Protein AF-0000000066226583 (afdb_homodimer)

Foldseek 3Di:
DKFKPVVLVVFPPFPDDPVVLQVLCVLLPWHWPDKAQLWADKDQKAKKFFADWAQDPQDRQKIWTFIFQPDDGTFTAIARAPVDDHLFIFIKRFQQMAAGVRDGDHWDDDRNGTHGTYGACCVRGRNDVDPNGGDTDDSPGDGNHIPCVSLVRRIMMIDTDDDLLQLQVQASQSSSLSSCLLRVHDTDDDDLDFDDFPDADDADEEEPPCLFFQKKKKKKWFQWQFQFQADPNLQSRCVSRPHHDDTQLVSLQVSLCRHRVFHKAKWQPVQAPRHKYWAFDDQQAWAQFCVRDIDGHHRLWIFIHGPPGTQGGPQFTGGNRGHDDNPRGMMMMMTTQGQLVSLAPRCVVRPGDDSRSSSNVSGAQRVCRSSSVSSSVVSRCVRTNTGMHDMDMDGHPVSGDDWAKEKAAQVVLCVVLVDHDDPVLLVSSLVSQPWDWDDDDRMIITTHDSGSPSPHYNVVSSSSSDSSVGNVPRDDDDDDDDDDDDDDDPQFADPVVLVVLLVVVPAAEDDFDQFAAPVLQCQQPPPADWAFAPDDPDNGRGTGHQFCCRRQLLVLQVVVVVVDFWHKYKYWDWGWHQACPDVVRIDIFTKIKIKTWAFPDPDDPPDDTDIDALVSVVVSVLVSLVSQVQSVQKDWAQDDGSQADNVFKTFIDGNNHTFWIKGWGDPVSCVVSVPDGIMIMIMGGVVVRRGHDDDDDDDDAPEDKDKDKFKKKFFPPDDVVVLQVLLCVLCVQFWPDKDWDDKDDDPQHDPRMIITMMMTITDHRPDYDDPVRVVVSVVSSQVSCCVPGVMDTRD/DKFKPVVLVVFPPFPDDPVVLQVLCVLLPWHWPDKAFLWADKDQKAKKFFADWAQDPQDRQKIWTFIFQPDDGTFTAIARAPPDDHLFIFIKRFQQIAAGVRRGDHWDDDPNGTHGTYGACCVRGRNDVDPNGGDTDDSPGDGNHIPCVVLVRRIMMIDIDDDLLQLQVQASQSSSLLSCLLRVHDTDDDDLDFDDFPDADDADEAEPPCLFFQKKKKKKWFQWQFQQQADPNLQSRCVSRPHHDDTQLVSLQVSLCRHRVFHKAKWQPVQAPRHKYWAFDDQQAWAQFCVRDIDGHHRLWIFIHGPPGTQGGPQFTGGNRGHDDNPGGMMMMMTTQGQLVSLAPRCVVRPGDDSRSSSNVSGAQRVCRSSSVSSSVVSRCVRTNTGMHDMDIDGHPVSDDDWAKEKAAQVVLCVVLVDHDDPVLLVSSLVSQPWDWDDDDRMIITTHDSGSPSPHYNVVSSSSSDSSVGNVPRDDDDDDDDDDDDDDDPQFADPVVLVVLLVVVPAAEDDFDQFAAPVLQCQQPPPADWAFAPDDPDNGRGTGHQFCCRRQLLVLQVVVVVVNFWHKYKYWDWGWHQACPDVVRIDIFTKIKIKTWAFPDPDDPPDDTDIDALVSVVVSVLVSLVSQVQSVQKDWAQDDGSQADNVFKTFIDGNNHTFWIKGWGDPVSCVVSVPDGIMIMIMGGVVVRRGHDDDDDDDDAPEDKDKDKFKKKFFPPDDPVVLQVLLCVLCVQFWPDKDFDDKDDDDQHDPRMIITMMMTITDHRPDYDDPVNVVVSVVSSQVSCCVPGVMDTRD

pLDDT: mean 94.37, std 3.87, range [65.0, 98.88]

Radius of gyration: 54.93 Å; Cα contacts (8 Å, |Δi|>4): 3324; chains: 2; bounding box: 103×151×136 Å

Secondary structure (DSSP, 8-state):
-EEEHHHHHHH---S--HHHHHHHHHHTT-EEEEEEESS---EEEEEEEEEEEEE-TT-TT-EEEEEE-SSSSPEEEEE--TT--TT-EEEEEEEEEEETTTEE---EEETTEEE-EEEPPTTTTTS-S--SSPPPBPTTPPTT-BHHHHTT---EEEEEEPPGGGGGGSSHHHHHHHHHHHTT--------PPPPP-S-----EEES-TTT-SEEEEEEEES--TTSPPPHHHHHHHHHTT-----HHHHHHHHHHHHHS--EEEEEGGG--S-EEEEEPPTT-EEEBTTS-EEEPPTT-EEEE-SSSEEEETTTEEBSTTB--TT--EEEEEEEE--HHHHTTHHHHTT---HHHHHHHH---TT-HHHHHHHHHHHHHHHH--EEEEEEEEE-GGGSPPPPEEEEEHHHHHHHHSS---HHHHHHHHHHTT-EEEE-SSEEEEEPPTT-TT--SHHHHHHHHHHHH-GGGS----EEEEE-PPP--TTB--HHHHHHHHHHTT-EE----SEE-HHHHHHHSTT----B-SS-SSGGG-EE-SSSHHHHHHHHHHHHTTT---EEEEEEEEEEEE-TTSGGGEEEEEEEEEEEESBSS---SSS---B--HHHHHHHHHHHHHTTT-GGGEEEEE---TTEEEEEEEEEEETTEEEEEEEEEPHHHHHHTT--S-EEEEEEEGGGTSB-PPP---PPP-SPPEEEEEEEEEETTS-HHHHHHHHHHHTTTTEEEEEEEEEE-STTS-TTEEEEEEEEEE--SSSPPPHHHHHHHHHHHHHHHHHHH--EE--/-EEEHHHHHHH---S--HHHHHHHHHHTT-EEEEEEESS---EEEEEEEEEEEEE-TT-TT-EEEEEE-SSSSPEEEEE--TT--TT-EEEEEEEEEEETTTEE---EEETTEEE-EEEPPTTTTTS-S--SSPPPBPTTPPTT-BHHHHTT---EEEEEE--GGGGGGSSHHHHHHHHHHHTTPPP-----PPPPP-S-----EEES-TTT-SEEEEEEEES--TTSPPPHHHHHHHHHTT-----HHHHHHHHHHHHHS--EEEEEGGG--S-EEEEEPPTT-EEEBTTS-EEEPPTT-EEEE-SSSEEEETTTEEBSTTB--TT--EEEEEEEE--HHHHTTHHHHTT---HHHHHHHH---TT-HHHHHHHHHHHHHHHH--EEEEEEEEE-TTTSPPPPEEEEEHHHHHHHHSS---HHHHHHHHHHTT-EEEEETTEEEEE--TT-TT--SHHHHHHHHHHHH-GGGS--PPEEEEE-PPP--TTB--HHHHHHHHHHTT-EE----SEE-HHHHHHHSTT---PBPSS-SSGGG-EE-SSSHHHHHHHHHHHHTTT---EEEEEEEEEEEE-TTSGGGEEEEEEEEEEEESBSS---SSS---B--HHHHHHHHHHHHHTTT-GGGEEEEE---TTEEEEEEEEEEETTEEEEEEEEEPHHHHHHHT--S-EEEEEEEGGGTSB-PPP---PPP-SPPEEEEEEEEEETTS-HHHHHHHHHHHTTTTEEEEEEEEEE-STTS-TTEEEEEEEEEE--SSSPPPHHHHHHHHHHHHHHHHHHH--EE--

InterPro domains:
  IPR002547 tRNA-binding domain [PF01588] (45-145)
  IPR002547 tRNA-binding domain [PS50886] (39-148)
  IPR004532 Phenylalanine-tRNA ligase, class IIc, beta subunit, bacterial type [MF_00283] (1-788)
  IPR004532 Phenylalanine-tRNA ligase, class IIc, beta subunit, bacterial type [TIGR00472] (1-794)
  IPR005121 Ferrodoxin-fold anticodon-binding domain [PF03147] (701-794)
  IPR005121 Ferrodoxin-fold anticodon-binding domain [PS51447] (701-794)
  IPR005121 Ferrodoxin-fold anticodon-binding domain [SM00896] (701-794)
  IPR005146 B3/B4 tRNA-binding domain [PF03483] (212-385)
  IPR005146 B3/B4 tRNA-binding domain [SM00873] (212-385)
  IPR005147 tRNA synthetase, B5-domain [PF03484] (406-471)
  IPR005147 tRNA synthetase, B5-domain [PS51483] (401-476)
  IPR005147 tRNA synthetase, B5-domain [SM00874] (403-471)
  IPR009061 Putative DNA-binding domain superfamily [SSF46955] (403-475)
  IPR012340 Nucleic acid-binding, OB-fold [G3DSA:2.40.50.140] (39-154)
  IPR012340 Nucleic acid-binding, OB-fold [SSF50249] (35-197)
  IPR020825 Phenylalanyl-tRNA synthetase-like, B3/B4 [G3DSA:3.50.40.10] (197-395)
  IPR033714 Phenylalanly tRNA synthetase, tRNA-binding-domain [cd02796] (53-147)
  IPR036690 Ferrodoxin-fold anticodon-binding domain superfamily [G3DSA:3.30.70.380] (702-795)
  IPR036690 Ferrodoxin-fold anticodon-binding domain superfamily [SSF54991] (696-794)
  IPR041616 Phenylalanyl tRNA synthetase beta chain, core domain [PF17759] (474-686)

Organism: Salmonella choleraesuis (strain SC-B67) (NCBI:txid321314)

Solvent-accessible surface area (backbone atoms only — not comparable to full-atom values): 85045 Å² total; per-residue (Å²): 87,49,34,38,47,59,64,36,38,66,32,29,67,70,100,62,54,71,65,57,46,47,51,49,42,30,70,60,65,37,39,59,79,45,78,40,66,52,35,42,63,63,48,57,35,20,23,22,31,25,71,40,60,42,77,33,92,81,40,94,67,35,28,41,27,33,32,39,45,68,62,93,60,69,37,42,27,56,42,61,44,83,70,70,48,62,73,38,26,29,38,30,31,31,63,73,9,31,34,43,91,73,43,67,39,60,74,46,67,63,83,86,42,62,18,47,33,42,72,36,27,39,36,60,46,40,54,45,87,50,70,84,30,50,40,79,47,61,87,80,60,59,57,44,40,46,44,52,68,74,68,56,42,91,30,34,26,38,29,35,51,72,54,69,73,43,38,46,51,58,10,45,50,37,46,26,47,52,53,12,48,68,62,75,43,72,69,50,74,77,86,58,66,79,69,79,53,75,40,84,52,74,72,58,72,45,68,73,36,40,71,46,36,16,30,42,34,35,31,32,36,37,64,31,40,46,78,36,71,63,53,66,73,57,44,48,54,34,46,46,35,73,38,82,74,81,43,33,67,59,38,41,36,52,48,43,19,47,44,67,35,46,56,52,50,61,33,20,44,87,58,52,50,84,28,42,34,33,32,60,32,50,73,65,40,65,39,50,28,65,86,66,49,74,44,76,37,48,53,79,37,48,24,36,18,31,76,82,47,62,41,28,40,54,68,50,46,56,16,44,82,30,39,66,51,90,80,39,38,36,33,31,39,37,27,58,40,53,37,24,78,57,40,49,68,54,41,56,75,70,74,44,87,40,76,38,31,61,37,33,37,50,30,60,46,76,75,42,42,66,52,48,50,26,43,41,47,51,52,43,38,73,57,29,39,55,42,36,19,48,78,41,78,49,68,39,76,88,56,41,90,74,69,32,71,30,62,42,45,46,69,59,45,32,65,75,69,69,53,88,74,60,66,70,55,52,53,50,50,46,42,58,71,50,27,51,74,44,82,56,91,64,31,36,39,33,32,36,34,68,56,42,78,64,42,64,47,47,66,44,54,46,49,52,48,44,44,65,68,31,69,87,69,53,77,93,69,59,56,76,40,66,53,67,84,74,90,79,67,83,36,54,48,56,67,66,60,52,51,50,51,43,41,73,72,63,33,41,81,51,86,68,67,60,46,30,31,56,69,60,42,41,65,52,40,67,88,61,78,71,53,67,49,90,81,44,92,41,75,58,33,23,18,43,29,75,47,68,56,60,45,49,52,51,49,51,34,56,39,41,77,66,74,41,62,62,45,42,38,31,37,74,48,70,23,46,38,78,28,83,88,33,74,96,32,42,36,74,45,53,33,37,31,37,40,39,29,33,47,66,58,75,84,30,50,88,49,81,92,44,65,59,53,71,65,56,55,50,50,55,48,47,58,57,43,44,72,22,63,45,49,89,53,47,43,79,40,83,37,78,46,88,41,27,25,72,89,45,22,26,33,32,25,50,85,86,37,78,42,35,41,37,28,31,51,15,67,67,55,30,57,75,66,59,44,83,71,70,42,36,41,37,38,33,43,39,80,81,51,33,64,24,61,71,89,74,93,73,88,77,57,89,42,69,72,45,79,47,76,46,43,36,33,31,51,59,84,58,57,65,67,59,54,53,50,52,44,49,62,68,27,66,80,36,45,78,42,79,45,61,44,35,70,49,76,53,93,95,47,60,90,67,36,31,36,41,30,36,40,36,30,36,38,34,72,86,47,72,76,50,71,68,58,52,51,49,53,53,49,50,37,53,49,50,40,26,72,76,60,63,34,42,72,62,131,88,49,35,38,47,58,66,36,38,65,30,28,68,68,98,62,53,71,66,57,47,47,50,48,41,30,71,60,64,38,39,59,79,46,79,41,65,52,36,42,64,63,48,56,36,21,23,22,30,25,71,39,58,42,75,32,92,80,41,93,67,34,29,41,28,34,30,39,46,68,62,95,61,70,37,42,27,55,42,62,46,82,72,70,50,63,72,39,26,31,38,30,31,32,63,73,10,30,34,43,90,73,44,65,39,59,72,46,65,62,85,85,41,60,19,48,34,41,73,37,27,41,34,61,46,39,54,43,85,52,69,85,31,50,40,77,48,58,86,81,60,59,59,44,39,46,44,52,67,74,68,55,40,91,32,36,24,39,30,36,50,72,54,68,72,43,37,47,51,59,10,45,51,36,46,28,48,52,54,13,46,69,62,75,43,72,68,50,75,77,85,61,65,79,68,78,53,74,41,84,53,74,70,58,70,44,68,73,37,39,72,45,37,18,30,42,33,36,30,33,34,39,64,31,38,47,77,34,72,63,52,67,72,58,44,49,55,33,46,46,34,73,38,80,72,80,43,34,67,59,38,42,37,52,46,43,19,46,45,67,34,48,57,52,50,60,34,20,44,87,57,52,50,86,29,41,33,34,32,59,33,51,73,66,40,63,39,49,27,64,86,67,48,74,45,75,37,48,52,79,37,47,23,35,19,31,77,80,48,62,41,28,40,54,67,51,46,58,15,43,82,30,40,67,50,88,79,40,37,36,33,32,41,36,28,58,37,53,37,24,78,57,39,48,68,55,40,57,75,69,74,45,88,39,74,41,30,60,37,33,37,49,32,59,44,76,73,44,42,66,51,48,49,26,43,41,47,52,53,44,36,74,57,30,39,54,42,35,18,48,78,43,81,49,68,39,75,87,57,41,88,74,68,34,72,30,61,42,44,46,68,59,45,32,64,74,69,70,53,88,73,58,67,69,56,53,53,49,50,45,42,56,72,50,26,53,75,44,82,56,89,64,30,36,39,32,32,37,34,67,56,41,78,63,43,65,47,46,67,44,52,45,47,52,48,46,42,63,68,31,70,86,70,53,80,94,70,57,55,78,40,67,53,68,85,76,89,80,67,82,37,56,49,56,68,66,60,50,51,49,52,42,41,74,71,63,33,42,83,51,86,66,66,58,46,30,33,54,68,60,43,41,64,51,41,67,90,60,79,70,52,68,50,92,82,43,92,42,77,59,34,23,18,44,28,75,47,68,58,61,46,50,53,49,50,49,33,57,38,41,77,66,74,41,63,63,44,42,38,31,36,73,47,70,24,46,38,77,29,82,88,33,74,94,34,43,37,74,45,54,32,40,30,37,40,39,30,31,48,65,58,74,84,31,49,87,49,82,92,44,64,57,53,70,65,56,54,49,50,56,49,47,58,55,44,43,72,22,63,45,48,88,52,47,43,80,40,82,38,79,48,88,40,27,26,72,90,46,22,25,33,32,25,52,84,86,37,76,44,36,41,38,26,30,50,15,68,67,56,30,57,74,66,59,45,82,71,69,41,35,40,39,38,32,43,39,80,83,53,31,64,25,60,71,89,72,92,71,88,78,56,86,40,67,72,44,80,46,75,48,42,34,34,32,52,60,84,59,57,65,65,59,54,54,51,51,44,50,63,70,26,65,80,37,45,78,42,79,45,62,44,36,71,48,78,52,93,95,47,60,89,69,35,31,35,42,30,34,38,36,30,34,39,35,72,85,45,72,76,50,72,68,59,52,51,49,53,53,50,49,38,52,50,51,40,26,73,76,59,65,34,40,74,62,131

Sequence (1590 aa):
MKFSELWLREWVNPAIDSDALANQITMAGLEVDGVEPVAGSFNGVVVGEVVECAQHPNADKLRVTKVNVGGERLLDIVCGAPNCRQGLKVAVATIGAILPGDFKIKAAKLRGEPSEGVLCSFSELGISDDHSGIIELPADAPLGTDIREYLKLDDNTIEISVTPNRADCLGIIGVARDVAVLNKAPLQELEMAPVTATISDTLPITVEAADACPRYLGRVVKGINVNAPTPLWMKEKLRRCGIRSIDAVVDVTNYVLLELGQPMHAFDKDRIDGGIVVRMAKEGETVVLLDGSEATLNADTLVIADHHKALGIAGIFGGEHSGVNGETQNVLLECAYFNPLSITGRARRHGLHTDASHRYERGVDPALQYKAIERATRLLLDICGGDAGPIIDVSNEATLPKRATITLRRSKLDRLIGHHIADEQVSDILRRLGCEVTEGQDEWKAVAPTWRFDMEIEEDLVEEVARVYGYNNIPDEPIQAGLIMGTHREADLSLKRVKTMLNDKGYQEVITYSFVDPKVQQLIHPGAEALLLPNPISVEMSAMRLSLWSGLLATVVYNQNRQQNRVRIFETGLRFVPDTQANLGIRQDLMLAGVICGNRYDEHWNLAKETVDFYDLKGDLEAVLDLTGKLGDIQFKAEMNPALHPGQSAAIYLKDERIGFIGVVHPELERKLDLNGRTLVFELEWNKLADRIVPQAREISRFPANRRDIAVVVAENVPAADILSECKKVGVNQVVGVNLFDVYRGKGVAEGYKSLAISLILQDTNRTLEEEEIAATVAKCVEALKERFQASLRDMKFSELWLREWVNPAIDSDALANQITMAGLEVDGVEPVAGSFNGVVVGEVVECAQHPNADKLRVTKVNVGGERLLDIVCGAPNCRQGLKVAVATIGAILPGDFKIKAAKLRGEPSEGVLCSFSELGISDDHSGIIELPADAPLGTDIREYLKLDDNTIEISVTPNRADCLGIIGVARDVAVLNKAPLQELEMAPVTATISDTLPITVEAADACPRYLGRVVKGINVNAPTPLWMKEKLRRCGIRSIDAVVDVTNYVLLELGQPMHAFDKDRIDGGIVVRMAKEGETVVLLDGSEATLNADTLVIADHHKALGIAGIFGGEHSGVNGETQNVLLECAYFNPLSITGRARRHGLHTDASHRYERGVDPALQYKAIERATRLLLDICGGDAGPIIDVSNEATLPKRATITLRRSKLDRLIGHHIADEQVSDILRRLGCEVTEGQDEWKAVAPTWRFDMEIEEDLVEEVARVYGYNNIPDEPIQAGLIMGTHREADLSLKRVKTMLNDKGYQEVITYSFVDPKVQQLIHPGAEALLLPNPISVEMSAMRLSLWSGLLATVVYNQNRQQNRVRIFETGLRFVPDTQANLGIRQDLMLAGVICGNRYDEHWNLAKETVDFYDLKGDLEAVLDLTGKLGDIQFKAEMNPALHPGQSAAIYLKDERIGFIGVVHPELERKLDLNGRTLVFELEWNKLADRIVPQAREISRFPANRRDIAVVVAENVPAADILSECKKVGVNQVVGVNLFDVYRGKGVAEGYKSLAISLILQDTNRTLEEEEIAATVAKCVEALKERFQASLRD

Structure (mmCIF, N/CA/C/O backbone):
data_AF-0000000066226583-model_v1
#
loop_
_entity.id
_entity.type
_entity.pdbx_description
1 polymer 'Phenylalanine--tRNA ligase beta subunit'
#
loop_
_atom_site.group_PDB
_atom_site.id
_atom_site.type_symbol
_atom_site.label_atom_id
_atom_site.label_alt_id
_atom_site.label_comp_id
_atom_site.label_asym_id
_atom_site.label_entity_id
_atom_site.label_seq_id
_atom_site.pdbx_PDB_ins_code
_atom_site.Cartn_x
_atom_site.Cartn_y
_atom_site.Cartn_z
_atom_site.occupancy
_atom_site.B_iso_or_equiv
_atom_site.auth_seq_id
_atom_site.auth_comp_id
_atom_site.auth_asym_id
_atom_site.auth_atom_id
_atom_site.pdbx_PDB_model_num
ATOM 1 N N . MET A 1 1 ? -10.992 -42.5 -18.016 1 92.69 1 MET A N 1
ATOM 2 C CA . MET A 1 1 ? -11.898 -43.344 -18.766 1 92.69 1 MET A CA 1
ATOM 3 C C . MET A 1 1 ? -12.133 -42.812 -20.172 1 92.69 1 MET A C 1
ATOM 5 O O . MET A 1 1 ? -12.266 -41.594 -20.344 1 92.69 1 MET A O 1
ATOM 9 N N . LYS A 1 2 ? -12.109 -43.719 -21.078 1 96.38 2 LYS A N 1
ATOM 10 C CA . LYS A 1 2 ? -12.453 -43.375 -22.453 1 96.38 2 LYS A CA 1
ATOM 11 C C . LYS A 1 2 ? -13.852 -43.875 -22.797 1 96.38 2 LYS A C 1
ATOM 13 O O . LYS A 1 2 ? -14.25 -44.969 -22.375 1 96.38 2 LYS A O 1
ATOM 18 N N . PHE A 1 3 ? -14.547 -43 -23.5 1 96.88 3 PHE A N 1
ATOM 19 C CA . PHE A 1 3 ? -15.852 -43.469 -23.953 1 96.88 3 PHE A CA 1
ATOM 20 C C . PHE A 1 3 ? -16.219 -42.844 -25.281 1 96.88 3 PHE A C 1
ATOM 22 O O . PHE A 1 3 ? -15.664 -41.812 -25.672 1 96.88 3 PHE A O 1
ATOM 29 N N . SER A 1 4 ? -17.109 -43.5 -25.953 1 97.5 4 SER A N 1
ATOM 30 C CA . SER A 1 4 ? -17.656 -43.031 -27.219 1 97.5 4 SER A CA 1
ATOM 31 C C . SER A 1 4 ? -18.75 -42 -27.016 1 97.5 4 SER A C 1
ATOM 33 O O . SER A 1 4 ? -19.672 -42.219 -26.234 1 97.5 4 SER A O 1
ATOM 35 N N . GLU A 1 5 ? -18.625 -40.938 -27.703 1 97.75 5 GLU A N 1
ATOM 36 C CA . GLU A 1 5 ? -19.641 -39.875 -27.609 1 97.75 5 GLU A CA 1
ATOM 37 C C . GLU A 1 5 ? -21 -40.375 -28.109 1 97.75 5 GLU A C 1
ATOM 39 O O . GLU A 1 5 ? -22.031 -40.125 -27.469 1 97.75 5 GLU A O 1
ATOM 44 N N . LEU A 1 6 ? -20.969 -41.031 -29.234 1 96.94 6 LEU A 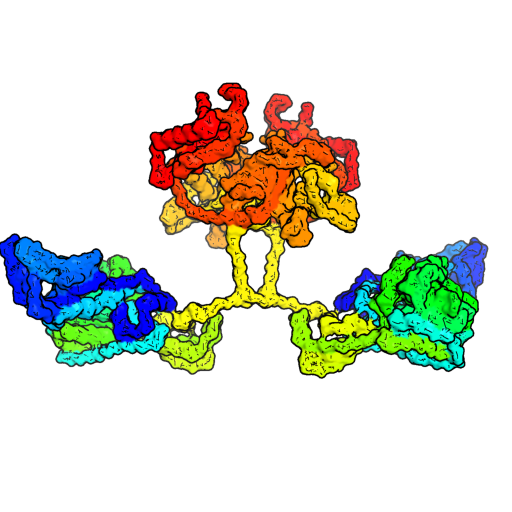N 1
ATOM 45 C CA . LEU A 1 6 ? -22.203 -41.562 -29.781 1 96.94 6 LEU A CA 1
ATOM 46 C C . LEU A 1 6 ? -22.875 -42.531 -28.797 1 96.94 6 LEU A C 1
ATOM 48 O O . LEU A 1 6 ? -24.109 -42.531 -28.672 1 96.94 6 LEU A O 1
ATOM 52 N N . TRP A 1 7 ? -22.047 -43.406 -28.172 1 97.25 7 TRP A N 1
ATOM 53 C CA . TRP A 1 7 ? -22.594 -44.312 -27.172 1 97.25 7 TRP A CA 1
ATOM 54 C C . TRP A 1 7 ? -23.234 -43.531 -26.016 1 97.25 7 TRP A C 1
ATOM 56 O O . TRP A 1 7 ? -24.328 -43.875 -25.562 1 97.25 7 TRP A O 1
ATOM 66 N N . LEU A 1 8 ? -22.609 -42.469 -25.547 1 97.69 8 LEU A N 1
ATOM 67 C CA . LEU A 1 8 ? -23.156 -41.594 -24.516 1 97.69 8 LEU A CA 1
ATOM 68 C C . LEU A 1 8 ? -24.484 -41 -24.969 1 97.69 8 LEU A C 1
ATOM 70 O O . LEU A 1 8 ? -25.453 -40.969 -24.203 1 97.69 8 LEU A O 1
ATOM 74 N N . ARG A 1 9 ? -24.578 -40.594 -26.203 1 97.12 9 ARG A N 1
ATOM 75 C CA . ARG A 1 9 ? -25.75 -39.906 -26.734 1 97.12 9 ARG A CA 1
ATOM 76 C C . ARG A 1 9 ? -26.922 -40.875 -26.875 1 97.12 9 ARG A C 1
ATOM 78 O O . ARG A 1 9 ? -28.062 -40.438 -27.031 1 97.12 9 ARG A O 1
ATOM 85 N N . GLU A 1 10 ? -26.609 -42.156 -26.891 1 96.19 10 GLU A N 1
ATOM 86 C CA . GLU A 1 10 ? -27.688 -43.125 -26.812 1 96.19 10 GLU A CA 1
ATOM 87 C C . GLU A 1 10 ? -28.422 -43.062 -25.484 1 96.19 10 GLU A C 1
ATOM 89 O O . GLU A 1 10 ? -29.609 -43.406 -25.391 1 96.19 10 GLU A O 1
ATOM 94 N N . TRP A 1 11 ? -27.703 -42.656 -24.516 1 97.31 11 TRP A N 1
ATOM 95 C CA . TRP A 1 11 ? -28.25 -42.562 -23.156 1 97.31 11 TRP A CA 1
ATOM 96 C C . TRP A 1 11 ? -28.844 -41.188 -22.906 1 97.31 11 TRP A C 1
ATOM 98 O O . TRP A 1 11 ? -29.859 -41.062 -22.188 1 97.31 11 TRP A O 1
ATOM 108 N N . VAL A 1 12 ? -28.188 -40.125 -23.344 1 97.31 12 VAL A N 1
ATOM 109 C CA . VAL A 1 12 ? -28.609 -38.719 -23.219 1 97.31 12 VAL A CA 1
ATOM 110 C C . VAL A 1 12 ? -28.078 -37.906 -24.406 1 97.31 12 VAL A C 1
ATOM 112 O O . VAL A 1 12 ? -26.875 -37.906 -24.672 1 97.31 12 VAL A O 1
ATOM 115 N N . ASN A 1 13 ? -28.938 -37.25 -25.094 1 96.06 13 ASN A N 1
ATOM 116 C CA . ASN A 1 13 ? -28.516 -36.531 -26.281 1 96.06 13 ASN A CA 1
ATOM 117 C C . ASN A 1 13 ? -28.906 -35.062 -26.203 1 96.06 13 ASN A C 1
ATOM 119 O O . ASN A 1 13 ? -29.875 -34.625 -26.859 1 96.06 13 ASN A O 1
ATOM 123 N N . PRO A 1 14 ? -28.188 -34.312 -25.484 1 95.69 14 PRO A N 1
ATOM 124 C CA . PRO A 1 14 ? -28.469 -32.875 -25.438 1 95.69 14 PRO A CA 1
ATOM 125 C C . PRO A 1 14 ? -28.219 -32.188 -26.766 1 95.69 14 PRO A C 1
ATOM 127 O O . PRO A 1 14 ? -27.438 -32.688 -27.594 1 95.69 14 PRO A O 1
ATOM 130 N N . ALA A 1 15 ? -28.875 -31.094 -26.938 1 95.06 15 ALA A N 1
ATOM 131 C CA . ALA A 1 15 ? -28.766 -30.344 -28.188 1 95.06 15 ALA A CA 1
ATOM 132 C C . ALA A 1 15 ? -27.531 -29.438 -28.172 1 95.06 15 ALA A C 1
ATOM 134 O O . ALA A 1 15 ? -27.656 -28.203 -28.297 1 95.06 15 ALA A O 1
ATOM 135 N N . ILE A 1 16 ? -26.406 -29.984 -28.016 1 95.62 16 ILE A N 1
ATOM 136 C CA . ILE A 1 16 ? -25.156 -29.25 -28.016 1 95.62 16 ILE A CA 1
ATOM 137 C C . ILE A 1 16 ? -24.109 -30 -28.844 1 95.62 16 ILE A C 1
ATOM 139 O O . ILE A 1 16 ? -24.219 -31.219 -29 1 95.62 16 ILE A O 1
ATOM 143 N N . ASP A 1 17 ? -23.172 -29.359 -29.344 1 96 17 ASP A N 1
ATOM 144 C CA . ASP A 1 17 ? -22.141 -30.016 -30.156 1 96 17 ASP A CA 1
ATOM 145 C C . ASP A 1 17 ? -21.047 -30.609 -29.281 1 96 17 ASP A C 1
ATOM 147 O O . ASP A 1 17 ? -21.109 -30.516 -28.047 1 96 17 ASP A O 1
ATOM 151 N N . SER A 1 18 ? -20.094 -31.281 -29.922 1 95.69 18 SER A N 1
ATOM 152 C CA . SER A 1 18 ? -19.062 -32.031 -29.219 1 95.69 18 SER A CA 1
ATOM 153 C C . SER A 1 18 ? -18.219 -31.125 -28.344 1 95.69 18 SER A C 1
ATOM 155 O O . SER A 1 18 ? -17.875 -31.484 -27.219 1 95.69 18 SER A O 1
ATOM 157 N N . ASP A 1 19 ? -17.891 -29.969 -28.859 1 96.12 19 ASP A N 1
ATOM 158 C CA . ASP A 1 19 ? -17.062 -29.031 -28.109 1 96.12 19 ASP A CA 1
ATOM 159 C C . ASP A 1 19 ? -17.797 -28.531 -26.859 1 96.12 19 ASP A C 1
ATOM 161 O O . ASP A 1 19 ? -17.219 -28.484 -25.781 1 96.12 19 ASP A O 1
ATOM 165 N N . ALA A 1 20 ? -18.953 -28.172 -27.078 1 96.12 20 ALA A N 1
ATOM 166 C CA . ALA A 1 20 ? -19.766 -27.703 -25.969 1 96.12 20 ALA A CA 1
ATOM 167 C C . ALA A 1 20 ? -19.953 -28.812 -24.938 1 96.12 20 ALA A C 1
ATOM 169 O O . ALA A 1 20 ? -19.938 -28.547 -23.719 1 96.12 20 ALA A O 1
ATOM 170 N N . LEU A 1 21 ? -20.156 -30 -25.391 1 96.81 21 LEU A N 1
ATOM 171 C CA . LEU A 1 21 ? -20.297 -31.141 -24.5 1 96.81 21 LEU A CA 1
ATOM 172 C C . LEU A 1 21 ? -19.031 -31.344 -23.672 1 96.81 21 LEU A C 1
ATOM 174 O O . LEU A 1 21 ? -19.109 -31.5 -22.453 1 96.81 21 LEU A O 1
ATOM 178 N N . ALA A 1 22 ? -17.922 -31.297 -24.359 1 96.56 22 ALA A N 1
ATOM 179 C CA . ALA A 1 22 ? -16.641 -31.484 -23.672 1 96.56 22 ALA A CA 1
ATOM 180 C C . ALA A 1 22 ? -16.422 -30.406 -22.625 1 96.56 22 ALA A C 1
ATOM 182 O O . ALA A 1 22 ? -15.984 -30.688 -21.516 1 96.56 22 ALA A O 1
ATOM 183 N N . ASN A 1 23 ? -16.719 -29.234 -23 1 95.25 23 ASN A N 1
ATOM 184 C CA . ASN A 1 23 ? -16.562 -28.109 -22.078 1 95.25 23 ASN A CA 1
ATOM 185 C C . ASN A 1 23 ? -17.5 -28.266 -20.859 1 95.25 23 ASN A C 1
ATOM 187 O O . ASN A 1 23 ? -17.094 -28 -19.734 1 95.25 23 ASN A O 1
ATOM 191 N N . GLN A 1 24 ? -18.641 -28.625 -21.125 1 94.5 24 GLN A N 1
ATOM 192 C CA . GLN A 1 24 ? -19.625 -28.797 -20.062 1 94.5 24 GLN A CA 1
ATOM 193 C C . GLN A 1 24 ? -19.172 -29.891 -19.078 1 94.5 24 GLN A C 1
ATOM 195 O O . GLN A 1 24 ? -19.297 -29.719 -17.875 1 94.5 24 GLN A O 1
ATOM 200 N N . ILE A 1 25 ? -18.688 -30.969 -19.625 1 94.44 25 ILE A N 1
ATOM 201 C CA . ILE A 1 25 ? -18.234 -32.094 -18.797 1 94.44 25 ILE A CA 1
ATOM 202 C C . ILE A 1 25 ? -17.062 -31.625 -17.922 1 94.44 25 ILE A C 1
ATOM 204 O O . ILE A 1 25 ? -17.031 -31.906 -16.719 1 94.44 25 ILE A O 1
ATOM 208 N N . THR A 1 26 ? -16.203 -30.828 -18.422 1 94.62 26 THR A N 1
ATOM 209 C CA . THR A 1 26 ? -15.062 -30.281 -17.688 1 94.62 26 THR A CA 1
ATOM 210 C C . THR A 1 26 ? -15.539 -29.359 -16.578 1 94.62 26 THR A C 1
ATOM 212 O O . THR A 1 26 ? -15.102 -29.484 -15.43 1 94.62 26 THR A O 1
ATOM 215 N N . MET A 1 27 ? -16.422 -28.484 -16.906 1 90.94 27 MET A N 1
ATOM 216 C CA . MET A 1 27 ? -16.922 -27.5 -15.938 1 90.94 27 MET A CA 1
ATOM 217 C C . MET A 1 27 ? -17.719 -28.172 -14.828 1 90.94 27 MET A C 1
ATOM 219 O O . MET A 1 27 ? -17.812 -27.641 -13.719 1 90.94 27 MET A O 1
ATOM 223 N N . ALA A 1 28 ? -18.188 -29.328 -15.18 1 86.75 28 ALA A N 1
ATOM 224 C CA . ALA A 1 28 ? -18.969 -30.062 -14.195 1 86.75 28 ALA A CA 1
ATOM 225 C C . ALA A 1 28 ? -18.062 -30.875 -13.266 1 86.75 28 ALA A C 1
ATOM 227 O O . ALA A 1 28 ? -18.547 -31.531 -12.344 1 86.75 28 ALA A O 1
ATOM 228 N N . GLY A 1 29 ? -16.766 -30.797 -13.562 1 89.75 29 GLY A N 1
ATOM 229 C CA . GLY A 1 29 ? -15.828 -31.406 -12.625 1 89.75 29 GLY A CA 1
ATOM 230 C C . GLY A 1 29 ? -15.141 -32.656 -13.18 1 89.75 29 GLY A C 1
ATOM 231 O O . GLY A 1 29 ? -14.32 -33.25 -12.5 1 89.75 29 GLY A O 1
ATOM 232 N N . LEU A 1 30 ? -15.562 -33.094 -14.336 1 94 30 LEU A N 1
ATOM 233 C CA . LEU A 1 30 ? -14.883 -34.188 -15.039 1 94 30 LEU A CA 1
ATOM 234 C C . LEU A 1 30 ? -13.969 -33.625 -16.125 1 94 30 LEU A C 1
ATOM 236 O O . LEU A 1 30 ? -14.414 -33.375 -17.25 1 94 30 LEU A O 1
ATOM 240 N N . GLU A 1 31 ? -12.797 -33.625 -15.828 1 95.19 31 GLU A N 1
ATOM 241 C CA . GLU A 1 31 ? -11.844 -33 -16.734 1 95.19 31 GLU A CA 1
ATOM 242 C C . GLU A 1 31 ? -11.68 -33.844 -18.016 1 95.19 31 GLU A C 1
ATOM 244 O O . GLU A 1 31 ? -11.352 -35.031 -17.953 1 95.19 31 GLU A O 1
ATOM 249 N N . VAL A 1 32 ? -11.945 -33.219 -19.109 1 96.5 32 VAL A N 1
ATOM 250 C CA . VAL A 1 32 ? -11.734 -33.875 -20.406 1 96.5 32 VAL A CA 1
ATOM 251 C C . VAL A 1 32 ? -10.281 -33.688 -20.844 1 96.5 32 VAL A C 1
ATOM 253 O O . VAL A 1 32 ? -9.828 -32.594 -21.109 1 96.5 32 VAL A O 1
ATOM 256 N N . ASP A 1 33 ? -9.57 -34.781 -20.922 1 95.12 33 ASP A N 1
ATOM 257 C CA . ASP A 1 33 ? -8.156 -34.781 -21.266 1 95.12 33 ASP A CA 1
ATOM 258 C C . ASP A 1 33 ? -7.957 -34.719 -22.766 1 95.12 33 ASP A C 1
ATOM 260 O O . ASP A 1 33 ? -6.941 -34.219 -23.25 1 95.12 33 ASP A O 1
ATOM 264 N N . GLY A 1 34 ? -8.984 -35.344 -23.5 1 95.19 34 GLY A N 1
ATOM 265 C CA . GLY A 1 34 ? -8.852 -35.344 -24.953 1 95.19 34 GLY A CA 1
ATOM 266 C C . GLY A 1 34 ? -10.109 -35.781 -25.672 1 95.19 34 GLY A C 1
ATOM 267 O O . GLY A 1 34 ? -10.93 -36.531 -25.109 1 95.19 34 GLY A O 1
ATOM 268 N N . VAL A 1 35 ? -10.312 -35.312 -26.875 1 96.38 35 VAL A N 1
ATOM 269 C CA . VAL A 1 35 ? -11.367 -35.688 -27.797 1 96.38 35 VAL A CA 1
ATOM 270 C C . VAL A 1 35 ? -10.75 -36.062 -29.156 1 96.38 35 VAL A C 1
ATOM 272 O O . VAL A 1 35 ? -10.125 -35.25 -29.812 1 96.38 35 VAL A O 1
ATOM 275 N N . GLU A 1 36 ? -10.906 -37.344 -29.516 1 95.62 36 GLU A N 1
ATOM 276 C CA . GLU A 1 36 ? -10.312 -37.844 -30.75 1 95.62 36 GLU A CA 1
ATOM 277 C C . GLU A 1 36 ? -11.359 -38.531 -31.625 1 95.62 36 GLU A C 1
ATOM 279 O O . GLU A 1 36 ? -12.203 -39.281 -31.125 1 95.62 36 GLU A O 1
ATOM 284 N N . PRO A 1 37 ? -11.297 -38.219 -32.938 1 95.5 37 PRO A N 1
ATOM 285 C CA . PRO A 1 37 ? -12.188 -39 -33.812 1 95.5 37 PRO A CA 1
ATOM 286 C C . PRO A 1 37 ? -11.891 -40.5 -33.812 1 95.5 37 PRO A C 1
ATOM 288 O O . PRO A 1 37 ? -10.734 -40.906 -33.625 1 95.5 37 PRO A O 1
ATOM 291 N N . VAL A 1 38 ? -12.883 -41.344 -34 1 95.69 38 VAL A N 1
ATOM 292 C CA . VAL A 1 38 ? -12.727 -42.812 -33.875 1 95.69 38 VAL A CA 1
ATOM 293 C C . VAL A 1 38 ? -12.148 -43.375 -35.188 1 95.69 38 VAL A C 1
ATOM 295 O O . VAL A 1 38 ? -11.734 -44.531 -35.219 1 95.69 38 VAL A O 1
ATOM 298 N N . ALA A 1 39 ? -12.172 -42.5 -36.281 1 95 39 ALA A N 1
ATOM 299 C CA . ALA A 1 39 ? -11.617 -42.906 -37.562 1 95 39 ALA A CA 1
ATOM 300 C C . ALA A 1 39 ? -11 -41.719 -38.281 1 95 39 ALA A C 1
ATOM 302 O O . ALA A 1 39 ? -11.227 -40.562 -37.906 1 95 39 ALA A O 1
ATOM 303 N N . GLY A 1 40 ? -10.188 -42.062 -39.281 1 93.69 40 GLY A N 1
ATOM 304 C CA . GLY A 1 40 ? -9.648 -41 -40.125 1 93.69 40 GLY A CA 1
ATOM 305 C C . GLY A 1 40 ? -10.688 -40.375 -41.031 1 93.69 40 GLY A C 1
ATOM 306 O O . GLY A 1 40 ? -11.82 -40.844 -41.125 1 93.69 40 GLY A O 1
ATOM 307 N N . SER A 1 41 ? -10.266 -39.312 -41.625 1 94.44 41 SER A N 1
ATOM 308 C CA . SER A 1 41 ? -11.156 -38.656 -42.562 1 94.44 41 SER A CA 1
ATOM 309 C C . SER A 1 41 ? -11.109 -39.312 -43.938 1 94.44 41 SER A C 1
ATOM 311 O O . SER A 1 41 ? -10.039 -39.438 -44.562 1 94.44 41 SER A O 1
ATOM 313 N N . PHE A 1 42 ? -12.297 -39.844 -44.375 1 95.81 42 PHE A N 1
ATOM 314 C CA . PHE A 1 42 ? -12.359 -40.438 -45.719 1 95.81 42 PHE A CA 1
ATOM 315 C C . PHE A 1 42 ? -13.758 -40.312 -46.312 1 95.81 42 PHE A C 1
ATOM 317 O O . PHE A 1 42 ? -14.719 -40.062 -45.594 1 95.81 42 PHE A O 1
ATOM 324 N N . ASN A 1 43 ? -13.852 -40.438 -47.594 1 95.75 43 ASN A N 1
ATOM 325 C CA . ASN A 1 43 ? -15.109 -40.469 -48.344 1 95.75 43 ASN A CA 1
ATOM 326 C C . ASN A 1 43 ? -15.031 -41.406 -49.531 1 95.75 43 ASN A C 1
ATOM 328 O O . ASN A 1 43 ? -13.945 -41.844 -49.938 1 95.75 43 ASN A O 1
ATOM 332 N N . GLY A 1 44 ? -16.156 -41.844 -50 1 95.62 44 GLY A N 1
ATOM 333 C CA . GLY A 1 44 ? -16.219 -42.688 -51.219 1 95.62 44 GLY A CA 1
ATOM 334 C C . GLY A 1 44 ? -15.977 -44.156 -50.938 1 95.62 44 GLY A C 1
ATOM 335 O O . GLY A 1 44 ? -15.656 -44.906 -51.844 1 95.62 44 GLY A O 1
ATOM 336 N N . VAL A 1 45 ? -15.992 -44.531 -49.75 1 97 45 VAL A N 1
ATOM 337 C CA . VAL A 1 45 ? -15.82 -45.938 -49.375 1 97 45 VAL A CA 1
ATOM 338 C C . VAL A 1 45 ? -17.188 -46.562 -49.094 1 97 45 VAL A C 1
ATOM 340 O O . VAL A 1 45 ? -17.938 -46.062 -48.25 1 97 45 VAL A O 1
ATOM 343 N N . VAL A 1 46 ? -17.484 -47.656 -49.75 1 96.75 46 VAL A N 1
ATOM 344 C CA . VAL A 1 46 ? -18.828 -48.219 -49.656 1 96.75 46 VAL A CA 1
ATOM 345 C C . VAL A 1 46 ? -18.734 -49.719 -49.406 1 96.75 46 VAL A C 1
ATOM 347 O O . VAL A 1 46 ? -17.672 -50.312 -49.594 1 96.75 46 VAL A O 1
ATOM 350 N N . VAL A 1 47 ? -19.828 -50.344 -49 1 96.88 47 VAL A N 1
ATOM 351 C CA . VAL A 1 47 ? -19.938 -51.781 -48.781 1 96.88 47 VAL A CA 1
ATOM 352 C C . VAL A 1 47 ? -20.031 -52.5 -50.156 1 96.88 47 VAL A C 1
ATOM 354 O O . VAL A 1 47 ? -20.844 -52.125 -51 1 96.88 47 VAL A O 1
ATOM 357 N N . GLY A 1 48 ? -19.188 -53.469 -50.344 1 96.75 48 GLY A N 1
ATOM 358 C CA . GLY A 1 48 ? -19.203 -54.281 -51.562 1 96.75 48 GLY A CA 1
ATOM 359 C C . GLY A 1 48 ? -19.125 -55.781 -51.281 1 96.75 48 GLY A C 1
ATOM 360 O O . GLY A 1 48 ? -18.844 -56.188 -50.156 1 96.75 48 GLY A O 1
ATOM 361 N N . GLU A 1 49 ? -19.391 -56.531 -52.312 1 96.81 49 GLU A N 1
ATOM 362 C CA . GLU A 1 49 ? -19.297 -57.969 -52.25 1 96.81 49 GLU A CA 1
ATOM 363 C C . GLU A 1 49 ? -18.344 -58.531 -53.312 1 96.81 49 GLU A C 1
ATOM 365 O O . GLU A 1 49 ? -18.469 -58.188 -54.5 1 96.81 49 GLU A O 1
ATOM 370 N N . VAL A 1 50 ? -17.484 -59.344 -52.875 1 96.88 50 VAL A N 1
ATOM 371 C CA . VAL A 1 50 ? -16.609 -60 -53.812 1 96.88 50 VAL A CA 1
ATOM 372 C C . VAL A 1 50 ? -17.359 -61.125 -54.531 1 96.88 50 VAL A C 1
ATOM 374 O O . VAL A 1 50 ? -17.578 -62.188 -53.938 1 96.88 50 VAL A O 1
ATOM 377 N N . VAL A 1 51 ? -17.656 -60.969 -55.719 1 96.31 51 VAL A N 1
ATOM 378 C CA . VAL A 1 51 ? -18.484 -61.938 -56.469 1 96.31 51 VAL A CA 1
ATOM 379 C C . VAL A 1 51 ? -17.578 -62.969 -57.094 1 96.31 51 VAL A C 1
ATOM 381 O O . VAL A 1 51 ? -17.953 -64.125 -57.188 1 96.31 51 VAL A O 1
ATOM 384 N N . GLU A 1 52 ? -16.469 -62.531 -57.625 1 95.81 52 GLU A N 1
ATOM 385 C CA . GLU A 1 52 ? -15.453 -63.438 -58.188 1 95.81 52 GLU A CA 1
ATOM 386 C C . GLU A 1 52 ? -14.078 -63.156 -57.594 1 95.81 52 GLU A C 1
ATOM 388 O O . GLU A 1 52 ? -13.766 -62 -57.25 1 95.81 52 GLU A O 1
ATOM 393 N N . CYS A 1 53 ? -13.336 -64.125 -57.406 1 95.5 53 CYS A N 1
ATOM 394 C CA . CYS A 1 53 ? -11.977 -64 -56.875 1 95.5 53 CYS A CA 1
ATOM 395 C C . CYS A 1 53 ? -11.07 -65.062 -57.5 1 95.5 53 CYS A C 1
ATOM 397 O O . CYS A 1 53 ? -11.281 -66.25 -57.281 1 95.5 53 CYS A O 1
ATOM 399 N N . ALA A 1 54 ? -10.188 -64.688 -58.312 1 93.88 54 ALA A N 1
ATOM 400 C CA . ALA A 1 54 ? -9.266 -65.625 -58.938 1 93.88 54 ALA A CA 1
ATOM 401 C C . ALA A 1 54 ? -7.812 -65.188 -58.75 1 93.88 54 ALA A C 1
ATOM 403 O O . ALA A 1 54 ? -7.543 -64 -58.469 1 93.88 54 ALA A O 1
ATOM 404 N N . GLN A 1 55 ? -6.93 -66.125 -58.844 1 93.44 55 GLN A N 1
ATOM 405 C CA . GLN A 1 55 ? -5.504 -65.812 -58.75 1 93.44 55 GLN A CA 1
ATOM 406 C C . GLN A 1 55 ? -5.02 -64.938 -59.906 1 93.44 55 GLN A C 1
ATOM 408 O O . GLN A 1 55 ? -5.391 -65.188 -61.062 1 93.44 55 GLN A O 1
ATOM 413 N N . HIS A 1 56 ? -4.324 -63.938 -59.562 1 92.75 56 HIS A N 1
ATOM 414 C CA . HIS A 1 56 ? -3.744 -63.062 -60.594 1 92.75 56 HIS A CA 1
ATOM 415 C C . HIS A 1 56 ? -2.861 -63.875 -61.562 1 92.75 56 HIS A C 1
ATOM 417 O O . HIS A 1 56 ? -2.029 -64.688 -61.094 1 92.75 56 HIS A O 1
ATOM 423 N N . PRO A 1 57 ? -2.943 -63.75 -62.812 1 91.06 57 PRO A N 1
ATOM 424 C CA . PRO A 1 57 ? -2.186 -64.562 -63.75 1 91.06 57 PRO A CA 1
ATOM 425 C C . PRO A 1 57 ? -0.69 -64.25 -63.75 1 91.06 57 PRO A C 1
ATOM 427 O O . PRO A 1 57 ? 0.127 -65.125 -64 1 91.06 57 PRO A O 1
ATOM 430 N N . ASN A 1 58 ? -0.302 -63.062 -63.406 1 90.19 58 ASN A N 1
ATOM 431 C CA . ASN A 1 58 ? 1.092 -62.625 -63.5 1 90.19 58 ASN A CA 1
ATOM 432 C C . ASN A 1 58 ? 1.688 -62.344 -62.125 1 90.19 58 ASN A C 1
ATOM 434 O O . ASN A 1 58 ? 2.754 -61.75 -62 1 90.19 58 ASN A O 1
ATOM 438 N N . ALA A 1 59 ? 0.998 -62.625 -61 1 88.88 59 ALA A N 1
ATOM 439 C CA . ALA A 1 59 ? 1.531 -62.344 -59.688 1 88.88 59 ALA A CA 1
ATOM 440 C C . ALA A 1 59 ? 1.036 -63.344 -58.656 1 88.88 59 ALA A C 1
ATOM 442 O O . ALA A 1 59 ? -0.171 -63.562 -58.5 1 88.88 59 ALA A O 1
ATOM 443 N N . ASP A 1 60 ? 1.919 -63.844 -57.812 1 88 60 ASP A N 1
ATOM 444 C CA . ASP A 1 60 ? 1.603 -64.938 -56.844 1 88 60 ASP A CA 1
ATOM 445 C C . ASP A 1 60 ? 0.889 -64.375 -55.625 1 88 60 ASP A C 1
ATOM 447 O O . ASP A 1 60 ? 0.102 -65.062 -55 1 88 60 ASP A O 1
ATOM 451 N N . LYS A 1 61 ? 1.081 -63.125 -55.344 1 89.81 61 LYS A N 1
ATOM 452 C CA . LYS A 1 61 ? 0.541 -62.625 -54.094 1 89.81 61 LYS A CA 1
ATOM 453 C C . LYS A 1 61 ? -0.677 -61.75 -54.344 1 89.81 61 LYS A C 1
ATOM 455 O O . LYS A 1 61 ? -1.187 -61.094 -53.406 1 89.81 61 LYS A O 1
ATOM 460 N N . LEU A 1 62 ? -1.171 -61.625 -55.562 1 92.69 62 LEU A N 1
ATOM 461 C CA . LEU A 1 62 ? -2.299 -60.781 -55.875 1 92.69 62 LEU A CA 1
ATOM 462 C C . LEU A 1 62 ? -3.48 -61.594 -56.406 1 92.69 62 LEU A C 1
ATOM 464 O O . LEU A 1 62 ? -3.299 -62.656 -56.938 1 92.69 62 LEU A O 1
ATOM 468 N N . ARG A 1 63 ? -4.656 -61.125 -56.125 1 94.94 63 ARG A N 1
ATOM 469 C CA . ARG A 1 63 ? -5.898 -61.688 -56.625 1 94.94 63 ARG A CA 1
ATOM 470 C C . ARG A 1 63 ? -6.672 -60.719 -57.5 1 94.94 63 ARG A C 1
ATOM 472 O O . ARG A 1 63 ? -6.664 -59.5 -57.219 1 94.94 63 ARG A O 1
ATOM 479 N N . VAL A 1 64 ? -7.223 -61.219 -58.562 1 95 64 VAL A N 1
ATOM 480 C CA . VAL A 1 64 ? -8.109 -60.406 -59.406 1 95 64 VAL A CA 1
ATOM 481 C C . VAL A 1 64 ? -9.562 -60.688 -59 1 95 64 VAL A C 1
ATOM 483 O O . VAL A 1 64 ? -10.016 -61.844 -59.031 1 95 64 VAL A O 1
ATOM 486 N N . THR A 1 65 ? -10.25 -59.594 -58.594 1 96.31 65 THR A N 1
ATOM 487 C CA . THR A 1 65 ? -11.609 -59.781 -58.094 1 96.31 65 THR A CA 1
ATOM 488 C C . THR A 1 65 ? -12.594 -58.938 -58.906 1 96.31 65 THR A C 1
ATOM 490 O O . THR A 1 65 ? -12.195 -57.969 -59.562 1 96.31 65 THR A O 1
ATOM 493 N N . LYS A 1 66 ? -13.859 -59.375 -58.969 1 96.5 66 LYS A N 1
ATOM 494 C CA . LYS A 1 66 ? -15.008 -58.594 -59.375 1 96.5 66 LYS A CA 1
ATOM 495 C C . LYS A 1 66 ? -15.914 -58.25 -58.188 1 96.5 66 LYS A C 1
ATOM 497 O O . LYS A 1 66 ? -16.375 -59.156 -57.5 1 96.5 66 LYS A O 1
ATOM 502 N N . VAL A 1 67 ? -16.062 -57 -58 1 97.19 67 VAL A N 1
ATOM 503 C CA . VAL A 1 67 ? -16.75 -56.562 -56.781 1 97.19 67 VAL A CA 1
ATOM 504 C C . VAL A 1 67 ? -18.031 -55.844 -57.125 1 97.19 67 VAL A C 1
ATOM 506 O O . VAL A 1 67 ? -18.047 -54.938 -58 1 97.19 67 VAL A O 1
ATOM 509 N N . ASN A 1 68 ? -19.141 -56.219 -56.5 1 96.69 68 ASN A N 1
ATOM 510 C CA . ASN A 1 68 ? -20.438 -55.562 -56.625 1 96.69 68 ASN A CA 1
ATOM 511 C C . ASN A 1 68 ? -20.641 -54.5 -55.531 1 96.69 68 ASN A C 1
ATOM 513 O O . ASN A 1 68 ? -20.75 -54.844 -54.344 1 96.69 68 ASN A O 1
ATOM 517 N N . VAL A 1 69 ? -20.734 -53.25 -55.906 1 95.38 69 VAL A N 1
ATOM 518 C CA . VAL A 1 69 ? -20.938 -52.188 -54.938 1 95.38 69 VAL A CA 1
ATOM 519 C C . VAL A 1 69 ? -22.344 -51.625 -55.062 1 95.38 69 VAL A C 1
ATOM 521 O O . VAL A 1 69 ? -22.609 -50.469 -54.656 1 95.38 69 VAL A O 1
ATOM 524 N N . GLY A 1 70 ? -23.297 -52.375 -55.656 1 89.56 70 GLY A N 1
ATOM 525 C CA . GLY A 1 70 ? -24.688 -51.969 -55.812 1 89.56 70 GLY A CA 1
ATOM 526 C C . GLY A 1 70 ? -24.953 -51.25 -57.125 1 89.56 70 GLY A C 1
ATOM 527 O O . GLY A 1 70 ? -26.109 -50.969 -57.438 1 89.56 70 GLY A O 1
ATOM 528 N N . GLY A 1 71 ? -24.016 -51 -57.906 1 84.38 71 GLY A N 1
ATOM 529 C CA . GLY A 1 71 ? -24.203 -50.344 -59.188 1 84.38 71 GLY A CA 1
ATOM 530 C C . GLY A 1 71 ? -24.5 -51.312 -60.344 1 84.38 71 GLY A C 1
ATOM 531 O O . GLY A 1 71 ? -24.781 -52.469 -60.094 1 84.38 71 GLY A O 1
ATOM 532 N N . GLU A 1 72 ? -24.547 -50.781 -61.5 1 85.88 72 GLU A N 1
ATOM 533 C CA . GLU A 1 72 ? -24.953 -51.531 -62.688 1 85.88 72 GLU A CA 1
ATOM 534 C C . GLU A 1 72 ? -23.859 -52.5 -63.125 1 85.88 72 GLU A C 1
ATOM 536 O O . GLU A 1 72 ? -24.141 -53.562 -63.688 1 85.88 72 GLU A O 1
ATOM 541 N N . ARG A 1 73 ? -22.656 -52.125 -62.938 1 89.38 73 ARG A N 1
ATOM 542 C CA . ARG A 1 73 ? -21.578 -52.969 -63.375 1 89.38 73 ARG A CA 1
ATOM 543 C C . ARG A 1 73 ? -20.703 -53.438 -62.219 1 89.38 73 ARG A C 1
ATOM 545 O O . ARG A 1 73 ? -20.609 -52.75 -61.219 1 89.38 73 ARG A O 1
ATOM 552 N N . LEU A 1 74 ? -20.109 -54.594 -62.312 1 95.38 74 LEU A N 1
ATOM 553 C CA . LEU A 1 74 ? -19.109 -55.094 -61.375 1 95.38 74 LEU A CA 1
ATOM 554 C C . LEU A 1 74 ? -17.781 -54.375 -61.562 1 95.38 74 LEU A C 1
ATOM 556 O O . LEU A 1 74 ? -17.391 -54.062 -62.688 1 95.38 74 LEU A O 1
ATOM 560 N N . LEU A 1 75 ? -17.094 -54.062 -60.469 1 95.62 75 LEU A N 1
ATOM 561 C CA . LEU A 1 75 ? -15.797 -53.406 -60.531 1 95.62 75 LEU A CA 1
ATOM 562 C C . LEU A 1 75 ? -14.664 -54.406 -60.5 1 95.62 75 LEU A C 1
ATOM 564 O O . LEU A 1 75 ? -14.688 -55.375 -59.719 1 95.62 75 LEU A O 1
ATOM 568 N N . ASP A 1 76 ? -13.711 -54.25 -61.438 1 95.62 76 ASP A N 1
ATOM 569 C CA . ASP A 1 76 ? -12.484 -55.062 -61.406 1 95.62 76 ASP A CA 1
ATOM 570 C C . ASP A 1 76 ? -11.484 -54.469 -60.406 1 95.62 76 ASP A C 1
ATOM 572 O O . ASP A 1 76 ? -11.047 -53.312 -60.562 1 95.62 76 ASP A O 1
ATOM 576 N N . ILE A 1 77 ? -11.125 -55.188 -59.406 1 96.44 77 ILE A N 1
ATOM 577 C CA . ILE A 1 77 ? -10.195 -54.719 -58.375 1 96.44 77 ILE A CA 1
ATOM 578 C C . ILE A 1 77 ? -9.141 -55.781 -58.125 1 96.44 77 ILE A C 1
ATOM 580 O O . ILE A 1 77 ? -9.461 -56.938 -57.906 1 96.44 77 ILE A O 1
ATOM 584 N N . VAL A 1 78 ? -7.867 -55.406 -58.156 1 95.38 78 VAL A N 1
ATOM 585 C CA . VAL A 1 78 ? -6.758 -56.281 -57.781 1 95.38 78 VAL A CA 1
ATOM 586 C C . VAL A 1 78 ? -6.453 -56.125 -56.281 1 95.38 78 VAL A C 1
ATOM 588 O O . VAL A 1 78 ? -6.328 -55 -55.781 1 95.38 78 VAL A O 1
ATOM 591 N N . CYS A 1 79 ? -6.457 -57.156 -55.5 1 93.62 79 CYS A N 1
ATOM 592 C CA . CYS A 1 79 ? -6.258 -57.094 -54.062 1 93.62 79 CYS A CA 1
ATOM 593 C C . CYS A 1 79 ? -5.152 -58.062 -53.625 1 93.62 79 CYS A C 1
ATOM 595 O O . CYS A 1 79 ? -5.07 -59.188 -54.156 1 93.62 79 CYS A O 1
ATOM 597 N N . GLY A 1 80 ? -4.293 -57.594 -52.75 1 91 80 GLY A N 1
ATOM 598 C CA . GLY A 1 80 ? -3.203 -58.438 -52.25 1 91 80 GLY A CA 1
ATOM 599 C C . GLY A 1 80 ? -3.463 -58.969 -50.875 1 91 80 GLY A C 1
ATOM 600 O O . GLY A 1 80 ? -2.627 -59.688 -50.312 1 91 80 GLY A O 1
ATOM 601 N N . ALA A 1 81 ? -4.617 -58.781 -50.25 1 92.5 81 ALA A N 1
ATOM 602 C CA . ALA A 1 81 ? -4.898 -59.219 -48.906 1 92.5 81 ALA A CA 1
ATOM 603 C C . ALA A 1 81 ? -5.117 -60.719 -48.844 1 92.5 81 ALA A C 1
ATOM 605 O O . ALA A 1 81 ? -5.828 -61.281 -49.688 1 92.5 81 ALA A O 1
ATOM 606 N N . PRO A 1 82 ? -4.566 -61.406 -47.812 1 90.94 82 PRO A N 1
ATOM 607 C CA . PRO A 1 82 ? -4.656 -62.875 -47.719 1 90.94 82 PRO A CA 1
ATOM 608 C C . PRO A 1 82 ? -6.078 -63.344 -47.438 1 90.94 82 PRO A C 1
ATOM 610 O O . PRO A 1 82 ? -6.414 -64.5 -47.75 1 90.94 82 PRO A O 1
ATOM 613 N N . ASN A 1 83 ? -6.895 -62.531 -46.906 1 91.69 83 ASN A N 1
ATOM 614 C CA . ASN A 1 83 ? -8.227 -63 -46.531 1 91.69 83 ASN A CA 1
ATOM 615 C C . ASN A 1 83 ? -9.258 -62.719 -47.625 1 91.69 83 ASN A C 1
ATOM 617 O O . ASN A 1 83 ? -10.445 -62.969 -47.438 1 91.69 83 ASN A O 1
ATOM 621 N N . CYS A 1 84 ? -8.859 -62.219 -48.719 1 93.94 84 CYS A N 1
ATOM 622 C CA . CYS A 1 84 ? -9.789 -61.906 -49.812 1 93.94 84 CYS A CA 1
ATOM 623 C C . CYS A 1 84 ? -10.32 -63.188 -50.438 1 93.94 84 CYS A C 1
ATOM 625 O O . CYS A 1 84 ? -9.547 -64.062 -50.844 1 93.94 84 CYS A O 1
ATOM 627 N N . ARG A 1 85 ? -11.617 -63.375 -50.5 1 94.31 85 ARG A N 1
ATOM 628 C CA . ARG A 1 85 ? -12.242 -64.562 -51.062 1 94.31 85 ARG A CA 1
ATOM 629 C C . ARG A 1 85 ? -13.625 -64.25 -51.625 1 94.31 85 ARG A C 1
ATOM 631 O O . ARG A 1 85 ? -14.227 -63.219 -51.25 1 94.31 85 ARG A O 1
ATOM 638 N N . GLN A 1 86 ? -14.078 -65.25 -52.406 1 93.94 86 GLN A N 1
ATOM 639 C CA . GLN A 1 86 ? -15.391 -65.062 -53.031 1 93.94 86 GLN A CA 1
ATOM 640 C C . GLN A 1 86 ? -16.5 -65.125 -52 1 93.94 86 GLN A C 1
ATOM 642 O O . GLN A 1 86 ? -16.453 -65.938 -51.062 1 93.94 86 GLN A O 1
ATOM 647 N N . GLY A 1 87 ? -17.406 -64.188 -52.094 1 93.25 87 GLY A N 1
ATOM 648 C CA . GLY A 1 87 ? -18.578 -64.188 -51.219 1 93.25 87 GLY A CA 1
ATOM 649 C C . GLY A 1 87 ? -18.438 -63.219 -50.031 1 93.25 87 GLY A C 1
ATOM 650 O O . GLY A 1 87 ? -19.391 -63 -49.312 1 93.25 87 GLY A O 1
ATOM 651 N N . LEU A 1 88 ? -17.359 -62.562 -49.906 1 94.31 88 LEU A N 1
ATOM 652 C CA . LEU A 1 88 ? -17.078 -61.719 -48.781 1 94.31 88 LEU A CA 1
ATOM 653 C C . LEU A 1 88 ? -17.672 -60.312 -48.969 1 94.31 88 LEU A C 1
ATOM 655 O O . LEU A 1 88 ? -17.594 -59.75 -50.062 1 94.31 88 LEU A O 1
ATOM 659 N N . LYS A 1 89 ? -18.359 -59.812 -47.906 1 95.69 89 LYS A N 1
ATOM 660 C CA . LYS A 1 89 ? -18.688 -58.406 -47.844 1 95.69 89 LYS A CA 1
ATOM 661 C C . LYS A 1 89 ? -17.516 -57.594 -47.312 1 95.69 89 LYS A C 1
ATOM 663 O O . LYS A 1 89 ? -16.922 -57.938 -46.312 1 95.69 89 LYS A O 1
ATOM 668 N N . VAL A 1 90 ? -17.125 -56.5 -48.094 1 95.94 90 VAL A N 1
ATOM 669 C CA . VAL A 1 90 ? -15.906 -55.781 -47.781 1 95.94 90 VAL A CA 1
ATOM 670 C C . VAL A 1 90 ? -16.156 -54.281 -47.906 1 95.94 90 VAL A C 1
ATOM 672 O O . VAL A 1 90 ? -17.219 -53.844 -48.375 1 95.94 90 VAL A O 1
ATOM 675 N N . ALA A 1 91 ? -15.211 -53.5 -47.438 1 96.38 91 ALA A N 1
ATOM 676 C CA . ALA A 1 91 ? -15.18 -52.062 -47.656 1 96.38 91 ALA A CA 1
ATOM 677 C C . ALA A 1 91 ? -14.391 -51.719 -48.938 1 96.38 91 ALA A C 1
ATOM 679 O O . ALA A 1 91 ? -13.203 -52.031 -49.031 1 96.38 91 ALA A O 1
ATOM 680 N N . VAL A 1 92 ? -15.039 -51 -49.812 1 96.81 92 VAL A N 1
ATOM 681 C CA . VAL A 1 92 ? -14.453 -50.719 -51.125 1 96.81 92 VAL A CA 1
ATOM 682 C C . VAL A 1 92 ? -14.297 -49.219 -51.312 1 96.81 92 VAL A C 1
ATOM 684 O O . VAL A 1 92 ? -15.281 -48.469 -51.281 1 96.81 92 VAL A O 1
ATOM 687 N N . ALA A 1 93 ? -13.172 -48.812 -51.531 1 97.19 93 ALA A N 1
ATOM 688 C CA . ALA A 1 93 ? -12.922 -47.469 -52 1 97.19 93 ALA A CA 1
ATOM 689 C C . ALA A 1 93 ? -13.047 -47.375 -53.5 1 97.19 93 ALA A C 1
ATOM 691 O O . ALA A 1 93 ? -12.273 -48 -54.25 1 97.19 93 ALA A O 1
ATOM 692 N N . THR A 1 94 ? -13.922 -46.594 -53.906 1 96 94 THR A N 1
ATOM 693 C CA . THR A 1 94 ? -14.18 -46.469 -55.344 1 96 94 THR A CA 1
ATOM 694 C C . THR A 1 94 ? -13.312 -45.375 -55.969 1 96 94 THR A C 1
ATOM 696 O O . THR A 1 94 ? -12.625 -44.656 -55.25 1 96 94 THR A O 1
ATOM 699 N N . ILE A 1 95 ? -13.391 -45.375 -57.312 1 94.5 95 ILE A N 1
ATOM 700 C CA . ILE A 1 95 ? -12.633 -44.344 -57.969 1 94.5 95 ILE A CA 1
ATOM 701 C C . ILE A 1 95 ? -13.133 -42.969 -57.531 1 94.5 95 ILE A C 1
ATOM 703 O O . ILE A 1 95 ? -14.344 -42.719 -57.5 1 94.5 95 ILE A O 1
ATOM 707 N N . GLY A 1 96 ? -12.203 -42.125 -57.188 1 94.5 96 GLY A N 1
ATOM 708 C CA . GLY A 1 96 ? -12.547 -40.781 -56.719 1 94.5 96 GLY A CA 1
ATOM 709 C C . GLY A 1 96 ? -12.602 -40.688 -55.188 1 94.5 96 GLY A C 1
ATOM 710 O O . GLY A 1 96 ? -12.672 -39.594 -54.656 1 94.5 96 GLY A O 1
ATOM 711 N N . ALA A 1 97 ? -12.609 -41.875 -54.531 1 96.31 97 ALA A N 1
ATOM 712 C CA . ALA A 1 97 ? -12.602 -41.875 -53.094 1 96.31 97 ALA A CA 1
ATOM 713 C C . ALA A 1 97 ? -11.336 -41.219 -52.531 1 96.31 97 ALA A C 1
ATOM 715 O O . ALA A 1 97 ? -10.281 -41.281 -53.188 1 96.31 97 ALA A O 1
ATOM 716 N N . ILE A 1 98 ? -11.461 -40.594 -51.406 1 96.44 98 ILE A N 1
ATOM 717 C CA . ILE A 1 98 ? -10.328 -40 -50.719 1 96.44 98 ILE A CA 1
ATOM 718 C C . ILE A 1 98 ? -10.141 -40.688 -49.375 1 96.44 98 ILE A C 1
ATOM 720 O O . ILE A 1 98 ? -11.023 -40.625 -48.5 1 96.44 98 ILE A O 1
ATOM 724 N N . LEU A 1 99 ? -9.039 -41.312 -49.188 1 95.56 99 LEU A N 1
ATOM 725 C CA . LEU A 1 99 ? -8.727 -42 -47.938 1 95.56 99 LEU A CA 1
ATOM 726 C C . LEU A 1 99 ? -7.945 -41.094 -47 1 95.56 99 LEU A C 1
ATOM 728 O O . LEU A 1 99 ? -7.547 -39.969 -47.375 1 95.56 99 LEU A O 1
ATOM 732 N N . PRO A 1 100 ? -7.777 -41.406 -45.656 1 94.31 100 PRO A N 1
ATOM 733 C CA . PRO A 1 100 ? -7.023 -40.594 -44.719 1 94.31 100 PRO A CA 1
ATOM 734 C C . PRO A 1 100 ? -5.656 -40.156 -45.25 1 94.31 100 PRO A C 1
ATOM 736 O O . PRO A 1 100 ? -4.988 -40.969 -45.938 1 94.31 100 PRO A O 1
ATOM 739 N N . GLY A 1 101 ? -5.234 -38.938 -45.094 1 91.25 101 GLY A N 1
ATOM 740 C CA . GLY A 1 101 ? -4.004 -38.406 -45.656 1 91.25 101 GLY A CA 1
ATOM 741 C C . GLY A 1 101 ? -4.172 -37.875 -47.062 1 91.25 101 GLY A C 1
ATOM 742 O O . GLY A 1 101 ? -3.186 -37.656 -47.781 1 91.25 101 GLY A O 1
ATOM 743 N N . ASP A 1 102 ? -5.379 -37.781 -47.469 1 92.25 102 ASP A N 1
ATOM 744 C CA . ASP A 1 102 ? -5.742 -37.219 -48.75 1 92.25 102 ASP A CA 1
ATOM 745 C C . ASP A 1 102 ? -5.277 -38.156 -49.906 1 92.25 102 ASP A C 1
ATOM 747 O O . ASP A 1 102 ? -4.805 -37.656 -50.938 1 92.25 102 ASP A O 1
ATOM 751 N N . PHE A 1 103 ? -5.32 -39.406 -49.656 1 93.88 103 PHE A N 1
ATOM 752 C CA . PHE A 1 103 ? -4.949 -40.375 -50.656 1 93.88 103 PHE A CA 1
ATOM 753 C C . PHE A 1 103 ? -6.105 -40.625 -51.625 1 93.88 103 PHE A C 1
ATOM 755 O O . PHE A 1 103 ? -7.102 -41.281 -51.25 1 93.88 103 PHE A O 1
ATOM 762 N N . LYS A 1 104 ? -6.02 -40.219 -52.781 1 94.38 104 LYS A N 1
ATOM 763 C CA . LYS A 1 104 ? -7.086 -40.312 -53.75 1 94.38 104 LYS A CA 1
ATOM 764 C C . LYS A 1 104 ? -6.988 -41.625 -54.562 1 94.38 104 LYS A C 1
ATOM 766 O O . LYS A 1 104 ? -5.914 -41.969 -55.031 1 94.38 104 LYS A O 1
ATOM 771 N N . ILE A 1 105 ? -8.047 -42.312 -54.656 1 95.38 105 ILE A N 1
ATOM 772 C CA . ILE A 1 105 ? -8.102 -43.594 -55.375 1 95.38 105 ILE A CA 1
ATOM 773 C C . ILE A 1 105 ? -8.336 -43.344 -56.875 1 95.38 105 ILE A C 1
ATOM 775 O O . ILE A 1 105 ? -9.305 -42.688 -57.25 1 95.38 105 ILE A O 1
ATOM 779 N N . LYS A 1 106 ? -7.434 -43.812 -57.688 1 93.44 106 LYS A N 1
ATOM 780 C CA . LYS A 1 106 ? -7.504 -43.688 -59.125 1 93.44 106 LYS A CA 1
ATOM 781 C C . LYS A 1 106 ? -7.504 -45.062 -59.812 1 93.44 106 LYS A C 1
ATOM 783 O O . LYS A 1 106 ? -7.094 -46.062 -59.188 1 93.44 106 LYS A O 1
ATOM 788 N N . ALA A 1 107 ? -8.109 -45.094 -61.062 1 92.44 107 ALA A N 1
ATOM 789 C CA . ALA A 1 107 ? -8.023 -46.312 -61.812 1 92.44 107 ALA A CA 1
ATOM 790 C C . ALA A 1 107 ? -6.582 -46.656 -62.188 1 92.44 107 ALA A C 1
ATOM 792 O O . ALA A 1 107 ? -5.805 -45.75 -62.531 1 92.44 107 ALA A O 1
ATOM 793 N N . ALA A 1 108 ? -6.152 -47.875 -61.969 1 90.38 108 ALA A N 1
ATOM 794 C CA . ALA A 1 108 ? -4.781 -48.281 -62.281 1 90.38 108 ALA A CA 1
ATOM 795 C C . ALA A 1 108 ? -4.742 -49.688 -62.844 1 90.38 108 ALA A C 1
ATOM 797 O O . ALA A 1 108 ? -5.77 -50.375 -62.906 1 90.38 108 ALA A O 1
ATOM 798 N N . LYS A 1 109 ? -3.654 -50.031 -63.531 1 90.06 109 LYS A N 1
ATOM 799 C CA . LYS A 1 109 ? -3.365 -51.406 -63.969 1 90.06 109 LYS A CA 1
ATOM 800 C C . LYS A 1 109 ? -2.252 -52.031 -63.125 1 90.06 109 LYS A C 1
ATOM 802 O O . LYS A 1 109 ? -1.153 -51.469 -63.062 1 90.06 109 LYS A O 1
ATOM 807 N N . LEU A 1 110 ? -2.574 -53.031 -62.469 1 89.94 110 LEU A N 1
ATOM 808 C CA . LEU A 1 110 ? -1.582 -53.719 -61.625 1 89.94 110 LEU A CA 1
ATOM 809 C C . LEU A 1 110 ? -1.142 -55 -62.312 1 89.94 110 LEU A C 1
ATOM 811 O O . LEU A 1 110 ? -1.914 -55.969 -62.375 1 89.94 110 LEU A O 1
ATOM 815 N N . ARG A 1 111 ? -0.017 -55.031 -62.875 1 89.81 111 ARG A N 1
ATOM 816 C CA . ARG A 1 111 ? 0.581 -56.156 -63.562 1 89.81 111 ARG A CA 1
ATOM 817 C C . ARG A 1 111 ? -0.308 -56.625 -64.688 1 89.81 111 ARG A C 1
ATOM 819 O O . ARG A 1 111 ? -0.562 -57.812 -64.875 1 89.81 111 ARG A O 1
ATOM 826 N N . GLY A 1 112 ? -0.975 -55.719 -65.438 1 89.25 112 GLY A N 1
ATOM 827 C CA . GLY A 1 112 ? -1.699 -56 -66.688 1 89.25 112 GLY A CA 1
ATOM 828 C C . GLY A 1 112 ? -3.201 -56.062 -66.438 1 89.25 112 GLY A C 1
ATOM 829 O O . GLY A 1 112 ? -3.961 -56.031 -67.438 1 89.25 112 GLY A O 1
ATOM 830 N N . GLU A 1 113 ? -3.551 -56.25 -65.25 1 92.94 113 GLU A N 1
ATOM 831 C CA . GLU A 1 113 ? -4.98 -56.344 -64.938 1 92.94 113 GLU A CA 1
ATOM 832 C C . GLU A 1 113 ? -5.531 -55.031 -64.438 1 92.94 113 GLU A C 1
ATOM 834 O O . GLU A 1 113 ? -4.887 -54.375 -63.594 1 92.94 113 GLU A O 1
ATOM 839 N N . PRO A 1 114 ? -6.715 -54.562 -64.875 1 93.25 114 PRO A N 1
ATOM 840 C CA . PRO A 1 114 ? -7.289 -53.281 -64.375 1 93.25 114 PRO A CA 1
ATOM 841 C C . PRO A 1 114 ? -7.754 -53.375 -62.906 1 93.25 114 PRO A C 1
ATOM 843 O O . PRO A 1 114 ? -8.258 -54.406 -62.469 1 93.25 114 PRO A O 1
ATOM 846 N N . SER A 1 115 ? -7.57 -52.312 -62.219 1 94.62 115 SER A N 1
ATOM 847 C CA . SER A 1 115 ? -8.055 -52.156 -60.844 1 94.62 115 SER A CA 1
ATOM 848 C C . SER A 1 115 ? -8.781 -50.812 -60.688 1 94.62 115 SER A C 1
ATOM 850 O O . SER A 1 115 ? -8.156 -49.75 -60.688 1 94.62 115 SER A O 1
ATOM 852 N N . GLU A 1 116 ? -10.102 -50.844 -60.5 1 93.5 116 GLU A N 1
ATOM 853 C CA . GLU A 1 116 ? -10.953 -49.688 -60.406 1 93.5 116 GLU A CA 1
ATOM 854 C C . GLU A 1 116 ? -11.359 -49.406 -58.969 1 93.5 116 GLU A C 1
ATOM 856 O O . GLU A 1 116 ? -12.5 -49.031 -58.688 1 93.5 116 GLU A O 1
ATOM 861 N N . GLY A 1 117 ? -10.516 -49.656 -58 1 94.44 117 GLY A N 1
ATOM 862 C CA . GLY A 1 117 ? -10.766 -49.406 -56.594 1 94.44 117 GLY A CA 1
ATOM 863 C C . GLY A 1 117 ? -9.82 -50.156 -55.688 1 94.44 117 GLY A C 1
ATOM 864 O O . GLY A 1 117 ? -8.844 -50.75 -56.156 1 94.44 117 GLY A O 1
ATOM 865 N N . VAL A 1 118 ? -10.117 -50.094 -54.344 1 94.31 118 VAL A N 1
ATOM 866 C CA . VAL A 1 118 ? -9.281 -50.75 -53.344 1 94.31 118 VAL A CA 1
ATOM 867 C C . VAL A 1 118 ? -10.164 -51.375 -52.281 1 94.31 118 VAL A C 1
ATOM 869 O O . VAL A 1 118 ? -11.133 -50.75 -51.812 1 94.31 118 VAL A O 1
ATOM 872 N N . LEU A 1 119 ? -9.938 -52.625 -52 1 96.19 119 LEU A N 1
ATOM 873 C CA . LEU A 1 119 ? -10.531 -53.219 -50.812 1 96.19 119 LEU A CA 1
ATOM 874 C C . LEU A 1 119 ? -9.773 -52.812 -49.562 1 96.19 119 LEU A C 1
ATOM 876 O O . LEU A 1 119 ? -8.602 -53.156 -49.375 1 96.19 119 LEU A O 1
ATOM 880 N N . CYS A 1 120 ? -10.43 -52.156 -48.656 1 95.38 120 CYS A N 1
ATOM 881 C CA . CYS A 1 120 ? -9.758 -51.406 -47.594 1 95.38 120 CYS A CA 1
ATOM 882 C C . CYS A 1 120 ? -9.57 -52.281 -46.375 1 95.38 120 CYS A C 1
ATOM 884 O O . CYS A 1 120 ? -10.422 -53.125 -46.062 1 95.38 120 CYS A O 1
ATOM 886 N N . SER A 1 121 ? -8.516 -51.969 -45.656 1 92.88 121 SER A N 1
ATOM 887 C CA . SER A 1 121 ? -8.281 -52.469 -44.312 1 92.88 121 SER A CA 1
ATOM 888 C C . SER A 1 121 ? -8.656 -51.438 -43.25 1 92.88 121 SER A C 1
ATOM 890 O O . SER A 1 121 ? -8.922 -50.281 -43.594 1 92.88 121 SER A O 1
ATOM 892 N N . PHE A 1 122 ? -8.695 -51.906 -41.969 1 91.5 122 PHE A N 1
ATOM 893 C CA . PHE A 1 122 ? -8.992 -51 -40.875 1 91.5 122 PHE A CA 1
ATOM 894 C C . PHE A 1 122 ? -7.941 -49.875 -40.781 1 91.5 122 PHE A C 1
ATOM 896 O O . PHE A 1 122 ? -8.266 -48.719 -40.531 1 91.5 122 PHE A O 1
ATOM 903 N N . SER A 1 123 ? -6.742 -50.188 -41.062 1 92.12 123 SER A N 1
ATOM 904 C CA . SER A 1 123 ? -5.629 -49.25 -40.969 1 92.12 123 SER A CA 1
ATOM 905 C C . SER A 1 123 ? -5.719 -48.188 -42.062 1 92.12 123 SER A C 1
ATOM 907 O O . SER A 1 123 ? -5.449 -47 -41.812 1 92.12 123 SER A O 1
ATOM 909 N N . GLU A 1 124 ? -6.133 -48.594 -43.219 1 92.38 124 GLU A N 1
ATOM 910 C CA . GLU A 1 124 ? -6.23 -47.656 -44.344 1 92.38 124 GLU A CA 1
ATOM 911 C C . GLU A 1 124 ? -7.32 -46.625 -44.094 1 92.38 124 GLU A C 1
ATOM 913 O O . GLU A 1 124 ? -7.238 -45.5 -44.625 1 92.38 124 GLU A O 1
ATOM 918 N N . LEU A 1 125 ? -8.25 -47.031 -43.344 1 93.69 125 LEU A N 1
ATOM 919 C CA . LEU A 1 125 ? -9.344 -46.094 -43.062 1 93.69 125 LEU A CA 1
ATOM 920 C C . LEU A 1 125 ? -9.094 -45.344 -41.75 1 93.69 125 LEU A C 1
ATOM 922 O O . LEU A 1 125 ? -9.93 -44.562 -41.312 1 93.69 125 LEU A O 1
ATOM 926 N N . GLY A 1 126 ? -7.953 -45.625 -41.125 1 92.19 126 GLY A N 1
ATOM 927 C CA . GLY A 1 126 ? -7.594 -44.969 -39.906 1 92.19 126 GLY A CA 1
ATOM 928 C C . GLY A 1 126 ? -8.461 -45.344 -38.719 1 92.19 126 GLY A C 1
ATOM 929 O O . GLY A 1 126 ? -8.75 -44.531 -37.844 1 92.19 126 GLY A O 1
ATOM 930 N N . ILE A 1 127 ? -9.047 -46.5 -38.781 1 90.31 127 ILE A N 1
ATOM 931 C CA . ILE A 1 127 ? -9.922 -47 -37.688 1 90.31 127 ILE A CA 1
ATOM 932 C C . ILE A 1 127 ? -9.078 -47.656 -36.625 1 90.31 127 ILE A C 1
ATOM 934 O O . ILE A 1 127 ? -9.281 -47.406 -35.438 1 90.31 127 ILE A O 1
ATOM 938 N N . SER A 1 128 ? -8.172 -48.531 -37 1 87 128 SER A N 1
ATOM 939 C CA . SER A 1 128 ? -7.223 -49.188 -36.094 1 87 128 SER A CA 1
ATOM 940 C C . SER A 1 128 ? -5.906 -49.469 -36.812 1 87 128 SER A C 1
ATOM 942 O O . SER A 1 128 ? -5.77 -49.25 -38 1 87 128 SER A O 1
ATOM 944 N N . ASP A 1 129 ? -5.012 -50.062 -36.094 1 83.69 129 ASP A N 1
ATOM 945 C CA . ASP A 1 129 ? -3.701 -50.375 -36.688 1 83.69 129 ASP A CA 1
ATOM 946 C C . ASP A 1 129 ? -3.676 -51.781 -37.281 1 83.69 129 ASP A C 1
ATOM 948 O O . ASP A 1 129 ? -2.633 -52.25 -37.75 1 83.69 129 ASP A O 1
ATOM 952 N N . ASP A 1 130 ? -4.84 -52.344 -37.312 1 80.62 130 ASP A N 1
ATOM 953 C CA . ASP A 1 130 ? -4.906 -53.688 -37.844 1 80.62 130 ASP A CA 1
ATOM 954 C C . ASP A 1 130 ? -4.719 -53.688 -39.375 1 80.62 130 ASP A C 1
ATOM 956 O O . ASP A 1 130 ? -5.543 -53.156 -40.094 1 80.62 130 ASP A O 1
ATOM 960 N N . HIS A 1 131 ? -3.715 -54.312 -39.844 1 82.31 131 HIS A N 1
ATOM 961 C CA . HIS A 1 131 ? -3.402 -54.406 -41.25 1 82.31 131 HIS A CA 1
ATOM 962 C C . HIS A 1 131 ? -3.303 -55.844 -41.719 1 82.31 131 HIS A C 1
ATOM 964 O O . HIS A 1 131 ? -2.658 -56.156 -42.719 1 82.31 131 HIS A O 1
ATOM 970 N N . SER A 1 132 ? -3.883 -56.688 -40.906 1 84.12 132 SER A N 1
ATOM 971 C CA . SER A 1 132 ? -3.748 -58.125 -41.188 1 84.12 132 SER A CA 1
ATOM 972 C C . SER A 1 132 ? -4.539 -58.531 -42.438 1 84.12 132 SER A C 1
ATOM 974 O O . SER A 1 132 ? -4.25 -59.562 -43.062 1 84.12 132 SER A O 1
ATOM 976 N N . GLY A 1 133 ? -5.465 -57.719 -42.906 1 89.88 133 GLY A N 1
ATOM 977 C CA . GLY A 1 133 ? -6.301 -58 -44.062 1 89.88 133 GLY A CA 1
ATOM 978 C C . GLY A 1 133 ? -7.367 -56.969 -44.281 1 89.88 133 GLY A C 1
ATOM 979 O O . GLY A 1 133 ? -7.379 -55.906 -43.625 1 89.88 133 GLY A O 1
ATOM 980 N N . ILE A 1 134 ? -8.133 -57.25 -45.312 1 93.5 134 ILE A N 1
ATOM 981 C CA . ILE A 1 134 ? -9.211 -56.312 -45.656 1 93.5 134 ILE A CA 1
ATOM 982 C C . ILE A 1 134 ? -10.367 -56.5 -44.656 1 93.5 134 ILE A C 1
ATOM 984 O O . ILE A 1 134 ? -10.469 -57.562 -44 1 93.5 134 ILE A O 1
ATOM 988 N N . ILE A 1 135 ? -11.164 -55.625 -44.5 1 92.38 135 ILE A N 1
ATOM 989 C CA . ILE A 1 135 ? -12.289 -55.594 -43.562 1 92.38 135 ILE A CA 1
ATOM 990 C C . ILE A 1 135 ? -13.352 -56.594 -44 1 92.38 135 ILE A C 1
ATOM 992 O O . ILE A 1 135 ? -13.828 -56.531 -45.156 1 92.38 135 ILE A O 1
ATOM 996 N N . GLU A 1 136 ? -13.625 -57.5 -43.156 1 90.62 136 GLU A N 1
ATOM 997 C CA . GLU A 1 136 ? -14.719 -58.438 -43.406 1 90.62 136 GLU A CA 1
ATOM 998 C C . GLU A 1 136 ? -16 -57.969 -42.719 1 90.62 136 GLU A C 1
ATOM 1000 O O . GLU A 1 136 ? -16.047 -57.875 -41.469 1 90.62 136 GLU A O 1
ATOM 1005 N N . LEU A 1 137 ? -16.984 -57.688 -43.469 1 92.31 137 LEU A N 1
ATOM 1006 C CA . LEU A 1 137 ? -18.266 -57.219 -42.938 1 92.31 137 LEU A CA 1
ATOM 1007 C C . LEU A 1 137 ? -19.25 -58.375 -42.875 1 92.31 137 LEU A C 1
ATOM 1009 O O . LEU A 1 137 ? -19.078 -59.406 -43.531 1 92.31 137 LEU A O 1
ATOM 1013 N N . PRO A 1 138 ? -20.266 -58.25 -41.969 1 87.62 138 PRO A N 1
ATOM 1014 C CA . PRO A 1 138 ? -21.312 -59.281 -41.906 1 87.62 138 PRO A CA 1
ATOM 1015 C C . PRO A 1 138 ? -22 -59.5 -43.25 1 87.62 138 PRO A C 1
ATOM 1017 O O . PRO A 1 138 ? -22.094 -58.594 -44.062 1 87.62 138 PRO A O 1
ATOM 1020 N N . ALA A 1 139 ? -22.516 -60.688 -43.406 1 88.31 139 ALA A N 1
ATOM 1021 C CA . ALA A 1 139 ? -23.109 -61.125 -44.656 1 88.31 139 ALA A CA 1
ATOM 1022 C C . ALA A 1 139 ? -24.328 -60.281 -45 1 88.31 139 ALA A C 1
ATOM 1024 O O . ALA A 1 139 ? -24.672 -60.125 -46.188 1 88.31 139 ALA A O 1
ATOM 1025 N N . ASP A 1 140 ? -24.859 -59.688 -44 1 89.5 140 ASP A N 1
ATOM 1026 C CA . ASP A 1 140 ? -26.094 -58.906 -44.219 1 89.5 140 ASP A CA 1
ATOM 1027 C C . ASP A 1 140 ? -25.797 -57.438 -44.438 1 89.5 140 ASP A C 1
ATOM 1029 O O . ASP A 1 140 ? -26.719 -56.625 -44.5 1 89.5 140 ASP A O 1
ATOM 1033 N N . ALA A 1 141 ? -24.578 -57.062 -44.625 1 93.25 141 ALA A N 1
ATOM 1034 C CA . ALA A 1 141 ? -24.234 -55.688 -44.875 1 93.25 141 ALA A CA 1
ATOM 1035 C C . ALA A 1 141 ? -24.812 -55.188 -46.188 1 93.25 141 ALA A C 1
ATOM 1037 O O . ALA A 1 141 ? -24.641 -55.844 -47.219 1 93.25 141 ALA A O 1
ATOM 1038 N N . PRO A 1 142 ? -25.469 -54.062 -46.188 1 94.38 142 PRO A N 1
ATOM 1039 C CA . PRO A 1 142 ? -26.125 -53.594 -47.406 1 94.38 142 PRO A CA 1
ATOM 1040 C C . PRO A 1 142 ? -25.125 -53.062 -48.438 1 94.38 142 PRO A C 1
ATOM 1042 O O . PRO A 1 142 ? -24.359 -52.125 -48.125 1 94.38 142 PRO A O 1
ATOM 1045 N N . LEU A 1 143 ? -25.297 -53.531 -49.656 1 95.06 143 LEU A N 1
ATOM 1046 C CA . LEU A 1 143 ? -24.391 -53.125 -50.75 1 95.06 143 LEU A CA 1
ATOM 1047 C C . LEU A 1 143 ? -24.578 -51.656 -51.094 1 95.06 143 LEU A C 1
ATOM 1049 O O . LEU A 1 143 ? -25.703 -51.156 -51.125 1 95.06 143 LEU A O 1
ATOM 1053 N N . GLY A 1 144 ? -23.5 -50.969 -51.219 1 94.69 144 GLY A N 1
ATOM 1054 C CA . GLY A 1 144 ? -23.547 -49.594 -51.688 1 94.69 144 GLY A CA 1
ATOM 1055 C C . GLY A 1 144 ? -23.625 -48.594 -50.531 1 94.69 144 GLY A C 1
ATOM 1056 O O . GLY A 1 144 ? -23.453 -47.375 -50.75 1 94.69 144 GLY A O 1
ATOM 1057 N N . THR A 1 145 ? -23.859 -49.031 -49.375 1 95.69 145 THR A N 1
ATOM 1058 C CA . THR A 1 145 ? -23.969 -48.156 -48.219 1 95.69 145 THR A CA 1
ATOM 1059 C C . THR A 1 145 ? -22.594 -47.625 -47.812 1 95.69 145 THR A C 1
ATOM 1061 O O . THR A 1 145 ? -21.609 -48.344 -47.844 1 95.69 145 THR A O 1
ATOM 1064 N N . ASP A 1 146 ? -22.594 -46.312 -47.5 1 95.75 146 ASP A N 1
ATOM 1065 C CA . ASP A 1 146 ? -21.359 -45.688 -47.031 1 95.75 146 ASP A CA 1
ATOM 1066 C C . ASP A 1 146 ? -20.844 -46.375 -45.75 1 95.75 146 ASP A C 1
ATOM 1068 O O . ASP A 1 146 ? -21.609 -46.562 -44.812 1 95.75 146 ASP A O 1
ATOM 1072 N N . ILE A 1 147 ? -19.562 -46.656 -45.719 1 94.25 147 ILE A N 1
ATOM 1073 C CA . ILE A 1 147 ? -18.969 -47.344 -44.594 1 94.25 147 ILE A CA 1
ATOM 1074 C C . ILE A 1 147 ? -19.031 -46.5 -43.344 1 94.25 147 ILE A C 1
ATOM 1076 O O . ILE A 1 147 ? -19.234 -47 -42.219 1 94.25 147 ILE A O 1
ATOM 1080 N N . ARG A 1 148 ? -18.828 -45.25 -43.438 1 94.38 148 ARG A N 1
ATOM 1081 C CA . ARG A 1 148 ? -18.922 -44.344 -42.281 1 94.38 148 ARG A CA 1
ATOM 1082 C C . ARG A 1 148 ? -20.297 -44.438 -41.625 1 94.38 148 ARG A C 1
ATOM 1084 O O . ARG A 1 148 ? -20.406 -44.406 -40.406 1 94.38 148 ARG A O 1
ATOM 1091 N N . GLU A 1 149 ? -21.234 -44.469 -42.5 1 93.62 149 GLU A N 1
ATOM 1092 C CA . GLU A 1 149 ? -22.609 -44.594 -42 1 93.62 149 GLU A CA 1
ATOM 1093 C C . GLU A 1 149 ? -22.875 -45.969 -41.438 1 93.62 149 GLU A C 1
ATOM 1095 O O . GLU A 1 149 ? -23.438 -46.094 -40.344 1 93.62 149 GLU A O 1
ATOM 1100 N N . TYR A 1 150 ? -22.422 -47 -42.125 1 92.19 150 TYR A N 1
ATOM 1101 C CA . TYR A 1 150 ? -22.672 -48.375 -41.719 1 92.19 150 TYR A CA 1
ATOM 1102 C C . TYR A 1 150 ? -22.047 -48.656 -40.344 1 92.19 150 TYR A C 1
ATOM 1104 O O . TYR A 1 150 ? -22.703 -49.219 -39.469 1 92.19 150 TYR A O 1
ATOM 1112 N N . LEU A 1 151 ? -20.875 -48.125 -40.094 1 92.19 151 LEU A N 1
ATOM 1113 C CA . LEU A 1 151 ? -20.156 -48.406 -38.875 1 92.19 151 LEU A CA 1
ATOM 1114 C C . LEU A 1 151 ? -20.281 -47.25 -37.906 1 92.19 151 LEU A C 1
ATOM 1116 O O . LEU A 1 151 ? -19.672 -47.25 -36.812 1 92.19 151 LEU A O 1
ATOM 1120 N N . LYS A 1 152 ? -20.969 -46.156 -38.219 1 93.31 152 LYS A N 1
ATOM 1121 C CA . LYS A 1 152 ? -21.203 -44.969 -37.406 1 93.31 152 LYS A CA 1
ATOM 1122 C C . LYS A 1 152 ? -19.875 -44.344 -36.969 1 93.31 152 LYS A C 1
ATOM 1124 O O . LYS A 1 152 ? -19.672 -44.094 -35.781 1 93.31 152 LYS A O 1
ATOM 1129 N N . LEU A 1 153 ? -19.094 -44.062 -37.938 1 95 153 LEU A N 1
ATOM 1130 C CA . LEU A 1 153 ? -17.719 -43.656 -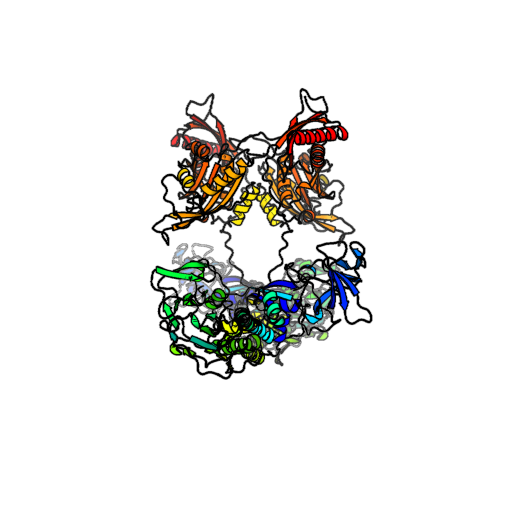37.625 1 95 153 LEU A CA 1
ATOM 1131 C C . LEU A 1 153 ? -17.641 -42.156 -37.375 1 95 153 LEU A C 1
ATOM 1133 O O . LEU A 1 153 ? -16.578 -41.656 -37 1 95 153 LEU A O 1
ATOM 1137 N N . ASP A 1 154 ? -18.719 -41.406 -37.531 1 94.38 154 ASP A N 1
ATOM 1138 C CA . ASP A 1 154 ? -18.75 -40 -37.125 1 94.38 154 ASP A CA 1
ATOM 1139 C C . ASP A 1 154 ? -18.984 -39.875 -35.625 1 94.38 154 ASP A C 1
ATOM 1141 O O . ASP A 1 154 ? -20.016 -39.375 -35.188 1 94.38 154 ASP A O 1
ATOM 1145 N N . ASP A 1 155 ? -18 -40.375 -34.938 1 95.62 155 ASP A N 1
ATOM 1146 C CA . ASP A 1 155 ? -17.969 -40.469 -33.469 1 95.62 155 ASP A CA 1
ATOM 1147 C C . ASP A 1 155 ? -16.641 -40 -32.906 1 95.62 155 ASP A C 1
ATOM 1149 O O . ASP A 1 155 ? -15.664 -39.844 -33.656 1 95.62 155 ASP A O 1
ATOM 1153 N N . ASN A 1 156 ? -16.719 -39.531 -31.703 1 96.81 156 ASN A N 1
ATOM 1154 C CA . ASN A 1 156 ? -15.508 -39.125 -30.984 1 96.81 156 ASN A CA 1
ATOM 1155 C C . ASN A 1 156 ? -15.289 -40 -29.734 1 96.81 156 ASN A C 1
ATOM 1157 O O . ASN A 1 156 ? -16.25 -40.406 -29.094 1 96.81 156 ASN A O 1
ATOM 1161 N N . THR A 1 157 ? -14.062 -40.312 -29.5 1 97.06 157 THR A N 1
ATOM 1162 C CA . THR A 1 157 ? -13.672 -40.875 -28.203 1 97.06 157 THR A CA 1
ATOM 1163 C C . THR A 1 157 ? -13.32 -39.75 -27.234 1 97.06 157 THR A C 1
ATOM 1165 O O . THR A 1 157 ? -12.453 -38.906 -27.531 1 97.06 157 THR A O 1
ATOM 1168 N N . ILE A 1 158 ? -13.961 -39.656 -26.156 1 97.44 158 ILE A N 1
ATOM 1169 C CA . ILE A 1 158 ? -13.719 -38.656 -25.125 1 97.44 158 ILE A CA 1
ATOM 1170 C C . ILE A 1 158 ? -13.016 -39.281 -23.922 1 97.44 158 ILE A C 1
ATOM 1172 O O . ILE A 1 158 ? -13.453 -40.312 -23.438 1 97.44 158 ILE A O 1
ATOM 1176 N N . GLU A 1 159 ? -11.938 -38.75 -23.594 1 97.19 159 GLU A N 1
ATOM 1177 C CA . GLU A 1 159 ? -11.195 -39.219 -22.422 1 97.19 159 GLU A CA 1
ATOM 1178 C C . GLU A 1 159 ? -11.375 -38.281 -21.234 1 97.19 159 GLU A C 1
ATOM 1180 O O . GLU A 1 159 ? -11.102 -37.062 -21.344 1 97.19 159 GLU A O 1
ATOM 1185 N N . ILE A 1 160 ? -11.82 -38.781 -20.125 1 96.06 160 ILE A N 1
ATOM 1186 C CA . ILE A 1 160 ? -12.031 -37.938 -18.953 1 96.06 160 ILE A CA 1
ATOM 1187 C C . ILE A 1 160 ? -11.148 -38.438 -17.797 1 96.06 160 ILE A C 1
ATOM 1189 O O . ILE A 1 160 ? -10.828 -39.625 -17.719 1 96.06 160 ILE A O 1
ATOM 1193 N N . SER A 1 161 ? -10.758 -37.5 -16.969 1 95.12 161 SER A N 1
ATOM 1194 C CA . SER A 1 161 ? -10.109 -37.812 -15.688 1 95.12 161 SER A CA 1
ATOM 1195 C C . SER A 1 161 ? -11.094 -37.688 -14.531 1 95.12 161 SER A C 1
ATOM 1197 O O . SER A 1 161 ? -11.641 -36.625 -14.273 1 95.12 161 SER A O 1
ATOM 1199 N N . VAL A 1 162 ? -11.32 -38.844 -13.891 1 93 162 VAL A N 1
ATOM 1200 C CA . VAL A 1 162 ? -12.32 -38.938 -12.836 1 93 162 VAL A CA 1
ATOM 1201 C C . VAL A 1 162 ? -11.633 -38.875 -11.469 1 93 162 VAL A C 1
ATOM 1203 O O . VAL A 1 162 ? -10.688 -39.625 -11.227 1 93 162 VAL A O 1
ATOM 1206 N N . THR A 1 163 ? -12.086 -38 -10.578 1 90.88 163 THR A N 1
ATOM 1207 C CA . THR A 1 163 ? -11.547 -37.938 -9.219 1 90.88 163 THR A CA 1
ATOM 1208 C C . THR A 1 163 ? -12.016 -39.125 -8.391 1 90.88 163 THR A C 1
ATOM 1210 O O . THR A 1 163 ? -13.016 -39.781 -8.727 1 90.88 163 THR A O 1
ATOM 1213 N N . PRO A 1 164 ? -11.32 -39.438 -7.297 1 91.38 164 PRO A N 1
ATOM 1214 C CA . PRO A 1 164 ? -11.617 -40.656 -6.52 1 91.38 164 PRO A CA 1
ATOM 1215 C C . PRO A 1 164 ? -13.031 -40.656 -5.949 1 91.38 164 PRO A C 1
ATOM 1217 O O . PRO A 1 164 ? -13.617 -41.719 -5.742 1 91.38 164 PRO A O 1
ATOM 1220 N N . ASN A 1 165 ? -13.555 -39.531 -5.789 1 91.75 165 ASN A N 1
ATOM 1221 C CA . ASN A 1 165 ? -14.875 -39.469 -5.172 1 91.75 165 ASN A CA 1
ATOM 1222 C C . ASN A 1 165 ? -15.984 -39.594 -6.211 1 91.75 165 ASN A C 1
ATOM 1224 O O . ASN A 1 165 ? -17.156 -39.719 -5.859 1 91.75 165 ASN A O 1
ATOM 1228 N N . ARG A 1 166 ? -15.633 -39.625 -7.445 1 93.94 166 ARG A N 1
ATOM 1229 C CA . ARG A 1 166 ? -16.641 -39.688 -8.492 1 93.94 166 ARG A CA 1
ATOM 1230 C C . ARG A 1 166 ? -16.547 -41 -9.258 1 93.94 166 ARG A C 1
ATOM 1232 O O . ARG A 1 166 ? -16.672 -41.031 -10.484 1 93.94 166 ARG A O 1
ATOM 1239 N N . ALA A 1 167 ? -16.391 -42.062 -8.586 1 94.38 167 ALA A N 1
ATOM 1240 C CA . ALA A 1 167 ? -16.281 -43.406 -9.195 1 94.38 167 ALA A CA 1
ATOM 1241 C C . ALA A 1 167 ? -17.562 -43.75 -9.969 1 94.38 167 ALA A C 1
ATOM 1243 O O . ALA A 1 167 ? -17.547 -44.625 -10.828 1 94.38 167 ALA A O 1
ATOM 1244 N N . ASP A 1 168 ? -18.672 -43.062 -9.719 1 95.19 168 ASP A N 1
ATOM 1245 C CA . ASP A 1 168 ? -19.922 -43.25 -10.438 1 95.19 168 ASP A CA 1
ATOM 1246 C C . ASP A 1 168 ? -19.781 -42.906 -11.914 1 95.19 168 ASP A C 1
ATOM 1248 O O . ASP A 1 168 ? -20.547 -43.406 -12.75 1 95.19 168 ASP A O 1
ATOM 1252 N N . CYS A 1 169 ? -18.797 -42.188 -12.227 1 96.12 169 CYS A N 1
ATOM 1253 C CA . CYS A 1 169 ? -18.625 -41.75 -13.609 1 96.12 169 CYS A CA 1
ATOM 1254 C C . CYS A 1 169 ? -17.609 -42.625 -14.328 1 96.12 169 CYS A C 1
ATOM 1256 O O . CYS A 1 169 ? -17.125 -42.281 -15.414 1 96.12 169 CYS A O 1
ATOM 1258 N N . LEU A 1 170 ? -17.266 -43.75 -13.734 1 96.69 170 LEU A N 1
ATOM 1259 C CA . LEU A 1 170 ? -16.391 -44.719 -14.406 1 96.69 170 LEU A CA 1
ATOM 1260 C C . LEU A 1 170 ? -17.203 -45.719 -15.234 1 96.69 170 LEU A C 1
ATOM 1262 O O . LEU A 1 170 ? -16.797 -46.844 -15.414 1 96.69 170 LEU A O 1
ATOM 1266 N N . GLY A 1 171 ? -18.359 -45.406 -15.672 1 96.31 171 GLY A N 1
ATOM 1267 C CA . GLY A 1 171 ? -19.266 -46.031 -16.609 1 96.31 171 GLY A CA 1
ATOM 1268 C C . GLY A 1 171 ? -20.078 -45.031 -17.422 1 96.31 171 GLY A C 1
ATOM 1269 O O . GLY A 1 171 ? -20.281 -43.906 -17 1 96.31 171 GLY A O 1
ATOM 1270 N N . ILE A 1 172 ? -20.5 -45.438 -18.547 1 97 172 ILE A N 1
ATOM 1271 C CA . ILE A 1 172 ? -21.25 -44.562 -19.438 1 97 172 ILE A CA 1
ATOM 1272 C C . ILE A 1 172 ? -22.484 -44.031 -18.703 1 97 172 ILE A C 1
ATOM 1274 O O . ILE A 1 172 ? -22.844 -42.844 -18.828 1 97 172 ILE A O 1
ATOM 1278 N N . ILE A 1 173 ? -23.062 -44.812 -17.969 1 97 173 ILE A N 1
ATOM 1279 C CA . ILE A 1 173 ? -24.297 -44.438 -17.281 1 97 173 ILE A CA 1
ATOM 1280 C C . ILE A 1 173 ? -24.031 -43.281 -16.328 1 97 173 ILE A C 1
ATOM 1282 O O . ILE A 1 173 ? -24.844 -42.375 -16.203 1 97 173 ILE A O 1
ATOM 1286 N N . GLY A 1 174 ? -23 -43.344 -15.562 1 96.19 174 GLY A N 1
ATOM 1287 C CA . GLY A 1 174 ? -22.672 -42.281 -14.641 1 96.19 174 GLY A CA 1
ATOM 1288 C C . GLY A 1 174 ? -22.453 -40.938 -15.336 1 96.19 174 GLY A C 1
ATOM 1289 O O . GLY A 1 174 ? -22.969 -39.906 -14.891 1 96.19 174 GLY A O 1
ATOM 1290 N N . VAL A 1 175 ? -21.703 -40.938 -16.391 1 96.88 175 VAL A N 1
ATOM 1291 C CA . VAL A 1 175 ? -21.484 -39.75 -17.188 1 96.88 175 VAL A CA 1
ATOM 1292 C C . VAL A 1 175 ? -22.812 -39.25 -17.766 1 96.88 175 VAL A C 1
ATOM 1294 O O . VAL A 1 175 ? -23.094 -38.031 -17.766 1 96.88 175 VAL A O 1
ATOM 1297 N N . ALA A 1 176 ? -23.547 -40.188 -18.25 1 97.44 176 ALA A N 1
ATOM 1298 C CA . ALA A 1 176 ? -24.844 -39.844 -18.828 1 97.44 176 ALA A CA 1
ATOM 1299 C C . ALA A 1 176 ? -25.734 -39.156 -17.797 1 97.44 176 ALA A C 1
ATOM 1301 O O . ALA A 1 176 ? -26.453 -38.219 -18.125 1 97.44 176 ALA A O 1
ATOM 1302 N N . ARG A 1 177 ? -25.75 -39.594 -16.609 1 96.75 177 ARG A N 1
ATOM 1303 C CA . ARG A 1 177 ? -26.547 -39 -15.555 1 96.75 177 ARG A CA 1
ATOM 1304 C C . ARG A 1 177 ? -26.141 -37.531 -15.336 1 96.75 177 ARG A C 1
ATOM 1306 O O . ARG A 1 177 ? -27 -36.656 -15.227 1 96.75 177 ARG A O 1
ATOM 1313 N N . ASP A 1 178 ? -24.906 -37.344 -15.289 1 95.75 178 ASP A N 1
ATOM 1314 C CA . ASP A 1 178 ? -24.406 -36 -15.086 1 95.75 178 ASP A CA 1
ATOM 1315 C C . ASP A 1 178 ? -24.812 -35.062 -16.234 1 95.75 178 ASP A C 1
ATOM 1317 O O . ASP A 1 178 ? -25.281 -33.969 -16 1 95.75 178 ASP A O 1
ATOM 1321 N N . VAL A 1 179 ? -24.578 -35.562 -17.453 1 96.94 179 VAL A N 1
ATOM 1322 C CA . VAL A 1 179 ? -24.922 -34.781 -18.625 1 96.94 179 VAL A CA 1
ATOM 1323 C C . VAL A 1 179 ? -26.422 -34.5 -18.656 1 96.94 179 VAL A C 1
ATOM 1325 O O . VAL A 1 179 ? -26.859 -33.406 -19.016 1 96.94 179 VAL A O 1
ATOM 1328 N N . ALA A 1 180 ? -27.188 -35.438 -18.281 1 97.44 180 ALA A N 1
ATOM 1329 C CA . ALA A 1 180 ? -28.641 -35.281 -18.25 1 97.44 180 ALA A CA 1
ATOM 1330 C C . ALA A 1 180 ? -29.047 -34.219 -17.25 1 97.44 180 ALA A C 1
ATOM 1332 O O . ALA A 1 180 ? -29.906 -33.375 -17.562 1 97.44 180 ALA A O 1
ATOM 1333 N N . VAL A 1 181 ? -28.484 -34.188 -16.109 1 96.31 181 VAL A N 1
ATOM 1334 C CA . VAL A 1 181 ? -28.781 -33.219 -15.078 1 96.31 181 VAL A CA 1
ATOM 1335 C C . VAL A 1 181 ? -28.422 -31.828 -15.562 1 96.31 181 VAL A C 1
ATOM 1337 O O . VAL A 1 181 ? -29.234 -30.891 -15.453 1 96.31 181 VAL A O 1
ATOM 1340 N N . LEU A 1 182 ? -27.25 -31.656 -16.141 1 95.62 182 LEU A N 1
ATOM 1341 C CA . LEU A 1 182 ? -26.719 -30.359 -16.562 1 95.62 182 LEU A CA 1
ATOM 1342 C C . LEU A 1 182 ? -27.594 -29.766 -17.672 1 95.62 182 LEU A C 1
ATOM 1344 O O . LEU A 1 182 ? -27.719 -28.547 -17.766 1 95.62 182 LEU A O 1
ATOM 1348 N N . ASN A 1 183 ? -28.156 -30.672 -18.469 1 96.31 183 ASN A N 1
ATOM 1349 C CA . ASN A 1 183 ? -28.922 -30.188 -19.609 1 96.31 183 ASN A CA 1
ATOM 1350 C C . ASN A 1 183 ? -30.422 -30.297 -19.359 1 96.31 183 ASN A C 1
ATOM 1352 O O . ASN A 1 183 ? -31.219 -30.062 -20.266 1 96.31 183 ASN A O 1
ATOM 1356 N N . LYS A 1 184 ? -30.828 -30.703 -18.156 1 94.88 184 LYS A N 1
ATOM 1357 C CA . LYS A 1 184 ? -32.219 -30.938 -17.844 1 94.88 184 LYS A CA 1
ATOM 1358 C C . LYS A 1 184 ? -32.906 -31.812 -18.891 1 94.88 184 LYS A C 1
ATOM 1360 O O . LYS A 1 184 ? -34 -31.516 -19.344 1 94.88 184 LYS A O 1
ATOM 1365 N N . ALA A 1 185 ? -32.125 -32.812 -19.344 1 95.5 185 ALA A N 1
ATOM 1366 C CA . ALA A 1 185 ? -32.594 -33.75 -20.359 1 95.5 185 ALA A CA 1
ATOM 1367 C C . ALA A 1 185 ? -32.938 -35.094 -19.734 1 95.5 185 ALA A C 1
ATOM 1369 O O . ALA A 1 185 ? -32.406 -35.469 -18.672 1 95.5 185 ALA A O 1
ATOM 1370 N N . PRO A 1 186 ? -33.812 -35.719 -20.328 1 94.38 186 PRO A N 1
ATOM 1371 C CA . PRO A 1 186 ? -34.156 -37.062 -19.797 1 94.38 186 PRO A CA 1
ATOM 1372 C C . PRO A 1 186 ? -33.094 -38.094 -20.094 1 94.38 186 PRO A C 1
ATOM 1374 O O . PRO A 1 186 ? -32.469 -38.094 -21.172 1 94.38 186 PRO A O 1
ATOM 1377 N N . LEU A 1 187 ? -32.812 -38.938 -19.141 1 96 187 LEU A N 1
ATOM 1378 C CA . LEU A 1 187 ? -31.922 -40.062 -19.297 1 96 187 LEU A CA 1
ATOM 1379 C C . LEU A 1 187 ? -32.656 -41.25 -19.906 1 96 187 LEU A C 1
ATOM 1381 O O . LEU A 1 187 ? -33.719 -41.656 -19.422 1 96 187 LEU A O 1
ATOM 1385 N N . GLN A 1 188 ? -32.125 -41.75 -20.984 1 94.19 188 GLN A N 1
ATOM 1386 C CA . GLN A 1 188 ? -32.719 -42.906 -21.625 1 94.19 188 GLN A CA 1
ATOM 1387 C C . GLN A 1 188 ? -32.062 -44.188 -21.125 1 94.19 188 GLN A C 1
ATOM 1389 O O . GLN A 1 188 ? -31.141 -44.719 -21.75 1 94.19 188 GLN A O 1
ATOM 1394 N N . GLU A 1 189 ? -32.594 -44.688 -20.094 1 89.06 189 GLU A N 1
ATOM 1395 C CA . GLU A 1 189 ? -32.031 -45.906 -19.547 1 89.06 189 GLU A CA 1
ATOM 1396 C C . GLU A 1 189 ? -32.594 -47.156 -20.234 1 89.06 189 GLU A C 1
ATOM 1398 O O . GLU A 1 189 ? -33.781 -47.219 -20.5 1 89.06 189 GLU A O 1
ATOM 1403 N N . LEU A 1 190 ? -31.734 -48 -20.625 1 84.12 190 LEU A N 1
ATOM 1404 C CA . LEU A 1 190 ? -32.156 -49.25 -21.25 1 84.12 190 LEU A CA 1
ATOM 1405 C C . LEU A 1 190 ? -32.812 -50.156 -20.234 1 84.12 190 LEU A C 1
ATOM 1407 O O . LEU A 1 190 ? -32.375 -50.219 -19.078 1 84.12 190 LEU A O 1
ATOM 1411 N N . GLU A 1 191 ? -33.969 -50.656 -20.594 1 83.88 191 GLU A N 1
ATOM 1412 C CA . GLU A 1 191 ? -34.625 -51.625 -19.719 1 83.88 191 GLU A CA 1
ATOM 1413 C C . GLU A 1 191 ? -33.875 -52.938 -19.625 1 83.88 191 GLU A C 1
ATOM 1415 O O . GLU A 1 191 ? -33.562 -53.562 -20.656 1 83.88 191 GLU A O 1
ATOM 1420 N N . MET A 1 192 ? -33.312 -53.219 -18.547 1 85.5 192 MET A N 1
ATOM 1421 C CA . MET A 1 192 ? -32.625 -54.469 -18.312 1 85.5 192 MET A CA 1
ATOM 1422 C C . MET A 1 192 ? -33.469 -55.438 -17.516 1 85.5 192 MET A C 1
ATOM 1424 O O . MET A 1 192 ? -33.25 -55.625 -16.312 1 85.5 192 MET A O 1
ATOM 1428 N N . ALA A 1 193 ? -34.406 -56.031 -18.203 1 88.62 193 ALA A N 1
ATOM 1429 C CA . ALA A 1 193 ? -35.375 -56.969 -17.594 1 88.62 193 ALA A CA 1
ATOM 1430 C C . ALA A 1 193 ? -34.656 -58.25 -17.125 1 88.62 193 ALA A C 1
ATOM 1432 O O . ALA A 1 193 ? -33.719 -58.719 -17.766 1 88.62 193 ALA A O 1
ATOM 1433 N N . PRO A 1 194 ? -35.094 -58.812 -16.047 1 93.81 194 PRO A N 1
ATOM 1434 C CA . PRO A 1 194 ? -34.562 -60.062 -15.562 1 93.81 194 PRO A CA 1
ATOM 1435 C C . PRO A 1 194 ? -34.688 -61.219 -16.578 1 93.81 194 PRO A C 1
ATOM 1437 O O . PRO A 1 194 ? -35.688 -61.312 -17.297 1 93.81 194 PRO A O 1
ATOM 1440 N N . VAL A 1 195 ? -33.625 -62 -16.672 1 96.56 195 VAL A N 1
ATOM 1441 C CA . VAL A 1 195 ? -33.625 -63.156 -17.562 1 96.56 195 VAL A CA 1
ATOM 1442 C C . VAL A 1 195 ? -34.25 -64.375 -16.844 1 96.56 195 VAL A C 1
ATOM 1444 O O . VAL A 1 195 ? -33.812 -64.688 -15.734 1 96.56 195 VAL A O 1
ATOM 1447 N N . THR A 1 196 ? -35.219 -64.938 -17.438 1 95.75 196 THR A N 1
ATOM 1448 C CA . THR A 1 196 ? -35.875 -66.125 -16.844 1 95.75 196 THR A CA 1
ATOM 1449 C C . THR A 1 196 ? -34.938 -67.312 -16.891 1 95.75 196 THR A C 1
ATOM 1451 O O . THR A 1 196 ? -34.344 -67.625 -17.938 1 95.75 196 THR A O 1
ATOM 1454 N N . ALA A 1 197 ? -34.781 -68 -15.766 1 96.81 197 ALA A N 1
ATOM 1455 C CA . ALA A 1 197 ? -33.969 -69.25 -15.711 1 96.81 197 ALA A CA 1
ATOM 1456 C C . ALA A 1 197 ? -34.656 -70.375 -16.516 1 96.81 197 ALA A C 1
ATOM 1458 O O . ALA A 1 197 ? -35.844 -70.625 -16.375 1 96.81 197 ALA A O 1
ATOM 1459 N N . THR A 1 198 ? -33.906 -71 -17.391 1 97.12 198 THR A N 1
ATOM 1460 C CA . THR A 1 198 ? -34.438 -72.062 -18.203 1 97.12 198 THR A CA 1
ATOM 1461 C C . THR A 1 198 ? -33.906 -73.438 -17.734 1 97.12 198 THR A C 1
ATOM 1463 O O . THR A 1 198 ? -34.406 -74.5 -18.141 1 97.12 198 THR A O 1
ATOM 1466 N N . ILE A 1 199 ? -32.938 -73.375 -16.859 1 97.25 199 ILE A N 1
ATOM 1467 C CA . ILE A 1 199 ? -32.375 -74.562 -16.234 1 97.25 199 ILE A CA 1
ATOM 1468 C C . ILE A 1 199 ? -32.281 -74.375 -14.719 1 97.25 199 ILE A C 1
ATOM 1470 O O . ILE A 1 199 ? -32.406 -73.188 -14.234 1 97.25 199 ILE A O 1
ATOM 1474 N N . SER A 1 200 ? -32.156 -75.438 -14 1 96.25 200 SER A N 1
ATOM 1475 C CA . SER A 1 200 ? -32.125 -75.375 -12.547 1 96.25 200 SER A CA 1
ATOM 1476 C C . SER A 1 200 ? -30.688 -75.438 -12.008 1 96.25 200 SER A C 1
ATOM 1478 O O . SER A 1 200 ? -30.469 -75.438 -10.797 1 96.25 200 SER A O 1
ATOM 1480 N N . ASP A 1 201 ? -29.703 -75.438 -12.922 1 95.69 201 ASP A N 1
ATOM 1481 C CA . ASP A 1 201 ? -28.312 -75.625 -12.531 1 95.69 201 ASP A CA 1
ATOM 1482 C C . ASP A 1 201 ? -27.828 -74.5 -11.625 1 95.69 201 ASP A C 1
ATOM 1484 O O . ASP A 1 201 ? -28.109 -73.312 -11.891 1 95.69 201 ASP A O 1
ATOM 1488 N N . THR A 1 202 ? -27.219 -74.812 -10.57 1 95.62 202 THR A N 1
ATOM 1489 C CA . THR A 1 202 ? -26.594 -73.938 -9.633 1 95.62 202 THR A CA 1
ATOM 1490 C C . THR A 1 202 ? -25.219 -74.438 -9.203 1 95.62 202 THR A C 1
ATOM 1492 O O . THR A 1 202 ? -24.781 -75.5 -9.648 1 95.62 202 THR A O 1
ATOM 1495 N N . LEU A 1 203 ? -24.531 -73.688 -8.477 1 95.75 203 LEU A N 1
ATOM 1496 C CA . LEU A 1 203 ? -23.234 -74 -7.875 1 95.75 203 LEU A CA 1
ATOM 1497 C C . LEU A 1 203 ? -23.156 -73.5 -6.445 1 95.75 203 LEU A C 1
ATOM 1499 O O . LEU A 1 203 ? -23.594 -72.375 -6.172 1 95.75 203 LEU A O 1
ATOM 1503 N N . PRO A 1 204 ? -22.719 -74.375 -5.438 1 96.75 204 PRO A N 1
ATOM 1504 C CA . PRO A 1 204 ? -22.594 -73.875 -4.074 1 96.75 204 PRO A CA 1
ATOM 1505 C C . PRO A 1 204 ? -21.625 -72.688 -3.988 1 96.75 204 PRO A C 1
ATOM 1507 O O . PRO A 1 204 ? -20.516 -72.75 -4.492 1 96.75 204 PRO A O 1
ATOM 1510 N N . ILE A 1 205 ? -22.078 -71.5 -3.414 1 98.12 205 ILE A N 1
ATOM 1511 C CA . ILE A 1 205 ? -21.266 -70.312 -3.176 1 98.12 205 ILE A CA 1
ATOM 1512 C C . ILE A 1 205 ? -21.312 -69.938 -1.694 1 98.12 205 ILE A C 1
ATOM 1514 O O . ILE A 1 205 ? -22.391 -69.812 -1.108 1 98.12 205 ILE A O 1
ATOM 1518 N N . THR A 1 206 ? -20.156 -69.812 -1.073 1 97.75 206 THR A N 1
ATOM 1519 C CA . THR A 1 206 ? -20.047 -69.375 0.316 1 97.75 206 THR A CA 1
ATOM 1520 C C . THR A 1 206 ? -19.141 -68.188 0.43 1 97.75 206 THR A C 1
ATOM 1522 O O . THR A 1 206 ? -18.094 -68.125 -0.195 1 97.75 206 THR A O 1
ATOM 1525 N N . VAL A 1 207 ? -19.625 -67.188 1.169 1 98.12 207 VAL A N 1
ATOM 1526 C CA . VAL A 1 207 ? -18.828 -66 1.443 1 98.12 207 VAL A CA 1
ATOM 1527 C C . VAL A 1 207 ? -18.375 -66 2.904 1 98.12 207 VAL A C 1
ATOM 1529 O O . VAL A 1 207 ? -19.188 -65.75 3.805 1 98.12 207 VAL A O 1
ATOM 1532 N N . GLU A 1 208 ? -17.141 -66.25 3.096 1 97.5 208 GLU A N 1
ATOM 1533 C CA . GLU A 1 208 ? -16.609 -66.25 4.453 1 97.5 208 GLU A CA 1
ATOM 1534 C C . GLU A 1 208 ? -16.25 -64.812 4.91 1 97.5 208 GLU A C 1
ATOM 1536 O O . GLU A 1 208 ? -16.391 -64.5 6.086 1 97.5 208 GLU A O 1
ATOM 1541 N N . ALA A 1 209 ? -15.828 -64 4.047 1 97.19 209 ALA A N 1
ATOM 1542 C CA . ALA A 1 209 ? -15.414 -62.656 4.359 1 97.19 209 ALA A CA 1
ATOM 1543 C C . ALA A 1 209 ? -16.531 -61.656 4.031 1 97.19 209 ALA A C 1
ATOM 1545 O O . ALA A 1 209 ? -16.359 -60.781 3.186 1 97.19 209 ALA A O 1
ATOM 1546 N N . ALA A 1 210 ? -17.562 -61.562 4.777 1 96.06 210 ALA A N 1
ATOM 1547 C CA . ALA A 1 210 ? -18.766 -60.812 4.488 1 96.06 210 ALA A CA 1
ATOM 1548 C C . ALA A 1 210 ? -18.5 -59.312 4.543 1 96.06 210 ALA A C 1
ATOM 1550 O O . ALA A 1 210 ? -19.141 -58.531 3.834 1 96.06 210 ALA A O 1
ATOM 1551 N N . ASP A 1 211 ? -17.516 -58.938 5.391 1 96.31 211 ASP A N 1
ATOM 1552 C CA . ASP A 1 211 ? -17.188 -57.531 5.496 1 96.31 211 ASP A CA 1
ATOM 1553 C C . ASP A 1 211 ? -16.484 -57.031 4.238 1 96.31 211 ASP A C 1
ATOM 1555 O O . ASP A 1 211 ? -16.719 -55.906 3.787 1 96.31 211 ASP A O 1
ATOM 1559 N N . ALA A 1 212 ? -15.641 -57.906 3.688 1 97.44 212 ALA A N 1
ATOM 1560 C CA . ALA A 1 212 ? -14.875 -57.562 2.49 1 97.44 212 ALA A CA 1
ATOM 1561 C C . ALA A 1 212 ? -15.711 -57.75 1.229 1 97.44 212 ALA A C 1
ATOM 1563 O O . ALA A 1 212 ? -15.492 -57.094 0.223 1 97.44 212 ALA A O 1
ATOM 1564 N N . CYS A 1 213 ? -16.609 -58.656 1.264 1 98.25 213 CYS A N 1
ATOM 1565 C CA . CYS A 1 213 ? -17.5 -58.938 0.145 1 98.25 213 CYS A CA 1
ATOM 1566 C C . CYS A 1 213 ? -18.938 -59.062 0.612 1 98.25 213 CYS A C 1
ATOM 1568 O O . CYS A 1 213 ? -19.5 -60.156 0.7 1 98.25 213 CYS A O 1
ATOM 1570 N N . PRO A 1 214 ? -19.641 -57.938 0.746 1 97.75 214 PRO A N 1
ATOM 1571 C CA . PRO A 1 214 ? -21.016 -57.938 1.254 1 97.75 214 PRO A CA 1
ATOM 1572 C C . PRO A 1 214 ? -22 -58.594 0.291 1 97.75 214 PRO A C 1
ATOM 1574 O O . PRO A 1 214 ? -23.047 -59.062 0.716 1 97.75 214 PRO A O 1
ATOM 1577 N N . ARG A 1 215 ? -21.688 -58.562 -0.975 1 98.44 215 ARG A N 1
ATOM 1578 C CA . ARG A 1 215 ? -22.609 -59.125 -1.961 1 98.44 215 ARG A CA 1
ATOM 1579 C C . ARG A 1 215 ? -21.844 -59.875 -3.045 1 98.44 215 ARG A C 1
ATOM 1581 O O . ARG A 1 215 ? -20.922 -59.312 -3.654 1 98.44 215 ARG A O 1
ATOM 1588 N N . TYR A 1 216 ? -22.188 -61.156 -3.23 1 98.56 216 TYR A N 1
ATOM 1589 C CA . TYR A 1 216 ? -21.641 -62 -4.273 1 98.56 216 TYR A CA 1
ATOM 1590 C C . TYR A 1 216 ? -22.75 -62.75 -5.016 1 98.56 216 TYR A C 1
ATOM 1592 O O . TYR A 1 216 ? -23.469 -63.531 -4.422 1 98.56 216 TYR A O 1
ATOM 1600 N N . LEU A 1 217 ? -22.859 -62.406 -6.312 1 98.62 217 LEU A N 1
ATOM 1601 C CA . LEU A 1 217 ? -23.844 -63.062 -7.156 1 98.62 217 LEU A CA 1
ATOM 1602 C C . LEU A 1 217 ? -23.172 -64 -8.148 1 98.62 217 LEU A C 1
ATOM 1604 O O . LEU A 1 217 ? -22.094 -63.719 -8.672 1 98.62 217 LEU A O 1
ATOM 1608 N N . GLY A 1 218 ? -23.797 -65.188 -8.367 1 98.31 218 GLY A N 1
ATOM 1609 C CA . GLY A 1 218 ? -23.391 -66.125 -9.398 1 98.31 218 GLY A CA 1
ATOM 1610 C C . GLY A 1 218 ? -24.562 -66.625 -10.242 1 98.31 218 GLY A C 1
ATOM 1611 O O . GLY A 1 218 ? -25.703 -66.625 -9.789 1 98.31 218 GLY A O 1
ATOM 1612 N N . ARG A 1 219 ? -24.266 -66.938 -11.438 1 98.56 219 ARG A N 1
ATOM 1613 C CA . ARG A 1 219 ? -25.266 -67.562 -12.32 1 98.56 219 ARG A CA 1
ATOM 1614 C C . ARG A 1 219 ? -24.625 -68.562 -13.281 1 98.56 219 ARG A C 1
ATOM 1616 O O . ARG A 1 219 ? -23.656 -68.188 -13.969 1 98.56 219 ARG A O 1
ATOM 1623 N N . VAL A 1 220 ? -25.156 -69.75 -13.328 1 98.19 220 VAL A N 1
ATOM 1624 C CA . VAL A 1 220 ? -24.672 -70.75 -14.242 1 98.19 220 VAL A CA 1
ATOM 1625 C C . VAL A 1 220 ? -25.328 -70.625 -15.602 1 98.19 220 VAL A C 1
ATOM 1627 O O . VAL A 1 220 ? -26.547 -70.438 -15.688 1 98.19 220 VAL A O 1
ATOM 1630 N N . VAL A 1 221 ? -24.578 -70.625 -16.641 1 98.19 221 VAL A N 1
ATOM 1631 C CA . VAL A 1 221 ? -25.062 -70.625 -18.016 1 98.19 221 VAL A CA 1
ATOM 1632 C C . VAL A 1 221 ? -24.453 -71.812 -18.75 1 98.19 221 VAL A C 1
ATOM 1634 O O . VAL A 1 221 ? -23.234 -71.938 -18.859 1 98.19 221 VAL A O 1
ATOM 1637 N N . LYS A 1 222 ? -25.297 -72.75 -19.328 1 97.88 222 LYS A N 1
ATOM 1638 C CA . LYS A 1 222 ? -24.812 -74 -19.922 1 97.88 222 LYS A CA 1
ATOM 1639 C C . LYS A 1 222 ? -25.047 -74 -21.422 1 97.88 222 LYS A C 1
ATOM 1641 O O . LYS A 1 222 ? -26.016 -73.438 -21.922 1 97.88 222 LYS A O 1
ATOM 1646 N N . GLY A 1 223 ? -24.094 -74.75 -22.078 1 97.12 223 GLY A N 1
ATOM 1647 C CA . GLY A 1 223 ? -24.25 -75 -23.5 1 97.12 223 GLY A CA 1
ATOM 1648 C C . GLY A 1 223 ? -23.938 -73.812 -24.375 1 97.12 223 GLY A C 1
ATOM 1649 O O . GLY A 1 223 ? -24.594 -73.562 -25.391 1 97.12 223 GLY A O 1
ATOM 1650 N N . ILE A 1 224 ? -23.078 -73 -23.938 1 96.81 224 ILE A N 1
ATOM 1651 C CA . ILE A 1 224 ? -22.781 -71.812 -24.734 1 96.81 224 ILE A CA 1
ATOM 1652 C C . ILE A 1 224 ? -21.766 -72.125 -25.828 1 96.81 224 ILE A C 1
ATOM 1654 O O . ILE A 1 224 ? -21 -73.125 -25.688 1 96.81 224 ILE A O 1
ATOM 1658 N N . ASN A 1 225 ? -21.797 -71.375 -26.875 1 96.69 225 ASN A N 1
ATOM 1659 C CA . ASN A 1 225 ? -20.766 -71.438 -27.906 1 96.69 225 ASN A CA 1
ATOM 1660 C C . ASN A 1 225 ? -19.75 -70.312 -27.734 1 96.69 225 ASN A C 1
ATOM 1662 O O . ASN A 1 225 ? -20 -69.188 -28.188 1 96.69 225 ASN A O 1
ATOM 1666 N N . VAL A 1 226 ? -18.656 -70.562 -27.125 1 93.06 226 VAL A N 1
ATOM 1667 C CA . VAL A 1 226 ? -17.656 -69.562 -26.797 1 93.06 226 VAL A CA 1
ATOM 1668 C C . VAL A 1 226 ? -17.016 -69 -28.078 1 93.06 226 VAL A C 1
ATOM 1670 O O . VAL A 1 226 ? -16.422 -67.938 -28.078 1 93.06 226 VAL A O 1
ATOM 1673 N N . ASN A 1 227 ? -17.078 -69.688 -29.125 1 92.56 227 ASN A N 1
ATOM 1674 C CA . ASN A 1 227 ? -16.453 -69.312 -30.391 1 92.56 227 ASN A CA 1
ATOM 1675 C C . ASN A 1 227 ? -17.375 -68.5 -31.25 1 92.56 227 ASN A C 1
ATOM 1677 O O . ASN A 1 227 ? -17.016 -68.062 -32.344 1 92.56 227 ASN A O 1
ATOM 1681 N N . ALA A 1 228 ? -18.562 -68.25 -30.672 1 94.44 228 ALA A N 1
ATOM 1682 C CA . ALA A 1 228 ? -19.422 -67.312 -31.375 1 94.44 228 ALA A CA 1
ATOM 1683 C C . ALA A 1 228 ? -18.75 -66 -31.516 1 94.44 228 ALA A C 1
ATOM 1685 O O . ALA A 1 228 ? -18.125 -65.5 -30.578 1 94.44 228 ALA A O 1
ATOM 1686 N N . PRO A 1 229 ? -18.781 -65.438 -32.688 1 90.62 229 PRO A N 1
ATOM 1687 C CA . PRO A 1 229 ? -18.141 -64.125 -32.875 1 90.62 229 PRO A CA 1
ATOM 1688 C C . PRO A 1 229 ? -18.844 -63 -32.094 1 90.62 229 PRO A C 1
ATOM 1690 O O . PRO A 1 229 ? -20.078 -62.938 -32.094 1 90.62 229 PRO A O 1
ATOM 1693 N N . THR A 1 230 ? -18.078 -62.156 -31.406 1 94.38 230 THR A N 1
ATOM 1694 C CA . THR A 1 230 ? -18.656 -60.938 -30.828 1 94.38 230 THR A CA 1
ATOM 1695 C C . THR A 1 230 ? -19.25 -60.062 -31.906 1 94.38 230 THR A C 1
ATOM 1697 O O . THR A 1 230 ? -18.594 -59.812 -32.938 1 94.38 230 THR A O 1
ATOM 1700 N N . PRO A 1 231 ? -20.438 -59.562 -31.656 1 92.12 231 PRO A N 1
ATOM 1701 C CA . PRO A 1 231 ? -21.047 -58.688 -32.688 1 92.12 231 PRO A CA 1
ATOM 1702 C C . PRO A 1 231 ? -20.219 -57.438 -32.938 1 92.12 231 PRO A C 1
ATOM 1704 O O . PRO A 1 231 ? -19.594 -56.906 -32.031 1 92.12 231 PRO A O 1
ATOM 1707 N N . LEU A 1 232 ? -20.359 -57 -34.156 1 87.38 232 LEU A N 1
ATOM 1708 C CA . LEU A 1 232 ? -19.562 -55.875 -34.594 1 87.38 232 LEU A CA 1
ATOM 1709 C C . LEU A 1 232 ? -19.844 -54.625 -33.75 1 87.38 232 LEU A C 1
ATOM 1711 O O . LEU A 1 232 ? -18.922 -53.875 -33.406 1 87.38 232 LEU A O 1
ATOM 1715 N N . TRP A 1 233 ? -21.094 -54.344 -33.406 1 90.19 233 TRP A N 1
ATOM 1716 C CA . TRP A 1 233 ? -21.438 -53.156 -32.625 1 90.19 233 TRP A CA 1
ATOM 1717 C C . TRP A 1 233 ? -20.766 -53.188 -31.266 1 90.19 233 TRP A C 1
ATOM 1719 O O . TRP A 1 233 ? -20.328 -52.156 -30.766 1 90.19 233 TRP A O 1
ATOM 1729 N N . MET A 1 234 ? -20.625 -54.312 -30.625 1 95.19 234 MET A N 1
ATOM 1730 C CA . MET A 1 234 ? -19.969 -54.438 -29.328 1 95.19 234 MET A CA 1
ATOM 1731 C C . MET A 1 234 ? -18.453 -54.281 -29.469 1 95.19 234 MET A C 1
ATOM 1733 O O . MET A 1 234 ? -17.812 -53.625 -28.672 1 95.19 234 MET A O 1
ATOM 1737 N N . LYS A 1 235 ? -17.953 -54.875 -30.5 1 92.44 235 LYS A N 1
ATOM 1738 C CA . LYS A 1 235 ? -16.531 -54.75 -30.766 1 92.44 235 LYS A CA 1
ATOM 1739 C C . LYS A 1 235 ? -16.125 -53.281 -30.953 1 92.44 235 LYS A C 1
ATOM 1741 O O . LYS A 1 235 ? -15.109 -52.844 -30.406 1 92.44 235 LYS A O 1
ATOM 1746 N N . GLU A 1 236 ? -16.969 -52.625 -31.641 1 91 236 GLU A N 1
ATOM 1747 C CA . GLU A 1 236 ? -16.688 -51.219 -31.922 1 91 236 GLU A CA 1
ATOM 1748 C C . GLU A 1 236 ? -16.797 -50.375 -30.656 1 91 236 GLU A C 1
ATOM 1750 O O . GLU A 1 236 ? -15.969 -49.5 -30.422 1 91 236 GLU A O 1
ATOM 1755 N N . LYS A 1 237 ? -17.766 -50.594 -29.891 1 95.69 237 LYS A N 1
ATOM 1756 C CA . LYS A 1 237 ? -17.906 -49.844 -28.641 1 95.69 237 LYS A CA 1
ATOM 1757 C C . LYS A 1 237 ? -16.734 -50.094 -27.703 1 95.69 237 LYS A C 1
ATOM 1759 O O . LYS A 1 237 ? -16.234 -49.156 -27.062 1 95.69 237 LYS A O 1
ATOM 1764 N N . LEU A 1 238 ? -16.297 -51.312 -27.625 1 97 238 LEU A N 1
ATOM 1765 C CA . LEU A 1 238 ? -15.141 -51.656 -26.812 1 97 238 LEU A CA 1
ATOM 1766 C C . LEU A 1 238 ? -13.883 -51 -27.344 1 97 238 LEU A C 1
ATOM 1768 O O . LEU A 1 238 ? -13.164 -50.312 -26.578 1 97 238 LEU A O 1
ATOM 1772 N N . ARG A 1 239 ? -13.703 -51.031 -28.609 1 94.31 239 ARG A N 1
ATOM 1773 C CA . ARG A 1 239 ? -12.516 -50.469 -29.234 1 94.31 239 ARG A CA 1
ATOM 1774 C C . ARG A 1 239 ? -12.469 -48.938 -29 1 94.31 239 ARG A C 1
ATOM 1776 O O . ARG A 1 239 ? -11.414 -48.406 -28.656 1 94.31 239 ARG A O 1
ATOM 1783 N N . ARG A 1 240 ? -13.57 -48.344 -29.172 1 96 240 ARG A N 1
ATOM 1784 C CA . ARG A 1 240 ? -13.641 -46.906 -29.047 1 96 240 ARG A CA 1
ATOM 1785 C C . ARG A 1 240 ? -13.406 -46.469 -27.609 1 96 240 ARG A C 1
ATOM 1787 O O . ARG A 1 240 ? -13.117 -45.281 -27.344 1 96 240 ARG A O 1
ATOM 1794 N N . CYS A 1 241 ? -13.57 -47.406 -26.75 1 96.62 241 CYS A N 1
ATOM 1795 C CA . CYS A 1 241 ? -13.328 -47.094 -25.344 1 96.62 241 CYS A CA 1
ATOM 1796 C C . CYS A 1 241 ? -11.961 -47.625 -24.906 1 96.62 241 CYS A C 1
ATOM 1798 O O . CYS A 1 241 ? -11.641 -47.625 -23.703 1 96.62 241 CYS A O 1
ATOM 1800 N N . GLY A 1 242 ? -11.242 -48.125 -25.859 1 92.94 242 GLY A N 1
ATOM 1801 C CA . GLY A 1 242 ? -9.852 -48.5 -25.594 1 92.94 242 GLY A CA 1
ATOM 1802 C C . GLY A 1 242 ? -9.688 -49.938 -25.141 1 92.94 242 GLY A C 1
ATOM 1803 O O . GLY A 1 242 ? -8.656 -50.281 -24.578 1 92.94 242 GLY A O 1
ATOM 1804 N N . ILE A 1 243 ? -10.664 -50.75 -25.25 1 95.12 243 ILE A N 1
ATOM 1805 C CA . ILE A 1 243 ? -10.594 -52.156 -24.859 1 95.12 243 ILE A CA 1
ATOM 1806 C C . ILE A 1 243 ? -10.594 -53.031 -26.094 1 95.12 243 ILE A C 1
ATOM 1808 O O . ILE A 1 243 ? -11.445 -52.906 -26.969 1 95.12 243 ILE A O 1
ATOM 1812 N N . ARG A 1 244 ? -9.695 -53.969 -26.172 1 91.81 244 ARG A N 1
ATOM 1813 C CA . ARG A 1 244 ? -9.602 -54.906 -27.297 1 91.81 244 ARG A CA 1
ATOM 1814 C C . ARG A 1 244 ? -10.578 -56.062 -27.125 1 91.81 244 ARG A C 1
ATOM 1816 O O . ARG A 1 244 ? -10.734 -56.594 -26.016 1 91.81 244 ARG A O 1
ATOM 1823 N N . SER A 1 245 ? -11.211 -56.375 -28.156 1 93.25 245 SER A N 1
ATOM 1824 C CA . SER A 1 245 ? -12.102 -57.531 -28.141 1 93.25 245 SER A CA 1
ATOM 1825 C C . SER A 1 245 ? -11.312 -58.844 -28.078 1 93.25 245 SER A C 1
ATOM 1827 O O . SER A 1 245 ? -10.281 -58.969 -28.734 1 93.25 245 SER A O 1
ATOM 1829 N N . ILE A 1 246 ? -11.711 -59.812 -27.328 1 91.5 246 ILE A N 1
ATOM 1830 C CA . ILE A 1 246 ? -11.016 -61.062 -27.156 1 91.5 246 ILE A CA 1
ATOM 1831 C C . ILE A 1 246 ? -11.945 -62.219 -27.547 1 91.5 246 ILE A C 1
ATOM 1833 O O . ILE A 1 246 ? -11.773 -62.812 -28.609 1 91.5 246 ILE A O 1
ATOM 1837 N N . ASP A 1 247 ? -12.875 -62.594 -26.75 1 93.56 247 ASP A N 1
ATOM 1838 C CA . ASP A 1 247 ? -13.93 -63.562 -27.047 1 93.56 247 ASP A CA 1
ATOM 1839 C C . ASP A 1 247 ? -15.281 -63.062 -26.531 1 93.56 247 ASP A C 1
ATOM 1841 O O . ASP A 1 247 ? -15.352 -62.094 -25.797 1 93.56 247 ASP A O 1
ATOM 1845 N N . ALA A 1 248 ? -16.312 -63.719 -26.984 1 95.94 248 ALA A N 1
ATOM 1846 C CA . ALA A 1 248 ? -17.656 -63.188 -26.734 1 95.94 248 ALA A CA 1
ATOM 1847 C C . ALA A 1 248 ? -17.938 -63.125 -25.234 1 95.94 248 ALA A C 1
ATOM 1849 O O . ALA A 1 248 ? -18.578 -62.156 -24.781 1 95.94 248 ALA A O 1
ATOM 1850 N N . VAL A 1 249 ? -17.453 -64.062 -24.469 1 97.06 249 VAL A N 1
ATOM 1851 C CA . VAL A 1 249 ? -17.734 -64.062 -23.047 1 97.06 249 VAL A CA 1
ATOM 1852 C C . VAL A 1 249 ? -17.016 -62.906 -22.359 1 97.06 249 VAL A C 1
ATOM 1854 O O . VAL A 1 249 ? -17.625 -62.125 -21.594 1 97.06 249 VAL A O 1
ATOM 1857 N N . VAL A 1 250 ? -15.766 -62.719 -22.656 1 95.25 250 VAL A N 1
ATOM 1858 C CA . VAL A 1 250 ? -14.969 -61.656 -22.078 1 95.25 250 VAL A CA 1
ATOM 1859 C C . VAL A 1 250 ? -15.477 -60.312 -22.578 1 95.25 250 VAL A C 1
ATOM 1861 O O . VAL A 1 250 ? -15.555 -59.344 -21.812 1 95.25 250 VAL A O 1
ATOM 1864 N N . ASP A 1 251 ? -15.805 -60.219 -23.797 1 97.75 251 ASP A N 1
ATOM 1865 C CA . ASP A 1 251 ? -16.281 -58.969 -24.391 1 97.75 251 ASP A CA 1
ATOM 1866 C C . ASP A 1 251 ? -17.594 -58.531 -23.734 1 97.75 251 ASP A C 1
ATOM 1868 O O . ASP A 1 251 ? -17.797 -57.344 -23.5 1 97.75 251 ASP A O 1
ATOM 1872 N N . VAL A 1 252 ? -18.438 -59.438 -23.406 1 98.12 252 VAL A N 1
ATOM 1873 C CA . VAL A 1 252 ? -19.703 -59.094 -22.734 1 98.12 252 VAL A CA 1
ATOM 1874 C C . VAL A 1 252 ? -19.406 -58.531 -21.359 1 98.12 252 VAL A C 1
ATOM 1876 O O . VAL A 1 252 ? -20 -57.5 -20.969 1 98.12 252 VAL A O 1
ATOM 1879 N N . THR A 1 253 ? -18.531 -59.125 -20.656 1 97.81 253 THR A N 1
ATOM 1880 C CA . THR A 1 253 ? -18.188 -58.625 -19.328 1 97.81 253 THR A CA 1
ATOM 1881 C C . THR A 1 253 ? -17.562 -57.25 -19.406 1 97.81 253 THR A C 1
ATOM 1883 O O . THR A 1 253 ? -17.875 -56.344 -18.609 1 97.81 253 THR A O 1
ATOM 1886 N N . ASN A 1 254 ? -16.703 -57.031 -20.359 1 97.81 254 ASN A N 1
ATOM 1887 C CA . ASN A 1 254 ? -16.078 -55.719 -20.547 1 97.81 254 ASN A CA 1
ATOM 1888 C C . ASN A 1 254 ? -17.094 -54.688 -21 1 97.81 254 ASN A C 1
ATOM 1890 O O . ASN A 1 254 ? -17 -53.5 -20.609 1 97.81 254 ASN A O 1
ATOM 1894 N N . TYR A 1 255 ? -17.953 -55.062 -21.812 1 97.88 255 TYR A N 1
ATOM 1895 C CA . TYR A 1 255 ? -19 -54.188 -22.281 1 97.88 255 TYR A CA 1
ATOM 1896 C C . TYR A 1 255 ? -19.828 -53.656 -21.109 1 97.88 255 TYR A C 1
ATOM 1898 O O . TYR A 1 255 ? -20.062 -52.469 -20.984 1 97.88 255 TYR A O 1
ATOM 1906 N N . VAL A 1 256 ? -20.203 -54.531 -20.297 1 98.12 256 VAL A N 1
ATOM 1907 C CA . VAL A 1 256 ? -21.016 -54.188 -19.141 1 98.12 256 VAL A CA 1
ATOM 1908 C C . VAL A 1 256 ? -20.203 -53.312 -18.172 1 98.12 256 VAL A C 1
ATOM 1910 O O . VAL A 1 256 ? -20.719 -52.375 -17.578 1 98.12 256 VAL A O 1
ATOM 1913 N N . LEU A 1 257 ? -18.984 -53.625 -18.031 1 97.94 257 LEU A N 1
ATOM 1914 C CA . LEU A 1 257 ? -18.078 -52.812 -17.234 1 97.94 257 LEU A CA 1
ATOM 1915 C C . LEU A 1 257 ? -18.094 -51.344 -17.719 1 97.94 257 LEU A C 1
ATOM 1917 O O . LEU A 1 257 ? -18.266 -50.438 -16.922 1 97.94 257 LEU A O 1
ATOM 1921 N N . LEU A 1 258 ? -18 -51.125 -18.969 1 98 258 LEU A N 1
ATOM 1922 C CA . LEU A 1 258 ? -17.969 -49.781 -19.547 1 98 258 LEU A CA 1
ATOM 1923 C C . LEU A 1 258 ? -19.344 -49.125 -19.5 1 98 258 LEU A C 1
ATOM 1925 O O . LEU A 1 258 ? -19.469 -47.938 -19.234 1 98 258 LEU A O 1
ATOM 1929 N N . GLU A 1 259 ? -20.297 -49.938 -19.703 1 97.75 259 GLU A N 1
ATOM 1930 C CA . GLU A 1 259 ? -21.672 -49.438 -19.781 1 97.75 259 GLU A CA 1
ATOM 1931 C C . GLU A 1 259 ? -22.188 -49 -18.422 1 97.75 259 GLU A C 1
ATOM 1933 O O . GLU A 1 259 ? -22.703 -47.906 -18.266 1 97.75 259 GLU A O 1
ATOM 1938 N N . LEU A 1 260 ? -21.906 -49.844 -17.391 1 97.69 260 LEU A N 1
ATOM 1939 C CA . LEU A 1 260 ? -22.562 -49.656 -16.109 1 97.69 260 LEU A CA 1
ATOM 1940 C C . LEU A 1 260 ? -21.547 -49.375 -15.016 1 97.69 260 LEU A C 1
ATOM 1942 O O . LEU A 1 260 ? -21.906 -48.906 -13.922 1 97.69 260 LEU A O 1
ATOM 1946 N N . GLY A 1 261 ? -20.359 -49.625 -15.266 1 96.94 261 GLY A N 1
ATOM 1947 C CA . GLY A 1 261 ? -19.328 -49.406 -14.266 1 96.94 261 GLY A CA 1
ATOM 1948 C C . GLY A 1 261 ? -19.125 -50.594 -13.328 1 96.94 261 GLY A C 1
ATOM 1949 O O . GLY A 1 261 ? -18.453 -50.469 -12.305 1 96.94 261 GLY A O 1
ATOM 1950 N N . GLN A 1 262 ? -19.625 -51.75 -13.672 1 97.69 262 GLN A N 1
ATOM 1951 C CA . GLN A 1 262 ? -19.547 -52.938 -12.828 1 97.69 262 GLN A CA 1
ATOM 1952 C C . GLN A 1 262 ? -18.594 -53.969 -13.414 1 97.69 262 GLN A C 1
ATOM 1954 O O . GLN A 1 262 ? -18.891 -54.562 -14.445 1 97.69 262 GLN A O 1
ATOM 1959 N N . PRO A 1 263 ? -17.516 -54.156 -12.719 1 98.12 263 PRO A N 1
ATOM 1960 C CA . PRO A 1 263 ? -16.672 -55.281 -13.156 1 98.12 263 PRO A CA 1
ATOM 1961 C C . PRO A 1 263 ? -17.312 -56.656 -12.914 1 98.12 263 PRO A C 1
ATOM 1963 O O . PRO A 1 263 ? -18.016 -56.844 -11.922 1 98.12 263 PRO A O 1
ATOM 1966 N N . MET A 1 264 ? -17.109 -57.562 -13.836 1 97.88 264 MET A N 1
ATOM 1967 C CA . MET A 1 264 ? -17.609 -58.938 -13.734 1 97.88 264 MET A CA 1
ATOM 1968 C C . MET A 1 264 ? -16.531 -59.906 -14.133 1 97.88 264 MET A C 1
ATOM 1970 O O . MET A 1 264 ? -15.484 -59.531 -14.672 1 97.88 264 MET A O 1
ATOM 1974 N N . HIS A 1 265 ? -16.766 -61.188 -13.812 1 96.69 265 HIS A N 1
ATOM 1975 C CA . HIS A 1 265 ? -15.875 -62.281 -14.219 1 96.69 265 HIS A CA 1
ATOM 1976 C C . HIS A 1 265 ? -16.672 -63.5 -14.648 1 96.69 265 HIS A C 1
ATOM 1978 O O . HIS A 1 265 ? -17.797 -63.719 -14.18 1 96.69 265 HIS A O 1
ATOM 1984 N N . ALA A 1 266 ? -16.156 -64.188 -15.586 1 97.19 266 ALA A N 1
ATOM 1985 C CA . ALA A 1 266 ? -16.734 -65.438 -16.031 1 97.19 266 ALA A CA 1
ATOM 1986 C C . ALA A 1 266 ? -15.766 -66.625 -15.805 1 97.19 266 ALA A C 1
ATOM 1988 O O . ALA A 1 266 ? -14.641 -66.562 -16.297 1 97.19 266 ALA A O 1
ATOM 1989 N N . PHE A 1 267 ? -16.219 -67.625 -15.094 1 97.12 267 PHE A N 1
ATOM 1990 C CA . PHE A 1 267 ? -15.438 -68.812 -14.859 1 97.12 267 PHE A CA 1
ATOM 1991 C C . PHE A 1 267 ? -15.883 -69.938 -15.781 1 97.12 267 PHE A C 1
ATOM 1993 O O . PHE A 1 267 ? -17.062 -70 -16.141 1 97.12 267 PHE A O 1
ATOM 2000 N N . ASP A 1 268 ? -14.898 -70.812 -16.141 1 96.69 268 ASP A N 1
ATOM 2001 C CA . ASP A 1 268 ? -15.281 -72.062 -16.688 1 96.69 268 ASP A CA 1
ATOM 2002 C C . ASP A 1 268 ? -15.875 -73 -15.602 1 96.69 268 ASP A C 1
ATOM 2004 O O . ASP A 1 268 ? -15.148 -73.438 -14.727 1 96.69 268 ASP A O 1
ATOM 2008 N N . LYS A 1 269 ? -17.109 -73.188 -15.656 1 96.81 269 LYS A N 1
ATOM 2009 C CA . LYS A 1 269 ? -17.828 -73.875 -14.594 1 96.81 269 LYS A CA 1
ATOM 2010 C C . LYS A 1 269 ? -17.234 -75.312 -14.375 1 96.81 269 LYS A C 1
ATOM 2012 O O . LYS A 1 269 ? -17.156 -75.75 -13.242 1 96.81 269 LYS A O 1
ATOM 2017 N N . ASP A 1 270 ? -16.812 -75.875 -15.391 1 95.44 270 ASP A N 1
ATOM 2018 C CA . ASP A 1 270 ? -16.344 -77.312 -15.344 1 95.44 270 ASP A CA 1
ATOM 2019 C C . ASP A 1 270 ? -14.945 -77.375 -14.75 1 95.44 270 ASP A C 1
ATOM 2021 O O . ASP A 1 270 ? -14.453 -78.5 -14.469 1 95.44 270 ASP A O 1
ATOM 2025 N N . ARG A 1 271 ? -14.367 -76.312 -14.531 1 94.75 271 ARG A N 1
ATOM 2026 C CA . ARG A 1 271 ? -13.031 -76.25 -13.953 1 94.75 271 ARG A CA 1
ATOM 2027 C C . ARG A 1 271 ? -13.062 -75.812 -12.5 1 94.75 271 ARG A C 1
ATOM 2029 O O . ARG A 1 271 ? -12.016 -75.562 -11.906 1 94.75 271 ARG A O 1
ATOM 2036 N N . ILE A 1 272 ? -14.203 -75.625 -11.961 1 96.19 272 ILE A N 1
ATOM 2037 C CA . ILE A 1 272 ? -14.398 -75.25 -10.555 1 96.19 272 ILE A CA 1
ATOM 2038 C C . ILE A 1 272 ? -14.625 -76.5 -9.742 1 96.19 272 ILE A C 1
ATOM 2040 O O . ILE A 1 272 ? -15.531 -77.312 -10.039 1 96.19 272 ILE A O 1
ATOM 2044 N N . ASP A 1 273 ? -13.859 -76.688 -8.734 1 94.44 273 ASP A N 1
ATOM 2045 C CA . ASP A 1 273 ? -13.992 -77.875 -7.887 1 94.44 273 ASP A CA 1
ATOM 2046 C C . ASP A 1 273 ? -14.945 -77.625 -6.719 1 94.44 273 ASP A C 1
ATOM 2048 O O . ASP A 1 273 ? -14.648 -76.812 -5.855 1 94.44 273 ASP A O 1
ATOM 2052 N N . GLY A 1 274 ? -16.062 -78.312 -6.707 1 93.31 274 GLY A N 1
ATOM 2053 C CA . GLY A 1 274 ? -16.984 -78.25 -5.586 1 93.31 274 GLY A CA 1
ATOM 2054 C C . GLY A 1 274 ? -17.875 -77.062 -5.598 1 93.31 274 GLY A C 1
ATOM 2055 O O . GLY A 1 274 ? -19.109 -77.125 -5.684 1 93.31 274 GLY A O 1
ATOM 2056 N N . GLY A 1 275 ? -17.312 -75.875 -5.488 1 96.25 275 GLY A N 1
ATOM 2057 C CA . GLY A 1 275 ? -18.016 -74.562 -5.402 1 96.25 275 GLY A CA 1
ATOM 2058 C C . GLY A 1 275 ? -17.094 -73.375 -5.215 1 96.25 275 GLY A C 1
ATOM 2059 O O . GLY A 1 275 ? -15.875 -73.5 -5.34 1 96.25 275 GLY A O 1
ATOM 2060 N N . ILE A 1 276 ? -17.75 -72.25 -5.027 1 97.69 276 ILE A N 1
ATOM 2061 C CA . ILE A 1 276 ? -17 -71 -4.867 1 97.69 276 ILE A CA 1
ATOM 2062 C C . ILE A 1 276 ? -16.922 -70.625 -3.389 1 97.69 276 ILE A C 1
ATOM 2064 O O . ILE A 1 276 ? -17.922 -70.688 -2.67 1 97.69 276 ILE A O 1
ATOM 2068 N N . VAL A 1 277 ? -15.773 -70.25 -2.914 1 97.94 277 VAL A N 1
ATOM 2069 C CA . VAL A 1 277 ? -15.578 -69.75 -1.565 1 97.94 277 VAL A CA 1
ATOM 2070 C C . VAL A 1 277 ? -14.852 -68.375 -1.631 1 97.94 277 VAL A C 1
ATOM 2072 O O . VAL A 1 277 ? -13.719 -68.312 -2.105 1 97.94 277 VAL A O 1
ATOM 2075 N N . VAL A 1 278 ? -15.523 -67.312 -1.202 1 98.25 278 VAL A N 1
ATOM 2076 C CA . VAL A 1 278 ? -14.898 -66 -1.093 1 98.25 278 VAL A CA 1
ATOM 2077 C C . VAL A 1 278 ? -14.297 -65.875 0.299 1 98.25 278 VAL A C 1
ATOM 2079 O O . VAL A 1 278 ? -15.023 -65.75 1.292 1 98.25 278 VAL A O 1
ATOM 2082 N N . ARG A 1 279 ? -13.023 -65.812 0.336 1 97.81 279 ARG A N 1
ATOM 2083 C CA . ARG A 1 279 ? -12.32 -65.812 1.614 1 97.81 279 ARG A CA 1
ATOM 2084 C C . ARG A 1 279 ? -11.031 -65 1.531 1 97.81 279 ARG A C 1
ATOM 2086 O O . ARG A 1 279 ? -10.609 -64.562 0.441 1 97.81 279 ARG A O 1
ATOM 2093 N N . MET A 1 280 ? -10.5 -64.812 2.75 1 97.44 280 MET A N 1
ATOM 2094 C CA . MET A 1 280 ? -9.164 -64.188 2.781 1 97.44 280 MET A CA 1
ATOM 2095 C C . MET A 1 280 ? -8.102 -65.25 2.4 1 97.44 280 MET A C 1
ATOM 2097 O O . MET A 1 280 ? -8.25 -66.438 2.686 1 97.44 280 MET A O 1
ATOM 2101 N N . ALA A 1 281 ? -7.117 -64.75 1.825 1 96.62 281 ALA A N 1
ATOM 2102 C CA . ALA A 1 281 ? -6.016 -65.625 1.423 1 96.62 281 ALA A CA 1
ATOM 2103 C C . ALA A 1 281 ? -5.27 -66.125 2.641 1 96.62 281 ALA A C 1
ATOM 2105 O O . ALA A 1 281 ? -5.227 -65.5 3.688 1 96.62 281 ALA A O 1
ATOM 2106 N N . LYS A 1 282 ? -4.773 -67.375 2.457 1 95.81 282 LYS A N 1
ATOM 2107 C CA . LYS A 1 282 ? -3.818 -67.875 3.434 1 95.81 282 LYS A CA 1
ATOM 2108 C C . LYS A 1 282 ? -2.432 -67.312 3.215 1 95.81 282 LYS A C 1
ATOM 2110 O O . LYS A 1 282 ? -2.021 -67.062 2.076 1 95.81 282 LYS A O 1
ATOM 2115 N N . GLU A 1 283 ? -1.719 -67.125 4.301 1 95.94 283 GLU A N 1
ATOM 2116 C CA . GLU A 1 283 ? -0.399 -66.5 4.184 1 95.94 283 GLU A CA 1
ATOM 2117 C C . GLU A 1 283 ? 0.518 -67.312 3.293 1 95.94 283 GLU A C 1
ATOM 2119 O O . GLU A 1 283 ? 0.707 -68.562 3.531 1 95.94 283 GLU A O 1
ATOM 2124 N N . GLY A 1 284 ? 0.993 -66.75 2.275 1 94.44 284 GLY A N 1
ATOM 2125 C CA . GLY A 1 284 ? 1.915 -67.438 1.373 1 94.44 284 GLY A CA 1
ATOM 2126 C C . GLY A 1 284 ? 1.215 -68.188 0.277 1 94.44 284 GLY A C 1
ATOM 2127 O O . GLY A 1 284 ? 1.864 -68.875 -0.519 1 94.44 284 GLY A O 1
ATOM 2128 N N . GLU A 1 285 ? -0.127 -68.125 0.213 1 95.62 285 GLU A N 1
ATOM 2129 C CA . GLU A 1 285 ? -0.89 -68.812 -0.831 1 95.62 285 GLU A CA 1
ATOM 2130 C C . GLU A 1 285 ? -0.516 -68.312 -2.215 1 95.62 285 GLU A C 1
ATOM 2132 O O . GLU A 1 285 ? -0.274 -67.062 -2.391 1 95.62 285 GLU A O 1
ATOM 2137 N N . THR A 1 286 ? -0.349 -69.188 -3.146 1 95.06 286 THR A N 1
ATOM 2138 C CA . THR A 1 286 ? 0.041 -68.75 -4.492 1 95.06 286 THR A CA 1
ATOM 2139 C C . THR A 1 286 ? -1.101 -69 -5.477 1 95.06 286 THR A C 1
ATOM 2141 O O . THR A 1 286 ? -1.922 -69.875 -5.293 1 95.06 286 THR A O 1
ATOM 2144 N N . VAL A 1 287 ? -1.185 -68.125 -6.473 1 93.88 287 VAL A N 1
ATOM 2145 C CA . VAL A 1 287 ? -2.18 -68.25 -7.531 1 93.88 287 VAL A CA 1
ATOM 2146 C C . VAL A 1 287 ? -1.56 -67.875 -8.867 1 93.88 287 VAL A C 1
ATOM 2148 O O . VAL A 1 287 ? -0.808 -66.875 -8.953 1 93.88 287 VAL A O 1
ATOM 2151 N N . VAL A 1 288 ? -1.803 -68.688 -9.906 1 93.31 288 VAL A N 1
ATOM 2152 C CA . VAL A 1 288 ? -1.363 -68.375 -11.258 1 93.31 288 VAL A CA 1
ATOM 2153 C C . VAL A 1 288 ? -2.422 -67.5 -11.953 1 93.31 288 VAL A C 1
ATOM 2155 O O . VAL A 1 288 ? -3.576 -67.938 -12.078 1 93.31 288 VAL A O 1
ATOM 2158 N N . LEU A 1 289 ? -1.99 -66.375 -12.359 1 90.75 289 LEU A N 1
ATOM 2159 C CA . LEU A 1 289 ? -2.922 -65.375 -12.922 1 90.75 289 LEU A CA 1
ATOM 2160 C C . LEU A 1 289 ? -3.072 -65.562 -14.422 1 90.75 289 LEU A C 1
ATOM 2162 O O . LEU A 1 289 ? -2.342 -66.375 -15.031 1 90.75 289 LEU A O 1
ATOM 2166 N N . LEU A 1 290 ? -4.047 -64.875 -15.039 1 85.81 290 LEU A N 1
ATOM 2167 C CA . LEU A 1 290 ? -4.418 -65 -16.438 1 85.81 290 LEU A CA 1
ATOM 2168 C C . LEU A 1 290 ? -3.254 -64.625 -17.359 1 85.81 290 LEU A C 1
ATOM 2170 O O . LEU A 1 290 ? -3.174 -65.125 -18.484 1 85.81 290 LEU A O 1
ATOM 2174 N N . ASP A 1 291 ? -2.359 -63.844 -16.859 1 83.06 291 ASP A N 1
ATOM 2175 C CA . ASP A 1 291 ? -1.226 -63.438 -17.688 1 83.06 291 ASP A CA 1
ATOM 2176 C C . ASP A 1 291 ? -0.046 -64.375 -17.516 1 83.06 291 ASP A C 1
ATOM 2178 O O . ASP A 1 291 ? 1.031 -64.188 -18.078 1 83.06 291 ASP A O 1
ATOM 2182 N N . GLY A 1 292 ? -0.243 -65.375 -16.781 1 86.38 292 GLY A N 1
ATOM 2183 C CA . GLY A 1 292 ? 0.783 -66.375 -16.609 1 86.38 292 GLY A CA 1
ATOM 2184 C C . GLY A 1 292 ? 1.67 -66.125 -15.406 1 86.38 292 GLY A C 1
ATOM 2185 O O . GLY A 1 292 ? 2.438 -67 -15 1 86.38 292 GLY A O 1
ATOM 2186 N N . SER A 1 293 ? 1.554 -65.062 -14.797 1 88.94 293 SER A N 1
ATOM 2187 C CA . SER A 1 293 ? 2.402 -64.75 -13.648 1 88.94 293 SER A CA 1
ATOM 2188 C C . SER A 1 293 ? 1.869 -65.438 -12.375 1 88.94 293 SER A C 1
ATOM 2190 O O . SER A 1 293 ? 0.662 -65.625 -12.242 1 88.94 293 SER A O 1
ATOM 2192 N N . GLU A 1 294 ? 2.801 -65.75 -11.523 1 92.38 294 GLU A N 1
ATOM 2193 C CA . GLU A 1 294 ? 2.422 -66.312 -10.227 1 92.38 294 GLU A CA 1
ATOM 2194 C C . GLU A 1 294 ? 2.488 -65.25 -9.125 1 92.38 294 GLU A C 1
ATOM 2196 O O . GLU A 1 294 ? 3.49 -64.562 -8.992 1 92.38 294 GLU A O 1
ATOM 2201 N N . ALA A 1 295 ? 1.486 -65.125 -8.391 1 92.69 295 ALA A N 1
ATOM 2202 C CA . ALA A 1 295 ? 1.421 -64.188 -7.297 1 92.69 295 ALA A CA 1
ATOM 2203 C C . ALA A 1 295 ? 1.404 -64.875 -5.945 1 92.69 295 ALA A C 1
ATOM 2205 O O . ALA A 1 295 ? 0.674 -65.875 -5.758 1 92.69 295 ALA A O 1
ATOM 2206 N N . THR A 1 296 ? 2.256 -64.375 -5.004 1 95.12 296 THR A N 1
ATOM 2207 C CA . THR A 1 296 ? 2.223 -64.812 -3.611 1 95.12 296 THR A CA 1
ATOM 2208 C C . THR A 1 296 ? 1.376 -63.844 -2.768 1 95.12 296 THR A C 1
ATOM 2210 O O . THR A 1 296 ? 1.661 -62.656 -2.695 1 95.12 296 THR A O 1
ATOM 2213 N N . LEU A 1 297 ? 0.39 -64.438 -2.127 1 95.75 297 LEU A N 1
ATOM 2214 C CA . LEU A 1 297 ? -0.631 -63.594 -1.495 1 95.75 297 LEU A CA 1
ATOM 2215 C C . LEU A 1 297 ? -0.382 -63.469 0.004 1 95.75 297 LEU A C 1
ATOM 2217 O O . LEU A 1 297 ? 0.191 -64.375 0.617 1 95.75 297 LEU A O 1
ATOM 2221 N N . ASN A 1 298 ? -0.791 -62.344 0.618 1 94.62 298 ASN A N 1
ATOM 2222 C CA . ASN A 1 298 ? -0.812 -62.125 2.059 1 94.62 298 ASN A CA 1
ATOM 2223 C C . ASN A 1 298 ? -2.189 -62.406 2.65 1 94.62 298 ASN A C 1
ATOM 2225 O O . ASN A 1 298 ? -3.188 -62.438 1.928 1 94.62 298 ASN A O 1
ATOM 2229 N N . ALA A 1 299 ? -2.312 -62.5 3.939 1 94.69 299 ALA A N 1
ATOM 2230 C CA . ALA A 1 299 ? -3.537 -62.875 4.645 1 94.69 299 ALA A CA 1
ATOM 2231 C C . ALA A 1 299 ? -4.59 -61.781 4.531 1 94.69 299 ALA A C 1
ATOM 2233 O O . ALA A 1 299 ? -5.77 -62 4.797 1 94.69 299 ALA A O 1
ATOM 2234 N N . ASP A 1 300 ? -4.203 -60.625 4.145 1 94.44 300 ASP A N 1
ATOM 2235 C CA . ASP A 1 300 ? -5.148 -59.531 4.07 1 94.44 300 ASP A CA 1
ATOM 2236 C C . ASP A 1 300 ? -5.691 -59.375 2.652 1 94.44 300 ASP A C 1
ATOM 2238 O O . ASP A 1 300 ? -6.363 -58.375 2.352 1 94.44 300 ASP A O 1
ATOM 2242 N N . THR A 1 301 ? -5.344 -60.281 1.817 1 95.94 301 THR A N 1
ATOM 2243 C CA . THR A 1 301 ? -5.82 -60.219 0.44 1 95.94 301 THR A CA 1
ATOM 2244 C C . THR A 1 301 ? -7.078 -61.094 0.283 1 95.94 301 THR A C 1
ATOM 2246 O O . THR A 1 301 ? -7.109 -62.25 0.704 1 95.94 301 THR A O 1
ATOM 2249 N N . LEU A 1 302 ? -8.141 -60.469 -0.28 1 97.44 302 LEU A N 1
ATOM 2250 C CA . LEU A 1 302 ? -9.375 -61.188 -0.569 1 97.44 302 LEU A CA 1
ATOM 2251 C C . LEU A 1 302 ? -9.234 -62 -1.835 1 97.44 302 LEU A C 1
ATOM 2253 O O . LEU A 1 302 ? -8.734 -61.531 -2.854 1 97.44 302 LEU A O 1
ATOM 2257 N N . VAL A 1 303 ? -9.641 -63.312 -1.776 1 97.5 303 VAL A N 1
ATOM 2258 C CA . VAL A 1 303 ? -9.516 -64.188 -2.941 1 97.5 303 VAL A CA 1
ATOM 2259 C C . VAL A 1 303 ? -10.852 -64.875 -3.225 1 97.5 303 VAL A C 1
ATOM 2261 O O . VAL A 1 303 ? -11.688 -65 -2.328 1 97.5 303 VAL A O 1
ATOM 2264 N N . ILE A 1 304 ? -11.133 -65.188 -4.453 1 97.75 304 ILE A N 1
ATOM 2265 C CA . ILE A 1 304 ? -12.156 -66.125 -4.883 1 97.75 304 ILE A CA 1
ATOM 2266 C C . ILE A 1 304 ? -11.547 -67.5 -5.066 1 97.75 304 ILE A C 1
ATOM 2268 O O . ILE A 1 304 ? -10.625 -67.688 -5.871 1 97.75 304 ILE A O 1
ATOM 2272 N N . ALA A 1 305 ? -12.031 -68.438 -4.328 1 97.31 305 ALA A N 1
ATOM 2273 C CA . ALA A 1 305 ? -11.461 -69.812 -4.332 1 97.31 305 ALA A CA 1
ATOM 2274 C C . ALA A 1 305 ? -12.539 -70.875 -4.617 1 97.31 305 ALA A C 1
ATOM 2276 O O . ALA A 1 305 ? -13.734 -70.562 -4.539 1 97.31 305 ALA A O 1
ATOM 2277 N N . ASP A 1 306 ? -12.086 -72 -5.062 1 96.31 306 ASP A N 1
ATOM 2278 C CA . ASP A 1 306 ? -12.945 -73.125 -4.988 1 96.31 306 ASP A CA 1
ATOM 2279 C C . ASP A 1 306 ? -12.664 -73.938 -3.729 1 96.31 306 ASP A C 1
ATOM 2281 O O . ASP A 1 306 ? -12.055 -73.438 -2.781 1 96.31 306 ASP A O 1
ATOM 2285 N N . HIS A 1 307 ? -13.125 -75.188 -3.613 1 93.25 307 HIS A N 1
ATOM 2286 C CA . HIS A 1 307 ? -12.977 -75.938 -2.377 1 93.25 307 HIS A CA 1
ATOM 2287 C C . HIS A 1 307 ? -11.531 -76.375 -2.17 1 93.25 307 HIS A C 1
ATOM 2289 O O . HIS A 1 307 ? -11.148 -76.812 -1.066 1 93.25 307 HIS A O 1
ATOM 2295 N N . HIS A 1 308 ? -10.711 -76.125 -3.193 1 92.75 308 HIS A N 1
ATOM 2296 C CA . HIS A 1 308 ? -9.367 -76.688 -3.088 1 92.75 308 HIS A CA 1
ATOM 2297 C C . HIS A 1 308 ? -8.305 -75.625 -3.205 1 92.75 308 HIS A C 1
ATOM 2299 O O . HIS A 1 308 ? -7.262 -75.688 -2.551 1 92.75 308 HIS A O 1
ATOM 2305 N N . LYS A 1 309 ? -8.516 -74.625 -4.039 1 93.38 309 LYS A N 1
ATOM 2306 C CA . LYS A 1 309 ? -7.469 -73.625 -4.316 1 93.38 309 LYS A CA 1
ATOM 2307 C C . LYS A 1 309 ? -8.062 -72.312 -4.699 1 93.38 309 LYS A C 1
ATOM 2309 O O . LYS A 1 309 ? -9.234 -72.188 -5.074 1 93.38 309 LYS A O 1
ATOM 2314 N N . ALA A 1 310 ? -7.188 -71.312 -4.59 1 95.69 310 ALA A N 1
ATOM 2315 C CA . ALA A 1 310 ? -7.566 -69.938 -5.051 1 95.69 310 ALA A CA 1
ATOM 2316 C C . ALA A 1 310 ? -7.68 -69.938 -6.574 1 95.69 310 ALA A C 1
ATOM 2318 O O . ALA A 1 310 ? -6.824 -70.438 -7.281 1 95.69 310 ALA A O 1
ATOM 2319 N N . LEU A 1 311 ? -8.75 -69.312 -7.055 1 95.62 311 LEU A N 1
ATOM 2320 C CA . LEU A 1 311 ? -9 -69.188 -8.492 1 95.62 311 LEU A CA 1
ATOM 2321 C C . LEU A 1 311 ? -8.562 -67.812 -9.016 1 95.62 311 LEU A C 1
ATOM 2323 O O . LEU A 1 311 ? -8.375 -67.625 -10.227 1 95.62 311 LEU A O 1
ATOM 2327 N N . GLY A 1 312 ? -8.445 -66.812 -8.164 1 94.62 312 GLY A N 1
ATOM 2328 C CA . GLY A 1 312 ? -8.016 -65.5 -8.508 1 94.62 312 GLY A CA 1
ATOM 2329 C C . GLY A 1 312 ? -8.039 -64.5 -7.332 1 94.62 312 GLY A C 1
ATOM 2330 O O . GLY A 1 312 ? -8.445 -64.875 -6.23 1 94.62 312 GLY A O 1
ATOM 2331 N N . ILE A 1 313 ? -7.59 -63.375 -7.535 1 95.62 313 ILE A N 1
ATOM 2332 C CA . ILE A 1 313 ? -7.637 -62.312 -6.539 1 95.62 313 ILE A CA 1
ATOM 2333 C C . ILE A 1 313 ? -8.914 -61.5 -6.723 1 95.62 313 ILE A C 1
ATOM 2335 O O . ILE A 1 313 ? -9.133 -60.906 -7.777 1 95.62 313 ILE A O 1
ATOM 2339 N N . ALA A 1 314 ? -9.688 -61.438 -5.691 1 96.5 314 ALA A N 1
ATOM 2340 C CA . ALA A 1 314 ? -11.016 -60.844 -5.777 1 96.5 314 ALA A CA 1
ATOM 2341 C C . ALA A 1 314 ? -10.938 -59.375 -6.227 1 96.5 314 ALA A C 1
ATOM 2343 O O . ALA A 1 314 ? -10.219 -58.594 -5.625 1 96.5 314 ALA A O 1
ATOM 2344 N N . GLY A 1 315 ? -11.68 -59.094 -7.281 1 95.5 315 GLY A N 1
ATOM 2345 C CA . GLY A 1 315 ? -11.82 -57.719 -7.742 1 95.5 315 GLY A CA 1
ATOM 2346 C C . GLY A 1 315 ? -10.57 -57.188 -8.422 1 95.5 315 GLY A C 1
ATOM 2347 O O . GLY A 1 315 ? -10.5 -56 -8.766 1 95.5 315 GLY A O 1
ATOM 2348 N N . ILE A 1 316 ? -9.539 -57.938 -8.602 1 94.94 316 ILE A N 1
ATOM 2349 C CA . ILE A 1 316 ? -8.266 -57.438 -9.117 1 94.94 316 ILE A CA 1
ATOM 2350 C C . ILE A 1 316 ? -7.883 -58.219 -10.375 1 94.94 316 ILE A C 1
ATOM 2352 O O . ILE A 1 316 ? -7.719 -57.625 -11.445 1 94.94 316 ILE A O 1
ATOM 2356 N N . PHE A 1 317 ? -7.777 -59.531 -10.242 1 91.88 317 PHE A N 1
ATOM 2357 C CA . PHE A 1 317 ? -7.27 -60.281 -11.375 1 91.88 317 PHE A CA 1
ATOM 2358 C C . PHE A 1 317 ? -7.664 -61.75 -11.273 1 91.88 317 PHE A C 1
ATOM 2360 O O . PHE A 1 317 ? -7.574 -62.344 -10.203 1 91.88 317 PHE A O 1
ATOM 2367 N N . GLY A 1 318 ? -8.141 -62.344 -12.438 1 90.06 318 GLY A N 1
ATOM 2368 C CA . GLY A 1 318 ? -8.547 -63.75 -12.469 1 90.06 318 GLY A CA 1
ATOM 2369 C C . GLY A 1 318 ? -7.387 -64.688 -12.625 1 90.06 318 GLY A C 1
ATOM 2370 O O . GLY A 1 318 ? -6.32 -64.312 -13.109 1 90.06 318 GLY A O 1
ATOM 2371 N N . GLY A 1 319 ? -7.633 -65.875 -12.297 1 90.81 319 GLY A N 1
ATOM 2372 C CA . GLY A 1 319 ? -6.629 -66.938 -12.445 1 90.81 319 GLY A CA 1
ATOM 2373 C C . GLY A 1 319 ? -6.703 -67.625 -13.781 1 90.81 319 GLY A C 1
ATOM 2374 O O . GLY A 1 319 ? -7.766 -67.688 -14.406 1 90.81 319 GLY A O 1
ATOM 2375 N N . GLU A 1 320 ? -5.617 -68.188 -14.203 1 88.81 320 GLU A N 1
ATOM 2376 C CA . GLU A 1 320 ? -5.492 -68.875 -15.492 1 88.81 320 GLU A CA 1
ATOM 2377 C C . GLU A 1 320 ? -6.281 -70.188 -15.523 1 88.81 320 GLU A C 1
ATOM 2379 O O . GLU A 1 320 ? -6.949 -70.5 -16.516 1 88.81 320 GLU A O 1
ATOM 2384 N N . HIS A 1 321 ? -6.359 -71 -14.508 1 88 321 HIS A N 1
ATOM 2385 C CA . HIS A 1 321 ? -6.895 -72.375 -14.469 1 88 321 HIS A CA 1
ATOM 2386 C C . HIS A 1 321 ? -8.406 -72.375 -14.688 1 88 321 HIS A C 1
ATOM 2388 O O . HIS A 1 321 ? -8.922 -73.188 -15.43 1 88 321 HIS A O 1
ATOM 2394 N N . SER A 1 322 ? -9.039 -71.438 -14.133 1 89.19 322 SER A N 1
ATOM 2395 C CA . SER A 1 322 ? -10.5 -71.438 -14.164 1 89.19 322 SER A CA 1
ATOM 2396 C C . SER A 1 322 ? -11.023 -70.5 -15.242 1 89.19 322 SER A C 1
ATOM 2398 O O . SER A 1 322 ? -12.234 -70.25 -15.328 1 89.19 322 SER A O 1
ATOM 2400 N N . GLY A 1 323 ? -10.219 -70 -16.078 1 91.19 323 GLY A N 1
ATOM 2401 C CA . GLY A 1 323 ? -10.625 -69.062 -17.094 1 91.19 323 GLY A CA 1
ATOM 2402 C C . GLY A 1 323 ? -11.312 -69.688 -18.281 1 91.19 323 GLY A C 1
ATOM 2403 O O . GLY A 1 323 ? -11.086 -70.875 -18.562 1 91.19 323 GLY A O 1
ATOM 2404 N N . VAL A 1 324 ? -12.133 -68.875 -18.875 1 92.94 324 VAL A N 1
ATOM 2405 C CA . VAL A 1 324 ? -12.812 -69.312 -20.078 1 92.94 324 VAL A CA 1
ATOM 2406 C C . VAL A 1 324 ? -11.805 -69.5 -21.219 1 92.94 324 VAL A C 1
ATOM 2408 O O . VAL A 1 324 ? -10.875 -68.688 -21.359 1 92.94 324 VAL A O 1
ATOM 2411 N N . ASN A 1 325 ? -11.961 -70.562 -21.953 1 90.31 325 ASN A N 1
ATOM 2412 C CA . ASN A 1 325 ? -11.117 -70.812 -23.109 1 90.31 325 ASN A CA 1
ATOM 2413 C C . ASN A 1 325 ? -11.938 -71.375 -24.281 1 90.31 325 ASN A C 1
ATOM 2415 O O . ASN A 1 325 ? -13.172 -71.375 -24.219 1 90.31 325 ASN A O 1
ATOM 2419 N N . GLY A 1 326 ? -11.32 -71.75 -25.312 1 91.31 326 GLY A N 1
ATOM 2420 C CA . GLY A 1 326 ? -11.984 -72.125 -26.547 1 91.31 326 GLY A CA 1
ATOM 2421 C C . GLY A 1 326 ? -12.836 -73.375 -26.422 1 91.31 326 GLY A C 1
ATOM 2422 O O . GLY A 1 326 ? -13.688 -73.688 -27.281 1 91.31 326 GLY A O 1
ATOM 2423 N N . GLU A 1 327 ? -12.672 -74.125 -25.328 1 92.94 327 GLU A N 1
ATOM 2424 C CA . GLU A 1 327 ? -13.391 -75.375 -25.156 1 92.94 327 GLU A CA 1
ATOM 2425 C C . GLU A 1 327 ? -14.523 -75.25 -24.141 1 92.94 327 GLU A C 1
ATOM 2427 O O . GLU A 1 327 ? -15.328 -76.188 -23.969 1 92.94 327 GLU A O 1
ATOM 2432 N N . THR A 1 328 ? -14.68 -74.188 -23.578 1 95.81 328 THR A N 1
ATOM 2433 C CA . THR A 1 328 ? -15.648 -73.938 -22.516 1 95.81 328 THR A CA 1
ATOM 2434 C C . THR A 1 328 ? -17.078 -74.062 -23.047 1 95.81 328 THR A C 1
ATOM 2436 O O . THR A 1 328 ? -17.391 -73.438 -24.078 1 95.81 328 THR A O 1
ATOM 2439 N N . GLN A 1 329 ? -17.922 -74.75 -22.328 1 95.81 329 GLN A N 1
ATOM 2440 C CA . GLN A 1 329 ? -19.312 -74.875 -22.734 1 95.81 329 GLN A CA 1
ATOM 2441 C C . GLN A 1 329 ? -20.25 -74.438 -21.641 1 95.81 329 GLN A C 1
ATOM 2443 O O . GLN A 1 329 ? -21.422 -74.125 -21.891 1 95.81 329 GLN A O 1
ATOM 2448 N N . ASN A 1 330 ? -19.797 -74.438 -20.422 1 97.44 330 ASN A N 1
ATOM 2449 C CA . ASN A 1 330 ? -20.531 -74 -19.266 1 97.44 330 ASN A CA 1
ATOM 2450 C C . ASN A 1 330 ? -19.75 -72.938 -18.469 1 97.44 330 ASN A C 1
ATOM 2452 O O . ASN A 1 330 ? -18.562 -73.125 -18.203 1 97.44 330 ASN A O 1
ATOM 2456 N N . VAL A 1 331 ? -20.5 -71.875 -18.188 1 97.81 331 VAL A N 1
ATOM 2457 C CA . VAL A 1 331 ? -19.781 -70.812 -17.484 1 97.81 331 VAL A CA 1
ATOM 2458 C C . VAL A 1 331 ? -20.531 -70.438 -16.188 1 97.81 331 VAL A C 1
ATOM 2460 O O . VAL A 1 331 ? -21.719 -70.75 -16.062 1 97.81 331 VAL A O 1
ATOM 2463 N N . LEU A 1 332 ? -19.844 -69.938 -15.188 1 98.12 332 LEU A N 1
ATOM 2464 C CA . LEU A 1 332 ? -20.391 -69.25 -14.023 1 98.12 332 LEU A CA 1
ATOM 2465 C C . LEU A 1 332 ? -20.094 -67.75 -14.102 1 98.12 332 LEU A C 1
ATOM 2467 O O . LEU A 1 332 ? -18.938 -67.312 -14.023 1 98.12 332 LEU A O 1
ATOM 2471 N N . LEU A 1 333 ? -21.125 -66.938 -14.273 1 97.94 333 LEU A N 1
ATOM 2472 C CA . LEU A 1 333 ? -20.984 -65.5 -14.234 1 97.94 333 LEU A CA 1
ATOM 2473 C C . LEU A 1 333 ? -20.906 -65 -12.789 1 97.94 333 LEU A C 1
ATOM 2475 O O . LEU A 1 333 ? -21.703 -65.438 -11.945 1 97.94 333 LEU A O 1
ATOM 2479 N N . GLU A 1 334 ? -19.953 -64.188 -12.578 1 97.75 334 GLU A N 1
ATOM 2480 C CA . GLU A 1 334 ? -19.766 -63.562 -11.273 1 97.75 334 GLU A CA 1
ATOM 2481 C C . GLU A 1 334 ? -20.047 -62.062 -11.32 1 97.75 334 GLU A C 1
ATOM 2483 O O . GLU A 1 334 ? -19.547 -61.375 -12.211 1 97.75 334 GLU A O 1
ATOM 2488 N N . CYS A 1 335 ? -20.766 -61.531 -10.406 1 98.25 335 CYS A N 1
ATOM 2489 C CA . CYS A 1 335 ? -21 -60.125 -10.164 1 98.25 335 CYS A CA 1
ATOM 2490 C C . CYS A 1 335 ? -21.047 -59.812 -8.672 1 98.25 335 CYS A C 1
ATOM 2492 O O . CYS A 1 335 ? -21.922 -60.281 -7.965 1 98.25 335 CYS A O 1
ATOM 2494 N N . ALA A 1 336 ? -20.094 -58.969 -8.234 1 98.38 336 ALA A N 1
ATOM 2495 C CA . ALA A 1 336 ? -19.969 -58.812 -6.785 1 98.38 336 ALA A CA 1
ATOM 2496 C C . ALA A 1 336 ? -19.766 -57.344 -6.422 1 98.38 336 ALA A C 1
ATOM 2498 O O . ALA A 1 336 ? -19.453 -56.531 -7.289 1 98.38 336 ALA A O 1
ATOM 2499 N N . TYR A 1 337 ? -20.031 -57.031 -5.156 1 97.88 337 TYR A N 1
ATOM 2500 C CA . TYR A 1 337 ? -19.594 -55.812 -4.504 1 97.88 337 TYR A CA 1
ATOM 2501 C C . TYR A 1 337 ? -18.484 -56.094 -3.49 1 97.88 337 TYR A C 1
ATOM 2503 O O . TYR A 1 337 ? -18.656 -56.938 -2.598 1 97.88 337 TYR A O 1
ATOM 2511 N N . PHE A 1 338 ? -17.391 -55.5 -3.686 1 98.12 338 PHE A N 1
ATOM 2512 C CA . PHE A 1 338 ? -16.281 -55.562 -2.736 1 98.12 338 PHE A CA 1
ATOM 2513 C C . PHE A 1 338 ? -16.094 -54.25 -2.006 1 98.12 338 PHE A C 1
ATOM 2515 O O . PHE A 1 338 ? -16.188 -53.188 -2.617 1 98.12 338 PHE A O 1
ATOM 2522 N N . ASN A 1 339 ? -15.938 -54.344 -0.758 1 97 339 ASN A N 1
ATOM 2523 C CA . ASN A 1 339 ? -15.625 -53.156 0.012 1 97 339 ASN A CA 1
ATOM 2524 C C . ASN A 1 339 ? -14.352 -52.469 -0.503 1 97 339 ASN A C 1
ATOM 2526 O O . ASN A 1 339 ? -13.297 -53.094 -0.582 1 97 339 ASN A O 1
ATOM 2530 N N . PRO A 1 340 ? -14.469 -51.188 -0.844 1 95.69 340 PRO A N 1
ATOM 2531 C CA . PRO A 1 340 ? -13.32 -50.5 -1.441 1 95.69 340 PRO A CA 1
ATOM 2532 C C . PRO A 1 340 ? -12.07 -50.594 -0.574 1 95.69 340 PRO A C 1
ATOM 2534 O O . PRO A 1 340 ? -10.961 -50.781 -1.093 1 95.69 340 PRO A O 1
ATOM 2537 N N . LEU A 1 341 ? -12.172 -50.562 0.703 1 94.56 341 LEU A N 1
ATOM 2538 C CA . LEU A 1 341 ? -11.023 -50.594 1.603 1 94.56 341 LEU A CA 1
ATOM 2539 C C . LEU A 1 341 ? -10.32 -51.938 1.562 1 94.56 341 LEU A C 1
ATOM 2541 O O . LEU A 1 341 ? -9.117 -52.031 1.818 1 94.56 341 LEU A O 1
ATOM 2545 N N . SER A 1 342 ? -11.047 -52.938 1.179 1 94.69 342 SER A N 1
ATOM 2546 C CA . SER A 1 342 ? -10.477 -54.281 1.101 1 94.69 342 SER A CA 1
ATOM 2547 C C . SER A 1 342 ? -9.672 -54.469 -0.182 1 94.69 342 SER A C 1
ATOM 2549 O O . SER A 1 342 ? -8.867 -55.406 -0.285 1 94.69 342 SER A O 1
ATOM 2551 N N . ILE A 1 343 ? -9.906 -53.562 -1.116 1 95 343 ILE A N 1
ATOM 2552 C CA . ILE A 1 343 ? -9.25 -53.719 -2.412 1 95 343 ILE A CA 1
ATOM 2553 C C . ILE A 1 343 ? -8.133 -52.688 -2.535 1 95 343 ILE A C 1
ATOM 2555 O O . ILE A 1 343 ? -7.117 -52.938 -3.191 1 95 343 ILE A O 1
ATOM 2559 N N . THR A 1 344 ? -8.289 -51.562 -1.854 1 93.81 344 THR A N 1
ATOM 2560 C CA . THR A 1 344 ? -7.379 -50.438 -1.985 1 93.81 344 THR A CA 1
ATOM 2561 C C . THR A 1 344 ? -5.953 -50.844 -1.626 1 93.81 344 THR A C 1
ATOM 2563 O O . THR A 1 344 ? -5.719 -51.438 -0.573 1 93.81 344 THR A O 1
ATOM 2566 N N . GLY A 1 345 ? -5.016 -50.594 -2.533 1 91.5 345 GLY A N 1
ATOM 2567 C CA . GLY A 1 345 ? -3.594 -50.781 -2.301 1 91.5 345 GLY A CA 1
ATOM 2568 C C . GLY A 1 345 ? -3.135 -52.188 -2.602 1 91.5 345 GLY A C 1
ATOM 2569 O O . GLY A 1 345 ? -1.937 -52.438 -2.762 1 91.5 345 GLY A O 1
ATOM 2570 N N . ARG A 1 346 ? -4.016 -53.188 -2.76 1 92.12 346 ARG A N 1
ATOM 2571 C CA . ARG A 1 346 ? -3.643 -54.594 -2.934 1 92.12 346 ARG A CA 1
ATOM 2572 C C . ARG A 1 346 ? -3.125 -54.844 -4.348 1 92.12 346 ARG A C 1
ATOM 2574 O O . ARG A 1 346 ? -2.16 -55.594 -4.535 1 92.12 346 ARG A O 1
ATOM 2581 N N . ALA A 1 347 ? -3.85 -54.25 -5.27 1 91.25 347 ALA A N 1
ATOM 2582 C CA . ALA A 1 347 ? -3.395 -54.406 -6.648 1 91.25 347 ALA A CA 1
ATOM 2583 C C . ALA A 1 347 ? -1.981 -53.844 -6.824 1 91.25 347 ALA A C 1
ATOM 2585 O O . ALA A 1 347 ? -1.121 -54.5 -7.406 1 91.25 347 ALA A O 1
ATOM 2586 N N . ARG A 1 348 ? -1.74 -52.719 -6.309 1 91.31 348 ARG A N 1
ATOM 2587 C CA . ARG A 1 348 ? -0.451 -52.031 -6.441 1 91.31 348 ARG A CA 1
ATOM 2588 C C . ARG A 1 348 ? 0.664 -52.844 -5.805 1 91.31 348 ARG A C 1
ATOM 2590 O O . ARG A 1 348 ? 1.79 -52.875 -6.309 1 91.31 348 ARG A O 1
ATOM 2597 N N . ARG A 1 349 ? 0.374 -53.531 -4.73 1 91.31 349 ARG A N 1
ATOM 2598 C CA . ARG A 1 349 ? 1.348 -54.375 -4.043 1 91.31 349 ARG A CA 1
ATOM 2599 C C . ARG A 1 349 ? 1.858 -55.469 -4.961 1 91.31 349 ARG A C 1
ATOM 2601 O O . ARG A 1 349 ? 3.002 -55.906 -4.832 1 91.31 349 ARG A O 1
ATOM 2608 N N . HIS A 1 350 ? 1.025 -55.812 -5.898 1 87.56 350 HIS A N 1
ATOM 2609 C CA . HIS A 1 350 ? 1.415 -56.875 -6.824 1 87.56 350 HIS A CA 1
ATOM 2610 C C . HIS A 1 350 ? 1.762 -56.312 -8.195 1 87.56 350 HIS A C 1
ATOM 2612 O O . HIS A 1 350 ? 1.778 -57.031 -9.188 1 87.56 350 HIS A O 1
ATOM 2618 N N . GLY A 1 351 ? 1.893 -54.938 -8.227 1 88.56 351 GLY A N 1
ATOM 2619 C CA . GLY A 1 351 ? 2.26 -54.281 -9.477 1 88.56 351 GLY A CA 1
ATOM 2620 C C . GLY A 1 351 ? 1.171 -54.344 -10.531 1 88.56 351 GLY A C 1
ATOM 2621 O O . GLY A 1 351 ? 1.455 -54.281 -11.727 1 88.56 351 GLY A O 1
ATOM 2622 N N . LEU A 1 352 ? -0.089 -54.562 -10.102 1 89.62 352 LEU A N 1
ATOM 2623 C CA . LEU A 1 352 ? -1.207 -54.719 -11.031 1 89.62 352 LEU A CA 1
ATOM 2624 C C . LEU A 1 352 ? -2.043 -53.438 -11.055 1 89.62 352 LEU A C 1
ATOM 2626 O O . LEU A 1 352 ? -2.166 -52.75 -10.047 1 89.62 352 LEU A O 1
ATOM 2630 N N . HIS A 1 353 ? -2.412 -53.094 -12.234 1 90.88 353 HIS A N 1
ATOM 2631 C CA . HIS A 1 353 ? -3.387 -52.031 -12.445 1 90.88 353 HIS A CA 1
ATOM 2632 C C . HIS A 1 353 ? -4.422 -52.438 -13.492 1 90.88 353 HIS A C 1
ATOM 2634 O O . HIS A 1 353 ? -4.176 -52.312 -14.695 1 90.88 353 HIS A O 1
ATOM 2640 N N . THR A 1 354 ? -5.535 -52.844 -12.984 1 92.94 354 THR A N 1
ATOM 2641 C CA . THR A 1 354 ? -6.555 -53.344 -13.898 1 92.94 354 THR A CA 1
ATOM 2642 C C . THR A 1 354 ? -7.789 -52.438 -13.875 1 92.94 354 THR A C 1
ATOM 2644 O O . THR A 1 354 ? -7.98 -51.656 -12.938 1 92.94 354 THR A O 1
ATOM 2647 N N . ASP A 1 355 ? -8.617 -52.562 -14.844 1 94.5 355 ASP A N 1
ATOM 2648 C CA . ASP A 1 355 ? -9.875 -51.812 -14.898 1 94.5 355 ASP A CA 1
ATOM 2649 C C . ASP A 1 355 ? -10.781 -52.156 -13.727 1 94.5 355 ASP A C 1
ATOM 2651 O O . ASP A 1 355 ? -11.461 -51.312 -13.172 1 94.5 355 ASP A O 1
ATOM 2655 N N . ALA A 1 356 ? -10.758 -53.375 -13.367 1 95.44 356 ALA A N 1
ATOM 2656 C CA . ALA A 1 356 ? -11.578 -53.844 -12.25 1 95.44 356 ALA A CA 1
ATOM 2657 C C . ALA A 1 356 ? -11.102 -53.25 -10.938 1 95.44 356 ALA A C 1
ATOM 2659 O O . ALA A 1 356 ? -11.898 -52.656 -10.188 1 95.44 356 ALA A O 1
ATOM 2660 N N . SER A 1 357 ? -9.836 -53.406 -10.695 1 95.88 357 SER A N 1
ATOM 2661 C CA . SER A 1 357 ? -9.312 -52.875 -9.438 1 95.88 357 SER A CA 1
ATOM 2662 C C . SER A 1 357 ? -9.508 -51.375 -9.352 1 95.88 357 SER A C 1
ATOM 2664 O O . SER A 1 357 ? -9.789 -50.844 -8.281 1 95.88 357 SER A O 1
ATOM 2666 N N . HIS A 1 358 ? -9.344 -50.688 -10.469 1 95.56 358 HIS A N 1
ATOM 2667 C CA . HIS A 1 358 ? -9.516 -49.25 -10.539 1 95.56 358 HIS A CA 1
ATOM 2668 C C . HIS A 1 358 ? -10.906 -48.844 -10.062 1 95.56 358 HIS A C 1
ATOM 2670 O O . HIS A 1 358 ? -11.055 -47.844 -9.359 1 95.56 358 HIS A O 1
ATOM 2676 N N . ARG A 1 359 ? -11.852 -49.531 -10.375 1 96.88 359 ARG A N 1
ATOM 2677 C CA . ARG A 1 359 ? -13.234 -49.25 -10.016 1 96.88 359 ARG A CA 1
ATOM 2678 C C . ARG A 1 359 ? -13.539 -49.719 -8.594 1 96.88 359 ARG A C 1
ATOM 2680 O O . ARG A 1 359 ? -14.109 -48.969 -7.797 1 96.88 359 ARG A O 1
ATOM 2687 N N . TYR A 1 360 ? -13.109 -50.906 -8.234 1 97.12 360 TYR A N 1
ATOM 2688 C CA . TYR A 1 360 ? -13.445 -51.438 -6.926 1 97.12 360 TYR A CA 1
ATOM 2689 C C . TYR A 1 360 ? -12.727 -50.688 -5.816 1 97.12 360 TYR A C 1
ATOM 2691 O O . TYR A 1 360 ? -13.25 -50.562 -4.707 1 97.12 360 TYR A O 1
ATOM 2699 N N . GLU A 1 361 ? -11.539 -50.188 -6.074 1 95.69 361 GLU A N 1
ATOM 2700 C CA . GLU A 1 361 ? -10.797 -49.406 -5.082 1 95.69 361 GLU A CA 1
ATOM 2701 C C . GLU A 1 361 ? -11.5 -48.094 -4.746 1 95.69 361 GLU A C 1
ATOM 2703 O O . GLU A 1 361 ? -11.406 -47.594 -3.621 1 95.69 361 GLU A O 1
ATOM 2708 N N . ARG A 1 362 ? -12.156 -47.562 -5.695 1 94.62 362 ARG A N 1
ATOM 2709 C CA . ARG A 1 362 ? -12.82 -46.25 -5.531 1 94.62 362 ARG A CA 1
ATOM 2710 C C . ARG A 1 362 ? -14.266 -46.438 -5.082 1 94.62 362 ARG A C 1
ATOM 2712 O O . ARG A 1 362 ? -14.828 -45.562 -4.434 1 94.62 362 ARG A O 1
ATOM 2719 N N . GLY A 1 363 ? -14.781 -47.562 -5.492 1 95.12 363 GLY A N 1
ATOM 2720 C CA . GLY A 1 363 ? -16.156 -47.906 -5.113 1 95.12 363 GLY A CA 1
ATOM 2721 C C . GLY A 1 363 ? -17.062 -48.125 -6.309 1 95.12 363 GLY A C 1
ATOM 2722 O O . GLY A 1 363 ? -16.938 -47.406 -7.32 1 95.12 363 GLY A O 1
ATOM 2723 N N . VAL A 1 364 ? -17.922 -49.094 -6.199 1 96.56 364 VAL A N 1
ATOM 2724 C CA . VAL A 1 364 ? -18.969 -49.406 -7.168 1 96.56 364 VAL A CA 1
ATOM 2725 C C . VAL A 1 364 ? -20.328 -49.344 -6.484 1 96.56 364 VAL A C 1
ATOM 2727 O O . VAL A 1 364 ? -20.422 -49.531 -5.27 1 96.56 364 VAL A O 1
ATOM 2730 N N . ASP A 1 365 ? -21.391 -49 -7.246 1 97.12 365 ASP A N 1
ATOM 2731 C CA . ASP A 1 365 ? -22.75 -48.969 -6.719 1 97.12 365 ASP A CA 1
ATOM 2732 C C . ASP A 1 365 ? -23.141 -50.312 -6.098 1 97.12 365 ASP A C 1
ATOM 2734 O O . ASP A 1 365 ? -23.234 -51.312 -6.793 1 97.12 365 ASP A O 1
ATOM 2738 N N . PRO A 1 366 ? -23.438 -50.312 -4.809 1 96.75 366 PRO A N 1
ATOM 2739 C CA . PRO A 1 366 ? -23.766 -51.562 -4.137 1 96.75 366 PRO A CA 1
ATOM 2740 C C . PRO A 1 366 ? -25.109 -52.125 -4.59 1 96.75 366 PRO A C 1
ATOM 2742 O O . PRO A 1 366 ? -25.422 -53.281 -4.289 1 96.75 366 PRO A O 1
ATOM 2745 N N . ALA A 1 367 ? -25.859 -51.406 -5.293 1 95.75 367 ALA A N 1
ATOM 2746 C CA . ALA A 1 367 ? -27.172 -51.875 -5.742 1 95.75 367 ALA A CA 1
ATOM 2747 C C . ALA A 1 367 ? -27.125 -52.281 -7.215 1 95.75 367 ALA A C 1
ATOM 2749 O O . ALA A 1 367 ? -28.141 -52.719 -7.77 1 95.75 367 ALA A O 1
ATOM 2750 N N . LEU A 1 368 ? -26.078 -52.281 -7.832 1 96.5 368 LEU A N 1
ATOM 2751 C CA . LEU A 1 368 ? -25.984 -52.375 -9.281 1 96.5 368 LEU A CA 1
ATOM 2752 C C . LEU A 1 368 ? -25.844 -53.844 -9.703 1 96.5 368 LEU A C 1
ATOM 2754 O O . LEU A 1 368 ? -26.141 -54.188 -10.844 1 96.5 368 LEU A O 1
ATOM 2758 N N . GLN A 1 369 ? -25.391 -54.781 -8.859 1 97.75 369 GLN A N 1
ATOM 2759 C CA . GLN A 1 369 ? -24.953 -56.125 -9.211 1 97.75 369 GLN A CA 1
ATOM 2760 C C . GLN A 1 369 ? -26.078 -56.938 -9.859 1 97.75 369 GLN A C 1
ATOM 2762 O O . GLN A 1 369 ? -25.859 -57.625 -10.859 1 97.75 369 GLN A O 1
ATOM 2767 N N . TYR A 1 370 ? -27.25 -56.781 -9.391 1 96.19 370 TYR A N 1
ATOM 2768 C CA . TYR A 1 370 ? -28.375 -57.5 -9.953 1 96.19 370 TYR A CA 1
ATOM 2769 C C . TYR A 1 370 ? -28.656 -57.094 -11.391 1 96.19 370 TYR A C 1
ATOM 2771 O O . TYR A 1 370 ? -28.812 -57.938 -12.273 1 96.19 370 TYR A O 1
ATOM 2779 N N . LYS A 1 371 ? -28.688 -55.812 -11.555 1 96.19 371 LYS A N 1
ATOM 2780 C CA . LYS A 1 371 ? -28.938 -55.281 -12.891 1 96.19 371 LYS A CA 1
ATOM 2781 C C . LYS A 1 371 ? -27.828 -55.688 -13.852 1 96.19 371 LYS A C 1
ATOM 2783 O O . LYS A 1 371 ? -28.094 -56.094 -14.992 1 96.19 371 LYS A O 1
ATOM 2788 N N . ALA A 1 372 ? -26.641 -55.688 -13.414 1 97.81 372 ALA A N 1
ATOM 2789 C CA . ALA A 1 372 ? -25.484 -55.969 -14.25 1 97.81 372 ALA A CA 1
ATOM 2790 C C . ALA A 1 372 ? -25.469 -57.438 -14.672 1 97.81 372 ALA A C 1
ATOM 2792 O O . ALA A 1 372 ? -25.219 -57.75 -15.836 1 97.81 372 ALA A O 1
ATOM 2793 N N . ILE A 1 373 ? -25.703 -58.344 -13.758 1 98.19 373 ILE A N 1
ATOM 2794 C CA . ILE A 1 373 ? -25.641 -59.781 -14.078 1 98.19 373 ILE A CA 1
ATOM 2795 C C . ILE A 1 373 ? -26.781 -60.125 -15.031 1 98.19 373 ILE A C 1
ATOM 2797 O O . ILE A 1 373 ? -26.625 -61 -15.898 1 98.19 373 ILE A O 1
ATOM 2801 N N . GLU A 1 374 ? -27.906 -59.5 -14.859 1 97.94 374 GLU A N 1
ATOM 2802 C CA . GLU A 1 374 ? -29 -59.688 -15.797 1 97.94 374 GLU A CA 1
ATOM 2803 C C . GLU A 1 374 ? -28.641 -59.188 -17.188 1 97.94 374 GLU A C 1
ATOM 2805 O O . GLU A 1 374 ? -28.859 -59.906 -18.188 1 97.94 374 GLU A O 1
ATOM 2810 N N . ARG A 1 375 ? -28.094 -58.031 -17.234 1 97.75 375 ARG A N 1
ATOM 2811 C CA . ARG A 1 375 ? -27.672 -57.438 -18.5 1 97.75 375 ARG A CA 1
ATOM 2812 C C . ARG A 1 375 ? -26.625 -58.312 -19.188 1 97.75 375 ARG A C 1
ATOM 2814 O O . ARG A 1 375 ? -26.75 -58.625 -20.375 1 97.75 375 ARG A O 1
ATOM 2821 N N . ALA A 1 376 ? -25.672 -58.812 -18.469 1 98.44 376 ALA A N 1
ATOM 2822 C CA . ALA A 1 376 ? -24.609 -59.656 -19.016 1 98.44 376 ALA A CA 1
ATOM 2823 C C . ALA A 1 376 ? -25.188 -61 -19.484 1 98.44 376 ALA A C 1
ATOM 2825 O O . ALA A 1 376 ? -24.812 -61.5 -20.547 1 98.44 376 ALA A O 1
ATOM 2826 N N . THR A 1 377 ? -26.094 -61.531 -18.719 1 98.38 377 THR A N 1
ATOM 2827 C CA . THR A 1 377 ? -26.703 -62.812 -19.078 1 98.38 377 THR A CA 1
ATOM 2828 C C . THR A 1 377 ? -27.469 -62.688 -20.391 1 98.38 377 THR A C 1
ATOM 2830 O O . THR A 1 377 ? -27.328 -63.562 -21.281 1 98.38 377 THR A O 1
ATOM 2833 N N . ARG A 1 378 ? -28.203 -61.688 -20.484 1 97.62 378 ARG A N 1
ATOM 2834 C CA . ARG A 1 378 ? -28.969 -61.469 -21.719 1 97.62 378 ARG A CA 1
ATOM 2835 C C . ARG A 1 378 ? -28.047 -61.344 -22.922 1 97.62 378 ARG A C 1
ATOM 2837 O O . ARG A 1 378 ? -28.281 -62 -23.953 1 97.62 378 ARG A O 1
ATOM 2844 N N . LEU A 1 379 ? -27.047 -60.562 -22.812 1 97.88 379 LEU A N 1
ATOM 2845 C CA . LEU A 1 379 ? -26.094 -60.406 -23.906 1 97.88 379 LEU A CA 1
ATOM 2846 C C . LEU A 1 379 ? -25.406 -61.719 -24.234 1 97.88 379 LEU A C 1
ATOM 2848 O O . LEU A 1 379 ? -25.266 -62.094 -25.406 1 97.88 379 LEU A O 1
ATOM 2852 N N . LEU A 1 380 ? -25.016 -62.438 -23.188 1 98 380 LEU A N 1
ATOM 2853 C CA . LEU A 1 380 ? -24.344 -63.719 -23.375 1 98 380 LEU A CA 1
ATOM 2854 C C . LEU A 1 380 ? -25.234 -64.688 -24.125 1 98 380 LEU A C 1
ATOM 2856 O O . LEU A 1 380 ? -24.797 -65.375 -25.078 1 98 380 LEU A O 1
ATOM 2860 N N . LEU A 1 381 ? -26.453 -64.812 -23.75 1 97.75 381 LEU A N 1
ATOM 2861 C CA . LEU A 1 381 ? -27.391 -65.75 -24.375 1 97.75 381 LEU A CA 1
ATOM 2862 C C . LEU A 1 381 ? -27.672 -65.312 -25.828 1 97.75 381 LEU A C 1
ATOM 2864 O O . LEU A 1 381 ? -27.734 -66.188 -26.719 1 97.75 381 LEU A O 1
ATOM 2868 N N . ASP A 1 382 ? -27.797 -64.062 -26.047 1 96.88 382 ASP A N 1
ATOM 2869 C CA . ASP A 1 382 ? -28.078 -63.562 -27.391 1 96.88 382 ASP A CA 1
ATOM 2870 C C . ASP A 1 382 ? -26.906 -63.875 -28.328 1 96.88 382 ASP A C 1
ATOM 2872 O O . ASP A 1 382 ? -27.125 -64.125 -29.516 1 96.88 382 ASP A O 1
ATOM 2876 N N . ILE A 1 383 ? -25.719 -63.844 -27.812 1 97.12 383 ILE A N 1
ATOM 2877 C CA . ILE A 1 383 ? -24.531 -63.938 -28.656 1 97.12 383 ILE A CA 1
ATOM 2878 C C . ILE A 1 383 ? -24.047 -65.375 -28.719 1 97.12 383 ILE A C 1
ATOM 2880 O O . ILE A 1 383 ? -23.812 -65.938 -29.797 1 97.12 383 ILE A O 1
ATOM 2884 N N . CYS A 1 384 ? -23.969 -66.062 -27.547 1 97.38 384 CYS A N 1
ATOM 2885 C CA . CYS A 1 384 ? -23.344 -67.375 -27.469 1 97.38 384 CYS A CA 1
ATOM 2886 C C . CYS A 1 384 ? -24.391 -68.5 -27.359 1 97.38 384 CYS A C 1
ATOM 2888 O O . CYS A 1 384 ? -24.062 -69.688 -27.438 1 97.38 384 CYS A O 1
ATOM 2890 N N . GLY A 1 385 ? -25.594 -68.062 -27.141 1 96.81 385 GLY A N 1
ATOM 2891 C CA . GLY A 1 385 ? -26.641 -69.062 -26.891 1 96.81 385 GLY A CA 1
ATOM 2892 C C . GLY A 1 385 ? -26.547 -69.688 -25.5 1 96.81 385 GLY A C 1
ATOM 2893 O O . GLY A 1 385 ? -26.016 -69.062 -24.578 1 96.81 385 GLY A O 1
ATOM 2894 N N . GLY A 1 386 ? -27.234 -70.875 -25.375 1 96.94 386 GLY A N 1
ATOM 2895 C CA . GLY A 1 386 ? -27.203 -71.625 -24.125 1 96.94 386 GLY A CA 1
ATOM 2896 C C . GLY A 1 386 ? -28.422 -71.375 -23.266 1 96.94 386 GLY A C 1
ATOM 2897 O O . GLY A 1 386 ? -29.422 -70.812 -23.734 1 96.94 386 GLY A O 1
ATOM 2898 N N . ASP A 1 387 ? -28.297 -71.938 -22 1 97.62 387 ASP A N 1
ATOM 2899 C CA . ASP A 1 387 ? -29.391 -71.812 -21.031 1 97.62 387 ASP A CA 1
ATOM 2900 C C . ASP A 1 387 ? -28.875 -71.312 -19.688 1 97.62 387 ASP A C 1
ATOM 2902 O O . ASP A 1 387 ? -27.828 -71.75 -19.203 1 97.62 387 ASP A O 1
ATOM 2906 N N . ALA A 1 388 ? -29.672 -70.438 -19.109 1 98.31 388 ALA A N 1
ATOM 2907 C CA . ALA A 1 388 ? -29.25 -69.812 -17.859 1 98.31 388 ALA A CA 1
ATOM 2908 C C . ALA A 1 388 ? -29.969 -70.375 -16.656 1 98.31 388 ALA A C 1
ATOM 2910 O O . ALA A 1 388 ? -31.172 -70.688 -16.734 1 98.31 388 ALA A O 1
ATOM 2911 N N . GLY A 1 389 ? -29.219 -70.625 -15.578 1 98.19 389 GLY A N 1
ATOM 2912 C CA . GLY A 1 389 ? -29.797 -70.938 -14.297 1 98.19 389 GLY A CA 1
ATOM 2913 C C . GLY A 1 389 ? -30.25 -69.75 -13.477 1 98.19 389 GLY A C 1
ATOM 2914 O O . GLY A 1 389 ? -30.172 -68.625 -13.945 1 98.19 389 GLY A O 1
ATOM 2915 N N . PRO A 1 390 ? -30.828 -70 -12.305 1 97.81 390 PRO A N 1
ATOM 2916 C CA . PRO A 1 390 ? -31.203 -68.938 -11.422 1 97.81 390 PRO A CA 1
ATOM 2917 C C . PRO A 1 390 ? -29.984 -68.188 -10.875 1 97.81 390 PRO A C 1
ATOM 2919 O O . PRO A 1 390 ? -28.875 -68.688 -10.867 1 97.81 390 PRO A O 1
ATOM 2922 N N . ILE A 1 391 ? -30.219 -66.938 -10.445 1 97.94 391 ILE A N 1
ATOM 2923 C CA . ILE A 1 391 ? -29.172 -66.188 -9.781 1 97.94 391 ILE A CA 1
ATOM 2924 C C . ILE A 1 391 ? -28.922 -66.75 -8.391 1 97.94 391 ILE A C 1
ATOM 2926 O O . ILE A 1 391 ? -29.875 -67 -7.645 1 97.94 391 ILE A O 1
ATOM 2930 N N . ILE A 1 392 ? -27.703 -67 -8.102 1 98.25 392 ILE A N 1
ATOM 2931 C CA . ILE A 1 392 ? -27.266 -67.375 -6.75 1 98.25 392 ILE A CA 1
ATOM 2932 C C . ILE A 1 392 ? -26.859 -66.125 -5.984 1 98.25 392 ILE A C 1
ATOM 2934 O O . ILE A 1 392 ? -25.891 -65.438 -6.348 1 98.25 392 ILE A O 1
ATOM 2938 N N . ASP A 1 393 ? -27.625 -65.812 -4.988 1 97.5 393 ASP A N 1
ATOM 2939 C CA . ASP A 1 393 ? -27.391 -64.562 -4.234 1 97.5 393 ASP A CA 1
ATOM 2940 C C . ASP A 1 393 ? -26.875 -64.875 -2.828 1 97.5 393 ASP A C 1
ATOM 2942 O O . ASP A 1 393 ? -27.594 -65.438 -2.01 1 97.5 393 ASP A O 1
ATOM 2946 N N . VAL A 1 394 ? -25.656 -64.5 -2.611 1 98.06 394 VAL A N 1
ATOM 2947 C CA . VAL A 1 394 ? -25.094 -64.5 -1.266 1 98.06 394 VAL A CA 1
ATOM 2948 C C . VAL A 1 394 ? -24.75 -63.094 -0.812 1 98.06 394 VAL A C 1
ATOM 2950 O O . VAL A 1 394 ? -23.672 -62.594 -1.126 1 98.06 394 VAL A O 1
ATOM 2953 N N . SER A 1 395 ? -25.688 -62.469 -0.08 1 97 395 SER A N 1
ATOM 2954 C CA . SER A 1 395 ? -25.531 -61.062 0.355 1 97 395 SER A CA 1
ATOM 2955 C C . SER A 1 395 ? -25.719 -60.938 1.863 1 97 395 SER A C 1
ATOM 2957 O O . SER A 1 395 ? -26.469 -61.719 2.471 1 97 395 SER A O 1
ATOM 2959 N N . ASN A 1 396 ? -24.938 -60.062 2.396 1 96.5 396 ASN A N 1
ATOM 2960 C CA . ASN A 1 396 ? -25.094 -59.625 3.783 1 96.5 396 ASN A CA 1
ATOM 2961 C C . ASN A 1 396 ? -25.562 -58.188 3.881 1 96.5 396 ASN A C 1
ATOM 2963 O O . ASN A 1 396 ? -24.766 -57.25 3.717 1 96.5 396 ASN A O 1
ATOM 2967 N N . GLU A 1 397 ? -26.797 -57.969 4.234 1 94.12 397 GLU A N 1
ATOM 2968 C CA . GLU A 1 397 ? -27.422 -56.656 4.23 1 94.12 397 GLU A CA 1
ATOM 2969 C C . GLU A 1 397 ? -26.797 -55.75 5.289 1 94.12 397 GLU A C 1
ATOM 2971 O O . GLU A 1 397 ? -26.703 -54.531 5.094 1 94.12 397 GLU A O 1
ATOM 2976 N N . ALA A 1 398 ? -26.359 -56.312 6.391 1 94.81 398 ALA A N 1
ATOM 2977 C CA . ALA A 1 398 ? -25.797 -55.562 7.504 1 94.81 398 ALA A CA 1
ATOM 2978 C C . ALA A 1 398 ? -24.484 -54.906 7.113 1 94.81 398 ALA A C 1
ATOM 2980 O O . ALA A 1 398 ? -24.156 -53.812 7.609 1 94.81 398 ALA A O 1
ATOM 2981 N N . THR A 1 399 ? -23.766 -55.469 6.195 1 95 399 THR A N 1
ATOM 2982 C CA . THR A 1 399 ? -22.438 -54.969 5.859 1 95 399 THR A CA 1
ATOM 2983 C C . THR A 1 399 ? -22.469 -54.188 4.551 1 95 399 THR A C 1
ATOM 2985 O O . THR A 1 399 ? -21.453 -53.594 4.152 1 95 399 THR A O 1
ATOM 2988 N N . LEU A 1 400 ? -23.594 -54.125 3.928 1 95.38 400 LEU A N 1
ATOM 2989 C CA . LEU A 1 400 ? -23.75 -53.312 2.734 1 95.38 400 LEU A CA 1
ATOM 2990 C C . LEU A 1 400 ? -23.797 -51.844 3.102 1 95.38 400 LEU A C 1
ATOM 2992 O O . LEU A 1 400 ? -24.406 -51.469 4.109 1 95.38 400 LEU A O 1
ATOM 2996 N N . PRO A 1 401 ? -23.172 -50.969 2.309 1 94.31 401 PRO A N 1
ATOM 2997 C CA . PRO A 1 401 ? -23.25 -49.531 2.588 1 94.31 401 PRO A CA 1
ATOM 2998 C C . PRO A 1 401 ? -24.688 -49.031 2.623 1 94.31 401 PRO A C 1
ATOM 3000 O O . PRO A 1 401 ? -25.531 -49.469 1.833 1 94.31 401 PRO A O 1
ATOM 3003 N N . LYS A 1 402 ? -24.953 -48.125 3.549 1 93.31 402 LYS A N 1
ATOM 3004 C CA . LYS A 1 402 ? -26.266 -47.5 3.666 1 93.31 402 LYS A CA 1
ATOM 3005 C C . LYS A 1 402 ? -26.297 -46.125 3.016 1 93.31 402 LYS A C 1
ATOM 3007 O O . LYS A 1 402 ? -25.312 -45.375 3.078 1 93.31 402 LYS A O 1
ATOM 3012 N N . ARG A 1 403 ? -27.438 -45.781 2.512 1 94.38 403 ARG A N 1
ATOM 3013 C CA . ARG A 1 403 ? -27.625 -44.469 1.912 1 94.38 403 ARG A CA 1
ATOM 3014 C C . ARG A 1 403 ? -27.641 -43.375 2.979 1 94.38 403 ARG A C 1
ATOM 3016 O O . ARG A 1 403 ? -28.266 -43.531 4.035 1 94.38 403 ARG A O 1
ATOM 3023 N N . ALA A 1 404 ? -26.984 -42.312 2.668 1 96.19 404 ALA A N 1
ATOM 3024 C CA . ALA A 1 404 ? -26.922 -41.188 3.615 1 96.19 404 ALA A CA 1
ATOM 3025 C C . ALA A 1 404 ? -28.172 -40.312 3.52 1 96.19 404 ALA A C 1
ATOM 3027 O O . ALA A 1 404 ? -28.672 -40.062 2.424 1 96.19 404 ALA A O 1
ATOM 3028 N N . THR A 1 405 ? -28.734 -39.969 4.559 1 97.94 405 THR A N 1
ATOM 3029 C CA . THR A 1 405 ? -29.734 -38.906 4.648 1 97.94 405 THR A CA 1
ATOM 3030 C C . THR A 1 405 ? -29.109 -37.594 5.117 1 97.94 405 THR A C 1
ATOM 3032 O O . THR A 1 405 ? -28.578 -37.531 6.227 1 97.94 405 THR A O 1
ATOM 3035 N N . ILE A 1 406 ? -29.203 -36.562 4.348 1 98.19 406 ILE A N 1
ATOM 3036 C CA . ILE A 1 406 ? -28.469 -35.344 4.598 1 98.19 406 ILE A CA 1
ATOM 3037 C C . ILE A 1 406 ? -29.438 -34.156 4.684 1 98.19 406 ILE A C 1
ATOM 3039 O O . ILE A 1 406 ? -30.312 -34 3.828 1 98.19 406 ILE A O 1
ATOM 3043 N N . THR A 1 407 ? -29.266 -33.375 5.66 1 98.44 407 THR A N 1
ATOM 3044 C CA . THR A 1 407 ? -30.031 -32.125 5.789 1 98.44 407 THR A CA 1
ATOM 3045 C C . THR A 1 407 ? -29.25 -30.938 5.234 1 98.44 407 THR A C 1
ATOM 3047 O O . THR A 1 407 ? -28.094 -30.719 5.613 1 98.44 407 THR A O 1
ATOM 3050 N N . LEU A 1 408 ? -29.891 -30.25 4.273 1 98.31 408 LEU A N 1
ATOM 3051 C CA . LEU A 1 408 ? -29.312 -29.047 3.705 1 98.31 408 LEU A CA 1
ATOM 3052 C C . LEU A 1 408 ? -30.062 -27.812 4.195 1 98.31 408 LEU A C 1
ATOM 3054 O O . LEU A 1 408 ? -31.25 -27.625 3.877 1 98.31 408 LEU A O 1
ATOM 3058 N N . ARG A 1 409 ? -29.438 -26.984 5.023 1 96.56 409 ARG A N 1
ATOM 3059 C CA . ARG A 1 409 ? -30.047 -25.766 5.551 1 96.56 409 ARG A CA 1
ATOM 3060 C C . ARG A 1 409 ? -29.891 -24.609 4.566 1 96.56 409 ARG A C 1
ATOM 3062 O O . ARG A 1 409 ? -28.828 -24.438 3.963 1 96.56 409 ARG A O 1
ATOM 3069 N N . ARG A 1 410 ? -30.844 -23.875 4.461 1 97.38 410 ARG A N 1
ATOM 3070 C CA . ARG A 1 410 ? -30.875 -22.719 3.574 1 97.38 410 ARG A CA 1
ATOM 3071 C C . ARG A 1 410 ? -29.766 -21.734 3.93 1 97.38 410 ARG A C 1
ATOM 3073 O O . ARG A 1 410 ? -29.062 -21.234 3.049 1 97.38 410 ARG A O 1
ATOM 3080 N N . SER A 1 411 ? -29.625 -21.469 5.145 1 96.25 411 SER A N 1
ATOM 3081 C CA . SER A 1 411 ? -28.625 -20.5 5.617 1 96.25 411 SER A CA 1
ATOM 3082 C C . SER A 1 411 ? -27.219 -20.938 5.258 1 96.25 411 SER A C 1
ATOM 3084 O O . SER A 1 411 ? -26.406 -20.125 4.809 1 96.25 411 SER A O 1
ATOM 3086 N N . LYS A 1 412 ? -26.938 -22.188 5.422 1 96.5 412 LYS A N 1
ATOM 3087 C CA . LYS A 1 412 ? -25.609 -22.703 5.113 1 96.5 412 LYS A CA 1
ATOM 3088 C C . LYS A 1 412 ? -25.344 -22.656 3.613 1 96.5 412 LYS A C 1
ATOM 3090 O O . LYS A 1 412 ? -24.234 -22.297 3.189 1 96.5 412 LYS A O 1
ATOM 3095 N N . LEU A 1 413 ? -26.328 -23 2.824 1 97.44 413 LEU A N 1
ATOM 3096 C CA . LEU A 1 413 ? -26.219 -22.953 1.369 1 97.44 413 LEU A CA 1
ATOM 3097 C C . LEU A 1 413 ? -25.844 -21.562 0.884 1 97.44 413 LEU A C 1
ATOM 3099 O O . LEU A 1 413 ? -24.891 -21.406 0.126 1 97.44 413 LEU A O 1
ATOM 3103 N N . ASP A 1 414 ? -26.5 -20.578 1.396 1 95.62 414 ASP A N 1
ATOM 3104 C CA . ASP A 1 414 ? -26.266 -19.203 0.982 1 95.62 414 ASP A CA 1
ATOM 3105 C C . ASP A 1 414 ? -24.906 -18.719 1.446 1 95.62 414 ASP A C 1
ATOM 3107 O O . ASP A 1 414 ? -24.188 -18.047 0.693 1 95.62 414 ASP A O 1
ATOM 3111 N N . ARG A 1 415 ? -24.547 -19.062 2.611 1 93.75 415 ARG A N 1
ATOM 3112 C CA . ARG A 1 415 ? -23.297 -18.609 3.197 1 93.75 415 ARG A CA 1
ATOM 3113 C C . ARG A 1 415 ? -22.094 -19.172 2.441 1 93.75 415 ARG A C 1
ATOM 3115 O O . ARG A 1 415 ? -21.156 -18.438 2.139 1 93.75 415 ARG A O 1
ATOM 3122 N N . LEU A 1 416 ? -22.125 -20.422 2.094 1 94.81 416 LEU A N 1
ATOM 3123 C CA . LEU A 1 416 ? -20.984 -21.078 1.469 1 94.81 416 LEU A CA 1
ATOM 3124 C C . LEU A 1 416 ? -20.875 -20.703 -0.005 1 94.81 416 LEU A C 1
ATOM 3126 O O . LEU A 1 416 ? -19.781 -20.469 -0.517 1 94.81 416 LEU A O 1
ATOM 3130 N N . ILE A 1 417 ? -21.984 -20.594 -0.709 1 93.94 417 ILE A N 1
ATOM 3131 C CA . ILE A 1 417 ? -21.953 -20.266 -2.131 1 93.94 417 ILE A CA 1
ATOM 3132 C C . ILE A 1 417 ? -21.75 -18.766 -2.311 1 93.94 417 ILE A C 1
ATOM 3134 O O . ILE A 1 417 ? -21.141 -18.328 -3.289 1 93.94 417 ILE A O 1
ATOM 3138 N N . GLY A 1 418 ? -22.281 -17.969 -1.338 1 90 418 GLY A N 1
ATOM 3139 C CA . GLY A 1 418 ? -22.203 -16.516 -1.453 1 90 418 GLY A CA 1
ATOM 3140 C C . GLY A 1 418 ? -23.203 -15.945 -2.436 1 90 418 GLY A C 1
ATOM 3141 O O . GLY A 1 418 ? -23.016 -14.828 -2.938 1 90 418 GLY A O 1
ATOM 3142 N N . HIS A 1 419 ? -24.188 -16.672 -2.898 1 93.06 419 HIS A N 1
ATOM 3143 C CA . HIS A 1 419 ? -25.219 -16.312 -3.855 1 93.06 419 HIS A CA 1
ATOM 3144 C C . HIS A 1 419 ? -26.516 -17.078 -3.59 1 93.06 419 HIS A C 1
ATOM 3146 O O . HIS A 1 419 ? -26.469 -18.281 -3.312 1 93.06 419 HIS A O 1
ATOM 3152 N N . HIS A 1 420 ? -27.672 -16.328 -3.607 1 95.5 420 HIS A N 1
ATOM 3153 C CA . HIS A 1 420 ? -28.969 -16.953 -3.34 1 95.5 420 HIS A CA 1
ATOM 3154 C C . HIS A 1 420 ? -29.516 -17.641 -4.582 1 95.5 420 HIS A C 1
ATOM 3156 O O . HIS A 1 420 ? -29.781 -16.984 -5.594 1 95.5 420 HIS A O 1
ATOM 3162 N N . ILE A 1 421 ? -29.641 -19 -4.562 1 96.38 421 ILE A N 1
ATOM 3163 C CA . ILE A 1 421 ? -30.281 -19.797 -5.602 1 96.38 421 ILE A CA 1
ATOM 3164 C C . ILE A 1 421 ? -31.719 -20.125 -5.191 1 96.38 421 ILE A C 1
ATOM 3166 O O . ILE A 1 421 ? -31.953 -20.578 -4.066 1 96.38 421 ILE A O 1
ATOM 3170 N N . ALA A 1 422 ? -32.688 -19.891 -6.066 1 96.75 422 ALA A N 1
ATOM 3171 C CA . ALA A 1 422 ? -34.094 -20.078 -5.75 1 96.75 422 ALA A CA 1
ATOM 3172 C C . ALA A 1 422 ? -34.375 -21.484 -5.242 1 96.75 422 ALA A C 1
ATOM 3174 O O . ALA A 1 422 ? -33.812 -22.453 -5.746 1 96.75 422 ALA A O 1
ATOM 3175 N N . ASP A 1 423 ? -35.25 -21.672 -4.285 1 97.19 423 ASP A N 1
ATOM 3176 C CA . ASP A 1 423 ? -35.594 -22.953 -3.652 1 97.19 423 ASP A CA 1
ATOM 3177 C C . ASP A 1 423 ? -36.031 -23.969 -4.688 1 97.19 423 ASP A C 1
ATOM 3179 O O . ASP A 1 423 ? -35.688 -25.141 -4.613 1 97.19 423 ASP A O 1
ATOM 3183 N N . GLU A 1 424 ? -36.812 -23.562 -5.629 1 96.94 424 GLU A N 1
ATOM 3184 C CA . GLU A 1 424 ? -37.312 -24.453 -6.668 1 96.94 424 GLU A CA 1
ATOM 3185 C C . GLU A 1 424 ? -36.156 -25.047 -7.477 1 96.94 424 GLU A C 1
ATOM 3187 O O . GLU A 1 424 ? -36.188 -26.234 -7.848 1 96.94 424 GLU A O 1
ATOM 3192 N N . GLN A 1 425 ? -35.188 -24.297 -7.707 1 97 425 GLN A N 1
ATOM 3193 C CA . GLN A 1 425 ? -34.062 -24.75 -8.469 1 97 425 GLN A CA 1
ATOM 3194 C C . GLN A 1 425 ? -33.188 -25.719 -7.656 1 97 425 GLN A C 1
ATOM 3196 O O . GLN A 1 425 ? -32.688 -26.703 -8.188 1 97 425 GLN A O 1
ATOM 3201 N N . VAL A 1 426 ? -33.062 -25.391 -6.379 1 97.94 426 VAL A N 1
ATOM 3202 C CA . VAL A 1 426 ? -32.281 -26.281 -5.496 1 97.94 426 VAL A CA 1
ATOM 3203 C C . VAL A 1 426 ? -32.969 -27.656 -5.449 1 97.94 426 VAL A C 1
ATOM 3205 O O . VAL A 1 426 ? -32.312 -28.688 -5.625 1 97.94 426 VAL A O 1
ATOM 3208 N N . SER A 1 427 ? -34.25 -27.656 -5.266 1 98.25 427 SER A N 1
ATOM 3209 C CA . SER A 1 427 ? -35.031 -28.891 -5.223 1 98.25 427 SER A CA 1
ATOM 3210 C C . SER A 1 427 ? -34.906 -29.672 -6.531 1 98.25 427 SER A C 1
ATOM 3212 O O . SER A 1 427 ? -34.688 -30.891 -6.523 1 98.25 427 SER A O 1
ATOM 3214 N N . ASP A 1 428 ? -35.031 -28.984 -7.574 1 97.81 428 ASP A N 1
ATOM 3215 C CA . ASP A 1 428 ? -34.938 -29.609 -8.891 1 97.81 428 ASP A CA 1
ATOM 3216 C C . ASP A 1 428 ? -33.562 -30.25 -9.094 1 97.81 428 ASP A C 1
ATOM 3218 O O . ASP A 1 428 ? -33.5 -31.391 -9.555 1 97.81 428 ASP A O 1
ATOM 3222 N N . ILE A 1 429 ? -32.562 -29.562 -8.766 1 97.69 429 ILE A N 1
ATOM 3223 C CA . ILE A 1 429 ? -31.188 -30.062 -8.922 1 97.69 429 ILE A CA 1
ATOM 3224 C C . ILE A 1 429 ? -31.016 -31.344 -8.102 1 97.69 429 ILE A C 1
ATOM 3226 O O . ILE A 1 429 ? -30.547 -32.344 -8.617 1 97.69 429 ILE A O 1
ATOM 3230 N N . LEU A 1 430 ? -31.391 -31.328 -6.879 1 98.31 430 LEU A N 1
ATOM 3231 C CA . LEU A 1 430 ? -31.219 -32.469 -5.992 1 98.31 430 LEU A CA 1
ATOM 3232 C C . LEU A 1 430 ? -32 -33.688 -6.508 1 98.31 430 LEU A C 1
ATOM 3234 O O . LEU A 1 430 ? -31.5 -34.812 -6.492 1 98.31 430 LEU A O 1
ATOM 3238 N N . ARG A 1 431 ? -33.156 -33.438 -6.992 1 98.06 431 ARG A N 1
ATOM 3239 C CA . ARG A 1 431 ? -33.969 -34.531 -7.523 1 98.06 431 ARG A CA 1
ATOM 3240 C C . ARG A 1 431 ? -33.375 -35.094 -8.797 1 98.06 431 ARG A C 1
ATOM 3242 O O . ARG A 1 431 ? -33.312 -36.312 -8.969 1 98.06 431 ARG A O 1
ATOM 3249 N N . ARG A 1 432 ? -32.875 -34.281 -9.648 1 97.06 432 ARG A N 1
ATOM 3250 C CA . ARG A 1 432 ? -32.281 -34.75 -10.898 1 97.06 432 ARG A CA 1
ATOM 3251 C C . ARG A 1 432 ? -30.984 -35.5 -10.648 1 97.06 432 ARG A C 1
ATOM 3253 O O . ARG A 1 432 ? -30.594 -36.344 -11.453 1 97.06 432 ARG A O 1
ATOM 3260 N N . LEU A 1 433 ? -30.391 -35.219 -9.562 1 97.06 433 LEU A N 1
ATOM 3261 C CA . LEU A 1 433 ? -29.172 -35.938 -9.188 1 97.06 433 LEU A CA 1
ATOM 3262 C C . LEU A 1 433 ? -29.5 -37.312 -8.664 1 97.06 433 LEU A C 1
ATOM 3264 O O . LEU A 1 433 ? -28.609 -38.156 -8.469 1 97.06 433 LEU A O 1
ATOM 3268 N N . GLY A 1 434 ? -30.719 -37.594 -8.453 1 96.56 434 GLY A N 1
ATOM 3269 C CA . GLY A 1 434 ? -31.156 -38.938 -8.039 1 96.56 434 GLY A CA 1
ATOM 3270 C C . GLY A 1 434 ? -31.516 -39 -6.562 1 96.56 434 GLY A C 1
ATOM 3271 O O . GLY A 1 434 ? -31.812 -40.094 -6.047 1 96.56 434 GLY A O 1
ATOM 3272 N N . CYS A 1 435 ? -31.562 -37.844 -5.859 1 98.19 435 CYS A N 1
ATOM 3273 C CA . CYS A 1 435 ? -31.875 -37.844 -4.438 1 98.19 435 CYS A CA 1
ATOM 3274 C C . CYS A 1 435 ? -33.375 -37.906 -4.215 1 98.19 435 CYS A C 1
ATOM 3276 O O . CYS A 1 435 ? -34.156 -37.375 -5.02 1 98.19 435 CYS A O 1
ATOM 3278 N N . GLU A 1 436 ? -33.688 -38.562 -3.117 1 98.25 436 GLU A N 1
ATOM 3279 C CA . GLU A 1 436 ? -35.031 -38.406 -2.574 1 98.25 436 GLU A CA 1
ATOM 3280 C C . GLU A 1 436 ? -35.125 -37.188 -1.666 1 98.25 436 GLU A C 1
ATOM 3282 O O . GLU A 1 436 ? -34.5 -37.156 -0.606 1 98.25 436 GLU A O 1
ATOM 3287 N N . VAL A 1 437 ? -35.938 -36.219 -2.123 1 98.31 437 VAL A N 1
ATOM 3288 C CA . VAL A 1 437 ? -35.875 -34.906 -1.464 1 98.31 437 VAL A CA 1
ATOM 3289 C C . VAL A 1 437 ? -37.188 -34.625 -0.745 1 98.31 437 VAL A C 1
ATOM 3291 O O . VAL A 1 437 ? -38.25 -34.812 -1.318 1 98.31 437 VAL A O 1
ATOM 3294 N N . THR A 1 438 ? -37.062 -34.219 0.524 1 98.06 438 THR A N 1
ATOM 3295 C CA . THR A 1 438 ? -38.188 -33.656 1.301 1 98.06 438 THR A CA 1
ATOM 3296 C C . THR A 1 438 ? -37.906 -32.219 1.653 1 98.06 438 THR A C 1
ATOM 3298 O O . THR A 1 438 ? -36.906 -31.891 2.303 1 98.06 438 THR A O 1
ATOM 3301 N N . GLU A 1 439 ? -38.812 -31.422 1.174 1 96.81 439 GLU A N 1
ATOM 3302 C CA . GLU A 1 439 ? -38.656 -29.984 1.419 1 96.81 439 GLU A CA 1
ATOM 3303 C C . GLU A 1 439 ? -39.25 -29.594 2.77 1 96.81 439 GLU A C 1
ATOM 3305 O O . GLU A 1 439 ? -40.344 -30.047 3.135 1 96.81 439 GLU A O 1
ATOM 3310 N N . GLY A 1 440 ? -38.438 -28.859 3.549 1 94.25 440 GLY A N 1
ATOM 3311 C CA . GLY A 1 440 ? -38.875 -28.281 4.801 1 94.25 440 GLY A CA 1
ATOM 3312 C C . GLY A 1 440 ? -38.812 -26.766 4.816 1 94.25 440 GLY A C 1
ATOM 3313 O O . GLY A 1 440 ? -38.719 -26.141 3.762 1 94.25 440 GLY A O 1
ATOM 3314 N N . GLN A 1 441 ? -39.031 -26.266 6.031 1 93.31 441 GLN A N 1
ATOM 3315 C CA . GLN A 1 441 ? -38.906 -24.812 6.199 1 93.31 441 GLN A CA 1
ATOM 3316 C C . GLN A 1 441 ? -37.438 -24.391 6.215 1 93.31 441 GLN A C 1
ATOM 3318 O O . GLN A 1 441 ? -36.75 -24.641 7.191 1 93.31 441 GLN A O 1
ATOM 3323 N N . ASP A 1 442 ? -36.969 -23.875 5.262 1 95.06 442 ASP A N 1
ATOM 3324 C CA . ASP A 1 442 ? -35.625 -23.359 5.117 1 95.06 442 ASP A CA 1
ATOM 3325 C C . ASP A 1 442 ? -34.594 -24.484 5.152 1 95.06 442 ASP A C 1
ATOM 3327 O O . ASP A 1 442 ? -33.5 -24.312 5.672 1 95.06 442 ASP A O 1
ATOM 3331 N N . GLU A 1 443 ? -35 -25.625 4.762 1 97.62 443 GLU A N 1
ATOM 3332 C CA . GLU A 1 443 ? -34.062 -26.75 4.707 1 97.62 443 GLU A CA 1
ATOM 3333 C C . GLU A 1 443 ? -34.562 -27.812 3.736 1 97.62 443 GLU A C 1
ATOM 3335 O O . GLU A 1 443 ? -35.75 -27.812 3.352 1 97.62 443 GLU A O 1
ATOM 3340 N N . TRP A 1 444 ? -33.812 -28.688 3.215 1 98.25 444 TRP A N 1
ATOM 3341 C CA . TRP A 1 444 ? -34.094 -29.891 2.432 1 98.25 444 TRP A CA 1
ATOM 3342 C C . TRP A 1 444 ? -33.531 -31.125 3.117 1 98.25 444 TRP A C 1
ATOM 3344 O O . TRP A 1 444 ? -32.438 -31.094 3.666 1 98.25 444 TRP A O 1
ATOM 3354 N N . LYS A 1 445 ? -34.25 -32.125 3.178 1 98.31 445 LYS A N 1
ATOM 3355 C CA . LYS A 1 445 ? -33.75 -33.438 3.535 1 98.31 445 LYS A CA 1
ATOM 3356 C C . LYS A 1 445 ? -33.594 -34.344 2.297 1 98.31 445 LYS A C 1
ATOM 3358 O O . LYS A 1 445 ? -34.562 -34.594 1.592 1 98.31 445 LYS A O 1
ATOM 3363 N N . ALA A 1 446 ? -32.406 -34.75 2.037 1 98.31 446 ALA A N 1
ATOM 3364 C CA . ALA A 1 446 ? -32.125 -35.531 0.823 1 98.31 446 ALA A CA 1
ATOM 3365 C C . ALA A 1 446 ? -31.5 -36.875 1.156 1 98.31 446 ALA A C 1
ATOM 3367 O O . ALA A 1 446 ? -30.562 -36.969 1.947 1 98.31 446 ALA A O 1
ATOM 3368 N N . VAL A 1 447 ? -32.062 -37.906 0.622 1 98.25 447 VAL A N 1
ATOM 3369 C CA . VAL A 1 447 ? -31.438 -39.25 0.676 1 98.25 447 VAL A CA 1
ATOM 3370 C C . VAL A 1 447 ? -30.609 -39.469 -0.582 1 98.25 447 VAL A C 1
ATOM 3372 O O . VAL A 1 447 ? -31.125 -39.438 -1.696 1 98.25 447 VAL A O 1
ATOM 3375 N N . ALA A 1 448 ? -29.375 -39.625 -0.411 1 97.88 448 ALA A N 1
ATOM 3376 C CA . ALA A 1 448 ? -28.453 -39.781 -1.539 1 97.88 448 ALA A CA 1
ATOM 3377 C C . ALA A 1 448 ? -28.781 -41.031 -2.33 1 97.88 448 ALA A C 1
ATOM 3379 O O . ALA A 1 448 ? -29.188 -42.062 -1.757 1 97.88 448 ALA A O 1
ATOM 3380 N N . PRO A 1 449 ? -28.672 -41.031 -3.668 1 97.31 449 PRO A N 1
ATOM 3381 C CA . PRO A 1 449 ? -28.812 -42.281 -4.426 1 97.31 449 PRO A CA 1
ATOM 3382 C C . PRO A 1 449 ? -27.688 -43.281 -4.133 1 97.31 449 PRO A C 1
ATOM 3384 O O . PRO A 1 449 ? -26.656 -42.906 -3.578 1 97.31 449 PRO A O 1
ATOM 3387 N N . THR A 1 450 ? -27.797 -44.594 -4.492 1 96.56 450 THR A N 1
ATOM 3388 C CA . THR A 1 450 ? -26.859 -45.625 -4.121 1 96.56 450 THR A CA 1
ATOM 3389 C C . THR A 1 450 ? -25.531 -45.469 -4.863 1 96.56 450 THR A C 1
ATOM 3391 O O . THR A 1 450 ? -24.484 -45.906 -4.375 1 96.56 450 THR A O 1
ATOM 3394 N N . TRP A 1 451 ? -25.547 -44.75 -6.012 1 96.5 451 TRP A N 1
ATOM 3395 C CA . TRP A 1 451 ? -24.344 -44.625 -6.82 1 96.5 451 TRP A CA 1
ATOM 3396 C C . TRP A 1 451 ? -23.5 -43.438 -6.391 1 96.5 451 TRP A C 1
ATOM 3398 O O . TRP A 1 451 ? -22.375 -43.25 -6.852 1 96.5 451 TRP A O 1
ATOM 3408 N N . ARG A 1 452 ? -24.078 -42.594 -5.574 1 96.19 452 ARG A N 1
ATOM 3409 C CA . ARG A 1 452 ? -23.344 -41.438 -5.07 1 96.19 452 ARG A CA 1
ATOM 3410 C C . ARG A 1 452 ? -22.938 -41.656 -3.611 1 96.19 452 ARG A C 1
ATOM 3412 O O . ARG A 1 452 ? -23.391 -40.938 -2.729 1 96.19 452 ARG A O 1
ATOM 3419 N N . PHE A 1 453 ? -22.109 -42.562 -3.398 1 93 453 PHE A N 1
ATOM 3420 C CA . PHE A 1 453 ? -21.656 -42.906 -2.053 1 93 453 PHE A CA 1
ATOM 3421 C C . PHE A 1 453 ? -20.703 -41.844 -1.517 1 93 453 PHE A C 1
ATOM 3423 O O . PHE A 1 453 ? -20.281 -41.906 -0.36 1 93 453 PHE A O 1
ATOM 3430 N N . ASP A 1 454 ? -20.438 -40.719 -2.32 1 93.25 454 ASP A N 1
ATOM 3431 C CA . ASP A 1 454 ? -19.625 -39.594 -1.896 1 93.25 454 ASP A CA 1
ATOM 3432 C C . ASP A 1 454 ? -20.469 -38.531 -1.202 1 93.25 454 ASP A C 1
ATOM 3434 O O . ASP A 1 454 ? -19.938 -37.625 -0.57 1 93.25 454 ASP A O 1
ATOM 3438 N N . MET A 1 455 ? -21.75 -38.656 -1.365 1 95.75 455 MET A N 1
ATOM 3439 C CA . MET A 1 455 ? -22.672 -37.75 -0.695 1 95.75 455 MET A CA 1
ATOM 3440 C C . MET A 1 455 ? -22.969 -38.219 0.724 1 95.75 455 MET A C 1
ATOM 3442 O O . MET A 1 455 ? -23.766 -39.125 0.921 1 95.75 455 MET A O 1
ATOM 3446 N N . GLU A 1 456 ? -22.312 -37.5 1.676 1 95.69 456 GLU A N 1
ATOM 3447 C CA . GLU A 1 456 ? -22.438 -37.969 3.047 1 95.69 456 GLU A CA 1
ATOM 3448 C C . GLU A 1 456 ? -22.766 -36.844 4.008 1 95.69 456 GLU A C 1
ATOM 3450 O O . GLU A 1 456 ? -23.359 -37.062 5.066 1 95.69 456 GLU A O 1
ATOM 3455 N N . ILE A 1 457 ? -22.375 -35.625 3.652 1 97.06 457 ILE A N 1
ATOM 3456 C CA . ILE A 1 457 ? -22.531 -34.5 4.578 1 97.06 457 ILE A CA 1
ATOM 3457 C C . ILE A 1 457 ? -23.188 -33.312 3.869 1 97.06 457 ILE A C 1
ATOM 3459 O O . ILE A 1 457 ? -23.375 -33.344 2.65 1 97.06 457 ILE A O 1
ATOM 3463 N N . GLU A 1 458 ? -23.547 -32.344 4.645 1 97.56 458 GLU A N 1
ATOM 3464 C CA . GLU A 1 458 ? -24.266 -31.172 4.16 1 97.56 458 GLU A CA 1
ATOM 3465 C C . GLU A 1 458 ? -23.484 -30.469 3.066 1 97.56 458 GLU A C 1
ATOM 3467 O O . GLU A 1 458 ? -24.047 -30.031 2.064 1 97.56 458 GLU A O 1
ATOM 3472 N N . GLU A 1 459 ? -22.094 -30.422 3.215 1 97.38 459 GLU A N 1
ATOM 3473 C CA . GLU A 1 459 ? -21.234 -29.719 2.271 1 97.38 459 GLU A CA 1
ATOM 3474 C C . GLU A 1 459 ? -21.219 -30.422 0.912 1 97.38 459 GLU A C 1
ATOM 3476 O O . GLU A 1 459 ? -21.016 -29.766 -0.119 1 97.38 459 GLU A O 1
ATOM 3481 N N . ASP A 1 460 ? -21.484 -31.703 0.877 1 97.44 460 ASP A N 1
ATOM 3482 C CA . ASP A 1 460 ? -21.547 -32.406 -0.391 1 97.44 460 ASP A CA 1
ATOM 3483 C C . ASP A 1 460 ? -22.75 -31.969 -1.219 1 97.44 460 ASP A C 1
ATOM 3485 O O . ASP A 1 460 ? -22.656 -31.859 -2.443 1 97.44 460 ASP A O 1
ATOM 3489 N N . LEU A 1 461 ? -23.812 -31.688 -0.554 1 98.06 461 LEU A N 1
ATOM 3490 C CA . LEU A 1 461 ? -25 -31.203 -1.262 1 98.06 461 LEU A CA 1
ATOM 3491 C C . LEU A 1 461 ? -24.797 -29.781 -1.764 1 98.06 461 LEU A C 1
ATOM 3493 O O . LEU A 1 461 ? -25.219 -29.438 -2.871 1 98.06 461 LEU A O 1
ATOM 3497 N N . VAL A 1 462 ? -24.172 -28.969 -0.894 1 97.75 462 VAL A N 1
ATOM 3498 C CA . VAL A 1 462 ? -23.875 -27.594 -1.302 1 97.75 462 VAL A CA 1
ATOM 3499 C C . VAL A 1 462 ? -23.031 -27.609 -2.574 1 97.75 462 VAL A C 1
ATOM 3501 O O . VAL A 1 462 ? -23.312 -26.859 -3.514 1 97.75 462 VAL A O 1
ATOM 3504 N N . GLU A 1 463 ? -22.016 -28.469 -2.576 1 96.44 463 GLU A N 1
ATOM 3505 C CA . GLU A 1 463 ? -21.141 -28.609 -3.734 1 96.44 463 GLU A CA 1
ATOM 3506 C C . GLU A 1 463 ? -21.922 -28.984 -4.984 1 96.44 463 GLU A C 1
ATOM 3508 O O . GLU A 1 463 ? -21.734 -28.391 -6.047 1 96.44 463 GLU A O 1
ATOM 3513 N N . GLU A 1 464 ? -22.797 -29.969 -4.91 1 96.94 464 GLU A N 1
ATOM 3514 C CA . GLU A 1 464 ? -23.562 -30.453 -6.055 1 96.94 464 GLU A CA 1
ATOM 3515 C C . GLU A 1 464 ? -24.5 -29.359 -6.578 1 96.94 464 GLU A C 1
ATOM 3517 O O . GLU A 1 464 ? -24.641 -29.188 -7.789 1 96.94 464 GLU A O 1
ATOM 3522 N N . VAL A 1 465 ? -25.094 -28.609 -5.668 1 97.62 465 VAL A N 1
ATOM 3523 C CA . VAL A 1 465 ? -25.984 -27.531 -6.086 1 97.62 465 VAL A CA 1
ATOM 3524 C C . VAL A 1 465 ? -25.188 -26.469 -6.852 1 97.62 465 VAL A C 1
ATOM 3526 O O . VAL A 1 465 ? -25.594 -26.031 -7.93 1 97.62 465 VAL A O 1
ATOM 3529 N N . ALA A 1 466 ? -24.062 -26.078 -6.273 1 95.88 466 ALA A N 1
ATOM 3530 C CA . ALA A 1 466 ? -23.219 -25.094 -6.918 1 95.88 466 ALA A CA 1
ATOM 3531 C C . ALA A 1 466 ? -22.719 -25.594 -8.273 1 95.88 466 ALA A C 1
ATOM 3533 O O . ALA A 1 466 ? -22.734 -24.844 -9.258 1 95.88 466 ALA A O 1
ATOM 3534 N N . ARG A 1 467 ? -22.234 -26.828 -8.32 1 94.94 467 ARG A N 1
ATOM 3535 C CA . ARG A 1 467 ? -21.703 -27.438 -9.531 1 94.94 467 ARG A CA 1
ATOM 3536 C C . ARG A 1 467 ? -22.75 -27.453 -10.641 1 94.94 467 ARG A C 1
ATOM 3538 O O . ARG A 1 467 ? -22.469 -27.047 -11.773 1 94.94 467 ARG A O 1
ATOM 3545 N N . VAL A 1 468 ? -23.922 -27.906 -10.383 1 95.94 468 VAL A N 1
ATOM 3546 C CA . VAL A 1 468 ? -24.984 -28.031 -11.383 1 95.94 468 VAL A CA 1
ATOM 3547 C C . VAL A 1 468 ? -25.516 -26.656 -11.766 1 95.94 468 VAL A C 1
ATOM 3549 O O . VAL A 1 468 ? -25.812 -26.406 -12.938 1 95.94 468 VAL A O 1
ATOM 3552 N N . TYR A 1 469 ? -25.625 -25.75 -10.734 1 94.62 469 TYR A N 1
ATOM 3553 C CA . TYR A 1 469 ? -26 -24.375 -11.023 1 94.62 469 TYR A CA 1
ATOM 3554 C C . TYR A 1 469 ? -25 -23.719 -11.969 1 94.62 469 TYR A C 1
ATOM 3556 O O . TYR A 1 469 ? -25.391 -22.984 -12.883 1 94.62 469 TYR A O 1
ATOM 3564 N N . GLY A 1 470 ? -23.75 -24.047 -11.75 1 92.75 470 GLY A N 1
ATOM 3565 C CA . GLY A 1 470 ? -22.672 -23.484 -12.539 1 92.75 470 GLY A CA 1
ATOM 3566 C C . GLY A 1 470 ? -21.922 -22.375 -11.82 1 92.75 470 GLY A C 1
ATOM 3567 O O . GLY A 1 470 ? -22.484 -21.297 -11.578 1 92.75 470 GLY A O 1
ATOM 3568 N N . TYR A 1 471 ? -20.672 -22.641 -11.609 1 90.88 471 TYR A N 1
ATOM 3569 C CA . TYR A 1 471 ? -19.844 -21.656 -10.906 1 90.88 471 TYR A CA 1
ATOM 3570 C C . TYR A 1 471 ? -19.781 -20.359 -11.688 1 90.88 471 TYR A C 1
ATOM 3572 O O . TYR A 1 471 ? -19.672 -19.281 -11.094 1 90.88 471 TYR A O 1
ATOM 3580 N N . ASN A 1 472 ? -19.891 -20.406 -13 1 90.31 472 ASN A N 1
ATOM 3581 C CA . ASN A 1 472 ? -19.812 -19.234 -13.852 1 90.31 472 ASN A CA 1
ATOM 3582 C C . ASN A 1 472 ? -21.062 -18.359 -13.727 1 90.31 472 ASN A C 1
ATOM 3584 O O . ASN A 1 472 ? -21.062 -17.203 -14.148 1 90.31 472 ASN A O 1
ATOM 3588 N N . ASN A 1 473 ? -22.078 -19 -13.164 1 91.56 473 ASN A N 1
ATOM 3589 C CA . ASN A 1 473 ? -23.328 -18.266 -13.016 1 91.56 473 ASN A CA 1
ATOM 3590 C C . ASN A 1 473 ? -23.375 -17.484 -11.703 1 91.56 473 ASN A C 1
ATOM 3592 O O . ASN A 1 473 ? -24.297 -16.703 -11.469 1 91.56 473 ASN A O 1
ATOM 3596 N N . ILE A 1 474 ? -22.375 -17.719 -10.867 1 91.88 474 ILE A N 1
ATOM 3597 C CA . ILE A 1 474 ? -22.266 -16.969 -9.625 1 91.88 474 ILE A CA 1
ATOM 3598 C C . ILE A 1 474 ? -21.594 -15.625 -9.891 1 91.88 474 ILE A C 1
ATOM 3600 O O . ILE A 1 474 ? -20.453 -15.578 -10.367 1 91.88 474 ILE A O 1
ATOM 3604 N N . PRO A 1 475 ? -22.266 -14.523 -9.633 1 90.94 475 PRO A N 1
ATOM 3605 C CA . PRO A 1 475 ? -21.734 -13.211 -9.969 1 90.94 475 PRO A CA 1
ATOM 3606 C C . PRO A 1 475 ? -20.453 -12.875 -9.188 1 90.94 475 PRO A C 1
ATOM 3608 O O . PRO A 1 475 ? -20.297 -13.305 -8.047 1 90.94 475 PRO A O 1
ATOM 3611 N N . ASP A 1 476 ? -19.516 -12.117 -9.836 1 85.88 476 ASP A N 1
ATOM 3612 C CA . ASP A 1 476 ? -18.328 -11.57 -9.203 1 85.88 476 ASP A CA 1
ATOM 3613 C C . ASP A 1 476 ? -18.656 -10.297 -8.422 1 85.88 476 ASP A C 1
ATOM 3615 O O . ASP A 1 476 ? -18.766 -9.219 -9.016 1 85.88 476 ASP A O 1
ATOM 3619 N N . GLU A 1 477 ? -18.969 -10.328 -7.176 1 82.88 477 GLU A N 1
ATOM 3620 C CA . GLU A 1 477 ? -19.266 -9.164 -6.352 1 82.88 477 GLU A CA 1
ATOM 3621 C C . GLU A 1 477 ? -18.109 -8.82 -5.422 1 82.88 477 GLU A C 1
ATOM 3623 O O . GLU A 1 477 ? -17.5 -9.711 -4.836 1 82.88 477 GLU A O 1
ATOM 3628 N N . PRO A 1 478 ? -17.797 -7.508 -5.316 1 84.19 478 PRO A N 1
ATOM 3629 C CA . PRO A 1 478 ? -16.719 -7.137 -4.383 1 84.19 478 PRO A CA 1
ATOM 3630 C C . PRO A 1 478 ? -17.094 -7.387 -2.926 1 84.19 478 PRO A C 1
ATOM 3632 O O . PRO A 1 478 ? -18.266 -7.25 -2.551 1 84.19 478 PRO A O 1
ATOM 3635 N N . ILE A 1 479 ? -16.234 -7.766 -2.076 1 81.69 479 ILE A N 1
ATOM 3636 C CA . ILE A 1 479 ? -16.422 -7.941 -0.64 1 81.69 479 ILE A CA 1
ATOM 3637 C C . ILE A 1 479 ? -16.688 -6.582 0.013 1 81.69 479 ILE A C 1
ATOM 3639 O O . ILE A 1 479 ? -15.969 -5.613 -0.26 1 81.69 479 ILE A O 1
ATOM 3643 N N . GLN A 1 480 ? -17.875 -6.516 0.718 1 80.69 480 GLN A N 1
ATOM 3644 C CA . GLN A 1 480 ? -18.172 -5.309 1.48 1 80.69 480 GLN A CA 1
ATOM 3645 C C . GLN A 1 480 ? -17.438 -5.305 2.818 1 80.69 480 GLN A C 1
ATOM 3647 O O . GLN A 1 480 ? -17.547 -6.254 3.596 1 80.69 480 GLN A O 1
ATOM 3652 N N . ALA A 1 481 ? -16.562 -4.406 2.951 1 82.25 481 ALA A N 1
ATOM 3653 C CA . ALA A 1 481 ? -15.812 -4.34 4.207 1 82.25 481 ALA A CA 1
ATOM 3654 C C . ALA A 1 481 ? -15.773 -2.914 4.746 1 82.25 481 ALA A C 1
ATOM 3656 O O . ALA A 1 481 ? -15.898 -1.951 3.988 1 82.25 481 ALA A O 1
ATOM 3657 N N . GLY A 1 482 ? -15.922 -2.766 6.145 1 83.69 482 GLY A N 1
ATOM 3658 C CA . GLY A 1 482 ? -15.625 -1.484 6.766 1 83.69 482 GLY A CA 1
ATOM 3659 C C . GLY A 1 482 ? -14.18 -1.062 6.598 1 83.69 482 GLY A C 1
ATOM 3660 O O . GLY A 1 482 ? -13.266 -1.815 6.93 1 83.69 482 GLY A O 1
ATOM 3661 N N . LEU A 1 483 ? -14.039 0.023 5.941 1 80.88 483 LEU A N 1
ATOM 3662 C CA . LEU A 1 483 ? -12.688 0.517 5.703 1 80.88 483 LEU A CA 1
ATOM 3663 C C . LEU A 1 483 ? -12.078 1.071 6.988 1 80.88 483 LEU A C 1
ATOM 3665 O O . LEU A 1 483 ? -12.617 2.006 7.582 1 80.88 483 LEU A O 1
ATOM 3669 N N . ILE A 1 484 ? -11.125 0.39 7.559 1 81.38 484 ILE A N 1
ATOM 3670 C CA . ILE A 1 484 ? -10.391 0.849 8.734 1 81.38 484 ILE A CA 1
ATOM 3671 C C . ILE A 1 484 ? -8.938 1.119 8.359 1 81.38 484 ILE A C 1
ATOM 3673 O O . ILE A 1 484 ? -8.336 0.365 7.586 1 81.38 484 ILE A O 1
ATOM 3677 N N . MET A 1 485 ? -8.469 2.283 8.781 1 79.25 485 MET A N 1
ATOM 3678 C CA . MET A 1 485 ? -7.07 2.598 8.523 1 79.25 485 MET A CA 1
ATOM 3679 C C . MET A 1 485 ? -6.148 1.669 9.305 1 79.25 485 MET A C 1
ATOM 3681 O O . MET A 1 485 ? -6.379 1.416 10.492 1 79.25 485 MET A O 1
ATOM 3685 N N . GLY A 1 486 ? -5.363 0.987 8.625 1 77.12 486 GLY A N 1
ATOM 3686 C CA . GLY A 1 486 ? -4.379 0.152 9.297 1 77.12 486 GLY A CA 1
ATOM 3687 C C . GLY A 1 486 ? -3.379 0.946 10.117 1 77.12 486 GLY A C 1
ATOM 3688 O O . GLY A 1 486 ? -3.23 2.154 9.922 1 77.12 486 GLY A O 1
ATOM 3689 N N . THR A 1 487 ? -2.891 0.332 11.281 1 83.94 487 THR A N 1
ATOM 3690 C CA . THR A 1 487 ? -1.863 0.955 12.109 1 83.94 487 THR A CA 1
ATOM 3691 C C . THR A 1 487 ? -0.497 0.86 11.43 1 83.94 487 THR A C 1
ATOM 3693 O O . THR A 1 487 ? -0.192 -0.134 10.773 1 83.94 487 THR A O 1
ATOM 3696 N N . HIS A 1 488 ? 0.168 1.953 11.242 1 86.94 488 HIS A N 1
ATOM 3697 C CA . HIS A 1 488 ? 1.533 2.006 10.734 1 86.94 488 HIS A CA 1
ATOM 3698 C C . HIS A 1 488 ? 2.5 2.52 11.797 1 86.94 488 HIS A C 1
ATOM 3700 O O . HIS A 1 488 ? 2.35 3.641 12.289 1 86.94 488 HIS A O 1
ATOM 3706 N N . ARG A 1 489 ? 3.396 1.593 12.312 1 92.12 489 ARG A N 1
ATOM 3707 C CA . ARG A 1 489 ? 4.449 1.994 13.242 1 92.12 489 ARG A CA 1
ATOM 3708 C C . ARG A 1 489 ? 5.703 2.426 12.492 1 92.12 489 ARG A C 1
ATOM 3710 O O . ARG A 1 489 ? 6.398 1.596 11.906 1 92.12 489 ARG A O 1
ATOM 3717 N N . GLU A 1 490 ? 6.078 3.646 12.531 1 90.81 490 GLU A N 1
ATOM 3718 C CA . GLU A 1 490 ? 7.219 4.211 11.82 1 90.81 490 GLU A CA 1
ATOM 3719 C C . GLU A 1 490 ? 8.531 3.604 12.312 1 90.81 490 GLU A C 1
ATOM 3721 O O . GLU A 1 490 ? 9.523 3.582 11.578 1 90.81 490 GLU A O 1
ATOM 3726 N N . ALA A 1 491 ? 8.508 3.111 13.445 1 94.12 491 ALA A N 1
ATOM 3727 C CA . ALA A 1 491 ? 9.719 2.57 14.055 1 94.12 491 ALA A CA 1
ATOM 3728 C C . ALA A 1 491 ? 10.039 1.184 13.508 1 94.12 491 ALA A C 1
ATOM 3730 O O . ALA A 1 491 ? 11.086 0.608 13.82 1 94.12 491 ALA A O 1
ATOM 3731 N N . ASP A 1 492 ? 9.234 0.654 12.672 1 94.62 492 ASP A N 1
ATOM 3732 C CA . ASP A 1 492 ? 9.508 -0.635 12.047 1 94.62 492 ASP A CA 1
ATOM 3733 C C . ASP A 1 492 ? 10.336 -0.462 10.773 1 94.62 492 ASP A C 1
ATOM 3735 O O . ASP A 1 492 ? 9.922 0.247 9.852 1 94.62 492 ASP A O 1
ATOM 3739 N N . LEU A 1 493 ? 11.508 -1.053 10.766 1 95.38 493 LEU A N 1
ATOM 3740 C CA . LEU A 1 493 ? 12.297 -1.133 9.539 1 95.38 493 LEU A CA 1
ATOM 3741 C C . LEU A 1 493 ? 11.891 -2.35 8.719 1 95.38 493 LEU A C 1
ATOM 3743 O O . LEU A 1 493 ? 12.031 -3.486 9.172 1 95.38 493 LEU A O 1
ATOM 3747 N N . SER A 1 494 ? 11.359 -2.148 7.551 1 95.06 494 SER A N 1
ATOM 3748 C CA . SER A 1 494 ? 10.898 -3.268 6.734 1 95.06 494 SER A CA 1
ATOM 3749 C C . SER A 1 494 ? 12.07 -3.996 6.09 1 95.06 494 SER A C 1
ATOM 3751 O O . SER A 1 494 ? 13.047 -3.367 5.676 1 95.06 494 SER A O 1
ATOM 3753 N N . LEU A 1 495 ? 11.969 -5.328 5.977 1 96 495 LEU A N 1
ATOM 3754 C CA . LEU A 1 495 ? 12.945 -6.145 5.27 1 96 495 LEU A CA 1
ATOM 3755 C C . LEU A 1 495 ? 13.062 -5.723 3.811 1 96 495 LEU A C 1
ATOM 3757 O O . LEU A 1 495 ? 14.156 -5.719 3.244 1 96 495 LEU A O 1
ATOM 3761 N N . LYS A 1 496 ? 11.938 -5.34 3.27 1 95.69 496 LYS A N 1
ATOM 3762 C CA . LYS A 1 496 ? 11.914 -4.891 1.879 1 95.69 496 LYS A CA 1
ATOM 3763 C C . LYS A 1 496 ? 12.844 -3.697 1.671 1 95.69 496 LYS A C 1
ATOM 3765 O O . LYS A 1 496 ? 13.547 -3.619 0.662 1 95.69 496 LYS A O 1
ATOM 3770 N N . ARG A 1 497 ? 12.859 -2.762 2.568 1 96.88 497 ARG A N 1
ATOM 3771 C CA . ARG A 1 497 ? 13.711 -1.583 2.48 1 96.88 497 ARG A CA 1
ATOM 3772 C C . ARG A 1 497 ? 15.188 -1.974 2.488 1 96.88 497 ARG A C 1
ATOM 3774 O O . ARG A 1 497 ? 15.984 -1.406 1.745 1 96.88 497 ARG A O 1
ATOM 3781 N N . VAL A 1 498 ? 15.57 -2.898 3.316 1 97.38 498 VAL A N 1
ATOM 3782 C CA . VAL A 1 498 ? 16.953 -3.375 3.438 1 97.38 498 VAL A CA 1
ATOM 3783 C C . VAL A 1 498 ? 17.359 -4.113 2.166 1 97.38 498 VAL A C 1
ATOM 3785 O O . VAL A 1 498 ? 18.453 -3.92 1.651 1 97.38 498 VAL A O 1
ATOM 3788 N N . LYS A 1 499 ? 16.453 -4.941 1.656 1 97.44 499 LYS A N 1
ATOM 3789 C CA . LYS A 1 499 ? 16.719 -5.645 0.403 1 97.44 499 LYS A CA 1
ATOM 3790 C C . LYS A 1 499 ? 16.969 -4.66 -0.738 1 97.44 499 LYS A C 1
ATOM 3792 O O . LYS A 1 499 ? 17.875 -4.844 -1.537 1 97.44 499 LYS A O 1
ATOM 3797 N N . THR A 1 500 ? 16.172 -3.658 -0.784 1 96.81 500 THR A N 1
ATOM 3798 C CA . THR A 1 500 ? 16.312 -2.631 -1.81 1 96.81 500 THR A CA 1
ATOM 3799 C C . THR A 1 500 ? 17.688 -1.958 -1.706 1 96.81 500 THR A C 1
ATOM 3801 O O . THR A 1 500 ? 18.344 -1.721 -2.721 1 96.81 500 THR A O 1
ATOM 3804 N N . MET A 1 501 ? 18.125 -1.662 -0.483 1 97.19 501 MET A N 1
ATOM 3805 C CA . MET A 1 501 ? 19.438 -1.07 -0.253 1 97.19 501 MET A CA 1
ATOM 3806 C C . MET A 1 501 ? 20.531 -1.966 -0.806 1 97.19 501 MET A C 1
ATOM 3808 O O . MET A 1 501 ? 21.422 -1.496 -1.518 1 97.19 501 MET A O 1
ATOM 3812 N N . LEU A 1 502 ? 20.453 -3.193 -0.501 1 97.94 502 LEU A N 1
ATOM 3813 C CA . LEU A 1 502 ? 21.469 -4.129 -0.967 1 97.94 502 LEU A CA 1
ATOM 3814 C C . LEU A 1 502 ? 21.422 -4.262 -2.486 1 97.94 502 LEU A C 1
ATOM 3816 O O . LEU A 1 502 ? 22.469 -4.297 -3.137 1 97.94 502 LEU A O 1
ATOM 3820 N N . ASN A 1 503 ? 20.234 -4.305 -3.049 1 96.5 503 ASN A N 1
ATOM 3821 C CA . ASN A 1 503 ? 20.109 -4.309 -4.504 1 96.5 503 ASN A CA 1
ATOM 3822 C C . ASN A 1 503 ? 20.766 -3.08 -5.121 1 96.5 503 ASN A C 1
ATOM 3824 O O . ASN A 1 503 ? 21.469 -3.189 -6.125 1 96.5 503 ASN A O 1
ATOM 3828 N N . ASP A 1 504 ? 20.5 -2.006 -4.531 1 96.25 504 ASP A N 1
ATOM 3829 C CA . ASP A 1 504 ? 21.031 -0.746 -5.047 1 96.25 504 ASP A CA 1
ATOM 3830 C C . ASP A 1 504 ? 22.547 -0.686 -4.898 1 96.25 504 ASP A C 1
ATOM 3832 O O . ASP A 1 504 ? 23.219 0.113 -5.566 1 96.25 504 ASP A O 1
ATOM 3836 N N . LYS A 1 505 ? 23.125 -1.488 -4.023 1 95.88 505 LYS A N 1
ATOM 3837 C CA . LYS A 1 505 ? 24.562 -1.583 -3.857 1 95.88 505 LYS A CA 1
ATOM 3838 C C . LYS A 1 505 ? 25.156 -2.635 -4.789 1 95.88 505 LYS A C 1
ATOM 3840 O O . LYS A 1 505 ? 26.359 -2.951 -4.699 1 95.88 505 LYS A O 1
ATOM 3845 N N . GLY A 1 506 ? 24.312 -3.268 -5.582 1 95.12 506 GLY A N 1
ATOM 3846 C CA . GLY A 1 506 ? 24.812 -4.168 -6.605 1 95.12 506 GLY A CA 1
ATOM 3847 C C . GLY A 1 506 ? 24.656 -5.633 -6.238 1 95.12 506 GLY A C 1
ATOM 3848 O O . GLY A 1 506 ? 25.125 -6.512 -6.969 1 95.12 506 GLY A O 1
ATOM 3849 N N . TYR A 1 507 ? 23.969 -5.902 -5.113 1 97.81 507 TYR A N 1
ATOM 3850 C CA . TYR A 1 507 ? 23.734 -7.285 -4.719 1 97.81 507 TYR A CA 1
ATOM 3851 C C . TYR A 1 507 ? 22.547 -7.871 -5.465 1 97.81 507 TYR A C 1
ATOM 3853 O O . TYR A 1 507 ? 21.641 -7.141 -5.887 1 97.81 507 TYR A O 1
ATOM 3861 N N . GLN A 1 508 ? 22.594 -9.164 -5.57 1 97.31 508 GLN A N 1
ATOM 3862 C CA . GLN A 1 508 ? 21.453 -9.938 -6.043 1 97.31 508 GLN A CA 1
ATOM 3863 C C . GLN A 1 508 ? 20.906 -10.852 -4.945 1 97.31 508 GLN A C 1
ATOM 3865 O O . GLN A 1 508 ? 21.688 -11.516 -4.25 1 97.31 508 GLN A O 1
ATOM 3870 N N . GLU A 1 509 ? 19.609 -10.875 -4.875 1 97.88 509 GLU A N 1
ATOM 3871 C CA . GLU A 1 509 ? 19 -11.773 -3.895 1 97.88 509 GLU A CA 1
ATOM 3872 C C . GLU A 1 509 ? 18.938 -13.203 -4.426 1 97.88 509 GLU A C 1
ATOM 3874 O O . GLU A 1 509 ? 18.578 -13.422 -5.582 1 97.88 509 GLU A O 1
ATOM 3879 N N . VAL A 1 510 ? 19.344 -14.086 -3.623 1 97.94 510 VAL A N 1
ATOM 3880 C CA . VAL A 1 510 ? 19.234 -15.5 -3.959 1 97.94 510 VAL A CA 1
ATOM 3881 C C . VAL A 1 510 ? 18.422 -16.219 -2.885 1 97.94 510 VAL A C 1
ATOM 3883 O O . VAL A 1 510 ? 18.391 -15.797 -1.729 1 97.94 510 VAL A O 1
ATOM 3886 N N . ILE A 1 511 ? 17.75 -17.219 -3.289 1 97.25 511 ILE A N 1
ATOM 3887 C CA . ILE A 1 511 ? 17 -18.094 -2.381 1 97.25 511 ILE A CA 1
ATOM 3888 C C . ILE A 1 511 ? 17.547 -19.516 -2.477 1 97.25 511 ILE A C 1
ATOM 3890 O O . ILE A 1 511 ? 17.359 -20.188 -3.492 1 97.25 511 ILE A O 1
ATOM 3894 N N . THR A 1 512 ? 18.172 -19.938 -1.445 1 97.31 512 THR A N 1
ATOM 3895 C CA . THR A 1 512 ? 18.75 -21.281 -1.438 1 97.31 512 THR A CA 1
ATOM 3896 C C . THR A 1 512 ? 17.906 -22.234 -0.619 1 97.31 512 THR A C 1
ATOM 3898 O O . THR A 1 512 ? 17.016 -21.812 0.128 1 97.31 512 THR A O 1
ATOM 3901 N N . TYR A 1 513 ? 18.156 -23.5 -0.732 1 95.94 513 TYR A N 1
ATOM 3902 C CA . TYR A 1 513 ? 17.422 -24.516 0.006 1 95.94 513 TYR A CA 1
ATOM 3903 C C . TYR A 1 513 ? 17.797 -24.5 1.481 1 95.94 513 TYR A C 1
ATOM 3905 O O . TYR A 1 513 ? 18.953 -24.266 1.828 1 95.94 513 TYR A O 1
ATOM 3913 N N . SER A 1 514 ? 16.844 -24.906 2.285 1 96.12 514 SER A N 1
ATOM 3914 C CA . SER A 1 514 ? 17.094 -25.031 3.719 1 96.12 514 SER A CA 1
ATOM 3915 C C . SER A 1 514 ? 17.812 -26.328 4.043 1 96.12 514 SER A C 1
ATOM 3917 O O . SER A 1 514 ? 18.391 -26.469 5.121 1 96.12 514 SER A O 1
ATOM 3919 N N . PHE A 1 515 ? 17.703 -27.359 3.15 1 95.56 515 PHE A N 1
ATOM 3920 C CA . PHE A 1 515 ? 18.406 -28.625 3.297 1 95.56 515 PHE A CA 1
ATOM 3921 C C . PHE A 1 515 ? 19.781 -28.578 2.631 1 95.56 515 PHE A C 1
ATOM 3923 O O . PHE A 1 515 ? 19.891 -28.203 1.461 1 95.56 515 PHE A O 1
ATOM 3930 N N . VAL A 1 516 ? 20.812 -28.859 3.377 1 96.44 516 VAL A N 1
ATOM 3931 C CA . VAL A 1 516 ? 22.172 -28.672 2.863 1 96.44 516 VAL A CA 1
ATOM 3932 C C . VAL A 1 516 ? 22.984 -29.953 3.061 1 96.44 516 VAL A C 1
ATOM 3934 O O . VAL A 1 516 ? 22.516 -30.891 3.689 1 96.44 516 VAL A O 1
ATOM 3937 N N . ASP A 1 517 ? 24.141 -29.953 2.453 1 95.62 517 ASP A N 1
ATOM 3938 C CA . ASP A 1 517 ? 25.078 -31.062 2.58 1 95.62 517 ASP A CA 1
ATOM 3939 C C . ASP A 1 517 ? 25.719 -31.078 3.967 1 95.62 517 ASP A C 1
ATOM 3941 O O . ASP A 1 517 ? 26.422 -30.141 4.34 1 95.62 517 ASP A O 1
ATOM 3945 N N . PRO A 1 518 ? 25.516 -32.188 4.727 1 95.31 518 PRO A N 1
ATOM 3946 C CA . PRO A 1 518 ? 26.094 -32.25 6.07 1 95.31 518 PRO A CA 1
ATOM 3947 C C . PRO A 1 518 ? 27.609 -32.125 6.055 1 95.31 518 PRO A C 1
ATOM 3949 O O . PRO A 1 518 ? 28.203 -31.594 7 1 95.31 518 PRO A O 1
ATOM 3952 N N . LYS A 1 519 ? 28.25 -32.562 5.027 1 94.5 519 LYS A N 1
ATOM 3953 C CA . LYS A 1 519 ? 29.703 -32.469 4.93 1 94.5 519 LYS A CA 1
ATOM 3954 C C . LYS A 1 519 ? 30.156 -31 4.816 1 94.5 519 LYS A C 1
ATOM 3956 O O . LYS A 1 519 ? 31.094 -30.578 5.5 1 94.5 519 LYS A O 1
ATOM 3961 N N . VAL A 1 520 ? 29.469 -30.281 4.008 1 95.12 520 VAL A N 1
ATOM 3962 C CA . VAL A 1 520 ? 29.781 -28.875 3.832 1 95.12 520 VAL A CA 1
ATOM 3963 C C . VAL A 1 520 ? 29.484 -28.109 5.125 1 95.12 520 VAL A C 1
ATOM 3965 O O . VAL A 1 520 ? 30.266 -27.266 5.547 1 95.12 520 VAL A O 1
ATOM 3968 N N . GLN A 1 521 ? 28.391 -28.422 5.68 1 95.62 521 GLN A N 1
ATOM 3969 C CA . GLN A 1 521 ? 28 -27.766 6.914 1 95.62 521 GLN A CA 1
ATOM 3970 C C . GLN A 1 521 ? 29.016 -28 8.023 1 95.62 521 GLN A C 1
ATOM 3972 O O . GLN A 1 521 ? 29.328 -27.094 8.797 1 95.62 521 GLN A O 1
ATOM 3977 N N . GLN A 1 522 ? 29.578 -29.172 8.078 1 95.62 522 GLN A N 1
ATOM 3978 C CA . GLN A 1 522 ? 30.578 -29.516 9.086 1 95.62 522 GLN A CA 1
ATOM 3979 C C . GLN A 1 522 ? 31.859 -28.719 8.867 1 95.62 522 GLN A C 1
ATOM 3981 O O . GLN A 1 522 ? 32.562 -28.391 9.828 1 95.62 522 GLN A O 1
ATOM 3986 N N . LEU A 1 523 ? 32.156 -28.391 7.66 1 97.19 523 LEU A N 1
ATOM 3987 C CA . LEU A 1 523 ? 33.344 -27.562 7.355 1 97.19 523 LEU A CA 1
ATOM 3988 C C . LEU A 1 523 ? 33.125 -26.141 7.836 1 97.19 523 LEU A C 1
ATOM 3990 O O . LEU A 1 523 ? 34.062 -25.516 8.359 1 97.19 523 LEU A O 1
ATOM 3994 N N . ILE A 1 524 ? 31.953 -25.594 7.734 1 97.62 524 ILE A N 1
ATOM 3995 C CA . ILE A 1 524 ? 31.625 -24.219 8.062 1 97.62 524 ILE A CA 1
ATOM 3996 C C . ILE A 1 524 ? 31.375 -24.078 9.562 1 97.62 524 ILE A C 1
ATOM 3998 O O . ILE A 1 524 ? 31.781 -23.094 10.18 1 97.62 524 ILE A O 1
ATOM 4002 N N . HIS A 1 525 ? 30.688 -25.125 10.094 1 96.94 525 HIS A N 1
ATOM 4003 C CA . HIS A 1 525 ? 30.328 -25.141 11.508 1 96.94 525 HIS A CA 1
ATOM 4004 C C . HIS A 1 525 ? 30.875 -26.406 12.188 1 96.94 525 HIS A C 1
ATOM 4006 O O . HIS A 1 525 ? 30.109 -27.234 12.664 1 96.94 525 HIS A O 1
ATOM 4012 N N . PRO A 1 526 ? 32.125 -26.391 12.367 1 96.31 526 PRO A N 1
ATOM 4013 C CA . PRO A 1 526 ? 32.688 -27.594 12.969 1 96.31 526 PRO A CA 1
ATOM 4014 C C . PRO A 1 526 ? 32.188 -27.844 14.391 1 96.31 526 PRO A C 1
ATOM 4016 O O . PRO A 1 526 ? 32.188 -26.922 15.211 1 96.31 526 PRO A O 1
ATOM 4019 N N . GLY A 1 527 ? 31.75 -29 14.617 1 92.56 527 GLY A N 1
ATOM 4020 C CA . GLY A 1 527 ? 31.375 -29.422 15.953 1 92.56 527 GLY A CA 1
ATOM 4021 C C . GLY A 1 527 ? 29.922 -29.094 16.297 1 92.56 527 GLY A C 1
ATOM 4022 O O . GLY A 1 527 ? 29.438 -29.469 17.359 1 92.56 527 GLY A O 1
ATOM 4023 N N . ALA A 1 528 ? 29.266 -28.422 15.453 1 93.19 528 ALA A N 1
ATOM 4024 C CA . ALA A 1 528 ? 27.875 -28.062 15.719 1 93.19 528 ALA A CA 1
ATOM 4025 C C . ALA A 1 528 ? 26.938 -29.219 15.391 1 93.19 528 ALA A C 1
ATOM 4027 O O . ALA A 1 528 ? 27.141 -29.922 14.398 1 93.19 528 ALA A O 1
ATOM 4028 N N . GLU A 1 529 ? 25.922 -29.328 16.203 1 92.19 529 GLU A N 1
ATOM 4029 C CA . GLU A 1 529 ? 24.906 -30.328 15.961 1 92.19 529 GLU A CA 1
ATOM 4030 C C . GLU A 1 529 ? 23.906 -29.875 14.898 1 92.19 529 GLU A C 1
ATOM 4032 O O . GLU A 1 529 ? 23.531 -28.703 14.867 1 92.19 529 GLU A O 1
ATOM 4037 N N . ALA A 1 530 ? 23.562 -30.844 13.984 1 91 530 ALA A N 1
ATOM 4038 C CA . ALA A 1 530 ? 22.594 -30.5 12.93 1 91 530 ALA A CA 1
ATOM 4039 C C . ALA A 1 530 ? 21.375 -31.406 12.992 1 91 530 ALA A C 1
ATOM 4041 O O . ALA A 1 530 ? 21.438 -32.5 13.539 1 91 530 ALA A O 1
ATOM 4042 N N . LEU A 1 531 ? 20.266 -30.906 12.508 1 94.06 531 LEU A N 1
ATOM 4043 C CA . LEU A 1 531 ? 19.047 -31.688 12.359 1 94.06 531 LEU A CA 1
ATOM 4044 C C . LEU A 1 531 ? 19.047 -32.469 11.047 1 94.06 531 LEU A C 1
ATOM 4046 O O . LEU A 1 531 ? 19.031 -31.875 9.969 1 94.06 531 LEU A O 1
ATOM 4050 N N . LEU A 1 532 ? 19.062 -33.781 11.133 1 93.62 532 LEU A N 1
ATOM 4051 C CA . LEU A 1 532 ? 19.109 -34.625 9.953 1 93.62 532 LEU A CA 1
ATOM 4052 C C . LEU A 1 532 ? 17.703 -35.062 9.531 1 93.62 532 LEU A C 1
ATOM 4054 O O . LEU A 1 532 ? 16.875 -35.375 10.383 1 93.62 532 LEU A O 1
ATOM 4058 N N . LEU A 1 533 ? 17.5 -35.031 8.281 1 92.81 533 LEU A N 1
ATOM 4059 C CA . LEU A 1 533 ? 16.219 -35.469 7.734 1 92.81 533 LEU A CA 1
ATOM 4060 C C . LEU A 1 533 ? 16.156 -36.969 7.613 1 92.81 533 LEU A C 1
ATOM 4062 O O . LEU A 1 533 ? 17.078 -37.594 7.086 1 92.81 533 LEU A O 1
ATOM 4066 N N . PRO A 1 534 ? 15.102 -37.531 8.016 1 91.75 534 PRO A N 1
ATOM 4067 C CA . PRO A 1 534 ? 14.984 -39 7.91 1 91.75 534 PRO A CA 1
ATOM 4068 C C . PRO A 1 534 ? 14.82 -39.469 6.469 1 91.75 534 PRO A C 1
ATOM 4070 O O . PRO A 1 534 ? 15.328 -40.531 6.102 1 91.75 534 PRO A O 1
ATOM 4073 N N . ASN A 1 535 ? 14.086 -38.781 5.566 1 91.38 535 ASN A N 1
ATOM 4074 C CA . ASN A 1 535 ? 13.844 -39.094 4.168 1 91.38 535 ASN A CA 1
ATOM 4075 C C . ASN A 1 535 ? 14.258 -37.969 3.24 1 91.38 535 ASN A C 1
ATOM 4077 O O . ASN A 1 535 ? 13.406 -37.281 2.664 1 91.38 535 ASN A O 1
ATOM 4081 N N . PRO A 1 536 ? 15.625 -37.781 3.18 1 91.31 536 PRO A N 1
ATOM 4082 C CA . PRO A 1 536 ? 16.078 -36.688 2.352 1 91.31 536 PRO A CA 1
ATOM 4083 C C . PRO A 1 536 ? 15.969 -36.969 0.856 1 91.31 536 PRO A C 1
ATOM 4085 O O . PRO A 1 536 ? 15.906 -38.125 0.451 1 91.31 536 PRO A O 1
ATOM 4088 N N . ILE A 1 537 ? 15.82 -35.969 0.045 1 88.38 537 ILE A N 1
ATOM 4089 C CA . ILE A 1 537 ? 15.797 -36.094 -1.408 1 88.38 537 ILE A CA 1
ATOM 4090 C C . ILE A 1 537 ? 17.125 -36.656 -1.896 1 88.38 537 ILE A C 1
ATOM 4092 O O . ILE A 1 537 ? 17.156 -37.531 -2.758 1 88.38 537 ILE A O 1
ATOM 4096 N N . SER A 1 538 ? 18.266 -36.188 -1.396 1 92.38 538 SER A N 1
ATOM 4097 C CA . SER A 1 538 ? 19.609 -36.688 -1.646 1 92.38 538 SER A CA 1
ATOM 4098 C C . SER A 1 538 ? 20.484 -36.562 -0.401 1 92.38 538 SER A C 1
ATOM 4100 O O . SER A 1 538 ? 20.109 -35.875 0.556 1 92.38 538 SER A O 1
ATOM 4102 N N . VAL A 1 539 ? 21.547 -37.25 -0.465 1 91.69 539 VAL A N 1
ATOM 4103 C CA . VAL A 1 539 ? 22.469 -37.219 0.663 1 91.69 539 VAL A CA 1
ATOM 4104 C C . VAL A 1 539 ? 23.016 -35.781 0.856 1 91.69 539 VAL A C 1
ATOM 4106 O O . VAL A 1 539 ? 23.234 -35.344 1.988 1 91.69 539 VAL A O 1
ATOM 4109 N N . GLU A 1 540 ? 23.109 -35.031 -0.244 1 93.12 540 GLU A N 1
ATOM 4110 C CA . GLU A 1 540 ? 23.672 -33.688 -0.219 1 93.12 540 GLU A CA 1
ATOM 4111 C C . GLU A 1 540 ? 22.656 -32.688 0.32 1 93.12 540 GLU A C 1
ATOM 4113 O O . GLU A 1 540 ? 22.984 -31.5 0.527 1 93.12 540 GLU A O 1
ATOM 4118 N N . MET A 1 541 ? 21.484 -33.125 0.556 1 95.06 541 MET A N 1
ATOM 4119 C CA . MET A 1 541 ? 20.422 -32.312 1.08 1 95.06 541 MET A CA 1
ATOM 4120 C C . MET A 1 541 ? 19.781 -32.938 2.305 1 95.06 541 MET A C 1
ATOM 4122 O O . MET A 1 541 ? 18.547 -32.938 2.436 1 95.06 541 MET A O 1
ATOM 4126 N N . SER A 1 542 ? 20.516 -33.5 3.189 1 95.94 542 SER A N 1
ATOM 4127 C CA . SER A 1 542 ? 19.969 -34.344 4.242 1 95.94 542 SER A CA 1
ATOM 4128 C C . SER A 1 542 ? 20.031 -33.656 5.598 1 95.94 542 SER A C 1
ATOM 4130 O O . SER A 1 542 ? 19.609 -34.219 6.609 1 95.94 542 SER A O 1
ATOM 4132 N N . ALA A 1 543 ? 20.531 -32.438 5.699 1 96.44 543 ALA A N 1
ATOM 4133 C CA . ALA A 1 543 ? 20.578 -31.719 6.969 1 96.44 543 ALA A CA 1
ATOM 4134 C C . ALA A 1 543 ? 19.953 -30.328 6.836 1 96.44 543 ALA A C 1
ATOM 4136 O O . ALA A 1 543 ? 20.078 -29.688 5.793 1 96.44 543 ALA A O 1
ATOM 4137 N N . MET A 1 544 ? 19.266 -29.922 7.977 1 97.12 544 MET A N 1
ATOM 4138 C CA . MET A 1 544 ? 18.797 -28.547 8.016 1 97.12 544 MET A CA 1
ATOM 4139 C C . MET A 1 544 ? 19.953 -27.578 8.227 1 97.12 544 MET A C 1
ATOM 4141 O O . MET A 1 544 ? 20.859 -27.844 9.008 1 97.12 544 MET A O 1
ATOM 4145 N N . ARG A 1 545 ? 19.969 -26.484 7.566 1 98 545 ARG A N 1
ATOM 4146 C CA . ARG A 1 545 ? 21.109 -25.562 7.594 1 98 545 ARG A CA 1
ATOM 4147 C C . ARG A 1 545 ? 21.203 -24.859 8.945 1 98 545 ARG A C 1
ATOM 4149 O O . ARG A 1 545 ? 20.188 -24.5 9.539 1 98 545 ARG A O 1
ATOM 4156 N N . LEU A 1 546 ? 22.469 -24.562 9.406 1 97.62 546 LEU A N 1
ATOM 4157 C CA . LEU A 1 546 ? 22.766 -23.859 10.648 1 97.62 546 LEU A CA 1
ATOM 4158 C C . LEU A 1 546 ? 23.016 -22.375 10.391 1 97.62 546 LEU A C 1
ATOM 4160 O O . LEU A 1 546 ? 23 -21.562 11.32 1 97.62 546 LEU A O 1
ATOM 4164 N N . SER A 1 547 ? 23.281 -22.016 9.227 1 97.81 547 SER A N 1
ATOM 4165 C CA . SER A 1 547 ? 23.469 -20.656 8.734 1 97.81 547 SER A CA 1
ATOM 4166 C C . SER A 1 547 ? 23.156 -20.562 7.246 1 97.81 547 SER A C 1
ATOM 4168 O O . SER A 1 547 ? 23 -21.578 6.574 1 97.81 547 SER A O 1
ATOM 4170 N N . LEU A 1 548 ? 23.031 -19.359 6.773 1 98.31 548 LEU A N 1
ATOM 4171 C CA . LEU A 1 548 ? 22.781 -19.172 5.352 1 98.31 548 LEU A CA 1
ATOM 4172 C C . LEU A 1 548 ? 24.062 -19.328 4.543 1 98.31 548 LEU A C 1
ATOM 4174 O O . LEU A 1 548 ? 24.031 -19.375 3.312 1 98.31 548 LEU A O 1
ATOM 4178 N N . TRP A 1 549 ? 25.25 -19.453 5.199 1 98.44 549 TRP A N 1
ATOM 4179 C CA . TRP A 1 549 ? 26.547 -19.469 4.539 1 98.44 549 TRP A CA 1
ATOM 4180 C C . TRP A 1 549 ? 26.703 -20.719 3.672 1 98.44 549 TRP A C 1
ATOM 4182 O O . TRP A 1 549 ? 27.297 -20.656 2.588 1 98.44 549 TRP A O 1
ATOM 4192 N N . SER A 1 550 ? 26.141 -21.828 4.156 1 96.56 550 SER A N 1
ATOM 4193 C CA . SER A 1 550 ? 26.266 -23.062 3.393 1 96.56 550 SER A CA 1
ATOM 4194 C C . SER A 1 550 ? 25.703 -22.906 1.985 1 96.56 550 SER A C 1
ATOM 4196 O O . SER A 1 550 ? 26.359 -23.25 1.003 1 96.56 550 SER A O 1
ATOM 4198 N N . GLY A 1 551 ? 24.469 -22.406 1.979 1 96.75 551 GLY A N 1
ATOM 4199 C CA . GLY A 1 551 ? 23.828 -22.188 0.687 1 96.75 551 GLY A CA 1
ATOM 4200 C C . GLY A 1 551 ? 24.5 -21.094 -0.122 1 96.75 551 GLY A C 1
ATOM 4201 O O . GLY A 1 551 ? 24.672 -21.234 -1.334 1 96.75 551 GLY A O 1
ATOM 4202 N N . LEU A 1 552 ? 24.922 -20 0.481 1 98.38 552 LEU A N 1
ATOM 4203 C CA . LEU A 1 552 ? 25.516 -18.844 -0.191 1 98.38 552 LEU A CA 1
ATOM 4204 C C . LEU A 1 552 ? 26.859 -19.188 -0.797 1 98.38 552 LEU A C 1
ATOM 4206 O O . LEU A 1 552 ? 27.141 -18.844 -1.949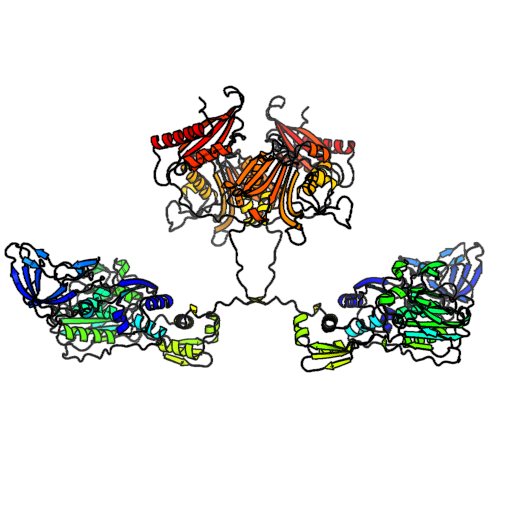 1 98.38 552 LEU A O 1
ATOM 4210 N N . LEU A 1 553 ? 27.703 -19.844 -0.03 1 98.31 553 LEU A N 1
ATOM 4211 C CA . LEU A 1 553 ? 29.031 -20.203 -0.513 1 98.31 553 LEU A CA 1
ATOM 4212 C C . LEU A 1 553 ? 28.953 -21.203 -1.654 1 98.31 553 LEU A C 1
ATOM 4214 O O . LEU A 1 553 ? 29.703 -21.125 -2.619 1 98.31 553 LEU A O 1
ATOM 4218 N N . ALA A 1 554 ? 27.984 -22.125 -1.51 1 96.44 554 ALA A N 1
ATOM 4219 C CA . ALA A 1 554 ? 27.75 -23.047 -2.611 1 96.44 554 ALA A CA 1
ATOM 4220 C C . ALA A 1 554 ? 27.344 -22.312 -3.879 1 96.44 554 ALA A C 1
ATOM 4222 O O . ALA A 1 554 ? 27.766 -22.672 -4.98 1 96.44 554 ALA A O 1
ATOM 4223 N N . THR A 1 555 ? 26.547 -21.344 -3.711 1 97.31 555 THR A N 1
ATOM 4224 C CA . THR A 1 555 ? 26.094 -20.531 -4.836 1 97.31 555 THR A CA 1
ATOM 4225 C C . THR A 1 555 ? 27.266 -19.781 -5.469 1 97.31 555 THR A C 1
ATOM 4227 O O . THR A 1 555 ? 27.328 -19.656 -6.695 1 97.31 555 THR A O 1
ATOM 4230 N N . VAL A 1 556 ? 28.188 -19.266 -4.668 1 98.19 556 VAL A N 1
ATOM 4231 C CA . VAL A 1 556 ? 29.375 -18.578 -5.176 1 98.19 556 VAL A CA 1
ATOM 4232 C C . VAL A 1 556 ? 30.203 -19.547 -6.027 1 98.19 556 VAL A C 1
ATOM 4234 O O . VAL A 1 556 ? 30.578 -19.219 -7.156 1 98.19 556 VAL A O 1
ATOM 4237 N N . VAL A 1 557 ? 30.422 -20.75 -5.512 1 96.81 557 VAL A N 1
ATOM 4238 C CA . VAL A 1 557 ? 31.203 -21.75 -6.223 1 96.81 557 VAL A CA 1
ATOM 4239 C C . VAL A 1 557 ? 30.531 -22.078 -7.555 1 96.81 557 VAL A C 1
ATOM 4241 O O . VAL A 1 557 ? 31.188 -22.156 -8.594 1 96.81 557 VAL A O 1
ATOM 4244 N N . TYR A 1 558 ? 29.234 -22.25 -7.465 1 95.06 558 TYR A N 1
ATOM 4245 C CA . TYR A 1 558 ? 28.438 -22.547 -8.656 1 95.06 558 TYR A CA 1
ATOM 4246 C C . TYR A 1 558 ? 28.656 -21.484 -9.727 1 95.06 558 TYR A C 1
ATOM 4248 O O . TYR A 1 558 ? 28.891 -21.812 -10.891 1 95.06 558 TYR A O 1
ATOM 4256 N N . ASN A 1 559 ? 28.656 -20.297 -9.398 1 95.5 559 ASN A N 1
ATOM 4257 C CA . ASN A 1 559 ? 28.797 -19.188 -10.344 1 95.5 559 ASN A CA 1
ATOM 4258 C C . ASN A 1 559 ? 30.234 -19.031 -10.812 1 95.5 559 ASN A C 1
ATOM 4260 O O . ASN A 1 559 ? 30.484 -18.766 -11.992 1 95.5 559 ASN A O 1
ATOM 4264 N N . GLN A 1 560 ? 31.203 -19.219 -9.922 1 95.94 560 GLN A N 1
ATOM 4265 C CA . GLN A 1 560 ? 32.625 -19.141 -10.297 1 95.94 560 GLN A CA 1
ATOM 4266 C C . GLN A 1 560 ? 32.969 -20.219 -11.32 1 95.94 560 GLN A C 1
ATOM 4268 O O . GLN A 1 560 ? 33.719 -19.953 -12.266 1 95.94 560 GLN A O 1
ATOM 4273 N N . ASN A 1 561 ? 32.375 -21.359 -11.133 1 93.62 561 ASN A N 1
ATOM 4274 C CA . ASN A 1 561 ? 32.594 -22.453 -12.062 1 93.62 561 ASN A CA 1
ATOM 4275 C C . ASN A 1 561 ? 32.031 -22.141 -13.445 1 93.62 561 ASN A C 1
ATOM 4277 O O . ASN A 1 561 ? 32.344 -22.812 -14.422 1 93.62 561 ASN A O 1
ATOM 4281 N N . ARG A 1 562 ? 31.281 -21.188 -13.477 1 90.75 562 ARG A N 1
ATOM 4282 C CA . ARG A 1 562 ? 30.688 -20.766 -14.742 1 90.75 562 ARG A CA 1
ATOM 4283 C C . ARG A 1 562 ? 31.203 -19.391 -15.148 1 90.75 562 ARG A C 1
ATOM 4285 O O . ARG A 1 562 ? 30.469 -18.578 -15.695 1 90.75 562 ARG A O 1
ATOM 4292 N N . GLN A 1 563 ? 32.344 -19.109 -14.742 1 90.69 563 GLN A N 1
ATOM 4293 C CA . GLN A 1 563 ? 33.219 -18.016 -15.18 1 90.69 563 GLN A CA 1
ATOM 4294 C C . GLN A 1 563 ? 32.688 -16.672 -14.68 1 90.69 563 GLN A C 1
ATOM 4296 O O . GLN A 1 563 ? 32.938 -15.633 -15.312 1 90.69 563 GLN A O 1
ATOM 4301 N N . GLN A 1 564 ? 31.953 -16.656 -13.609 1 91.31 564 GLN A N 1
ATOM 4302 C CA . GLN A 1 564 ? 31.562 -15.414 -12.945 1 91.31 564 GLN A CA 1
ATOM 4303 C C . GLN A 1 564 ? 32.5 -15.117 -11.766 1 91.31 564 GLN A C 1
ATOM 4305 O O . GLN A 1 564 ? 32.25 -15.594 -10.648 1 91.31 564 GLN A O 1
ATOM 4310 N N . ASN A 1 565 ? 33.375 -14.266 -11.938 1 89.75 565 ASN A N 1
ATOM 4311 C CA . ASN A 1 565 ? 34.438 -14.062 -10.922 1 89.75 565 ASN A CA 1
ATOM 4312 C C . ASN A 1 565 ? 34 -13 -9.914 1 89.75 565 ASN A C 1
ATOM 4314 O O . ASN A 1 565 ? 34.531 -12.961 -8.797 1 89.75 565 ASN A O 1
ATOM 4318 N N . ARG A 1 566 ? 33.125 -12.109 -10.32 1 95.25 566 ARG A N 1
ATOM 4319 C CA . ARG A 1 566 ? 32.625 -11.094 -9.406 1 95.25 566 ARG A CA 1
ATOM 4320 C C . ARG A 1 566 ? 31.219 -11.43 -8.945 1 95.25 566 ARG A C 1
ATOM 4322 O O . ARG A 1 566 ? 30.266 -11.391 -9.742 1 95.25 566 ARG A O 1
ATOM 4329 N N . VAL A 1 567 ? 31.094 -11.781 -7.715 1 97.19 567 VAL A N 1
ATOM 4330 C CA . VAL A 1 567 ? 29.797 -12.195 -7.176 1 97.19 567 VAL A CA 1
ATOM 4331 C C . VAL A 1 567 ? 29.453 -11.336 -5.965 1 97.19 567 VAL A C 1
ATOM 4333 O O . VAL A 1 567 ? 30.297 -11.094 -5.098 1 97.19 567 VAL A O 1
ATOM 4336 N N . ARG A 1 568 ? 28.266 -10.766 -5.902 1 98.12 568 ARG A N 1
ATOM 4337 C CA . ARG A 1 568 ? 27.656 -10.062 -4.781 1 98.12 568 ARG A CA 1
ATOM 4338 C C . ARG A 1 568 ? 26.219 -10.508 -4.566 1 98.12 568 ARG A C 1
ATOM 4340 O O . ARG A 1 568 ? 25.297 -10.07 -5.273 1 98.12 568 ARG A O 1
ATOM 4347 N N . ILE A 1 569 ? 25.984 -11.344 -3.586 1 98.69 569 ILE A N 1
ATOM 4348 C CA . ILE A 1 569 ? 24.656 -11.906 -3.391 1 98.69 569 ILE A CA 1
ATOM 4349 C C . ILE A 1 569 ? 24.266 -11.828 -1.915 1 98.69 569 ILE A C 1
ATOM 4351 O O . ILE A 1 569 ? 25.141 -11.711 -1.047 1 98.69 569 ILE A O 1
ATOM 4355 N N . PHE A 1 570 ? 22.953 -11.828 -1.653 1 98.69 570 PHE A N 1
ATOM 4356 C CA . PHE A 1 570 ? 22.438 -11.867 -0.292 1 98.69 570 PHE A CA 1
ATOM 4357 C C . PHE A 1 570 ? 21.188 -12.727 -0.216 1 98.69 570 PHE A C 1
ATOM 4359 O O . PHE A 1 570 ? 20.594 -13.062 -1.244 1 98.69 570 PHE A O 1
ATOM 4366 N N . GLU A 1 571 ? 20.906 -13.133 0.968 1 98.69 571 GLU A N 1
ATOM 4367 C CA . GLU A 1 571 ? 19.719 -13.93 1.233 1 98.69 571 GLU A CA 1
ATOM 4368 C C . GLU A 1 571 ? 19.125 -13.602 2.6 1 98.69 571 GLU A C 1
ATOM 4370 O O . GLU A 1 571 ? 19.859 -13.297 3.543 1 98.69 571 GLU A O 1
ATOM 4375 N N . THR A 1 572 ? 17.781 -13.562 2.598 1 98.12 572 THR A N 1
ATOM 4376 C CA . THR A 1 572 ? 17.031 -13.578 3.85 1 98.12 572 THR A CA 1
ATOM 4377 C C . THR A 1 572 ? 16.281 -14.898 4.012 1 98.12 572 THR A C 1
ATOM 4379 O O . THR A 1 572 ? 15.617 -15.352 3.084 1 98.12 572 THR A O 1
ATOM 4382 N N . GLY A 1 573 ? 16.453 -15.477 5.086 1 97.75 573 GLY A N 1
ATOM 4383 C CA . GLY A 1 573 ? 15.828 -16.766 5.32 1 97.75 573 GLY A CA 1
ATOM 4384 C C . GLY A 1 573 ? 16.016 -17.281 6.738 1 97.75 573 GLY A C 1
ATOM 4385 O O . GLY A 1 573 ? 16.641 -16.609 7.562 1 97.75 573 GLY A O 1
ATOM 4386 N N . LEU A 1 574 ? 15.57 -18.469 7.023 1 97.69 574 LEU A N 1
ATOM 4387 C CA . LEU A 1 574 ? 15.617 -19.047 8.359 1 97.69 574 LEU A CA 1
ATOM 4388 C C . LEU A 1 574 ? 16.828 -19.953 8.531 1 97.69 574 LEU A C 1
ATOM 4390 O O . LEU A 1 574 ? 17.281 -20.578 7.574 1 97.69 574 LEU A O 1
ATOM 4394 N N . ARG A 1 575 ? 17.375 -19.938 9.633 1 97.56 575 ARG A N 1
ATOM 4395 C CA . ARG A 1 575 ? 18.281 -21 10.055 1 97.56 575 ARG A CA 1
ATOM 4396 C C . ARG A 1 575 ? 17.641 -21.844 11.148 1 97.56 575 ARG A C 1
ATOM 4398 O O . ARG A 1 575 ? 16.75 -21.391 11.859 1 97.56 575 ARG A O 1
ATOM 4405 N N . PHE A 1 576 ? 18.094 -23.062 11.305 1 97.19 576 PHE A N 1
ATOM 4406 C CA . PHE A 1 576 ? 17.5 -24.047 12.203 1 97.19 576 PHE A CA 1
ATOM 4407 C C . PHE A 1 576 ? 18.547 -24.547 13.203 1 97.19 576 PHE A C 1
ATOM 4409 O O . PHE A 1 576 ? 19.406 -25.359 12.859 1 97.19 576 PHE A O 1
ATOM 4416 N N . VAL A 1 577 ? 18.375 -24.125 14.43 1 95.5 577 VAL A N 1
ATOM 4417 C CA . VAL A 1 577 ? 19.359 -24.438 15.469 1 95.5 577 VAL A CA 1
ATOM 4418 C C . VAL A 1 577 ? 18.719 -25.375 16.516 1 95.5 577 VAL A C 1
ATOM 4420 O O . VAL A 1 577 ? 17.688 -25.047 17.094 1 95.5 577 VAL A O 1
ATOM 4423 N N . PRO A 1 578 ? 19.406 -26.531 16.672 1 94.94 578 PRO A N 1
ATOM 4424 C CA . PRO A 1 578 ? 18.906 -27.359 17.766 1 94.94 578 PRO A CA 1
ATOM 4425 C C . PRO A 1 578 ? 18.938 -26.656 19.109 1 94.94 578 PRO A C 1
ATOM 4427 O O . PRO A 1 578 ? 19.953 -26.062 19.484 1 94.94 578 PRO A O 1
ATOM 4430 N N . ASP A 1 579 ? 17.812 -26.578 19.703 1 94.12 579 ASP A N 1
ATOM 4431 C CA . ASP A 1 579 ? 17.641 -25.906 20.984 1 94.12 579 ASP A CA 1
ATOM 4432 C C . ASP A 1 579 ? 16.547 -26.578 21.812 1 94.12 579 ASP A C 1
ATOM 4434 O O . ASP A 1 579 ? 15.352 -26.406 21.547 1 94.12 579 ASP A O 1
ATOM 4438 N N . THR A 1 580 ? 16.906 -27.25 22.828 1 92 580 THR A N 1
ATOM 4439 C CA . THR A 1 580 ? 16 -28.062 23.625 1 92 580 THR A CA 1
ATOM 4440 C C . THR A 1 580 ? 14.961 -27.188 24.312 1 92 580 THR A C 1
ATOM 4442 O O . THR A 1 580 ? 13.914 -27.672 24.734 1 92 580 THR A O 1
ATOM 4445 N N . GLN A 1 581 ? 15.164 -25.906 24.484 1 93.12 581 GLN A N 1
ATOM 4446 C CA . GLN A 1 581 ? 14.25 -24.984 25.141 1 93.12 581 GLN A CA 1
ATOM 4447 C C . GLN A 1 581 ? 13.227 -24.406 24.172 1 93.12 581 GLN A C 1
ATOM 4449 O O . GLN A 1 581 ? 12.219 -23.844 24.578 1 93.12 581 GLN A O 1
ATOM 4454 N N . ALA A 1 582 ? 13.508 -24.578 22.906 1 92.69 582 ALA A N 1
ATOM 4455 C CA . ALA A 1 582 ? 12.609 -24.047 21.875 1 92.69 582 ALA A CA 1
ATOM 4456 C C . ALA A 1 582 ? 11.5 -25.047 21.562 1 92.69 582 ALA A C 1
ATOM 4458 O O . ALA A 1 582 ? 11.602 -26.234 21.906 1 92.69 582 ALA A O 1
ATOM 4459 N N . ASN A 1 583 ? 10.352 -24.547 21 1 90.31 583 ASN A N 1
ATOM 4460 C CA . ASN A 1 583 ? 9.266 -25.406 20.547 1 90.31 583 ASN A CA 1
ATOM 4461 C C . ASN A 1 583 ? 9.766 -26.484 19.594 1 90.31 583 ASN A C 1
ATOM 4463 O O . ASN A 1 583 ? 10.492 -26.188 18.656 1 90.31 583 ASN A O 1
ATOM 4467 N N . LEU A 1 584 ? 9.461 -27.734 19.922 1 90.38 584 LEU A N 1
ATOM 4468 C CA . LEU A 1 584 ? 9.812 -28.906 19.141 1 90.38 584 LEU A CA 1
ATOM 4469 C C . LEU A 1 584 ? 11.32 -29.125 19.109 1 90.38 584 LEU A C 1
ATOM 4471 O O . LEU A 1 584 ? 11.836 -29.844 18.25 1 90.38 584 LEU A O 1
ATOM 4475 N N . GLY A 1 585 ? 12.062 -28.359 20 1 93.19 585 GLY A N 1
ATOM 4476 C CA . GLY A 1 585 ? 13.5 -28.531 20.156 1 93.19 585 GLY A CA 1
ATOM 4477 C C . GLY A 1 585 ? 14.305 -27.844 19.062 1 93.19 585 GLY A C 1
ATOM 4478 O O . GLY A 1 585 ? 15.469 -28.188 18.844 1 93.19 585 GLY A O 1
ATOM 4479 N N . ILE A 1 586 ? 13.625 -26.969 18.266 1 94.75 586 ILE A N 1
ATOM 4480 C CA . ILE A 1 586 ? 14.297 -26.312 17.156 1 94.75 586 ILE A CA 1
ATOM 4481 C C . ILE A 1 586 ? 14.07 -24.797 17.234 1 94.75 586 ILE A C 1
ATOM 4483 O O . ILE A 1 586 ? 12.93 -24.344 17.266 1 94.75 586 ILE A O 1
ATOM 4487 N N . ARG A 1 587 ? 15.078 -24.062 17.391 1 95.94 587 ARG A N 1
ATOM 4488 C CA . ARG A 1 587 ? 14.977 -22.609 17.281 1 95.94 587 ARG A CA 1
ATOM 4489 C C . ARG A 1 587 ? 15.156 -22.156 15.836 1 95.94 587 ARG A C 1
ATOM 4491 O O . ARG A 1 587 ? 16.141 -22.5 15.188 1 95.94 587 ARG A O 1
ATOM 4498 N N . GLN A 1 588 ? 14.172 -21.391 15.352 1 96.31 588 GLN A N 1
ATOM 4499 C CA . GLN A 1 588 ? 14.195 -20.844 14 1 96.31 588 GLN A CA 1
ATOM 4500 C C . GLN A 1 588 ? 14.406 -19.344 14.008 1 96.31 588 GLN A C 1
ATOM 4502 O O . GLN A 1 588 ? 13.586 -18.594 14.547 1 96.31 588 GLN A O 1
ATOM 4507 N N . ASP A 1 589 ? 15.578 -18.969 13.523 1 96.69 589 ASP A N 1
ATOM 4508 C CA . ASP A 1 589 ? 15.898 -17.531 13.484 1 96.69 589 ASP A CA 1
ATOM 4509 C C . ASP A 1 589 ? 15.844 -17 12.055 1 96.69 589 ASP A C 1
ATOM 4511 O O . ASP A 1 589 ? 16.344 -17.641 11.133 1 96.69 589 ASP A O 1
ATOM 4515 N N . LEU A 1 590 ? 15.188 -15.82 11.859 1 97.88 590 LEU A N 1
ATOM 4516 C CA . LEU A 1 590 ? 15.25 -15.133 10.57 1 97.88 590 LEU A CA 1
ATOM 4517 C C . LEU A 1 590 ? 16.578 -14.398 10.414 1 97.88 590 LEU A C 1
ATOM 4519 O O . LEU A 1 590 ? 16.922 -13.547 11.242 1 97.88 590 LEU A O 1
ATOM 4523 N N . MET A 1 591 ? 17.312 -14.719 9.352 1 98.31 591 MET A N 1
ATOM 4524 C CA . MET A 1 591 ? 18.672 -14.195 9.164 1 98.31 591 MET A CA 1
ATOM 4525 C C . MET A 1 591 ? 18.75 -13.367 7.891 1 98.31 591 MET A C 1
ATOM 4527 O O . MET A 1 591 ? 17.984 -13.57 6.949 1 98.31 591 MET A O 1
ATOM 4531 N N . LEU A 1 592 ? 19.641 -12.414 7.895 1 98.44 592 LEU A N 1
ATOM 4532 C CA . LEU A 1 592 ? 20.141 -11.695 6.727 1 98.44 592 LEU A CA 1
ATOM 4533 C C . LEU A 1 592 ? 21.625 -11.977 6.512 1 98.44 592 LEU A C 1
ATOM 4535 O O . LEU A 1 592 ? 22.438 -11.75 7.406 1 98.44 592 LEU A O 1
ATOM 4539 N N . ALA A 1 593 ? 21.953 -12.461 5.344 1 98.81 593 ALA A N 1
ATOM 4540 C CA . ALA A 1 593 ? 23.344 -12.805 5.074 1 98.81 593 ALA A CA 1
ATOM 4541 C C . ALA A 1 593 ? 23.75 -12.375 3.664 1 98.81 593 ALA A C 1
ATOM 4543 O O . ALA A 1 593 ? 22.891 -12.188 2.797 1 98.81 593 ALA A O 1
ATOM 4544 N N . GLY A 1 594 ? 25.016 -12.156 3.482 1 98.56 594 GLY A N 1
ATOM 4545 C CA . GLY A 1 594 ? 25.547 -11.789 2.178 1 98.56 594 GLY A CA 1
ATOM 4546 C C . GLY A 1 594 ? 26.969 -12.266 1.959 1 98.56 594 GLY A C 1
ATOM 4547 O O . GLY A 1 594 ? 27.656 -12.648 2.91 1 98.56 594 GLY A O 1
ATOM 4548 N N . VAL A 1 595 ? 27.375 -12.336 0.713 1 98.75 595 VAL A N 1
ATOM 4549 C CA . VAL A 1 595 ? 28.703 -12.758 0.305 1 98.75 595 VAL A CA 1
ATOM 4550 C C . VAL A 1 595 ? 29.172 -11.922 -0.886 1 98.75 595 VAL A C 1
ATOM 4552 O O . VAL A 1 595 ? 28.391 -11.633 -1.791 1 98.75 595 VAL A O 1
ATOM 4555 N N . ILE A 1 596 ? 30.422 -11.508 -0.829 1 98.56 596 ILE A N 1
ATOM 4556 C CA . ILE A 1 596 ? 31.016 -10.859 -1.992 1 98.56 596 ILE A CA 1
ATOM 4557 C C . ILE A 1 596 ? 32.375 -11.461 -2.281 1 98.56 596 ILE A C 1
ATOM 4559 O O . ILE A 1 596 ? 33.062 -11.906 -1.363 1 98.56 596 ILE A O 1
ATOM 4563 N N . CYS A 1 597 ? 32.781 -11.539 -3.488 1 98.12 597 CYS A N 1
ATOM 4564 C CA . CYS A 1 597 ? 34.125 -11.961 -3.924 1 98.12 597 CYS A CA 1
ATOM 4565 C C . CYS A 1 597 ? 34.438 -11.375 -5.289 1 98.12 597 CYS A C 1
ATOM 4567 O O . CYS A 1 597 ? 33.562 -10.844 -5.977 1 98.12 597 CYS A O 1
ATOM 4569 N N . GLY A 1 598 ? 35.719 -11.344 -5.602 1 96.69 598 GLY A N 1
ATOM 4570 C CA . GLY A 1 598 ? 36.188 -10.82 -6.879 1 96.69 598 GLY A CA 1
ATOM 4571 C C . GLY A 1 598 ? 36.562 -9.352 -6.816 1 96.69 598 GLY A C 1
ATOM 4572 O O . GLY A 1 598 ? 36.969 -8.859 -5.77 1 96.69 598 GLY A O 1
ATOM 4573 N N . ASN A 1 599 ? 36.406 -8.703 -7.965 1 95.38 599 ASN A N 1
ATOM 4574 C CA . ASN A 1 599 ? 36.844 -7.305 -8.078 1 95.38 599 ASN A CA 1
ATOM 4575 C C . ASN A 1 599 ? 35.844 -6.375 -7.367 1 95.38 599 ASN A C 1
ATOM 4577 O O . ASN A 1 599 ? 34.656 -6.633 -7.348 1 95.38 599 ASN A O 1
ATOM 4581 N N . ARG A 1 600 ? 36.406 -5.32 -6.836 1 93.31 600 ARG A N 1
ATOM 4582 C CA . ARG A 1 600 ? 35.594 -4.301 -6.176 1 93.31 600 ARG A CA 1
ATOM 4583 C C . ARG A 1 600 ? 34.594 -3.672 -7.145 1 93.31 600 ARG A C 1
ATOM 4585 O O . ARG A 1 600 ? 33.438 -3.477 -6.809 1 93.31 600 ARG A O 1
ATOM 4592 N N . TYR A 1 601 ? 35.156 -3.393 -8.344 1 91.44 601 TYR A N 1
ATOM 4593 C CA . TYR A 1 601 ? 34.375 -2.842 -9.445 1 91.44 601 TYR A CA 1
ATOM 4594 C C . TYR A 1 601 ? 34.531 -3.697 -10.695 1 91.44 601 TYR A C 1
ATOM 4596 O O . TYR A 1 601 ? 35.469 -4.496 -10.805 1 91.44 601 TYR A O 1
ATOM 4604 N N . ASP A 1 602 ? 33.594 -3.477 -11.539 1 89.5 602 ASP A N 1
ATOM 4605 C CA . ASP A 1 602 ? 33.812 -4.059 -12.859 1 89.5 602 ASP A CA 1
ATOM 4606 C C . ASP A 1 602 ? 35.031 -3.449 -13.555 1 89.5 602 ASP A C 1
ATOM 4608 O O . ASP A 1 602 ? 35.438 -2.328 -13.227 1 89.5 602 ASP A O 1
ATOM 4612 N N . GLU A 1 603 ? 35.594 -4.246 -14.375 1 90.56 603 GLU A N 1
ATOM 4613 C CA . GLU A 1 603 ? 36.719 -3.715 -15.125 1 90.56 603 GLU A CA 1
ATOM 4614 C C . GLU A 1 603 ? 36.375 -2.383 -15.781 1 90.56 603 GLU A C 1
ATOM 4616 O O . GLU A 1 603 ? 35.312 -2.25 -16.406 1 90.56 603 GLU A O 1
ATOM 4621 N N . HIS A 1 604 ? 37.219 -1.389 -15.57 1 91.69 604 HIS A N 1
ATOM 4622 C CA . HIS A 1 604 ? 36.906 -0.021 -15.977 1 91.69 604 HIS A CA 1
ATOM 4623 C C . HIS A 1 604 ? 38.156 0.705 -16.453 1 91.69 604 HIS A C 1
ATOM 4625 O O . HIS A 1 604 ? 39.281 0.427 -15.969 1 91.69 604 HIS A O 1
ATOM 4631 N N . TRP A 1 605 ? 38.062 1.655 -17.312 1 91.56 605 TRP A N 1
ATOM 4632 C CA . TRP A 1 605 ? 39.188 2.354 -17.906 1 91.56 605 TRP A CA 1
ATOM 4633 C C . TRP A 1 605 ? 39.781 3.365 -16.938 1 91.56 605 TRP A C 1
ATOM 4635 O O . TRP A 1 605 ? 40.969 3.711 -17.047 1 91.56 605 TRP A O 1
ATOM 4645 N N . ASN A 1 606 ? 38.969 3.789 -15.977 1 88.25 606 ASN A N 1
ATOM 4646 C CA . ASN A 1 606 ? 39.375 4.875 -15.102 1 88.25 606 ASN A CA 1
ATOM 4647 C C . ASN A 1 606 ? 39.531 4.406 -13.656 1 88.25 606 ASN A C 1
ATOM 4649 O O . ASN A 1 606 ? 39.812 5.207 -12.766 1 88.25 606 ASN A O 1
ATOM 4653 N N . LEU A 1 607 ? 39.281 3.191 -13.375 1 87.12 607 LEU A N 1
ATOM 4654 C CA . LEU A 1 607 ? 39.406 2.66 -12.016 1 87.12 607 LEU A CA 1
ATOM 4655 C C . LEU A 1 607 ? 40.406 1.522 -11.961 1 87.12 607 LEU A C 1
ATOM 4657 O O . LEU A 1 607 ? 40.469 0.706 -12.883 1 87.12 607 LEU A O 1
ATOM 4661 N N . ALA A 1 608 ? 41.094 1.51 -10.891 1 87.5 608 ALA A N 1
ATOM 4662 C CA . ALA A 1 608 ? 42.094 0.454 -10.711 1 87.5 608 ALA A CA 1
ATOM 4663 C C . ALA A 1 608 ? 41.438 -0.89 -10.438 1 87.5 608 ALA A C 1
ATOM 4665 O O . ALA A 1 608 ? 40.375 -0.949 -9.805 1 87.5 608 ALA A O 1
ATOM 4666 N N . LYS A 1 609 ? 42.062 -1.866 -10.938 1 89.75 609 LYS A N 1
ATOM 4667 C CA . LYS A 1 609 ? 41.594 -3.225 -10.656 1 89.75 609 LYS A CA 1
ATOM 4668 C C . LYS A 1 609 ? 42.062 -3.678 -9.266 1 89.75 609 LYS A C 1
ATOM 4670 O O . LYS A 1 609 ? 43.25 -3.867 -9.016 1 89.75 609 LYS A O 1
ATOM 4675 N N . GLU A 1 610 ? 41.094 -3.695 -8.383 1 92.12 610 GLU A N 1
ATOM 4676 C CA . GLU A 1 610 ? 41.375 -4.156 -7.023 1 92.12 610 GLU A CA 1
ATOM 4677 C C . GLU A 1 610 ? 40.312 -5.16 -6.57 1 92.12 610 GLU A C 1
ATOM 4679 O O . GLU A 1 610 ? 39.156 -5.086 -6.996 1 92.12 610 GLU A O 1
ATOM 4684 N N . THR A 1 611 ? 40.719 -6.082 -5.75 1 95.38 611 THR A N 1
ATOM 4685 C CA . THR A 1 611 ? 39.781 -7.062 -5.199 1 95.38 611 THR A CA 1
ATOM 4686 C C . THR A 1 611 ? 39.125 -6.523 -3.934 1 95.38 611 THR A C 1
ATOM 4688 O O . THR A 1 611 ? 39.656 -5.629 -3.275 1 95.38 611 THR A O 1
ATOM 4691 N N . VAL A 1 612 ? 38 -7.059 -3.617 1 96.44 612 VAL A N 1
ATOM 4692 C CA . VAL A 1 612 ? 37.25 -6.648 -2.424 1 96.44 612 VAL A CA 1
ATOM 4693 C C . VAL A 1 612 ? 38.031 -7.055 -1.174 1 96.44 612 VAL A C 1
ATOM 4695 O O . VAL A 1 612 ? 38.812 -8.016 -1.198 1 96.44 612 VAL A O 1
ATOM 4698 N N . ASP A 1 613 ? 37.781 -6.32 -0.144 1 96 613 ASP A N 1
ATOM 4699 C CA . ASP A 1 613 ? 38.375 -6.629 1.152 1 96 613 ASP A CA 1
ATOM 4700 C C . ASP A 1 613 ? 37.375 -6.5 2.273 1 96 613 ASP A C 1
ATOM 4702 O O . ASP A 1 613 ? 36.156 -6.324 2.014 1 96 613 ASP A O 1
ATOM 4706 N N . PHE A 1 614 ? 37.875 -6.66 3.441 1 96.69 614 PHE A N 1
ATOM 4707 C CA . PHE A 1 614 ? 37.031 -6.652 4.637 1 96.69 614 PHE A CA 1
ATOM 4708 C C . PHE A 1 614 ? 36.25 -5.355 4.738 1 96.69 614 PHE A C 1
ATOM 4710 O O . PHE A 1 614 ? 35.062 -5.371 5.055 1 96.69 614 PHE A O 1
ATOM 4717 N N . TYR A 1 615 ? 36.812 -4.277 4.406 1 95.62 615 TYR A N 1
ATOM 4718 C CA . TYR A 1 615 ? 36.219 -2.959 4.629 1 95.62 615 TYR A CA 1
ATOM 4719 C C . TYR A 1 615 ? 35.156 -2.646 3.572 1 95.62 615 TYR A C 1
ATOM 4721 O O . TYR A 1 615 ? 34.25 -1.858 3.816 1 95.62 615 TYR A O 1
ATOM 4729 N N . ASP A 1 616 ? 35.219 -3.246 2.441 1 96.5 616 ASP A N 1
ATOM 4730 C CA . ASP A 1 616 ? 34.156 -3.107 1.44 1 96.5 616 ASP A CA 1
ATOM 4731 C C . ASP A 1 616 ? 32.844 -3.676 1.952 1 96.5 616 ASP A C 1
ATOM 4733 O O . ASP A 1 616 ? 31.812 -3.002 1.901 1 96.5 616 ASP A O 1
ATOM 4737 N N . LEU A 1 617 ? 32.938 -4.883 2.439 1 98.12 617 LEU A N 1
ATOM 4738 C CA . LEU A 1 617 ? 31.75 -5.516 2.959 1 98.12 617 LEU A CA 1
ATOM 4739 C C . LEU A 1 617 ? 31.25 -4.793 4.207 1 98.12 617 LEU A C 1
ATOM 4741 O O . LEU A 1 617 ? 30.031 -4.621 4.391 1 98.12 617 LEU A O 1
ATOM 4745 N N . LYS A 1 618 ? 32.156 -4.449 5.062 1 97.31 618 LYS A N 1
ATOM 4746 C CA . LYS A 1 618 ? 31.766 -3.713 6.262 1 97.31 618 LYS A CA 1
ATOM 4747 C C . LYS A 1 618 ? 31.047 -2.418 5.902 1 97.31 618 LYS A C 1
ATOM 4749 O O . LYS A 1 618 ? 30.062 -2.055 6.539 1 97.31 618 LYS A O 1
ATOM 4754 N N . GLY A 1 619 ? 31.531 -1.687 4.902 1 96 619 GLY A N 1
ATOM 4755 C CA . GLY A 1 619 ? 30.875 -0.475 4.441 1 96 619 GLY A CA 1
ATOM 4756 C C . GLY A 1 619 ? 29.453 -0.71 3.973 1 96 619 GLY A C 1
ATOM 4757 O O . GLY A 1 619 ? 28.547 0.049 4.32 1 96 619 GLY A O 1
ATOM 4758 N N . ASP A 1 620 ? 29.297 -1.746 3.158 1 97.12 620 ASP A N 1
ATOM 4759 C CA . ASP A 1 620 ? 27.969 -2.102 2.703 1 97.12 620 ASP A CA 1
ATOM 4760 C C . ASP A 1 620 ? 27.047 -2.447 3.881 1 97.12 620 ASP A C 1
ATOM 4762 O O . ASP A 1 620 ? 25.891 -2.027 3.924 1 97.12 620 ASP A O 1
ATOM 4766 N N . LEU A 1 621 ? 27.578 -3.197 4.77 1 97.38 621 LEU A N 1
ATOM 4767 C CA . LEU A 1 621 ? 26.797 -3.6 5.938 1 97.38 621 LEU A CA 1
ATOM 4768 C C . LEU A 1 621 ? 26.453 -2.389 6.797 1 97.38 621 LEU A C 1
ATOM 4770 O O . LEU A 1 621 ? 25.328 -2.297 7.316 1 97.38 621 LEU A O 1
ATOM 4774 N N . GLU A 1 622 ? 27.375 -1.494 6.977 1 96.56 622 GLU A N 1
ATOM 4775 C CA . GLU A 1 622 ? 27.109 -0.276 7.738 1 96.56 622 GLU A CA 1
ATOM 4776 C C . GLU A 1 622 ? 26 0.549 7.094 1 96.56 622 GLU A C 1
ATOM 4778 O O . GLU A 1 622 ? 25.219 1.2 7.789 1 96.56 622 GLU A O 1
ATOM 4783 N N . ALA A 1 623 ? 25.953 0.547 5.789 1 96.06 623 ALA A N 1
ATOM 4784 C CA . ALA A 1 623 ? 24.859 1.226 5.102 1 96.06 623 ALA A CA 1
ATOM 4785 C C . ALA A 1 623 ? 23.516 0.628 5.492 1 96.06 623 ALA A C 1
ATOM 4787 O O . ALA A 1 623 ? 22.547 1.358 5.719 1 96.06 623 ALA A O 1
ATOM 4788 N N . VAL A 1 624 ? 23.453 -0.644 5.574 1 96.25 624 VAL A N 1
ATOM 4789 C CA . VAL A 1 624 ? 22.234 -1.348 5.988 1 96.25 624 VAL A CA 1
ATOM 4790 C C . VAL A 1 624 ? 21.922 -1.007 7.441 1 96.25 624 VAL A C 1
ATOM 4792 O O . VAL A 1 624 ? 20.781 -0.667 7.766 1 96.25 624 VAL A O 1
ATOM 4795 N N . LEU A 1 625 ? 22.938 -1.067 8.266 1 96.94 625 LEU A N 1
ATOM 4796 C CA . LEU A 1 625 ? 22.766 -0.833 9.695 1 96.94 625 LEU A CA 1
ATOM 4797 C C . LEU A 1 625 ? 22.375 0.617 9.961 1 96.94 625 LEU A C 1
ATOM 4799 O O . LEU A 1 625 ? 21.672 0.909 10.938 1 96.94 625 LEU A O 1
ATOM 4803 N N . ASP A 1 626 ? 22.75 1.475 9.094 1 95.88 626 ASP A N 1
ATOM 4804 C CA . ASP A 1 626 ? 22.438 2.895 9.234 1 95.88 626 ASP A CA 1
ATOM 4805 C C . ASP A 1 626 ? 20.938 3.145 9.094 1 95.88 626 ASP A C 1
ATOM 4807 O O . ASP A 1 626 ? 20.406 4.117 9.641 1 95.88 626 ASP A O 1
ATOM 4811 N N . LEU A 1 627 ? 20.234 2.336 8.383 1 95.75 627 LEU A N 1
ATOM 4812 C CA . LEU A 1 627 ? 18.797 2.455 8.211 1 95.75 627 LEU A CA 1
ATOM 4813 C C . LEU A 1 627 ? 18.078 2.324 9.547 1 95.75 627 LEU A C 1
ATOM 4815 O O . LEU A 1 627 ? 16.922 2.75 9.68 1 95.75 627 LEU A O 1
ATOM 4819 N N . THR A 1 628 ? 18.672 1.73 10.523 1 95.75 628 THR A N 1
ATOM 4820 C CA . THR A 1 628 ? 18.062 1.559 11.836 1 95.75 628 THR A CA 1
ATOM 4821 C C . THR A 1 628 ? 18.156 2.85 12.648 1 95.75 628 THR A C 1
ATOM 4823 O O . THR A 1 628 ? 17.469 3.004 13.656 1 95.75 628 THR A O 1
ATOM 4826 N N . GLY A 1 629 ? 19.047 3.734 12.266 1 93.88 629 GLY A N 1
ATOM 4827 C CA . GLY A 1 629 ? 19.344 4.902 13.086 1 93.88 629 GLY A CA 1
ATOM 4828 C C . GLY A 1 629 ? 20.172 4.578 14.312 1 93.88 629 GLY A C 1
ATOM 4829 O O . GLY A 1 629 ? 20.312 5.414 15.211 1 93.88 629 GLY A O 1
ATOM 4830 N N . LYS A 1 630 ? 20.766 3.383 14.344 1 93.62 630 LYS A N 1
ATOM 4831 C CA . LYS A 1 630 ? 21.469 2.926 15.539 1 93.62 630 LYS A CA 1
ATOM 4832 C C . LYS A 1 630 ? 22.938 2.625 15.227 1 93.62 630 LYS A C 1
ATOM 4834 O O . LYS A 1 630 ? 23.578 1.848 15.938 1 93.62 630 LYS A O 1
ATOM 4839 N N . LEU A 1 631 ? 23.453 3.062 14.133 1 92.12 631 LEU A N 1
ATOM 4840 C CA . LEU A 1 631 ? 24.812 2.752 13.727 1 92.12 631 LEU A CA 1
ATOM 4841 C C . LEU A 1 631 ? 25.812 3.139 14.82 1 92.12 631 LEU A C 1
ATOM 4843 O O . LEU A 1 631 ? 26.797 2.438 15.039 1 92.12 631 LEU A O 1
ATOM 4847 N N . GLY A 1 632 ? 25.531 4.219 15.555 1 88.56 632 GLY A N 1
ATOM 4848 C CA . GLY A 1 632 ? 26.391 4.668 16.625 1 88.56 632 GLY A CA 1
ATOM 4849 C C . GLY A 1 632 ? 26.469 3.688 17.781 1 88.56 632 GLY A C 1
ATOM 4850 O O . GLY A 1 632 ? 27.438 3.697 18.547 1 88.56 632 GLY A O 1
ATOM 4851 N N . ASP A 1 633 ? 25.531 2.834 17.891 1 91.75 633 ASP A N 1
ATOM 4852 C CA . ASP A 1 633 ? 25.469 1.866 18.969 1 91.75 633 ASP A CA 1
ATOM 4853 C C . ASP A 1 633 ? 25.969 0.495 18.516 1 91.75 633 ASP A C 1
ATOM 4855 O O . ASP A 1 633 ? 25.969 -0.461 19.297 1 91.75 633 ASP A O 1
ATOM 4859 N N . ILE A 1 634 ? 26.359 0.393 17.297 1 93.88 634 ILE A N 1
ATOM 4860 C CA . ILE A 1 634 ? 26.844 -0.868 16.766 1 93.88 634 ILE A CA 1
ATOM 4861 C C . ILE A 1 634 ? 28.359 -0.944 16.922 1 93.88 634 ILE A C 1
ATOM 4863 O O . ILE A 1 634 ? 29.062 0.045 16.688 1 93.88 634 ILE A O 1
ATOM 4867 N N . GLN A 1 635 ? 28.844 -2.096 17.328 1 93.44 635 GLN A N 1
ATOM 4868 C CA . GLN A 1 635 ? 30.281 -2.314 17.5 1 93.44 635 GLN A CA 1
ATOM 4869 C C . GLN A 1 635 ? 30.734 -3.566 16.75 1 93.44 635 GLN A C 1
ATOM 4871 O O . GLN A 1 635 ? 30.031 -4.582 16.75 1 93.44 635 GLN A O 1
ATOM 4876 N N . PHE A 1 636 ? 31.812 -3.408 16.016 1 95.38 636 PHE A N 1
ATOM 4877 C CA . PHE A 1 636 ? 32.5 -4.547 15.43 1 95.38 636 PHE A CA 1
ATOM 4878 C C . PHE A 1 636 ? 33.688 -4.973 16.297 1 95.38 636 PHE A C 1
ATOM 4880 O O . PHE A 1 636 ? 34.656 -4.219 16.453 1 95.38 636 PHE A O 1
ATOM 4887 N N . LYS A 1 637 ? 33.625 -6.18 16.828 1 93.94 637 LYS A N 1
ATOM 4888 C CA . LYS A 1 637 ? 34.688 -6.66 17.719 1 93.94 637 LYS A CA 1
ATOM 4889 C C . LYS A 1 637 ? 35.438 -7.844 17.109 1 93.94 637 LYS A C 1
ATOM 4891 O O . LYS A 1 637 ? 34.812 -8.766 16.578 1 93.94 637 LYS A O 1
ATOM 4896 N N . ALA A 1 638 ? 36.688 -7.773 17.219 1 94.38 638 ALA A N 1
ATOM 4897 C CA . ALA A 1 638 ? 37.5 -8.906 16.734 1 94.38 638 ALA A CA 1
ATOM 4898 C C . ALA A 1 638 ? 37.156 -10.172 17.516 1 94.38 638 ALA A C 1
ATOM 4900 O O . ALA A 1 638 ? 37.281 -10.211 18.75 1 94.38 638 ALA A O 1
ATOM 4901 N N . GLU A 1 639 ? 36.625 -11.078 16.828 1 95.5 639 GLU A N 1
ATOM 4902 C CA . GLU A 1 639 ? 36.281 -12.367 17.406 1 95.5 639 GLU A CA 1
ATOM 4903 C C . GLU A 1 639 ? 36.531 -13.5 16.422 1 95.5 639 GLU A C 1
ATOM 4905 O O . GLU A 1 639 ? 36.344 -13.336 15.219 1 95.5 639 GLU A O 1
ATOM 4910 N N . MET A 1 640 ? 36.875 -14.562 17.031 1 95.06 640 MET A N 1
ATOM 4911 C CA . MET A 1 640 ? 37.188 -15.719 16.188 1 95.06 640 MET A CA 1
ATOM 4912 C C . MET A 1 640 ? 35.938 -16.484 15.828 1 95.06 640 MET A C 1
ATOM 4914 O O . MET A 1 640 ? 35.031 -16.625 16.656 1 95.06 640 MET A O 1
ATOM 4918 N N . ASN A 1 641 ? 35.844 -16.969 14.648 1 96.12 641 ASN A N 1
ATOM 4919 C CA . ASN A 1 641 ? 34.844 -17.875 14.055 1 96.12 641 ASN A CA 1
ATOM 4920 C C . ASN A 1 641 ? 35.531 -18.953 13.219 1 96.12 641 ASN A C 1
ATOM 4922 O O . ASN A 1 641 ? 36.406 -18.656 12.391 1 96.12 641 ASN A O 1
ATOM 4926 N N . PRO A 1 642 ? 35.188 -20.141 13.453 1 95.75 642 PRO A N 1
ATOM 4927 C CA . PRO A 1 642 ? 35.875 -21.234 12.781 1 95.75 642 PRO A CA 1
ATOM 4928 C C . PRO A 1 642 ? 35.844 -21.109 11.258 1 95.75 642 PRO A C 1
ATOM 4930 O O . PRO A 1 642 ? 36.719 -21.609 10.562 1 95.75 642 PRO A O 1
ATOM 4933 N N . ALA A 1 643 ? 34.906 -20.516 10.711 1 97.56 643 ALA A N 1
ATOM 4934 C CA . ALA A 1 643 ? 34.719 -20.406 9.266 1 97.56 643 ALA A CA 1
ATOM 4935 C C . ALA A 1 643 ? 35.5 -19.219 8.695 1 97.56 643 ALA A C 1
ATOM 4937 O O . ALA A 1 643 ? 35.656 -19.109 7.48 1 97.56 643 ALA A O 1
ATOM 4938 N N . LEU A 1 644 ? 36 -18.406 9.547 1 98.25 644 LEU A N 1
ATOM 4939 C CA . LEU A 1 644 ? 36.562 -17.125 9.07 1 98.25 644 LEU A CA 1
ATOM 4940 C C . LEU A 1 644 ? 38.031 -17 9.406 1 98.25 644 LEU A C 1
ATOM 4942 O O . LEU A 1 644 ? 38.531 -17.703 10.297 1 98.25 644 LEU A O 1
ATOM 4946 N N . HIS A 1 645 ? 38.719 -16.156 8.656 1 97.31 645 HIS A N 1
ATOM 4947 C CA . HIS A 1 645 ? 40.094 -15.836 8.906 1 97.31 645 HIS A CA 1
ATOM 4948 C C . HIS A 1 645 ? 40.281 -15.227 10.289 1 97.31 645 HIS A C 1
ATOM 4950 O O . HIS A 1 645 ? 39.625 -14.258 10.648 1 97.31 645 HIS A O 1
ATOM 4956 N N . PRO A 1 646 ? 41.188 -15.734 11.07 1 95.12 646 PRO A N 1
ATOM 4957 C CA . PRO A 1 646 ? 41.312 -15.281 12.453 1 95.12 646 PRO A CA 1
ATOM 4958 C C . PRO A 1 646 ? 41.688 -13.797 12.547 1 95.12 646 PRO A C 1
ATOM 4960 O O . PRO A 1 646 ? 41.312 -13.125 13.508 1 95.12 646 PRO A O 1
ATOM 4963 N N . GLY A 1 647 ? 42.375 -13.266 11.562 1 93.75 647 GLY A N 1
ATOM 4964 C CA . GLY A 1 647 ? 42.781 -11.867 11.594 1 93.75 647 GLY A CA 1
ATOM 4965 C C . GLY A 1 647 ? 41.844 -10.945 10.867 1 93.75 647 GLY A C 1
ATOM 4966 O O . GLY A 1 647 ? 42 -9.727 10.875 1 93.75 647 GLY A O 1
ATOM 4967 N N . GLN A 1 648 ? 40.844 -11.438 10.242 1 96.62 648 GLN A N 1
ATOM 4968 C CA . GLN A 1 648 ? 39.875 -10.648 9.469 1 96.62 648 GLN A CA 1
ATOM 4969 C C . GLN A 1 648 ? 38.438 -11.086 9.734 1 96.62 648 GLN A C 1
ATOM 4971 O O . GLN A 1 648 ? 37.688 -11.32 8.805 1 96.62 648 GLN A O 1
ATOM 4976 N N . SER A 1 649 ? 38.156 -11.242 11.008 1 97.12 649 SER A N 1
ATOM 4977 C CA . SER A 1 649 ? 36.812 -11.641 11.484 1 97.12 649 SER A CA 1
ATOM 4978 C C . SER A 1 649 ? 36.375 -10.742 12.625 1 97.12 649 SER A C 1
ATOM 4980 O O . SER A 1 649 ? 37.156 -10.328 13.469 1 97.12 649 SER A O 1
ATOM 4982 N N . ALA A 1 650 ? 35.062 -10.43 12.594 1 97.69 650 ALA A N 1
ATOM 4983 C CA . ALA A 1 650 ? 34.5 -9.594 13.664 1 97.69 650 ALA A CA 1
ATOM 4984 C C . ALA A 1 650 ? 33.094 -10.016 13.992 1 97.69 650 ALA A C 1
ATOM 4986 O O . ALA A 1 650 ? 32.312 -10.359 13.102 1 97.69 650 ALA A O 1
ATOM 4987 N N . ALA A 1 651 ? 32.781 -10.008 15.258 1 97.88 651 ALA A N 1
ATOM 4988 C CA . ALA A 1 651 ? 31.391 -10.102 15.703 1 97.88 651 ALA A CA 1
ATOM 4989 C C . ALA A 1 651 ? 30.734 -8.727 15.703 1 97.88 651 ALA A C 1
ATOM 4991 O O . ALA A 1 651 ? 31.391 -7.707 15.914 1 97.88 651 ALA A O 1
ATOM 4992 N N . ILE A 1 652 ? 29.484 -8.703 15.422 1 97.62 652 ILE A N 1
ATOM 4993 C CA . ILE A 1 652 ? 28.703 -7.469 15.391 1 97.62 652 ILE A CA 1
ATOM 4994 C C . ILE A 1 652 ? 27.828 -7.387 16.625 1 97.62 652 ILE A C 1
ATOM 4996 O O . ILE A 1 652 ? 27.016 -8.289 16.891 1 97.62 652 ILE A O 1
ATOM 5000 N N . TYR A 1 653 ? 28 -6.34 17.344 1 96.75 653 TYR A N 1
ATOM 5001 C CA . TYR A 1 653 ? 27.25 -6.164 18.578 1 96.75 653 TYR A CA 1
ATOM 5002 C C . TYR A 1 653 ? 26.328 -4.945 18.5 1 96.75 653 TYR A C 1
ATOM 5004 O O . TYR A 1 653 ? 26.719 -3.912 17.953 1 96.75 653 TYR A O 1
ATOM 5012 N N . LEU A 1 654 ? 25.094 -5.062 18.984 1 95 654 LEU A N 1
ATOM 5013 C CA . LEU A 1 654 ? 24.172 -3.963 19.25 1 95 654 LEU A CA 1
ATOM 5014 C C . LEU A 1 654 ? 23.875 -3.854 20.734 1 95 654 LEU A C 1
ATOM 5016 O O . LEU A 1 654 ? 23.281 -4.766 21.328 1 95 654 LEU A O 1
ATOM 5020 N N . LYS A 1 655 ? 24.203 -2.818 21.438 1 89.12 655 LYS A N 1
ATOM 5021 C CA . LYS A 1 655 ? 24.062 -2.615 22.875 1 89.12 655 LYS A CA 1
ATOM 5022 C C . LYS A 1 655 ? 24.547 -3.834 23.656 1 89.12 655 LYS A C 1
ATOM 5024 O O . LYS A 1 655 ? 23.828 -4.355 24.516 1 89.12 655 LYS A O 1
ATOM 5029 N N . ASP A 1 656 ? 25.641 -4.469 23.312 1 88.94 656 ASP A N 1
ATOM 5030 C CA . ASP A 1 656 ? 26.375 -5.539 23.984 1 88.94 656 ASP A CA 1
ATOM 5031 C C . ASP A 1 656 ? 25.766 -6.902 23.656 1 88.94 656 ASP A C 1
ATOM 5033 O O . ASP A 1 656 ? 26.109 -7.91 24.281 1 88.94 656 ASP A O 1
ATOM 5037 N N . GLU A 1 657 ? 24.812 -6.898 22.797 1 94.94 657 GLU A N 1
ATOM 5038 C CA . GLU A 1 657 ? 24.281 -8.164 22.297 1 94.94 657 GLU A CA 1
ATOM 5039 C C . GLU A 1 657 ? 24.859 -8.5 20.938 1 94.94 657 GLU A C 1
ATOM 5041 O O . GLU A 1 657 ? 24.828 -7.68 20.016 1 94.94 657 GLU A O 1
ATOM 5046 N N . ARG A 1 658 ? 25.375 -9.703 20.844 1 96.56 658 ARG A N 1
ATOM 5047 C CA . ARG A 1 658 ? 25.891 -10.133 19.562 1 96.56 658 ARG A CA 1
ATOM 5048 C C . ARG A 1 658 ? 24.766 -10.398 18.562 1 96.56 658 ARG A C 1
ATOM 5050 O O . ARG A 1 658 ? 23.875 -11.211 18.844 1 96.56 658 ARG A O 1
ATOM 5057 N N . ILE A 1 659 ? 24.766 -9.844 17.438 1 96.88 659 ILE A N 1
ATOM 5058 C CA . ILE A 1 659 ? 23.656 -9.984 16.516 1 96.88 659 ILE A CA 1
ATOM 5059 C C . ILE A 1 659 ? 24.141 -10.602 15.211 1 96.88 659 ILE A C 1
ATOM 5061 O O . ILE A 1 659 ? 23.344 -10.859 14.305 1 96.88 659 ILE A O 1
ATOM 5065 N N . GLY A 1 660 ? 25.484 -10.773 15.078 1 97.31 660 GLY A N 1
ATOM 5066 C CA . GLY A 1 660 ? 25.938 -11.367 13.836 1 97.31 660 GLY A CA 1
ATOM 5067 C C . GLY A 1 660 ? 27.453 -11.43 13.719 1 97.31 660 GLY A C 1
ATOM 5068 O O . GLY A 1 660 ? 28.172 -11.242 14.711 1 97.31 660 GLY A O 1
ATOM 5069 N N . PHE A 1 661 ? 27.984 -11.812 12.508 1 98.06 661 PHE A N 1
ATOM 5070 C CA . PHE A 1 661 ? 29.391 -11.938 12.195 1 98.06 661 PHE A CA 1
ATOM 5071 C C . PHE A 1 661 ? 29.703 -11.406 10.805 1 98.06 661 PHE A C 1
ATOM 5073 O O . PHE A 1 661 ? 28.812 -11.391 9.938 1 98.06 661 PHE A O 1
ATOM 5080 N N . ILE A 1 662 ? 30.891 -10.984 10.641 1 98.62 662 ILE A N 1
ATOM 5081 C CA . ILE A 1 662 ? 31.422 -10.555 9.352 1 98.62 662 ILE A CA 1
ATOM 5082 C C . ILE A 1 662 ? 32.906 -10.938 9.242 1 98.62 662 ILE A C 1
ATOM 5084 O O . ILE A 1 662 ? 33.625 -10.914 10.242 1 98.62 662 ILE A O 1
ATOM 5088 N N . GLY A 1 663 ? 33.281 -11.352 8.023 1 98.62 663 GLY A N 1
ATOM 5089 C CA . GLY A 1 663 ? 34.719 -11.656 7.883 1 98.62 663 GLY A CA 1
ATOM 5090 C C . GLY A 1 663 ? 35.062 -12.297 6.555 1 98.62 663 GLY A C 1
ATOM 5091 O O . GLY A 1 663 ? 34.188 -12.453 5.688 1 98.62 663 GLY A O 1
ATOM 5092 N N . VAL A 1 664 ? 36.375 -12.602 6.449 1 98.44 664 VAL A N 1
ATOM 5093 C CA . VAL A 1 664 ? 36.906 -13.32 5.297 1 98.44 664 VAL A CA 1
ATOM 5094 C C . VAL A 1 664 ? 36.875 -14.828 5.566 1 98.44 664 VAL A C 1
ATOM 5096 O O . VAL A 1 664 ? 37.281 -15.266 6.652 1 98.44 664 VAL A O 1
ATOM 5099 N N . VAL A 1 665 ? 36.438 -15.531 4.629 1 98.62 665 VAL A N 1
ATOM 5100 C CA . VAL A 1 665 ? 36.406 -16.984 4.777 1 98.62 665 VAL A CA 1
ATOM 5101 C C . VAL A 1 665 ? 37.812 -17.516 5 1 98.62 665 VAL A C 1
ATOM 5103 O O . VAL A 1 665 ? 38.75 -17.078 4.34 1 98.62 665 VAL A O 1
ATOM 5106 N N . HIS A 1 666 ? 37.938 -18.422 5.918 1 97.94 666 HIS A N 1
ATOM 5107 C CA . HIS A 1 666 ? 39.219 -19.031 6.215 1 97.94 666 HIS A CA 1
ATOM 5108 C C . HIS A 1 666 ? 39.875 -19.609 4.957 1 97.94 666 HIS A C 1
ATOM 5110 O O . HIS A 1 666 ? 39.188 -20.312 4.191 1 97.94 666 HIS A O 1
ATOM 5116 N N . PRO A 1 667 ? 41.156 -19.391 4.727 1 96.75 667 PRO A N 1
ATOM 5117 C CA . PRO A 1 667 ? 41.812 -19.875 3.512 1 96.75 667 PRO A CA 1
ATOM 5118 C C . PRO A 1 667 ? 41.688 -21.375 3.334 1 96.75 667 PRO A C 1
ATOM 5120 O O . PRO A 1 667 ? 41.531 -21.859 2.211 1 96.75 667 PRO A O 1
ATOM 5123 N N . GLU A 1 668 ? 41.781 -22.047 4.395 1 96.38 668 GLU A N 1
ATOM 5124 C CA . GLU A 1 668 ? 41.625 -23.5 4.324 1 96.38 668 GLU A CA 1
ATOM 5125 C C . GLU A 1 668 ? 40.25 -23.875 3.844 1 96.38 668 GLU A C 1
ATOM 5127 O O . GLU A 1 668 ? 40.094 -24.812 3.057 1 96.38 668 GLU A O 1
ATOM 5132 N N . LEU A 1 669 ? 39.312 -23.25 4.383 1 97 669 LEU A N 1
ATOM 5133 C CA . LEU A 1 669 ? 37.938 -23.484 3.965 1 97 669 LEU A CA 1
ATOM 5134 C C . LEU A 1 669 ? 37.719 -23.094 2.502 1 97 669 LEU A C 1
ATOM 5136 O O . LEU A 1 669 ? 37 -23.766 1.767 1 97 669 LEU A O 1
ATOM 5140 N N . GLU A 1 670 ? 38.344 -22 2.07 1 97.38 670 GLU A N 1
ATOM 5141 C CA . GLU A 1 670 ? 38.281 -21.594 0.667 1 97.38 670 GLU A CA 1
ATOM 5142 C C . GLU A 1 670 ? 38.781 -22.703 -0.247 1 97.38 670 GLU A C 1
ATOM 5144 O O . GLU A 1 670 ? 38.188 -23 -1.281 1 97.38 670 GLU A O 1
ATOM 5149 N N . ARG A 1 671 ? 39.844 -23.266 0.184 1 96.75 671 ARG A N 1
ATOM 5150 C CA . ARG A 1 671 ? 40.438 -24.344 -0.59 1 96.75 671 ARG A CA 1
ATOM 5151 C C . ARG A 1 671 ? 39.531 -25.578 -0.606 1 96.75 671 ARG A C 1
ATOM 5153 O O . ARG A 1 671 ? 39.25 -26.141 -1.668 1 96.75 671 ARG A O 1
ATOM 5160 N N . LYS A 1 672 ? 39.031 -25.922 0.501 1 97 672 LYS A N 1
ATOM 5161 C CA . LYS A 1 672 ? 38.219 -27.125 0.641 1 97 672 LYS A CA 1
ATOM 5162 C C . LYS A 1 672 ? 36.906 -26.984 -0.133 1 97 672 LYS A C 1
ATOM 5164 O O . LYS A 1 672 ? 36.406 -27.969 -0.654 1 97 672 LYS A O 1
ATOM 5169 N N . LEU A 1 673 ? 36.375 -25.844 -0.211 1 96.81 673 LEU A N 1
ATOM 5170 C CA . LEU A 1 673 ? 35.125 -25.609 -0.894 1 96.81 673 LEU A CA 1
ATOM 5171 C C . LEU A 1 673 ? 35.344 -25.25 -2.357 1 96.81 673 LEU A C 1
ATOM 5173 O O . LEU A 1 673 ? 34.375 -25.047 -3.109 1 96.81 673 LEU A O 1
ATOM 5177 N N . ASP A 1 674 ? 36.625 -25.062 -2.752 1 95.81 674 ASP A N 1
ATOM 5178 C CA . ASP A 1 674 ? 37.031 -24.734 -4.117 1 95.81 674 ASP A CA 1
ATOM 5179 C C . ASP A 1 674 ? 36.562 -23.312 -4.496 1 95.81 674 ASP A C 1
ATOM 5181 O O . ASP A 1 674 ? 36.031 -23.109 -5.586 1 95.81 674 ASP A O 1
ATOM 5185 N N . LEU A 1 675 ? 36.656 -22.453 -3.543 1 97 675 LEU A N 1
ATOM 5186 C CA . LEU A 1 675 ? 36.406 -21.031 -3.812 1 97 675 LEU A CA 1
ATOM 5187 C C . LEU A 1 675 ? 37.625 -20.391 -4.473 1 97 675 LEU A C 1
ATOM 5189 O O . LEU A 1 675 ? 38.75 -20.625 -4.059 1 97 675 LEU A O 1
ATOM 5193 N N . ASN A 1 676 ? 37.344 -19.609 -5.457 1 94.19 676 ASN A N 1
ATOM 5194 C CA . ASN A 1 676 ? 38.438 -18.922 -6.152 1 94.19 676 ASN A CA 1
ATOM 5195 C C . ASN A 1 676 ? 38.594 -17.484 -5.645 1 94.19 676 ASN A C 1
ATOM 5197 O O . ASN A 1 676 ? 37.719 -16.641 -5.863 1 94.19 676 ASN A O 1
ATOM 5201 N N . GLY A 1 677 ? 39.719 -17.266 -5.043 1 91.88 677 GLY A N 1
ATOM 5202 C CA . GLY A 1 677 ? 40 -15.938 -4.531 1 91.88 677 GLY A CA 1
ATOM 5203 C C . GLY A 1 677 ? 39.438 -15.703 -3.143 1 91.88 677 GLY A C 1
ATOM 5204 O O . GLY A 1 677 ? 38.875 -16.609 -2.539 1 91.88 677 GLY A O 1
ATOM 5205 N N . ARG A 1 678 ? 39.625 -14.461 -2.676 1 94.62 678 ARG A N 1
ATOM 5206 C CA . ARG A 1 678 ? 39.156 -14.062 -1.346 1 94.62 678 ARG A CA 1
ATOM 5207 C C . ARG A 1 678 ? 37.656 -13.867 -1.316 1 94.62 678 ARG A C 1
ATOM 5209 O O . ARG A 1 678 ? 37.094 -13.125 -2.133 1 94.62 678 ARG A O 1
ATOM 5216 N N . THR A 1 679 ? 36.969 -14.555 -0.421 1 98.38 679 THR A N 1
ATOM 5217 C CA . THR A 1 679 ? 35.531 -14.469 -0.262 1 98.38 679 THR A CA 1
ATOM 5218 C C . THR A 1 679 ? 35.156 -13.883 1.102 1 98.38 679 THR A C 1
ATOM 5220 O O . THR A 1 679 ? 35.75 -14.273 2.119 1 98.38 679 THR A O 1
ATOM 5223 N N . LEU A 1 680 ? 34.281 -12.906 1.108 1 98.75 680 LEU A N 1
ATOM 5224 C CA . LEU A 1 680 ? 33.844 -12.258 2.34 1 98.75 680 LEU A CA 1
ATOM 5225 C C . LEU A 1 680 ? 32.375 -12.547 2.617 1 98.75 680 LEU A C 1
ATOM 5227 O O . LEU A 1 680 ? 31.547 -12.555 1.695 1 98.75 680 LEU A O 1
ATOM 5231 N N . VAL A 1 681 ? 32.031 -12.734 3.93 1 98.88 681 VAL A N 1
ATOM 5232 C CA . VAL A 1 681 ? 30.656 -13.07 4.281 1 98.88 681 VAL A CA 1
ATOM 5233 C C . VAL A 1 681 ? 30.234 -12.266 5.504 1 98.88 681 VAL A C 1
ATOM 5235 O O . VAL A 1 681 ? 31.062 -11.812 6.281 1 98.88 681 VAL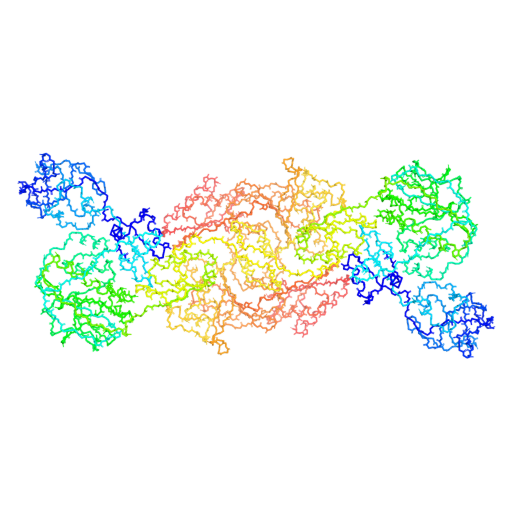 A O 1
ATOM 5238 N N . PHE A 1 682 ? 28.906 -12.055 5.582 1 98.69 682 PHE A N 1
ATOM 5239 C CA . PHE A 1 682 ? 28.297 -11.586 6.816 1 98.69 682 PHE A CA 1
ATOM 5240 C C . PHE A 1 682 ? 26.984 -12.297 7.078 1 98.69 682 PHE A C 1
ATOM 5242 O O . PHE A 1 682 ? 26.406 -12.898 6.172 1 98.69 682 PHE A O 1
ATOM 5249 N N . GLU A 1 683 ? 26.562 -12.336 8.258 1 98.62 683 GLU A N 1
ATOM 5250 C CA . GLU A 1 683 ? 25.25 -12.82 8.672 1 98.62 683 GLU A CA 1
ATOM 5251 C C . GLU A 1 683 ? 24.75 -12.094 9.914 1 98.62 683 GLU A C 1
ATOM 5253 O O . GLU A 1 683 ? 25.516 -11.867 10.859 1 98.62 683 GLU A O 1
ATOM 5258 N N . LEU A 1 684 ? 23.438 -11.734 9.852 1 97.75 684 LEU A N 1
ATOM 5259 C CA . LEU A 1 684 ? 22.812 -10.961 10.914 1 97.75 684 LEU A CA 1
ATOM 5260 C C . LEU A 1 684 ? 21.484 -11.57 11.32 1 97.75 684 LEU A C 1
ATOM 5262 O O . LEU A 1 684 ? 20.734 -12.062 10.469 1 97.75 684 LEU A O 1
ATOM 5266 N N . GLU A 1 685 ? 21.203 -11.453 12.586 1 97.62 685 GLU A N 1
ATOM 5267 C CA . GLU A 1 685 ? 19.859 -11.773 13.055 1 97.62 685 GLU A CA 1
ATOM 5268 C C . GLU A 1 685 ? 18.891 -10.633 12.758 1 97.62 685 GLU A C 1
ATOM 5270 O O . GLU A 1 685 ? 18.953 -9.57 13.391 1 97.62 685 GLU A O 1
ATOM 5275 N N . TRP A 1 686 ? 17.891 -10.883 11.984 1 96.62 686 TRP A N 1
ATOM 5276 C CA . TRP A 1 686 ? 17.031 -9.82 11.461 1 96.62 686 TRP A CA 1
ATOM 5277 C C . TRP A 1 686 ? 16.172 -9.211 12.562 1 96.62 686 TRP A C 1
ATOM 5279 O O . TRP A 1 686 ? 16.062 -7.988 12.672 1 96.62 686 TRP A O 1
ATOM 5289 N N . ASN A 1 687 ? 15.641 -10.055 13.328 1 95.44 687 ASN A N 1
ATOM 5290 C CA . ASN A 1 687 ? 14.672 -9.586 14.312 1 95.44 687 ASN A CA 1
ATOM 5291 C C . ASN A 1 687 ? 15.297 -8.609 15.305 1 95.44 687 ASN A C 1
ATOM 5293 O O . ASN A 1 687 ? 14.602 -7.785 15.898 1 95.44 687 ASN A O 1
ATOM 5297 N N . LYS A 1 688 ? 16.609 -8.68 15.453 1 94.31 688 LYS A N 1
ATOM 5298 C CA . LYS A 1 688 ? 17.312 -7.777 16.359 1 94.31 688 LYS A CA 1
ATOM 5299 C C . LYS A 1 688 ? 17.562 -6.422 15.703 1 94.31 688 LYS A C 1
ATOM 5301 O O . LYS A 1 688 ? 17.906 -5.453 16.391 1 94.31 688 LYS A O 1
ATOM 5306 N N . LEU A 1 689 ? 17.344 -6.324 14.391 1 92.5 689 LEU A N 1
ATOM 5307 C CA . LEU A 1 689 ? 17.625 -5.117 13.625 1 92.5 689 LEU A CA 1
ATOM 5308 C C . LEU A 1 689 ? 16.328 -4.434 13.188 1 92.5 689 LEU A C 1
ATOM 5310 O O . LEU A 1 689 ? 16.344 -3.268 12.789 1 92.5 689 LEU A O 1
ATOM 5314 N N . ALA A 1 690 ? 15.188 -5.012 13.344 1 92.69 690 ALA A N 1
ATOM 5315 C CA . ALA A 1 690 ? 13.938 -4.605 12.703 1 92.69 690 ALA A CA 1
ATOM 5316 C C . ALA A 1 690 ? 13.359 -3.361 13.359 1 92.69 690 ALA A C 1
ATOM 5318 O O . ALA A 1 690 ? 12.492 -2.697 12.797 1 92.69 690 ALA A O 1
ATOM 5319 N N . ASP A 1 691 ? 13.828 -2.971 14.516 1 94 691 ASP A N 1
ATOM 5320 C CA . ASP A 1 691 ? 13.375 -1.768 15.211 1 94 691 ASP A CA 1
ATOM 5321 C C . ASP A 1 691 ? 14.305 -0.588 14.922 1 94 691 ASP A C 1
ATOM 5323 O O . ASP A 1 691 ? 15.508 -0.667 15.164 1 94 691 ASP A O 1
ATOM 5327 N N . ARG A 1 692 ? 13.75 0.499 14.32 1 93.94 692 ARG A N 1
ATOM 5328 C CA . ARG A 1 692 ? 14.594 1.65 14.016 1 93.94 692 ARG A CA 1
ATOM 5329 C C . ARG A 1 692 ? 14.227 2.846 14.883 1 93.94 692 ARG A C 1
ATOM 5331 O O . ARG A 1 692 ? 13.156 2.867 15.5 1 93.94 692 ARG A O 1
ATOM 5338 N N . ILE A 1 693 ? 15.078 3.811 14.984 1 94.5 693 ILE A N 1
ATOM 5339 C CA . ILE A 1 693 ? 14.859 5.055 15.711 1 94.5 693 ILE A CA 1
ATOM 5340 C C . ILE A 1 693 ? 14.125 6.055 14.82 1 94.5 693 ILE A C 1
ATOM 5342 O O . ILE A 1 693 ? 14.516 6.27 13.672 1 94.5 693 ILE A O 1
ATOM 5346 N N . VAL A 1 694 ? 13.062 6.559 15.352 1 92.31 694 VAL A N 1
ATOM 5347 C CA . VAL A 1 694 ? 12.375 7.629 14.641 1 92.31 694 VAL A CA 1
ATOM 5348 C C . VAL A 1 694 ? 13.109 8.953 14.859 1 92.31 694 VAL A C 1
ATOM 5350 O O . VAL A 1 694 ? 13.328 9.359 16 1 92.31 694 VAL A O 1
ATOM 5353 N N . PRO A 1 695 ? 13.555 9.633 13.742 1 89.06 695 PRO A N 1
ATOM 5354 C CA . PRO A 1 695 ? 14.328 10.867 13.867 1 89.06 695 PRO A CA 1
ATOM 5355 C C . PRO A 1 695 ? 13.57 11.969 14.602 1 89.06 695 PRO A C 1
ATOM 5357 O O . PRO A 1 695 ? 12.352 12.109 14.43 1 89.06 695 PRO A O 1
ATOM 5360 N N . GLN A 1 696 ? 14.203 12.633 15.492 1 90.44 696 GLN A N 1
ATOM 5361 C CA . GLN A 1 696 ? 13.695 13.812 16.188 1 90.44 696 GLN A CA 1
ATOM 5362 C C . GLN A 1 696 ? 14.398 15.078 15.711 1 90.44 696 GLN A C 1
ATOM 5364 O O . GLN A 1 696 ? 15.625 15.102 15.586 1 90.44 696 GLN A O 1
ATOM 5369 N N . ALA A 1 697 ? 13.656 16.062 15.406 1 88.06 697 ALA A N 1
ATOM 5370 C CA . ALA A 1 697 ? 14.219 17.312 14.906 1 88.06 697 ALA A CA 1
ATOM 5371 C C . ALA A 1 697 ? 14.953 18.062 16.016 1 88.06 697 ALA A C 1
ATOM 5373 O O . ALA A 1 697 ? 14.492 18.094 17.156 1 88.06 697 ALA A O 1
ATOM 5374 N N . ARG A 1 698 ? 16.188 18.516 15.719 1 86.88 698 ARG A N 1
ATOM 5375 C CA . ARG A 1 698 ? 16.953 19.375 16.609 1 86.88 698 ARG A CA 1
ATOM 5376 C C . ARG A 1 698 ? 17.344 20.672 15.898 1 86.88 698 ARG A C 1
ATOM 5378 O O . ARG A 1 698 ? 17.375 20.734 14.672 1 86.88 698 ARG A O 1
ATOM 5385 N N . GLU A 1 699 ? 17.594 21.688 16.719 1 85.69 699 GLU A N 1
ATOM 5386 C CA . GLU A 1 699 ? 18.016 22.969 16.141 1 85.69 699 GLU A CA 1
ATOM 5387 C C . GLU A 1 699 ? 19.406 22.844 15.508 1 85.69 699 GLU A C 1
ATOM 5389 O O . GLU A 1 699 ? 20.281 22.172 16.031 1 85.69 699 GLU A O 1
ATOM 5394 N N . ILE A 1 700 ? 19.625 23.438 14.328 1 85.56 700 ILE A N 1
ATOM 5395 C CA . ILE A 1 700 ? 20.906 23.484 13.641 1 85.56 700 ILE A CA 1
ATOM 5396 C C . ILE A 1 700 ? 21.672 24.719 14.07 1 85.56 700 ILE A C 1
ATOM 5398 O O . ILE A 1 700 ? 21.141 25.828 14.078 1 85.56 700 ILE A O 1
ATOM 5402 N N . SER A 1 701 ? 22.969 24.5 14.477 1 86.94 701 SER A N 1
ATOM 5403 C CA . SER A 1 701 ? 23.781 25.609 14.93 1 86.94 701 SER A CA 1
ATOM 5404 C C . SER A 1 701 ? 24.016 26.625 13.812 1 86.94 701 SER A C 1
ATOM 5406 O O . SER A 1 701 ? 24.281 26.25 12.672 1 86.94 701 SER A O 1
ATOM 5408 N N . ARG A 1 702 ? 23.953 27.906 14.125 1 87.06 702 ARG A N 1
ATOM 5409 C CA . ARG A 1 702 ? 24.234 28.984 13.18 1 87.06 702 ARG A CA 1
ATOM 5410 C C . ARG A 1 702 ? 25.656 29.484 13.336 1 87.06 702 ARG A C 1
ATOM 5412 O O . ARG A 1 702 ? 26.078 30.406 12.625 1 87.06 702 ARG A O 1
ATOM 5419 N N . PHE A 1 703 ? 26.406 28.859 14.219 1 89.69 703 PHE A N 1
ATOM 5420 C CA . PHE A 1 703 ? 27.75 29.328 14.539 1 89.69 703 PHE A CA 1
ATOM 5421 C C . PHE A 1 703 ? 28.797 28.484 13.836 1 89.69 703 PHE A C 1
ATOM 5423 O O . PHE A 1 703 ? 28.547 27.312 13.516 1 89.69 703 PHE A O 1
ATOM 5430 N N . PRO A 1 704 ? 29.938 29.062 13.562 1 91.5 704 PRO A N 1
ATOM 5431 C CA . PRO A 1 704 ? 30.969 28.359 12.789 1 91.5 704 PRO A CA 1
ATOM 5432 C C . PRO A 1 704 ? 31.531 27.141 13.531 1 91.5 704 PRO A C 1
ATOM 5434 O O . PRO A 1 704 ? 31.656 27.172 14.758 1 91.5 704 PRO A O 1
ATOM 5437 N N . ALA A 1 705 ? 31.844 26.141 12.773 1 92.88 705 ALA A N 1
ATOM 5438 C CA . ALA A 1 705 ? 32.531 24.969 13.273 1 92.88 705 ALA A CA 1
ATOM 5439 C C . ALA A 1 705 ? 34.062 25.125 13.094 1 92.88 705 ALA A C 1
ATOM 5441 O O . ALA A 1 705 ? 34.5 25.703 12.109 1 92.88 705 ALA A O 1
ATOM 5442 N N . ASN A 1 706 ? 34.812 24.625 14.094 1 94.19 706 ASN A N 1
ATOM 5443 C CA . ASN A 1 706 ? 36.281 24.688 14.039 1 94.19 706 ASN A CA 1
ATOM 5444 C C . ASN A 1 706 ? 36.875 23.297 13.961 1 94.19 706 ASN A C 1
ATOM 5446 O O . ASN A 1 706 ? 36.531 22.406 14.734 1 94.19 706 ASN A O 1
ATOM 5450 N N . ARG A 1 707 ? 37.75 23.094 12.992 1 94.56 707 ARG A N 1
ATOM 5451 C CA . ARG A 1 707 ? 38.438 21.812 12.812 1 94.56 707 ARG A CA 1
ATOM 5452 C C . ARG A 1 707 ? 39.812 21.844 13.414 1 94.56 707 ARG A C 1
ATOM 5454 O O . ARG A 1 707 ? 40.562 22.812 13.227 1 94.56 707 ARG A O 1
ATOM 5461 N N . ARG A 1 708 ? 40.125 20.797 14.164 1 95.19 708 ARG A N 1
ATOM 5462 C CA . ARG A 1 708 ? 41.469 20.578 14.688 1 95.19 708 ARG A CA 1
ATOM 5463 C C . ARG A 1 708 ? 41.938 19.141 14.422 1 95.19 708 ARG A C 1
ATOM 5465 O O . ARG A 1 708 ? 41.219 18.188 14.688 1 95.19 708 ARG A O 1
ATOM 5472 N N . ASP A 1 709 ? 43.125 19.031 13.883 1 96.06 709 ASP A N 1
ATOM 5473 C CA . ASP A 1 709 ? 43.688 17.719 13.602 1 96.06 709 ASP A CA 1
ATOM 5474 C C . ASP A 1 709 ? 44.75 17.328 14.633 1 96.06 709 ASP A C 1
ATOM 5476 O O . ASP A 1 709 ? 45.562 18.172 15.016 1 96.06 709 ASP A O 1
ATOM 5480 N N . ILE A 1 710 ? 44.688 16.156 15.055 1 95.06 710 ILE A N 1
ATOM 5481 C CA . ILE A 1 710 ? 45.719 15.641 15.945 1 95.06 710 ILE A CA 1
ATOM 5482 C C . ILE A 1 710 ? 46.281 14.336 15.398 1 95.06 710 ILE A C 1
ATOM 5484 O O . ILE A 1 710 ? 45.562 13.57 14.742 1 95.06 710 ILE A O 1
ATOM 5488 N N . ALA A 1 711 ? 47.531 14.078 15.547 1 95.56 711 ALA A N 1
ATOM 5489 C CA . ALA A 1 711 ? 48.188 12.82 15.227 1 95.56 711 ALA A CA 1
ATOM 5490 C C . ALA A 1 711 ? 48.75 12.164 16.484 1 95.56 711 ALA A C 1
ATOM 5492 O O . ALA A 1 711 ? 49.656 12.703 17.125 1 95.56 711 ALA A O 1
ATOM 5493 N N . VAL A 1 712 ? 48.25 11.031 16.812 1 95.69 712 VAL A N 1
ATOM 5494 C CA . VAL A 1 712 ? 48.656 10.375 18.062 1 95.69 712 VAL A CA 1
ATOM 5495 C C . VAL A 1 712 ? 49.312 9.031 17.734 1 95.69 712 VAL A C 1
ATOM 5497 O O . VAL A 1 712 ? 48.906 8.328 16.812 1 95.69 712 VAL A O 1
ATOM 5500 N N . VAL A 1 713 ? 50.344 8.719 18.406 1 96.5 713 VAL A N 1
ATOM 5501 C CA . VAL A 1 713 ? 51.062 7.449 18.281 1 96.5 713 VAL A CA 1
ATOM 5502 C C . VAL A 1 713 ? 50.625 6.508 19.406 1 96.5 713 VAL A C 1
ATOM 5504 O O . VAL A 1 713 ? 50.75 6.855 20.578 1 96.5 713 VAL A O 1
ATOM 5507 N N . VAL A 1 714 ? 50.094 5.406 19.047 1 96.19 714 VAL A N 1
ATOM 5508 C CA . VAL A 1 714 ? 49.656 4.41 20.016 1 96.19 714 VAL A CA 1
ATOM 5509 C C . VAL A 1 714 ? 50.188 3.033 19.625 1 96.19 714 VAL A C 1
ATOM 5511 O O . VAL A 1 714 ? 50.656 2.836 18.484 1 96.19 714 VAL A O 1
ATOM 5514 N N . ALA A 1 715 ? 50.125 2.125 20.578 1 95 715 ALA A N 1
ATOM 5515 C CA . ALA A 1 715 ? 50.531 0.747 20.297 1 95 715 ALA A CA 1
ATOM 5516 C C . ALA A 1 715 ? 49.625 0.139 19.203 1 95 715 ALA A C 1
ATOM 5518 O O . ALA A 1 715 ? 48.438 0.435 19.141 1 95 715 ALA A O 1
ATOM 5519 N N . GLU A 1 716 ? 50.156 -0.732 18.469 1 92.31 716 GLU A N 1
ATOM 5520 C CA . GLU A 1 716 ? 49.5 -1.329 17.328 1 92.31 716 GLU A CA 1
ATOM 5521 C C . GLU A 1 716 ? 48.25 -2.1 17.75 1 92.31 716 GLU A C 1
ATOM 5523 O O . GLU A 1 716 ? 47.25 -2.17 17.016 1 92.31 716 GLU A O 1
ATOM 5528 N N . ASN A 1 717 ? 48.219 -2.588 18.891 1 90.06 717 ASN A N 1
ATOM 5529 C CA . ASN A 1 717 ? 47.125 -3.449 19.344 1 90.06 717 ASN A CA 1
ATOM 5530 C C . ASN A 1 717 ? 45.969 -2.637 19.891 1 90.06 717 ASN A C 1
ATOM 5532 O O . ASN A 1 717 ? 44.906 -3.186 20.172 1 90.06 717 ASN A O 1
ATOM 5536 N N . VAL A 1 718 ? 46.125 -1.332 20.016 1 93.12 718 VAL A N 1
ATOM 5537 C CA . VAL A 1 718 ? 45.031 -0.481 20.469 1 93.12 718 VAL A CA 1
ATOM 5538 C C . VAL A 1 718 ? 44.062 -0.23 19.312 1 93.12 718 VAL A C 1
ATOM 5540 O O . VAL A 1 718 ? 44.438 0.352 18.297 1 93.12 718 VAL A O 1
ATOM 5543 N N . PRO A 1 719 ? 42.812 -0.642 19.484 1 91.25 719 PRO A N 1
ATOM 5544 C CA . PRO A 1 719 ? 41.844 -0.389 18.406 1 91.25 719 PRO A CA 1
ATOM 5545 C C . PRO A 1 719 ? 41.594 1.099 18.188 1 91.25 719 PRO A C 1
ATOM 5547 O O . PRO A 1 719 ? 41.406 1.842 19.172 1 91.25 719 PRO A O 1
ATOM 5550 N N . ALA A 1 720 ? 41.5 1.486 16.969 1 92.44 720 ALA A N 1
ATOM 5551 C CA . ALA A 1 720 ? 41.219 2.879 16.641 1 92.44 720 ALA A CA 1
ATOM 5552 C C . ALA A 1 720 ? 39.875 3.301 17.188 1 92.44 720 ALA A C 1
ATOM 5554 O O . ALA A 1 720 ? 39.688 4.457 17.594 1 92.44 720 ALA A O 1
ATOM 5555 N N . ALA A 1 721 ? 38.938 2.406 17.234 1 90.38 721 ALA A N 1
ATOM 5556 C CA . ALA A 1 721 ? 37.594 2.68 17.734 1 90.38 721 ALA A CA 1
ATOM 5557 C C . ALA A 1 721 ? 37.625 3.16 19.172 1 90.38 721 ALA A C 1
ATOM 5559 O O . ALA A 1 721 ? 36.812 4.012 19.578 1 90.38 721 ALA A O 1
ATOM 5560 N N . ASP A 1 722 ? 38.5 2.625 19.953 1 92 722 ASP A N 1
ATOM 5561 C CA . ASP A 1 722 ? 38.625 3.018 21.344 1 92 722 ASP A CA 1
ATOM 5562 C C . ASP A 1 722 ? 39.156 4.453 21.469 1 92 722 ASP A C 1
ATOM 5564 O O . ASP A 1 722 ? 38.688 5.207 22.328 1 92 722 ASP A O 1
ATOM 5568 N N . ILE A 1 723 ? 40.031 4.719 20.641 1 93.62 723 ILE A N 1
ATOM 5569 C CA . ILE A 1 723 ? 40.594 6.066 20.609 1 93.62 723 ILE A CA 1
ATOM 5570 C C . ILE A 1 723 ? 39.5 7.074 20.234 1 93.62 723 ILE A C 1
ATOM 5572 O O . ILE A 1 723 ? 39.344 8.094 20.906 1 93.62 723 ILE A O 1
ATOM 5576 N N . LEU A 1 724 ? 38.781 6.793 19.172 1 92.94 724 LEU A N 1
ATOM 5577 C CA . LEU A 1 724 ? 37.75 7.684 18.688 1 92.94 724 LEU A CA 1
ATOM 5578 C C . LEU A 1 724 ? 36.656 7.84 19.734 1 92.94 724 LEU A C 1
ATOM 5580 O O . LEU A 1 724 ? 36.156 8.945 19.969 1 92.94 724 LEU A O 1
ATOM 5584 N N . SER A 1 725 ? 36.312 6.766 20.375 1 90.12 725 SER A N 1
ATOM 5585 C CA . SER A 1 725 ? 35.281 6.797 21.422 1 90.12 725 SER A CA 1
ATOM 5586 C C . SER A 1 725 ? 35.719 7.672 22.594 1 90.12 725 SER A C 1
ATOM 5588 O O . SER A 1 725 ? 34.875 8.398 23.156 1 90.12 725 SER A O 1
ATOM 5590 N N . GLU A 1 726 ? 36.969 7.586 22.938 1 92.62 726 GLU A N 1
ATOM 5591 C CA . GLU A 1 726 ? 37.469 8.398 24.031 1 92.62 726 GLU A CA 1
ATOM 5592 C C . GLU A 1 726 ? 37.438 9.883 23.672 1 92.62 726 GLU A C 1
ATOM 5594 O O . GLU A 1 726 ? 37.125 10.719 24.516 1 92.62 726 GLU A O 1
ATOM 5599 N N . CYS A 1 727 ? 37.75 10.172 22.438 1 92.81 727 CYS A N 1
ATOM 5600 C CA . CYS A 1 727 ? 37.688 11.555 21.984 1 92.81 727 CYS A CA 1
ATOM 5601 C C . CYS A 1 727 ? 36.25 12.094 22.062 1 92.81 727 CYS A C 1
ATOM 5603 O O . CYS A 1 727 ? 36.031 13.227 22.5 1 92.81 727 CYS A O 1
ATOM 5605 N N . LYS A 1 728 ? 35.375 11.328 21.641 1 89.69 728 LYS A N 1
ATOM 5606 C CA . LYS A 1 728 ? 33.969 11.727 21.656 1 89.69 728 LYS A CA 1
ATOM 5607 C C . LYS A 1 728 ? 33.469 11.953 23.078 1 89.69 728 LYS A C 1
ATOM 5609 O O . LYS A 1 728 ? 32.688 12.883 23.344 1 89.69 728 LYS A O 1
ATOM 5614 N N . LYS A 1 729 ? 33.875 11.148 24.031 1 88.12 729 LYS A N 1
ATOM 5615 C CA . LYS A 1 729 ? 33.438 11.219 25.422 1 88.12 729 LYS A CA 1
ATOM 5616 C C . LYS A 1 729 ? 33.938 12.516 26.078 1 88.12 729 LYS A C 1
ATOM 5618 O O . LYS A 1 729 ? 33.188 13.148 26.828 1 88.12 729 LYS A O 1
ATOM 5623 N N . VAL A 1 730 ? 35.094 12.883 25.75 1 85.62 730 VAL A N 1
ATOM 5624 C CA . VAL A 1 730 ? 35.719 14.047 26.375 1 85.62 730 VAL A CA 1
ATOM 5625 C C . VAL A 1 730 ? 35.094 15.328 25.844 1 85.62 730 VAL A C 1
ATOM 5627 O O . VAL A 1 730 ? 34.875 16.297 26.578 1 85.62 730 VAL A O 1
ATOM 5630 N N . GLY A 1 731 ? 34.688 15.336 24.578 1 75.75 731 GLY A N 1
ATOM 5631 C CA . GLY A 1 731 ? 34.219 16.547 23.922 1 75.75 731 GLY A CA 1
ATOM 5632 C C . GLY A 1 731 ? 32.688 16.688 23.953 1 75.75 731 GLY A C 1
ATOM 5633 O O . GLY A 1 731 ? 32.125 17.375 23.109 1 75.75 731 GLY A O 1
ATOM 5634 N N . VAL A 1 732 ? 31.953 15.977 24.797 1 70.19 732 VAL A N 1
ATOM 5635 C CA . VAL A 1 732 ? 30.516 15.742 24.781 1 70.19 732 VAL A CA 1
ATOM 5636 C C . VAL A 1 732 ? 29.781 17.047 24.5 1 70.19 732 VAL A C 1
ATOM 5638 O O . VAL A 1 732 ? 28.828 17.078 23.719 1 70.19 732 VAL A O 1
ATOM 5641 N N . ASN A 1 733 ? 30.234 18.156 24.828 1 74.88 733 ASN A N 1
ATOM 5642 C CA . ASN A 1 733 ? 29.453 19.375 24.656 1 74.88 733 ASN A CA 1
ATOM 5643 C C . ASN A 1 733 ? 29.922 20.188 23.453 1 74.88 733 ASN A C 1
ATOM 5645 O O . ASN A 1 733 ? 29.109 20.781 22.75 1 74.88 733 ASN A O 1
ATOM 5649 N N . GLN A 1 734 ? 31.141 19.953 23.047 1 85.56 734 GLN A N 1
ATOM 5650 C CA . GLN A 1 734 ? 31.703 20.859 22.047 1 85.56 734 GLN A CA 1
ATOM 5651 C C . GLN A 1 734 ? 32.156 20.094 20.812 1 85.56 734 GLN A C 1
ATOM 5653 O O . GLN A 1 734 ? 32.312 20.672 19.734 1 85.56 734 GLN A O 1
ATOM 5658 N N . VAL A 1 735 ? 32.469 18.828 20.953 1 87.81 735 VAL A N 1
ATOM 5659 C CA . VAL A 1 735 ? 32.938 18.047 19.828 1 87.81 735 VAL A CA 1
ATOM 5660 C C . VAL A 1 735 ? 31.766 17.469 19.062 1 87.81 735 VAL A C 1
ATOM 5662 O O . VAL A 1 735 ? 31.062 16.578 19.562 1 87.81 735 VAL A O 1
ATOM 5665 N N . VAL A 1 736 ? 31.562 17.922 17.828 1 86.25 736 VAL A N 1
ATOM 5666 C CA . VAL A 1 736 ? 30.391 17.516 17.047 1 86.25 736 VAL A CA 1
ATOM 5667 C C . VAL A 1 736 ? 30.812 16.469 16 1 86.25 736 VAL A C 1
ATOM 5669 O O . VAL A 1 736 ? 29.969 15.805 15.398 1 86.25 736 VAL A O 1
ATOM 5672 N N . GLY A 1 737 ? 32.125 16.328 15.805 1 90.94 737 GLY A N 1
ATOM 5673 C CA . GLY A 1 737 ? 32.594 15.344 14.852 1 90.94 737 GLY A CA 1
ATOM 5674 C C . GLY A 1 737 ? 33.969 14.805 15.188 1 90.94 737 GLY A C 1
ATOM 5675 O O . GLY A 1 737 ? 34.844 15.547 15.648 1 90.94 737 GLY A O 1
ATOM 5676 N N . VAL A 1 738 ? 34.219 13.562 15.094 1 93.19 738 VAL A N 1
ATOM 5677 C CA . VAL A 1 738 ? 35.5 12.875 15.242 1 93.19 738 VAL A CA 1
ATOM 5678 C C . VAL A 1 738 ? 35.719 11.922 14.062 1 93.19 738 VAL A C 1
ATOM 5680 O O . VAL A 1 738 ? 34.875 11.078 13.781 1 93.19 738 VAL A O 1
ATOM 5683 N N . ASN A 1 739 ? 36.812 12.094 13.328 1 94.12 739 ASN A N 1
ATOM 5684 C CA . ASN A 1 739 ? 37.031 11.273 12.141 1 94.12 739 ASN A CA 1
ATOM 5685 C C . ASN A 1 739 ? 38.469 10.844 12.016 1 94.12 739 ASN A C 1
ATOM 5687 O O . ASN A 1 739 ? 39.406 11.656 12.195 1 94.12 739 ASN A O 1
ATOM 5691 N N . LEU A 1 740 ? 38.719 9.562 11.805 1 95.38 740 LEU A N 1
ATOM 5692 C CA . LEU A 1 740 ? 40.031 9.031 11.484 1 95.38 740 LEU A CA 1
ATOM 5693 C C . LEU A 1 740 ? 40.344 9.18 10 1 95.38 740 LEU A C 1
ATOM 5695 O O . LEU A 1 740 ? 39.688 8.547 9.164 1 95.38 740 LEU A O 1
ATOM 5699 N N . PHE A 1 741 ? 41.375 9.945 9.625 1 94.06 741 PHE A N 1
ATOM 5700 C CA . PHE A 1 741 ? 41.562 10.203 8.203 1 94.06 741 PHE A CA 1
ATOM 5701 C C . PHE A 1 741 ? 42.906 9.711 7.734 1 94.06 741 PHE A C 1
ATOM 5703 O O . PHE A 1 741 ? 43.25 9.773 6.543 1 94.06 741 PHE A O 1
ATOM 5710 N N . ASP A 1 742 ? 43.781 9.164 8.711 1 94.06 742 ASP A N 1
ATOM 5711 C CA . ASP A 1 742 ? 45.062 8.586 8.289 1 94.06 742 ASP A CA 1
ATOM 5712 C C . ASP A 1 742 ? 45.594 7.59 9.32 1 94.06 742 ASP A C 1
ATOM 5714 O O . ASP A 1 742 ? 45.406 7.797 10.523 1 94.06 742 ASP A O 1
ATOM 5718 N N . VAL A 1 743 ? 46.156 6.535 8.844 1 94.62 743 VAL A N 1
ATOM 5719 C CA . VAL A 1 743 ? 46.875 5.551 9.648 1 94.62 743 VAL A CA 1
ATOM 5720 C C . VAL A 1 743 ? 48.25 5.285 9.031 1 94.62 743 VAL A C 1
ATOM 5722 O O . VAL A 1 743 ? 48.344 4.871 7.871 1 94.62 743 VAL A O 1
ATOM 5725 N N . TYR A 1 744 ? 49.219 5.508 9.758 1 93.56 744 TYR A N 1
ATOM 5726 C CA . TYR A 1 744 ? 50.594 5.418 9.219 1 93.56 744 TYR A CA 1
ATOM 5727 C C . TYR A 1 744 ? 51.438 4.492 10.062 1 93.56 744 TYR A C 1
ATOM 5729 O O . TYR A 1 744 ? 51.438 4.562 11.289 1 93.56 744 TYR A O 1
ATOM 5737 N N . ARG A 1 745 ? 52.062 3.555 9.234 1 91.19 745 ARG A N 1
ATOM 5738 C CA . ARG A 1 745 ? 53.031 2.637 9.805 1 91.19 745 ARG A CA 1
ATOM 5739 C C . ARG A 1 745 ? 54.375 2.723 9.062 1 91.19 745 ARG A C 1
ATOM 5741 O O . ARG A 1 745 ? 54.406 2.66 7.832 1 91.19 745 ARG A O 1
ATOM 5748 N N . GLY A 1 746 ? 55.438 3.291 9.617 1 86.81 746 GLY A N 1
ATOM 5749 C CA . GLY A 1 746 ? 56.688 3.322 8.875 1 86.81 746 GLY A CA 1
ATOM 5750 C C . GLY A 1 746 ? 57.781 4.137 9.57 1 86.81 746 GLY A C 1
ATOM 5751 O O . GLY A 1 746 ? 57.875 4.141 10.797 1 86.81 746 GLY A O 1
ATOM 5752 N N . LYS A 1 747 ? 58.406 4.844 8.664 1 88.31 747 LYS A N 1
ATOM 5753 C CA . LYS A 1 747 ? 59.562 5.594 9.125 1 88.31 747 LYS A CA 1
ATOM 5754 C C . LYS A 1 747 ? 59.156 6.703 10.086 1 88.31 747 LYS A C 1
ATOM 5756 O O . LYS A 1 747 ? 58.219 7.469 9.812 1 88.31 747 LYS A O 1
ATOM 5761 N N . GLY A 1 748 ? 59.75 6.793 11.219 1 87.25 748 GLY A N 1
ATOM 5762 C CA . GLY A 1 748 ? 59.469 7.832 12.195 1 87.25 748 GLY A CA 1
ATOM 5763 C C . GLY A 1 748 ? 58.562 7.363 13.328 1 87.25 748 GLY A C 1
ATOM 5764 O O . GLY A 1 748 ? 58.406 8.062 14.328 1 87.25 748 GLY A O 1
ATOM 5765 N N . VAL A 1 749 ? 57.906 6.203 13.148 1 91.38 749 VAL A N 1
ATOM 5766 C CA . VAL A 1 749 ? 57.094 5.594 14.195 1 91.38 749 VAL A CA 1
ATOM 5767 C C . VAL A 1 749 ? 57.781 4.328 14.711 1 91.38 749 VAL A C 1
ATOM 5769 O O . VAL A 1 749 ? 58.25 3.51 13.922 1 91.38 749 VAL A O 1
ATOM 5772 N N . ALA A 1 750 ? 57.938 4.223 15.984 1 90 750 ALA A N 1
ATOM 5773 C CA . ALA A 1 750 ? 58.625 3.086 16.594 1 90 750 ALA A CA 1
ATOM 5774 C C . ALA A 1 750 ? 58 1.769 16.172 1 90 750 ALA A C 1
ATOM 5776 O O . ALA A 1 750 ? 56.781 1.724 15.852 1 90 750 ALA A O 1
ATOM 5777 N N . GLU A 1 751 ? 58.75 0.739 16.125 1 91.56 751 GLU A N 1
ATOM 5778 C CA . GLU A 1 751 ? 58.219 -0.588 15.805 1 91.56 751 GLU A CA 1
ATOM 5779 C C . GLU A 1 751 ? 57.156 -1.026 16.797 1 91.56 751 GLU A C 1
ATOM 5781 O O . GLU A 1 751 ? 57.312 -0.848 18.016 1 91.56 751 GLU A O 1
ATOM 5786 N N . GLY A 1 752 ? 56.062 -1.476 16.328 1 92.38 752 GLY A N 1
ATOM 5787 C CA . GLY A 1 752 ? 54.969 -1.914 17.188 1 92.38 752 GLY A CA 1
ATOM 5788 C C . GLY A 1 752 ? 53.969 -0.819 17.469 1 92.38 752 GLY A C 1
ATOM 5789 O O . GLY A 1 752 ? 53 -1.036 18.219 1 92.38 752 GLY A O 1
ATOM 5790 N N . TYR A 1 753 ? 54.281 0.316 16.938 1 94.94 753 TYR A N 1
ATOM 5791 C CA . TYR A 1 753 ? 53.375 1.436 17.141 1 94.94 753 TYR A CA 1
ATOM 5792 C C . TYR A 1 753 ? 52.781 1.914 15.82 1 94.94 753 TYR A C 1
ATOM 5794 O O . TYR A 1 753 ? 53.25 1.514 14.75 1 94.94 753 TYR A O 1
ATOM 5802 N N . LYS A 1 754 ? 51.719 2.646 15.844 1 95.75 754 LYS A N 1
ATOM 5803 C CA . LYS A 1 754 ? 51.094 3.281 14.688 1 95.75 754 LYS A CA 1
ATOM 5804 C C . LYS A 1 754 ? 50.656 4.715 15.008 1 95.75 754 LYS A C 1
ATOM 5806 O O . LYS A 1 754 ? 50.438 5.055 16.172 1 95.75 754 LYS A O 1
ATOM 5811 N N . SER A 1 755 ? 50.656 5.48 14 1 96.19 755 SER A N 1
ATOM 5812 C CA . SER A 1 755 ? 50.188 6.855 14.125 1 96.19 755 SER A CA 1
ATOM 5813 C C . SER A 1 755 ? 48.75 7.012 13.578 1 96.19 755 SER A C 1
ATOM 5815 O O . SER A 1 755 ? 48.469 6.602 12.453 1 96.19 755 SER A O 1
ATOM 5817 N N . LEU A 1 756 ? 47.875 7.504 14.344 1 96.56 756 LEU A N 1
ATOM 5818 C CA . LEU A 1 756 ? 46.5 7.785 13.953 1 96.56 756 LEU A CA 1
ATOM 5819 C C . LEU A 1 756 ? 46.25 9.289 13.82 1 96.56 756 LEU A C 1
ATOM 5821 O O . LEU A 1 756 ? 46.469 10.039 14.781 1 96.56 756 LEU A O 1
ATOM 5825 N N . ALA A 1 757 ? 45.875 9.742 12.656 1 96.06 757 ALA A N 1
ATOM 5826 C CA . ALA A 1 757 ? 45.469 11.133 12.461 1 96.06 757 ALA A CA 1
ATOM 5827 C C . ALA A 1 757 ? 43.969 11.297 12.594 1 96.06 757 ALA A C 1
ATOM 5829 O O . ALA A 1 757 ? 43.188 10.664 11.859 1 96.06 757 ALA A O 1
ATOM 5830 N N . ILE A 1 758 ? 43.531 12.102 13.516 1 96.06 758 ILE A N 1
ATOM 5831 C CA . ILE A 1 758 ? 42.125 12.273 13.859 1 96.06 758 ILE A CA 1
ATOM 5832 C C . ILE A 1 758 ? 41.75 13.742 13.727 1 96.06 758 ILE A C 1
ATOM 5834 O O . ILE A 1 758 ? 42.469 14.633 14.18 1 96.06 758 ILE A O 1
ATOM 5838 N N . SER A 1 759 ? 40.656 13.953 13.062 1 95.62 759 SER A N 1
ATOM 5839 C CA . SER A 1 759 ? 40.094 15.297 12.992 1 95.62 759 SER A CA 1
ATOM 5840 C C . SER A 1 759 ? 39 15.492 14.031 1 95.62 759 SER A C 1
ATOM 5842 O O . SER A 1 759 ? 38.125 14.625 14.203 1 95.62 759 SER A O 1
ATOM 5844 N N . LEU A 1 760 ? 39.062 16.594 14.719 1 95.06 760 LEU A N 1
ATOM 5845 C CA . LEU A 1 760 ? 38.062 17 15.68 1 95.06 760 LEU A CA 1
ATOM 5846 C C . LEU A 1 760 ? 37.312 18.25 15.203 1 95.06 760 LEU A C 1
ATOM 5848 O O . LEU A 1 760 ? 37.938 19.266 14.891 1 95.06 760 LEU A O 1
ATOM 5852 N N . ILE A 1 761 ? 36.031 18.109 15.102 1 93.5 761 ILE A N 1
ATOM 5853 C CA . ILE A 1 761 ? 35.219 19.266 14.758 1 93.5 761 ILE A CA 1
ATOM 5854 C C . ILE A 1 761 ? 34.531 19.797 16.016 1 93.5 761 ILE A C 1
ATOM 5856 O O . ILE A 1 761 ? 33.75 19.062 16.656 1 93.5 761 ILE A O 1
ATOM 5860 N N . LEU A 1 762 ? 34.781 21.062 16.359 1 94.12 762 LEU A N 1
ATOM 5861 C CA . LEU A 1 762 ? 34.219 21.688 17.547 1 94.12 762 LEU A CA 1
ATOM 5862 C C . LEU A 1 762 ? 33.25 22.797 17.188 1 94.12 762 LEU A C 1
ATOM 5864 O O . LEU A 1 762 ? 33.531 23.578 16.281 1 94.12 762 LEU A O 1
ATOM 5868 N N . GLN A 1 763 ? 32.094 22.734 17.812 1 91.94 763 GLN A N 1
ATOM 5869 C CA . GLN A 1 763 ? 31.078 23.734 17.547 1 91.94 763 GLN A CA 1
ATOM 5870 C C . GLN A 1 763 ? 30.125 23.875 18.734 1 91.94 763 GLN A C 1
ATOM 5872 O O . GLN A 1 763 ? 29.906 22.906 19.484 1 91.94 763 GLN A O 1
ATOM 5877 N N . ASP A 1 764 ? 29.703 25.047 18.953 1 88.62 764 ASP A N 1
ATOM 5878 C CA . ASP A 1 764 ? 28.672 25.312 19.969 1 88.62 764 ASP A CA 1
ATOM 5879 C C . ASP A 1 764 ? 27.375 25.781 19.328 1 88.62 764 ASP A C 1
ATOM 5881 O O . ASP A 1 764 ? 27.406 26.469 18.297 1 88.62 764 ASP A O 1
ATOM 5885 N N . THR A 1 765 ? 26.281 25.422 19.875 1 85.5 765 THR A N 1
ATOM 5886 C CA . THR A 1 765 ? 25 25.766 19.297 1 85.5 765 THR A CA 1
ATOM 5887 C C . THR A 1 765 ? 24.547 27.156 19.75 1 85.5 765 THR A C 1
ATOM 5889 O O . THR A 1 765 ? 23.641 27.75 19.156 1 85.5 765 THR A O 1
ATOM 5892 N N . ASN A 1 766 ? 25.203 27.719 20.75 1 86.81 766 ASN A N 1
ATOM 5893 C CA . ASN A 1 766 ? 24.688 28.953 21.344 1 86.81 766 ASN A CA 1
ATOM 5894 C C . ASN A 1 766 ? 25.656 30.125 21.156 1 86.81 766 ASN A C 1
ATOM 5896 O O . ASN A 1 766 ? 25.266 31.281 21.297 1 86.81 766 ASN A O 1
ATOM 5900 N N . ARG A 1 767 ? 26.875 29.734 20.891 1 90.31 767 ARG A N 1
ATOM 5901 C CA . ARG A 1 767 ? 27.828 30.828 20.766 1 90.31 767 ARG A CA 1
ATOM 5902 C C . ARG A 1 767 ? 29.047 30.375 19.953 1 90.31 767 ARG A C 1
ATOM 5904 O O . ARG A 1 767 ? 29.266 29.188 19.75 1 90.31 767 ARG A O 1
ATOM 5911 N N . THR A 1 768 ? 29.797 31.359 19.375 1 92.94 768 THR A N 1
ATOM 5912 C CA . THR A 1 768 ? 31.078 31.094 18.719 1 92.94 768 THR A CA 1
ATOM 5913 C C . THR A 1 768 ? 32.125 30.688 19.75 1 92.94 768 THR A C 1
ATOM 5915 O O . THR A 1 768 ? 32.281 31.344 20.781 1 92.94 768 THR A O 1
ATOM 5918 N N . LEU A 1 769 ? 32.812 29.656 19.5 1 92.94 769 LEU A N 1
ATOM 5919 C CA . LEU A 1 769 ? 33.844 29.172 20.406 1 92.94 769 LEU A CA 1
ATOM 5920 C C . LEU A 1 769 ? 35.094 30.031 20.312 1 92.94 769 LEU A C 1
ATOM 5922 O O . LEU A 1 769 ? 35.531 30.391 19.203 1 92.94 769 LEU A O 1
ATOM 5926 N N . GLU A 1 770 ? 35.625 30.359 21.469 1 94 770 GLU A N 1
ATOM 5927 C CA . GLU A 1 770 ? 36.906 31.094 21.5 1 94 770 GLU A CA 1
ATOM 5928 C C . GLU A 1 770 ? 38.094 30.156 21.312 1 94 770 GLU A C 1
ATOM 5930 O O . GLU A 1 770 ? 38 28.969 21.641 1 94 770 GLU A O 1
ATOM 5935 N N . GLU A 1 771 ? 39.219 30.656 20.75 1 93.94 771 GLU A N 1
ATOM 5936 C CA . GLU A 1 771 ? 40.406 29.875 20.438 1 93.94 771 GLU A CA 1
ATOM 5937 C C . GLU A 1 771 ? 40.938 29.188 21.688 1 93.94 771 GLU A C 1
ATOM 5939 O O . GLU A 1 771 ? 41.406 28.047 21.625 1 93.94 771 GLU A O 1
ATOM 5944 N N . GLU A 1 772 ? 40.875 29.844 22.812 1 93.5 772 GLU A N 1
ATOM 5945 C CA . GLU A 1 772 ? 41.375 29.281 24.062 1 93.5 772 GLU A CA 1
ATOM 5946 C C . GLU A 1 772 ? 40.562 28.062 24.484 1 93.5 772 GLU A C 1
ATOM 5948 O O . GLU A 1 772 ? 41.094 27.078 24.984 1 93.5 772 GLU A O 1
ATOM 5953 N N . GLU A 1 773 ? 39.25 28.172 24.312 1 91.81 773 GLU A N 1
ATOM 5954 C CA . GLU A 1 773 ? 38.344 27.062 24.656 1 91.81 773 GLU A CA 1
ATOM 5955 C C . GLU A 1 773 ? 38.594 25.859 23.75 1 91.81 773 GLU A C 1
ATOM 5957 O O . GLU A 1 773 ? 38.594 24.719 24.219 1 91.81 773 GLU A O 1
ATOM 5962 N N . ILE A 1 774 ? 38.812 26.109 22.5 1 93.44 774 ILE A N 1
ATOM 5963 C CA . ILE A 1 774 ? 39.094 25.062 21.531 1 93.44 774 ILE A CA 1
ATOM 5964 C C . ILE A 1 774 ? 40.375 24.344 21.891 1 93.44 774 ILE A C 1
ATOM 5966 O O . ILE A 1 774 ? 40.438 23.125 21.969 1 93.44 774 ILE A O 1
ATOM 5970 N N . ALA A 1 775 ? 41.375 25.125 22.172 1 93.69 775 ALA A N 1
ATOM 5971 C CA . ALA A 1 775 ? 42.688 24.578 22.531 1 93.69 775 ALA A CA 1
ATOM 5972 C C . ALA A 1 775 ? 42.625 23.75 23.797 1 93.69 775 ALA A C 1
ATOM 5974 O O . ALA A 1 775 ? 43.25 22.703 23.906 1 93.69 775 ALA A O 1
ATOM 5975 N N . ALA A 1 776 ? 41.875 24.234 24.703 1 92.81 776 ALA A N 1
ATOM 5976 C CA . ALA A 1 776 ? 41.719 23.531 25.969 1 92.81 776 ALA A CA 1
ATOM 5977 C C . ALA A 1 776 ? 41.031 22.188 25.766 1 92.81 776 ALA A C 1
ATOM 5979 O O . ALA A 1 776 ? 41.406 21.188 26.375 1 92.81 776 ALA A O 1
ATOM 5980 N N . THR A 1 777 ? 40 22.203 24.953 1 92.88 777 THR A N 1
ATOM 5981 C CA . THR A 1 777 ? 39.25 20.969 24.672 1 92.88 777 THR A CA 1
ATOM 5982 C C . THR A 1 777 ? 40.188 19.953 23.984 1 92.88 777 THR A C 1
ATOM 5984 O O . THR A 1 777 ? 40.156 18.781 24.328 1 92.88 777 THR A O 1
ATOM 5987 N N . VAL A 1 778 ? 40.969 20.359 23 1 94.12 778 VAL A N 1
ATOM 5988 C CA . VAL A 1 778 ? 41.906 19.484 22.297 1 94.12 778 VAL A CA 1
ATOM 5989 C C . VAL A 1 778 ? 42.938 18.938 23.266 1 94.12 778 VAL A C 1
ATOM 5991 O O . VAL A 1 778 ? 43.281 17.75 23.234 1 94.12 778 VAL A O 1
ATOM 5994 N N . ALA A 1 779 ? 43.406 19.828 24.141 1 93.25 779 ALA A N 1
ATOM 5995 C CA . ALA A 1 779 ? 44.406 19.406 25.141 1 93.25 779 ALA A CA 1
ATOM 5996 C C . ALA A 1 779 ? 43.812 18.359 26.078 1 93.25 779 ALA A C 1
ATOM 5998 O O . ALA A 1 779 ? 44.5 17.406 26.453 1 93.25 779 ALA A O 1
ATOM 5999 N N . LYS A 1 780 ? 42.625 18.547 26.453 1 93.81 780 LYS A N 1
ATOM 6000 C CA . LYS A 1 780 ? 41.969 17.562 27.297 1 93.81 780 LYS A CA 1
ATOM 6001 C C . LYS A 1 780 ? 41.844 16.219 26.609 1 93.81 780 LYS A C 1
ATOM 6003 O O . LYS A 1 780 ? 42 15.172 27.25 1 93.81 780 LYS A O 1
ATOM 6008 N N . CYS A 1 781 ? 41.531 16.281 25.359 1 93.94 781 CYS A N 1
ATOM 6009 C CA . CYS A 1 781 ? 41.406 15.055 24.578 1 93.94 781 CYS A CA 1
ATOM 6010 C C . CYS A 1 781 ? 42.75 14.328 24.531 1 93.94 781 CYS A C 1
ATOM 6012 O O . CYS A 1 781 ? 42.812 13.117 24.766 1 93.94 781 CYS A O 1
ATOM 6014 N N . VAL A 1 782 ? 43.812 15.023 24.266 1 94.44 782 VAL A N 1
ATOM 6015 C CA . VAL A 1 782 ? 45.156 14.445 24.156 1 94.44 782 VAL A CA 1
ATOM 6016 C C . VAL A 1 782 ? 45.594 13.875 25.516 1 94.44 782 VAL A C 1
ATOM 6018 O O . VAL A 1 782 ? 46.156 12.789 25.578 1 94.44 782 VAL A O 1
ATOM 6021 N N . GLU A 1 783 ? 45.281 14.562 26.547 1 94.31 783 GLU A N 1
ATOM 6022 C CA . GLU A 1 783 ? 45.625 14.102 27.891 1 94.31 783 GLU A CA 1
ATOM 6023 C C . GLU A 1 783 ? 44.875 12.812 28.234 1 94.31 783 GLU A C 1
ATOM 6025 O O . GLU A 1 783 ? 45.438 11.898 28.828 1 94.31 783 GLU A O 1
ATOM 6030 N N . ALA A 1 784 ? 43.625 12.82 27.906 1 95.12 784 ALA A N 1
ATOM 6031 C CA . ALA A 1 784 ? 42.812 11.625 28.156 1 95.12 784 ALA A CA 1
ATOM 6032 C C . ALA A 1 784 ? 43.375 10.422 27.406 1 95.12 784 ALA A C 1
ATOM 6034 O O . ALA A 1 784 ? 43.406 9.305 27.938 1 95.12 784 ALA A O 1
ATOM 6035 N N . LEU A 1 785 ? 43.781 10.594 26.203 1 96.12 785 LEU A N 1
ATOM 6036 C CA . LEU A 1 785 ? 44.375 9.523 25.391 1 96.12 785 LEU A CA 1
ATOM 6037 C C . LEU A 1 785 ? 45.688 9.055 25.969 1 96.12 785 LEU A C 1
ATOM 6039 O O . LEU A 1 785 ? 46 7.863 25.953 1 96.12 785 LEU A O 1
ATOM 6043 N N . LYS A 1 786 ? 46.469 9.992 26.469 1 95.06 786 LYS A N 1
ATOM 6044 C CA . LYS A 1 786 ? 47.719 9.664 27.125 1 95.06 786 LYS A CA 1
ATOM 6045 C C . LYS A 1 786 ? 47.5 8.812 28.375 1 95.06 786 LYS A C 1
ATOM 6047 O O . LYS A 1 786 ? 48.188 7.812 28.594 1 95.06 786 LYS A O 1
ATOM 6052 N N . GLU A 1 787 ? 46.625 9.188 29.109 1 95.25 787 GLU A N 1
ATOM 6053 C CA . GLU A 1 787 ? 46.344 8.508 30.375 1 95.25 787 GLU A CA 1
ATOM 6054 C C . GLU A 1 787 ? 45.781 7.109 30.125 1 95.25 787 GLU A C 1
ATOM 6056 O O . GLU A 1 787 ? 46.219 6.148 30.766 1 95.25 787 GLU A O 1
ATOM 6061 N N . ARG A 1 788 ? 44.875 6.996 29.172 1 94.81 788 ARG A N 1
ATOM 6062 C CA . ARG A 1 788 ? 44.156 5.742 29 1 94.81 788 ARG A CA 1
ATOM 6063 C C . ARG A 1 788 ? 44.906 4.781 28.094 1 94.81 788 ARG A C 1
ATOM 6065 O O . ARG A 1 788 ? 44.875 3.564 28.297 1 94.81 788 ARG A O 1
ATOM 6072 N N . PHE A 1 789 ? 45.625 5.332 27.078 1 96.06 789 PHE A N 1
ATOM 6073 C CA . PHE A 1 789 ? 46.188 4.457 26.062 1 96.06 789 PHE A CA 1
ATOM 6074 C C . PHE A 1 789 ? 47.719 4.684 25.953 1 96.06 789 PHE A C 1
ATOM 6076 O O . PHE A 1 789 ? 48.344 4.141 25.047 1 96.06 789 PHE A O 1
ATOM 6083 N N . GLN A 1 790 ? 48.312 5.57 26.75 1 94.12 790 GLN A N 1
ATOM 6084 C CA . GLN A 1 790 ? 49.719 5.938 26.672 1 94.12 790 GLN A CA 1
ATOM 6085 C C . GLN A 1 790 ? 50.062 6.512 25.312 1 94.12 790 GLN A C 1
ATOM 6087 O O . GLN A 1 790 ? 51.125 6.184 24.734 1 94.12 790 GLN A O 1
ATOM 6092 N N . ALA A 1 791 ? 49.094 7.219 24.797 1 94.44 791 ALA A N 1
ATOM 6093 C CA . ALA A 1 791 ? 49.281 7.84 23.484 1 94.44 791 ALA A CA 1
ATOM 6094 C C . ALA A 1 791 ? 50.188 9.055 23.578 1 94.44 791 ALA A C 1
ATOM 6096 O O . ALA A 1 791 ? 50.25 9.727 24.609 1 94.44 791 ALA 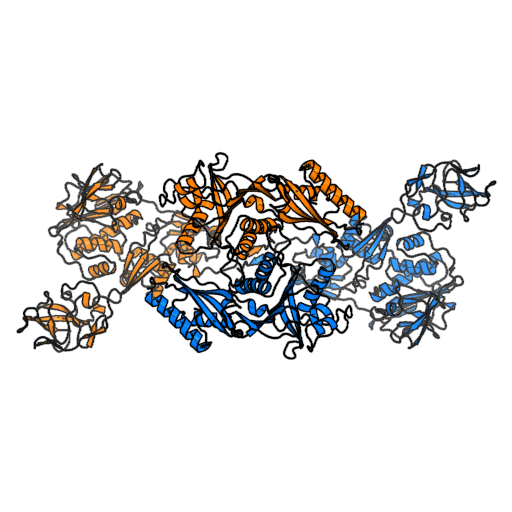A O 1
ATOM 6097 N N . SER A 1 792 ? 51 9.32 22.578 1 92.69 792 SER A N 1
ATOM 6098 C CA . SER A 1 792 ? 51.812 10.508 22.484 1 92.69 792 SER A CA 1
ATOM 6099 C C . SER A 1 792 ? 51.562 11.266 21.172 1 92.69 792 SER A C 1
ATOM 6101 O O . SER A 1 792 ? 51.188 10.664 20.172 1 92.69 792 SER A O 1
ATOM 6103 N N . LEU A 1 793 ? 51.625 12.547 21.203 1 91.88 793 LEU A N 1
ATOM 6104 C CA . LEU A 1 793 ? 51.469 13.344 20 1 91.88 793 LEU A CA 1
ATOM 6105 C C . LEU A 1 793 ? 52.656 13.18 19.062 1 91.88 793 LEU A C 1
ATOM 6107 O O . LEU A 1 793 ? 53.812 13.148 19.516 1 91.88 793 LEU A O 1
ATOM 6111 N N . ARG A 1 794 ? 52.312 12.945 17.828 1 83.81 794 ARG A N 1
ATOM 6112 C CA . ARG A 1 794 ? 53.406 12.867 16.859 1 83.81 794 ARG A CA 1
ATOM 6113 C C . ARG A 1 794 ? 54 14.242 16.594 1 83.81 794 ARG A C 1
ATOM 6115 O O . ARG A 1 794 ? 53.281 15.227 16.453 1 83.81 794 ARG A O 1
ATOM 6122 N N . ASP A 1 795 ? 55.344 14.477 16.672 1 65.06 795 ASP A N 1
ATOM 6123 C CA . ASP A 1 795 ? 56.062 15.719 16.422 1 65.06 795 ASP A CA 1
ATOM 6124 C C . ASP A 1 795 ? 55.906 16.141 14.953 1 65.06 795 ASP A C 1
ATOM 6126 O O . ASP A 1 795 ? 55.844 15.281 14.062 1 65.06 795 ASP A O 1
ATOM 6130 N N . MET B 1 1 ? -14.516 38.938 21.922 1 92.75 1 MET B N 1
ATOM 6131 C CA . MET B 1 1 ? -15.352 39.594 22.922 1 92.75 1 MET B CA 1
ATOM 6132 C C . MET B 1 1 ? -15.055 39.031 24.312 1 92.75 1 MET B C 1
ATOM 6134 O O . MET B 1 1 ? -14.859 37.812 24.484 1 92.75 1 MET B O 1
ATOM 6138 N N . LYS B 1 2 ? -14.984 39.938 25.234 1 96.38 2 LYS B N 1
ATOM 6139 C CA . LYS B 1 2 ? -14.852 39.562 26.641 1 96.38 2 LYS B CA 1
ATOM 6140 C C . LYS B 1 2 ? -16.172 39.75 27.375 1 96.38 2 LYS B C 1
ATOM 6142 O O . LYS B 1 2 ? -16.906 40.719 27.125 1 96.38 2 LYS B O 1
ATOM 6147 N N . PHE B 1 3 ? -16.438 38.75 28.203 1 96.94 3 PHE B N 1
ATOM 6148 C CA . PHE B 1 3 ? -17.641 38.906 29.031 1 96.94 3 PHE B CA 1
ATOM 6149 C C . PHE B 1 3 ? -17.469 38.25 30.391 1 96.94 3 PHE B C 1
ATOM 6151 O O . PHE B 1 3 ? -16.609 37.375 30.547 1 96.94 3 PHE B O 1
ATOM 6158 N N . SER B 1 4 ? -18.266 38.719 31.312 1 97.5 4 SER B N 1
ATOM 6159 C CA . SER B 1 4 ? -18.312 38.188 32.656 1 97.5 4 SER B CA 1
ATOM 6160 C C . SER B 1 4 ? -19.156 36.906 32.719 1 97.5 4 SER B C 1
ATOM 6162 O O . SER B 1 4 ? -20.281 36.906 32.219 1 97.5 4 SER B O 1
ATOM 6164 N N . GLU B 1 5 ? -18.609 35.906 33.312 1 97.75 5 GLU B N 1
ATOM 6165 C CA . GLU B 1 5 ? -19.359 34.656 33.469 1 97.75 5 GLU B CA 1
ATOM 6166 C C . GLU B 1 5 ? -20.594 34.844 34.312 1 97.75 5 GLU B C 1
ATOM 6168 O O . GLU B 1 5 ? -21.672 34.344 34 1 97.75 5 GLU B O 1
ATOM 6173 N N . LEU B 1 6 ? -20.391 35.531 35.406 1 97 6 LEU B N 1
ATOM 6174 C CA . LEU B 1 6 ? -21.531 35.781 36.312 1 97 6 LEU B CA 1
ATOM 6175 C C . LEU B 1 6 ? -22.641 36.531 35.594 1 97 6 LEU B C 1
ATOM 6177 O O . LEU B 1 6 ? -23.812 36.281 35.812 1 97 6 LEU B O 1
ATOM 6181 N N . TRP B 1 7 ? -22.234 37.594 34.812 1 97.25 7 TRP B N 1
ATOM 6182 C CA . TRP B 1 7 ? -23.234 38.312 34.031 1 97.25 7 TRP B CA 1
ATOM 6183 C C . TRP B 1 7 ? -23.969 37.375 33.062 1 97.25 7 TRP B C 1
ATOM 6185 O O . TRP B 1 7 ? -25.203 37.469 32.938 1 97.25 7 TRP B O 1
ATOM 6195 N N . LEU B 1 8 ? -23.281 36.469 32.406 1 97.69 8 LEU B N 1
ATOM 6196 C CA . LEU B 1 8 ? -23.891 35.469 31.531 1 97.69 8 LEU B CA 1
ATOM 6197 C C . LEU B 1 8 ? -24.875 34.594 32.312 1 97.69 8 LEU B C 1
ATOM 6199 O O . LEU B 1 8 ? -25.984 34.344 31.844 1 97.69 8 LEU B O 1
ATOM 6203 N N . ARG B 1 9 ? -24.516 34.219 33.469 1 97.12 9 ARG B N 1
ATOM 6204 C CA . ARG B 1 9 ? -25.312 33.312 34.281 1 97.12 9 ARG B CA 1
ATOM 6205 C C . ARG B 1 9 ? -26.578 33.969 34.781 1 97.12 9 ARG B C 1
ATOM 6207 O O . ARG B 1 9 ? -27.516 33.312 35.25 1 97.12 9 ARG B O 1
ATOM 6214 N N . GLU B 1 10 ? -26.562 35.312 34.781 1 96.19 10 GLU B N 1
ATOM 6215 C CA . GLU B 1 10 ? -27.812 36.031 35.062 1 96.19 10 GLU B CA 1
ATOM 6216 C C . GLU B 1 10 ? -28.859 35.75 33.969 1 96.19 10 GLU B C 1
ATOM 6218 O O . GLU B 1 10 ? -30.062 35.812 34.25 1 96.19 10 GLU B O 1
ATOM 6223 N N . TRP B 1 11 ? -28.359 35.5 32.812 1 97.31 11 TRP B N 1
ATOM 6224 C CA . TRP B 1 11 ? -29.234 35.25 31.688 1 97.31 11 TRP B CA 1
ATOM 6225 C C . TRP B 1 11 ? -29.562 33.781 31.531 1 97.31 11 TRP B C 1
ATOM 6227 O O . TRP B 1 11 ? -30.672 33.406 31.125 1 97.31 11 TRP B O 1
ATOM 6237 N N . VAL B 1 12 ? -28.578 32.906 31.75 1 97.31 12 VAL B N 1
ATOM 6238 C CA . VAL B 1 12 ? -28.703 31.438 31.688 1 97.31 12 VAL B CA 1
ATOM 6239 C C . VAL B 1 12 ? -27.703 30.797 32.625 1 97.31 12 VAL B C 1
ATOM 6241 O O . VAL B 1 12 ? -26.5 31.062 32.531 1 97.31 12 VAL B O 1
ATOM 6244 N N . ASN B 1 13 ? -28.156 29.984 33.5 1 96.06 13 ASN B N 1
ATOM 6245 C CA . ASN B 1 13 ? -27.281 29.391 34.5 1 96.06 13 ASN B CA 1
ATOM 6246 C C . ASN B 1 13 ? -27.344 27.875 34.469 1 96.06 13 ASN B C 1
ATOM 6248 O O . ASN B 1 13 ? -27.938 27.25 35.375 1 96.06 13 ASN B O 1
ATOM 6252 N N . PRO B 1 14 ? -26.688 27.297 33.562 1 95.69 14 PRO B N 1
ATOM 6253 C CA . PRO B 1 14 ? -26.656 25.828 33.531 1 95.69 14 PRO B CA 1
ATOM 6254 C C . PRO B 1 14 ? -25.891 25.25 34.719 1 95.69 14 PRO B C 1
ATOM 6256 O O . PRO B 1 14 ? -25.047 25.922 35.312 1 95.69 14 PRO B O 1
ATOM 6259 N N . ALA B 1 15 ? -26.219 24.031 35.031 1 95 15 ALA B N 1
ATOM 6260 C CA . ALA B 1 15 ? -25.594 23.359 36.156 1 95 15 ALA B CA 1
ATOM 6261 C C . ALA B 1 15 ? -24.25 22.75 35.781 1 95 15 ALA B C 1
ATOM 6263 O O . ALA B 1 15 ? -24.062 21.547 35.906 1 95 15 ALA B O 1
ATOM 6264 N N . ILE B 1 16 ? -23.375 23.547 35.312 1 95.56 16 ILE B N 1
ATOM 6265 C CA . ILE B 1 16 ? -22.031 23.109 34.938 1 95.56 16 ILE B CA 1
ATOM 6266 C C . ILE B 1 16 ? -21 24.094 35.469 1 95.56 16 ILE B C 1
ATOM 6268 O O . ILE B 1 16 ? -21.328 25.266 35.719 1 95.56 16 ILE B O 1
ATOM 6272 N N . ASP B 1 17 ? -19.828 23.688 35.688 1 95.94 17 ASP B N 1
ATOM 6273 C CA . ASP B 1 17 ? -18.797 24.578 36.188 1 95.94 17 ASP B CA 1
ATOM 6274 C C . ASP B 1 17 ? -18.141 25.375 35.062 1 95.94 17 ASP B C 1
ATOM 6276 O O . ASP B 1 17 ? -18.531 25.25 33.906 1 95.94 17 ASP B O 1
ATOM 6280 N N . SER B 1 18 ? -17.234 26.25 35.469 1 95.75 18 SER B N 1
ATOM 6281 C CA . SER B 1 18 ? -16.625 27.203 34.531 1 95.75 18 SER B CA 1
ATOM 6282 C C . SER B 1 18 ? -15.875 26.484 33.406 1 95.75 18 SER B C 1
ATOM 6284 O O . SER B 1 18 ? -15.938 26.875 32.25 1 95.75 18 SER B O 1
ATOM 6286 N N . ASP B 1 19 ? -15.172 25.438 33.781 1 96.12 19 ASP B N 1
ATOM 6287 C CA . ASP B 1 19 ? -14.398 24.703 32.781 1 96.12 19 ASP B CA 1
ATOM 6288 C C . ASP B 1 19 ? -15.32 24.016 31.766 1 96.12 19 ASP B C 1
ATOM 6290 O O . ASP B 1 19 ? -15.062 24.062 30.562 1 96.12 19 ASP B O 1
ATOM 6294 N N . ALA B 1 20 ? -16.266 23.406 32.281 1 96.12 20 ALA B N 1
ATOM 6295 C CA . ALA B 1 20 ? -17.234 22.75 31.438 1 96.12 20 ALA B CA 1
ATOM 6296 C C . ALA B 1 20 ? -17.953 23.75 30.531 1 96.12 20 ALA B C 1
ATOM 6298 O O . ALA B 1 20 ? -18.219 23.469 29.359 1 96.12 20 ALA B O 1
ATOM 6299 N N . LEU B 1 21 ? -18.266 24.891 31.078 1 96.81 21 LEU B N 1
ATOM 6300 C CA . LEU B 1 21 ? -18.906 25.938 30.297 1 96.81 21 LEU B CA 1
ATOM 6301 C C . LEU B 1 21 ? -18 26.406 29.172 1 96.81 21 LEU B C 1
ATOM 6303 O O . LEU B 1 21 ? -18.438 26.531 28.016 1 96.81 21 LEU B O 1
ATOM 6307 N N . ALA B 1 22 ? -16.766 26.625 29.516 1 96.56 22 ALA B N 1
ATOM 6308 C CA . ALA B 1 22 ? -15.797 27.078 28.5 1 96.56 22 ALA B CA 1
ATOM 6309 C C . ALA B 1 22 ? -15.641 26.047 27.391 1 96.56 22 ALA B C 1
ATOM 6311 O O . ALA B 1 22 ? -15.594 26.406 26.219 1 96.56 22 ALA B O 1
ATOM 6312 N N . ASN B 1 23 ? -15.555 24.844 27.797 1 95.25 23 ASN B N 1
ATOM 6313 C CA . ASN B 1 23 ? -15.422 23.766 26.812 1 95.25 23 ASN B CA 1
ATOM 6314 C C . ASN B 1 23 ? -16.656 23.688 25.922 1 95.25 23 ASN B C 1
ATOM 6316 O O . ASN B 1 23 ? -16.531 23.469 24.703 1 95.25 23 ASN B O 1
ATOM 6320 N N . GLN B 1 24 ? -17.734 23.781 26.5 1 94.44 24 GLN B N 1
ATOM 6321 C CA . GLN B 1 24 ? -18.984 23.719 25.75 1 94.44 24 GLN B CA 1
ATOM 6322 C C . GLN B 1 24 ? -19.094 24.844 24.734 1 94.44 24 GLN B C 1
ATOM 6324 O O . GLN B 1 24 ? -19.516 24.625 23.594 1 94.44 24 GLN B O 1
ATOM 6329 N N . ILE B 1 25 ? -18.734 26.031 25.156 1 94.5 25 ILE B N 1
ATOM 6330 C CA . ILE B 1 25 ? -18.766 27.188 24.281 1 94.5 25 ILE B CA 1
ATOM 6331 C C . ILE B 1 25 ? -17.828 26.984 23.094 1 94.5 25 ILE B C 1
ATOM 6333 O O . ILE B 1 25 ? -18.188 27.25 21.953 1 94.5 25 ILE B O 1
ATOM 6337 N N . THR B 1 26 ? -16.703 26.422 23.328 1 94.62 26 THR B N 1
ATOM 6338 C CA . THR B 1 26 ? -15.719 26.125 22.281 1 94.62 26 THR B CA 1
ATOM 6339 C C . THR B 1 26 ? -16.266 25.094 21.297 1 94.62 26 THR B C 1
ATOM 6341 O O . THR B 1 26 ? -16.203 25.281 20.078 1 94.62 26 THR B O 1
ATOM 6344 N N . MET B 1 27 ? -16.812 24.031 21.812 1 91 27 MET B N 1
ATOM 6345 C CA . MET B 1 27 ? -17.312 22.938 21 1 91 27 MET B CA 1
ATOM 6346 C C . MET B 1 27 ? -18.531 23.391 20.172 1 91 27 MET B C 1
ATOM 6348 O O . MET B 1 27 ? -18.797 22.828 19.125 1 91 27 MET B O 1
ATOM 6352 N N . ALA B 1 28 ? -19.125 24.422 20.703 1 86.62 28 ALA B N 1
ATOM 6353 C CA . ALA B 1 28 ? -20.312 24.938 20 1 86.62 28 ALA B CA 1
ATOM 6354 C C . ALA B 1 28 ? -19.906 25.906 18.891 1 86.62 28 ALA B C 1
ATOM 6356 O O . ALA B 1 28 ? -20.75 26.406 18.156 1 86.62 28 ALA B O 1
ATOM 6357 N N . GLY B 1 29 ? -18.578 26.141 18.797 1 89.75 29 GLY B N 1
ATOM 6358 C CA . GLY B 1 29 ? -18.125 26.922 17.672 1 89.75 29 GLY B CA 1
ATOM 6359 C C . GLY B 1 29 ? -17.578 28.297 18.062 1 89.75 29 GLY B C 1
ATOM 6360 O O . GLY B 1 29 ? -17.125 29.062 17.219 1 89.75 29 GLY B O 1
ATOM 6361 N N . LEU B 1 30 ? -17.766 28.672 19.312 1 94 30 LEU B N 1
ATOM 6362 C CA . LEU B 1 30 ? -17.172 29.891 19.844 1 94 30 LEU B CA 1
ATOM 6363 C C . LEU B 1 30 ? -15.883 29.594 20.609 1 94 30 LEU B C 1
ATOM 6365 O O . LEU B 1 30 ? -15.93 29.266 21.797 1 94 30 LEU B O 1
ATOM 6369 N N . GLU B 1 31 ? -14.867 29.844 19.984 1 95.25 31 GLU B N 1
ATOM 6370 C CA . GLU B 1 31 ? -13.586 29.469 20.578 1 95.25 31 GLU B CA 1
ATOM 6371 C C . GLU B 1 31 ? -13.25 30.344 21.781 1 95.25 31 GLU B C 1
ATOM 6373 O O . GLU B 1 31 ? -13.227 31.562 21.688 1 95.25 31 GLU B O 1
ATOM 6378 N N . VAL B 1 32 ? -13.07 29.719 22.891 1 96.56 32 VAL B N 1
ATOM 6379 C CA . VAL B 1 32 ? -12.648 30.406 24.094 1 96.56 32 VAL B CA 1
ATOM 6380 C C . VAL B 1 32 ? -11.125 30.578 24.094 1 96.56 32 VAL B C 1
ATOM 6382 O O . VAL B 1 32 ? -10.391 29.594 24.188 1 96.56 32 VAL B O 1
ATOM 6385 N N . ASP B 1 33 ? -10.695 31.781 24.016 1 95.19 33 ASP B N 1
ATOM 6386 C CA . ASP B 1 33 ? -9.273 32.125 23.953 1 95.19 33 ASP B CA 1
ATOM 6387 C C . ASP B 1 33 ? -8.648 32.125 25.344 1 95.19 33 ASP B C 1
ATOM 6389 O O . ASP B 1 33 ? -7.453 31.875 25.5 1 95.19 33 ASP B O 1
ATOM 6393 N N . GLY B 1 34 ? -9.539 32.531 26.359 1 95.19 34 GLY B N 1
ATOM 6394 C CA . GLY B 1 34 ? -9.008 32.594 27.719 1 95.19 34 GLY B CA 1
ATOM 6395 C C . GLY B 1 34 ? -10.086 32.75 28.766 1 95.19 34 GLY B C 1
ATOM 6396 O O . GLY B 1 34 ? -11.172 33.281 28.484 1 95.19 34 GLY B O 1
ATOM 6397 N N . VAL B 1 35 ? -9.828 32.281 29.969 1 96.38 35 VAL B N 1
ATOM 6398 C CA . VAL B 1 35 ? -10.641 32.438 31.156 1 96.38 35 VAL B CA 1
ATOM 6399 C C . VAL B 1 35 ? -9.781 33 32.312 1 96.38 35 VAL B C 1
ATOM 6401 O O . VAL B 1 35 ? -8.82 32.344 32.719 1 96.38 35 VAL B O 1
ATOM 6404 N N . GLU B 1 36 ? -10.102 34.188 32.75 1 95.69 36 GLU B N 1
ATOM 6405 C CA . GLU B 1 36 ? -9.32 34.844 33.812 1 95.69 36 GLU B CA 1
ATOM 6406 C C . GLU B 1 36 ? -10.203 35.281 34.969 1 95.69 36 GLU B C 1
ATOM 6408 O O . GLU B 1 36 ? -11.305 35.812 34.75 1 95.69 36 GLU B O 1
ATOM 6413 N N . PRO B 1 37 ? -9.719 35.031 36.188 1 95.56 37 PRO B N 1
ATOM 6414 C CA . PRO B 1 37 ? -10.477 35.625 37.312 1 95.56 37 PRO B CA 1
ATOM 6415 C C . PRO B 1 37 ? -10.531 37.125 37.281 1 95.56 37 PRO B C 1
ATOM 6417 O O . PRO B 1 37 ? -9.578 37.781 36.844 1 95.56 37 PRO B O 1
ATOM 6420 N N . VAL B 1 38 ? -11.594 37.75 37.812 1 95.81 38 VAL B N 1
ATOM 6421 C CA . VAL B 1 38 ? -11.805 39.188 37.688 1 95.81 38 VAL B CA 1
ATOM 6422 C C . VAL B 1 38 ? -11.031 39.906 38.812 1 95.81 38 VAL B C 1
ATOM 6424 O O . VAL B 1 38 ? -10.883 41.125 38.781 1 95.81 38 VAL B O 1
ATOM 6427 N N . ALA B 1 39 ? -10.57 39.062 39.812 1 95.12 39 ALA B N 1
ATOM 6428 C CA . ALA B 1 39 ? -9.781 39.625 40.938 1 95.12 39 ALA B CA 1
ATOM 6429 C C . ALA B 1 39 ? -8.734 38.625 41.406 1 95.12 39 ALA B C 1
ATOM 6431 O O . ALA B 1 39 ? -8.797 37.438 41.062 1 95.12 39 ALA B O 1
ATOM 6432 N N . GLY B 1 40 ? -7.77 39.156 42.156 1 93.81 40 GLY B N 1
ATOM 6433 C CA . GLY B 1 40 ? -6.797 38.25 42.75 1 93.81 40 GLY B CA 1
ATOM 6434 C C . GLY B 1 40 ? -7.379 37.438 43.875 1 93.81 40 GLY B C 1
ATOM 6435 O O . GLY B 1 40 ? -8.531 37.625 44.281 1 93.81 40 GLY B O 1
ATOM 6436 N N . SER B 1 41 ? -6.594 36.5 44.312 1 94.38 41 SER B N 1
ATOM 6437 C CA . SER B 1 41 ? -7.012 35.688 45.438 1 94.38 41 SER B CA 1
ATOM 6438 C C . SER B 1 41 ? -6.738 36.344 46.781 1 94.38 41 SER B C 1
ATOM 6440 O O . SER B 1 41 ? -5.598 36.719 47.062 1 94.38 41 SER B O 1
ATOM 6442 N N . PHE B 1 42 ? -7.84 36.625 47.531 1 95.88 42 PHE B N 1
ATOM 6443 C CA . PHE B 1 42 ? -7.652 37.219 48.844 1 95.88 42 PHE B CA 1
ATOM 6444 C C . PHE B 1 42 ? -8.766 36.781 49.781 1 95.88 42 PHE B C 1
ATOM 6446 O O . PHE B 1 42 ? -9.805 36.312 49.344 1 95.88 42 PHE B O 1
ATOM 6453 N N . ASN B 1 43 ? -8.523 36.906 51.094 1 95.81 43 ASN B N 1
ATOM 6454 C CA . ASN B 1 43 ? -9.5 36.656 52.156 1 95.81 43 ASN B CA 1
ATOM 6455 C C . ASN B 1 43 ? -9.312 37.625 53.312 1 95.81 43 ASN B C 1
ATOM 6457 O O . ASN B 1 43 ? -8.281 38.281 53.406 1 95.81 43 ASN B O 1
ATOM 6461 N N . GLY B 1 44 ? -10.328 37.812 54.094 1 95.62 44 GLY B N 1
ATOM 6462 C CA . GLY B 1 44 ? -10.25 38.625 55.312 1 95.62 44 GLY B CA 1
ATOM 6463 C C . GLY B 1 44 ? -10.422 40.125 55.031 1 95.62 44 GLY B C 1
ATOM 6464 O O . GLY B 1 44 ? -10.039 40.938 55.875 1 95.62 44 GLY B O 1
ATOM 6465 N N . VAL B 1 45 ? -10.836 40.469 53.906 1 97 45 VAL B N 1
ATOM 6466 C CA . VAL B 1 45 ? -11.094 41.875 53.562 1 97 45 VAL B CA 1
ATOM 6467 C C . VAL B 1 45 ? -12.586 42.156 53.688 1 97 45 VAL B C 1
ATOM 6469 O O . VAL B 1 45 ? -13.414 41.5 53.062 1 97 45 VAL B O 1
ATOM 6472 N N . VAL B 1 46 ? -12.93 43.156 54.469 1 96.75 46 VAL B N 1
ATOM 6473 C CA . VAL B 1 46 ? -14.336 43.406 54.75 1 96.75 46 VAL B CA 1
ATOM 6474 C C . VAL B 1 46 ? -14.648 44.906 54.562 1 96.75 46 VAL B C 1
ATOM 6476 O O . VAL B 1 46 ? -13.734 45.719 54.469 1 96.75 46 VAL B O 1
ATOM 6479 N N . VAL B 1 47 ? -15.945 45.25 54.5 1 97 47 VAL B N 1
ATOM 6480 C CA . VAL B 1 47 ? -16.406 46.625 54.375 1 97 47 VAL B CA 1
ATOM 6481 C C . VAL B 1 47 ? -16.266 47.312 55.75 1 97 47 VAL B C 1
ATOM 6483 O O . VAL B 1 47 ? -16.719 46.781 56.75 1 97 47 VAL B O 1
ATOM 6486 N N . GLY B 1 48 ? -15.672 48.469 55.75 1 96.81 48 GLY B N 1
ATOM 6487 C CA . GLY B 1 48 ? -15.531 49.281 56.938 1 96.81 48 GLY B CA 1
ATOM 6488 C C . GLY B 1 48 ? -15.867 50.719 56.719 1 96.81 48 GLY B C 1
ATOM 6489 O O . GLY B 1 48 ? -16 51.188 55.594 1 96.81 48 GLY B O 1
ATOM 6490 N N . GLU B 1 49 ? -15.977 51.406 57.844 1 96.88 49 GLU B N 1
ATOM 6491 C CA . GLU B 1 49 ? -16.234 52.844 57.812 1 96.88 49 GLU B CA 1
ATOM 6492 C C . GLU B 1 49 ? -15.172 53.625 58.594 1 96.88 49 GLU B C 1
ATOM 6494 O O . GLU B 1 49 ? -14.883 53.281 59.75 1 96.88 49 GLU B O 1
ATOM 6499 N N . VAL B 1 50 ? -14.672 54.594 57.969 1 96.94 50 VAL B N 1
ATOM 6500 C CA . VAL B 1 50 ? -13.727 55.469 58.688 1 96.94 50 VAL B CA 1
ATOM 6501 C C . VAL B 1 50 ? -14.484 56.406 59.594 1 96.94 50 VAL B C 1
ATOM 6503 O O . VAL B 1 50 ? -15.062 57.406 59.156 1 96.94 50 VAL B O 1
ATOM 6506 N N . VAL B 1 51 ? -14.406 56.188 60.844 1 96.31 51 VAL B N 1
ATOM 6507 C CA . VAL B 1 51 ? -15.172 56.969 61.812 1 96.31 51 VAL B CA 1
ATOM 6508 C C . VAL B 1 51 ? -14.391 58.219 62.219 1 96.31 51 VAL B C 1
ATOM 6510 O O . VAL B 1 51 ? -14.977 59.25 62.469 1 96.31 51 VAL B O 1
ATOM 6513 N N . GLU B 1 52 ? -13.109 58.031 62.406 1 95.88 52 GLU B N 1
ATOM 6514 C CA . GLU B 1 52 ? -12.211 59.156 62.688 1 95.88 52 GLU B CA 1
ATOM 6515 C C . GLU B 1 52 ? -11.023 59.188 61.719 1 95.88 52 GLU B C 1
ATOM 6517 O O . GLU B 1 52 ? -10.578 58.125 61.25 1 95.88 52 GLU B O 1
ATOM 6522 N N . CYS B 1 53 ? -10.609 60.25 61.375 1 95.62 53 CYS B N 1
ATOM 6523 C CA . CYS B 1 53 ? -9.453 60.438 60.5 1 95.62 53 CYS B CA 1
ATOM 6524 C C . CYS B 1 53 ? -8.672 61.688 60.906 1 95.62 53 CYS B C 1
ATOM 6526 O O . CYS B 1 53 ? -9.195 62.812 60.812 1 95.62 53 CYS B O 1
ATOM 6528 N N . ALA B 1 54 ? -7.551 61.562 61.406 1 93.88 54 ALA B N 1
ATOM 6529 C CA . ALA B 1 54 ? -6.715 62.688 61.844 1 93.88 54 ALA B CA 1
ATOM 6530 C C . ALA B 1 54 ? -5.32 62.594 61.219 1 93.88 54 ALA B C 1
ATOM 6532 O O . ALA B 1 54 ? -4.887 61.5 60.812 1 93.88 54 ALA B O 1
ATOM 6533 N N . GLN B 1 55 ? -4.652 63.656 61.125 1 93.56 55 GLN B N 1
ATOM 6534 C CA . GLN B 1 55 ? -3.289 63.688 60.625 1 93.56 55 GLN B CA 1
ATOM 6535 C C . GLN B 1 55 ? -2.326 63 61.562 1 93.56 55 GLN B C 1
ATOM 6537 O O . GLN B 1 55 ? -2.424 63.125 62.781 1 93.56 55 GLN B O 1
ATOM 6542 N N . HIS B 1 56 ? -1.555 62.156 61 1 92.75 56 HIS B N 1
ATOM 6543 C CA . HIS B 1 56 ? -0.54 61.469 61.812 1 92.75 56 HIS B CA 1
ATOM 6544 C C . HIS B 1 56 ? 0.367 62.469 62.531 1 92.75 56 HIS B C 1
ATOM 6546 O O . HIS B 1 56 ? 0.843 63.406 61.906 1 92.75 56 HIS B O 1
ATOM 6552 N N . PRO B 1 57 ? 0.676 62.312 63.75 1 90.94 57 PRO B N 1
ATOM 6553 C CA . PRO B 1 57 ? 1.467 63.312 64.5 1 90.94 57 PRO B CA 1
ATOM 6554 C C . PRO B 1 57 ? 2.926 63.344 64.062 1 90.94 57 PRO B C 1
ATOM 6556 O O . PRO B 1 57 ? 3.566 64.375 64.125 1 90.94 57 PRO B O 1
ATOM 6559 N N . ASN B 1 58 ? 3.457 62.281 63.562 1 90.19 58 ASN B N 1
ATOM 6560 C CA . ASN B 1 58 ? 4.883 62.188 63.25 1 90.19 58 ASN B CA 1
ATOM 6561 C C . ASN B 1 58 ? 5.121 62.031 61.75 1 90.19 58 ASN B C 1
ATOM 6563 O O . ASN B 1 58 ? 6.227 61.688 61.344 1 90.19 58 ASN B O 1
ATOM 6567 N N . ALA B 1 59 ? 4.105 62.094 60.875 1 89 59 ALA B N 1
ATOM 6568 C CA . ALA B 1 59 ? 4.301 61.938 59.438 1 89 59 ALA B CA 1
ATOM 6569 C C . ALA B 1 59 ? 3.33 62.781 58.656 1 89 59 ALA B C 1
ATOM 6571 O O . ALA B 1 59 ? 2.115 62.719 58.844 1 89 59 ALA B O 1
ATOM 6572 N N . ASP B 1 60 ? 3.812 63.469 57.625 1 87.94 60 ASP B N 1
ATOM 6573 C CA . ASP B 1 60 ? 3.018 64.438 56.875 1 87.94 60 ASP B CA 1
ATOM 6574 C C . ASP B 1 60 ? 2.135 63.688 55.844 1 87.94 60 ASP B C 1
ATOM 6576 O O . ASP B 1 60 ? 1.065 64.188 55.5 1 87.94 60 ASP B O 1
ATOM 6580 N N . LYS B 1 61 ? 2.527 62.531 55.438 1 89.94 61 LYS B N 1
ATOM 6581 C CA . LYS B 1 61 ? 1.788 61.875 54.375 1 89.94 61 LYS B CA 1
ATOM 6582 C C . LYS B 1 61 ? 0.909 60.75 54.906 1 89.94 61 LYS B C 1
ATOM 6584 O O . LYS B 1 61 ? 0.312 60 54.125 1 89.94 61 LYS B O 1
ATOM 6589 N N . LEU B 1 62 ? 0.806 60.562 56.188 1 92.75 62 LEU B N 1
ATOM 6590 C CA . LEU B 1 62 ? 0.031 59.469 56.781 1 92.75 62 LEU B CA 1
ATOM 6591 C C . LEU B 1 62 ? -1.112 60 57.625 1 92.75 62 LEU B C 1
ATOM 6593 O O . LEU B 1 62 ? -1.03 61.125 58.156 1 92.75 62 LEU B O 1
ATOM 6597 N N . ARG B 1 63 ? -2.176 59.281 57.656 1 95 63 ARG B N 1
ATOM 6598 C CA . ARG B 1 63 ? -3.332 59.594 58.5 1 95 63 ARG B CA 1
ATOM 6599 C C . ARG B 1 63 ? -3.596 58.438 59.5 1 95 63 ARG B C 1
ATOM 6601 O O . ARG B 1 63 ? -3.383 57.281 59.188 1 95 63 ARG B O 1
ATOM 6608 N N . VAL B 1 64 ? -3.922 58.844 60.688 1 95.12 64 VAL B N 1
ATOM 6609 C CA . VAL B 1 64 ? -4.344 57.875 61.688 1 95.12 64 VAL B CA 1
ATOM 6610 C C . VAL B 1 64 ? -5.871 57.812 61.75 1 95.12 64 VAL B C 1
ATOM 6612 O O . VAL B 1 64 ? -6.539 58.812 61.938 1 95.12 64 VAL B O 1
ATOM 6615 N N . THR B 1 65 ? -6.391 56.594 61.469 1 96.31 65 THR B N 1
ATOM 6616 C CA . THR B 1 65 ? -7.84 56.438 61.375 1 96.31 65 THR B CA 1
ATOM 6617 C C . THR B 1 65 ? -8.344 55.406 62.406 1 96.31 65 THR B C 1
ATOM 6619 O O . THR B 1 65 ? -7.582 54.594 62.875 1 96.31 65 THR B O 1
ATOM 6622 N N . LYS B 1 66 ? -9.609 55.594 62.844 1 96.62 66 LYS B N 1
ATOM 6623 C CA . LYS B 1 66 ? -10.383 54.562 63.531 1 96.62 66 LYS B CA 1
ATOM 6624 C C . LYS B 1 66 ? -11.492 54.031 62.625 1 96.62 66 LYS B C 1
ATOM 6626 O O . LYS B 1 66 ? -12.32 54.781 62.125 1 96.62 66 LYS B O 1
ATOM 6631 N N . VAL B 1 67 ? -11.406 52.75 62.406 1 97.31 67 VAL B N 1
ATOM 6632 C CA . VAL B 1 67 ? -12.281 52.156 61.406 1 97.31 67 VAL B CA 1
ATOM 6633 C C . VAL B 1 67 ? -13.227 51.156 62.062 1 97.31 67 VAL B C 1
ATOM 6635 O O . VAL B 1 67 ? -12.797 50.312 62.875 1 97.31 67 VAL B O 1
ATOM 6638 N N . ASN B 1 68 ? -14.523 51.281 61.75 1 96.69 68 ASN B N 1
ATOM 6639 C CA . ASN B 1 68 ? -15.555 50.344 62.219 1 96.69 68 ASN B CA 1
ATOM 6640 C C . ASN B 1 68 ? -15.812 49.25 61.188 1 96.69 68 ASN B C 1
ATOM 6642 O O . ASN B 1 68 ? -16.312 49.531 60.094 1 96.69 68 ASN B O 1
ATOM 6646 N N . VAL B 1 69 ? -15.523 48.031 61.5 1 95.56 69 VAL B N 1
ATOM 6647 C CA . VAL B 1 69 ? -15.742 46.906 60.594 1 95.56 69 VAL B CA 1
ATOM 6648 C C . VAL B 1 69 ? -16.891 46.031 61.094 1 95.56 69 VAL B C 1
ATOM 6650 O O . VAL B 1 69 ? -17.016 44.875 60.719 1 95.56 69 VAL B O 1
ATOM 6653 N N . GLY B 1 70 ? -17.781 46.594 61.969 1 89.56 70 GLY B N 1
ATOM 6654 C CA . GLY B 1 70 ? -18.938 45.875 62.469 1 89.56 70 GLY B CA 1
ATOM 6655 C C . GLY B 1 70 ? -18.672 45.156 63.75 1 89.56 70 GLY B C 1
ATOM 6656 O O . GLY B 1 70 ? -19.594 44.594 64.375 1 89.56 70 GLY B O 1
ATOM 6657 N N . GLY B 1 71 ? -17.531 45.125 64.25 1 84.44 71 GLY B N 1
ATOM 6658 C CA . GLY B 1 71 ? -17.188 44.469 65.5 1 84.44 71 GLY B CA 1
ATOM 6659 C C . GLY B 1 71 ? -17.375 45.344 66.688 1 84.44 71 GLY B C 1
ATOM 6660 O O . GLY B 1 71 ? -17.969 46.438 66.625 1 84.44 71 GLY B O 1
ATOM 6661 N N . GLU B 1 72 ? -16.984 44.844 67.812 1 85.81 72 GLU B N 1
ATOM 6662 C CA . GLU B 1 72 ? -17.203 45.5 69.125 1 85.81 72 GLU B CA 1
ATOM 6663 C C . GLU B 1 72 ? -16.266 46.719 69.312 1 85.81 72 GLU B C 1
ATOM 6665 O O . GLU B 1 72 ? -16.625 47.688 69.938 1 85.81 72 GLU B O 1
ATOM 6670 N N . ARG B 1 73 ? -15.125 46.594 68.75 1 89.25 73 ARG B N 1
ATOM 6671 C CA . ARG B 1 73 ? -14.18 47.688 68.938 1 89.25 73 ARG B CA 1
ATOM 6672 C C . ARG B 1 73 ? -13.781 48.281 67.562 1 89.25 73 ARG B C 1
ATOM 6674 O O . ARG B 1 73 ? -13.82 47.625 66.562 1 89.25 73 ARG B O 1
ATOM 6681 N N . LEU B 1 74 ? -13.453 49.562 67.562 1 95.44 74 LEU B N 1
ATOM 6682 C CA . LEU B 1 74 ? -12.898 50.25 66.438 1 95.44 74 LEU B CA 1
ATOM 6683 C C . LEU B 1 74 ? -11.438 49.875 66.188 1 95.44 74 LEU B C 1
ATOM 6685 O O . LEU B 1 74 ? -10.695 49.688 67.125 1 95.44 74 LEU B O 1
ATOM 6689 N N . LEU B 1 75 ? -11.031 49.688 64.938 1 95.69 75 LEU B N 1
ATOM 6690 C CA . LEU B 1 75 ? -9.656 49.344 64.562 1 95.69 75 LEU B CA 1
ATOM 6691 C C . LEU B 1 75 ? -8.828 50.594 64.312 1 95.69 75 LEU B C 1
ATOM 6693 O O . LEU B 1 75 ? -9.281 51.5 63.625 1 95.69 75 LEU B O 1
ATOM 6697 N N . ASP B 1 76 ? -7.652 50.656 64.938 1 95.62 76 ASP B N 1
ATOM 6698 C CA . ASP B 1 76 ? -6.688 51.719 64.625 1 95.62 76 ASP B CA 1
ATOM 6699 C C . ASP B 1 76 ? -5.898 51.344 63.375 1 95.62 76 ASP B C 1
ATOM 6701 O O . ASP B 1 76 ? -5.191 50.344 63.344 1 95.62 76 ASP B O 1
ATOM 6705 N N . ILE B 1 77 ? -6.012 52.125 62.344 1 96.5 77 ILE B N 1
ATOM 6706 C CA . ILE B 1 77 ? -5.316 51.844 61.094 1 96.5 77 ILE B CA 1
ATOM 6707 C C . ILE B 1 77 ? -4.637 53.094 60.562 1 96.5 77 ILE B C 1
ATOM 6709 O O . ILE B 1 77 ? -5.262 54.156 60.5 1 96.5 77 ILE B O 1
ATOM 6713 N N . VAL B 1 78 ? -3.354 53.031 60.219 1 95.44 78 VAL B N 1
ATOM 6714 C CA . VAL B 1 78 ? -2.613 54.125 59.594 1 95.44 78 VAL B CA 1
ATOM 6715 C C . VAL B 1 78 ? -2.709 54 58.094 1 95.44 78 VAL B C 1
ATOM 6717 O O . VAL B 1 78 ? -2.484 52.938 57.531 1 95.44 78 VAL B O 1
ATOM 6720 N N . CYS B 1 79 ? -3.158 55 57.375 1 93.81 79 CYS B N 1
ATOM 6721 C CA . CYS B 1 79 ? -3.363 54.969 55.938 1 93.81 79 CYS B CA 1
ATOM 6722 C C . CYS B 1 79 ? -2.658 56.156 55.281 1 93.81 79 CYS B C 1
ATOM 6724 O O . CYS B 1 79 ? -2.682 57.25 55.781 1 93.81 79 CYS B O 1
ATOM 6726 N N . GLY B 1 80 ? -1.993 55.875 54.156 1 90.94 80 GLY B N 1
ATOM 6727 C CA . GLY B 1 80 ? -1.296 56.906 53.406 1 90.94 80 GLY B CA 1
ATOM 6728 C C . GLY B 1 80 ? -2.045 57.344 52.188 1 90.94 80 GLY B C 1
ATOM 6729 O O . GLY B 1 80 ? -1.573 58.219 51.438 1 90.94 80 GLY B O 1
ATOM 6730 N N . ALA B 1 81 ? -3.248 56.906 51.906 1 92.56 81 ALA B N 1
ATOM 6731 C CA . ALA B 1 81 ? -3.984 57.219 50.688 1 92.56 81 ALA B CA 1
ATOM 6732 C C . ALA B 1 81 ? -4.543 58.656 50.75 1 92.56 81 ALA B C 1
ATOM 6734 O O . ALA B 1 81 ? -5.094 59.062 51.781 1 92.56 81 ALA B O 1
ATOM 6735 N N . PRO B 1 82 ? -4.457 59.406 49.656 1 91 82 PRO B N 1
ATOM 6736 C CA . PRO B 1 82 ? -4.891 60.812 49.625 1 91 82 PRO B CA 1
ATOM 6737 C C . PRO B 1 82 ? -6.402 60.969 49.781 1 91 82 PRO B C 1
ATOM 6739 O O . PRO B 1 82 ? -6.883 62 50.219 1 91 82 PRO B O 1
ATOM 6742 N N . ASN B 1 83 ? -7.125 59.969 49.469 1 91.69 83 ASN B N 1
ATOM 6743 C CA . ASN B 1 83 ? -8.578 60.125 49.469 1 91.69 83 ASN B CA 1
ATOM 6744 C C . ASN B 1 83 ? -9.18 59.625 50.781 1 91.69 83 ASN B C 1
ATOM 6746 O O . ASN B 1 83 ? -10.398 59.625 50.938 1 91.69 83 ASN B O 1
ATOM 6750 N N . CYS B 1 84 ? -8.406 59.25 51.719 1 94 84 CYS B N 1
ATOM 6751 C CA . CYS B 1 84 ? -8.914 58.781 53 1 94 84 CYS B CA 1
ATOM 6752 C C . CYS B 1 84 ? -9.516 59.906 53.812 1 94 84 CYS B C 1
ATOM 6754 O O . CYS B 1 84 ? -8.867 60.938 54.031 1 94 84 CYS B O 1
ATOM 6756 N N . ARG B 1 85 ? -10.742 59.781 54.25 1 94.44 85 ARG B N 1
ATOM 6757 C CA . ARG B 1 85 ? -11.422 60.812 55 1 94.44 85 ARG B CA 1
ATOM 6758 C C . ARG B 1 85 ? -12.5 60.219 55.906 1 94.44 85 ARG B C 1
ATOM 6760 O O . ARG B 1 85 ? -12.938 59.094 55.688 1 94.44 85 ARG B O 1
ATOM 6767 N N . GLN B 1 86 ? -12.906 61.094 56.844 1 94 86 GLN B N 1
ATOM 6768 C CA . GLN B 1 86 ? -13.93 60.656 57.812 1 94 86 GLN B CA 1
ATOM 6769 C C . GLN B 1 86 ? -15.266 60.438 57.094 1 94 86 GLN B C 1
ATOM 6771 O O . GLN B 1 86 ? -15.664 61.219 56.219 1 94 86 GLN B O 1
ATOM 6776 N N . GLY B 1 87 ? -15.875 59.312 57.406 1 93.31 87 GLY B N 1
ATOM 6777 C CA . GLY B 1 87 ? -17.203 59.031 56.906 1 93.31 87 GLY B CA 1
ATOM 6778 C C . GLY B 1 87 ? -17.203 58.125 55.688 1 93.31 87 GLY B C 1
ATOM 6779 O O . GLY B 1 87 ? -18.25 57.688 55.219 1 93.31 87 GLY B O 1
ATOM 6780 N N . LEU B 1 88 ? -16.078 57.719 55.25 1 94.38 88 LEU B N 1
ATOM 6781 C CA . LEU B 1 88 ? -15.961 56.938 54.031 1 94.38 88 LEU B CA 1
ATOM 6782 C C . LEU B 1 88 ? -16.141 55.438 54.312 1 94.38 88 LEU B C 1
ATOM 6784 O O . LEU B 1 88 ? -15.648 54.938 55.312 1 94.38 88 LEU B O 1
ATOM 6788 N N . LYS B 1 89 ? -16.953 54.781 53.438 1 95.75 89 LYS B N 1
ATOM 6789 C CA . LYS B 1 89 ? -16.969 53.344 53.438 1 95.75 89 LYS B CA 1
ATOM 6790 C C . LYS B 1 89 ? -15.836 52.781 52.562 1 95.75 89 LYS B C 1
ATOM 6792 O O . LYS B 1 89 ? -15.633 53.25 51.438 1 95.75 89 LYS B O 1
ATOM 6797 N N . VAL B 1 90 ? -15.023 51.844 53.156 1 96.06 90 VAL B N 1
ATOM 6798 C CA . VAL B 1 90 ? -13.812 51.375 52.469 1 96.06 90 VAL B CA 1
ATOM 6799 C C . VAL B 1 90 ? -13.672 49.875 52.594 1 96.06 90 VAL B C 1
ATOM 6801 O O . VAL B 1 90 ? -14.453 49.219 53.312 1 96.06 90 VAL B O 1
ATOM 6804 N N . ALA B 1 91 ? -12.75 49.312 51.875 1 96.44 91 ALA B N 1
ATOM 6805 C CA . ALA B 1 91 ? -12.328 47.938 52 1 96.44 91 ALA B CA 1
ATOM 6806 C C . ALA B 1 91 ? -11.172 47.781 53 1 96.44 91 ALA B C 1
ATOM 6808 O O . ALA B 1 91 ? -10.102 48.375 52.781 1 96.44 91 ALA B O 1
ATOM 6809 N N . VAL B 1 92 ? -11.383 46.969 53.969 1 96.88 92 VAL B N 1
ATOM 6810 C CA . VAL B 1 92 ? -10.414 46.875 55.062 1 96.88 92 VAL B CA 1
ATOM 6811 C C . VAL B 1 92 ? -9.875 45.438 55.156 1 96.88 92 VAL B C 1
ATOM 6813 O O . VAL B 1 92 ? -10.641 44.5 55.375 1 96.88 92 VAL B O 1
ATOM 6816 N N . ALA B 1 93 ? -8.664 45.312 55.031 1 97.31 93 ALA B N 1
ATOM 6817 C CA . ALA B 1 93 ? -8 44.062 55.344 1 97.31 93 ALA B CA 1
ATOM 6818 C C . ALA B 1 93 ? -7.68 43.969 56.844 1 97.31 93 ALA B C 1
ATOM 6820 O O . ALA B 1 93 ? -6.887 44.75 57.344 1 97.31 93 ALA B O 1
ATOM 6821 N N . THR B 1 94 ? -8.227 43.031 57.438 1 96.06 94 THR B N 1
ATOM 6822 C CA . THR B 1 94 ? -8.047 42.875 58.875 1 96.06 94 THR B CA 1
ATOM 6823 C C . THR B 1 94 ? -6.82 42.031 59.188 1 96.06 94 THR B C 1
ATOM 6825 O O . THR B 1 94 ? -6.207 41.469 58.281 1 96.06 94 THR B O 1
ATOM 6828 N N . ILE B 1 95 ? -6.52 42.031 60.5 1 94.62 95 ILE B N 1
ATOM 6829 C CA . ILE B 1 95 ? -5.387 41.188 60.875 1 94.62 95 ILE B CA 1
ATOM 6830 C C . ILE B 1 95 ? -5.668 39.719 60.531 1 94.62 95 ILE B C 1
ATOM 6832 O O . ILE B 1 95 ? -6.75 39.219 60.844 1 94.62 95 ILE B O 1
ATOM 6836 N N . GLY B 1 96 ? -4.719 39.094 59.906 1 94.56 96 GLY B N 1
ATOM 6837 C CA . GLY B 1 96 ? -4.879 37.719 59.5 1 94.56 96 GLY B CA 1
ATOM 6838 C C . GLY B 1 96 ? -5.332 37.594 58.062 1 94.56 96 GLY B C 1
ATOM 6839 O O . GLY B 1 96 ? -5.305 36.5 57.469 1 94.56 96 GLY B O 1
ATOM 6840 N N . ALA B 1 97 ? -5.77 38.75 57.5 1 96.31 97 ALA B N 1
ATOM 6841 C CA . ALA B 1 97 ? -6.168 38.719 56.094 1 96.31 97 ALA B CA 1
ATOM 6842 C C . ALA B 1 97 ? -4.984 38.344 55.188 1 96.31 97 ALA B C 1
ATOM 6844 O O . ALA B 1 97 ? -3.834 38.656 55.5 1 96.31 97 ALA B O 1
ATOM 6845 N N . ILE B 1 98 ? -5.273 37.688 54.094 1 96.44 98 ILE B N 1
ATOM 6846 C CA . ILE B 1 98 ? -4.273 37.344 53.094 1 96.44 98 ILE B CA 1
ATOM 6847 C C . ILE B 1 98 ? -4.629 38.031 51.781 1 96.44 98 ILE B C 1
ATOM 6849 O O . ILE B 1 98 ? -5.68 37.75 51.188 1 96.44 98 ILE B O 1
ATOM 6853 N N . LEU B 1 99 ? -3.793 38.875 51.312 1 95.62 99 LEU B N 1
ATOM 6854 C CA . LEU B 1 99 ? -3.996 39.594 50.062 1 95.62 99 LEU B CA 1
ATOM 6855 C C . LEU B 1 99 ? -3.32 38.844 48.906 1 95.62 99 LEU B C 1
ATOM 6857 O O . LEU B 1 99 ? -2.596 37.875 49.125 1 95.62 99 LEU B O 1
ATOM 6861 N N . PRO B 1 100 ? -3.605 39.188 47.594 1 94.31 100 PRO B N 1
ATOM 6862 C CA . PRO B 1 100 ? -2.979 38.531 46.469 1 94.31 100 PRO B CA 1
ATOM 6863 C C . PRO B 1 100 ? -1.458 38.469 46.594 1 94.31 100 PRO B C 1
ATOM 6865 O O . PRO B 1 100 ? -0.821 39.375 47.062 1 94.31 100 PRO B O 1
ATOM 6868 N N . GLY B 1 101 ? -0.821 37.344 46.25 1 91.25 101 GLY B N 1
ATOM 6869 C CA . GLY B 1 101 ? 0.602 37.094 46.438 1 91.25 101 GLY B CA 1
ATOM 6870 C C . GLY B 1 101 ? 0.955 36.562 47.812 1 91.25 101 GLY B C 1
ATOM 6871 O O . GLY B 1 101 ? 2.119 36.625 48.219 1 91.25 101 GLY B O 1
ATOM 6872 N N . ASP B 1 102 ? -0.053 36.219 48.531 1 92.31 102 ASP B N 1
ATOM 6873 C CA . ASP B 1 102 ? 0.089 35.656 49.844 1 92.31 102 ASP B CA 1
ATOM 6874 C C . ASP B 1 102 ? 0.629 36.656 50.844 1 92.31 102 ASP B C 1
ATOM 6876 O O . ASP B 1 102 ? 1.472 36.344 51.688 1 92.31 102 ASP B O 1
ATOM 6880 N N . PHE B 1 103 ? 0.252 37.875 50.656 1 93.88 103 PHE B N 1
ATOM 6881 C CA . PHE B 1 103 ? 0.657 38.938 51.562 1 93.88 103 PHE B CA 1
ATOM 6882 C C . PHE B 1 103 ? -0.218 38.938 52.812 1 93.88 103 PHE B C 1
ATOM 6884 O O . PHE B 1 103 ? -1.38 39.344 52.781 1 93.88 103 PHE B O 1
ATOM 6891 N N . LYS B 1 104 ? 0.271 38.562 53.906 1 94.31 104 LYS B N 1
ATOM 6892 C CA . LYS B 1 104 ? -0.477 38.438 55.156 1 94.31 104 LYS B CA 1
ATOM 6893 C C . LYS B 1 104 ? -0.457 39.75 55.938 1 94.31 104 LYS B C 1
ATOM 6895 O O . LYS B 1 104 ? 0.603 40.344 56.125 1 94.31 104 LYS B O 1
ATOM 6900 N N . ILE B 1 105 ? -1.582 40.188 56.344 1 95.44 105 ILE B N 1
ATOM 6901 C CA . ILE B 1 105 ? -1.716 41.438 57.094 1 95.44 105 ILE B CA 1
ATOM 6902 C C . ILE B 1 105 ? -1.47 41.156 58.594 1 95.44 105 ILE B C 1
ATOM 6904 O O . ILE B 1 105 ? -2.135 40.312 59.188 1 95.44 105 ILE B O 1
ATOM 6908 N N . LYS B 1 106 ? -0.515 41.844 59.156 1 93.5 106 LYS B N 1
ATOM 6909 C CA . LYS B 1 106 ? -0.152 41.75 60.562 1 93.5 106 LYS B CA 1
ATOM 6910 C C . LYS B 1 106 ? -0.271 43.094 61.25 1 93.5 106 LYS B C 1
ATOM 6912 O O . LYS B 1 106 ? -0.281 44.125 60.594 1 93.5 106 LYS B O 1
ATOM 6917 N N . ALA B 1 107 ? -0.491 43 62.625 1 92.38 107 ALA B N 1
ATOM 6918 C CA . ALA B 1 107 ? -0.478 44.25 63.406 1 92.38 107 ALA B CA 1
ATOM 6919 C C . ALA B 1 107 ? 0.9 44.906 63.375 1 92.38 107 ALA B C 1
ATOM 6921 O O . ALA B 1 107 ? 1.922 44.219 63.438 1 92.38 107 ALA B O 1
ATOM 6922 N N . ALA B 1 108 ? 0.962 46.156 63.125 1 90.44 108 ALA B N 1
ATOM 6923 C CA . ALA B 1 108 ? 2.236 46.875 63.031 1 90.44 108 ALA B CA 1
ATOM 6924 C C . ALA B 1 108 ? 2.123 48.281 63.656 1 90.44 108 ALA B C 1
ATOM 6926 O O . ALA B 1 108 ? 1.037 48.688 64.062 1 90.44 108 ALA B O 1
ATOM 6927 N N . LYS B 1 109 ? 3.25 48.875 64.062 1 89.94 109 LYS B N 1
ATOM 6928 C CA . LYS B 1 109 ? 3.34 50.25 64.438 1 89.94 109 LYS B CA 1
ATOM 6929 C C . LYS B 1 109 ? 4.016 51.094 63.375 1 89.94 109 LYS B C 1
ATOM 6931 O O . LYS B 1 109 ? 5.141 50.812 62.969 1 89.94 109 LYS B O 1
ATOM 6936 N N . LEU B 1 110 ? 3.295 52 62.844 1 89.94 110 LEU B N 1
ATOM 6937 C CA . LEU B 1 110 ? 3.846 52.875 61.812 1 89.94 110 LEU B CA 1
ATOM 6938 C C . LEU B 1 110 ? 4.156 54.25 62.375 1 89.94 110 LEU B C 1
ATOM 6940 O O . LEU B 1 110 ? 3.242 55.031 62.688 1 89.94 110 LEU B O 1
ATOM 6944 N N . ARG B 1 111 ? 5.352 54.531 62.625 1 89.88 111 ARG B N 1
ATOM 6945 C CA . ARG B 1 111 ? 5.855 55.781 63.188 1 89.88 111 ARG B CA 1
ATOM 6946 C C . ARG B 1 111 ? 5.238 56.031 64.562 1 89.88 111 ARG B C 1
ATOM 6948 O O . ARG B 1 111 ? 4.75 57.156 64.812 1 89.88 111 ARG B O 1
ATOM 6955 N N . GLY B 1 112 ? 5.016 55.031 65.375 1 89.38 112 GLY B N 1
ATOM 6956 C CA . GLY B 1 112 ? 4.617 55.156 66.75 1 89.38 112 GLY B CA 1
ATOM 6957 C C . GLY B 1 112 ? 3.143 54.906 67 1 89.38 112 GLY B C 1
ATOM 6958 O O . GLY B 1 112 ? 2.707 54.688 68.125 1 89.38 112 GLY B O 1
ATOM 6959 N N . GLU B 1 113 ? 2.439 54.969 65.875 1 93 113 GLU B N 1
ATOM 6960 C CA . GLU B 1 113 ? 1.004 54.719 66 1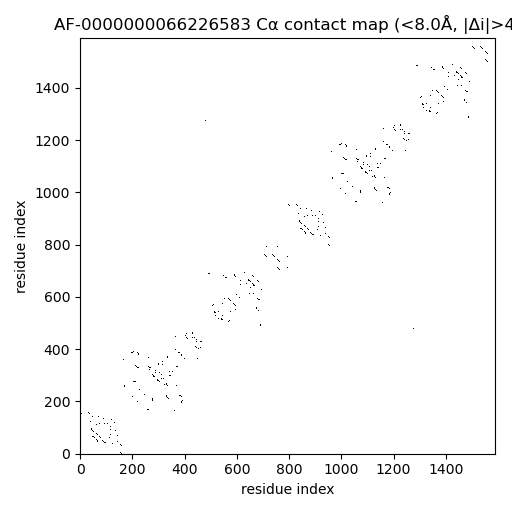 93 113 GLU B CA 1
ATOM 6961 C C . GLU B 1 113 ? 0.633 53.312 65.625 1 93 113 GLU B C 1
ATOM 6963 O O . GLU B 1 113 ? 1.159 52.812 64.625 1 93 113 GLU B O 1
ATOM 6968 N N . PRO B 1 114 ? -0.246 52.594 66.312 1 93.31 114 PRO B N 1
ATOM 6969 C CA . PRO B 1 114 ? -0.638 51.25 65.938 1 93.31 114 PRO B CA 1
ATOM 6970 C C . PRO B 1 114 ? -1.487 51.188 64.688 1 93.31 114 PRO B C 1
ATOM 6972 O O . PRO B 1 114 ? -2.32 52.062 64.438 1 93.31 114 PRO B O 1
ATOM 6975 N N . SER B 1 115 ? -1.277 50.156 63.938 1 94.69 115 SER B N 1
ATOM 6976 C CA . SER B 1 115 ? -2.068 49.844 62.75 1 94.69 115 SER B CA 1
ATOM 6977 C C . SER B 1 115 ? -2.502 48.406 62.719 1 94.69 115 SER B C 1
ATOM 6979 O O . SER B 1 115 ? -1.679 47.5 62.531 1 94.69 115 SER B O 1
ATOM 6981 N N . GLU B 1 116 ? -3.789 48.156 62.906 1 93.62 116 GLU B N 1
ATOM 6982 C CA . GLU B 1 116 ? -4.352 46.812 63 1 93.62 116 GLU B CA 1
ATOM 6983 C C . GLU B 1 116 ? -5.059 46.438 61.719 1 93.62 116 GLU B C 1
ATOM 6985 O O . GLU B 1 116 ? -6.109 45.781 61.75 1 93.62 116 GLU B O 1
ATOM 6990 N N . GLY B 1 117 ? -4.594 46.844 60.562 1 94.5 117 GLY B N 1
ATOM 6991 C CA . GLY B 1 117 ? -5.16 46.5 59.281 1 94.5 117 GLY B CA 1
ATOM 6992 C C . GLY B 1 117 ? -4.699 47.438 58.156 1 94.5 117 GLY B C 1
ATOM 6993 O O . GLY B 1 117 ? -3.787 48.25 58.375 1 94.5 117 GLY B O 1
ATOM 6994 N N . VAL B 1 118 ? -5.32 47.281 56.969 1 94.5 118 VAL B N 1
ATOM 6995 C CA . VAL B 1 118 ? -4.965 48.094 55.812 1 94.5 118 VAL B CA 1
ATOM 6996 C C . VAL B 1 118 ? -6.227 48.5 55.031 1 94.5 118 VAL B C 1
ATOM 6998 O O . VAL B 1 118 ? -7.121 47.656 54.844 1 94.5 118 VAL B O 1
ATOM 7001 N N . LEU B 1 119 ? -6.371 49.75 54.75 1 96.25 119 LEU B N 1
ATOM 7002 C CA . LEU B 1 119 ? -7.387 50.188 53.812 1 96.25 119 LEU B CA 1
ATOM 7003 C C . LEU B 1 119 ? -6.93 49.906 52.375 1 96.25 119 LEU B C 1
ATOM 7005 O O . LEU B 1 119 ? -5.957 50.5 51.906 1 96.25 119 LEU B O 1
ATOM 7009 N N . CYS B 1 120 ? -7.645 49.125 51.688 1 95.38 120 CYS B N 1
ATOM 7010 C CA . CYS B 1 120 ? -7.148 48.531 50.438 1 95.38 120 CYS B CA 1
ATOM 7011 C C . CYS B 1 120 ? -7.508 49.375 49.219 1 95.38 120 CYS B C 1
ATOM 7013 O O . CYS B 1 120 ? -8.578 50 49.188 1 95.38 120 CYS B O 1
ATOM 7015 N N . SER B 1 121 ? -6.645 49.312 48.25 1 93 121 SER B N 1
ATOM 7016 C CA . SER B 1 121 ? -6.91 49.812 46.906 1 93 121 SER B CA 1
ATOM 7017 C C . SER B 1 121 ? -7.32 48.688 45.938 1 93 121 SER B C 1
ATOM 7019 O O . SER B 1 121 ? -7.223 47.531 46.281 1 93 121 SER B O 1
ATOM 7021 N N . PHE B 1 122 ? -7.82 49.125 44.75 1 91.62 122 PHE B N 1
ATOM 7022 C CA . PHE B 1 122 ? -8.203 48.125 43.75 1 91.62 122 PHE B CA 1
ATOM 7023 C C . PHE B 1 122 ? -7 47.312 43.312 1 91.62 122 PHE B C 1
ATOM 7025 O O . PHE B 1 122 ? -7.121 46.094 43.094 1 91.62 122 PHE B O 1
ATOM 7032 N N . SER B 1 123 ? -5.871 47.875 43.25 1 92.19 123 SER B N 1
ATOM 7033 C CA . SER B 1 123 ? -4.645 47.219 42.812 1 92.19 123 SER B CA 1
ATOM 7034 C C . SER B 1 123 ? -4.188 46.188 43.844 1 92.19 123 SER B C 1
ATOM 7036 O O . SER B 1 123 ? -3.732 45.094 43.5 1 92.19 123 SER B O 1
ATOM 7038 N N . GLU B 1 124 ? -4.34 46.5 45.094 1 92.44 124 GLU B N 1
ATOM 7039 C CA . GLU B 1 124 ? -3.914 45.594 46.156 1 92.44 124 GLU B CA 1
ATOM 7040 C C . GLU B 1 124 ? -4.766 44.344 46.188 1 92.44 124 GLU B C 1
ATOM 7042 O O . GLU B 1 124 ? -4.293 43.281 46.594 1 92.44 124 GLU B O 1
ATOM 7047 N N . LEU B 1 125 ? -5.945 44.5 45.719 1 93.75 125 LEU B N 1
ATOM 7048 C CA . LEU B 1 125 ? -6.848 43.344 45.719 1 93.75 125 LEU B CA 1
ATOM 7049 C C . LEU B 1 125 ? -6.801 42.656 44.375 1 93.75 125 LEU B C 1
ATOM 7051 O O . LEU B 1 125 ? -7.52 41.656 44.156 1 93.75 125 LEU B O 1
ATOM 7055 N N . GLY B 1 126 ? -5.977 43.156 43.469 1 92.19 126 GLY B N 1
ATOM 7056 C CA . GLY B 1 126 ? -5.832 42.562 42.156 1 92.19 126 GLY B CA 1
ATOM 7057 C C . GLY B 1 126 ? -7.059 42.719 41.281 1 92.19 126 GLY B C 1
ATOM 7058 O O . GLY B 1 126 ? -7.383 41.844 40.5 1 92.19 126 GLY B O 1
ATOM 7059 N N . ILE B 1 127 ? -7.84 43.719 41.531 1 90.31 127 ILE B N 1
ATOM 7060 C CA . ILE B 1 127 ? -9.055 43.969 40.75 1 90.31 127 ILE B CA 1
ATOM 7061 C C . ILE B 1 127 ? -8.719 44.781 39.531 1 90.31 127 ILE B C 1
ATOM 7063 O O . ILE B 1 127 ? -9.18 44.469 38.406 1 90.31 127 ILE B O 1
ATOM 7067 N N . SER B 1 128 ? -7.965 45.844 39.688 1 87 128 SER B N 1
ATOM 7068 C CA . SER B 1 128 ? -7.469 46.656 38.562 1 87 128 SER B CA 1
ATOM 7069 C C . SER B 1 128 ? -6.109 47.25 38.906 1 87 128 SER B C 1
ATOM 7071 O O . SER B 1 128 ? -5.605 47.094 40.031 1 87 128 SER B O 1
ATOM 7073 N N . ASP B 1 129 ? -5.594 48.031 38.031 1 83.62 129 ASP B N 1
ATOM 7074 C CA . ASP B 1 129 ? -4.281 48.625 38.219 1 83.62 129 ASP B CA 1
ATOM 7075 C C . ASP B 1 129 ? -4.402 50 38.844 1 83.62 129 ASP B C 1
ATOM 7077 O O . ASP B 1 129 ? -3.4 50.688 39.031 1 83.62 129 ASP B O 1
ATOM 7081 N N . ASP B 1 130 ? -5.609 50.281 39.219 1 80.56 130 ASP B N 1
ATOM 7082 C CA . ASP B 1 130 ? -5.828 51.625 39.812 1 80.56 130 ASP B CA 1
ATOM 7083 C C . ASP B 1 130 ? -5.238 51.688 41.219 1 80.56 130 ASP B C 1
ATOM 7085 O O . ASP B 1 130 ? -5.676 50.969 42.125 1 80.56 130 ASP B O 1
ATOM 7089 N N . HIS B 1 131 ? -4.301 52.531 41.438 1 82.06 131 HIS B N 1
ATOM 7090 C CA . HIS B 1 131 ? -3.637 52.719 42.719 1 82.06 131 HIS B CA 1
ATOM 7091 C C . HIS B 1 131 ? -3.729 54.156 43.188 1 82.06 131 HIS B C 1
ATOM 7093 O O . HIS B 1 131 ? -2.9 54.625 43.969 1 82.06 131 HIS B O 1
ATOM 7099 N N . SER B 1 132 ? -4.684 54.844 42.625 1 84.19 132 SER B N 1
ATOM 7100 C CA . SER B 1 132 ? -4.793 56.25 42.906 1 84.19 132 SER B CA 1
ATOM 7101 C C . SER B 1 132 ? -5.273 56.5 44.312 1 84.19 132 SER B C 1
ATOM 7103 O O . SER B 1 132 ? -5.062 57.594 44.875 1 84.19 132 SER B O 1
ATOM 7105 N N . GLY B 1 133 ? -5.832 55.531 45 1 89.94 133 GLY B N 1
ATOM 7106 C CA . GLY B 1 133 ? -6.352 55.656 46.344 1 89.94 133 GLY B CA 1
ATOM 7107 C C . GLY B 1 133 ? -7.051 54.375 46.812 1 89.94 133 GLY B C 1
ATOM 7108 O O . GLY B 1 133 ? -7.012 53.344 46.156 1 89.94 133 GLY B O 1
ATOM 7109 N N . ILE B 1 134 ? -7.547 54.531 48.031 1 93.56 134 ILE B N 1
ATOM 7110 C CA . ILE B 1 134 ? -8.266 53.375 48.594 1 93.56 134 ILE B CA 1
ATOM 7111 C C . ILE B 1 134 ? -9.656 53.281 47.969 1 93.56 134 ILE B C 1
ATOM 7113 O O . ILE B 1 134 ? -10.164 54.281 47.438 1 93.56 134 ILE B O 1
ATOM 7117 N N . ILE B 1 135 ? -10.25 52.219 48 1 92.44 135 ILE B N 1
ATOM 7118 C CA . ILE B 1 135 ? -11.555 51.938 47.406 1 92.44 135 ILE B CA 1
ATOM 7119 C C . ILE B 1 135 ? -12.641 52.688 48.188 1 92.44 135 ILE B C 1
ATOM 7121 O O . ILE B 1 135 ? -12.758 52.531 49.406 1 92.44 135 ILE B O 1
ATOM 7125 N N . GLU B 1 136 ? -13.328 53.5 47.469 1 90.69 136 GLU B N 1
ATOM 7126 C CA . GLU B 1 136 ? -14.492 54.156 48.062 1 90.69 136 GLU B CA 1
ATOM 7127 C C . GLU B 1 136 ? -15.781 53.406 47.719 1 90.69 136 GLU B C 1
ATOM 7129 O O . GLU B 1 136 ? -16.141 53.281 46.562 1 90.69 136 GLU B O 1
ATOM 7134 N N . LEU B 1 137 ? -16.422 52.938 48.719 1 92.44 137 LEU B N 1
ATOM 7135 C CA . LEU B 1 137 ? -17.672 52.188 48.531 1 92.44 137 LEU B CA 1
ATOM 7136 C C . LEU B 1 137 ? -18.875 53.094 48.781 1 92.44 137 LEU B C 1
ATOM 7138 O O . LEU B 1 137 ? -18.75 54.125 49.406 1 92.44 137 LEU B O 1
ATOM 7142 N N . PRO B 1 138 ? -20.031 52.719 48.219 1 87.69 138 PRO B N 1
ATOM 7143 C CA . PRO B 1 138 ? -21.25 53.469 48.469 1 87.69 138 PRO B CA 1
ATOM 7144 C C . PRO B 1 138 ? -21.578 53.562 49.969 1 87.69 138 PRO B C 1
ATOM 7146 O O . PRO B 1 138 ? -21.234 52.656 50.719 1 87.69 138 PRO B O 1
ATOM 7149 N N . ALA B 1 139 ? -22.281 54.594 50.281 1 88.44 139 ALA B N 1
ATOM 7150 C CA . ALA B 1 139 ? -22.578 54.906 51.688 1 88.44 139 ALA B CA 1
ATOM 7151 C C . ALA B 1 139 ? -23.438 53.812 52.312 1 88.44 139 ALA B C 1
ATOM 7153 O O . ALA B 1 139 ? -23.406 53.625 53.531 1 88.44 139 ALA B O 1
ATOM 7154 N N . ASP B 1 140 ? -24.078 53.125 51.469 1 89.56 140 ASP B N 1
ATOM 7155 C CA . ASP B 1 140 ? -25 52.094 52 1 89.56 140 ASP B CA 1
ATOM 7156 C C . ASP B 1 140 ? -24.328 50.719 52.062 1 89.56 140 ASP B C 1
ATOM 7158 O O . ASP B 1 140 ? -25 49.719 52.312 1 89.56 140 ASP B O 1
ATOM 7162 N N . ALA B 1 141 ? -23.078 50.656 51.875 1 93.44 141 ALA B N 1
ATOM 7163 C CA . ALA B 1 141 ? -22.375 49.375 51.969 1 93.44 141 ALA B CA 1
ATOM 7164 C C . ALA B 1 141 ? -22.438 48.812 53.375 1 93.44 141 ALA B C 1
ATOM 7166 O O . ALA B 1 141 ? -22.141 49.5 54.344 1 93.44 141 ALA B O 1
ATOM 7167 N N . PRO B 1 142 ? -22.797 47.562 53.5 1 94.5 142 PRO B N 1
ATOM 7168 C CA . PRO B 1 142 ? -22.969 46.969 54.844 1 94.5 142 PRO B CA 1
ATOM 7169 C C . PRO B 1 142 ? -21.625 46.688 55.531 1 94.5 142 PRO B C 1
ATOM 7171 O O . PRO B 1 142 ? -20.797 45.969 55 1 94.5 142 PRO B O 1
ATOM 7174 N N . LEU B 1 143 ? -21.562 47.156 56.781 1 95.12 143 LEU B N 1
ATOM 7175 C CA . LEU B 1 143 ? -20.328 47 57.531 1 95.12 143 LEU B CA 1
ATOM 7176 C C . LEU B 1 143 ? -20.078 45.531 57.875 1 95.12 143 LEU B C 1
ATOM 7178 O O . LEU B 1 143 ? -21.016 44.781 58.188 1 95.12 143 LEU B O 1
ATOM 7182 N N . GLY B 1 144 ? -18.875 45.062 57.656 1 94.75 144 GLY B N 1
ATOM 7183 C CA . GLY B 1 144 ? -18.484 43.719 58.062 1 94.75 144 GLY B CA 1
ATOM 7184 C C . GLY B 1 144 ? -18.656 42.719 56.938 1 94.75 144 GLY B C 1
ATOM 7185 O O . GLY B 1 144 ? -18.172 41.594 57.062 1 94.75 144 GLY B O 1
ATOM 7186 N N . THR B 1 145 ? -19.297 43.062 55.906 1 95.69 145 THR B N 1
ATOM 7187 C CA . THR B 1 145 ? -19.531 42.156 54.781 1 95.69 145 THR B CA 1
ATOM 7188 C C . THR B 1 145 ? -18.234 41.938 54 1 95.69 145 THR B C 1
ATOM 7190 O O . THR B 1 145 ? -17.469 42.875 53.812 1 95.69 145 THR B O 1
ATOM 7193 N N . ASP B 1 146 ? -18.047 40.688 53.625 1 95.75 146 ASP B N 1
ATOM 7194 C CA . ASP B 1 146 ? -16.875 40.344 52.812 1 95.75 146 ASP B CA 1
ATOM 7195 C C . ASP B 1 146 ? -16.891 41.094 51.5 1 95.75 146 ASP B C 1
ATOM 7197 O O . ASP B 1 146 ? -17.922 41.094 50.812 1 95.75 146 ASP B O 1
ATOM 7201 N N . ILE B 1 147 ? -15.773 41.656 51.125 1 94.31 147 ILE B N 1
ATOM 7202 C CA . ILE B 1 147 ? -15.68 42.469 49.906 1 94.31 147 ILE B CA 1
ATOM 7203 C C . ILE B 1 147 ? -15.898 41.562 48.688 1 94.31 147 ILE B C 1
ATOM 7205 O O . ILE B 1 147 ? -16.5 42 47.688 1 94.31 147 ILE B O 1
ATOM 7209 N N . ARG B 1 148 ? -15.414 40.406 48.656 1 94.44 148 ARG B N 1
ATOM 7210 C CA . ARG B 1 148 ? -15.609 39.5 47.531 1 94.44 148 ARG B CA 1
ATOM 7211 C C . ARG B 1 148 ? -17.094 39.219 47.281 1 94.44 148 ARG B C 1
ATOM 7213 O O . ARG B 1 148 ? -17.547 39.156 46.156 1 94.44 148 ARG B O 1
ATOM 7220 N N . GLU B 1 149 ? -17.75 39.094 48.375 1 93.62 149 GLU B N 1
ATOM 7221 C CA . GLU B 1 149 ? -19.188 38.875 48.312 1 93.62 149 GLU B CA 1
ATOM 7222 C C . GLU B 1 149 ? -19.906 40.156 47.875 1 93.62 149 GLU B C 1
ATOM 7224 O O . GLU B 1 149 ? -20.766 40.125 47 1 93.62 149 GLU B O 1
ATOM 7229 N N . TYR B 1 150 ? -19.5 41.281 48.469 1 92.31 150 TYR B N 1
ATOM 7230 C CA . TYR B 1 150 ? -20.172 42.531 48.188 1 92.31 150 TYR B CA 1
ATOM 7231 C C . TYR B 1 150 ? -20.016 42.938 46.719 1 92.31 150 TYR B C 1
ATOM 7233 O O . TYR B 1 150 ? -21 43.344 46.094 1 92.31 150 TYR B O 1
ATOM 7241 N N . LEU B 1 151 ? -18.875 42.688 46.156 1 92.31 151 LEU B N 1
ATOM 7242 C CA . LEU B 1 151 ? -18.609 43.094 44.781 1 92.31 151 LEU B CA 1
ATOM 7243 C C . LEU B 1 151 ? -18.734 41.906 43.812 1 92.31 151 LEU B C 1
ATOM 7245 O O . LEU B 1 151 ? -18.469 42.031 42.625 1 92.31 151 LEU B O 1
ATOM 7249 N N . LYS B 1 152 ? -19.062 40.719 44.281 1 93.38 152 LYS B N 1
ATOM 7250 C CA . LYS B 1 152 ? -19.234 39.5 43.5 1 93.38 152 LYS B CA 1
ATOM 7251 C C . LYS B 1 152 ? -17.984 39.156 42.688 1 93.38 152 LYS B C 1
ATOM 7253 O O . LYS B 1 152 ? -18.062 38.969 41.469 1 93.38 152 LYS B O 1
ATOM 7258 N N . LEU B 1 153 ? -16.922 39.094 43.375 1 95.06 153 LEU B N 1
ATOM 7259 C CA . LEU B 1 153 ? -15.625 39 42.719 1 95.06 153 LEU B CA 1
ATOM 7260 C C . LEU B 1 153 ? -15.289 37.562 42.375 1 95.06 153 LEU B C 1
ATOM 7262 O O . LEU B 1 153 ? -14.297 37.281 41.688 1 95.06 153 LEU B O 1
ATOM 7266 N N . ASP B 1 154 ? -16.094 36.594 42.781 1 94.38 154 ASP B N 1
ATOM 7267 C CA . ASP B 1 154 ? -15.922 35.219 42.344 1 94.38 154 ASP B CA 1
ATOM 7268 C C . ASP B 1 154 ? -16.531 35 40.969 1 94.38 154 ASP B C 1
ATOM 7270 O O . ASP B 1 154 ? -17.5 34.25 40.812 1 94.38 154 ASP B O 1
ATOM 7274 N N . ASP B 1 155 ? -15.898 35.688 40.062 1 95.69 155 ASP B N 1
ATOM 7275 C CA . ASP B 1 155 ? -16.297 35.75 38.656 1 95.69 155 ASP B CA 1
ATOM 7276 C C . ASP B 1 155 ? -15.102 35.562 37.719 1 95.69 155 ASP B C 1
ATOM 7278 O O . ASP B 1 155 ? -13.953 35.625 38.156 1 95.69 155 ASP B O 1
ATOM 7282 N N . ASN B 1 156 ? -15.406 35.062 36.562 1 96.81 156 ASN B N 1
ATOM 7283 C CA . ASN B 1 156 ? -14.391 34.938 35.531 1 96.81 156 ASN B CA 1
ATOM 7284 C C . ASN B 1 156 ? -14.727 35.781 34.281 1 96.81 156 ASN B C 1
ATOM 7286 O O . ASN B 1 156 ? -15.898 35.969 33.938 1 96.81 156 ASN B O 1
ATOM 7290 N N . THR B 1 157 ? -13.727 36.375 33.75 1 97.12 157 THR B N 1
ATOM 7291 C CA . THR B 1 157 ? -13.844 36.969 32.406 1 97.12 157 THR B CA 1
ATOM 7292 C C . THR B 1 157 ? -13.531 35.938 31.344 1 97.12 157 THR B C 1
ATOM 7294 O O . THR B 1 157 ? -12.453 35.344 31.344 1 97.12 157 THR B O 1
ATOM 7297 N N . ILE B 1 158 ? -14.414 35.688 30.469 1 97.5 158 ILE B N 1
ATOM 7298 C CA . ILE B 1 158 ? -14.242 34.719 29.375 1 97.5 158 ILE B CA 1
ATOM 7299 C C . ILE B 1 158 ? -14.062 35.469 28.062 1 97.5 158 ILE B C 1
ATOM 7301 O O . ILE B 1 158 ? -14.836 36.375 27.734 1 97.5 158 ILE B O 1
ATOM 7305 N N . GLU B 1 159 ? -13.031 35.188 27.406 1 97.19 159 GLU B N 1
ATOM 7306 C CA . GLU B 1 159 ? -12.766 35.781 26.094 1 97.19 159 GLU B CA 1
ATOM 7307 C C . GLU B 1 159 ? -13.047 34.812 24.969 1 97.19 159 GLU B C 1
ATOM 7309 O O . GLU B 1 159 ? -12.492 33.688 24.953 1 97.19 159 GLU B O 1
ATOM 7314 N N . ILE B 1 160 ? -13.891 35.188 24.047 1 96.12 160 ILE B N 1
ATOM 7315 C CA . ILE B 1 160 ? -14.234 34.281 22.953 1 96.12 160 ILE B CA 1
ATOM 7316 C C . ILE B 1 160 ? -13.836 34.906 21.625 1 96.12 160 ILE B C 1
ATOM 7318 O O . ILE B 1 160 ? -13.812 36.156 21.5 1 96.12 160 ILE B O 1
ATOM 7322 N N . SER B 1 161 ? -13.5 34.094 20.656 1 95.25 161 SER B N 1
ATOM 7323 C CA . SER B 1 161 ? -13.32 34.5 19.266 1 95.25 161 SER B CA 1
ATOM 7324 C C . SER B 1 161 ? -14.539 34.125 18.422 1 95.25 161 SER B C 1
ATOM 7326 O O . SER B 1 161 ? -14.883 32.969 18.281 1 95.25 161 SER B O 1
ATOM 7328 N N . VAL B 1 162 ? -15.188 35.188 17.938 1 93.06 162 VAL B N 1
ATOM 7329 C CA . VAL B 1 162 ? -16.438 35.031 17.203 1 93.06 162 VAL B CA 1
ATOM 7330 C C . VAL B 1 162 ? -16.172 35.094 15.695 1 93.06 162 VAL B C 1
ATOM 7332 O O . VAL B 1 162 ? -15.516 36.031 15.219 1 93.06 162 VAL B O 1
ATOM 7335 N N . THR B 1 163 ? -16.641 34.125 14.922 1 90.94 163 THR B N 1
ATOM 7336 C CA . THR B 1 163 ? -16.5 34.125 13.477 1 90.94 163 THR B CA 1
ATOM 7337 C C . THR B 1 163 ? -17.438 35.188 12.852 1 90.94 163 THR B C 1
ATOM 7339 O O . THR B 1 163 ? -18.422 35.594 13.477 1 90.94 163 THR B O 1
ATOM 7342 N N . PRO B 1 164 ? -17.172 35.625 11.625 1 91.44 164 PRO B N 1
ATOM 7343 C CA . PRO B 1 164 ? -17.922 36.719 11.008 1 91.44 164 PRO B CA 1
ATOM 7344 C C . PRO B 1 164 ? -19.406 36.375 10.852 1 91.44 164 PRO B C 1
ATOM 7346 O O . PRO B 1 164 ? -20.234 37.312 10.852 1 91.44 164 PRO B O 1
ATOM 7349 N N . ASN B 1 165 ? -19.688 35.156 10.789 1 91.75 165 ASN B N 1
ATOM 7350 C CA . ASN B 1 165 ? -21.078 34.781 10.562 1 91.75 165 ASN B CA 1
ATOM 7351 C C . ASN B 1 165 ? -21.859 34.719 11.875 1 91.75 165 ASN B C 1
ATOM 7353 O O . ASN B 1 165 ? -23.078 34.562 11.867 1 91.75 165 ASN B O 1
ATOM 7357 N N . ARG B 1 166 ? -21.188 34.844 12.969 1 93.94 166 ARG B N 1
ATOM 7358 C CA . ARG B 1 166 ? -21.859 34.719 14.258 1 93.94 166 ARG B CA 1
ATOM 7359 C C . ARG B 1 166 ? -21.844 36.031 15.016 1 93.94 166 ARG B C 1
ATOM 7361 O O . ARG B 1 166 ? -21.625 36.062 16.234 1 93.94 166 ARG B O 1
ATOM 7368 N N . ALA B 1 167 ? -22.109 37.094 14.367 1 94.38 167 ALA B N 1
ATOM 7369 C CA . ALA B 1 167 ? -22.141 38.406 14.977 1 94.38 167 ALA B CA 1
ATOM 7370 C C . ALA B 1 167 ? -23.188 38.469 16.078 1 94.38 167 ALA B C 1
ATOM 7372 O O . ALA B 1 167 ? -23.125 39.344 16.953 1 94.38 167 ALA B O 1
ATOM 7373 N N . ASP B 1 168 ? -24.156 37.562 16.125 1 95.19 168 ASP B N 1
ATOM 7374 C CA . ASP B 1 168 ? -25.172 37.5 17.172 1 95.19 168 ASP B CA 1
ATOM 7375 C C . ASP B 1 168 ? -24.547 37.219 18.531 1 95.19 168 ASP B C 1
ATOM 7377 O O . ASP B 1 168 ? -25.125 37.531 19.562 1 95.19 168 ASP B O 1
ATOM 7381 N N . CYS B 1 169 ? -23.375 36.719 18.547 1 96.12 169 CYS B N 1
ATOM 7382 C CA . CYS B 1 169 ? -22.719 36.375 19.797 1 96.12 169 CYS B CA 1
ATOM 7383 C C . CYS B 1 169 ? -21.766 37.5 20.25 1 96.12 169 CYS B C 1
ATOM 7385 O O . CYS B 1 169 ? -20.953 37.281 21.156 1 96.12 169 CYS B O 1
ATOM 7387 N N . LEU B 1 170 ? -21.875 38.656 19.625 1 96.69 170 LEU B N 1
ATOM 7388 C CA . LEU B 1 170 ? -21.078 39.812 20.062 1 96.69 170 LEU B CA 1
ATOM 7389 C C . LEU B 1 170 ? -21.828 40.594 21.125 1 96.69 170 LEU B C 1
ATOM 7391 O O . LEU B 1 170 ? -21.641 41.812 21.234 1 96.69 170 LEU B O 1
ATOM 7395 N N . GLY B 1 171 ? -22.703 40.062 21.844 1 96.31 171 GLY B N 1
ATOM 7396 C CA . GLY B 1 171 ? -23.438 40.5 23.031 1 96.31 171 GLY B CA 1
ATOM 7397 C C . GLY B 1 171 ? -23.75 39.344 23.984 1 96.31 171 GLY B C 1
ATOM 7398 O O . GLY B 1 171 ? -23.812 38.188 23.594 1 96.31 171 GLY B O 1
ATOM 7399 N N . ILE B 1 172 ? -23.906 39.688 25.203 1 97.06 172 ILE B N 1
ATOM 7400 C CA . ILE B 1 172 ? -24.172 38.656 26.234 1 97.06 172 ILE B CA 1
ATOM 7401 C C . ILE B 1 172 ? -25.422 37.875 25.859 1 97.06 172 ILE B C 1
ATOM 7403 O O . ILE B 1 172 ? -25.453 36.656 26.031 1 97.06 172 ILE B O 1
ATOM 7407 N N . ILE B 1 173 ? -26.344 38.5 25.328 1 97 173 ILE B N 1
ATOM 7408 C CA . ILE B 1 173 ? -27.609 37.844 25 1 97 173 ILE B CA 1
ATOM 7409 C C . ILE B 1 173 ? -27.359 36.75 23.969 1 97 173 ILE B C 1
ATOM 7411 O O . ILE B 1 173 ? -27.969 35.656 24.047 1 97 173 ILE B O 1
ATOM 7415 N N . GLY B 1 174 ? -26.625 37 22.938 1 96.19 174 GLY B N 1
ATOM 7416 C CA . GLY B 1 174 ? -26.328 36 21.922 1 96.19 174 GLY B CA 1
ATOM 7417 C C . GLY B 1 174 ? -25.656 34.781 22.484 1 96.19 174 GLY B C 1
ATOM 7418 O O . GLY B 1 174 ? -26.031 33.656 22.156 1 96.19 174 GLY B O 1
ATOM 7419 N N . VAL B 1 175 ? -24.656 35 23.312 1 96.94 175 VAL B N 1
ATOM 7420 C CA . VAL B 1 175 ? -23.953 33.875 23.953 1 96.94 175 VAL B CA 1
ATOM 7421 C C . VAL B 1 175 ? -24.922 33.125 24.859 1 96.94 175 VAL B C 1
ATOM 7423 O O . VAL B 1 175 ? -24.906 31.891 24.891 1 96.94 175 VAL B O 1
ATOM 7426 N N . ALA B 1 176 ? -25.688 33.875 25.562 1 97.44 176 ALA B N 1
ATOM 7427 C CA . ALA B 1 176 ? -26.656 33.281 26.469 1 97.44 176 ALA B CA 1
ATOM 7428 C C . ALA B 1 176 ? -27.641 32.375 25.703 1 97.44 176 ALA B C 1
ATOM 7430 O O . ALA B 1 176 ? -28 31.312 26.172 1 97.44 176 ALA B O 1
ATOM 7431 N N . ARG B 1 177 ? -28.078 32.781 24.594 1 96.75 177 ARG B N 1
ATOM 7432 C CA . ARG B 1 177 ? -28.969 31.984 23.766 1 96.75 177 ARG B CA 1
ATOM 7433 C C . ARG B 1 177 ? -28.328 30.656 23.391 1 96.75 177 ARG B C 1
ATOM 7435 O O . ARG B 1 177 ? -28.969 29.594 23.484 1 96.75 177 ARG B O 1
ATOM 7442 N N . ASP B 1 178 ? -27.156 30.75 22.984 1 95.69 178 ASP B N 1
ATOM 7443 C CA . ASP B 1 178 ? -26.453 29.531 22.594 1 95.69 178 ASP B CA 1
ATOM 7444 C C . ASP B 1 178 ? -26.297 28.578 23.766 1 95.69 178 ASP B C 1
ATOM 7446 O O . ASP B 1 178 ? -26.547 27.375 23.625 1 95.69 178 ASP B O 1
ATOM 7450 N N . VAL B 1 179 ? -25.844 29.141 24.891 1 97 179 VAL B N 1
ATOM 7451 C CA . VAL B 1 179 ? -25.641 28.312 26.078 1 97 179 VAL B CA 1
ATOM 7452 C C . VAL B 1 179 ? -26.984 27.719 26.516 1 97 179 VAL B C 1
ATOM 7454 O O . VAL B 1 179 ? -27.047 26.562 26.953 1 97 179 VAL B O 1
ATOM 7457 N N . ALA B 1 180 ? -28.016 28.453 26.422 1 97.44 180 ALA B N 1
ATOM 7458 C CA . ALA B 1 180 ? -29.344 27.984 26.781 1 97.44 180 ALA B CA 1
ATOM 7459 C C . ALA B 1 180 ? -29.766 26.797 25.891 1 97.44 180 ALA B C 1
ATOM 7461 O O . ALA B 1 180 ? -30.297 25.812 26.391 1 97.44 180 ALA B O 1
ATOM 7462 N N . VAL B 1 181 ? -29.547 26.891 24.641 1 96.25 181 VAL B N 1
ATOM 7463 C CA . VAL B 1 181 ? -29.922 25.844 23.688 1 96.25 181 VAL B CA 1
ATOM 7464 C C . VAL B 1 181 ? -29.141 24.578 24.016 1 96.25 181 VAL B C 1
ATOM 7466 O O . VAL B 1 181 ? -29.719 23.484 24.078 1 96.25 181 VAL B O 1
ATOM 7469 N N . LEU B 1 182 ? -27.828 24.688 24.219 1 95.5 182 LEU B N 1
ATOM 7470 C CA . LEU B 1 182 ? -26.938 23.562 24.438 1 95.5 182 LEU B CA 1
ATOM 7471 C C . LEU B 1 182 ? -27.312 22.812 25.719 1 95.5 182 LEU B C 1
ATOM 7473 O O . LEU B 1 182 ? -27.125 21.594 25.797 1 95.5 182 LEU B O 1
ATOM 7477 N N . ASN B 1 183 ? -27.812 23.594 26.672 1 96.31 183 ASN B N 1
ATOM 7478 C CA . ASN B 1 183 ? -28.109 22.984 27.969 1 96.31 183 ASN B CA 1
ATOM 7479 C C . ASN B 1 183 ? -29.594 22.75 28.156 1 96.31 183 ASN B C 1
ATOM 7481 O O . ASN B 1 183 ? -30.047 22.359 29.234 1 96.31 183 ASN B O 1
ATOM 7485 N N . LYS B 1 184 ? -30.406 23 27.125 1 94.88 184 LYS B N 1
ATOM 7486 C CA . LYS B 1 184 ? -31.859 22.922 27.203 1 94.88 184 LYS B CA 1
ATOM 7487 C C . LYS B 1 184 ? -32.375 23.656 28.438 1 94.88 184 LYS B C 1
ATOM 7489 O O . LYS B 1 184 ? -33.219 23.125 29.188 1 94.88 184 LYS B O 1
ATOM 7494 N N . ALA B 1 185 ? -31.75 24.797 28.703 1 95.5 185 ALA B N 1
ATOM 7495 C CA . ALA B 1 185 ? -32.125 25.641 29.828 1 95.5 185 ALA B CA 1
ATOM 7496 C C . ALA B 1 185 ? -32.938 26.844 29.375 1 95.5 185 ALA B C 1
ATOM 7498 O O . ALA B 1 185 ? -32.781 27.297 28.234 1 95.5 185 ALA B O 1
ATOM 7499 N N . PRO B 1 186 ? -33.719 27.281 30.234 1 94.38 186 PRO B N 1
ATOM 7500 C CA . PRO B 1 186 ? -34.469 28.484 29.859 1 94.38 186 PRO B CA 1
ATOM 7501 C C . PRO B 1 186 ? -33.625 29.75 29.891 1 94.38 186 PRO B C 1
ATOM 7503 O O . PRO B 1 186 ? -32.75 29.891 30.766 1 94.38 186 PRO B O 1
ATOM 7506 N N . LEU B 1 187 ? -33.844 30.578 28.938 1 96 187 LEU B N 1
ATOM 7507 C CA . LEU B 1 187 ? -33.219 31.906 28.891 1 96 187 LEU B CA 1
ATOM 7508 C C . LEU B 1 187 ? -33.969 32.906 29.719 1 96 187 LEU B C 1
ATOM 7510 O O . LEU B 1 187 ? -35.188 33.062 29.562 1 96 187 LEU B O 1
ATOM 7514 N N . GLN B 1 188 ? -33.281 33.531 30.625 1 94.19 188 GLN B N 1
ATOM 7515 C CA . GLN B 1 188 ? -33.906 34.562 31.453 1 94.19 188 GLN B CA 1
ATOM 7516 C C . GLN B 1 188 ? -33.719 35.938 30.844 1 94.19 188 GLN B C 1
ATOM 7518 O O . GLN B 1 188 ? -32.812 36.688 31.234 1 94.19 188 GLN B O 1
ATOM 7523 N N . GLU B 1 189 ? -34.594 36.281 30.016 1 89.12 189 GLU B N 1
ATOM 7524 C CA . GLU B 1 189 ? -34.5 37.594 29.375 1 89.12 189 GLU B CA 1
ATOM 7525 C C . GLU B 1 189 ? -35.125 38.688 30.25 1 89.12 189 GLU B C 1
ATOM 7527 O O . GLU B 1 189 ? -36.188 38.469 30.844 1 89.12 189 GLU B O 1
ATOM 7532 N N . LEU B 1 190 ? -34.406 39.688 30.422 1 84.5 190 LEU B N 1
ATOM 7533 C CA . LEU B 1 190 ? -34.906 40.812 31.188 1 84.5 190 LEU B CA 1
ATOM 7534 C C . LEU B 1 190 ? -36 41.531 30.422 1 84.5 190 LEU B C 1
ATOM 7536 O O . LEU B 1 190 ? -35.938 41.688 29.203 1 84.5 190 LEU B O 1
ATOM 7540 N N . GLU B 1 191 ? -37.062 41.812 31.109 1 84 191 GLU B N 1
ATOM 7541 C CA . GLU B 1 191 ? -38.156 42.562 30.5 1 84 191 GLU B CA 1
ATOM 7542 C C . GLU B 1 191 ? -37.75 44 30.25 1 84 191 GLU B C 1
ATOM 7544 O O . GLU B 1 191 ? -37.312 44.719 31.172 1 84 191 GLU B O 1
ATOM 7549 N N . MET B 1 192 ? -37.625 44.375 29.078 1 85.62 192 MET B N 1
ATOM 7550 C CA . MET B 1 192 ? -37.312 45.75 28.703 1 85.62 192 MET B CA 1
ATOM 7551 C C . MET B 1 192 ? -38.531 46.469 28.219 1 85.62 192 MET B C 1
ATOM 7553 O O . MET B 1 192 ? -38.719 46.688 27.016 1 85.62 192 MET B O 1
ATOM 7557 N N . ALA B 1 193 ? -39.344 46.875 29.156 1 88.62 193 ALA B N 1
ATOM 7558 C CA . ALA B 1 193 ? -40.625 47.562 28.875 1 88.62 193 ALA B CA 1
ATOM 7559 C C . ALA B 1 193 ? -40.375 48.938 28.281 1 88.62 193 ALA B C 1
ATOM 7561 O O . ALA B 1 193 ? -39.438 49.625 28.656 1 88.62 193 ALA B O 1
ATOM 7562 N N . PRO B 1 194 ? -41.219 49.375 27.391 1 93.81 194 PRO B N 1
ATOM 7563 C CA . PRO B 1 194 ? -41.125 50.719 26.828 1 93.81 194 PRO B CA 1
ATOM 7564 C C . PRO B 1 194 ? -41.219 51.812 27.875 1 93.81 194 PRO B C 1
ATOM 7566 O O . PRO B 1 194 ? -41.969 51.719 28.828 1 93.81 194 PRO B O 1
ATOM 7569 N N . VAL B 1 195 ? -40.375 52.812 27.719 1 96.62 195 VAL B N 1
ATOM 7570 C CA . VAL B 1 195 ? -40.375 53.969 28.609 1 96.62 195 VAL B CA 1
ATOM 7571 C C . VAL B 1 195 ? -41.406 54.969 28.141 1 96.62 195 VAL B C 1
ATOM 7573 O O . VAL B 1 195 ? -41.406 55.375 26.969 1 96.62 195 VAL B O 1
ATOM 7576 N N . THR B 1 196 ? -42.312 55.375 29.016 1 95.81 196 THR B N 1
ATOM 7577 C CA . THR B 1 196 ? -43.344 56.344 28.656 1 95.81 196 THR B CA 1
ATOM 7578 C C . THR B 1 196 ? -42.719 57.719 28.5 1 95.81 196 THR B C 1
ATOM 7580 O O . THR B 1 196 ? -41.969 58.188 29.359 1 95.81 196 THR B O 1
ATOM 7583 N N . ALA B 1 197 ? -43.031 58.406 27.391 1 96.88 197 ALA B N 1
ATOM 7584 C CA . ALA B 1 197 ? -42.594 59.781 27.172 1 96.88 197 ALA B CA 1
ATOM 7585 C C . ALA B 1 197 ? -43.219 60.719 28.188 1 96.88 197 ALA B C 1
ATOM 7587 O O . ALA B 1 197 ? -44.438 60.688 28.406 1 96.88 197 ALA B O 1
ATOM 7588 N N . THR B 1 198 ? -42.406 61.531 28.844 1 97.19 198 THR B N 1
ATOM 7589 C CA . THR B 1 198 ? -42.906 62.5 29.812 1 97.19 198 THR B CA 1
ATOM 7590 C C . THR B 1 198 ? -42.875 63.906 29.266 1 97.19 198 THR B C 1
ATOM 7592 O O . THR B 1 198 ? -43.438 64.812 29.844 1 97.19 198 THR B O 1
ATOM 7595 N N . ILE B 1 199 ? -42.188 64.062 28.172 1 97.25 199 ILE B N 1
ATOM 7596 C CA . ILE B 1 199 ? -42.125 65.312 27.453 1 97.25 199 ILE B CA 1
ATOM 7597 C C . ILE B 1 199 ? -42.406 65.125 25.969 1 97.25 199 ILE B C 1
ATOM 7599 O O . ILE B 1 199 ? -42.406 63.969 25.5 1 97.25 199 ILE B O 1
ATOM 7603 N N . SER B 1 200 ? -42.688 66.188 25.281 1 96.31 200 SER B N 1
ATOM 7604 C CA . SER B 1 200 ? -43.062 66.062 23.875 1 96.31 200 SER B CA 1
ATOM 7605 C C . SER B 1 200 ? -41.906 66.5 22.969 1 96.31 200 SER B C 1
ATOM 7607 O O . SER B 1 200 ? -42.031 66.5 21.75 1 96.31 200 SER B O 1
ATOM 7609 N N . ASP B 1 201 ? -40.719 66.688 23.578 1 95.75 201 ASP B N 1
ATOM 7610 C CA . ASP B 1 201 ? -39.562 67.188 22.828 1 95.75 201 ASP B CA 1
ATOM 7611 C C . ASP B 1 201 ? -39.125 66.188 21.781 1 95.75 201 ASP B C 1
ATOM 7613 O O . ASP B 1 201 ? -39.031 65 22.062 1 95.75 201 ASP B O 1
ATOM 7617 N N . THR B 1 202 ? -38.906 66.625 20.609 1 95.62 202 THR B N 1
ATOM 7618 C CA . THR B 1 202 ? -38.375 65.875 19.5 1 95.62 202 THR B CA 1
ATOM 7619 C C . THR B 1 202 ? -37.344 66.688 18.734 1 95.62 202 THR B C 1
ATOM 7621 O O . THR B 1 202 ? -37.031 67.812 19.078 1 95.62 202 THR B O 1
ATOM 7624 N N . LEU B 1 203 ? -36.719 66.062 17.812 1 95.75 203 LEU B N 1
ATOM 7625 C CA . LEU B 1 203 ? -35.75 66.625 16.891 1 95.75 203 LEU B CA 1
ATOM 7626 C C . LEU B 1 203 ? -35.938 66.125 15.477 1 95.75 203 LEU B C 1
ATOM 7628 O O . LEU B 1 203 ? -36.188 64.938 15.281 1 95.75 203 LEU B O 1
ATOM 7632 N N . PRO B 1 204 ? -36.031 67.062 14.422 1 96.75 204 PRO B N 1
ATOM 7633 C CA . PRO B 1 204 ? -36.156 66.562 13.055 1 96.75 204 PRO B CA 1
ATOM 7634 C C . PRO B 1 204 ? -35.031 65.625 12.656 1 96.75 204 PRO B C 1
ATOM 7636 O O . PRO B 1 204 ? -33.844 65.938 12.828 1 96.75 204 PRO B O 1
ATOM 7639 N N . ILE B 1 205 ? -35.344 64.312 12.188 1 98.19 205 ILE B N 1
ATOM 7640 C CA . ILE B 1 205 ? -34.375 63.375 11.68 1 98.19 205 ILE B CA 1
ATOM 7641 C C . ILE B 1 205 ? -34.75 62.969 10.258 1 98.19 205 ILE B C 1
ATOM 7643 O O . ILE B 1 205 ? -35.906 62.625 9.984 1 98.19 205 ILE B O 1
ATOM 7647 N N . THR B 1 206 ? -33.844 63.125 9.344 1 97.75 206 THR B N 1
ATOM 7648 C CA . THR B 1 206 ? -34 62.688 7.957 1 97.75 206 THR B CA 1
ATOM 7649 C C . THR B 1 206 ? -32.938 61.688 7.551 1 97.75 206 THR B C 1
ATOM 7651 O O . THR B 1 206 ? -31.75 61.875 7.848 1 97.75 206 THR B O 1
ATOM 7654 N N . VAL B 1 207 ? -33.375 60.562 6.93 1 98.19 207 VAL B N 1
ATOM 7655 C CA . VAL B 1 207 ? -32.438 59.594 6.395 1 98.19 207 VAL B CA 1
ATOM 7656 C C . VAL B 1 207 ? -32.438 59.656 4.867 1 98.19 207 VAL B C 1
ATOM 7658 O O . VAL B 1 207 ? -33.375 59.219 4.215 1 98.19 207 VAL B O 1
ATOM 7661 N N . GLU B 1 208 ? -31.375 60.188 4.355 1 97.5 208 GLU B N 1
ATOM 7662 C CA . GLU B 1 208 ? -31.25 60.281 2.906 1 97.5 208 GLU B CA 1
ATOM 7663 C C . GLU B 1 208 ? -30.734 59 2.311 1 97.5 208 GLU B C 1
ATOM 7665 O O . GLU B 1 208 ? -31.109 58.594 1.204 1 97.5 208 GLU B O 1
ATOM 7670 N N . ALA B 1 209 ? -29.922 58.312 2.988 1 97.25 209 ALA B N 1
ATOM 7671 C CA . ALA B 1 209 ? -29.328 57.062 2.521 1 97.25 209 ALA B CA 1
ATOM 7672 C C . ALA B 1 209 ? -30.047 55.844 3.102 1 97.25 209 ALA B C 1
ATOM 7674 O O . ALA B 1 209 ? -29.453 55.031 3.826 1 97.25 209 ALA B O 1
ATOM 7675 N N . ALA B 1 210 ? -31.203 55.5 2.664 1 96.06 210 ALA B N 1
ATOM 7676 C CA . ALA B 1 210 ? -32.094 54.5 3.246 1 96.06 210 ALA B CA 1
ATOM 7677 C C . ALA B 1 210 ? -31.516 53.094 3.051 1 96.06 210 ALA B C 1
ATOM 7679 O O . ALA B 1 210 ? -31.75 52.219 3.875 1 96.06 210 ALA B O 1
ATOM 7680 N N . ASP B 1 211 ? -30.766 52.938 1.952 1 96.38 211 ASP B N 1
ATOM 7681 C CA . ASP B 1 211 ? -30.172 51.625 1.702 1 96.38 211 ASP B CA 1
ATOM 7682 C C . ASP B 1 211 ? -29.047 51.344 2.695 1 96.38 211 ASP B C 1
ATOM 7684 O O . ASP B 1 211 ? -28.891 50.188 3.135 1 96.38 211 ASP B O 1
ATOM 7688 N N . ALA B 1 212 ? -28.297 52.375 3.025 1 97.44 212 ALA B N 1
ATOM 7689 C CA . ALA B 1 212 ? -27.172 52.25 3.949 1 97.44 212 ALA B CA 1
ATOM 7690 C C . ALA B 1 212 ? -27.656 52.281 5.398 1 97.44 212 ALA B C 1
ATOM 7692 O O . ALA B 1 212 ? -27 51.719 6.285 1 97.44 212 ALA B O 1
ATOM 7693 N N . CYS B 1 213 ? -28.688 52.969 5.648 1 98.31 213 CYS B N 1
ATOM 7694 C CA . CYS B 1 213 ? -29.281 53.094 6.98 1 98.31 213 CYS B CA 1
ATOM 7695 C C . CYS B 1 213 ? -30.781 52.844 6.938 1 98.31 213 CYS B C 1
ATOM 7697 O O . CYS B 1 213 ? -31.562 53.781 7.074 1 98.31 213 CYS B O 1
ATOM 7699 N N . PRO B 1 214 ? -31.234 51.625 6.953 1 97.81 214 PRO B N 1
ATOM 7700 C CA . PRO B 1 214 ? -32.656 51.281 6.844 1 97.81 214 PRO B CA 1
ATOM 7701 C C . PRO B 1 214 ? -33.469 51.719 8.07 1 97.81 214 PRO B C 1
ATOM 7703 O O . PRO B 1 214 ? -34.656 51.938 7.969 1 97.81 214 PRO B O 1
ATOM 7706 N N . ARG B 1 215 ? -32.812 51.781 9.203 1 98.44 215 ARG B N 1
ATOM 7707 C CA . ARG B 1 215 ? -33.5 52.125 10.422 1 98.44 215 ARG B CA 1
ATOM 7708 C C . ARG B 1 215 ? -32.656 53.062 11.281 1 98.44 215 ARG B C 1
ATOM 7710 O O . ARG B 1 215 ? -31.516 52.75 11.594 1 98.44 215 ARG B O 1
ATOM 7717 N N . TYR B 1 216 ? -33.219 54.25 11.609 1 98.56 216 TYR B N 1
ATOM 7718 C CA . TYR B 1 216 ? -32.625 55.219 12.492 1 98.56 216 TYR B CA 1
ATOM 7719 C C . TYR B 1 216 ? -33.594 55.719 13.539 1 98.56 216 TYR B C 1
ATOM 7721 O O . TYR B 1 216 ? -34.625 56.312 13.203 1 98.56 216 TYR B O 1
ATOM 7729 N N . LEU B 1 217 ? -33.281 55.406 14.812 1 98.62 217 LEU B N 1
ATOM 7730 C CA . LEU B 1 217 ? -34.094 55.844 15.922 1 98.62 217 LEU B CA 1
ATOM 7731 C C . LEU B 1 217 ? -33.406 56.938 16.719 1 98.62 217 LEU B C 1
ATOM 7733 O O . LEU B 1 217 ? -32.188 56.906 16.906 1 98.62 217 LEU B O 1
ATOM 7737 N N . GLY B 1 218 ? -34.188 57.906 17.141 1 98.38 218 GLY B N 1
ATOM 7738 C CA . GLY B 1 218 ? -33.75 58.938 18.062 1 98.38 218 GLY B CA 1
ATOM 7739 C C . GLY B 1 218 ? -34.688 59.188 19.203 1 98.38 218 GLY B C 1
ATOM 7740 O O . GLY B 1 218 ? -35.906 58.906 19.094 1 98.38 218 GLY B O 1
ATOM 7741 N N . ARG B 1 219 ? -34.156 59.625 20.297 1 98.56 219 ARG B N 1
ATOM 7742 C CA . ARG B 1 219 ? -34.969 60 21.438 1 98.56 219 ARG B CA 1
ATOM 7743 C C . ARG B 1 219 ? -34.344 61.125 22.234 1 98.56 219 ARG B C 1
ATOM 7745 O O . ARG B 1 219 ? -33.188 61.031 22.625 1 98.56 219 ARG B O 1
ATOM 7752 N N . VAL B 1 220 ? -35.094 62.156 22.469 1 98.19 220 VAL B N 1
ATOM 7753 C CA . VAL B 1 220 ? -34.625 63.312 23.25 1 98.19 220 VAL B CA 1
ATOM 7754 C C . VAL B 1 220 ? -34.812 63.031 24.734 1 98.19 220 VAL B C 1
ATOM 7756 O O . VAL B 1 220 ? -35.875 62.562 25.156 1 98.19 220 VAL B O 1
ATOM 7759 N N . VAL B 1 221 ? -33.812 63.219 25.531 1 98.19 221 VAL B N 1
ATOM 7760 C CA . VAL B 1 221 ? -33.906 63.188 26.984 1 98.19 221 VAL B CA 1
ATOM 7761 C C . VAL B 1 221 ? -33.406 64.5 27.578 1 98.19 221 VAL B C 1
ATOM 7763 O O . VAL B 1 221 ? -32.25 64.875 27.344 1 98.19 221 VAL B O 1
ATOM 7766 N N . LYS B 1 222 ? -34.219 65.188 28.391 1 97.88 222 LYS B N 1
ATOM 7767 C CA . LYS B 1 222 ? -33.875 66.562 28.891 1 97.88 222 LYS B CA 1
ATOM 7768 C C . LYS B 1 222 ? -33.688 66.562 30.391 1 97.88 222 LYS B C 1
ATOM 7770 O O . LYS B 1 222 ? -34.344 65.75 31.109 1 97.88 222 LYS B O 1
ATOM 7775 N N . GLY B 1 223 ? -32.781 67.438 30.797 1 97.12 223 GLY B N 1
ATOM 7776 C CA . GLY B 1 223 ? -32.594 67.75 32.219 1 97.12 223 GLY B CA 1
ATOM 7777 C C . GLY B 1 223 ? -31.797 66.625 32.938 1 97.12 223 GLY B C 1
ATOM 7778 O O . GLY B 1 223 ? -32.094 66.312 34.094 1 97.12 223 GLY B O 1
ATOM 7779 N N . ILE B 1 224 ? -30.938 66.062 32.25 1 96.75 224 ILE B N 1
ATOM 7780 C CA . ILE B 1 224 ? -30.172 65 32.875 1 96.75 224 ILE B CA 1
ATOM 7781 C C . ILE B 1 224 ? -29 65.562 33.656 1 96.75 224 ILE B C 1
ATOM 7783 O O . ILE B 1 224 ? -28.531 66.688 33.344 1 96.75 224 ILE B O 1
ATOM 7787 N N . ASN B 1 225 ? -28.562 64.875 34.656 1 96.69 225 ASN B N 1
ATOM 7788 C CA . ASN B 1 225 ? -27.328 65.125 35.344 1 96.69 225 ASN B CA 1
ATOM 7789 C C . ASN B 1 225 ? -26.188 64.25 34.875 1 96.69 225 ASN B C 1
ATOM 7791 O O . ASN B 1 225 ? -26.016 63.125 35.344 1 96.69 225 ASN B O 1
ATOM 7795 N N . VAL B 1 226 ? -25.375 64.75 34 1 93.12 226 VAL B N 1
ATOM 7796 C CA . VAL B 1 226 ? -24.312 63.969 33.344 1 93.12 226 VAL B CA 1
ATOM 7797 C C . VAL B 1 226 ? -23.234 63.625 34.375 1 93.12 226 VAL B C 1
ATOM 7799 O O . VAL B 1 226 ? -22.469 62.656 34.219 1 93.12 226 VAL B O 1
ATOM 7802 N N . ASN B 1 227 ? -23.172 64.312 35.438 1 92.62 227 ASN B N 1
ATOM 7803 C CA . ASN B 1 227 ? -22.141 64.125 36.469 1 92.62 227 ASN B CA 1
ATOM 7804 C C . ASN B 1 227 ? -22.594 63.125 37.531 1 92.62 227 ASN B C 1
ATOM 7806 O O . ASN B 1 227 ? -21.844 62.812 38.469 1 92.62 227 ASN B O 1
ATOM 7810 N N . ALA B 1 228 ? -23.797 62.625 37.281 1 94.5 228 ALA B N 1
ATOM 7811 C CA . ALA B 1 228 ? -24.219 61.531 38.156 1 94.5 228 ALA B CA 1
ATOM 7812 C C . ALA B 1 228 ? -23.234 60.344 38.031 1 94.5 228 ALA B C 1
ATOM 7814 O O . ALA B 1 228 ? -22.797 60 36.938 1 94.5 228 ALA B O 1
ATOM 7815 N N . PRO B 1 229 ? -22.812 59.844 39.156 1 90.75 229 PRO B N 1
ATOM 7816 C CA . PRO B 1 229 ? -21.875 58.719 39.094 1 90.75 229 PRO B CA 1
ATOM 7817 C C . PRO B 1 229 ? -22.516 57.469 38.5 1 90.75 229 PRO B C 1
ATOM 7819 O O . PRO B 1 229 ? -23.656 57.125 38.844 1 90.75 229 PRO B O 1
ATOM 7822 N N . THR B 1 230 ? -21.797 56.781 37.594 1 94.5 230 THR B N 1
ATOM 7823 C CA . THR B 1 230 ? -22.219 55.469 37.125 1 94.5 230 THR B CA 1
ATOM 7824 C C . THR B 1 230 ? -22.281 54.5 38.312 1 94.5 230 THR B C 1
ATOM 7826 O O . THR B 1 230 ? -21.328 54.406 39.094 1 94.5 230 THR B O 1
ATOM 7829 N N . PRO B 1 231 ? -23.359 53.75 38.375 1 92.25 231 PRO B N 1
ATOM 7830 C CA . PRO B 1 231 ? -23.453 52.781 39.469 1 92.25 231 PRO B CA 1
ATOM 7831 C C . PRO B 1 231 ? -22.328 51.75 39.438 1 92.25 231 PRO B C 1
ATOM 7833 O O . PRO B 1 231 ? -21.891 51.344 38.375 1 92.25 231 PRO B O 1
ATOM 7836 N N . LEU B 1 232 ? -22.031 51.312 40.656 1 87.56 232 LEU B N 1
ATOM 7837 C CA . LEU B 1 232 ? -20.906 50.406 40.812 1 87.56 232 LEU B CA 1
ATOM 7838 C C . LEU B 1 232 ? -21.141 49.125 40 1 87.56 232 LEU B C 1
ATOM 7840 O O . LEU B 1 232 ? -20.203 48.594 39.406 1 87.56 232 LEU B O 1
ATOM 7844 N N . TRP B 1 233 ? -22.328 48.562 40.031 1 90.25 233 TRP B N 1
ATOM 7845 C CA . TRP B 1 233 ? -22.609 47.312 39.312 1 90.25 233 TRP B CA 1
ATOM 7846 C C . TRP B 1 233 ? -22.359 47.469 37.812 1 90.25 233 TRP B C 1
ATOM 7848 O O . TRP B 1 233 ? -21.859 46.531 37.188 1 90.25 233 TRP B O 1
ATOM 7858 N N . MET B 1 234 ? -22.656 48.562 37.219 1 95.25 234 MET B N 1
ATOM 7859 C CA . MET B 1 234 ? -22.438 48.812 35.812 1 95.25 234 MET B CA 1
ATOM 7860 C C . MET B 1 234 ? -20.953 49 35.5 1 95.25 234 MET B C 1
ATOM 7862 O O . MET B 1 234 ? -20.422 48.469 34.531 1 95.25 234 MET B O 1
ATOM 7866 N N . LYS B 1 235 ? -20.312 49.719 36.375 1 92.56 235 LYS B N 1
ATOM 7867 C CA . LYS B 1 235 ? -18.875 49.906 36.25 1 92.56 235 LYS B CA 1
ATOM 7868 C C . LYS B 1 235 ? -18.125 48.594 36.25 1 92.56 235 LYS B C 1
ATOM 7870 O O . LYS B 1 235 ? -17.219 48.375 35.438 1 92.56 235 LYS B O 1
ATOM 7875 N N . GLU B 1 236 ? -18.578 47.75 37.125 1 91.06 236 GLU B N 1
ATOM 7876 C CA . GLU B 1 236 ? -17.922 46.469 37.25 1 91.06 236 GLU B CA 1
ATOM 7877 C C . GLU B 1 236 ? -18.203 45.562 36.031 1 91.06 236 GLU B C 1
ATOM 7879 O O . GLU B 1 236 ? -17.297 44.906 35.531 1 91.06 236 GLU B O 1
ATOM 7884 N N . LYS B 1 237 ? -19.344 45.562 35.562 1 95.75 237 LYS B N 1
ATOM 7885 C CA . LYS B 1 237 ? -19.672 44.781 34.375 1 95.75 237 LYS B CA 1
ATOM 7886 C C . LYS B 1 237 ? -18.891 45.25 33.156 1 95.75 237 LYS B C 1
ATOM 7888 O O . LYS B 1 237 ? -18.391 44.469 32.375 1 95.75 237 LYS B O 1
ATOM 7893 N N . LEU B 1 238 ? -18.781 46.562 33.031 1 97 238 LEU B N 1
ATOM 7894 C CA . LEU B 1 238 ? -18 47.125 31.938 1 97 238 LEU B CA 1
ATOM 7895 C C . LEU B 1 238 ? -16.531 46.75 32.062 1 97 238 LEU B C 1
ATOM 7897 O O . LEU B 1 238 ? -15.922 46.281 31.109 1 97 238 LEU B O 1
ATOM 7901 N N . ARG B 1 239 ? -16.016 46.875 33.25 1 94.31 239 ARG B N 1
ATOM 7902 C CA . ARG B 1 239 ? -14.602 46.594 33.5 1 94.31 239 ARG B CA 1
ATOM 7903 C C . ARG B 1 239 ? -14.289 45.125 33.188 1 94.31 239 ARG B C 1
ATOM 7905 O O . ARG B 1 239 ? -13.281 44.844 32.531 1 94.31 239 ARG B O 1
ATOM 7912 N N . ARG B 1 240 ? -15.141 44.312 33.625 1 96 240 ARG B N 1
ATOM 7913 C CA . ARG B 1 240 ? -14.922 42.875 33.469 1 96 240 ARG B CA 1
ATOM 7914 C C . ARG B 1 240 ? -15 42.469 32 1 96 240 ARG B C 1
ATOM 7916 O O . ARG B 1 240 ? -14.539 41.375 31.625 1 96 240 ARG B O 1
ATOM 7923 N N . CYS B 1 241 ? -15.602 43.312 31.25 1 96.69 241 CYS B N 1
ATOM 7924 C CA . CYS B 1 241 ? -15.703 43.062 29.828 1 96.69 241 CYS B CA 1
ATOM 7925 C C . CYS B 1 241 ? -14.648 43.844 29.047 1 96.69 241 CYS B C 1
ATOM 7927 O O . CYS B 1 241 ? -14.68 43.906 27.812 1 96.69 241 CYS B O 1
ATOM 7929 N N . GLY B 1 242 ? -13.82 44.531 29.797 1 92.94 242 GLY B N 1
ATOM 7930 C CA . GLY B 1 242 ? -12.68 45.188 29.172 1 92.94 242 GLY B CA 1
ATOM 7931 C C . GLY B 1 242 ? -12.969 46.594 28.75 1 92.94 242 GLY B C 1
ATOM 7932 O O . GLY B 1 242 ? -12.234 47.188 27.938 1 92.94 242 GLY B O 1
ATOM 7933 N N . ILE B 1 243 ? -14.031 47.188 29.172 1 95.12 243 ILE B N 1
ATOM 7934 C CA . ILE B 1 243 ? -14.391 48.562 28.828 1 95.12 243 ILE B CA 1
ATOM 7935 C C . ILE B 1 243 ? -14.25 49.469 30.062 1 95.12 243 ILE B C 1
ATOM 7937 O O . ILE B 1 243 ? -14.758 49.125 31.125 1 95.12 243 ILE B O 1
ATOM 7941 N N . ARG B 1 244 ? -13.578 50.562 29.922 1 91.88 244 ARG B N 1
ATOM 7942 C CA . ARG B 1 244 ? -13.391 51.531 31.016 1 91.88 244 ARG B CA 1
ATOM 7943 C C . ARG B 1 244 ? -14.609 52.438 31.156 1 91.88 244 ARG B C 1
ATOM 7945 O O . ARG B 1 244 ? -15.18 52.875 30.156 1 91.88 244 ARG B O 1
ATOM 7952 N N . SER B 1 245 ? -14.992 52.625 32.344 1 93.25 245 SER B N 1
ATOM 7953 C CA . SER B 1 245 ? -16.078 53.562 32.625 1 93.25 245 SER B CA 1
ATOM 7954 C C . SER B 1 245 ? -15.648 55 32.406 1 93.25 245 SER B C 1
ATOM 7956 O O . SER B 1 245 ? -14.531 55.375 32.719 1 93.25 245 SER B O 1
ATOM 7958 N N . ILE B 1 246 ? -16.453 55.812 31.828 1 91.62 246 ILE B N 1
ATOM 7959 C CA . ILE B 1 246 ? -16.125 57.219 31.516 1 91.62 246 ILE B CA 1
ATOM 7960 C C . ILE B 1 246 ? -17.141 58.125 32.188 1 91.62 246 ILE B C 1
ATOM 7962 O O . ILE B 1 246 ? -16.828 58.781 33.188 1 91.62 246 ILE B O 1
ATOM 7966 N N . ASP B 1 247 ? -18.312 58.281 31.688 1 93.62 247 ASP B N 1
ATOM 7967 C CA . ASP B 1 247 ? -19.438 59 32.312 1 93.62 247 ASP B CA 1
ATOM 7968 C C . ASP B 1 247 ? -20.734 58.188 32.188 1 93.62 247 ASP B C 1
ATOM 7970 O O . ASP B 1 247 ? -20.781 57.188 31.438 1 93.62 247 ASP B O 1
ATOM 7974 N N . ALA B 1 248 ? -21.703 58.594 32.906 1 95.94 248 ALA B N 1
ATOM 7975 C CA . ALA B 1 248 ? -22.922 57.812 33.031 1 95.94 248 ALA B CA 1
ATOM 7976 C C . ALA B 1 248 ? -23.594 57.625 31.656 1 95.94 248 ALA B C 1
ATOM 7978 O O . ALA B 1 248 ? -24.094 56.531 31.359 1 95.94 248 ALA B O 1
ATOM 7979 N N . VAL B 1 249 ? -23.547 58.625 30.828 1 97.12 249 VAL B N 1
ATOM 7980 C CA . VAL B 1 249 ? -24.203 58.531 29.531 1 97.12 249 VAL B CA 1
ATOM 7981 C C . VAL B 1 249 ? -23.469 57.562 28.625 1 97.12 249 VAL B C 1
ATOM 7983 O O . VAL B 1 249 ? -24.078 56.656 28.031 1 97.12 249 VAL B O 1
ATOM 7986 N N . VAL B 1 250 ? -22.172 57.688 28.562 1 95.25 250 VAL B N 1
ATOM 7987 C CA . VAL B 1 250 ? -21.359 56.781 27.75 1 95.25 250 VAL B CA 1
ATOM 7988 C C . VAL B 1 250 ? -21.391 55.375 28.312 1 95.25 250 VAL B C 1
ATOM 7990 O O . VAL B 1 250 ? -21.469 54.406 27.547 1 95.25 250 VAL B O 1
ATOM 7993 N N . ASP B 1 251 ? -21.344 55.25 29.578 1 97.75 251 ASP B N 1
ATOM 7994 C CA . ASP B 1 251 ? -21.359 53.938 30.219 1 97.75 251 ASP B CA 1
ATOM 7995 C C . ASP B 1 251 ? -22.656 53.188 29.938 1 97.75 251 ASP B C 1
ATOM 7997 O O . ASP B 1 251 ? -22.656 51.969 29.719 1 97.75 251 ASP B O 1
ATOM 8001 N N . VAL B 1 252 ? -23.75 53.875 29.891 1 98.19 252 VAL B N 1
ATOM 8002 C CA . VAL B 1 252 ? -25.031 53.281 29.578 1 98.19 252 VAL B CA 1
ATOM 8003 C C . VAL B 1 252 ? -25.016 52.719 28.156 1 98.19 252 VAL B C 1
ATOM 8005 O O . VAL B 1 252 ? -25.453 51.594 27.906 1 98.19 252 VAL B O 1
ATOM 8008 N N . THR B 1 253 ? -24.516 53.5 27.25 1 97.81 253 THR B N 1
ATOM 8009 C CA . THR B 1 253 ? -24.469 53.062 25.859 1 97.81 253 THR B CA 1
ATOM 8010 C C . THR B 1 253 ? -23.547 51.844 25.703 1 97.81 253 THR B C 1
ATOM 8012 O O . THR B 1 253 ? -23.859 50.906 24.984 1 97.81 253 THR B O 1
ATOM 8015 N N . ASN B 1 254 ? -22.438 51.875 26.375 1 97.88 254 ASN B N 1
ATOM 8016 C CA . ASN B 1 254 ? -21.516 50.75 26.344 1 97.88 254 ASN B CA 1
ATOM 8017 C C . ASN B 1 254 ? -22.094 49.5 27 1 97.88 254 ASN B C 1
ATOM 8019 O O . ASN B 1 254 ? -21.859 48.375 26.562 1 97.88 254 ASN B O 1
ATOM 8023 N N . TYR B 1 255 ? -22.766 49.719 28.047 1 97.88 255 TYR B N 1
ATOM 8024 C CA . TYR B 1 255 ? -23.422 48.625 28.75 1 97.88 255 TYR B CA 1
ATOM 8025 C C . TYR B 1 255 ? -24.406 47.906 27.828 1 97.88 255 TYR B C 1
ATOM 8027 O O . TYR B 1 255 ? -24.406 46.688 27.734 1 97.88 255 TYR B O 1
ATOM 8035 N N . VAL B 1 256 ? -25.172 48.656 27.188 1 98.12 256 VAL B N 1
ATOM 8036 C CA . VAL B 1 256 ? -26.172 48.094 26.281 1 98.12 256 VAL B CA 1
ATOM 8037 C C . VAL B 1 256 ? -25.484 47.406 25.109 1 98.12 256 VAL B C 1
ATOM 8039 O O . VAL B 1 256 ? -25.938 46.375 24.625 1 98.12 256 VAL B O 1
ATOM 8042 N N . LEU B 1 257 ? -24.453 48 24.641 1 98 257 LEU B N 1
ATOM 8043 C CA . LEU B 1 257 ? -23.641 47.375 23.594 1 98 257 LEU B CA 1
ATOM 8044 C C . LEU B 1 257 ? -23.219 45.969 24 1 98 257 LEU B C 1
ATOM 8046 O O . LEU B 1 257 ? -23.375 45 23.234 1 98 257 LEU B O 1
ATOM 8050 N N . LEU B 1 258 ? -22.719 45.781 25.172 1 98 258 LEU B N 1
ATOM 8051 C CA . LEU B 1 258 ? -22.234 44.5 25.656 1 98 258 LEU B CA 1
ATOM 8052 C C . LEU B 1 258 ? -23.406 43.562 25.969 1 98 258 LEU B C 1
ATOM 8054 O O . LEU B 1 258 ? -23.312 42.375 25.703 1 98 258 LEU B O 1
ATOM 8058 N N . GLU B 1 259 ? -24.406 44.125 26.469 1 97.81 259 GLU B N 1
ATOM 8059 C CA . GLU B 1 259 ? -25.562 43.344 26.906 1 97.81 259 GLU B CA 1
ATOM 8060 C C . GLU B 1 259 ? -26.312 42.781 25.703 1 97.81 259 GLU B C 1
ATOM 8062 O O . GLU B 1 259 ? -26.609 41.562 25.656 1 97.81 259 GLU B O 1
ATOM 8067 N N . LEU B 1 260 ? -26.531 43.656 24.688 1 97.75 260 LEU B N 1
ATOM 8068 C CA . LEU B 1 260 ? -27.469 43.281 23.625 1 97.75 260 LEU B CA 1
ATOM 8069 C C . LEU B 1 260 ? -26.75 43.188 22.281 1 97.75 260 LEU B C 1
ATOM 8071 O O . LEU B 1 260 ? -27.297 42.656 21.312 1 97.75 260 LEU B O 1
ATOM 8075 N N . GLY B 1 261 ? -25.625 43.719 22.203 1 97 261 GLY B N 1
ATOM 8076 C CA . GLY B 1 261 ? -24.891 43.688 20.953 1 97 261 GLY B CA 1
ATOM 8077 C C . GLY B 1 261 ? -25.219 44.875 20.031 1 97 261 GLY B C 1
ATOM 8078 O O . GLY B 1 261 ? -24.844 44.875 18.859 1 97 261 GLY B O 1
ATOM 8079 N N . GLN B 1 262 ? -25.859 45.906 20.547 1 97.75 262 GLN B N 1
ATOM 8080 C CA . GLN B 1 262 ? -26.281 47.062 19.766 1 97.75 262 GLN B CA 1
ATOM 8081 C C . GLN B 1 262 ? -25.469 48.281 20.109 1 97.75 262 GLN B C 1
ATOM 8083 O O . GLN B 1 262 ? -25.578 48.844 21.203 1 97.75 262 GLN B O 1
ATOM 8088 N N . PRO B 1 263 ? -24.688 48.719 19.141 1 98.12 263 PRO B N 1
ATOM 8089 C CA . PRO B 1 263 ? -24.016 50 19.375 1 98.12 263 PRO B CA 1
ATOM 8090 C C . PRO B 1 263 ? -24.984 51.156 19.375 1 98.12 263 PRO B C 1
ATOM 8092 O O . PRO B 1 263 ? -25.953 51.188 18.609 1 98.12 263 PRO B O 1
ATOM 8095 N N . MET B 1 264 ? -24.75 52.125 20.25 1 97.88 264 MET B N 1
ATOM 8096 C CA . MET B 1 264 ? -25.547 53.344 20.344 1 97.88 264 MET B CA 1
ATOM 8097 C C . MET B 1 264 ? -24.641 54.562 20.469 1 97.88 264 MET B C 1
ATOM 8099 O O . MET B 1 264 ? -23.438 54.438 20.672 1 97.88 264 MET B O 1
ATOM 8103 N N . HIS B 1 265 ? -25.219 55.719 20.281 1 96.69 265 HIS B N 1
ATOM 8104 C CA . HIS B 1 265 ? -24.531 57 20.469 1 96.69 265 HIS B CA 1
ATOM 8105 C C . HIS B 1 265 ? -25.422 58.031 21.156 1 96.69 265 HIS B C 1
ATOM 8107 O O . HIS B 1 265 ? -26.656 57.938 21.047 1 96.69 265 HIS B O 1
ATOM 8113 N N . ALA B 1 266 ? -24.844 58.844 21.953 1 97.19 266 ALA B N 1
ATOM 8114 C CA . ALA B 1 266 ? -25.547 59.938 22.578 1 97.19 266 ALA B CA 1
ATOM 8115 C C . ALA B 1 266 ? -24.938 61.281 22.141 1 97.19 266 ALA B C 1
ATOM 8117 O O . ALA B 1 266 ? -23.75 61.531 22.312 1 97.19 266 ALA B O 1
ATOM 8118 N N . PHE B 1 267 ? -25.781 62.156 21.625 1 97.19 267 PHE B N 1
ATOM 8119 C CA . PHE B 1 267 ? -25.375 63.5 21.234 1 97.19 267 PHE B CA 1
ATOM 8120 C C . PHE B 1 267 ? -25.781 64.5 22.297 1 97.19 267 PHE B C 1
ATOM 8122 O O . PHE B 1 267 ? -26.797 64.312 22.969 1 97.19 267 PHE B O 1
ATOM 8129 N N . ASP B 1 268 ? -24.953 65.562 22.406 1 96.75 268 ASP B N 1
ATOM 8130 C CA . ASP B 1 268 ? -25.438 66.75 23.094 1 96.75 268 ASP B CA 1
ATOM 8131 C C . ASP B 1 268 ? -26.484 67.5 22.25 1 96.75 268 ASP B C 1
ATOM 8133 O O . ASP B 1 268 ? -26.156 68.125 21.234 1 96.75 268 ASP B O 1
ATOM 8137 N N . LYS B 1 269 ? -27.688 67.375 22.656 1 96.88 269 LYS B N 1
ATOM 8138 C CA . LYS B 1 269 ? -28.797 67.875 21.875 1 96.88 269 LYS B CA 1
ATOM 8139 C C . LYS B 1 269 ? -28.609 69.375 21.547 1 96.88 269 LYS B C 1
ATOM 8141 O O . LYS B 1 269 ? -28.984 69.812 20.469 1 96.88 269 LYS B O 1
ATOM 8146 N N . ASP B 1 270 ? -28.062 70.125 22.438 1 95.44 270 ASP B N 1
ATOM 8147 C CA . ASP B 1 270 ? -27.953 71.562 22.312 1 95.44 270 ASP B CA 1
ATOM 8148 C C . ASP B 1 270 ? -26.828 71.938 21.359 1 95.44 270 ASP B C 1
ATOM 8150 O O . ASP B 1 270 ? -26.703 73.125 21 1 95.44 270 ASP B O 1
ATOM 8154 N N . ARG B 1 271 ? -26.109 71 20.938 1 94.81 271 ARG B N 1
ATOM 8155 C CA . ARG B 1 271 ? -25.016 71.25 20.016 1 94.81 271 ARG B CA 1
ATOM 8156 C C . ARG B 1 271 ? -25.344 70.75 18.609 1 94.81 271 ARG B C 1
ATOM 8158 O O . ARG B 1 271 ? -24.469 70.75 17.734 1 94.81 271 ARG B O 1
ATOM 8165 N N . ILE B 1 272 ? -26.516 70.312 18.406 1 96.25 272 ILE B N 1
ATOM 8166 C CA . ILE B 1 272 ? -27.016 69.875 17.094 1 96.25 272 ILE B CA 1
ATOM 8167 C C . ILE B 1 272 ? -27.734 71.062 16.422 1 96.25 272 ILE B C 1
ATOM 8169 O O . ILE B 1 272 ? -28.672 71.625 17 1 96.25 272 ILE B O 1
ATOM 8173 N N . ASP B 1 273 ? -27.312 71.375 15.242 1 94.38 273 ASP B N 1
ATOM 8174 C CA . ASP B 1 273 ? -27.938 72.5 14.523 1 94.38 273 ASP B CA 1
ATOM 8175 C C . ASP B 1 273 ? -29.094 72 13.648 1 94.38 273 ASP B C 1
ATOM 8177 O O . ASP B 1 273 ? -28.875 71.25 12.688 1 94.38 273 ASP B O 1
ATOM 8181 N N . GLY B 1 274 ? -30.312 72.438 13.977 1 93.31 274 GLY B N 1
ATOM 8182 C CA . GLY B 1 274 ? -31.469 72.125 13.156 1 93.31 274 GLY B CA 1
ATOM 8183 C C . GLY B 1 274 ? -32.031 70.75 13.359 1 93.31 274 GLY B C 1
ATOM 8184 O O . GLY B 1 274 ? -33.188 70.562 13.766 1 93.31 274 GLY B O 1
ATOM 8185 N N . GLY B 1 275 ? -31.266 69.75 13.047 1 96.31 275 GLY B N 1
ATOM 8186 C CA . GLY B 1 275 ? -31.672 68.312 13.102 1 96.31 275 GLY B CA 1
ATOM 8187 C C . GLY B 1 275 ? -30.609 67.375 12.617 1 96.31 275 GLY B C 1
ATOM 8188 O O . GLY B 1 275 ? -29.453 67.75 12.406 1 96.31 275 GLY B O 1
ATOM 8189 N N . ILE B 1 276 ? -31 66.062 12.578 1 97.75 276 ILE B N 1
ATOM 8190 C CA . ILE B 1 276 ? -30.062 65.062 12.164 1 97.75 276 ILE B CA 1
ATOM 8191 C C . ILE B 1 276 ? -30.328 64.625 10.703 1 97.75 276 ILE B C 1
ATOM 8193 O O . ILE B 1 276 ? -31.484 64.5 10.297 1 97.75 276 ILE B O 1
ATOM 8197 N N . VAL B 1 277 ? -29.312 64.562 9.922 1 97.94 277 VAL B N 1
ATOM 8198 C CA . VAL B 1 277 ? -29.406 64.062 8.555 1 97.94 277 VAL B CA 1
ATOM 8199 C C . VAL B 1 277 ? -28.406 62.938 8.359 1 97.94 277 VAL B C 1
ATOM 8201 O O . VAL B 1 277 ? -27.203 63.125 8.508 1 97.94 277 VAL B O 1
ATOM 8204 N N . VAL B 1 278 ? -28.922 61.719 8.078 1 98.31 278 VAL B N 1
ATOM 8205 C CA . VAL B 1 278 ? -28.078 60.562 7.75 1 98.31 278 VAL B CA 1
ATOM 8206 C C . VAL B 1 278 ? -27.859 60.5 6.238 1 98.31 278 VAL B C 1
ATOM 8208 O O . VAL B 1 278 ? -28.797 60.25 5.48 1 98.31 278 VAL B O 1
ATOM 8211 N N . ARG B 1 279 ? -26.672 60.75 5.852 1 97.88 279 ARG B N 1
ATOM 8212 C CA . ARG B 1 279 ? -26.359 60.875 4.43 1 97.88 279 ARG B CA 1
ATOM 8213 C C . ARG B 1 279 ? -24.953 60.375 4.121 1 97.88 279 ARG B C 1
ATOM 8215 O O . ARG B 1 279 ? -24.172 60.094 5.035 1 97.88 279 ARG B O 1
ATOM 8222 N N . MET B 1 280 ? -24.75 60.281 2.799 1 97.5 280 MET B N 1
ATOM 8223 C CA . MET B 1 280 ? -23.391 60 2.377 1 97.5 280 MET B CA 1
ATOM 8224 C C . MET B 1 280 ? -22.516 61.25 2.49 1 97.5 280 MET B C 1
ATOM 8226 O O . MET B 1 280 ? -23 62.344 2.303 1 97.5 280 MET B O 1
ATOM 8230 N N . ALA B 1 281 ? -21.312 61 2.758 1 96.75 281 ALA B N 1
ATOM 8231 C CA . ALA B 1 281 ? -20.375 62.094 2.881 1 96.75 281 ALA B CA 1
ATOM 8232 C C . ALA B 1 281 ? -20.125 62.75 1.528 1 96.75 281 ALA B C 1
ATOM 8234 O O . ALA B 1 281 ? -20.234 62.125 0.484 1 96.75 281 ALA B O 1
ATOM 8235 N N . LYS B 1 282 ? -19.875 64.062 1.613 1 95.94 282 LYS B N 1
ATOM 8236 C CA . LYS B 1 282 ? -19.375 64.75 0.434 1 95.94 282 LYS B CA 1
ATOM 8237 C C . LYS B 1 282 ? -17.891 64.5 0.237 1 95.94 282 LYS B C 1
ATOM 8239 O O . LYS B 1 282 ? -17.141 64.375 1.209 1 95.94 282 LYS B O 1
ATOM 8244 N N . GLU B 1 283 ? -17.484 64.438 -1.01 1 96 283 GLU B N 1
ATOM 8245 C CA . GLU B 1 283 ? -16.078 64.188 -1.285 1 96 283 GLU B CA 1
ATOM 8246 C C . GLU B 1 283 ? -15.156 65.188 -0.649 1 96 283 GLU B C 1
ATOM 8248 O O . GLU B 1 283 ? -15.297 66.375 -0.897 1 96 283 GLU B O 1
ATOM 8253 N N . GLY B 1 284 ? -14.305 64.75 0.168 1 94.5 284 GLY B N 1
ATOM 8254 C CA . GLY B 1 284 ? -13.344 65.625 0.809 1 94.5 284 GLY B CA 1
ATOM 8255 C C . GLY B 1 284 ? -13.867 66.25 2.088 1 94.5 284 GLY B C 1
ATOM 8256 O O . GLY B 1 284 ? -13.18 67.062 2.713 1 94.5 284 GLY B O 1
ATOM 8257 N N . GLU B 1 285 ? -15.086 65.938 2.52 1 95.69 285 GLU B N 1
ATOM 8258 C CA . GLU B 1 285 ? -15.656 66.438 3.76 1 95.69 285 GLU B CA 1
ATOM 8259 C C . GLU B 1 285 ? -14.812 66 4.965 1 95.69 285 GLU B C 1
ATOM 8261 O O . GLU B 1 285 ? -14.258 64.938 5.008 1 95.69 285 GLU B O 1
ATOM 8266 N N . THR B 1 286 ? -14.602 66.938 5.855 1 95.06 286 THR B N 1
ATOM 8267 C CA . THR B 1 286 ? -13.773 66.688 7.023 1 95.06 286 THR B CA 1
ATOM 8268 C C . THR B 1 286 ? -14.617 66.625 8.297 1 95.06 286 THR B C 1
ATOM 8270 O O . THR B 1 286 ? -15.633 67.312 8.383 1 95.06 286 THR B O 1
ATOM 8273 N N . VAL B 1 287 ? -14.234 65.812 9.242 1 93.81 287 VAL B N 1
ATOM 8274 C CA . VAL B 1 287 ? -14.898 65.75 10.539 1 93.81 287 VAL B CA 1
ATOM 8275 C C . VAL B 1 287 ? -13.852 65.562 11.641 1 93.81 287 VAL B C 1
ATOM 8277 O O . VAL B 1 287 ? -12.906 64.75 11.461 1 93.81 287 VAL B O 1
ATOM 8280 N N . VAL B 1 288 ? -13.984 66.312 12.734 1 93.25 288 VAL B N 1
ATOM 8281 C CA . VAL B 1 288 ? -13.125 66.125 13.898 1 93.25 288 VAL B CA 1
ATOM 8282 C C . VAL B 1 288 ? -13.734 65.062 14.812 1 93.25 288 VAL B C 1
ATOM 8284 O O . VAL B 1 288 ? -14.867 65.188 15.273 1 93.25 288 VAL B O 1
ATOM 8287 N N . LEU B 1 289 ? -12.953 64.062 15.047 1 90.69 289 LEU B N 1
ATOM 8288 C CA . LEU B 1 289 ? -13.461 62.906 15.797 1 90.69 289 LEU B CA 1
ATOM 8289 C C . LEU B 1 289 ? -13.227 63.094 17.297 1 90.69 289 LEU B C 1
ATOM 8291 O O . LEU B 1 289 ? -12.547 64 17.703 1 90.69 289 LEU B O 1
ATOM 8295 N N . LEU B 1 290 ? -13.812 62.188 18.125 1 85.75 290 LEU B N 1
ATOM 8296 C CA . LEU B 1 290 ? -13.805 62.281 19.578 1 85.75 290 LEU B CA 1
ATOM 8297 C C . LEU B 1 290 ? -12.383 62.188 20.109 1 85.75 290 LEU B C 1
ATOM 8299 O O . LEU B 1 290 ? -12.094 62.688 21.203 1 85.75 290 LEU B O 1
ATOM 8303 N N . ASP B 1 291 ? -11.5 61.625 19.375 1 83.06 291 ASP B N 1
ATOM 8304 C CA . ASP B 1 291 ? -10.117 61.5 19.828 1 83.06 291 ASP B CA 1
ATOM 8305 C C . ASP B 1 291 ? -9.273 62.688 19.391 1 83.06 291 ASP B C 1
ATOM 8307 O O . ASP B 1 291 ? -8.062 62.719 19.609 1 83.06 291 ASP B O 1
ATOM 8311 N N . GLY B 1 292 ? -9.875 63.562 18.781 1 86.25 292 GLY B N 1
ATOM 8312 C CA . GLY B 1 292 ? -9.188 64.812 18.375 1 86.25 292 GLY B CA 1
ATOM 8313 C C . GLY B 1 292 ? -8.641 64.75 16.953 1 86.25 292 GLY B C 1
ATOM 8314 O O . GLY B 1 292 ? -8.227 65.75 16.391 1 86.25 292 GLY B O 1
ATOM 8315 N N . SER B 1 293 ? -8.688 63.656 16.359 1 89 293 SER B N 1
ATOM 8316 C CA . SER B 1 293 ? -8.141 63.5 15.023 1 89 293 SER B CA 1
ATOM 8317 C C . SER B 1 293 ? -9.141 63.969 13.969 1 89 293 SER B C 1
ATOM 8319 O O . SER B 1 293 ? -10.352 63.906 14.172 1 89 293 SER B O 1
ATOM 8321 N N . GLU B 1 294 ? -8.57 64.5 12.898 1 92.31 294 GLU B N 1
ATOM 8322 C CA . GLU B 1 294 ? -9.406 64.938 11.781 1 92.31 294 GLU B CA 1
ATOM 8323 C C . GLU B 1 294 ? -9.422 63.906 10.664 1 92.31 294 GLU B C 1
ATOM 8325 O O . GLU B 1 294 ? -8.359 63.438 10.234 1 92.31 294 GLU B O 1
ATOM 8330 N N . ALA B 1 295 ? -10.539 63.531 10.227 1 92.69 295 ALA B N 1
ATOM 8331 C CA . ALA B 1 295 ? -10.688 62.562 9.156 1 92.69 295 ALA B CA 1
ATOM 8332 C C . ALA B 1 295 ? -11.234 63.219 7.887 1 92.69 295 ALA B C 1
ATOM 8334 O O . ALA B 1 295 ? -12.18 64 7.949 1 92.69 295 ALA B O 1
ATOM 8335 N N . THR B 1 296 ? -10.578 62.875 6.727 1 95.12 296 THR B N 1
ATOM 8336 C CA . THR B 1 296 ? -11.086 63.281 5.418 1 95.12 296 THR B CA 1
ATOM 8337 C C . THR B 1 296 ? -11.906 62.125 4.797 1 95.12 296 THR B C 1
ATOM 8339 O O . THR B 1 296 ? -11.391 61.031 4.59 1 95.12 296 THR B O 1
ATOM 8342 N N . LEU B 1 297 ? -13.133 62.469 4.473 1 95.81 297 LEU B N 1
ATOM 8343 C CA . LEU B 1 297 ? -14.078 61.406 4.113 1 95.81 297 LEU B CA 1
ATOM 8344 C C . LEU B 1 297 ? -14.234 61.312 2.598 1 95.81 297 LEU B C 1
ATOM 8346 O O . LEU B 1 297 ? -14.062 62.312 1.889 1 95.81 297 LEU B O 1
ATOM 8350 N N . ASN B 1 298 ? -14.539 60.094 2.074 1 94.69 298 ASN B N 1
ATOM 8351 C CA . ASN B 1 298 ? -14.906 59.844 0.688 1 94.69 298 ASN B CA 1
ATOM 8352 C C . ASN B 1 298 ? -16.422 59.781 0.509 1 94.69 298 ASN B C 1
ATOM 8354 O O . ASN B 1 298 ? -17.156 59.625 1.479 1 94.69 298 ASN B O 1
ATOM 8358 N N . ALA B 1 299 ? -16.922 59.844 -0.701 1 94.62 299 ALA B N 1
ATOM 8359 C CA . ALA B 1 299 ? -18.344 59.906 -1.025 1 94.62 299 ALA B CA 1
ATOM 8360 C C . ALA B 1 299 ? -19.047 58.594 -0.673 1 94.62 299 ALA B C 1
ATOM 8362 O O . ALA B 1 299 ? -20.281 58.562 -0.577 1 94.62 299 ALA B O 1
ATOM 8363 N N . ASP B 1 300 ? -18.328 57.594 -0.443 1 94.44 300 ASP B N 1
ATOM 8364 C CA . ASP B 1 300 ? -18.953 56.312 -0.156 1 94.44 300 ASP B CA 1
ATOM 8365 C C . ASP B 1 300 ? -19.031 56.062 1.349 1 94.44 300 ASP B C 1
ATOM 8367 O O . ASP B 1 300 ? -19.344 54.938 1.784 1 94.44 300 ASP B O 1
ATOM 8371 N N . THR B 1 301 ? -18.672 57.031 2.092 1 95.94 301 THR B N 1
ATOM 8372 C CA . THR B 1 301 ? -18.734 56.938 3.545 1 95.94 301 THR B CA 1
ATOM 8373 C C . THR B 1 301 ? -20.047 57.469 4.078 1 95.94 301 THR B C 1
ATOM 8375 O O . THR B 1 301 ? -20.453 58.594 3.736 1 95.94 301 THR B O 1
ATOM 8378 N N . LEU B 1 302 ? -20.75 56.656 4.879 1 97.5 302 LEU B N 1
ATOM 8379 C CA . LEU B 1 302 ? -21.984 57.062 5.527 1 97.5 302 LEU B CA 1
ATOM 8380 C C . LEU B 1 302 ? -21.688 57.938 6.738 1 97.5 302 LEU B C 1
ATOM 8382 O O . LEU B 1 302 ? -20.828 57.594 7.562 1 97.5 302 LEU B O 1
ATOM 8386 N N . VAL B 1 303 ? -22.375 59.125 6.848 1 97.56 303 VAL B N 1
ATOM 8387 C CA . VAL B 1 303 ? -22.125 60.031 7.969 1 97.56 303 VAL B CA 1
ATOM 8388 C C . VAL B 1 303 ? -23.453 60.406 8.633 1 97.56 303 VAL B C 1
ATOM 8390 O O . VAL B 1 303 ? -24.516 60.344 8.008 1 97.56 303 VAL B O 1
ATOM 8393 N N . ILE B 1 304 ? -23.438 60.688 9.914 1 97.81 304 ILE B N 1
ATOM 8394 C CA . ILE B 1 304 ? -24.484 61.406 10.648 1 97.81 304 ILE B CA 1
ATOM 8395 C C . ILE B 1 304 ? -24.172 62.875 10.703 1 97.81 304 ILE B C 1
ATOM 8397 O O . ILE B 1 304 ? -23.125 63.281 11.234 1 97.81 304 ILE B O 1
ATOM 8401 N N . ALA B 1 305 ? -25.031 63.688 10.164 1 97.31 305 ALA B N 1
ATOM 8402 C CA . ALA B 1 305 ? -24.797 65.125 10.07 1 97.31 305 ALA B CA 1
ATOM 8403 C C . ALA B 1 305 ? -25.953 65.875 10.688 1 97.31 305 ALA B C 1
ATOM 8405 O O . ALA B 1 305 ? -27.016 65.375 10.938 1 97.31 305 ALA B O 1
ATOM 8406 N N . ASP B 1 306 ? -25.656 67.125 11.047 1 96.38 306 ASP B N 1
ATOM 8407 C CA . ASP B 1 306 ? -26.734 68.062 11.266 1 96.38 306 ASP B CA 1
ATOM 8408 C C . ASP B 1 306 ? -27 68.875 10.008 1 96.38 306 ASP B C 1
ATOM 8410 O O . ASP B 1 306 ? -26.594 68.5 8.906 1 96.38 306 ASP B O 1
ATOM 8414 N N . HIS B 1 307 ? -27.719 69.938 10.07 1 93.38 307 HIS B N 1
ATOM 8415 C CA . HIS B 1 307 ? -28.094 70.688 8.875 1 93.38 307 HIS B CA 1
ATOM 8416 C C . HIS B 1 307 ? -26.891 71.438 8.297 1 93.38 307 HIS B C 1
ATOM 8418 O O . HIS B 1 307 ? -26.938 71.875 7.148 1 93.38 307 HIS B O 1
ATOM 8424 N N . HIS B 1 308 ? -25.797 71.438 9.047 1 92.81 308 HIS B N 1
ATOM 8425 C CA . HIS B 1 308 ? -24.688 72.25 8.602 1 92.81 308 HIS B CA 1
ATOM 8426 C C . HIS B 1 308 ? -23.422 71.438 8.375 1 92.81 308 HIS B C 1
ATOM 8428 O O . HIS B 1 308 ? -22.641 71.75 7.48 1 92.81 308 HIS B O 1
ATOM 8434 N N . LYS B 1 309 ? -23.172 70.438 9.188 1 93.44 309 LYS B N 1
ATOM 8435 C CA . LYS B 1 309 ? -21.906 69.75 9.133 1 93.44 309 LYS B CA 1
ATOM 8436 C C . LYS B 1 309 ? -22.062 68.312 9.602 1 93.44 309 LYS B C 1
ATOM 8438 O O . LYS B 1 309 ? -23.031 67.938 10.281 1 93.44 309 LYS B O 1
ATOM 8443 N N . ALA B 1 310 ? -21.047 67.5 9.203 1 95.69 310 ALA B N 1
ATOM 8444 C CA . ALA B 1 310 ? -20.969 66.125 9.695 1 95.69 310 ALA B CA 1
ATOM 8445 C C . ALA B 1 310 ? -20.641 66.125 11.188 1 95.69 310 ALA B C 1
ATOM 8447 O O . ALA B 1 310 ? -19.766 66.812 11.656 1 95.69 310 ALA B O 1
ATOM 8448 N N . LEU B 1 311 ? -21.391 65.25 11.914 1 95.69 311 LEU B N 1
ATOM 8449 C CA . LEU B 1 311 ? -21.203 65.125 13.359 1 95.69 311 LEU B CA 1
ATOM 8450 C C . LEU B 1 311 ? -20.344 63.938 13.688 1 95.69 311 LEU B C 1
ATOM 8452 O O . LEU B 1 311 ? -19.797 63.844 14.789 1 95.69 311 LEU B O 1
ATOM 8456 N N . GLY B 1 312 ? -20.266 62.969 12.797 1 94.69 312 GLY B N 1
ATOM 8457 C CA . GLY B 1 312 ? -19.469 61.75 12.953 1 94.69 312 GLY B CA 1
ATOM 8458 C C . GLY B 1 312 ? -19.609 60.781 11.797 1 94.69 312 GLY B C 1
ATOM 8459 O O . GLY B 1 312 ? -20.359 61.062 10.852 1 94.69 312 GLY B O 1
ATOM 8460 N N . ILE B 1 313 ? -18.875 59.781 11.812 1 95.62 313 ILE B N 1
ATOM 8461 C CA . ILE B 1 313 ? -18.953 58.719 10.828 1 95.62 313 ILE B CA 1
ATOM 8462 C C . ILE B 1 313 ? -19.922 57.625 11.32 1 95.62 313 ILE B C 1
ATOM 8464 O O . ILE B 1 313 ? -19.703 57.031 12.375 1 95.62 313 ILE B O 1
ATOM 8468 N N . ALA B 1 314 ? -20.922 57.375 10.531 1 96.5 314 ALA B N 1
ATOM 8469 C CA . ALA B 1 314 ? -22.016 56.5 10.953 1 96.5 314 ALA B CA 1
ATOM 8470 C C . ALA B 1 314 ? -21.5 55.125 11.305 1 96.5 314 ALA B C 1
ATOM 8472 O O . ALA B 1 314 ? -20.812 54.469 10.5 1 96.5 314 ALA B O 1
ATOM 8473 N N . GLY B 1 315 ? -21.828 54.688 12.516 1 95.56 315 GLY B N 1
ATOM 8474 C CA . GLY B 1 315 ? -21.531 53.312 12.938 1 95.56 315 GLY B CA 1
ATOM 8475 C C . GLY B 1 315 ? -20.062 53.094 13.234 1 95.56 315 GLY B C 1
ATOM 8476 O O . GLY B 1 315 ? -19.641 51.969 13.492 1 95.56 315 GLY B O 1
ATOM 8477 N N . ILE B 1 316 ? -19.203 54.062 13.156 1 95 316 ILE B N 1
ATOM 8478 C CA . ILE B 1 316 ? -17.766 53.875 13.281 1 95 316 ILE B CA 1
ATOM 8479 C C . ILE B 1 316 ? -17.234 54.75 14.414 1 95 316 ILE B C 1
ATOM 8481 O O . ILE B 1 316 ? -16.656 54.219 15.375 1 95 316 ILE B O 1
ATOM 8485 N N . PHE B 1 317 ? -17.453 56.062 14.312 1 91.81 317 PHE B N 1
ATOM 8486 C CA . PHE B 1 317 ? -16.828 56.938 15.297 1 91.81 317 PHE B CA 1
ATOM 8487 C C . PHE B 1 317 ? -17.547 58.25 15.359 1 91.81 317 PHE B C 1
ATOM 8489 O O . PHE B 1 317 ? -17.906 58.844 14.328 1 91.81 317 PHE B O 1
ATOM 8496 N N . GLY B 1 318 ? -17.797 58.75 16.641 1 90 318 GLY B N 1
ATOM 8497 C CA . GLY B 1 318 ? -18.484 60.031 16.844 1 90 318 GLY B CA 1
ATOM 8498 C C . GLY B 1 318 ? -17.562 61.219 16.719 1 90 318 GLY B C 1
ATOM 8499 O O . GLY B 1 318 ? -16.344 61.094 16.875 1 90 318 GLY B O 1
ATOM 8500 N N . GLY B 1 319 ? -18.141 62.344 16.516 1 90.81 319 GLY B N 1
ATOM 8501 C CA . GLY B 1 319 ? -17.391 63.594 16.422 1 90.81 319 GLY B CA 1
ATOM 8502 C C . GLY B 1 319 ? -17.25 64.312 17.766 1 90.81 319 GLY B C 1
ATOM 8503 O O . GLY B 1 319 ? -18.094 64.125 18.656 1 90.81 319 GLY B O 1
ATOM 8504 N N . GLU B 1 320 ? -16.234 65.062 17.891 1 88.88 320 GLU B N 1
ATOM 8505 C CA . GLU B 1 320 ? -15.914 65.812 19.125 1 88.88 320 GLU B CA 1
ATOM 8506 C C . GLU B 1 320 ? -16.938 66.875 19.422 1 88.88 320 GLU B C 1
ATOM 8508 O O . GLU B 1 320 ? -17.344 67.062 20.562 1 88.88 320 GLU B O 1
ATOM 8513 N N . HIS B 1 321 ? -17.453 67.625 18.484 1 88.06 321 HIS B N 1
ATOM 8514 C CA . HIS B 1 321 ? -18.266 68.812 18.656 1 88.06 321 HIS B CA 1
ATOM 8515 C C . HIS B 1 321 ? -19.625 68.5 19.281 1 88.06 321 HIS B C 1
ATOM 8517 O O . HIS B 1 321 ? -20.094 69.25 20.172 1 88.06 321 HIS B O 1
ATOM 8523 N N . SER B 1 322 ? -20.172 67.438 18.891 1 89.25 322 SER B N 1
ATOM 8524 C CA . SER B 1 322 ? -21.516 67.125 19.312 1 89.25 322 SER B CA 1
ATOM 8525 C C . SER B 1 322 ? -21.516 66.125 20.453 1 89.25 322 SER B C 1
ATOM 8527 O O . SER B 1 322 ? -22.562 65.625 20.859 1 89.25 322 SER B O 1
ATOM 8529 N N . GLY B 1 323 ? -20.406 65.812 21.016 1 91.31 323 GLY B N 1
ATOM 8530 C CA . GLY B 1 323 ? -20.297 64.812 22.062 1 91.31 323 GLY B CA 1
ATOM 8531 C C . GLY B 1 323 ? -20.75 65.312 23.422 1 91.31 323 GLY B C 1
ATOM 8532 O O . GLY B 1 323 ? -20.734 66.562 23.672 1 91.31 323 GLY B O 1
ATOM 8533 N N . VAL B 1 324 ? -21.172 64.375 24.172 1 93 324 VAL B N 1
ATOM 8534 C CA . VAL B 1 324 ? -21.578 64.688 25.547 1 93 324 VAL B CA 1
ATOM 8535 C C . VAL B 1 324 ? -20.359 65.062 26.359 1 93 324 VAL B C 1
ATOM 8537 O O . VAL B 1 324 ? -19.281 64.5 26.203 1 93 324 VAL B O 1
ATOM 8540 N N . ASN B 1 325 ? -20.531 66.125 27.156 1 90.5 325 ASN B N 1
ATOM 8541 C CA . ASN B 1 325 ? -19.5 66.625 28.047 1 90.5 325 ASN B CA 1
ATOM 8542 C C . ASN B 1 325 ? -20.047 66.938 29.438 1 90.5 325 ASN B C 1
ATOM 8544 O O . ASN B 1 325 ? -21.219 66.688 29.719 1 90.5 325 ASN B O 1
ATOM 8548 N N . GLY B 1 326 ? -19.266 67.5 30.266 1 91.44 326 GLY B N 1
ATOM 8549 C CA . GLY B 1 326 ? -19.625 67.75 31.656 1 91.44 326 GLY B CA 1
ATOM 8550 C C . GLY B 1 326 ? -20.734 68.75 31.828 1 91.44 326 GLY B C 1
ATOM 8551 O O . GLY B 1 326 ? -21.359 68.875 32.875 1 91.44 326 GLY B O 1
ATOM 8552 N N . GLU B 1 327 ? -21.047 69.5 30.75 1 93.06 327 GLU B N 1
ATOM 8553 C CA . GLU B 1 327 ? -22.047 70.562 30.844 1 93.06 327 GLU B CA 1
ATOM 8554 C C . GLU B 1 327 ? -23.359 70.188 30.172 1 93.06 327 GLU B C 1
ATOM 8556 O O . GLU B 1 327 ? -24.359 70.875 30.281 1 93.06 327 GLU B O 1
ATOM 8561 N N . THR B 1 328 ? -23.422 69.062 29.641 1 95.88 328 THR B N 1
ATOM 8562 C CA . THR B 1 328 ? -24.578 68.625 28.875 1 95.88 328 THR B CA 1
ATOM 8563 C C . THR B 1 328 ? -25.781 68.375 29.781 1 95.88 328 THR B C 1
ATOM 8565 O O . THR B 1 328 ? -25.656 67.75 30.844 1 95.88 328 THR B O 1
ATOM 8568 N N . GLN B 1 329 ? -26.922 68.875 29.359 1 95.94 329 GLN B N 1
ATOM 8569 C CA . GLN B 1 329 ? -28.156 68.688 30.125 1 95.94 329 GLN B CA 1
ATOM 8570 C C . GLN B 1 329 ? -29.234 68 29.312 1 95.94 329 GLN B C 1
ATOM 8572 O O . GLN B 1 329 ? -30.188 67.438 29.875 1 95.94 329 GLN B O 1
ATOM 8577 N N . ASN B 1 330 ? -29.141 68.125 28.016 1 97.5 330 ASN B N 1
ATOM 8578 C CA . ASN B 1 330 ? -30.062 67.5 27.078 1 97.5 330 ASN B CA 1
ATOM 8579 C C . ASN B 1 330 ? -29.312 66.625 26.062 1 97.5 330 ASN B C 1
ATOM 8581 O O . ASN B 1 330 ? -28.312 67.062 25.5 1 97.5 330 ASN B O 1
ATOM 8585 N N . VAL B 1 331 ? -29.844 65.375 25.953 1 97.81 331 VAL B N 1
ATOM 8586 C CA . VAL B 1 331 ? -29.156 64.5 25.031 1 97.81 331 VAL B CA 1
ATOM 8587 C C . VAL B 1 331 ? -30.125 63.969 23.984 1 97.81 331 VAL B C 1
ATOM 8589 O O . VAL B 1 331 ? -31.344 63.969 24.203 1 97.81 331 VAL B O 1
ATOM 8592 N N . LEU B 1 332 ? -29.656 63.625 22.812 1 98.19 332 LEU B N 1
ATOM 8593 C CA . LEU B 1 332 ? -30.328 62.781 21.812 1 98.19 332 LEU B CA 1
ATOM 8594 C C . LEU B 1 332 ? -29.719 61.406 21.75 1 98.19 332 LEU B C 1
ATOM 8596 O O . LEU B 1 332 ? -28.562 61.25 21.328 1 98.19 332 LEU B O 1
ATOM 8600 N N . LEU B 1 333 ? -30.438 60.375 22.156 1 98 333 LEU B N 1
ATOM 8601 C CA . LEU B 1 333 ? -30 59 22.016 1 98 333 LEU B CA 1
ATOM 8602 C C . LEU B 1 333 ? -30.219 58.5 20.594 1 98 333 LEU B C 1
ATOM 8604 O O . LEU B 1 333 ? -31.281 58.719 20.016 1 98 333 LEU B O 1
ATOM 8608 N N . GLU B 1 334 ? -29.203 57.906 20.094 1 97.81 334 GLU B N 1
ATOM 8609 C CA . GLU B 1 334 ? -29.25 57.312 18.766 1 97.81 334 GLU B CA 1
ATOM 8610 C C . GLU B 1 334 ? -29.172 55.812 18.828 1 97.81 334 GLU B C 1
ATOM 8612 O O . GLU B 1 334 ? -28.312 55.25 19.516 1 97.81 334 GLU B O 1
ATOM 8617 N N . CYS B 1 335 ? -30 55.094 18.125 1 98.31 335 CYS B N 1
ATOM 8618 C CA . CYS B 1 335 ? -29.969 53.656 17.906 1 98.31 335 CYS B CA 1
ATOM 8619 C C . CYS B 1 335 ? -30.344 53.312 16.469 1 98.31 335 CYS B C 1
ATOM 8621 O O . CYS B 1 335 ? -31.484 53.562 16.047 1 98.31 335 CYS B O 1
ATOM 8623 N N . ALA B 1 336 ? -29.406 52.719 15.75 1 98.44 336 ALA B N 1
ATOM 8624 C CA . ALA B 1 336 ? -29.656 52.562 14.328 1 98.44 336 ALA B CA 1
ATOM 8625 C C . ALA B 1 336 ? -29.234 51.156 13.859 1 98.44 336 ALA B C 1
ATOM 8627 O O . ALA B 1 336 ? -28.531 50.438 14.57 1 98.44 336 ALA B O 1
ATOM 8628 N N . TYR B 1 337 ? -29.766 50.781 12.695 1 97.94 337 TYR B N 1
ATOM 8629 C CA . TYR B 1 337 ? -29.266 49.656 11.898 1 97.94 337 TYR B CA 1
ATOM 8630 C C . TYR B 1 337 ? -28.578 50.156 10.633 1 97.94 337 TYR B C 1
ATOM 8632 O O . TYR B 1 337 ? -29.172 50.906 9.844 1 97.94 337 TYR B O 1
ATOM 8640 N N . PHE B 1 338 ? -27.359 49.812 10.492 1 98.12 338 PHE B N 1
ATOM 8641 C CA . PHE B 1 338 ? -26.625 50.125 9.281 1 98.12 338 PHE B CA 1
ATOM 8642 C C . PHE B 1 338 ? -26.359 48.844 8.477 1 98.12 338 PHE B C 1
ATOM 8644 O O . PHE B 1 338 ? -26.031 47.812 9.047 1 98.12 338 PHE B O 1
ATOM 8651 N N . ASN B 1 339 ? -26.578 48.938 7.227 1 97.06 339 ASN B N 1
ATOM 8652 C CA . ASN B 1 339 ? -26.234 47.844 6.352 1 97.06 339 ASN B CA 1
ATOM 8653 C C . ASN B 1 339 ? -24.75 47.469 6.469 1 97.06 339 ASN B C 1
ATOM 8655 O O . ASN B 1 339 ? -23.875 48.312 6.266 1 97.06 339 ASN B O 1
ATOM 8659 N N . PRO B 1 340 ? -24.484 46.188 6.781 1 95.69 340 PRO B N 1
ATOM 8660 C CA . PRO B 1 340 ? -23.094 45.812 7.012 1 95.69 340 PRO B CA 1
ATOM 8661 C C . PRO B 1 340 ? -22.188 46.156 5.84 1 95.69 340 PRO B C 1
ATOM 8663 O O . PRO B 1 340 ? -21.047 46.594 6.047 1 95.69 340 PRO B O 1
ATOM 8666 N N . LEU B 1 341 ? -22.625 46.094 4.641 1 94.62 341 LEU B N 1
ATOM 8667 C CA . LEU B 1 341 ? -21.797 46.344 3.461 1 94.62 341 LEU B CA 1
ATOM 8668 C C . LEU B 1 341 ? -21.438 47.812 3.361 1 94.62 341 LEU B C 1
ATOM 8670 O O . LEU B 1 341 ? -20.406 48.156 2.781 1 94.62 341 LEU B O 1
ATOM 8674 N N . SER B 1 342 ? -22.234 48.625 3.971 1 94.81 342 SER B N 1
ATOM 8675 C CA . SER B 1 342 ? -21.984 50.062 3.943 1 94.81 342 SER B CA 1
ATOM 8676 C C . SER B 1 342 ? -20.922 50.469 4.965 1 94.81 342 SER B C 1
ATOM 8678 O O . SER B 1 342 ? -20.328 51.531 4.871 1 94.81 342 SER B O 1
ATOM 8680 N N . ILE B 1 343 ? -20.672 49.562 5.883 1 95.06 343 ILE B N 1
ATOM 8681 C CA . ILE B 1 343 ? -19.734 49.875 6.953 1 95.06 343 ILE B CA 1
ATOM 8682 C C . ILE B 1 343 ? -18.422 49.125 6.719 1 95.06 343 ILE B C 1
ATOM 8684 O O . ILE B 1 343 ? -17.344 49.594 7.082 1 95.06 343 ILE B O 1
ATOM 8688 N N . THR B 1 344 ? -18.5 47.969 6.066 1 93.88 344 THR B N 1
ATOM 8689 C CA . THR B 1 344 ? -17.375 47.094 5.895 1 93.88 344 THR B CA 1
ATOM 8690 C C . THR B 1 344 ? -16.219 47.781 5.176 1 93.88 344 THR B C 1
ATOM 8692 O O . THR B 1 344 ? -16.422 48.375 4.117 1 93.88 344 THR B O 1
ATOM 8695 N N . GLY B 1 345 ? -15.047 47.781 5.781 1 91.56 345 GLY B N 1
ATOM 8696 C CA . GLY B 1 345 ? -13.82 48.281 5.176 1 91.56 345 GLY B CA 1
ATOM 8697 C C . GLY B 1 345 ? -13.625 49.781 5.395 1 91.56 345 GLY B C 1
ATOM 8698 O O . GLY B 1 345 ? -12.516 50.281 5.23 1 91.56 345 GLY B O 1
ATOM 8699 N N . ARG B 1 346 ? -14.625 50.562 5.824 1 92.19 346 ARG B N 1
ATOM 8700 C CA . ARG B 1 346 ? -14.539 52 5.949 1 92.19 346 ARG B CA 1
ATOM 8701 C C . ARG B 1 346 ? -13.719 52.406 7.172 1 92.19 346 ARG B C 1
ATOM 8703 O O . ARG B 1 346 ? -12.953 53.375 7.125 1 92.19 346 ARG B O 1
ATOM 8710 N N . ALA B 1 347 ? -14 51.656 8.227 1 91.38 347 ALA B N 1
ATOM 8711 C CA . ALA B 1 347 ? -13.219 51.938 9.438 1 91.38 347 ALA B CA 1
ATOM 8712 C C . ALA B 1 347 ? -11.734 51.719 9.195 1 91.38 347 ALA B C 1
ATOM 8714 O O . ALA B 1 347 ? -10.906 52.562 9.539 1 91.38 347 ALA B O 1
ATOM 8715 N N . ARG B 1 348 ? -11.398 50.656 8.594 1 91.31 348 ARG B N 1
ATOM 8716 C CA . ARG B 1 348 ? -10.008 50.281 8.336 1 91.31 348 ARG B CA 1
ATOM 8717 C C . ARG B 1 348 ? -9.32 51.312 7.449 1 91.31 348 ARG B C 1
ATOM 8719 O O . ARG B 1 348 ? -8.133 51.594 7.605 1 91.31 348 ARG B O 1
ATOM 8726 N N . ARG B 1 349 ? -10.039 51.906 6.523 1 91.44 349 ARG B N 1
ATOM 8727 C CA . ARG B 1 349 ? -9.508 52.906 5.629 1 91.44 349 ARG B CA 1
ATOM 8728 C C . ARG B 1 349 ? -9.023 54.125 6.414 1 91.44 349 ARG B C 1
ATOM 8730 O O . ARG B 1 349 ? -8.094 54.812 5.988 1 91.44 349 ARG B O 1
ATOM 8737 N N . HIS B 1 350 ? -9.617 54.312 7.555 1 87.56 350 HIS B N 1
ATOM 8738 C CA . HIS B 1 350 ? -9.234 55.438 8.375 1 87.56 350 HIS B CA 1
ATOM 8739 C C . HIS B 1 350 ? -8.398 55 9.578 1 87.56 350 HIS B C 1
ATOM 8741 O O . HIS B 1 350 ? -8.273 55.75 10.555 1 87.56 350 HIS B O 1
ATOM 8747 N N . GLY B 1 351 ? -7.961 53.719 9.516 1 88.56 351 GLY B N 1
ATOM 8748 C CA . GLY B 1 351 ? -7.125 53.188 10.586 1 88.56 351 GLY B CA 1
ATOM 8749 C C . GLY B 1 351 ? -7.863 53.031 11.898 1 88.56 351 GLY B C 1
ATOM 8750 O O . GLY B 1 351 ? -7.25 53.062 12.969 1 88.56 351 GLY B O 1
ATOM 8751 N N . LEU B 1 352 ? -9.211 52.938 11.852 1 89.62 352 LEU B N 1
ATOM 8752 C CA . LEU B 1 352 ? -10.023 52.844 13.055 1 89.62 352 LEU B CA 1
ATOM 8753 C C . LEU B 1 352 ? -10.516 51.406 13.266 1 89.62 352 LEU B C 1
ATOM 8755 O O . LEU B 1 352 ? -10.758 50.688 12.297 1 89.62 352 LEU B O 1
ATOM 8759 N N . HIS B 1 353 ? -10.461 51.031 14.477 1 90.94 353 HIS B N 1
ATOM 8760 C CA . HIS B 1 353 ? -11.078 49.781 14.906 1 90.94 353 HIS B CA 1
ATOM 8761 C C . HIS B 1 353 ? -11.844 49.969 16.203 1 90.94 353 HIS B C 1
ATOM 8763 O O . HIS B 1 353 ? -11.266 49.875 17.297 1 90.94 353 HIS B O 1
ATOM 8769 N N . THR B 1 354 ? -13.109 50.094 16.047 1 92.94 354 THR B N 1
ATOM 8770 C CA . THR B 1 354 ? -13.93 50.375 17.219 1 92.94 354 THR B CA 1
ATOM 8771 C C . THR B 1 354 ? -14.891 49.25 17.5 1 92.94 354 THR B C 1
ATOM 8773 O O . THR B 1 354 ? -15.148 48.406 16.625 1 92.94 354 THR B O 1
ATOM 8776 N N . ASP B 1 355 ? -15.43 49.188 18.672 1 94.56 355 ASP B N 1
ATOM 8777 C CA . ASP B 1 355 ? -16.422 48.188 19.031 1 94.56 355 ASP B CA 1
ATOM 8778 C C . ASP B 1 355 ? -17.672 48.312 18.172 1 94.56 355 ASP B C 1
ATOM 8780 O O . ASP B 1 355 ? -18.281 47.281 17.812 1 94.56 355 ASP B O 1
ATOM 8784 N N . ALA B 1 356 ? -18.016 49.469 17.875 1 95.5 356 ALA B N 1
ATOM 8785 C CA . ALA B 1 356 ? -19.188 49.719 17.047 1 95.5 356 ALA B CA 1
ATOM 8786 C C . ALA B 1 356 ? -18.984 49.219 15.617 1 95.5 356 ALA B C 1
ATOM 8788 O O . ALA B 1 356 ? -19.797 48.438 15.094 1 95.5 356 ALA B O 1
ATOM 8789 N N . SER B 1 357 ? -17.906 49.656 15.047 1 95.94 357 SER B N 1
ATOM 8790 C CA . SER B 1 357 ? -17.641 49.219 13.68 1 95.94 357 SER B CA 1
ATOM 8791 C C . SER B 1 357 ? -17.516 47.719 13.586 1 95.94 357 SER B C 1
ATOM 8793 O O . SER B 1 357 ? -17.969 47.094 12.617 1 95.94 357 SER B O 1
ATOM 8795 N N . HIS B 1 358 ? -16.891 47.094 14.586 1 95.56 358 HIS B N 1
ATOM 8796 C CA . HIS B 1 358 ? -16.719 45.656 14.641 1 95.56 358 HIS B CA 1
ATOM 8797 C C . HIS B 1 358 ? -18.062 44.938 14.547 1 95.56 358 HIS B C 1
ATOM 8799 O O . HIS B 1 358 ? -18.172 43.906 13.891 1 95.56 358 HIS B O 1
ATOM 8805 N N . ARG B 1 359 ? -19.016 45.406 15.148 1 96.94 359 ARG B N 1
ATOM 8806 C CA . ARG B 1 359 ? -20.344 44.812 15.172 1 96.94 359 ARG B CA 1
ATOM 8807 C C . ARG B 1 359 ? -21.141 45.156 13.914 1 96.94 359 ARG B C 1
ATOM 8809 O O . ARG B 1 359 ? -21.719 44.281 13.273 1 96.94 359 ARG B O 1
ATOM 8816 N N . TYR B 1 360 ? -21.094 46.375 13.484 1 97.12 360 TYR B N 1
ATOM 8817 C CA . TYR B 1 360 ? -21.891 46.812 12.344 1 97.12 360 TYR B CA 1
ATOM 8818 C C . TYR B 1 360 ? -21.359 46.219 11.047 1 97.12 360 TYR B C 1
ATOM 8820 O O . TYR B 1 360 ? -22.125 45.938 10.125 1 97.12 360 TYR B O 1
ATOM 8828 N N . GLU B 1 361 ? -20.062 46 10.953 1 95.69 361 GLU B N 1
ATOM 8829 C CA . GLU B 1 361 ? -19.469 45.375 9.758 1 95.69 361 GLU B CA 1
ATOM 8830 C C . GLU B 1 361 ? -19.938 43.938 9.586 1 95.69 361 GLU B C 1
ATOM 8832 O O . GLU B 1 361 ? -20.062 43.469 8.453 1 95.69 361 GLU B O 1
ATOM 8837 N N . ARG B 1 362 ? -20.156 43.281 10.664 1 94.62 362 ARG B N 1
ATOM 8838 C CA . ARG B 1 362 ? -20.531 41.875 10.633 1 94.62 362 ARG B CA 1
ATOM 8839 C C . ARG B 1 362 ? -22.047 41.719 10.609 1 94.62 362 ARG B C 1
ATOM 8841 O O . ARG B 1 362 ? -22.562 40.719 10.117 1 94.62 362 ARG B O 1
ATOM 8848 N N . GLY B 1 363 ? -22.688 42.719 11.188 1 95.19 363 GLY B N 1
ATOM 8849 C CA . GLY B 1 363 ? -24.141 42.719 11.219 1 95.19 363 GLY B CA 1
ATOM 8850 C C . GLY B 1 363 ? -24.703 42.75 12.625 1 95.19 363 GLY B C 1
ATOM 8851 O O . GLY B 1 363 ? -24.156 42.125 13.539 1 95.19 363 GLY B O 1
ATOM 8852 N N . VAL B 1 364 ? -25.734 43.531 12.797 1 96.62 364 VAL B N 1
ATOM 8853 C CA . VAL B 1 364 ? -26.516 43.594 14.023 1 96.62 364 VAL B CA 1
ATOM 8854 C C . VAL B 1 364 ? -27.969 43.25 13.742 1 96.62 364 VAL B C 1
ATOM 8856 O O . VAL B 1 364 ? -28.438 43.312 12.602 1 96.62 364 VAL B O 1
ATOM 8859 N N . ASP B 1 365 ? -28.688 42.688 14.758 1 97.12 365 ASP B N 1
ATOM 8860 C CA . ASP B 1 365 ? -30.094 42.344 14.625 1 97.12 365 ASP B CA 1
ATOM 8861 C C . ASP B 1 365 ? -30.922 43.531 14.195 1 97.12 365 ASP B C 1
ATOM 8863 O O . ASP B 1 365 ? -31.047 44.5 14.93 1 97.12 365 ASP B O 1
ATOM 8867 N N . PRO B 1 366 ? -31.547 43.438 13.031 1 96.75 366 PRO B N 1
ATOM 8868 C CA . PRO B 1 366 ? -32.312 44.594 12.531 1 96.75 366 PRO B CA 1
ATOM 8869 C C . PRO B 1 366 ? -33.594 44.844 13.359 1 96.75 366 PRO B C 1
ATOM 8871 O O . PRO B 1 366 ? -34.219 45.906 13.203 1 96.75 366 PRO B O 1
ATOM 8874 N N . ALA B 1 367 ? -33.938 44 14.211 1 95.69 367 ALA B N 1
ATOM 8875 C CA . ALA B 1 367 ? -35.125 44.156 15.023 1 95.69 367 ALA B CA 1
ATOM 8876 C C . ALA B 1 367 ? -34.781 44.594 16.438 1 95.69 367 ALA B C 1
ATOM 8878 O O . ALA B 1 367 ? -35.656 44.844 17.266 1 95.69 367 ALA B O 1
ATOM 8879 N N . LEU B 1 368 ? -33.625 44.844 16.75 1 96.5 368 LEU B N 1
ATOM 8880 C CA . LEU B 1 368 ? -33.156 45 18.125 1 96.5 368 LEU B CA 1
ATOM 8881 C C . LEU B 1 368 ? -33.219 46.469 18.547 1 96.5 368 LEU B C 1
ATOM 8883 O O . LEU B 1 368 ? -33.25 46.781 19.734 1 96.5 368 LEU B O 1
ATOM 8887 N N . GLN B 1 369 ? -33.25 47.469 17.641 1 97.75 369 GLN B N 1
ATOM 8888 C CA . GLN B 1 369 ? -33.062 48.875 17.906 1 97.75 369 GLN B CA 1
ATOM 8889 C C . GLN B 1 369 ? -34.094 49.406 18.875 1 97.75 369 GLN B C 1
ATOM 8891 O O . GLN B 1 369 ? -33.75 50.188 19.797 1 97.75 369 GLN B O 1
ATOM 8896 N N . TYR B 1 370 ? -35.312 49 18.75 1 96.25 370 TYR B N 1
ATOM 8897 C CA . TYR B 1 370 ? -36.375 49.469 19.625 1 96.25 370 TYR B CA 1
ATOM 8898 C C . TYR B 1 370 ? -36.125 49.031 21.062 1 96.25 370 TYR B C 1
ATOM 8900 O O . TYR B 1 370 ? -36.219 49.844 22 1 96.25 370 TYR B O 1
ATOM 8908 N N . LYS B 1 371 ? -35.812 47.781 21.188 1 96.19 371 LYS B N 1
ATOM 8909 C CA . LYS B 1 371 ? -35.562 47.25 22.516 1 96.19 371 LYS B CA 1
ATOM 8910 C C . LYS B 1 371 ? -34.344 47.906 23.141 1 96.19 371 LYS B C 1
ATOM 8912 O O . LYS B 1 371 ? -34.344 48.25 24.328 1 96.19 371 LYS B O 1
ATOM 8917 N N . ALA B 1 372 ? -33.344 48.156 22.406 1 97.81 372 ALA B N 1
ATOM 8918 C CA . ALA B 1 372 ? -32.094 48.719 22.891 1 97.81 372 ALA B CA 1
ATOM 8919 C C . ALA B 1 372 ? -32.281 50.156 23.359 1 97.81 372 ALA B C 1
ATOM 8921 O O . ALA B 1 372 ? -31.797 50.562 24.422 1 97.81 372 ALA B O 1
ATOM 8922 N N . ILE B 1 373 ? -32.969 50.969 22.578 1 98.25 373 ILE B N 1
ATOM 8923 C CA . ILE B 1 373 ? -33.125 52.375 22.922 1 98.25 373 ILE B CA 1
ATOM 8924 C C . ILE B 1 373 ? -34 52.5 24.156 1 98.25 373 ILE B C 1
ATOM 8926 O O . ILE B 1 373 ? -33.812 53.406 24.984 1 98.25 373 ILE B O 1
ATOM 8930 N N . GLU B 1 374 ? -34.969 51.625 24.281 1 98 374 GLU B N 1
ATOM 8931 C CA . GLU B 1 374 ? -35.781 51.594 25.5 1 98 374 GLU B CA 1
ATOM 8932 C C . GLU B 1 374 ? -34.938 51.219 26.719 1 98 374 GLU B C 1
ATOM 8934 O O . GLU B 1 374 ? -35.031 51.875 27.766 1 98 374 GLU B O 1
ATOM 8939 N N . ARG B 1 375 ? -34.156 50.188 26.562 1 97.81 375 ARG B N 1
ATOM 8940 C CA . ARG B 1 375 ? -33.281 49.75 27.625 1 97.81 375 ARG B CA 1
ATOM 8941 C C . ARG B 1 375 ? -32.312 50.844 28.031 1 97.81 375 ARG B C 1
ATOM 8943 O O . ARG B 1 375 ? -32.156 51.156 29.234 1 97.81 375 ARG B O 1
ATOM 8950 N N . ALA B 1 376 ? -31.719 51.531 27.109 1 98.44 376 ALA B N 1
ATOM 8951 C CA . ALA B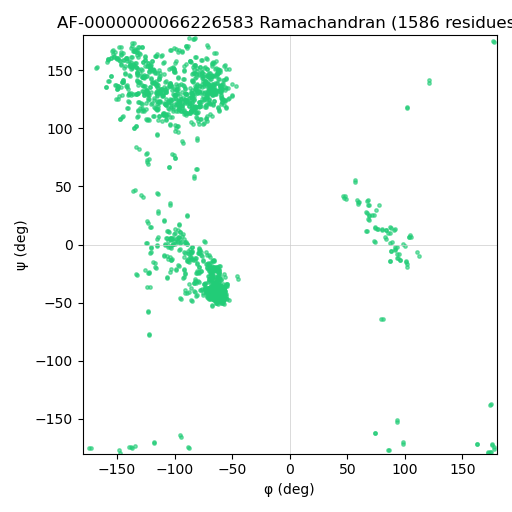 1 376 ? -30.781 52.625 27.375 1 98.44 376 ALA B CA 1
ATOM 8952 C C . ALA B 1 376 ? -31.484 53.812 28.047 1 98.44 376 ALA B C 1
ATOM 8954 O O . ALA B 1 376 ? -30.938 54.406 28.969 1 98.44 376 ALA B O 1
ATOM 8955 N N . THR B 1 377 ? -32.656 54.125 27.578 1 98.44 377 THR B N 1
ATOM 8956 C CA . THR B 1 377 ? -33.406 55.219 28.141 1 98.44 377 THR B CA 1
ATOM 8957 C C . THR B 1 377 ? -33.75 54.969 29.609 1 98.44 377 THR B C 1
ATOM 8959 O O . THR B 1 377 ? -33.562 55.844 30.453 1 98.44 377 THR B O 1
ATOM 8962 N N . ARG B 1 378 ? -34.188 53.812 29.875 1 97.62 378 ARG B N 1
ATOM 8963 C CA . ARG B 1 378 ? -34.5 53.438 31.25 1 97.62 378 ARG B CA 1
ATOM 8964 C C . ARG B 1 378 ? -33.281 53.562 32.156 1 97.62 378 ARG B C 1
ATOM 8966 O O . ARG B 1 378 ? -33.375 54.156 33.219 1 97.62 378 ARG B O 1
ATOM 8973 N N . LEU B 1 379 ? -32.219 53.031 31.734 1 97.88 379 LEU B N 1
ATOM 8974 C CA . LEU B 1 379 ? -30.969 53.125 32.5 1 97.88 379 LEU B CA 1
ATOM 8975 C C . LEU B 1 379 ? -30.531 54.562 32.688 1 97.88 379 LEU B C 1
ATOM 8977 O O . LEU B 1 379 ? -30.156 54.969 33.812 1 97.88 379 LEU B O 1
ATOM 8981 N N . LEU B 1 380 ? -30.625 55.312 31.625 1 98.06 380 LEU B N 1
ATOM 8982 C CA . LEU B 1 380 ? -30.219 56.719 31.672 1 98.06 380 LEU B CA 1
ATOM 8983 C C . LEU B 1 380 ? -31.078 57.5 32.656 1 98.06 380 LEU B C 1
ATOM 8985 O O . LEU B 1 380 ? -30.547 58.25 33.469 1 98.06 380 LEU B O 1
ATOM 8989 N N . LEU B 1 381 ? -32.312 57.344 32.656 1 97.81 381 LEU B N 1
ATOM 8990 C CA . LEU B 1 381 ? -33.25 58.031 33.562 1 97.81 381 LEU B CA 1
ATOM 8991 C C . LEU B 1 381 ? -33 57.594 35 1 97.81 381 LEU B C 1
ATOM 8993 O O . LEU B 1 381 ? -33 58.438 35.906 1 97.81 381 LEU B O 1
ATOM 8997 N N . ASP B 1 382 ? -32.781 56.375 35.188 1 96.88 382 ASP B N 1
ATOM 8998 C CA . ASP B 1 382 ? -32.562 55.844 36.531 1 96.88 382 ASP B CA 1
ATOM 8999 C C . ASP B 1 382 ? -31.281 56.406 37.125 1 96.88 382 ASP B C 1
ATOM 9001 O O . ASP B 1 382 ? -31.203 56.625 38.344 1 96.88 382 ASP B O 1
ATOM 9005 N N . ILE B 1 383 ? -30.297 56.625 36.312 1 97.19 383 ILE B N 1
ATOM 9006 C CA . ILE B 1 383 ? -28.984 57 36.781 1 97.19 383 ILE B CA 1
ATOM 9007 C C . ILE B 1 383 ? -28.828 58.531 36.781 1 97.19 383 ILE B C 1
ATOM 9009 O O . ILE B 1 383 ? -28.438 59.125 37.781 1 97.19 383 ILE B O 1
ATOM 9013 N N . CYS B 1 384 ? -29.219 59.188 35.688 1 97.38 384 CYS B N 1
ATOM 9014 C CA . CYS B 1 384 ? -28.953 60.594 35.469 1 97.38 384 CYS B CA 1
ATOM 9015 C C . CYS B 1 384 ? -30.219 61.438 35.719 1 97.38 384 CYS B C 1
ATOM 9017 O O . CYS B 1 384 ? -30.141 62.656 35.75 1 97.38 384 CYS B O 1
ATOM 9019 N N . GLY B 1 385 ? -31.312 60.781 35.812 1 96.88 385 GLY B N 1
ATOM 9020 C CA . GLY B 1 385 ? -32.562 61.5 35.906 1 96.88 385 GLY B CA 1
ATOM 9021 C C . GLY B 1 385 ? -33 62.125 34.562 1 96.88 385 GLY B C 1
ATOM 9022 O O . GLY B 1 385 ? -32.625 61.594 33.5 1 96.88 385 GLY B O 1
ATOM 9023 N N . GLY B 1 386 ? -33.938 63.094 34.688 1 97 386 GLY B N 1
ATOM 9024 C CA . GLY B 1 386 ? -34.438 63.812 33.5 1 97 386 GLY B CA 1
ATOM 9025 C C . GLY B 1 386 ? -35.75 63.25 33 1 97 386 GLY B C 1
ATOM 9026 O O . GLY B 1 386 ? -36.438 62.531 33.688 1 97 386 GLY B O 1
ATOM 9027 N N . ASP B 1 387 ? -36.094 63.781 31.766 1 97.62 387 ASP B N 1
ATOM 9028 C CA . ASP B 1 387 ? -37.375 63.438 31.141 1 97.62 387 ASP B CA 1
ATOM 9029 C C . ASP B 1 387 ? -37.156 63.031 29.672 1 97.62 387 ASP B C 1
ATOM 9031 O O . ASP B 1 387 ? -36.406 63.688 28.953 1 97.62 387 ASP B O 1
ATOM 9035 N N . ALA B 1 388 ? -37.875 61.969 29.312 1 98.38 388 ALA B N 1
ATOM 9036 C CA . ALA B 1 388 ? -37.656 61.406 27.969 1 98.38 388 ALA B CA 1
ATOM 9037 C C . ALA B 1 388 ? -38.812 61.812 27.047 1 98.38 388 ALA B C 1
ATOM 9039 O O . ALA B 1 388 ? -39.969 61.844 27.453 1 98.38 388 ALA B O 1
ATOM 9040 N N . GLY B 1 389 ? -38.438 62.156 25.797 1 98.25 389 GLY B N 1
ATOM 9041 C CA . GLY B 1 389 ? -39.438 62.375 24.75 1 98.25 389 GLY B CA 1
ATOM 9042 C C . GLY B 1 389 ? -39.812 61.094 24.031 1 98.25 389 GLY B C 1
ATOM 9043 O O . GLY B 1 389 ? -39.375 60 24.406 1 98.25 389 GLY B O 1
ATOM 9044 N N . PRO B 1 390 ? -40.75 61.156 23.078 1 97.88 390 PRO B N 1
ATOM 9045 C CA . PRO B 1 390 ? -41.094 60 22.281 1 97.88 390 PRO B CA 1
ATOM 9046 C C . PRO B 1 390 ? -39.938 59.5 21.391 1 97.88 390 PRO B C 1
ATOM 9048 O O . PRO B 1 390 ? -39.031 60.281 21.109 1 97.88 390 PRO B O 1
ATOM 9051 N N . ILE B 1 391 ? -40 58.25 21 1 97.94 391 ILE B N 1
ATOM 9052 C CA . ILE B 1 391 ? -39.031 57.719 20.047 1 97.94 391 ILE B CA 1
ATOM 9053 C C . ILE B 1 391 ? -39.312 58.312 18.656 1 97.94 391 ILE B C 1
ATOM 9055 O O . ILE B 1 391 ? -40.469 58.344 18.219 1 97.94 391 ILE B O 1
ATOM 9059 N N . ILE B 1 392 ? -38.312 58.844 18.047 1 98.25 392 ILE B N 1
ATOM 9060 C CA . ILE B 1 392 ? -38.375 59.281 16.641 1 98.25 392 ILE B CA 1
ATOM 9061 C C . ILE B 1 392 ? -37.938 58.125 15.742 1 98.25 392 ILE B C 1
ATOM 9063 O O . ILE B 1 392 ? -36.781 57.688 15.789 1 98.25 392 ILE B O 1
ATOM 9067 N N . ASP B 1 393 ? -38.844 57.625 14.984 1 97.5 393 ASP B N 1
ATOM 9068 C CA . ASP B 1 393 ? -38.562 56.438 14.148 1 97.5 393 ASP B CA 1
ATOM 9069 C C . ASP B 1 393 ? -38.531 56.812 12.664 1 97.5 393 ASP B C 1
ATOM 9071 O O . ASP B 1 393 ? -39.562 57.188 12.094 1 97.5 393 ASP B O 1
ATOM 9075 N N . VAL B 1 394 ? -37.375 56.719 12.117 1 98.06 394 VAL B N 1
ATOM 9076 C CA . VAL B 1 394 ? -37.219 56.844 10.672 1 98.06 394 VAL B CA 1
ATOM 9077 C C . VAL B 1 394 ? -36.719 55.531 10.078 1 98.06 394 VAL B C 1
ATOM 9079 O O . VAL B 1 394 ? -35.5 55.281 10.047 1 98.06 394 VAL B O 1
ATOM 9082 N N . SER B 1 395 ? -37.656 54.688 9.609 1 97 395 SER B N 1
ATOM 9083 C CA . SER B 1 395 ? -37.312 53.344 9.094 1 97 395 SER B CA 1
ATOM 9084 C C . SER B 1 395 ? -37.875 53.156 7.688 1 97 395 SER B C 1
ATOM 9086 O O . SER B 1 395 ? -38.906 53.719 7.34 1 97 395 SER B O 1
ATOM 9088 N N . ASN B 1 396 ? -37.125 52.438 6.934 1 96.5 396 ASN B N 1
ATOM 9089 C CA . ASN B 1 396 ? -37.562 51.969 5.625 1 96.5 396 ASN B CA 1
ATOM 9090 C C . ASN B 1 396 ? -37.688 50.438 5.609 1 96.5 396 ASN B C 1
ATOM 9092 O O . ASN B 1 396 ? -36.719 49.719 5.453 1 96.5 396 ASN B O 1
ATOM 9096 N N . GLU B 1 397 ? -38.906 49.969 5.598 1 94.12 397 GLU B N 1
ATOM 9097 C CA . GLU B 1 397 ? -39.188 48.531 5.723 1 94.12 397 GLU B CA 1
ATOM 9098 C C . GLU B 1 397 ? -38.719 47.75 4.496 1 94.12 397 GLU B C 1
ATOM 9100 O O . GLU B 1 397 ? -38.312 46.594 4.602 1 94.12 397 GLU B O 1
ATOM 9105 N N . ALA B 1 398 ? -38.719 48.375 3.338 1 94.88 398 ALA B N 1
ATOM 9106 C CA . ALA B 1 398 ? -38.344 47.75 2.082 1 94.88 398 ALA B CA 1
ATOM 9107 C C . ALA B 1 398 ? -36.875 47.406 2.061 1 94.88 398 ALA B C 1
ATOM 9109 O O . ALA B 1 398 ? -36.469 46.406 1.451 1 94.88 398 ALA B O 1
ATOM 9110 N N . THR B 1 399 ? -36.062 48.156 2.773 1 95 399 THR B N 1
ATOM 9111 C CA . THR B 1 399 ? -34.625 47.969 2.705 1 95 399 THR B CA 1
ATOM 9112 C C . THR B 1 399 ? -34.125 47.219 3.939 1 95 399 THR B C 1
ATOM 9114 O O . THR B 1 399 ? -32.938 46.875 4.016 1 95 399 THR B O 1
ATOM 9117 N N . LEU B 1 400 ? -35 46.938 4.844 1 95.38 400 LEU B N 1
ATOM 9118 C CA . LEU B 1 400 ? -34.625 46.125 5.996 1 95.38 400 LEU B CA 1
ATOM 9119 C C . LEU B 1 400 ? -34.438 44.656 5.598 1 95.38 400 LEU B C 1
ATOM 9121 O O . LEU B 1 400 ? -35.219 44.125 4.781 1 95.38 400 LEU B O 1
ATOM 9125 N N . PRO B 1 401 ? -33.438 43.969 6.148 1 94.25 401 PRO B N 1
ATOM 9126 C CA . PRO B 1 401 ? -33.281 42.562 5.84 1 94.25 401 PRO B CA 1
ATOM 9127 C C . PRO B 1 401 ? -34.5 41.719 6.191 1 94.25 401 PRO B C 1
ATOM 9129 O O . PRO B 1 401 ? -35.156 41.969 7.211 1 94.25 401 PRO B O 1
ATOM 9132 N N . LYS B 1 402 ? -34.812 40.75 5.336 1 93.38 402 LYS B N 1
ATOM 9133 C CA . LYS B 1 402 ? -35.969 39.875 5.574 1 93.38 402 LYS B CA 1
ATOM 9134 C C . LYS B 1 402 ? -35.5 38.531 6.148 1 93.38 402 LYS B C 1
ATOM 9136 O O . LYS B 1 402 ? -34.438 38.031 5.785 1 93.38 402 LYS B O 1
ATOM 9141 N N . ARG B 1 403 ? -36.344 37.938 6.949 1 94.38 403 ARG B N 1
ATOM 9142 C CA . ARG B 1 403 ? -36.062 36.625 7.523 1 94.38 403 ARG B CA 1
ATOM 9143 C C . ARG B 1 403 ? -36.125 35.531 6.461 1 94.38 403 ARG B C 1
ATOM 9145 O O . ARG B 1 403 ? -37.031 35.562 5.625 1 94.38 403 ARG B O 1
ATOM 9152 N N . ALA B 1 404 ? -35.188 34.656 6.527 1 96.25 404 ALA B N 1
ATOM 9153 C CA . ALA B 1 404 ? -35.156 33.562 5.559 1 96.25 404 ALA B CA 1
ATOM 9154 C C . ALA B 1 404 ? -36.094 32.438 5.961 1 96.25 404 ALA B C 1
ATOM 9156 O O . ALA B 1 404 ? -36.219 32.125 7.141 1 96.25 404 ALA B O 1
ATOM 9157 N N . THR B 1 405 ? -36.844 31.953 5.098 1 97.94 405 THR B N 1
ATOM 9158 C CA . THR B 1 405 ? -37.594 30.703 5.25 1 97.94 405 THR B CA 1
ATOM 9159 C C . THR B 1 405 ? -36.844 29.562 4.574 1 97.94 405 THR B C 1
ATOM 9161 O O . THR B 1 405 ? -36.625 29.562 3.355 1 97.94 405 THR B O 1
ATOM 9164 N N . ILE B 1 406 ? -36.5 28.531 5.293 1 98.19 406 ILE B N 1
ATOM 9165 C CA . ILE B 1 406 ? -35.594 27.484 4.801 1 98.19 406 ILE B CA 1
ATOM 9166 C C . ILE B 1 406 ? -36.281 26.125 4.941 1 98.19 406 ILE B C 1
ATOM 9168 O O . ILE B 1 406 ? -36.812 25.797 6 1 98.19 406 ILE B O 1
ATOM 9172 N N . THR B 1 407 ? -36.219 25.375 3.936 1 98.44 407 THR B N 1
ATOM 9173 C CA . THR B 1 407 ? -36.688 24 3.977 1 98.44 407 THR B CA 1
ATOM 9174 C C . THR B 1 407 ? -35.562 23.031 4.246 1 98.44 407 THR B C 1
ATOM 9176 O O . THR B 1 407 ? -34.531 23.047 3.549 1 98.44 407 THR B O 1
ATOM 9179 N N . LEU B 1 408 ? -35.719 22.234 5.309 1 98.31 408 LEU B N 1
ATOM 9180 C CA . LEU B 1 408 ? -34.75 21.188 5.652 1 98.31 408 LEU B CA 1
ATOM 9181 C C . LEU B 1 408 ? -35.344 19.812 5.344 1 98.31 408 LEU B C 1
ATOM 9183 O O . LEU B 1 408 ? -36.312 19.391 5.965 1 98.31 408 LEU B O 1
ATOM 9187 N N . ARG B 1 409 ? -34.812 19.141 4.359 1 96.56 409 ARG B N 1
ATOM 9188 C CA . ARG B 1 409 ? -35.25 17.797 3.973 1 96.56 409 ARG B CA 1
ATOM 9189 C C . ARG B 1 409 ? -34.562 16.734 4.828 1 96.56 409 ARG B C 1
ATOM 9191 O O . ARG B 1 409 ? -33.375 16.812 5.109 1 96.56 409 ARG B O 1
ATOM 9198 N N . ARG B 1 410 ? -35.281 15.805 5.164 1 97.38 410 ARG B N 1
ATOM 9199 C CA . ARG B 1 410 ? -34.781 14.688 5.98 1 97.38 410 ARG B CA 1
ATOM 9200 C C . ARG B 1 410 ? -33.656 13.961 5.293 1 97.38 410 ARG B C 1
ATOM 9202 O O . ARG B 1 410 ? -32.625 13.648 5.926 1 97.38 410 ARG B O 1
ATOM 9209 N N . SER B 1 411 ? -33.781 13.688 4.074 1 96.25 411 SER B N 1
ATOM 9210 C CA . SER B 1 411 ? -32.781 12.961 3.307 1 96.25 411 SER B CA 1
ATOM 9211 C C . SER B 1 411 ? -31.453 13.703 3.277 1 96.25 411 SER B C 1
ATOM 9213 O O . SER B 1 411 ? -30.391 13.102 3.453 1 96.25 411 SER B O 1
ATOM 9215 N N . LYS B 1 412 ? -31.516 14.984 3.086 1 96.44 412 LYS B N 1
ATOM 9216 C CA . LYS B 1 412 ? -30.297 15.781 3.031 1 96.44 412 LYS B CA 1
ATOM 9217 C C . LYS B 1 412 ? -29.609 15.836 4.395 1 96.44 412 LYS B C 1
ATOM 9219 O O . LYS B 1 412 ? -28.391 15.75 4.48 1 96.44 412 LYS B O 1
ATOM 9224 N N . LEU B 1 413 ? -30.391 15.969 5.438 1 97.44 413 LEU B N 1
ATOM 9225 C CA . LEU B 1 413 ? -29.875 16 6.801 1 97.44 413 LEU B CA 1
ATOM 9226 C C . LEU B 1 413 ? -29.078 14.734 7.109 1 97.44 413 LEU B C 1
ATOM 9228 O O . LEU B 1 413 ? -27.953 14.805 7.578 1 97.44 413 LEU B O 1
ATOM 9232 N N . ASP B 1 414 ? -29.641 13.625 6.777 1 95.62 414 ASP B N 1
ATOM 9233 C CA . ASP B 1 414 ? -29 12.336 7.059 1 95.62 414 ASP B CA 1
ATOM 9234 C C . ASP B 1 414 ? -27.75 12.156 6.211 1 95.62 414 ASP B C 1
ATOM 9236 O O . ASP B 1 414 ? -26.719 11.68 6.707 1 95.62 414 ASP B O 1
ATOM 9240 N N . ARG B 1 415 ? -27.812 12.531 5.008 1 93.75 415 ARG B N 1
ATOM 9241 C CA . ARG B 1 415 ? -26.703 12.344 4.078 1 93.75 415 ARG B CA 1
ATOM 9242 C C . ARG B 1 415 ? -25.5 13.18 4.492 1 93.75 415 ARG B C 1
ATOM 9244 O O . ARG B 1 415 ? -24.375 12.688 4.492 1 93.75 415 ARG B O 1
ATOM 9251 N N . LEU B 1 416 ? -25.703 14.414 4.875 1 94.75 416 LEU B N 1
ATOM 9252 C CA . LEU B 1 416 ? -24.594 15.32 5.184 1 94.75 416 LEU B CA 1
ATOM 9253 C C . LEU B 1 416 ? -24 15.008 6.551 1 94.75 416 LEU B C 1
ATOM 9255 O O . LEU B 1 416 ? -22.781 15.047 6.727 1 94.75 416 LEU B O 1
ATOM 9259 N N . ILE B 1 417 ? -24.812 14.68 7.527 1 93.88 417 ILE B N 1
ATOM 9260 C CA . ILE B 1 417 ? -24.328 14.398 8.875 1 93.88 417 ILE B CA 1
ATOM 9261 C C . ILE B 1 417 ? -23.75 12.984 8.938 1 93.88 417 ILE B C 1
ATOM 9263 O O . ILE B 1 417 ? -22.797 12.727 9.68 1 93.88 417 ILE B O 1
ATOM 9267 N N . GLY B 1 418 ? -24.328 12.07 8.125 1 89.94 418 GLY B N 1
ATOM 9268 C CA . GLY B 1 418 ? -23.906 10.68 8.164 1 89.94 418 GLY B CA 1
ATOM 9269 C C . GLY B 1 418 ? -24.438 9.922 9.367 1 89.94 418 GLY B C 1
ATOM 9270 O O . GLY B 1 418 ? -23.875 8.898 9.766 1 89.94 418 GLY B O 1
ATOM 9271 N N . HIS B 1 419 ? -25.391 10.43 10.109 1 93 419 HIS B N 1
ATOM 9272 C CA . HIS B 1 419 ? -26.016 9.875 11.305 1 93 419 HIS B CA 1
ATOM 9273 C C . HIS B 1 419 ? -27.469 10.328 11.438 1 93 419 HIS B C 1
ATOM 9275 O O . HIS B 1 419 ? -27.781 11.5 11.195 1 93 419 HIS B O 1
ATOM 9281 N N . HIS B 1 420 ? -28.391 9.359 11.742 1 95.5 420 HIS B N 1
ATOM 9282 C CA . HIS B 1 420 ? -29.797 9.664 11.875 1 95.5 420 HIS B CA 1
ATOM 9283 C C . HIS B 1 420 ? -30.125 10.25 13.25 1 95.5 420 HIS B C 1
ATOM 9285 O O . HIS B 1 420 ? -29.953 9.57 14.266 1 95.5 420 HIS B O 1
ATOM 9291 N N . ILE B 1 421 ? -30.531 11.547 13.32 1 96.38 421 ILE B N 1
ATOM 9292 C CA . ILE B 1 421 ? -31.016 12.203 14.523 1 96.38 421 ILE B CA 1
ATOM 9293 C C . ILE B 1 421 ? -32.531 12.195 14.539 1 96.38 421 ILE B C 1
ATOM 9295 O O . ILE B 1 421 ? -33.188 12.555 13.547 1 96.38 421 ILE B O 1
ATOM 9299 N N . ALA B 1 422 ? -33.156 11.781 15.633 1 96.75 422 ALA B N 1
ATOM 9300 C CA . ALA B 1 422 ? -34.594 11.633 15.727 1 96.75 422 ALA B CA 1
ATOM 9301 C C . ALA B 1 422 ? -35.312 12.938 15.375 1 96.75 422 ALA B C 1
ATOM 9303 O O . ALA B 1 422 ? -34.844 14.023 15.734 1 96.75 422 ALA B O 1
ATOM 9304 N N . ASP B 1 423 ? -36.469 12.898 14.711 1 97.19 423 ASP B N 1
ATOM 9305 C CA . ASP B 1 423 ? -37.219 14.047 14.242 1 97.19 423 ASP B CA 1
ATOM 9306 C C . ASP B 1 423 ? -37.594 14.969 15.398 1 97.19 423 ASP B C 1
ATOM 9308 O O . ASP B 1 423 ? -37.531 16.203 15.266 1 97.19 423 ASP B O 1
ATOM 9312 N N . GLU B 1 424 ? -37.938 14.422 16.5 1 96.94 424 GLU B N 1
ATOM 9313 C CA . GLU B 1 424 ? -38.312 15.219 17.672 1 96.94 424 GLU B CA 1
ATOM 9314 C C . GLU B 1 424 ? -37.125 16.078 18.141 1 96.94 424 GLU B C 1
ATOM 9316 O O . GLU B 1 424 ? -37.344 17.219 18.562 1 96.94 424 GLU B O 1
ATOM 9321 N N . GLN B 1 425 ? -36 15.539 18.078 1 96.94 425 GLN B N 1
ATOM 9322 C CA . GLN B 1 425 ? -34.812 16.266 18.5 1 96.94 425 GLN B CA 1
ATOM 9323 C C . GLN B 1 425 ? -34.469 17.375 17.516 1 96.94 425 GLN B C 1
ATOM 9325 O O . GLN B 1 425 ? -34.031 18.453 17.922 1 96.94 425 GLN B O 1
ATOM 9330 N N . VAL B 1 426 ? -34.625 17.062 16.234 1 98 426 VAL B N 1
ATOM 9331 C CA . VAL B 1 426 ? -34.344 18.062 15.219 1 98 426 VAL B CA 1
ATOM 9332 C C . VAL B 1 426 ? -35.281 19.25 15.406 1 98 426 VAL B C 1
ATOM 9334 O O . VAL B 1 426 ? -34.844 20.406 15.43 1 98 426 VAL B O 1
ATOM 9337 N N . SER B 1 427 ? -36.562 18.953 15.586 1 98.25 427 SER B N 1
ATOM 9338 C CA . SER B 1 427 ? -37.562 20 15.805 1 98.25 427 SER B CA 1
ATOM 9339 C C . SER B 1 427 ? -37.25 20.812 17.062 1 98.25 427 SER B C 1
ATOM 9341 O O . SER B 1 427 ? -37.344 22.047 17.047 1 98.25 427 SER B O 1
ATOM 9343 N N . ASP B 1 428 ? -36.906 20.141 18.062 1 97.81 428 ASP B N 1
ATOM 9344 C CA . ASP B 1 428 ? -36.594 20.797 19.328 1 97.81 428 ASP B CA 1
ATOM 9345 C C . ASP B 1 428 ? -35.406 21.75 19.156 1 97.81 428 ASP B C 1
ATOM 9347 O O . ASP B 1 428 ? -35.438 22.875 19.641 1 97.81 428 ASP B O 1
ATOM 9351 N N . ILE B 1 429 ? -34.406 21.281 18.531 1 97.69 429 ILE B N 1
ATOM 9352 C CA . ILE B 1 429 ? -33.188 22.078 18.328 1 97.69 429 ILE B CA 1
ATOM 9353 C C . ILE B 1 429 ? -33.531 23.328 17.531 1 97.69 429 ILE B C 1
ATOM 9355 O O . ILE B 1 429 ? -33.156 24.438 17.938 1 97.69 429 ILE B O 1
ATOM 9359 N N . LEU B 1 430 ? -34.219 23.219 16.484 1 98.31 430 LEU B N 1
ATOM 9360 C CA . LEU B 1 430 ? -34.562 24.344 15.625 1 98.31 430 LEU B CA 1
ATOM 9361 C C . LEU B 1 430 ? -35.406 25.359 16.391 1 98.31 430 LEU B C 1
ATOM 9363 O O . LEU B 1 430 ? -35.188 26.562 16.281 1 98.31 430 LEU B O 1
ATOM 9367 N N . ARG B 1 431 ? -36.312 24.875 17.156 1 98.06 431 ARG B N 1
ATOM 9368 C CA . ARG B 1 431 ? -37.156 25.766 17.938 1 98.06 431 ARG B CA 1
ATOM 9369 C C . ARG B 1 431 ? -36.375 26.5 19.016 1 98.06 431 ARG B C 1
ATOM 9371 O O . ARG B 1 431 ? -36.562 27.688 19.219 1 98.06 431 ARG B O 1
ATOM 9378 N N . ARG B 1 432 ? -35.5 25.828 19.656 1 97.06 432 ARG B N 1
ATOM 9379 C CA . ARG B 1 432 ? -34.688 26.438 20.719 1 97.06 432 ARG B CA 1
ATOM 9380 C C . ARG B 1 432 ? -33.719 27.453 20.141 1 97.06 432 ARG B C 1
ATOM 9382 O O . ARG B 1 432 ? -33.312 28.391 20.828 1 97.06 432 ARG B O 1
ATOM 9389 N N . LEU B 1 433 ? -33.406 27.281 18.922 1 97.12 433 LEU B N 1
ATOM 9390 C CA . LEU B 1 433 ? -32.531 28.25 18.25 1 97.12 433 LEU B CA 1
ATOM 9391 C C . LEU B 1 433 ? -33.281 29.516 17.906 1 97.12 433 LEU B C 1
ATOM 9393 O O . LEU B 1 433 ? -32.688 30.516 17.5 1 97.12 433 LEU B O 1
ATOM 9397 N N . GLY B 1 434 ? -34.531 29.516 18.047 1 96.62 434 GLY B N 1
ATOM 9398 C CA . GLY B 1 434 ? -35.344 30.703 17.828 1 96.62 434 GLY B CA 1
ATOM 9399 C C . GLY B 1 434 ? -36.125 30.656 16.516 1 96.62 434 GLY B C 1
ATOM 9400 O O . GLY B 1 434 ? -36.781 31.625 16.141 1 96.62 434 GLY B O 1
ATOM 9401 N N . CYS B 1 435 ? -36.094 29.531 15.805 1 98.19 435 CYS B N 1
ATOM 9402 C CA . CYS B 1 435 ? -36.781 29.422 14.523 1 98.19 435 CYS B CA 1
ATOM 9403 C C . CYS B 1 435 ? -38.281 29.125 14.734 1 98.19 435 CYS B C 1
ATOM 9405 O O . CYS B 1 435 ? -38.656 28.469 15.695 1 98.19 435 CYS B O 1
ATOM 9407 N N . GLU B 1 436 ? -39.031 29.688 13.797 1 98.31 436 GLU B N 1
ATOM 9408 C CA . GLU B 1 436 ? -40.406 29.203 13.648 1 98.31 436 GLU B CA 1
ATOM 9409 C C . GLU B 1 436 ? -40.469 27.984 12.742 1 98.31 436 GLU B C 1
ATOM 9411 O O . GLU B 1 436 ? -40.156 28.062 11.555 1 98.31 436 GLU B O 1
ATOM 9416 N N . VAL B 1 437 ? -40.875 26.844 13.367 1 98.31 437 VAL B N 1
ATOM 9417 C CA . VAL B 1 437 ? -40.719 25.578 12.664 1 98.31 437 VAL B CA 1
ATOM 9418 C C . VAL B 1 437 ? -42.094 25 12.328 1 98.31 437 VAL B C 1
ATOM 9420 O O . VAL B 1 437 ? -42.969 24.938 13.188 1 98.31 437 VAL B O 1
ATOM 9423 N N . THR B 1 438 ? -42.25 24.609 11.062 1 98.06 438 THR B N 1
ATOM 9424 C CA . THR B 1 438 ? -43.375 23.812 10.602 1 98.06 438 THR B CA 1
ATOM 9425 C C . THR B 1 438 ? -42.906 22.438 10.141 1 98.06 438 THR B C 1
ATOM 9427 O O . THR B 1 438 ? -42.094 22.328 9.219 1 98.06 438 THR B O 1
ATOM 9430 N N . GLU B 1 439 ? -43.438 21.469 10.82 1 96.81 439 GLU B N 1
ATOM 9431 C CA . GLU B 1 439 ? -43.062 20.094 10.484 1 96.81 439 GLU B CA 1
ATOM 9432 C C . GLU B 1 439 ? -43.906 19.547 9.344 1 96.81 439 GLU B C 1
ATOM 9434 O O . GLU B 1 439 ? -45.125 19.75 9.312 1 96.81 439 GLU B O 1
ATOM 9439 N N . GLY B 1 440 ? -43.188 19 8.344 1 94.25 440 GLY B N 1
ATOM 9440 C CA . GLY B 1 440 ? -43.844 18.312 7.246 1 94.25 440 GLY B CA 1
ATOM 9441 C C . GLY B 1 440 ? -43.469 16.844 7.148 1 94.25 440 GLY B C 1
ATOM 9442 O O . GLY B 1 440 ? -42.906 16.281 8.102 1 94.25 440 GLY B O 1
ATOM 9443 N N . GLN B 1 441 ? -43.906 16.266 6.027 1 93.44 441 GLN B N 1
ATOM 9444 C CA . GLN B 1 441 ? -43.5 14.891 5.773 1 93.44 441 GLN B CA 1
ATOM 9445 C C . GLN B 1 441 ? -42.062 14.797 5.332 1 93.44 441 GLN B C 1
ATOM 9447 O O . GLN B 1 441 ? -41.719 15.156 4.199 1 93.44 441 GLN B O 1
ATOM 9452 N N . ASP B 1 442 ? -41.219 14.414 6.094 1 95.12 442 ASP B N 1
ATOM 9453 C CA . ASP B 1 442 ? -39.812 14.219 5.836 1 95.12 442 ASP B CA 1
ATOM 9454 C C . ASP B 1 442 ? -39.125 15.547 5.559 1 95.12 442 ASP B C 1
ATOM 9456 O O . ASP B 1 442 ? -38.188 15.609 4.734 1 95.12 442 ASP B O 1
ATOM 9460 N N . GLU B 1 443 ? -39.625 16.578 6.09 1 97.62 443 GLU B N 1
ATOM 9461 C CA . GLU B 1 443 ? -39 17.875 5.93 1 97.62 443 GLU B CA 1
ATOM 9462 C C . GLU B 1 443 ? -39.406 18.828 7.043 1 97.62 443 GLU B C 1
ATOM 9464 O O . GLU B 1 443 ? -40.406 18.578 7.746 1 97.62 443 GLU B O 1
ATOM 9469 N N . TRP B 1 444 ? -38.75 19.875 7.371 1 98.31 444 TRP B N 1
ATOM 9470 C CA . TRP B 1 444 ? -39.062 21 8.25 1 98.31 444 TRP B CA 1
ATOM 9471 C C . TRP B 1 444 ? -39 22.312 7.48 1 98.31 444 TRP B C 1
ATOM 9473 O O . TRP B 1 444 ? -38.125 22.516 6.641 1 98.31 444 TRP B O 1
ATOM 9483 N N . LYS B 1 445 ? -39.906 23.125 7.652 1 98.31 445 LYS B N 1
ATOM 9484 C CA . LYS B 1 445 ? -39.844 24.516 7.223 1 98.31 445 LYS B CA 1
ATOM 9485 C C . LYS B 1 445 ? -39.531 25.438 8.398 1 98.31 445 LYS B C 1
ATOM 9487 O O . LYS B 1 445 ? -40.312 25.516 9.352 1 98.31 445 LYS B O 1
ATOM 9492 N N . ALA B 1 446 ? -38.438 26.125 8.328 1 98.31 446 ALA B N 1
ATOM 9493 C CA . ALA B 1 446 ? -38 26.953 9.445 1 98.31 446 ALA B CA 1
ATOM 9494 C C . ALA B 1 446 ? -37.812 28.406 9.008 1 98.31 446 ALA B C 1
ATOM 9496 O O . ALA B 1 446 ? -37.156 28.688 7.984 1 98.31 446 ALA B O 1
ATOM 9497 N N . VAL B 1 447 ? -38.406 29.312 9.719 1 98.31 447 VAL B N 1
ATOM 9498 C CA . VAL B 1 447 ? -38.125 30.734 9.547 1 98.31 447 VAL B CA 1
ATOM 9499 C C . VAL B 1 447 ? -37.062 31.188 10.531 1 98.31 447 VAL B C 1
ATOM 9501 O O . VAL B 1 447 ? -37.25 31.078 11.75 1 98.31 447 VAL B O 1
ATOM 9504 N N . ALA B 1 448 ? -35.969 31.578 10.031 1 97.94 448 ALA B N 1
ATOM 9505 C CA . ALA B 1 448 ? -34.844 31.969 10.875 1 97.94 448 ALA B CA 1
ATOM 9506 C C . ALA B 1 448 ? -35.188 33.156 11.773 1 97.94 448 ALA B C 1
ATOM 9508 O O . ALA B 1 448 ? -35.969 34.031 11.375 1 97.94 448 ALA B O 1
ATOM 9509 N N . PRO B 1 449 ? -34.719 33.219 13.023 1 97.38 449 PRO B N 1
ATOM 9510 C CA . PRO B 1 449 ? -34.906 34.406 13.844 1 97.38 449 PRO B CA 1
ATOM 9511 C C . PRO B 1 449 ? -34.188 35.625 13.289 1 97.38 449 PRO B C 1
ATOM 9513 O O . PRO B 1 449 ? -33.281 35.469 12.461 1 97.38 449 PRO B O 1
ATOM 9516 N N . THR B 1 450 ? -34.469 36.875 13.711 1 96.56 450 THR B N 1
ATOM 9517 C CA . THR B 1 450 ? -33.938 38.094 13.141 1 96.56 450 THR B CA 1
ATOM 9518 C C . THR B 1 450 ? -32.438 38.281 13.477 1 96.56 450 THR B C 1
ATOM 9520 O O . THR B 1 450 ? -31.703 38.906 12.742 1 96.56 450 THR B O 1
ATOM 9523 N N . TRP B 1 451 ? -31.984 37.562 14.547 1 96.5 451 TRP B N 1
ATOM 9524 C CA . TRP B 1 451 ? -30.594 37.75 14.984 1 96.5 451 TRP B CA 1
ATOM 9525 C C . TRP B 1 451 ? -29.672 36.75 14.297 1 96.5 451 TRP B C 1
ATOM 9527 O O . TRP B 1 451 ? -28.453 36.844 14.422 1 96.5 451 TRP B O 1
ATOM 9537 N N . ARG B 1 452 ? -30.25 35.781 13.641 1 96.19 452 ARG B N 1
ATOM 9538 C CA . ARG B 1 452 ? -29.438 34.812 12.906 1 96.19 452 ARG B CA 1
ATOM 9539 C C . ARG B 1 452 ? -29.516 35.094 11.406 1 96.19 452 ARG B C 1
ATOM 9541 O O . ARG B 1 452 ? -30.031 34.25 10.656 1 96.19 452 ARG B O 1
ATOM 9548 N N . PHE B 1 453 ? -29 36.156 11 1 93 453 PHE B N 1
ATOM 9549 C CA . PHE B 1 453 ? -29.031 36.531 9.594 1 93 453 PHE B CA 1
ATOM 9550 C C . PHE B 1 453 ? -28.047 35.719 8.773 1 93 453 PHE B C 1
ATOM 9552 O O . PHE B 1 453 ? -28 35.844 7.551 1 93 453 PHE B O 1
ATOM 9559 N N . ASP B 1 454 ? -27.328 34.719 9.43 1 93.19 454 ASP B N 1
ATOM 9560 C CA . ASP B 1 454 ? -26.438 33.781 8.758 1 93.19 454 ASP B CA 1
ATOM 9561 C C . ASP B 1 454 ? -27.188 32.531 8.281 1 93.19 454 ASP B C 1
ATOM 9563 O O . ASP B 1 454 ? -26.656 31.75 7.496 1 93.19 454 ASP B O 1
ATOM 9567 N N . MET B 1 455 ? -28.375 32.375 8.797 1 95.81 455 MET B N 1
ATOM 9568 C CA . MET B 1 455 ? -29.203 31.266 8.359 1 95.81 455 MET B CA 1
ATOM 9569 C C . MET B 1 455 ? -29.984 31.625 7.102 1 95.81 455 MET B C 1
ATOM 9571 O O . MET B 1 455 ? -30.984 32.344 7.168 1 95.81 455 MET B O 1
ATOM 9575 N N . GLU B 1 456 ? -29.484 31.031 5.984 1 95.69 456 GLU B N 1
ATOM 9576 C CA . GLU B 1 456 ? -30.094 31.438 4.723 1 95.69 456 GLU B CA 1
ATOM 9577 C C . GLU B 1 456 ? -30.422 30.234 3.852 1 95.69 456 GLU B C 1
ATOM 9579 O O . GLU B 1 456 ? -31.328 30.297 3.014 1 95.69 456 GLU B O 1
ATOM 9584 N N . ILE B 1 457 ? -29.703 29.125 4.039 1 97.06 457 ILE B N 1
ATOM 9585 C CA . ILE B 1 457 ? -29.859 27.984 3.146 1 97.06 457 ILE B CA 1
ATOM 9586 C C . ILE B 1 457 ? -30.016 26.703 3.967 1 97.06 457 ILE B C 1
ATOM 9588 O O . ILE B 1 457 ? -29.859 26.734 5.188 1 97.06 457 ILE B O 1
ATOM 9592 N N . GLU B 1 458 ? -30.359 25.672 3.287 1 97.56 458 GLU B N 1
ATOM 9593 C CA . GLU B 1 458 ? -30.641 24.375 3.906 1 97.56 458 GLU B CA 1
ATOM 9594 C C . GLU B 1 458 ? -29.438 23.875 4.703 1 97.56 458 GLU B C 1
ATOM 9596 O O . GLU B 1 458 ? -29.594 23.359 5.809 1 97.56 458 GLU B O 1
ATOM 9601 N N . GLU B 1 459 ? -28.172 24.141 4.172 1 97.31 459 GLU B N 1
ATOM 9602 C CA . GLU B 1 459 ? -26.953 23.672 4.809 1 97.31 459 GLU B CA 1
ATOM 9603 C C . GLU B 1 459 ? -26.703 24.391 6.137 1 97.31 459 GLU B C 1
ATOM 9605 O O . GLU B 1 459 ? -26.094 23.828 7.043 1 97.31 459 GLU B O 1
ATOM 9610 N N . ASP B 1 460 ? -27.234 25.578 6.293 1 97.44 460 ASP B N 1
ATOM 9611 C CA . ASP B 1 460 ? -27.094 26.297 7.555 1 97.44 460 ASP B CA 1
ATOM 9612 C C . ASP B 1 460 ? -27.891 25.609 8.664 1 97.44 460 ASP B C 1
ATOM 9614 O O . ASP B 1 460 ? -27.438 25.547 9.812 1 97.44 460 ASP B O 1
ATOM 9618 N N . LEU B 1 461 ? -29.016 25.094 8.305 1 98.12 461 LEU B N 1
ATOM 9619 C CA . LEU B 1 461 ? -29.812 24.375 9.297 1 98.12 461 LEU B CA 1
ATOM 9620 C C . LEU B 1 461 ? -29.172 23.047 9.664 1 98.12 461 LEU B C 1
ATOM 9622 O O . LEU B 1 461 ? -29.172 22.656 10.836 1 98.12 461 LEU B O 1
ATOM 9626 N N . VAL B 1 462 ? -28.656 22.375 8.625 1 97.75 462 VAL B N 1
ATOM 9627 C CA . VAL B 1 462 ? -27.953 21.109 8.883 1 97.75 462 VAL B CA 1
ATOM 9628 C C . VAL B 1 462 ? -26.812 21.344 9.875 1 97.75 462 VAL B C 1
ATOM 9630 O O . VAL B 1 462 ? -26.641 20.578 10.82 1 97.75 462 VAL B O 1
ATOM 9633 N N . GLU B 1 463 ? -26.062 22.406 9.625 1 96.38 463 GLU B N 1
ATOM 9634 C CA . GLU B 1 463 ? -24.953 22.766 10.5 1 96.38 463 GLU B CA 1
ATOM 9635 C C . GLU B 1 463 ? -25.422 23 11.93 1 96.38 463 GLU B C 1
ATOM 9637 O O . GLU B 1 463 ? -24.812 22.484 12.875 1 96.38 463 GLU B O 1
ATOM 9642 N N . GLU B 1 464 ? -26.453 23.75 12.133 1 97 464 GLU B N 1
ATOM 9643 C CA . GLU B 1 464 ? -26.953 24.078 13.469 1 97 464 GLU B CA 1
ATOM 9644 C C . GLU B 1 464 ? -27.453 22.828 14.188 1 97 464 GLU B C 1
ATOM 9646 O O . GLU B 1 464 ? -27.219 22.672 15.391 1 97 464 GLU B O 1
ATOM 9651 N N . VAL B 1 465 ? -28.094 21.938 13.453 1 97.62 465 VAL B N 1
ATOM 9652 C CA . VAL B 1 465 ? -28.562 20.703 14.062 1 97.62 465 VAL B CA 1
ATOM 9653 C C . VAL B 1 465 ? -27.375 19.875 14.531 1 97.62 465 VAL B C 1
ATOM 9655 O O . VAL B 1 465 ? -27.359 19.375 15.664 1 97.62 465 VAL B O 1
ATOM 9658 N N . ALA B 1 466 ? -26.406 19.719 13.648 1 95.81 466 ALA B N 1
ATOM 9659 C CA . ALA B 1 466 ? -25.203 18.953 14 1 95.81 466 ALA B CA 1
ATOM 9660 C C . ALA B 1 466 ? -24.469 19.578 15.18 1 95.81 466 ALA B C 1
ATOM 9662 O O . ALA B 1 466 ? -24.047 18.875 16.094 1 95.81 466 ALA B O 1
ATOM 9663 N N . ARG B 1 467 ? -24.297 20.906 15.141 1 95 467 ARG B N 1
ATOM 9664 C CA . ARG B 1 467 ? -23.594 21.656 16.172 1 95 467 ARG B CA 1
ATOM 9665 C C . ARG B 1 467 ? -24.25 21.469 17.531 1 95 467 ARG B C 1
ATOM 9667 O O . ARG B 1 467 ? -23.594 21.172 18.531 1 95 467 ARG B O 1
ATOM 9674 N N . VAL B 1 468 ? -25.516 21.625 17.625 1 95.94 468 VAL B N 1
ATOM 9675 C CA . VAL B 1 468 ? -26.25 21.562 18.891 1 95.94 468 VAL B CA 1
ATOM 9676 C C . VAL B 1 468 ? -26.344 20.109 19.359 1 95.94 468 VAL B C 1
ATOM 9678 O O . VAL B 1 468 ? -26.234 19.828 20.547 1 95.94 468 VAL B O 1
ATOM 9681 N N . TYR B 1 469 ? -26.547 19.172 18.359 1 94.62 469 TYR B N 1
ATOM 9682 C CA . TYR B 1 469 ? -26.516 17.75 18.688 1 94.62 469 TYR B CA 1
ATOM 9683 C C . TYR B 1 469 ? -25.172 17.375 19.297 1 94.62 469 TYR B C 1
ATOM 9685 O O . TYR B 1 469 ? -25.109 16.594 20.25 1 94.62 469 TYR B O 1
ATOM 9693 N N . GLY B 1 470 ? -24.125 17.953 18.75 1 92.69 470 GLY B N 1
ATOM 9694 C CA . GLY B 1 470 ? -22.766 17.672 19.188 1 92.69 470 GLY B CA 1
ATOM 9695 C C . GLY B 1 470 ? -22.031 16.734 18.25 1 92.69 470 GLY B C 1
ATOM 9696 O O . GLY B 1 470 ? -22.391 15.555 18.141 1 92.69 470 GLY B O 1
ATOM 9697 N N . TYR B 1 471 ? -20.969 17.266 17.703 1 90.94 471 TYR B N 1
ATOM 9698 C CA . TYR B 1 471 ? -20.188 16.469 16.766 1 90.94 471 TYR B CA 1
ATOM 9699 C C . TYR B 1 471 ? -19.625 15.234 17.453 1 90.94 471 TYR B C 1
ATOM 9701 O O . TYR B 1 471 ? -19.453 14.188 16.812 1 90.94 471 TYR B O 1
ATOM 9709 N N . ASN B 1 472 ? -19.375 15.297 18.75 1 90.25 472 ASN B N 1
ATOM 9710 C CA . ASN B 1 472 ? -18.797 14.188 19.5 1 90.25 472 ASN B CA 1
ATOM 9711 C C . ASN B 1 472 ? -19.812 13.062 19.688 1 90.25 472 ASN B C 1
ATOM 9713 O O . ASN B 1 472 ? -19.453 11.945 20.047 1 90.25 472 ASN B O 1
ATOM 9717 N N . ASN B 1 473 ? -21.062 13.438 19.469 1 91.56 473 ASN B N 1
ATOM 9718 C CA . ASN B 1 473 ? -22.109 12.445 19.641 1 91.56 473 ASN B CA 1
ATOM 9719 C C . ASN B 1 473 ? -22.344 11.641 18.375 1 91.56 473 ASN B C 1
ATOM 9721 O O . ASN B 1 473 ? -23.125 10.68 18.359 1 91.56 473 ASN B O 1
ATOM 9725 N N . ILE B 1 474 ? -21.703 12.078 17.297 1 91.88 474 ILE B N 1
ATOM 9726 C CA . ILE B 1 474 ? -21.781 11.336 16.047 1 91.88 474 ILE B CA 1
ATOM 9727 C C . ILE B 1 474 ? -20.781 10.18 16.062 1 91.88 474 ILE B C 1
ATOM 9729 O O . ILE B 1 474 ? -19.578 10.398 16.219 1 91.88 474 ILE B O 1
ATOM 9733 N N . PRO B 1 475 ? -21.25 8.961 15.969 1 90.81 475 PRO B N 1
ATOM 9734 C CA . PRO B 1 475 ? -20.359 7.797 16.094 1 90.81 475 PRO B CA 1
ATOM 9735 C C . PRO B 1 475 ? -19.312 7.734 14.984 1 90.81 475 PRO B C 1
ATOM 9737 O O . PRO B 1 475 ? -19.562 8.172 13.859 1 90.81 475 PRO B O 1
ATOM 9740 N N . ASP B 1 476 ? -18.094 7.223 15.328 1 85.88 476 ASP B N 1
ATOM 9741 C CA . ASP B 1 476 ? -17.031 6.941 14.367 1 85.88 476 ASP B CA 1
ATOM 9742 C C . ASP B 1 476 ? -17.266 5.609 13.664 1 85.88 476 ASP B C 1
ATOM 9744 O O . ASP B 1 476 ? -16.938 4.551 14.203 1 85.88 476 ASP B O 1
ATOM 9748 N N . GLU B 1 477 ? -17.938 5.531 12.562 1 82.94 477 GLU B N 1
ATOM 9749 C CA . GLU B 1 477 ? -18.203 4.309 11.812 1 82.94 477 GLU B CA 1
ATOM 9750 C C . GLU B 1 477 ? -17.312 4.219 10.57 1 82.94 477 GLU B C 1
ATOM 9752 O O . GLU B 1 477 ? -17.125 5.207 9.859 1 82.94 477 GLU B O 1
ATOM 9757 N N . PRO B 1 478 ? -16.75 3.01 10.328 1 84.31 478 PRO B N 1
ATOM 9758 C CA . PRO B 1 478 ? -15.93 2.873 9.117 1 84.31 478 PRO B CA 1
ATOM 9759 C C . PRO B 1 478 ? -16.766 2.979 7.836 1 84.31 478 PRO B C 1
ATOM 9761 O O . PRO B 1 478 ? -17.922 2.562 7.809 1 84.31 478 PRO B O 1
ATOM 9764 N N . ILE B 1 479 ? -16.297 3.529 6.781 1 81.75 479 ILE B N 1
ATOM 9765 C CA . ILE B 1 479 ? -16.922 3.602 5.469 1 81.75 479 ILE B CA 1
ATOM 9766 C C . ILE B 1 479 ? -17.031 2.201 4.871 1 81.75 479 ILE B C 1
ATOM 9768 O O . ILE B 1 479 ? -16.062 1.433 4.898 1 81.75 479 ILE B O 1
ATOM 9772 N N . GLN B 1 480 ? -18.312 1.834 4.531 1 80.75 480 GLN B N 1
ATOM 9773 C CA . GLN B 1 480 ? -18.531 0.563 3.846 1 80.75 480 GLN B CA 1
ATOM 9774 C C . GLN B 1 480 ? -18.234 0.683 2.355 1 80.75 480 GLN B C 1
ATOM 9776 O O . GLN B 1 480 ? -18.781 1.55 1.672 1 80.75 480 GLN B O 1
ATOM 9781 N N . ALA B 1 481 ? -17.234 0.015 1.951 1 82.19 481 ALA B N 1
ATOM 9782 C CA . ALA B 1 481 ? -16.875 0.081 0.536 1 82.19 481 ALA B CA 1
ATOM 9783 C C . ALA B 1 481 ? -16.672 -1.315 -0.043 1 82.19 481 ALA B C 1
ATOM 9785 O O . ALA B 1 481 ? -16.359 -2.256 0.689 1 82.19 481 ALA B O 1
ATOM 9786 N N . GLY B 1 482 ? -17.172 -1.523 -1.351 1 83.69 482 GLY B N 1
ATOM 9787 C CA . GLY B 1 482 ? -16.766 -2.719 -2.076 1 83.69 482 GLY B CA 1
ATOM 9788 C C . GLY B 1 482 ? -15.273 -2.787 -2.342 1 83.69 482 GLY B C 1
ATOM 9789 O O . GLY B 1 482 ? -14.695 -1.853 -2.898 1 83.69 482 GLY B O 1
ATOM 9790 N N . LEU B 1 483 ? -14.703 -3.789 -1.788 1 80.69 483 LEU B N 1
ATOM 9791 C CA . LEU B 1 483 ? -13.266 -3.945 -1.96 1 80.69 483 LEU B CA 1
ATOM 9792 C C . LEU B 1 483 ? -12.93 -4.379 -3.383 1 80.69 483 LEU B C 1
ATOM 9794 O O . LEU B 1 483 ? -13.414 -5.41 -3.852 1 80.69 483 LEU B O 1
ATOM 9798 N N . ILE B 1 484 ? -12.336 -3.527 -4.152 1 81.19 484 ILE B N 1
ATOM 9799 C CA . ILE B 1 484 ? -11.859 -3.846 -5.496 1 81.19 484 ILE B CA 1
ATOM 9800 C C . ILE B 1 484 ? -10.336 -3.787 -5.539 1 81.19 484 ILE B C 1
ATOM 9802 O O . ILE B 1 484 ? -9.727 -2.902 -4.93 1 81.19 484 ILE B O 1
ATOM 9806 N N . MET B 1 485 ? -9.766 -4.844 -6.102 1 79 485 MET B N 1
ATOM 9807 C CA . MET B 1 485 ? -8.312 -4.836 -6.25 1 79 485 MET B CA 1
ATOM 9808 C C . MET B 1 485 ? -7.875 -3.76 -7.238 1 79 485 MET B C 1
ATOM 9810 O O . MET B 1 485 ? -8.469 -3.619 -8.312 1 79 485 MET B O 1
ATOM 9814 N N . GLY B 1 486 ? -7.117 -2.887 -6.785 1 76.75 486 GLY B N 1
ATOM 9815 C CA . GLY B 1 486 ? -6.578 -1.879 -7.688 1 76.75 486 GLY B CA 1
ATOM 9816 C C . GLY B 1 486 ? -5.699 -2.463 -8.773 1 76.75 486 GLY B C 1
ATOM 9817 O O . GLY B 1 486 ? -5.246 -3.604 -8.672 1 76.75 486 GLY B O 1
ATOM 9818 N N . THR B 1 487 ? -5.715 -1.792 -10.008 1 83.88 487 THR B N 1
ATOM 9819 C CA . THR B 1 487 ? -4.848 -2.199 -11.109 1 83.88 487 THR B CA 1
ATOM 9820 C C . THR B 1 487 ? -3.4 -1.797 -10.836 1 83.88 487 THR B C 1
ATOM 9822 O O . THR B 1 487 ? -3.145 -0.747 -10.242 1 83.88 487 THR B O 1
ATOM 9825 N N . HIS B 1 488 ? -2.49 -2.711 -10.875 1 86.75 488 HIS B N 1
ATOM 9826 C CA . HIS B 1 488 ? -1.06 -2.455 -10.758 1 86.75 488 HIS B CA 1
ATOM 9827 C C . HIS B 1 488 ? -0.336 -2.771 -12.062 1 86.75 488 HIS B C 1
ATOM 9829 O O . HIS B 1 488 ? -0.388 -3.904 -12.547 1 86.75 488 HIS B O 1
ATOM 9835 N N . ARG B 1 489 ? 0.165 -1.685 -12.758 1 91.94 489 ARG B N 1
ATOM 9836 C CA . ARG B 1 489 ? 0.985 -1.868 -13.953 1 91.94 489 ARG B CA 1
ATOM 9837 C C . ARG B 1 489 ? 2.461 -1.985 -13.594 1 91.94 489 ARG B C 1
ATOM 9839 O O . ARG B 1 489 ? 3.086 -1.003 -13.18 1 91.94 489 ARG B O 1
ATOM 9846 N N . GLU B 1 490 ? 3.072 -3.09 -13.773 1 90.75 490 GLU B N 1
ATOM 9847 C CA . GLU B 1 490 ? 4.465 -3.355 -13.43 1 90.75 490 GLU B CA 1
ATOM 9848 C C . GLU B 1 490 ? 5.414 -2.48 -14.242 1 90.75 490 GLU B C 1
ATOM 9850 O O . GLU B 1 490 ? 6.539 -2.213 -13.812 1 90.75 490 GLU B O 1
ATOM 9855 N N . ALA B 1 491 ? 4.965 -2.023 -15.312 1 94.06 491 ALA B N 1
ATOM 9856 C CA . ALA B 1 491 ? 5.801 -1.237 -16.219 1 94.06 491 ALA B CA 1
ATOM 9857 C C . ALA B 1 491 ? 5.938 0.201 -15.719 1 94.06 491 ALA B C 1
ATOM 9859 O O . ALA B 1 491 ? 6.691 0.991 -16.297 1 94.06 491 ALA B O 1
ATOM 9860 N N . ASP B 1 492 ? 5.293 0.557 -14.672 1 94.56 492 ASP B N 1
ATOM 9861 C CA . ASP B 1 492 ? 5.43 1.894 -14.102 1 94.56 492 ASP B CA 1
ATOM 9862 C C . ASP B 1 492 ? 6.598 1.954 -13.117 1 94.56 492 ASP B C 1
ATOM 9864 O O . ASP B 1 492 ? 6.637 1.197 -12.148 1 94.56 492 ASP B O 1
ATOM 9868 N N . LEU B 1 493 ? 7.562 2.799 -13.414 1 95.44 493 LEU B N 1
ATOM 9869 C CA . LEU B 1 493 ? 8.617 3.098 -12.453 1 95.44 493 LEU B CA 1
ATOM 9870 C C . LEU B 1 493 ? 8.195 4.215 -11.508 1 95.44 493 LEU B C 1
ATOM 9872 O O . LEU B 1 493 ? 7.926 5.336 -11.945 1 95.44 493 LEU B O 1
ATOM 9876 N N . SER B 1 494 ? 8.055 3.932 -10.25 1 95.06 494 SER B N 1
ATOM 9877 C CA . SER B 1 494 ? 7.602 4.941 -9.305 1 95.06 494 SER B CA 1
ATOM 9878 C C . SER B 1 494 ? 8.703 5.941 -8.984 1 95.06 494 SER B C 1
ATOM 9880 O O . SER B 1 494 ? 9.875 5.574 -8.891 1 95.06 494 SER B O 1
ATOM 9882 N N . LEU B 1 495 ? 8.336 7.215 -8.805 1 96.06 495 LEU B N 1
ATOM 9883 C CA . LEU B 1 495 ? 9.258 8.258 -8.375 1 96.06 495 LEU B CA 1
ATOM 9884 C C . LEU B 1 495 ? 9.875 7.922 -7.023 1 96.06 495 LEU B C 1
ATOM 9886 O O . LEU B 1 495 ? 11.055 8.188 -6.785 1 96.06 495 LEU B O 1
ATOM 9890 N N . LYS B 1 496 ? 9.062 7.316 -6.207 1 95.75 496 LYS B N 1
ATOM 9891 C CA . LYS B 1 496 ? 9.531 6.922 -4.883 1 95.75 496 LYS B CA 1
ATOM 9892 C C . LYS B 1 496 ? 10.727 5.98 -4.98 1 95.75 496 LYS B C 1
ATOM 9894 O O . LYS B 1 496 ? 11.688 6.098 -4.215 1 95.75 496 LYS B O 1
ATOM 9899 N N . ARG B 1 497 ? 10.703 5.039 -5.867 1 96.88 497 ARG B N 1
ATOM 9900 C CA . ARG B 1 497 ? 11.797 4.09 -6.059 1 96.88 497 ARG B CA 1
ATOM 9901 C C . ARG B 1 497 ? 13.078 4.805 -6.469 1 96.88 497 ARG B C 1
ATOM 9903 O O . ARG B 1 497 ? 14.164 4.461 -6 1 96.88 497 ARG B O 1
ATOM 9910 N N . VAL B 1 498 ? 12.992 5.77 -7.348 1 97.44 498 VAL B N 1
ATOM 9911 C CA . VAL B 1 498 ? 14.133 6.539 -7.832 1 97.44 498 VAL B CA 1
ATOM 9912 C C . VAL B 1 498 ? 14.703 7.391 -6.699 1 97.44 498 VAL B C 1
ATOM 9914 O O . VAL B 1 498 ? 15.922 7.469 -6.523 1 97.44 498 VAL B O 1
ATOM 9917 N N . LYS B 1 499 ? 13.82 8.008 -5.926 1 97.44 499 LYS B N 1
ATOM 9918 C CA . LYS B 1 499 ? 14.258 8.789 -4.773 1 97.44 499 LYS B CA 1
ATOM 9919 C C . LYS B 1 499 ? 15.023 7.926 -3.781 1 97.44 499 LYS B C 1
ATOM 9921 O O . LYS B 1 499 ? 16.062 8.344 -3.268 1 97.44 499 LYS B O 1
ATOM 9926 N N . THR B 1 500 ? 14.523 6.777 -3.555 1 96.81 500 THR B N 1
ATOM 9927 C CA . THR B 1 500 ? 15.188 5.848 -2.646 1 96.81 500 THR B CA 1
ATOM 9928 C C . THR B 1 500 ? 16.578 5.5 -3.154 1 96.81 500 THR B C 1
ATOM 9930 O O . THR B 1 500 ? 17.531 5.457 -2.375 1 96.81 500 THR B O 1
ATOM 9933 N N . MET B 1 501 ? 16.719 5.273 -4.461 1 97.25 501 MET B N 1
ATOM 9934 C CA . MET B 1 501 ? 18.016 4.988 -5.066 1 97.25 501 MET B CA 1
ATOM 9935 C C . MET B 1 501 ? 19 6.133 -4.816 1 97.25 501 MET B C 1
ATOM 9937 O O . MET B 1 501 ? 20.125 5.902 -4.406 1 97.25 501 MET B O 1
ATOM 9941 N N . LEU B 1 502 ? 18.547 7.293 -5.039 1 97.94 502 LEU B N 1
ATOM 9942 C CA . LEU B 1 502 ? 19.406 8.453 -4.844 1 97.94 502 LEU B CA 1
ATOM 9943 C C . LEU B 1 502 ? 19.766 8.625 -3.371 1 97.94 502 LEU B C 1
ATOM 9945 O O . LEU B 1 502 ? 20.922 8.914 -3.041 1 97.94 502 LEU B O 1
ATOM 9949 N N . ASN B 1 503 ? 18.797 8.414 -2.5 1 96.5 503 ASN B N 1
ATOM 9950 C CA . ASN B 1 503 ? 19.094 8.43 -1.071 1 96.5 503 ASN B CA 1
ATOM 9951 C C . ASN B 1 503 ? 20.156 7.406 -0.705 1 96.5 503 ASN B C 1
ATOM 9953 O O . ASN B 1 503 ? 21.078 7.711 0.062 1 96.5 503 ASN B O 1
ATOM 9957 N N . ASP B 1 504 ? 20 6.293 -1.23 1 96.19 504 ASP B N 1
ATOM 9958 C CA . ASP B 1 504 ? 20.922 5.207 -0.926 1 96.19 504 ASP B CA 1
ATOM 9959 C C . ASP B 1 504 ? 22.312 5.488 -1.497 1 96.19 504 ASP B C 1
ATOM 9961 O O . ASP B 1 504 ? 23.297 4.887 -1.069 1 96.19 504 ASP B O 1
ATOM 9965 N N . LYS B 1 505 ? 22.422 6.367 -2.473 1 95.88 505 LYS B N 1
ATOM 9966 C CA . LYS B 1 505 ? 23.703 6.781 -3.037 1 95.88 505 LYS B CA 1
ATOM 9967 C C . LYS B 1 505 ? 24.281 7.973 -2.275 1 95.88 505 LYS B C 1
ATOM 9969 O O . LYS B 1 505 ? 25.281 8.547 -2.682 1 95.88 505 LYS B O 1
ATOM 9974 N N . GLY B 1 506 ? 23.547 8.414 -1.246 1 95.12 506 GLY B N 1
ATOM 9975 C CA . GLY B 1 506 ? 24.109 9.438 -0.372 1 95.12 506 GLY B CA 1
ATOM 9976 C C . GLY B 1 506 ? 23.531 10.812 -0.63 1 95.12 506 GLY B C 1
ATOM 9977 O O . GLY B 1 506 ? 23.953 11.797 -0.028 1 95.12 506 GLY B O 1
ATOM 9978 N N . TYR B 1 507 ? 22.5 10.883 -1.509 1 97.81 507 TYR B N 1
ATOM 9979 C CA . TYR B 1 507 ? 21.859 12.164 -1.773 1 97.81 507 TYR B CA 1
ATOM 9980 C C . TYR B 1 507 ? 20.828 12.484 -0.702 1 97.81 507 TYR B C 1
ATOM 9982 O O . TYR B 1 507 ? 20.281 11.578 -0.068 1 97.81 507 TYR B O 1
ATOM 9990 N N . GLN B 1 508 ? 20.609 13.758 -0.565 1 97.31 508 GLN B N 1
ATOM 9991 C CA . GLN B 1 508 ? 19.484 14.25 0.233 1 97.31 508 GLN B CA 1
ATOM 9992 C C . GLN B 1 508 ? 18.469 14.984 -0.639 1 97.31 508 GLN B C 1
ATOM 9994 O O . GLN B 1 508 ? 18.844 15.781 -1.504 1 97.31 508 GLN B O 1
ATOM 9999 N N . GLU B 1 509 ? 17.234 14.703 -0.34 1 97.88 509 GLU B N 1
ATOM 10000 C CA . GLU B 1 509 ? 16.188 15.414 -1.081 1 97.88 509 GLU B CA 1
ATOM 10001 C C . GLU B 1 509 ? 15.953 16.812 -0.505 1 97.88 509 GLU B C 1
ATOM 10003 O O . GLU B 1 509 ? 15.891 16.969 0.715 1 97.88 509 GLU B O 1
ATOM 10008 N N . VAL B 1 510 ? 15.906 17.75 -1.349 1 97.94 510 VAL B N 1
ATOM 10009 C CA . VAL B 1 510 ? 15.57 19.109 -0.944 1 97.94 510 VAL B CA 1
ATOM 10010 C C . VAL B 1 510 ? 14.344 19.594 -1.72 1 97.94 510 VAL B C 1
ATOM 10012 O O . VAL B 1 510 ? 14.094 19.141 -2.84 1 97.94 510 VAL B O 1
ATOM 10015 N N . ILE B 1 511 ? 13.594 20.406 -1.112 1 97.19 511 ILE B N 1
ATOM 10016 C CA . ILE B 1 511 ? 12.445 21.062 -1.743 1 97.19 511 ILE B CA 1
ATOM 10017 C C . ILE B 1 511 ? 12.648 22.562 -1.751 1 97.19 511 ILE B C 1
ATOM 10019 O O . ILE B 1 511 ? 12.586 23.219 -0.702 1 97.19 511 ILE B O 1
ATOM 10023 N N . THR B 1 512 ? 12.859 23.094 -2.895 1 97.31 512 THR B N 1
ATOM 10024 C CA . THR B 1 512 ? 13.102 24.531 -3.018 1 97.31 512 THR B CA 1
ATOM 10025 C C . THR B 1 512 ? 11.852 25.25 -3.527 1 97.31 512 THR B C 1
ATOM 10027 O O . THR B 1 512 ? 10.914 24.609 -4.004 1 97.31 512 THR B O 1
ATOM 10030 N N . TYR B 1 513 ? 11.82 26.531 -3.447 1 95.94 513 TYR B N 1
ATOM 10031 C CA . TYR B 1 513 ? 10.703 27.328 -3.912 1 95.94 513 TYR B CA 1
ATOM 10032 C C . TYR B 1 513 ? 10.641 27.359 -5.434 1 95.94 513 TYR B C 1
ATOM 10034 O O . TYR B 1 513 ? 11.68 27.375 -6.102 1 95.94 513 TYR B O 1
ATOM 10042 N N . SER B 1 514 ? 9.438 27.5 -5.918 1 96.12 514 SER B N 1
ATOM 10043 C CA . SER B 1 514 ? 9.227 27.641 -7.355 1 96.12 514 SER B CA 1
ATOM 10044 C C . SER B 1 514 ? 9.516 29.062 -7.824 1 96.12 514 SER B C 1
ATOM 10046 O O . SER B 1 514 ? 9.719 29.297 -9.016 1 96.12 514 SER B O 1
ATOM 10048 N N . PHE B 1 515 ? 9.438 30.078 -6.902 1 95.56 515 PHE B N 1
ATOM 10049 C CA . PHE B 1 515 ? 9.758 31.469 -7.203 1 95.56 515 PHE B CA 1
ATOM 10050 C C . PHE B 1 515 ? 11.234 31.734 -6.945 1 95.56 515 PHE B C 1
ATOM 10052 O O . PHE B 1 515 ? 11.75 31.438 -5.867 1 95.56 515 PHE B O 1
ATOM 10059 N N . VAL B 1 516 ? 11.93 32.219 -7.938 1 96.5 516 VAL B N 1
ATOM 10060 C CA . VAL B 1 516 ? 13.383 32.375 -7.832 1 96.5 516 VAL B CA 1
ATOM 10061 C C . VAL B 1 516 ? 13.789 33.781 -8.203 1 96.5 516 VAL B C 1
ATOM 10063 O O . VAL B 1 516 ? 12.961 34.594 -8.641 1 96.5 516 VAL B O 1
ATOM 10066 N N . ASP B 1 517 ? 15.031 34.062 -7.941 1 95.69 517 ASP B N 1
ATOM 10067 C CA . ASP B 1 517 ? 15.625 35.375 -8.289 1 95.69 517 ASP B CA 1
ATOM 10068 C C . ASP B 1 517 ? 15.828 35.469 -9.805 1 95.69 517 ASP B C 1
ATOM 10070 O O . ASP B 1 517 ? 16.594 34.719 -10.391 1 95.69 517 ASP B O 1
ATOM 10074 N N . PRO B 1 518 ? 15.156 36.5 -10.43 1 95.38 518 PRO B N 1
ATOM 10075 C CA . PRO B 1 518 ? 15.305 36.656 -11.883 1 95.38 518 PRO B CA 1
ATOM 10076 C C . PRO B 1 518 ? 16.75 36.875 -12.305 1 95.38 518 PRO B C 1
ATOM 10078 O O . PRO B 1 518 ? 17.156 36.469 -13.391 1 95.38 518 PRO B O 1
ATOM 10081 N N . LYS B 1 519 ? 17.547 37.469 -11.484 1 94.56 519 LYS B N 1
ATOM 10082 C CA . LYS B 1 519 ? 18.953 37.719 -11.805 1 94.56 519 LYS B CA 1
ATOM 10083 C C . LYS B 1 519 ? 19.734 36.406 -11.875 1 94.56 519 LYS B C 1
ATOM 10085 O O . LYS B 1 519 ? 20.516 36.219 -12.812 1 94.56 519 LYS B O 1
ATOM 10090 N N . VAL B 1 520 ? 19.484 35.594 -10.93 1 95.12 520 VAL B N 1
ATOM 10091 C CA . VAL B 1 520 ? 20.156 34.281 -10.906 1 95.12 520 VAL B CA 1
ATOM 10092 C C . VAL B 1 520 ? 19.688 33.438 -12.086 1 95.12 520 VAL B C 1
ATOM 10094 O O . VAL B 1 520 ? 20.5 32.781 -12.742 1 95.12 520 VAL B O 1
ATOM 10097 N N . GLN B 1 521 ? 18.438 33.469 -12.297 1 95.62 521 GLN B N 1
ATOM 10098 C CA . GLN B 1 521 ? 17.875 32.688 -13.391 1 95.62 521 GLN B CA 1
ATOM 10099 C C . GLN B 1 521 ? 18.453 33.125 -14.734 1 95.62 521 GLN B C 1
ATOM 10101 O O . GLN B 1 521 ? 18.734 32.281 -15.594 1 95.62 521 GLN B O 1
ATOM 10106 N N . GLN B 1 522 ? 18.688 34.406 -14.906 1 95.62 522 GLN B N 1
ATOM 10107 C CA . GLN B 1 522 ? 19.25 34.906 -16.141 1 95.62 522 GLN B CA 1
ATOM 10108 C C . GLN B 1 522 ? 20.688 34.438 -16.328 1 95.62 522 GLN B C 1
ATOM 10110 O O . GLN B 1 522 ? 21.156 34.281 -17.469 1 95.62 522 GLN B O 1
ATOM 10115 N N . LEU B 1 523 ? 21.406 34.25 -15.266 1 97.19 523 LEU B N 1
ATOM 10116 C CA . LEU B 1 523 ? 22.766 33.719 -15.336 1 97.19 523 LEU B CA 1
ATOM 10117 C C . LEU B 1 523 ? 22.75 32.25 -15.789 1 97.19 523 LEU B C 1
ATOM 10119 O O . LEU B 1 523 ? 23.609 31.844 -16.562 1 97.19 523 LEU B O 1
ATOM 10123 N N . ILE B 1 524 ? 21.812 31.469 -15.367 1 97.56 524 ILE B N 1
ATOM 10124 C CA . ILE B 1 524 ? 21.734 30.031 -15.641 1 97.56 524 ILE B CA 1
ATOM 10125 C C . ILE B 1 524 ? 21.109 29.812 -17.016 1 97.56 524 ILE B C 1
ATOM 10127 O O . ILE B 1 524 ? 21.531 28.922 -17.75 1 97.56 524 ILE B O 1
ATOM 10131 N N . HIS B 1 525 ? 20.078 30.625 -17.297 1 96.94 525 HIS B N 1
ATOM 10132 C CA . HIS B 1 525 ? 19.344 30.531 -18.547 1 96.94 525 HIS B CA 1
ATOM 10133 C C . HIS B 1 525 ? 19.375 31.859 -19.312 1 96.94 525 HIS B C 1
ATOM 10135 O O . HIS B 1 525 ? 18.328 32.469 -19.516 1 96.94 525 HIS B O 1
ATOM 10141 N N . PRO B 1 526 ? 20.484 32.125 -19.844 1 96.31 526 PRO B N 1
ATOM 10142 C CA . PRO B 1 526 ? 20.562 33.438 -20.531 1 96.31 526 PRO B CA 1
ATOM 10143 C C . PRO B 1 526 ? 19.641 33.5 -21.734 1 96.31 526 PRO B C 1
ATOM 10145 O O . PRO B 1 526 ? 19.594 32.594 -22.562 1 96.31 526 PRO B O 1
ATOM 10148 N N . GLY B 1 527 ? 18.891 34.531 -21.781 1 92.62 527 GLY B N 1
ATOM 10149 C CA . GLY B 1 527 ? 18.062 34.812 -22.953 1 92.62 527 GLY B CA 1
ATOM 10150 C C . GLY B 1 527 ? 16.703 34.156 -22.875 1 92.62 527 GLY B C 1
ATOM 10151 O O . GLY B 1 527 ? 15.852 34.375 -23.734 1 92.62 527 GLY B O 1
ATOM 10152 N N . ALA B 1 528 ? 16.469 33.375 -21.891 1 93.19 528 ALA B N 1
ATOM 10153 C CA . ALA B 1 528 ? 15.188 32.688 -21.781 1 93.19 528 ALA B CA 1
ATOM 10154 C C . ALA B 1 528 ? 14.141 33.594 -21.156 1 93.19 528 ALA B C 1
ATOM 10156 O O . ALA B 1 528 ? 14.445 34.375 -20.234 1 93.19 528 ALA B O 1
ATOM 10157 N N . GLU B 1 529 ? 12.953 33.438 -21.656 1 92.19 529 GLU B N 1
ATOM 10158 C CA . GLU B 1 529 ? 11.836 34.219 -21.094 1 92.19 529 GLU B CA 1
ATOM 10159 C C . GLU B 1 529 ? 11.32 33.562 -19.812 1 92.19 529 GLU B C 1
ATOM 10161 O O . GLU B 1 529 ? 11.234 32.344 -19.719 1 92.19 529 GLU B O 1
ATOM 10166 N N . ALA B 1 530 ? 11.023 34.438 -18.797 1 91 530 ALA B N 1
ATOM 10167 C CA . ALA B 1 530 ? 10.508 33.938 -17.531 1 91 530 ALA B CA 1
ATOM 10168 C C . ALA B 1 530 ? 9.141 34.531 -17.203 1 91 530 ALA B C 1
ATOM 10170 O O . ALA B 1 530 ? 8.789 35.594 -17.719 1 91 530 ALA B O 1
ATOM 10171 N N . LEU B 1 531 ? 8.367 33.812 -16.453 1 94.12 531 LEU B N 1
ATOM 10172 C CA . LEU B 1 531 ? 7.094 34.312 -15.938 1 94.12 531 LEU B CA 1
ATOM 10173 C C . LEU B 1 531 ? 7.293 35.094 -14.648 1 94.12 531 LEU B C 1
ATOM 10175 O O . LEU B 1 531 ? 7.711 34.531 -13.633 1 94.12 531 LEU B O 1
ATOM 10179 N N . LEU B 1 532 ? 6.965 36.375 -14.672 1 93.62 532 LEU B N 1
ATOM 10180 C CA . LEU B 1 532 ? 7.156 37.25 -13.516 1 93.62 532 LEU B CA 1
ATOM 10181 C C . LEU B 1 532 ? 5.871 37.375 -12.711 1 93.62 532 LEU B C 1
ATOM 10183 O O . LEU B 1 532 ? 4.781 37.438 -13.273 1 93.62 532 LEU B O 1
ATOM 10187 N N . LEU B 1 533 ? 6.039 37.312 -11.453 1 92.94 533 LEU B N 1
ATOM 10188 C CA . LEU B 1 533 ? 4.898 37.438 -10.555 1 92.94 533 LEU B CA 1
ATOM 10189 C C . LEU B 1 533 ? 4.539 38.906 -10.359 1 92.94 533 LEU B C 1
ATOM 10191 O O . LEU B 1 533 ? 5.414 39.75 -10.086 1 92.94 533 LEU B O 1
ATOM 10195 N N . PRO B 1 534 ? 3.318 39.219 -10.445 1 91.88 534 PRO B N 1
ATOM 10196 C CA . PRO B 1 534 ? 2.914 40.625 -10.25 1 91.88 534 PRO B CA 1
ATOM 10197 C C . PRO B 1 534 ? 3.057 41.062 -8.805 1 91.88 534 PRO B C 1
ATOM 10199 O O . PRO B 1 534 ? 3.396 42.25 -8.555 1 91.88 534 PRO B O 1
ATOM 10202 N N . ASN B 1 535 ? 2.775 40.25 -7.762 1 91.44 535 ASN B N 1
ATOM 10203 C CA . ASN B 1 535 ? 2.869 40.562 -6.34 1 91.44 535 ASN B CA 1
ATOM 10204 C C . ASN B 1 535 ? 3.771 39.562 -5.609 1 91.44 535 ASN B C 1
ATOM 10206 O O . ASN B 1 535 ? 3.293 38.75 -4.836 1 91.44 535 ASN B O 1
ATOM 10210 N N . PRO B 1 536 ? 5.094 39.719 -5.934 1 91.44 536 PRO B N 1
ATOM 10211 C CA . PRO B 1 536 ? 6.012 38.781 -5.309 1 91.44 536 PRO B CA 1
ATOM 10212 C C . PRO B 1 536 ? 6.262 39.062 -3.834 1 91.44 536 PRO B C 1
ATOM 10214 O O . PRO B 1 536 ? 6.055 40.188 -3.383 1 91.44 536 PRO B O 1
ATOM 10217 N N . ILE B 1 537 ? 6.574 38.094 -3.061 1 88.38 537 ILE B N 1
ATOM 10218 C CA . ILE B 1 537 ? 6.945 38.25 -1.657 1 88.38 537 ILE B CA 1
ATOM 10219 C C . ILE B 1 537 ? 8.195 39.094 -1.547 1 88.38 537 ILE B C 1
ATOM 10221 O O . ILE B 1 537 ? 8.273 40 -0.684 1 88.38 537 ILE B O 1
ATOM 10225 N N . SER B 1 538 ? 9.211 38.906 -2.371 1 92.44 538 SER B N 1
ATOM 10226 C CA . SER B 1 538 ? 10.43 39.719 -2.496 1 92.44 538 SER B CA 1
ATOM 10227 C C . SER B 1 538 ? 10.914 39.75 -3.941 1 92.44 538 SER B C 1
ATOM 10229 O O . SER B 1 538 ? 10.453 38.969 -4.777 1 92.44 538 SER B O 1
ATOM 10231 N N . VAL B 1 539 ? 11.766 40.656 -4.152 1 91.69 539 VAL B N 1
ATOM 10232 C CA . VAL B 1 539 ? 12.32 40.812 -5.492 1 91.69 539 VAL B CA 1
ATOM 10233 C C . VAL B 1 539 ? 13.094 39.562 -5.879 1 91.69 539 VAL B C 1
ATOM 10235 O O . VAL B 1 539 ? 13.078 39.125 -7.043 1 91.69 539 VAL B O 1
ATOM 10238 N N . GLU B 1 540 ? 13.68 38.875 -4.887 1 93.19 540 GLU B N 1
ATOM 10239 C CA . GLU B 1 540 ? 14.5 37.688 -5.113 1 93.19 540 GLU B CA 1
ATOM 10240 C C . GLU B 1 540 ? 13.633 36.438 -5.379 1 93.19 540 GLU B C 1
ATOM 10242 O O . GLU B 1 540 ? 14.141 35.375 -5.723 1 93.19 540 GLU B O 1
ATOM 10247 N N . MET B 1 541 ? 12.375 36.625 -5.258 1 95.12 541 MET B N 1
ATOM 10248 C CA . MET B 1 541 ? 11.422 35.531 -5.484 1 95.12 541 MET B CA 1
ATOM 10249 C C . MET B 1 541 ? 10.328 35.969 -6.453 1 95.12 541 MET B C 1
ATOM 10251 O O . MET B 1 541 ? 9.148 35.688 -6.234 1 95.12 541 MET B O 1
ATOM 10255 N N . SER B 1 542 ? 10.648 36.656 -7.492 1 95.94 542 SER B N 1
ATOM 10256 C CA . SER B 1 542 ? 9.641 37.344 -8.312 1 95.94 542 SER B CA 1
ATOM 10257 C C . SER B 1 542 ? 9.477 36.625 -9.656 1 95.94 542 SER B C 1
ATOM 10259 O O . SER B 1 542 ? 8.656 37.031 -10.484 1 95.94 542 SER B O 1
ATOM 10261 N N . ALA B 1 543 ? 10.195 35.562 -9.945 1 96.5 543 ALA B N 1
ATOM 10262 C CA . ALA B 1 543 ? 10.047 34.844 -11.203 1 96.5 543 ALA B CA 1
ATOM 10263 C C . ALA B 1 543 ? 9.812 33.344 -10.953 1 96.5 543 ALA B C 1
ATOM 10265 O O . ALA B 1 543 ? 10.367 32.781 -10.016 1 96.5 543 ALA B O 1
ATOM 10266 N N . MET B 1 544 ? 8.945 32.75 -11.867 1 97.12 544 MET B N 1
ATOM 10267 C CA . MET B 1 544 ? 8.805 31.312 -11.82 1 97.12 544 MET B CA 1
ATOM 10268 C C . MET B 1 544 ? 10.047 30.625 -12.383 1 97.12 544 MET B C 1
ATOM 10270 O O . MET B 1 544 ? 10.609 31.078 -13.383 1 97.12 544 MET B O 1
ATOM 10274 N N . ARG B 1 545 ? 10.5 29.578 -11.797 1 98 545 ARG B N 1
ATOM 10275 C CA . ARG B 1 545 ? 11.758 28.938 -12.172 1 98 545 ARG B CA 1
ATOM 10276 C C . ARG B 1 545 ? 11.625 28.234 -13.516 1 98 545 ARG B C 1
ATOM 10278 O O . ARG B 1 545 ? 10.586 27.641 -13.82 1 98 545 ARG B O 1
ATOM 10285 N N . LEU B 1 546 ? 12.742 28.234 -14.344 1 97.62 546 LEU B N 1
ATOM 10286 C CA . LEU B 1 546 ? 12.828 27.578 -15.641 1 97.62 546 LEU B CA 1
ATOM 10287 C C . LEU B 1 546 ? 13.477 26.203 -15.516 1 97.62 546 LEU B C 1
ATOM 10289 O O . LEU B 1 546 ? 13.383 25.375 -16.438 1 97.62 546 LEU B O 1
ATOM 10293 N N . SER B 1 547 ? 14.141 25.953 -14.492 1 97.81 547 SER B N 1
ATOM 10294 C CA . SER B 1 547 ? 14.75 24.688 -14.117 1 97.81 547 SER B CA 1
ATOM 10295 C C . SER B 1 547 ? 14.906 24.562 -12.602 1 97.81 547 SER B C 1
ATOM 10297 O O . SER B 1 547 ? 14.719 25.547 -11.883 1 97.81 547 SER B O 1
ATOM 10299 N N . LEU B 1 548 ? 15.203 23.391 -12.164 1 98.31 548 LEU B N 1
ATOM 10300 C CA . LEU B 1 548 ? 15.406 23.188 -10.734 1 98.31 548 LEU B CA 1
ATOM 10301 C C . LEU B 1 548 ? 16.797 23.656 -10.312 1 98.31 548 LEU B C 1
ATOM 10303 O O . LEU B 1 548 ? 17.094 23.734 -9.117 1 98.31 548 LEU B O 1
ATOM 10307 N N . TRP B 1 549 ? 17.688 24.031 -11.273 1 98.44 549 TRP B N 1
ATOM 10308 C CA . TRP B 1 549 ? 19.078 24.375 -11.008 1 98.44 549 TRP B CA 1
ATOM 10309 C C . TRP B 1 549 ? 19.188 25.641 -10.18 1 98.44 549 TRP B C 1
ATOM 10311 O O . TRP B 1 549 ? 20.047 25.75 -9.305 1 98.44 549 TRP B O 1
ATOM 10321 N N . SER B 1 550 ? 18.266 26.578 -10.445 1 96.56 550 SER B N 1
ATOM 10322 C CA . SER B 1 550 ? 18.328 27.844 -9.711 1 96.56 550 SER B CA 1
ATOM 10323 C C . SER B 1 550 ? 18.219 27.609 -8.203 1 96.56 550 SER B C 1
ATOM 10325 O O . SER B 1 550 ? 19.031 28.125 -7.438 1 96.56 550 SER B O 1
ATOM 10327 N N . GLY B 1 551 ? 17.188 26.844 -7.871 1 96.69 551 GLY B N 1
ATOM 10328 C CA . GLY B 1 551 ? 17.016 26.531 -6.461 1 96.69 551 GLY B CA 1
ATOM 10329 C C . GLY B 1 551 ? 18.109 25.641 -5.906 1 96.69 551 GLY B C 1
ATOM 10330 O O . GLY B 1 551 ? 18.594 25.844 -4.793 1 96.69 551 GLY B O 1
ATOM 10331 N N . LEU B 1 552 ? 18.594 24.641 -6.645 1 98.31 552 LEU B N 1
ATOM 10332 C CA . LEU B 1 552 ? 19.594 23.672 -6.207 1 98.31 552 LEU B CA 1
ATOM 10333 C C . LEU B 1 552 ? 20.953 24.344 -5.992 1 98.31 552 LEU B C 1
ATOM 10335 O O . LEU B 1 552 ? 21.609 24.109 -4.977 1 98.31 552 LEU B O 1
ATOM 10339 N N . LEU B 1 553 ? 21.359 25.156 -6.945 1 98.31 553 LEU B N 1
ATOM 10340 C CA . LEU B 1 553 ? 22.656 25.812 -6.844 1 98.31 553 LEU B CA 1
ATOM 10341 C C . LEU B 1 553 ? 22.672 26.812 -5.691 1 98.31 553 LEU B C 1
ATOM 10343 O O . LEU B 1 553 ? 23.672 26.938 -4.984 1 98.31 553 LEU B O 1
ATOM 10347 N N . ALA B 1 554 ? 21.516 27.469 -5.516 1 96.44 554 ALA B N 1
ATOM 10348 C CA . ALA B 1 554 ? 21.391 28.359 -4.363 1 96.44 554 ALA B CA 1
ATOM 10349 C C . ALA B 1 554 ? 21.531 27.594 -3.057 1 96.44 554 ALA B C 1
ATOM 10351 O O . ALA B 1 554 ? 22.156 28.062 -2.105 1 96.44 554 ALA B O 1
ATOM 10352 N N . THR B 1 555 ? 20.969 26.453 -3.035 1 97.25 555 THR B N 1
ATOM 10353 C CA . THR B 1 555 ? 21.047 25.594 -1.857 1 97.25 555 THR B CA 1
ATOM 10354 C C . THR B 1 555 ? 22.484 25.156 -1.603 1 97.25 555 THR B C 1
ATOM 10356 O O . THR B 1 555 ? 22.938 25.109 -0.454 1 97.25 555 THR B O 1
ATOM 10359 N N . VAL B 1 556 ? 23.25 24.844 -2.65 1 98.19 556 VAL B N 1
ATOM 10360 C CA . VAL B 1 556 ? 24.656 24.469 -2.521 1 98.19 556 VAL B CA 1
ATOM 10361 C C . VAL B 1 556 ? 25.438 25.625 -1.902 1 98.19 556 VAL B C 1
ATOM 10363 O O . VAL B 1 556 ? 26.188 25.438 -0.939 1 98.19 556 VAL B O 1
ATOM 10366 N N . VAL B 1 557 ? 25.234 26.828 -2.42 1 96.81 557 VAL B N 1
ATOM 10367 C CA . VAL B 1 557 ? 25.938 28.016 -1.924 1 96.81 557 VAL B CA 1
ATOM 10368 C C . VAL B 1 557 ? 25.609 28.219 -0.447 1 96.81 557 VAL B C 1
ATOM 10370 O O . VAL B 1 557 ? 26.5 28.484 0.361 1 96.81 557 VAL B O 1
ATOM 10373 N N . TYR B 1 558 ? 24.344 28.078 -0.147 1 95.12 558 TYR B N 1
ATOM 10374 C CA . TYR B 1 558 ? 23.891 28.219 1.229 1 95.12 558 TYR B CA 1
ATOM 10375 C C . TYR B 1 558 ? 24.641 27.281 2.156 1 95.12 558 TYR B C 1
ATOM 10377 O O . TYR B 1 558 ? 25.109 27.688 3.221 1 95.12 558 TYR B O 1
ATOM 10385 N N . ASN B 1 559 ? 24.781 26.109 1.794 1 95.44 559 ASN B N 1
ATOM 10386 C CA . ASN B 1 559 ? 25.438 25.094 2.623 1 95.44 559 ASN B CA 1
ATOM 10387 C C . ASN B 1 559 ? 26.938 25.297 2.66 1 95.44 559 ASN B C 1
ATOM 10389 O O . ASN B 1 559 ? 27.562 25.141 3.709 1 95.44 559 ASN B O 1
ATOM 10393 N N . GLN B 1 560 ? 27.547 25.672 1.539 1 96 560 GLN B N 1
ATOM 10394 C CA . GLN B 1 560 ? 28.984 25.938 1.497 1 96 560 GLN B CA 1
ATOM 10395 C C . GLN B 1 560 ? 29.359 27.094 2.412 1 96 560 GLN B C 1
ATOM 10397 O O . GLN B 1 560 ? 30.391 27.047 3.09 1 96 560 GLN B O 1
ATOM 10402 N N . ASN B 1 561 ? 28.484 28.047 2.43 1 93.75 561 ASN B N 1
ATOM 10403 C CA . ASN B 1 561 ? 28.703 29.203 3.295 1 93.75 561 ASN B CA 1
ATOM 10404 C C . ASN B 1 561 ? 28.641 28.828 4.77 1 93.75 561 ASN B C 1
ATOM 10406 O O . ASN B 1 561 ? 29.062 29.594 5.637 1 93.75 561 ASN B O 1
ATOM 10410 N N . ARG B 1 562 ? 28.188 27.734 4.988 1 90.81 562 ARG B N 1
ATOM 10411 C CA . ARG B 1 562 ? 28.094 27.219 6.352 1 90.81 562 ARG B CA 1
ATOM 10412 C C . ARG B 1 562 ? 29.016 26.016 6.547 1 90.81 562 ARG B C 1
ATOM 10414 O O . ARG B 1 562 ? 28.656 25.062 7.254 1 90.81 562 ARG B O 1
ATOM 10421 N N . GLN B 1 563 ? 30.016 25.984 5.809 1 90.81 563 GLN B N 1
ATOM 10422 C CA . GLN B 1 563 ? 31.188 25.141 5.949 1 90.81 563 GLN B CA 1
ATOM 10423 C C . GLN B 1 563 ? 30.875 23.688 5.574 1 90.81 563 GLN B C 1
ATOM 10425 O O . GLN B 1 563 ? 31.5 22.766 6.086 1 90.81 563 GLN B O 1
ATOM 10430 N N . GLN B 1 564 ? 29.891 23.484 4.754 1 91.19 564 GLN B N 1
ATOM 10431 C CA . GLN B 1 564 ? 29.609 22.156 4.191 1 91.19 564 GLN B CA 1
ATOM 10432 C C . GLN B 1 564 ? 30.188 22.031 2.783 1 91.19 564 GLN B C 1
ATOM 10434 O O . GLN B 1 564 ? 29.547 22.406 1.805 1 91.19 564 GLN B O 1
ATOM 10439 N N . ASN B 1 565 ? 31.266 21.422 2.648 1 89.81 565 ASN B N 1
ATOM 10440 C CA . ASN B 1 565 ? 31.984 21.438 1.376 1 89.81 565 ASN B CA 1
ATOM 10441 C C . ASN B 1 565 ? 31.562 20.266 0.489 1 89.81 565 ASN B C 1
ATOM 10443 O O . ASN B 1 565 ? 31.719 20.312 -0.732 1 89.81 565 ASN B O 1
ATOM 10447 N N . ARG B 1 566 ? 31.078 19.203 1.105 1 95.25 566 ARG B N 1
ATOM 10448 C CA . ARG B 1 566 ? 30.578 18.062 0.344 1 95.25 566 ARG B CA 1
ATOM 10449 C C . ARG B 1 566 ? 29.062 18.062 0.313 1 95.25 566 ARG B C 1
ATOM 10451 O O . ARG B 1 566 ? 28.406 17.844 1.342 1 95.25 566 ARG B O 1
ATOM 10458 N N . VAL B 1 567 ? 28.516 18.328 -0.818 1 97.12 567 VAL B N 1
ATOM 10459 C CA . VAL B 1 567 ? 27.062 18.422 -0.961 1 97.12 567 VAL B CA 1
ATOM 10460 C C . VAL B 1 567 ? 26.594 17.453 -2.049 1 97.12 567 VAL B C 1
ATOM 10462 O O . VAL B 1 567 ? 27.188 17.391 -3.125 1 97.12 567 VAL B O 1
ATOM 10465 N N . ARG B 1 568 ? 25.594 16.625 -1.784 1 98.12 568 ARG B N 1
ATOM 10466 C CA . ARG B 1 568 ? 24.875 15.766 -2.713 1 98.12 568 ARG B CA 1
ATOM 10467 C C . ARG B 1 568 ? 23.375 15.867 -2.5 1 98.12 568 ARG B C 1
ATOM 10469 O O . ARG B 1 568 ? 22.828 15.25 -1.583 1 98.12 568 ARG B O 1
ATOM 10476 N N . ILE B 1 569 ? 22.703 16.594 -3.348 1 98.62 569 ILE B N 1
ATOM 10477 C CA . ILE B 1 569 ? 21.281 16.828 -3.143 1 98.62 569 ILE B CA 1
ATOM 10478 C C . ILE B 1 569 ? 20.516 16.625 -4.453 1 98.62 569 ILE B C 1
ATOM 10480 O O . ILE B 1 569 ? 21.109 16.672 -5.535 1 98.62 569 ILE B O 1
ATOM 10484 N N . PHE B 1 570 ? 19.219 16.312 -4.344 1 98.69 570 PHE B N 1
ATOM 10485 C CA . PHE B 1 570 ? 18.344 16.188 -5.5 1 98.69 570 PHE B CA 1
ATOM 10486 C C . PHE B 1 570 ? 16.953 16.734 -5.191 1 98.69 570 PHE B C 1
ATOM 10488 O O . PHE B 1 570 ? 16.625 16.953 -4.027 1 98.69 570 PHE B O 1
ATOM 10495 N N . GLU B 1 571 ? 16.281 17.016 -6.223 1 98.69 571 GLU B N 1
ATOM 10496 C CA . GLU B 1 571 ? 14.906 17.516 -6.113 1 98.69 571 GLU B CA 1
ATOM 10497 C C . GLU B 1 571 ? 14.047 17.016 -7.27 1 98.69 571 GLU B C 1
ATOM 10499 O O . GLU B 1 571 ? 14.531 16.859 -8.391 1 98.69 571 GLU B O 1
ATOM 10504 N N . THR B 1 572 ? 12.805 16.672 -6.898 1 98.12 572 THR B N 1
ATOM 10505 C CA . THR B 1 572 ? 11.75 16.484 -7.891 1 98.12 572 THR B CA 1
ATOM 10506 C C . THR B 1 572 ? 10.703 17.578 -7.789 1 98.12 572 THR B C 1
ATOM 10508 O O . THR B 1 572 ? 10.234 17.906 -6.695 1 98.12 572 THR B O 1
ATOM 10511 N N . GLY B 1 573 ? 10.43 18.172 -8.828 1 97.69 573 GLY B N 1
ATOM 10512 C CA . GLY B 1 573 ? 9.484 19.266 -8.836 1 97.69 573 GLY B CA 1
ATOM 10513 C C . GLY B 1 573 ? 9.148 19.766 -10.227 1 97.69 573 GLY B C 1
ATOM 10514 O O . GLY B 1 573 ? 9.648 19.219 -11.219 1 97.69 573 GLY B O 1
ATOM 10515 N N . LEU B 1 574 ? 8.383 20.812 -10.344 1 97.75 574 LEU B N 1
ATOM 10516 C CA . LEU B 1 574 ? 7.914 21.328 -11.617 1 97.75 574 LEU B CA 1
ATOM 10517 C C . LEU B 1 574 ? 8.797 22.484 -12.094 1 97.75 574 LEU B C 1
ATOM 10519 O O . LEU B 1 574 ? 9.336 23.234 -11.281 1 97.75 574 LEU B O 1
ATOM 10523 N N . ARG B 1 575 ? 8.984 22.562 -13.297 1 97.56 575 ARG B N 1
ATOM 10524 C CA . ARG B 1 575 ? 9.477 23.781 -13.922 1 97.56 575 ARG B CA 1
ATOM 10525 C C . ARG B 1 575 ? 8.383 24.438 -14.766 1 97.56 575 ARG B C 1
ATOM 10527 O O . ARG B 1 575 ? 7.445 23.766 -15.203 1 97.56 575 ARG B O 1
ATOM 10534 N N . PHE B 1 576 ? 8.477 25.719 -14.992 1 97.19 576 PHE B N 1
ATOM 10535 C CA . PHE B 1 576 ? 7.449 26.516 -15.656 1 97.19 576 PHE B CA 1
ATOM 10536 C C . PHE B 1 576 ? 8.016 27.219 -16.891 1 97.19 576 PHE B C 1
ATOM 10538 O O . PHE B 1 576 ? 8.734 28.203 -16.766 1 97.19 576 PHE B O 1
ATOM 10545 N N . VAL B 1 577 ? 7.613 26.719 -18.031 1 95.38 577 VAL B N 1
ATOM 10546 C CA . VAL B 1 577 ? 8.164 27.219 -19.297 1 95.38 577 VAL B CA 1
ATOM 10547 C C . VAL B 1 577 ? 7.07 27.938 -20.078 1 95.38 577 VAL B C 1
ATOM 10549 O O . VAL B 1 577 ? 6.012 27.375 -20.359 1 95.38 577 VAL B O 1
ATOM 10552 N N . PRO B 1 578 ? 7.398 29.234 -20.391 1 94.88 578 PRO B N 1
ATOM 10553 C CA . PRO B 1 578 ? 6.438 29.891 -21.266 1 94.88 578 PRO B CA 1
ATOM 10554 C C . PRO B 1 578 ? 6.25 29.172 -22.594 1 94.88 578 PRO B C 1
ATOM 10556 O O . PRO B 1 578 ? 7.23 28.812 -23.25 1 94.88 578 PRO B O 1
ATOM 10559 N N . ASP B 1 579 ? 5.047 28.812 -22.844 1 94.06 579 ASP B N 1
ATOM 10560 C CA . ASP B 1 579 ? 4.676 28.078 -24.047 1 94.06 579 ASP B CA 1
ATOM 10561 C C . ASP B 1 579 ? 3.273 28.453 -24.516 1 94.06 579 ASP B C 1
ATOM 10563 O O . ASP B 1 579 ? 2.279 28 -23.938 1 94.06 579 ASP B O 1
ATOM 10567 N N . THR B 1 580 ? 3.191 29.156 -25.562 1 91.94 580 THR B N 1
ATOM 10568 C CA . THR B 1 580 ? 1.933 29.719 -26.047 1 91.94 580 THR B CA 1
ATOM 10569 C C . THR B 1 580 ? 0.969 28.609 -26.453 1 91.94 580 THR B C 1
ATOM 10571 O O . THR B 1 580 ? -0.239 28.828 -26.562 1 91.94 580 THR B O 1
ATOM 10574 N N . GLN B 1 581 ? 1.409 27.391 -26.703 1 93.12 581 GLN B N 1
ATOM 10575 C CA . GLN B 1 581 ? 0.575 26.281 -27.125 1 93.12 581 GLN B CA 1
ATOM 10576 C C . GLN B 1 581 ? 0.032 25.516 -25.922 1 93.12 581 GLN B C 1
ATOM 10578 O O . GLN B 1 581 ? -0.902 24.719 -26.047 1 93.12 581 GLN B O 1
ATOM 10583 N N . ALA B 1 582 ? 0.597 25.781 -24.781 1 92.69 582 ALA B N 1
ATOM 10584 C CA . ALA B 1 582 ? 0.165 25.109 -23.562 1 92.69 582 ALA B CA 1
ATOM 10585 C C . ALA B 1 582 ? -1.01 25.828 -22.922 1 92.69 582 ALA B C 1
ATOM 10587 O O . ALA B 1 582 ? -1.27 27 -23.219 1 92.69 582 ALA B O 1
ATOM 10588 N N . ASN B 1 583 ? -1.804 25.094 -22.094 1 90.19 583 ASN B N 1
ATOM 10589 C CA . ASN B 1 583 ? -2.889 25.703 -21.328 1 90.19 583 ASN B CA 1
ATOM 10590 C C . ASN B 1 583 ? -2.404 26.891 -20.5 1 90.19 583 ASN B C 1
ATOM 10592 O O . ASN B 1 583 ? -1.391 26.797 -19.812 1 90.19 583 ASN B O 1
ATOM 10596 N N . LEU B 1 584 ? -3.051 28.031 -20.688 1 90.25 584 LEU B N 1
ATOM 10597 C CA . LEU B 1 584 ? -2.777 29.266 -19.984 1 90.25 584 LEU B CA 1
ATOM 10598 C C . LEU B 1 584 ? -1.41 29.828 -20.359 1 90.25 584 LEU B C 1
ATOM 10600 O O . LEU B 1 584 ? -0.858 30.672 -19.656 1 90.25 584 LEU B O 1
ATOM 10604 N N . GLY B 1 585 ? -0.79 29.234 -21.453 1 93.12 585 GLY B N 1
ATOM 10605 C CA . GLY B 1 585 ? 0.466 29.734 -22 1 93.12 585 GLY B CA 1
ATOM 10606 C C . GLY B 1 585 ? 1.677 29.281 -21.203 1 93.12 585 GLY B C 1
ATOM 10607 O O . GLY B 1 585 ? 2.752 29.875 -21.297 1 93.12 585 GLY B O 1
ATOM 10608 N N . ILE B 1 586 ? 1.47 28.281 -20.297 1 94.69 586 ILE B N 1
ATOM 10609 C CA . ILE B 1 586 ? 2.561 27.828 -19.438 1 94.69 586 ILE B CA 1
ATOM 10610 C C . ILE B 1 586 ? 2.666 26.297 -19.5 1 94.69 586 ILE B C 1
ATOM 10612 O O . ILE B 1 586 ? 1.694 25.594 -19.219 1 94.69 586 ILE B O 1
ATOM 10616 N N . ARG B 1 587 ? 3.73 25.812 -19.953 1 95.88 587 ARG B N 1
ATOM 10617 C CA . ARG B 1 587 ? 3.994 24.375 -19.875 1 95.88 587 ARG B CA 1
ATOM 10618 C C . ARG B 1 587 ? 4.672 24.016 -18.547 1 95.88 587 ARG B C 1
ATOM 10620 O O . ARG B 1 587 ? 5.699 24.594 -18.203 1 95.88 587 ARG B O 1
ATOM 10627 N N . GLN B 1 588 ? 4.062 23.062 -17.844 1 96.31 588 GLN B N 1
ATOM 10628 C CA . GLN B 1 588 ? 4.586 22.594 -16.562 1 96.31 588 GLN B CA 1
ATOM 10629 C C . GLN B 1 588 ? 5.129 21.172 -16.688 1 96.31 588 GLN B C 1
ATOM 10631 O O . GLN B 1 588 ? 4.387 20.234 -17 1 96.31 588 GLN B O 1
ATOM 10636 N N . ASP B 1 589 ? 6.441 21.078 -16.562 1 96.69 589 ASP B N 1
ATOM 10637 C CA . ASP B 1 589 ? 7.074 19.781 -16.656 1 96.69 589 ASP B CA 1
ATOM 10638 C C . ASP B 1 589 ? 7.555 19.281 -15.297 1 96.69 589 ASP B C 1
ATOM 10640 O O . ASP B 1 589 ? 8.141 20.047 -14.531 1 96.69 589 ASP B O 1
ATOM 10644 N N . LEU B 1 590 ? 7.258 18 -14.961 1 97.81 590 LEU B N 1
ATOM 10645 C CA . LEU B 1 590 ? 7.836 17.375 -13.773 1 97.81 590 LEU B CA 1
ATOM 10646 C C . LEU B 1 590 ? 9.281 16.969 -14.023 1 97.81 590 LEU B C 1
ATOM 10648 O O . LEU B 1 590 ? 9.57 16.203 -14.953 1 97.81 590 LEU B O 1
ATOM 10652 N N . MET B 1 591 ? 10.203 17.484 -13.195 1 98.31 591 MET B N 1
ATOM 10653 C CA . MET B 1 591 ? 11.633 17.297 -13.414 1 98.31 591 MET B CA 1
ATOM 10654 C C . MET B 1 591 ? 12.273 16.547 -12.25 1 98.31 591 MET B C 1
ATOM 10656 O O . MET B 1 591 ? 11.773 16.594 -11.125 1 98.31 591 MET B O 1
ATOM 10660 N N . LEU B 1 592 ? 13.312 15.812 -12.531 1 98.44 592 LEU B N 1
ATOM 10661 C CA . LEU B 1 592 ? 14.273 15.266 -11.578 1 98.44 592 LEU B CA 1
ATOM 10662 C C . LEU B 1 592 ? 15.648 15.891 -11.781 1 98.44 592 LEU B C 1
ATOM 10664 O O . LEU B 1 592 ? 16.219 15.836 -12.875 1 98.44 592 LEU B O 1
ATOM 10668 N N . ALA B 1 593 ? 16.172 16.484 -10.742 1 98.81 593 ALA B N 1
ATOM 10669 C CA . ALA B 1 593 ? 17.469 17.141 -10.859 1 98.81 593 ALA B CA 1
ATOM 10670 C C . ALA B 1 593 ? 18.328 16.859 -9.633 1 98.81 593 ALA B C 1
ATOM 10672 O O . ALA B 1 593 ? 17.828 16.5 -8.57 1 98.81 593 ALA B O 1
ATOM 10673 N N . GLY B 1 594 ? 19.625 16.938 -9.82 1 98.56 594 GLY B N 1
ATOM 10674 C CA . GLY B 1 594 ? 20.578 16.75 -8.727 1 98.56 594 GLY B CA 1
ATOM 10675 C C . GLY B 1 594 ? 21.859 17.547 -8.906 1 98.56 594 GLY B C 1
ATOM 10676 O O . GLY B 1 594 ? 22.141 18.047 -9.992 1 98.56 594 GLY B O 1
ATOM 10677 N N . VAL B 1 595 ? 22.547 17.75 -7.82 1 98.75 595 VAL B N 1
ATOM 10678 C CA . VAL B 1 595 ? 23.812 18.469 -7.785 1 98.75 595 VAL B CA 1
ATOM 10679 C C . VAL B 1 595 ? 24.766 17.797 -6.805 1 98.75 595 VAL B C 1
ATOM 10681 O O . VAL B 1 595 ? 24.359 17.359 -5.73 1 98.75 595 VAL B O 1
ATOM 10684 N N . ILE B 1 596 ? 26.016 17.688 -7.23 1 98.56 596 ILE B N 1
ATOM 10685 C CA . ILE B 1 596 ? 27.047 17.234 -6.301 1 98.56 596 ILE B CA 1
ATOM 10686 C C . ILE B 1 596 ? 28.266 18.141 -6.391 1 98.56 596 ILE B C 1
ATOM 10688 O O . ILE B 1 596 ? 28.547 18.703 -7.449 1 98.56 596 ILE B O 1
ATOM 10692 N N . CYS B 1 597 ? 28.969 18.344 -5.344 1 98.12 597 CYS B N 1
ATOM 10693 C CA . CYS B 1 597 ? 30.234 19.078 -5.285 1 98.12 597 CYS B CA 1
ATOM 10694 C C . CYS B 1 597 ? 31.062 18.625 -4.094 1 98.12 597 CYS B C 1
ATOM 10696 O O . CYS B 1 597 ? 30.562 17.922 -3.211 1 98.12 597 CYS B O 1
ATOM 10698 N N . GLY B 1 598 ? 32.344 18.906 -4.156 1 96.62 598 GLY B N 1
ATOM 10699 C CA . GLY B 1 598 ? 33.25 18.531 -3.076 1 96.62 598 GLY B CA 1
ATOM 10700 C C . GLY B 1 598 ? 33.906 17.203 -3.293 1 96.62 598 GLY B C 1
ATOM 10701 O O . GLY B 1 598 ? 34.125 16.781 -4.434 1 96.62 598 GLY B O 1
ATOM 10702 N N . ASN B 1 599 ? 34.25 16.578 -2.176 1 95.38 599 ASN B N 1
ATOM 10703 C CA . ASN B 1 599 ? 35 15.32 -2.234 1 95.38 599 ASN B CA 1
ATOM 10704 C C . ASN B 1 599 ? 34.094 14.164 -2.668 1 95.38 599 ASN B C 1
ATOM 10706 O O . ASN B 1 599 ? 32.906 14.141 -2.336 1 95.38 599 ASN B O 1
ATOM 10710 N N . ARG B 1 600 ? 34.688 13.242 -3.373 1 93.25 600 ARG B N 1
ATOM 10711 C CA . ARG B 1 600 ? 33.969 12.039 -3.812 1 93.25 600 ARG B CA 1
ATOM 10712 C C . ARG B 1 600 ? 33.469 11.234 -2.619 1 93.25 600 ARG B C 1
ATOM 10714 O O . ARG B 1 600 ? 32.344 10.766 -2.617 1 93.25 600 ARG B O 1
ATOM 10721 N N . TYR B 1 601 ? 34.406 11.148 -1.631 1 91.5 601 TYR B N 1
ATOM 10722 C CA . TYR B 1 601 ? 34.125 10.477 -0.372 1 91.5 601 TYR B CA 1
ATOM 10723 C C . TYR B 1 601 ? 34.406 11.383 0.816 1 91.5 601 TYR B C 1
ATOM 10725 O O . TYR B 1 601 ? 35.125 12.375 0.682 1 91.5 601 TYR B O 1
ATOM 10733 N N . ASP B 1 602 ? 33.844 10.984 1.869 1 89.56 602 ASP B N 1
ATOM 10734 C CA . ASP B 1 602 ? 34.281 11.641 3.102 1 89.56 602 ASP B CA 1
ATOM 10735 C C . ASP B 1 602 ? 35.719 11.336 3.4 1 89.56 602 ASP B C 1
ATOM 10737 O O . ASP B 1 602 ? 36.281 10.328 2.941 1 89.56 602 ASP B O 1
ATOM 10741 N N . GLU B 1 603 ? 36.312 12.273 4.059 1 90.56 603 GLU B N 1
ATOM 10742 C CA . GLU B 1 603 ? 37.688 12.031 4.438 1 90.56 603 GLU B CA 1
ATOM 10743 C C . GLU B 1 603 ? 37.875 10.68 5.125 1 90.56 603 GLU B C 1
ATOM 10745 O O . GLU B 1 603 ? 37.094 10.328 6.008 1 90.56 603 GLU B O 1
ATOM 10750 N N . HIS B 1 604 ? 38.812 9.891 4.641 1 91.69 604 HIS B N 1
ATOM 10751 C CA . HIS B 1 604 ? 38.969 8.508 5.074 1 91.69 604 HIS B CA 1
ATOM 10752 C C . HIS B 1 604 ? 40.438 8.109 5.152 1 91.69 604 HIS B C 1
ATOM 10754 O O . HIS B 1 604 ? 41.281 8.625 4.402 1 91.69 604 HIS B O 1
ATOM 10760 N N . TRP B 1 605 ? 40.781 7.176 5.969 1 91.69 605 TRP B N 1
ATOM 10761 C CA . TRP B 1 605 ? 42.156 6.773 6.211 1 91.69 605 TRP B CA 1
ATOM 10762 C C . TRP B 1 605 ? 42.688 5.902 5.078 1 91.69 605 TRP B C 1
ATOM 10764 O O . TRP B 1 605 ? 43.906 5.836 4.84 1 91.69 605 TRP B O 1
ATOM 10774 N N . ASN B 1 606 ? 41.75 5.273 4.363 1 88.38 606 ASN B N 1
ATOM 10775 C CA . ASN B 1 606 ? 42.156 4.293 3.363 1 88.38 606 ASN B CA 1
ATOM 10776 C C . ASN B 1 606 ? 41.781 4.734 1.955 1 88.38 606 ASN B C 1
ATOM 10778 O O . ASN B 1 606 ? 41.969 3.998 0.99 1 88.38 606 ASN B O 1
ATOM 10782 N N . LEU B 1 607 ? 41.188 5.84 1.794 1 87.19 607 LEU B N 1
ATOM 10783 C CA . LEU B 1 607 ? 40.781 6.34 0.483 1 87.19 607 LEU B CA 1
ATOM 10784 C C . LEU B 1 607 ? 41.438 7.676 0.179 1 87.19 607 LEU B C 1
ATOM 10786 O O . LEU B 1 607 ? 41.594 8.516 1.068 1 87.19 607 LEU B O 1
ATOM 10790 N N . ALA B 1 608 ? 41.781 7.809 -1.046 1 87.5 608 ALA B N 1
ATOM 10791 C CA . ALA B 1 608 ? 42.406 9.055 -1.47 1 87.5 608 ALA B CA 1
ATOM 10792 C C . ALA B 1 608 ? 41.406 10.203 -1.483 1 87.5 608 ALA B C 1
ATOM 10794 O O . ALA B 1 608 ? 40.219 10 -1.779 1 87.5 608 ALA B O 1
ATOM 10795 N N . LYS B 1 609 ? 41.906 11.305 -1.159 1 89.62 609 LYS B N 1
ATOM 10796 C CA . LYS B 1 609 ? 41.094 12.516 -1.246 1 89.62 609 LYS B CA 1
ATOM 10797 C C . LYS B 1 609 ? 41 13.023 -2.686 1 89.62 609 LYS B C 1
ATOM 10799 O O . LYS B 1 609 ? 42 13.492 -3.242 1 89.62 609 LYS B O 1
ATOM 10804 N N . GLU B 1 610 ? 39.875 12.773 -3.273 1 92.06 610 GLU B N 1
ATOM 10805 C CA . GLU B 1 610 ? 39.625 13.242 -4.637 1 92.06 610 GLU B CA 1
ATOM 10806 C C . GLU B 1 610 ? 38.281 13.961 -4.738 1 92.06 610 GLU B C 1
ATOM 10808 O O . GLU B 1 610 ? 37.344 13.641 -4.008 1 92.06 610 GLU B O 1
ATOM 10813 N N . THR B 1 611 ? 38.219 14.93 -5.602 1 95.31 611 THR B N 1
ATOM 10814 C CA . THR B 1 611 ? 36.969 15.656 -5.836 1 95.31 611 THR B CA 1
ATOM 10815 C C . THR B 1 611 ? 36.125 14.938 -6.879 1 95.31 611 THR B C 1
ATOM 10817 O O . THR B 1 611 ? 36.656 14.164 -7.688 1 95.31 611 THR B O 1
ATOM 10820 N N . VAL B 1 612 ? 34.875 15.195 -6.848 1 96.44 612 VAL B N 1
ATOM 10821 C CA . VAL B 1 612 ? 33.969 14.586 -7.797 1 96.44 612 VAL B CA 1
ATOM 10822 C C . VAL B 1 612 ? 34.25 15.117 -9.203 1 96.44 612 VAL B C 1
ATOM 10824 O O . VAL B 1 612 ? 34.75 16.234 -9.359 1 96.44 612 VAL B O 1
ATOM 10827 N N . ASP B 1 613 ? 33.875 14.312 -10.148 1 96 613 ASP B N 1
ATOM 10828 C CA . ASP B 1 613 ? 34 14.711 -11.547 1 96 613 ASP B CA 1
ATOM 10829 C C . ASP B 1 613 ? 32.75 14.312 -12.344 1 96 613 ASP B C 1
ATOM 10831 O O . ASP B 1 613 ? 31.766 13.875 -11.766 1 96 613 ASP B O 1
ATOM 10835 N N . PHE B 1 614 ? 32.875 14.547 -13.602 1 96.62 614 PHE B N 1
ATOM 10836 C CA . PHE B 1 614 ? 31.75 14.305 -14.516 1 96.62 614 PHE B CA 1
ATOM 10837 C C . PHE B 1 614 ? 31.281 12.859 -14.43 1 96.62 614 PHE B C 1
ATOM 10839 O O . PHE B 1 614 ? 30.094 12.594 -14.398 1 96.62 614 PHE B O 1
ATOM 10846 N N . TYR B 1 615 ? 32.156 11.953 -14.305 1 95.62 615 TYR B N 1
ATOM 10847 C CA . TYR B 1 615 ? 31.844 10.531 -14.398 1 95.62 615 TYR B CA 1
ATOM 10848 C C . TYR B 1 615 ? 31.234 10.023 -13.102 1 95.62 615 TYR B C 1
ATOM 10850 O O . TYR B 1 615 ? 30.484 9.039 -13.102 1 95.62 615 TYR B O 1
ATOM 10858 N N . ASP B 1 616 ? 31.484 10.648 -12.008 1 96.44 616 ASP B N 1
ATOM 10859 C CA . ASP B 1 616 ? 30.812 10.305 -10.758 1 96.44 616 ASP B CA 1
ATOM 10860 C C . ASP B 1 616 ? 29.297 10.539 -10.859 1 96.44 616 ASP B C 1
ATOM 10862 O O . ASP B 1 616 ? 28.516 9.648 -10.539 1 96.44 616 ASP B O 1
ATOM 10866 N N . LEU B 1 617 ? 28.984 11.719 -11.305 1 98.12 617 LEU B N 1
ATOM 10867 C CA . LEU B 1 617 ? 27.562 12.039 -11.445 1 98.12 617 LEU B CA 1
ATOM 10868 C C . LEU B 1 617 ? 26.922 11.188 -12.523 1 98.12 617 LEU B C 1
ATOM 10870 O O . LEU B 1 617 ? 25.781 10.734 -12.367 1 98.12 617 LEU B O 1
ATOM 10874 N N . LYS B 1 618 ? 27.609 11.031 -13.617 1 97.31 618 LYS B N 1
ATOM 10875 C CA . LYS B 1 618 ? 27.078 10.188 -14.688 1 97.31 618 LYS B CA 1
ATOM 10876 C C . LYS B 1 618 ? 26.797 8.773 -14.18 1 97.31 618 LYS B C 1
ATOM 10878 O O . LYS B 1 618 ? 25.781 8.172 -14.531 1 97.31 618 LYS B O 1
ATOM 10883 N N . GLY B 1 619 ? 27.703 8.211 -13.383 1 95.94 619 GLY B N 1
ATOM 10884 C CA . GLY B 1 619 ? 27.5 6.898 -12.797 1 95.94 619 GLY B CA 1
ATOM 10885 C C . GLY B 1 619 ? 26.25 6.816 -11.938 1 95.94 619 GLY B C 1
ATOM 10886 O O . GLY B 1 619 ? 25.484 5.859 -12.039 1 95.94 619 GLY B O 1
ATOM 10887 N N . ASP B 1 620 ? 26.094 7.809 -11.078 1 97.12 620 ASP B N 1
ATOM 10888 C CA . ASP B 1 620 ? 24.891 7.859 -10.25 1 97.12 620 ASP B CA 1
ATOM 10889 C C . ASP B 1 620 ? 23.641 7.949 -11.117 1 97.12 620 ASP B C 1
ATOM 10891 O O . ASP B 1 620 ? 22.641 7.27 -10.852 1 97.12 620 ASP B O 1
ATOM 10895 N N . LEU B 1 621 ? 23.703 8.781 -12.086 1 97.38 621 LEU B N 1
ATOM 10896 C CA . LEU B 1 621 ? 22.562 8.953 -12.977 1 97.38 621 LEU B CA 1
ATOM 10897 C C . LEU B 1 621 ? 22.266 7.664 -13.742 1 97.38 621 LEU B C 1
ATOM 10899 O O . LEU B 1 621 ? 21.109 7.301 -13.93 1 97.38 621 LEU B O 1
ATOM 10903 N N . GLU B 1 622 ? 23.281 6.996 -14.203 1 96.62 622 GLU B N 1
ATOM 10904 C CA . GLU B 1 622 ? 23.109 5.727 -14.906 1 96.62 622 GLU B CA 1
ATOM 10905 C C . GLU B 1 622 ? 22.438 4.691 -14 1 96.62 622 GLU B C 1
ATOM 10907 O O . GLU B 1 622 ? 21.672 3.857 -14.477 1 96.62 622 GLU B O 1
ATOM 10912 N N . ALA B 1 623 ? 22.766 4.723 -12.742 1 96.06 623 ALA B N 1
ATOM 10913 C CA . ALA B 1 623 ? 22.094 3.832 -11.797 1 96.06 623 ALA B CA 1
ATOM 10914 C C . ALA B 1 623 ? 20.594 4.094 -11.781 1 96.06 623 ALA B C 1
ATOM 10916 O O . ALA B 1 623 ? 19.797 3.154 -11.75 1 96.06 623 ALA B O 1
ATOM 10917 N N . VAL B 1 624 ? 20.219 5.312 -11.789 1 96.25 624 VAL B N 1
ATOM 10918 C CA . VAL B 1 624 ? 18.812 5.707 -11.82 1 96.25 624 VAL B CA 1
ATOM 10919 C C . VAL B 1 624 ? 18.188 5.254 -13.133 1 96.25 624 VAL B C 1
ATOM 10921 O O . VAL B 1 624 ? 17.109 4.652 -13.141 1 96.25 624 VAL B O 1
ATOM 10924 N N . LEU B 1 625 ? 18.906 5.52 -14.227 1 96.94 625 LEU B N 1
ATOM 10925 C CA . LEU B 1 625 ? 18.375 5.203 -15.547 1 96.94 625 LEU B CA 1
ATOM 10926 C C . LEU B 1 625 ? 18.266 3.695 -15.742 1 96.94 625 LEU B C 1
ATOM 10928 O O . LEU B 1 625 ? 17.422 3.223 -16.5 1 96.94 625 LEU B O 1
ATOM 10932 N N . ASP B 1 626 ? 19.062 2.98 -15.047 1 95.88 626 ASP B N 1
ATOM 10933 C CA . ASP B 1 626 ? 19.062 1.523 -15.141 1 95.88 626 ASP B CA 1
ATOM 10934 C C . ASP B 1 626 ? 17.766 0.942 -14.594 1 95.88 626 ASP B C 1
ATOM 10936 O O . ASP B 1 626 ? 17.344 -0.142 -15.008 1 95.88 626 ASP B O 1
ATOM 10940 N N . LEU B 1 627 ? 17.125 1.581 -13.688 1 95.75 627 LEU B N 1
ATOM 10941 C CA . LEU B 1 627 ? 15.852 1.139 -13.125 1 95.75 627 LEU B CA 1
ATOM 10942 C C . LEU B 1 627 ? 14.773 1.058 -14.203 1 95.75 627 LEU B C 1
ATOM 10944 O O . LEU B 1 627 ? 13.766 0.376 -14.023 1 95.75 627 LEU B O 1
ATOM 10948 N N . THR B 1 628 ? 14.93 1.75 -15.289 1 95.75 628 THR B N 1
ATOM 10949 C CA . THR B 1 628 ? 13.953 1.735 -16.375 1 95.75 628 THR B CA 1
ATOM 10950 C C . THR B 1 628 ? 14.109 0.472 -17.219 1 95.75 628 THR B C 1
ATOM 10952 O O . THR B 1 628 ? 13.219 0.128 -18 1 95.75 628 THR B O 1
ATOM 10955 N N . GLY B 1 629 ? 15.258 -0.178 -17.125 1 93.81 629 GLY B N 1
ATOM 10956 C CA . GLY B 1 629 ? 15.57 -1.275 -18.031 1 93.81 629 GLY B CA 1
ATOM 10957 C C . GLY B 1 629 ? 15.914 -0.815 -19.438 1 93.81 629 GLY B C 1
ATOM 10958 O O . GLY B 1 629 ? 15.977 -1.626 -20.359 1 93.81 629 GLY B O 1
ATOM 10959 N N . LYS B 1 630 ? 16.188 0.496 -19.594 1 93.56 630 LYS B N 1
ATOM 10960 C CA . LYS B 1 630 ? 16.406 1.063 -20.922 1 93.56 630 LYS B CA 1
ATOM 10961 C C . LYS B 1 630 ? 17.797 1.699 -21.031 1 93.56 630 LYS B C 1
ATOM 10963 O O . LYS B 1 630 ? 18.016 2.578 -21.859 1 93.56 630 LYS B O 1
ATOM 10968 N N . LEU B 1 631 ? 18.672 1.414 -20.125 1 91.88 631 LEU B N 1
ATOM 10969 C CA . LEU B 1 631 ? 19.984 2.043 -20.109 1 91.88 631 LEU B CA 1
ATOM 10970 C C . LEU B 1 631 ? 20.688 1.858 -21.453 1 91.88 631 LEU B C 1
ATOM 10972 O O . LEU B 1 631 ? 21.391 2.76 -21.922 1 91.88 631 LEU B O 1
ATOM 10976 N N . GLY B 1 632 ? 20.469 0.726 -22.125 1 88.38 632 GLY B N 1
ATOM 10977 C CA . GLY B 1 632 ? 21.078 0.451 -23.422 1 88.38 632 GLY B CA 1
ATOM 10978 C C . GLY B 1 632 ? 20.594 1.388 -24.516 1 88.38 632 GLY B C 1
ATOM 10979 O O . GLY B 1 632 ? 21.281 1.568 -25.531 1 88.38 632 GLY B O 1
ATOM 10980 N N . ASP B 1 633 ? 19.5 2.006 -24.312 1 91.62 633 ASP B N 1
ATOM 10981 C CA . ASP B 1 633 ? 18.906 2.896 -25.312 1 91.62 633 ASP B CA 1
ATOM 10982 C C . ASP B 1 633 ? 19.188 4.359 -24.969 1 91.62 633 ASP B C 1
ATOM 10984 O O . ASP B 1 633 ? 18.734 5.266 -25.672 1 91.62 633 ASP B O 1
ATOM 10988 N N . ILE B 1 634 ? 19.875 4.582 -23.906 1 93.75 634 ILE B N 1
ATOM 10989 C CA . ILE B 1 634 ? 20.203 5.938 -23.469 1 93.75 634 ILE B CA 1
ATOM 10990 C C . ILE B 1 634 ? 21.547 6.355 -24.047 1 93.75 634 ILE B C 1
ATOM 10992 O O . ILE B 1 634 ? 22.5 5.559 -24.062 1 93.75 634 ILE B O 1
ATOM 10996 N N . GLN B 1 635 ? 21.625 7.574 -24.547 1 93.38 635 GLN B N 1
ATOM 10997 C CA . GLN B 1 635 ? 22.859 8.109 -25.094 1 93.38 635 GLN B CA 1
ATOM 10998 C C . GLN B 1 635 ? 23.203 9.453 -24.469 1 93.38 635 GLN B C 1
ATOM 11000 O O . GLN B 1 635 ? 22.312 10.281 -24.234 1 93.38 635 GLN B O 1
ATOM 11005 N N . PHE B 1 636 ? 24.453 9.578 -24.062 1 95.38 636 PHE B N 1
ATOM 11006 C CA . PHE B 1 636 ? 25 10.867 -23.656 1 95.38 636 PHE B CA 1
ATOM 11007 C C . PHE B 1 636 ? 25.75 11.523 -24.812 1 95.38 636 PHE B C 1
ATOM 11009 O O . PHE B 1 636 ? 26.766 11 -25.266 1 95.38 636 PHE B O 1
ATOM 11016 N N . LYS B 1 637 ? 25.266 12.672 -25.266 1 93.88 637 LYS B N 1
ATOM 11017 C CA . LYS B 1 637 ? 25.875 13.359 -26.391 1 93.88 637 LYS B CA 1
ATOM 11018 C C . LYS B 1 637 ? 26.469 14.695 -25.969 1 93.88 637 LYS B C 1
ATOM 11020 O O . LYS B 1 637 ? 25.844 15.469 -25.25 1 93.88 637 LYS B O 1
ATOM 11025 N N . ALA B 1 638 ? 27.641 14.922 -26.438 1 94.31 638 ALA B N 1
ATOM 11026 C CA . ALA B 1 638 ? 28.25 16.219 -26.172 1 94.31 638 ALA B CA 1
ATOM 11027 C C . ALA B 1 638 ? 27.422 17.344 -26.781 1 94.31 638 ALA B C 1
ATOM 11029 O O . ALA B 1 638 ? 27.203 17.391 -27.984 1 94.31 638 ALA B O 1
ATOM 11030 N N . GLU B 1 639 ? 26.922 18.125 -25.938 1 95.5 639 GLU B N 1
ATOM 11031 C CA . GLU B 1 639 ? 26.125 19.281 -26.344 1 95.5 639 GLU B CA 1
ATOM 11032 C C . GLU B 1 639 ? 26.375 20.469 -25.422 1 95.5 639 GLU B C 1
ATOM 11034 O O . GLU B 1 639 ? 26.594 20.297 -24.219 1 95.5 639 GLU B O 1
ATOM 11039 N N . MET B 1 640 ? 26.297 21.578 -26.062 1 95 640 MET B N 1
ATOM 11040 C CA . MET B 1 640 ? 26.562 22.781 -25.312 1 95 640 MET B CA 1
ATOM 11041 C C . MET B 1 640 ? 25.312 23.266 -24.578 1 95 640 MET B C 1
ATOM 11043 O O . MET B 1 640 ? 24.203 23.156 -25.094 1 95 640 MET B O 1
ATOM 11047 N N . ASN B 1 641 ? 25.438 23.734 -23.391 1 96.06 641 ASN B N 1
ATOM 11048 C CA . ASN B 1 641 ? 24.5 24.422 -22.516 1 96.06 641 ASN B CA 1
ATOM 11049 C C . ASN B 1 641 ? 25.109 25.656 -21.859 1 96.06 641 ASN B C 1
ATOM 11051 O O . ASN B 1 641 ? 26.219 25.578 -21.328 1 96.06 641 ASN B O 1
ATOM 11055 N N . PRO B 1 642 ? 24.438 26.734 -21.953 1 95.75 642 PRO B N 1
ATOM 11056 C CA . PRO B 1 642 ? 25.047 27.969 -21.453 1 95.75 642 PRO B CA 1
ATOM 11057 C C . PRO B 1 642 ? 25.453 27.891 -20 1 95.75 642 PRO B C 1
ATOM 11059 O O . PRO B 1 642 ? 26.375 28.594 -19.562 1 95.75 642 PRO B O 1
ATOM 11062 N N . ALA B 1 643 ? 24.875 27.094 -19.234 1 97.5 643 ALA B N 1
ATOM 11063 C CA . ALA B 1 643 ? 25.141 27 -17.797 1 97.5 643 ALA B CA 1
ATOM 11064 C C . ALA B 1 643 ? 26.297 26.047 -17.516 1 97.5 643 ALA B C 1
ATOM 11066 O O . ALA B 1 643 ? 26.828 26.016 -16.391 1 97.5 643 ALA B O 1
ATOM 11067 N N . LEU B 1 644 ? 26.719 25.328 -18.5 1 98.25 644 LEU B N 1
ATOM 11068 C CA . LEU B 1 644 ? 27.656 24.234 -18.234 1 98.25 644 LEU B CA 1
ATOM 11069 C C . LEU B 1 644 ? 28.969 24.438 -18.984 1 98.25 644 LEU B C 1
ATOM 11071 O O . LEU B 1 644 ? 29.016 25.203 -19.953 1 98.25 644 LEU B O 1
ATOM 11075 N N . HIS B 1 645 ? 30 23.797 -18.484 1 97.31 645 HIS B N 1
ATOM 11076 C CA . HIS B 1 645 ? 31.312 23.797 -19.125 1 97.31 645 HIS B CA 1
ATOM 11077 C C . HIS B 1 645 ? 31.234 23.203 -20.531 1 97.31 645 HIS B C 1
ATOM 11079 O O . HIS B 1 645 ? 30.734 22.094 -20.719 1 97.31 645 HIS B O 1
ATOM 11085 N N . PRO B 1 646 ? 31.719 23.875 -21.5 1 95.06 646 PRO B N 1
ATOM 11086 C CA . PRO B 1 646 ? 31.562 23.422 -22.891 1 95.06 646 PRO B CA 1
ATOM 11087 C C . PRO B 1 646 ? 32.219 22.062 -23.141 1 95.06 646 PRO B C 1
ATOM 11089 O O . PRO B 1 646 ? 31.75 21.297 -23.969 1 95.06 646 PRO B O 1
ATOM 11092 N N . GLY B 1 647 ? 33.25 21.734 -22.406 1 93.62 647 GLY B N 1
ATOM 11093 C CA . GLY B 1 647 ? 33.938 20.469 -22.609 1 93.62 647 GLY B CA 1
ATOM 11094 C C . GLY B 1 647 ? 33.469 19.375 -21.672 1 93.62 647 GLY B C 1
ATOM 11095 O O . GLY B 1 647 ? 33.906 18.234 -21.766 1 93.62 647 GLY B O 1
ATOM 11096 N N . GLN B 1 648 ? 32.625 19.641 -20.766 1 96.5 648 GLN B N 1
ATOM 11097 C CA . GLN B 1 648 ? 32.125 18.688 -19.781 1 96.5 648 GLN B CA 1
ATOM 11098 C C . GLN B 1 648 ? 30.609 18.781 -19.625 1 96.5 648 GLN B C 1
ATOM 11100 O O . GLN B 1 648 ? 30.109 18.875 -18.5 1 96.5 648 GLN B O 1
ATOM 11105 N N . SER B 1 649 ? 29.938 18.812 -20.75 1 97.06 649 SER B N 1
ATOM 11106 C CA . SER B 1 649 ? 28.484 18.875 -20.828 1 97.06 649 SER B CA 1
ATOM 11107 C C . SER B 1 649 ? 27.938 17.859 -21.828 1 97.06 649 SER B C 1
ATOM 11109 O O . SER B 1 649 ? 28.547 17.609 -22.859 1 97.06 649 SER B O 1
ATOM 11111 N N . ALA B 1 650 ? 26.812 17.266 -21.438 1 97.62 650 ALA B N 1
ATOM 11112 C CA . ALA B 1 650 ? 26.188 16.297 -22.344 1 97.62 650 ALA B CA 1
ATOM 11113 C C . ALA B 1 650 ? 24.656 16.359 -22.25 1 97.62 650 ALA B C 1
ATOM 11115 O O . ALA B 1 650 ? 24.109 16.547 -21.156 1 97.62 650 ALA B O 1
ATOM 11116 N N . ALA B 1 651 ? 24.031 16.25 -23.391 1 97.81 651 ALA B N 1
ATOM 11117 C CA . ALA B 1 651 ? 22.594 16 -23.406 1 97.81 651 ALA B CA 1
ATOM 11118 C C . ALA B 1 651 ? 22.297 14.508 -23.266 1 97.81 651 ALA B C 1
ATOM 11120 O O . ALA B 1 651 ? 23.094 13.664 -23.703 1 97.81 651 ALA B O 1
ATOM 11121 N N . ILE B 1 652 ? 21.219 14.211 -22.656 1 97.56 652 ILE B N 1
ATOM 11122 C CA . ILE B 1 652 ? 20.797 12.836 -22.453 1 97.56 652 ILE B CA 1
ATOM 11123 C C . ILE B 1 652 ? 19.641 12.508 -23.391 1 97.56 652 ILE B C 1
ATOM 11125 O O . ILE B 1 652 ? 18.609 13.195 -23.375 1 97.56 652 ILE B O 1
ATOM 11129 N N . TYR B 1 653 ? 19.844 11.508 -24.172 1 96.75 653 TYR B N 1
ATOM 11130 C CA . TYR B 1 653 ? 18.828 11.117 -25.156 1 96.75 653 TYR B CA 1
ATOM 11131 C C . TYR B 1 653 ? 18.281 9.727 -24.859 1 96.75 653 TYR B C 1
ATOM 11133 O O . TYR B 1 653 ? 19.047 8.828 -24.469 1 96.75 653 TYR B O 1
ATOM 11141 N N . LEU B 1 654 ? 16.969 9.547 -24.969 1 95.06 654 LEU B N 1
ATOM 11142 C CA . LEU B 1 654 ? 16.297 8.25 -25 1 95.06 654 LEU B CA 1
ATOM 11143 C C . LEU B 1 654 ? 15.617 8.031 -26.344 1 95.06 654 LEU B C 1
ATOM 11145 O O . LEU B 1 654 ? 14.695 8.766 -26.703 1 95.06 654 LEU B O 1
ATOM 11149 N N . LYS B 1 655 ? 15.984 7.09 -27.141 1 89.31 655 LYS B N 1
ATOM 11150 C CA . LYS B 1 655 ? 15.477 6.809 -28.484 1 89.31 655 LYS B CA 1
ATOM 11151 C C . LYS B 1 655 ? 15.43 8.078 -29.328 1 89.31 655 LYS B C 1
ATOM 11153 O O . LYS B 1 655 ? 14.398 8.398 -29.922 1 89.31 655 LYS B O 1
ATOM 11158 N N . ASP B 1 656 ? 16.422 8.961 -29.281 1 89.06 656 ASP B N 1
ATOM 11159 C CA . ASP B 1 656 ? 16.656 10.148 -30.094 1 89.06 656 ASP B CA 1
ATOM 11160 C C . ASP B 1 656 ? 15.859 11.344 -29.578 1 89.06 656 ASP B C 1
ATOM 11162 O O . ASP B 1 656 ? 15.773 12.383 -30.234 1 89.06 656 ASP B O 1
ATOM 11166 N N . GLU B 1 657 ? 15.227 11.156 -28.469 1 94.94 657 GLU B N 1
ATOM 11167 C CA . GLU B 1 657 ? 14.578 12.281 -27.797 1 94.94 657 GLU B CA 1
ATOM 11168 C C . GLU B 1 657 ? 15.422 12.789 -26.641 1 94.94 657 GLU B C 1
ATOM 11170 O O . GLU B 1 657 ? 15.836 12.016 -25.781 1 94.94 657 GLU B O 1
ATOM 11175 N N . ARG B 1 658 ? 15.641 14.07 -26.656 1 96.62 658 ARG B N 1
ATOM 11176 C CA . ARG B 1 658 ? 16.391 14.656 -25.547 1 96.62 658 ARG B CA 1
ATOM 11177 C C . ARG B 1 658 ? 15.547 14.688 -24.281 1 96.62 658 ARG B C 1
ATOM 11179 O O . ARG B 1 658 ? 14.453 15.25 -24.266 1 96.62 658 ARG B O 1
ATOM 11186 N N . ILE B 1 659 ? 16 14.188 -23.219 1 96.88 659 ILE B N 1
ATOM 11187 C CA . ILE B 1 659 ? 15.188 14.094 -22.016 1 96.88 659 ILE B CA 1
ATOM 11188 C C . ILE B 1 659 ? 15.859 14.852 -20.875 1 96.88 659 ILE B C 1
ATOM 11190 O O . ILE B 1 659 ? 15.312 14.953 -19.781 1 96.88 659 ILE B O 1
ATOM 11194 N N . GLY B 1 660 ? 17.125 15.328 -21.125 1 97.31 660 GLY B N 1
ATOM 11195 C CA . GLY B 1 660 ? 17.766 16.047 -20.031 1 97.31 660 GLY B CA 1
ATOM 11196 C C . GLY B 1 660 ? 19.188 16.453 -20.344 1 97.31 660 GLY B C 1
ATOM 11197 O O . GLY B 1 660 ? 19.625 16.406 -21.5 1 97.31 660 GLY B O 1
ATOM 11198 N N . PHE B 1 661 ? 19.922 17 -19.312 1 98 661 PHE B N 1
ATOM 11199 C CA . PHE B 1 661 ? 21.312 17.453 -19.406 1 98 661 PHE B CA 1
ATOM 11200 C C . PHE B 1 661 ? 22.094 17.047 -18.172 1 98 661 PHE B C 1
ATOM 11202 O O . PHE B 1 661 ? 21.531 16.859 -17.109 1 98 661 PHE B O 1
ATOM 11209 N N . ILE B 1 662 ? 23.359 16.906 -18.375 1 98.62 662 ILE B N 1
ATOM 11210 C CA . ILE B 1 662 ? 24.312 16.656 -17.297 1 98.62 662 ILE B CA 1
ATOM 11211 C C . ILE B 1 662 ? 25.625 17.359 -17.594 1 98.62 662 ILE B C 1
ATOM 11213 O O . ILE B 1 662 ? 26.031 17.484 -18.766 1 98.62 662 ILE B O 1
ATOM 11217 N N . GLY B 1 663 ? 26.25 17.906 -16.531 1 98.62 663 GLY B N 1
ATOM 11218 C CA . GLY B 1 663 ? 27.531 18.531 -16.781 1 98.62 663 GLY B CA 1
ATOM 11219 C C . GLY B 1 663 ? 28.078 19.281 -15.578 1 98.62 663 GLY B C 1
ATOM 11220 O O . GLY B 1 663 ? 27.484 19.25 -14.5 1 98.62 663 GLY B O 1
ATOM 11221 N N . VAL B 1 664 ? 29.266 19.875 -15.836 1 98.44 664 VAL B N 1
ATOM 11222 C CA . VAL B 1 664 ? 29.922 20.734 -14.859 1 98.44 664 VAL B CA 1
ATOM 11223 C C . VAL B 1 664 ? 29.484 22.188 -15.062 1 98.44 664 VAL B C 1
ATOM 11225 O O . VAL B 1 664 ? 29.438 22.672 -16.188 1 98.44 664 VAL B O 1
ATOM 11228 N N . VAL B 1 665 ? 29.172 22.812 -14.016 1 98.62 665 VAL B N 1
ATOM 11229 C CA . VAL B 1 665 ? 28.766 24.203 -14.094 1 98.62 665 VAL B CA 1
ATOM 11230 C C . VAL B 1 665 ? 29.891 25.031 -14.688 1 98.62 665 VAL B C 1
ATOM 11232 O O . VAL B 1 665 ? 31.062 24.844 -14.336 1 98.62 665 VAL B O 1
ATOM 11235 N N . HIS B 1 666 ? 29.547 25.922 -15.57 1 97.88 666 HIS B N 1
ATOM 11236 C CA . HIS B 1 666 ? 30.516 26.797 -16.203 1 97.88 666 HIS B CA 1
ATOM 11237 C C . HIS B 1 666 ? 31.328 27.562 -15.148 1 97.88 666 HIS B C 1
ATOM 11239 O O . HIS B 1 666 ? 30.766 28.109 -14.203 1 97.88 666 HIS B O 1
ATOM 11245 N N . PRO B 1 667 ? 32.656 27.641 -15.297 1 96.69 667 PRO B N 1
ATOM 11246 C CA . PRO B 1 667 ? 33.5 28.297 -14.305 1 96.69 667 PRO B CA 1
ATOM 11247 C C . PRO B 1 667 ? 33.094 29.75 -14.047 1 96.69 667 PRO B C 1
ATOM 11249 O O . PRO B 1 667 ? 33.156 30.203 -12.906 1 96.69 667 PRO B O 1
ATOM 11252 N N . GLU B 1 668 ? 32.75 30.391 -15.07 1 96.38 668 GLU B N 1
ATOM 11253 C CA . GLU B 1 668 ? 32.281 31.766 -14.906 1 96.38 668 GLU B CA 1
ATOM 11254 C C . GLU B 1 668 ? 31.031 31.828 -14.039 1 96.38 668 GLU B C 1
ATOM 11256 O O . GLU B 1 668 ? 30.891 32.719 -13.211 1 96.38 668 GLU B O 1
ATOM 11261 N N . LEU B 1 669 ? 30.141 30.984 -14.305 1 96.94 669 LEU B N 1
ATOM 11262 C CA . LEU B 1 669 ? 28.922 30.906 -13.508 1 96.94 669 LEU B CA 1
ATOM 11263 C C . LEU B 1 669 ? 29.234 30.531 -12.062 1 96.94 669 LEU B C 1
ATOM 11265 O O . LEU B 1 669 ? 28.609 31.047 -11.133 1 96.94 669 LEU B O 1
ATOM 11269 N N . GLU B 1 670 ? 30.172 29.625 -11.867 1 97.25 670 GLU B N 1
ATOM 11270 C CA . GLU B 1 670 ? 30.609 29.266 -10.523 1 97.25 670 GLU B CA 1
ATOM 11271 C C . GLU B 1 670 ? 31.094 30.484 -9.75 1 97.25 670 GLU B C 1
ATOM 11273 O O . GLU B 1 670 ? 30.75 30.672 -8.578 1 97.25 670 GLU B O 1
ATOM 11278 N N . ARG B 1 671 ? 31.812 31.25 -10.438 1 96.69 671 ARG B N 1
ATOM 11279 C CA . ARG B 1 671 ? 32.344 32.469 -9.828 1 96.69 671 ARG B CA 1
ATOM 11280 C C . ARG B 1 671 ? 31.219 33.469 -9.516 1 96.69 671 ARG B C 1
ATOM 11282 O O . ARG B 1 671 ? 31.141 34 -8.398 1 96.69 671 ARG B O 1
ATOM 11289 N N . LYS B 1 672 ? 30.375 33.656 -10.43 1 97 672 LYS B N 1
ATOM 11290 C CA . LYS B 1 672 ? 29.297 34.625 -10.289 1 97 672 LYS B CA 1
ATOM 11291 C C . LYS B 1 672 ? 28.328 34.219 -9.188 1 97 672 LYS B C 1
ATOM 11293 O O . LYS B 1 672 ? 27.766 35.094 -8.508 1 97 672 LYS B O 1
ATOM 11298 N N . LEU B 1 673 ? 28.125 33 -8.992 1 96.75 673 LEU B N 1
ATOM 11299 C CA . LEU B 1 673 ? 27.188 32.469 -7.988 1 96.75 673 LEU B CA 1
ATOM 11300 C C . LEU B 1 673 ? 27.906 32.219 -6.664 1 96.75 673 LEU B C 1
ATOM 11302 O O . LEU B 1 673 ? 27.281 31.844 -5.68 1 96.75 673 LEU B O 1
ATOM 11306 N N . ASP B 1 674 ? 29.25 32.375 -6.656 1 95.81 674 ASP B N 1
ATOM 11307 C CA . ASP B 1 674 ? 30.094 32.188 -5.473 1 95.81 674 ASP B CA 1
ATOM 11308 C C . ASP B 1 674 ? 30.109 30.719 -5.035 1 95.81 674 ASP B C 1
ATOM 11310 O O . ASP B 1 674 ? 29.969 30.422 -3.846 1 95.81 674 ASP B O 1
ATOM 11314 N N . LEU B 1 675 ? 30.109 29.844 -6 1 96.94 675 LEU B N 1
ATOM 11315 C CA . LEU B 1 675 ? 30.266 28.422 -5.719 1 96.94 675 LEU B CA 1
ATOM 11316 C C . LEU B 1 675 ? 31.734 28.094 -5.453 1 96.94 675 LEU B C 1
ATOM 11318 O O . LEU B 1 675 ? 32.625 28.578 -6.156 1 96.94 675 LEU B O 1
ATOM 11322 N N . ASN B 1 676 ? 31.938 27.312 -4.465 1 94.19 676 ASN B N 1
ATOM 11323 C CA . ASN B 1 676 ? 33.281 26.906 -4.129 1 94.19 676 ASN B CA 1
ATOM 11324 C C . ASN B 1 676 ? 33.625 25.531 -4.711 1 94.19 676 ASN B C 1
ATOM 11326 O O . ASN B 1 676 ? 33.062 24.516 -4.289 1 94.19 676 ASN B O 1
ATOM 11330 N N . GLY B 1 677 ? 34.562 25.562 -5.609 1 91.81 677 GLY B N 1
ATOM 11331 C CA . GLY B 1 677 ? 34.969 24.312 -6.223 1 91.81 677 GLY B CA 1
ATOM 11332 C C . GLY B 1 677 ? 34.125 23.922 -7.406 1 91.81 677 GLY B C 1
ATOM 11333 O O . GLY B 1 677 ? 33.219 24.641 -7.793 1 91.81 677 GLY B O 1
ATOM 11334 N N . ARG B 1 678 ? 34.438 22.719 -7.957 1 94.56 678 ARG B N 1
ATOM 11335 C CA . ARG B 1 678 ? 33.719 22.203 -9.117 1 94.56 678 ARG B CA 1
ATOM 11336 C C . ARG B 1 678 ? 32.344 21.656 -8.727 1 94.56 678 ARG B C 1
ATOM 11338 O O . ARG B 1 678 ? 32.25 20.844 -7.805 1 94.56 678 ARG B O 1
ATOM 11345 N N . THR B 1 679 ? 31.297 22.141 -9.367 1 98.38 679 THR B N 1
ATOM 11346 C CA . THR B 1 679 ? 29.938 21.719 -9.109 1 98.38 679 THR B CA 1
ATOM 11347 C C . THR B 1 679 ? 29.344 21.031 -10.336 1 98.38 679 THR B C 1
ATOM 11349 O O . THR B 1 679 ? 29.5 21.516 -11.461 1 98.38 679 THR B O 1
ATOM 11352 N N . LEU B 1 680 ? 28.734 19.875 -10.125 1 98.75 680 LEU B N 1
ATOM 11353 C CA . LEU B 1 680 ? 28.125 19.094 -11.211 1 98.75 680 LEU B CA 1
ATOM 11354 C C . LEU B 1 680 ? 26.609 19.031 -11.047 1 98.75 680 LEU B C 1
ATOM 11356 O O . LEU B 1 680 ? 26.109 18.875 -9.938 1 98.75 680 LEU B O 1
ATOM 11360 N N . VAL B 1 681 ? 25.906 19.094 -12.203 1 98.81 681 VAL B N 1
ATOM 11361 C CA . VAL B 1 681 ? 24.438 19.094 -12.141 1 98.81 681 VAL B CA 1
ATOM 11362 C C . VAL B 1 681 ? 23.875 18.172 -13.219 1 98.81 681 VAL B C 1
ATOM 11364 O O . VAL B 1 681 ? 24.547 17.891 -14.219 1 98.81 681 VAL B O 1
ATOM 11367 N N . PHE B 1 682 ? 22.688 17.656 -12.93 1 98.69 682 PHE B N 1
ATOM 11368 C CA . PHE B 1 682 ? 21.875 17.016 -13.961 1 98.69 682 PHE B CA 1
ATOM 11369 C C . PHE B 1 682 ? 20.406 17.406 -13.82 1 98.69 682 PHE B C 1
ATOM 11371 O O . PHE B 1 682 ? 19.984 17.891 -12.766 1 98.69 682 PHE B O 1
ATOM 11378 N N . GLU B 1 683 ? 19.672 17.312 -14.828 1 98.62 683 GLU B N 1
ATOM 11379 C CA . GLU B 1 683 ? 18.234 17.469 -14.836 1 98.62 683 GLU B CA 1
ATOM 11380 C C . GLU B 1 683 ? 17.578 16.609 -15.922 1 98.62 683 GLU B C 1
ATOM 11382 O O . GLU B 1 683 ? 18.094 16.531 -17.047 1 98.62 683 GLU B O 1
ATOM 11387 N N . LEU B 1 684 ? 16.469 15.961 -15.5 1 97.81 684 LEU B N 1
ATOM 11388 C CA . LEU B 1 684 ? 15.758 15.031 -16.375 1 97.81 684 LEU B CA 1
ATOM 11389 C C . LEU B 1 684 ? 14.258 15.312 -16.375 1 97.81 684 LEU B C 1
ATOM 11391 O O . LEU B 1 684 ? 13.695 15.648 -15.328 1 97.81 684 LEU B O 1
ATOM 11395 N N . GLU B 1 685 ? 13.664 15.086 -17.516 1 97.62 685 GLU B N 1
ATOM 11396 C CA . GLU B 1 685 ? 12.203 15.07 -17.562 1 97.62 685 GLU B CA 1
ATOM 11397 C C . GLU B 1 685 ? 11.648 13.75 -17.047 1 97.62 685 GLU B C 1
ATOM 11399 O O . GLU B 1 685 ? 11.773 12.719 -17.703 1 97.62 685 GLU B O 1
ATOM 11404 N N . TRP B 1 686 ? 10.883 13.789 -16.016 1 96.62 686 TRP B N 1
ATOM 11405 C CA . TRP B 1 686 ? 10.484 12.578 -15.312 1 96.62 686 TRP B CA 1
ATOM 11406 C C . TRP B 1 686 ? 9.508 11.758 -16.156 1 96.62 686 TRP B C 1
ATOM 11408 O O . TRP B 1 686 ? 9.656 10.539 -16.266 1 96.62 686 TRP B O 1
ATOM 11418 N N . ASN B 1 687 ? 8.609 12.43 -16.719 1 95.5 687 ASN B N 1
ATOM 11419 C CA . ASN B 1 687 ? 7.539 11.719 -17.406 1 95.5 687 ASN B CA 1
ATOM 11420 C C . ASN B 1 687 ? 8.07 10.883 -18.562 1 95.5 687 ASN B C 1
ATOM 11422 O O . ASN B 1 687 ? 7.453 9.891 -18.953 1 95.5 687 ASN B O 1
ATOM 11426 N N . LYS B 1 688 ? 9.234 11.234 -19.062 1 94.25 688 LYS B N 1
ATOM 11427 C CA . LYS B 1 688 ? 9.852 10.492 -20.172 1 94.25 688 LYS B CA 1
ATOM 11428 C C . LYS B 1 688 ? 10.578 9.25 -19.656 1 94.25 688 LYS B C 1
ATOM 11430 O O . LYS B 1 688 ? 10.922 8.359 -20.438 1 94.25 688 LYS B O 1
ATOM 11435 N N . LEU B 1 689 ? 10.758 9.148 -18.344 1 92.56 689 LEU B N 1
ATOM 11436 C CA . LEU B 1 689 ? 11.516 8.07 -17.719 1 92.56 689 LEU B CA 1
ATOM 11437 C C . LEU B 1 689 ? 10.594 7.117 -16.969 1 92.56 689 LEU B C 1
ATOM 11439 O O . LEU B 1 689 ? 10.984 6 -16.625 1 92.56 689 LEU B O 1
ATOM 11443 N N . ALA B 1 690 ? 9.352 7.418 -16.781 1 92.69 690 ALA B N 1
ATOM 11444 C CA . ALA B 1 690 ? 8.461 6.754 -15.828 1 92.69 690 ALA B CA 1
ATOM 11445 C C . ALA B 1 690 ? 8.023 5.387 -16.344 1 92.69 690 ALA B C 1
ATOM 11447 O O . ALA B 1 690 ? 7.527 4.559 -15.586 1 92.69 690 ALA B O 1
ATOM 11448 N N . ASP B 1 691 ? 8.227 5.086 -17.594 1 94.06 691 ASP B N 1
ATOM 11449 C CA . ASP B 1 691 ? 7.883 3.793 -18.172 1 94.06 691 ASP B CA 1
ATOM 11450 C C . ASP B 1 691 ? 9.094 2.863 -18.203 1 94.06 691 ASP B C 1
ATOM 11452 O O . ASP B 1 691 ? 10.133 3.207 -18.766 1 94.06 691 ASP B O 1
ATOM 11456 N N . ARG B 1 692 ? 9 1.691 -17.516 1 93.88 692 ARG B N 1
ATOM 11457 C CA . ARG B 1 692 ? 10.133 0.772 -17.5 1 93.88 692 ARG B CA 1
ATOM 11458 C C . ARG B 1 692 ? 9.82 -0.501 -18.281 1 93.88 692 ARG B C 1
ATOM 11460 O O . ARG B 1 692 ? 8.656 -0.782 -18.578 1 93.88 692 ARG B O 1
ATOM 11467 N N . ILE B 1 693 ? 10.812 -1.261 -18.641 1 94.5 693 ILE B N 1
ATOM 11468 C CA . ILE B 1 693 ? 10.688 -2.543 -19.312 1 94.5 693 ILE B CA 1
ATOM 11469 C C . ILE B 1 693 ? 10.484 -3.656 -18.297 1 94.5 693 ILE B C 1
ATOM 11471 O O . ILE B 1 693 ? 11.219 -3.738 -17.312 1 94.5 693 ILE B O 1
ATOM 11475 N N . VAL B 1 694 ? 9.453 -4.414 -18.516 1 92.19 694 VAL B N 1
ATOM 11476 C CA . VAL B 1 694 ? 9.258 -5.594 -17.672 1 92.19 694 VAL B CA 1
ATOM 11477 C C . VAL B 1 694 ? 10.18 -6.715 -18.141 1 92.19 694 VAL B C 1
ATOM 11479 O O . VAL B 1 694 ? 10.156 -7.102 -19.312 1 92.19 694 VAL B O 1
ATOM 11482 N N . PRO B 1 695 ? 11.062 -7.25 -17.234 1 88.88 695 PRO B N 1
ATOM 11483 C CA . PRO B 1 695 ? 12.031 -8.281 -17.609 1 88.88 695 PRO B CA 1
ATOM 11484 C C . PRO B 1 695 ? 11.367 -9.547 -18.141 1 88.88 695 PRO B C 1
ATOM 11486 O O . PRO B 1 695 ? 10.312 -9.953 -17.641 1 88.88 695 PRO B O 1
ATOM 11489 N N . GLN B 1 696 ? 11.859 -10.062 -19.203 1 90.25 696 GLN B N 1
ATOM 11490 C CA . GLN B 1 696 ? 11.453 -11.344 -19.766 1 90.25 696 GLN B CA 1
ATOM 11491 C C . GLN B 1 696 ? 12.523 -12.406 -19.547 1 90.25 696 GLN B C 1
ATOM 11493 O O . GLN B 1 696 ? 13.711 -12.156 -19.781 1 90.25 696 GLN B O 1
ATOM 11498 N N . ALA B 1 697 ? 12.141 -13.523 -19.078 1 88.06 697 ALA B N 1
ATOM 11499 C CA . ALA B 1 697 ? 13.078 -14.602 -18.797 1 88.06 697 ALA B CA 1
ATOM 11500 C C . ALA B 1 697 ? 13.641 -15.195 -20.094 1 88.06 697 ALA B C 1
ATOM 11502 O O . ALA B 1 697 ? 12.906 -15.359 -21.062 1 88.06 697 ALA B O 1
ATOM 11503 N N . ARG B 1 698 ? 14.977 -15.336 -20.156 1 86.62 698 ARG B N 1
ATOM 11504 C CA . ARG B 1 698 ? 15.648 -16.031 -21.25 1 86.62 698 ARG B CA 1
ATOM 11505 C C . ARG B 1 698 ? 16.516 -17.172 -20.719 1 86.62 698 ARG B C 1
ATOM 11507 O O . ARG B 1 698 ? 16.891 -17.188 -19.562 1 86.62 698 ARG B O 1
ATOM 11514 N N . GLU B 1 699 ? 16.75 -18.125 -21.594 1 85.31 699 GLU B N 1
ATOM 11515 C CA . GLU B 1 699 ? 17.609 -19.25 -21.219 1 85.31 699 GLU B CA 1
ATOM 11516 C C . GLU B 1 699 ? 19.047 -18.797 -20.984 1 85.31 699 GLU B C 1
ATOM 11518 O O . GLU B 1 699 ? 19.562 -17.953 -21.719 1 85.31 699 GLU B O 1
ATOM 11523 N N . ILE B 1 700 ? 19.703 -19.297 -19.938 1 85.38 700 ILE B N 1
ATOM 11524 C CA . ILE B 1 700 ? 21.109 -19.016 -19.641 1 85.38 700 ILE B CA 1
ATOM 11525 C C . ILE B 1 700 ? 22 -20.062 -20.312 1 85.38 700 ILE B C 1
ATOM 11527 O O . ILE B 1 700 ? 21.734 -21.266 -20.203 1 85.38 700 ILE B O 1
ATOM 11531 N N . SER B 1 701 ? 23.031 -19.562 -21.047 1 86.81 701 SER B N 1
ATOM 11532 C CA . SER B 1 701 ? 23.922 -20.484 -21.75 1 86.81 701 SER B CA 1
ATOM 11533 C C . SER B 1 701 ? 24.672 -21.375 -20.766 1 86.81 701 SER B C 1
ATOM 11535 O O . SER B 1 701 ? 25.156 -20.906 -19.734 1 86.81 701 SER B O 1
ATOM 11537 N N . ARG B 1 702 ? 24.812 -22.641 -21.094 1 86.94 702 ARG B N 1
ATOM 11538 C CA . ARG B 1 702 ? 25.594 -23.594 -20.297 1 86.94 702 ARG B CA 1
ATOM 11539 C C . ARG B 1 702 ? 27 -23.766 -20.859 1 86.94 702 ARG B C 1
ATOM 11541 O O . ARG B 1 702 ? 27.797 -24.531 -20.328 1 86.94 702 ARG B O 1
ATOM 11548 N N . PHE B 1 703 ? 27.297 -23.016 -21.906 1 89.44 703 PHE B N 1
ATOM 11549 C CA . PHE B 1 703 ? 28.562 -23.172 -22.594 1 89.44 703 PHE B CA 1
ATOM 11550 C C . PHE B 1 703 ? 29.547 -22.078 -22.188 1 89.44 703 PHE B C 1
ATOM 11552 O O . PHE B 1 703 ? 29.125 -20.984 -21.781 1 89.44 703 PHE B O 1
ATOM 11559 N N . PRO B 1 704 ? 30.812 -22.375 -22.25 1 91.31 704 PRO B N 1
ATOM 11560 C CA . PRO B 1 704 ? 31.828 -21.422 -21.781 1 91.31 704 PRO B CA 1
ATOM 11561 C C . PRO B 1 704 ? 31.859 -20.141 -22.609 1 91.31 704 PRO B C 1
ATOM 11563 O O . PRO B 1 704 ? 31.641 -20.172 -23.812 1 91.31 704 PRO B O 1
ATOM 11566 N N . ALA B 1 705 ? 32.125 -19.062 -21.953 1 92.81 705 ALA B N 1
ATOM 11567 C CA . ALA B 1 705 ? 32.375 -17.766 -22.594 1 92.81 705 ALA B CA 1
ATOM 11568 C C . ALA B 1 705 ? 33.875 -17.562 -22.859 1 92.81 705 ALA B C 1
ATOM 11570 O O . ALA B 1 705 ? 34.719 -18 -22.062 1 92.81 705 ALA B O 1
ATOM 11571 N N . ASN B 1 706 ? 34.188 -16.938 -24.016 1 94.19 706 ASN B N 1
ATOM 11572 C CA . ASN B 1 706 ? 35.562 -16.656 -24.359 1 94.19 706 ASN B CA 1
ATOM 11573 C C . ASN B 1 706 ? 35.844 -15.164 -24.422 1 94.19 706 ASN B C 1
ATOM 11575 O O . ASN B 1 706 ? 35.094 -14.406 -25.016 1 94.19 706 ASN B O 1
ATOM 11579 N N . ARG B 1 707 ? 36.875 -14.742 -23.719 1 94.56 707 ARG B N 1
ATOM 11580 C CA . ARG B 1 707 ? 37.25 -13.336 -23.703 1 94.56 707 ARG B CA 1
ATOM 11581 C C . ARG B 1 707 ? 38.406 -13.062 -24.672 1 94.56 707 ARG B C 1
ATOM 11583 O O . ARG B 1 707 ? 39.375 -13.828 -24.734 1 94.56 707 ARG B O 1
ATOM 11590 N N . ARG B 1 708 ? 38.25 -12 -25.438 1 95.19 708 ARG B N 1
ATOM 11591 C CA . ARG B 1 708 ? 39.312 -11.492 -26.312 1 95.19 708 ARG B CA 1
ATOM 11592 C C . ARG B 1 708 ? 39.469 -9.984 -26.141 1 95.19 708 ARG B C 1
ATOM 11594 O O . ARG B 1 708 ? 38.5 -9.234 -26.156 1 95.19 708 ARG B O 1
ATOM 11601 N N . ASP B 1 709 ? 40.688 -9.602 -25.953 1 96.06 709 ASP B N 1
ATOM 11602 C CA . ASP B 1 709 ? 41 -8.18 -25.797 1 96.06 709 ASP B CA 1
ATOM 11603 C C . ASP B 1 709 ? 41.594 -7.602 -27.078 1 96.06 709 ASP B C 1
ATOM 11605 O O . ASP B 1 709 ? 42.469 -8.234 -27.703 1 96.06 709 ASP B O 1
ATOM 11609 N N . ILE B 1 710 ? 41.156 -6.465 -27.422 1 95.06 710 ILE B N 1
ATOM 11610 C CA . ILE B 1 710 ? 41.75 -5.766 -28.547 1 95.06 710 ILE B CA 1
ATOM 11611 C C . ILE B 1 710 ? 42.125 -4.344 -28.141 1 95.06 710 ILE B C 1
ATOM 11613 O O . ILE B 1 710 ? 41.469 -3.742 -27.297 1 95.06 710 ILE B O 1
ATOM 11617 N N . ALA B 1 711 ? 43.188 -3.818 -28.625 1 95.56 711 ALA B N 1
ATOM 11618 C CA . ALA B 1 711 ? 43.625 -2.43 -28.469 1 95.56 711 ALA B CA 1
ATOM 11619 C C . ALA B 1 711 ? 43.625 -1.705 -29.812 1 95.56 711 ALA B C 1
ATOM 11621 O O . ALA B 1 711 ? 44.406 -2.051 -30.688 1 95.56 711 ALA B O 1
ATOM 11622 N N . VAL B 1 712 ? 42.844 -0.724 -29.953 1 95.62 712 VAL B N 1
ATOM 11623 C CA . VAL B 1 712 ? 42.719 -0.034 -31.234 1 95.62 712 VAL B CA 1
ATOM 11624 C C . VAL B 1 712 ? 43.125 1.432 -31.062 1 95.62 712 VAL B C 1
ATOM 11626 O O . VAL B 1 712 ? 42.812 2.051 -30.047 1 95.62 712 VAL B O 1
ATOM 11629 N N . VAL B 1 713 ? 43.812 1.945 -31.984 1 96.5 713 VAL B N 1
ATOM 11630 C CA . VAL B 1 713 ? 44.219 3.348 -32.031 1 96.5 713 VAL B CA 1
ATOM 11631 C C . VAL B 1 713 ? 43.281 4.129 -32.969 1 96.5 713 VAL B C 1
ATOM 11633 O O . VAL B 1 713 ? 43.125 3.771 -34.125 1 96.5 713 VAL B O 1
ATOM 11636 N N . VAL B 1 714 ? 42.656 5.102 -32.438 1 96.12 714 VAL B N 1
ATOM 11637 C CA . VAL B 1 714 ? 41.719 5.941 -33.188 1 96.12 714 VAL B CA 1
ATOM 11638 C C . VAL B 1 714 ? 42.031 7.414 -32.906 1 96.12 714 VAL B C 1
ATOM 11640 O O . VAL B 1 714 ? 42.719 7.746 -31.969 1 96.12 714 VAL B O 1
ATOM 11643 N N . ALA B 1 715 ? 41.5 8.25 -33.781 1 94.94 715 ALA B N 1
ATOM 11644 C CA . ALA B 1 715 ? 41.625 9.688 -33.594 1 94.94 715 ALA B CA 1
ATOM 11645 C C . ALA B 1 715 ? 40.969 10.109 -32.281 1 94.94 715 ALA B C 1
ATOM 11647 O O . ALA B 1 715 ? 39.938 9.555 -31.875 1 94.94 715 ALA B O 1
ATOM 11648 N N . GLU B 1 716 ? 41.469 11.102 -31.672 1 92.31 716 GLU B N 1
ATOM 11649 C CA . GLU B 1 716 ? 41 11.562 -30.359 1 92.31 716 GLU B CA 1
ATOM 11650 C C . GLU B 1 716 ? 39.562 12.016 -30.406 1 92.31 716 GLU B C 1
ATOM 11652 O O . GLU B 1 716 ? 38.844 11.883 -29.406 1 92.31 716 GLU B O 1
ATOM 11657 N N . ASN B 1 717 ? 39.094 12.453 -31.484 1 90 717 ASN B N 1
ATOM 11658 C CA . ASN B 1 717 ? 37.75 13.023 -31.594 1 90 717 ASN B CA 1
ATOM 11659 C C . ASN B 1 717 ? 36.719 11.945 -31.812 1 90 717 ASN B C 1
ATOM 11661 O O . ASN B 1 717 ? 35.5 12.227 -31.75 1 90 717 ASN B O 1
ATOM 11665 N N . VAL B 1 718 ? 37.094 10.711 -32 1 93.06 718 VAL B N 1
ATOM 11666 C CA . VAL B 1 718 ? 36.156 9.617 -32.156 1 93.06 718 VAL B CA 1
ATOM 11667 C C . VAL B 1 718 ? 35.625 9.195 -30.797 1 93.06 718 VAL B C 1
ATOM 11669 O O . VAL B 1 718 ? 36.406 8.75 -29.938 1 93.06 718 VAL B O 1
ATOM 11672 N N . PRO B 1 719 ? 34.344 9.297 -30.594 1 91.12 719 PRO B N 1
ATOM 11673 C CA . PRO B 1 719 ? 33.812 8.875 -29.297 1 91.12 719 PRO B CA 1
ATOM 11674 C C . PRO B 1 719 ? 33.938 7.371 -29.062 1 91.12 719 PRO B C 1
ATOM 11676 O O . PRO B 1 719 ? 33.688 6.574 -29.969 1 91.12 719 PRO B O 1
ATOM 11679 N N . ALA B 1 720 ? 34.312 7.031 -27.859 1 92.38 720 ALA B N 1
ATOM 11680 C CA . ALA B 1 720 ? 34.469 5.621 -27.516 1 92.38 720 ALA B CA 1
ATOM 11681 C C . ALA B 1 720 ? 33.125 4.879 -27.672 1 92.38 720 ALA B C 1
ATOM 11683 O O . ALA B 1 720 ? 33.125 3.701 -28.031 1 92.38 720 ALA B O 1
ATOM 11684 N N . ALA B 1 721 ? 32.031 5.523 -27.438 1 90.25 721 ALA B N 1
ATOM 11685 C CA . ALA B 1 721 ? 30.719 4.93 -27.547 1 90.25 721 ALA B CA 1
ATOM 11686 C C . ALA B 1 721 ? 30.453 4.422 -28.953 1 90.25 721 ALA B C 1
ATOM 11688 O O . ALA B 1 721 ? 29.797 3.395 -29.141 1 90.25 721 ALA B O 1
ATOM 11689 N N . ASP B 1 722 ? 30.953 5.129 -29.922 1 91.88 722 ASP B N 1
ATOM 11690 C CA . ASP B 1 722 ? 30.766 4.727 -31.328 1 91.88 722 ASP B CA 1
ATOM 11691 C C . ASP B 1 722 ? 31.531 3.443 -31.625 1 91.88 722 ASP B C 1
ATOM 11693 O O . ASP B 1 722 ? 31.047 2.576 -32.344 1 91.88 722 ASP B O 1
ATOM 11697 N N . ILE B 1 723 ? 32.656 3.408 -31.078 1 93.5 723 ILE B N 1
ATOM 11698 C CA . ILE B 1 723 ? 33.5 2.229 -31.25 1 93.5 723 ILE B CA 1
ATOM 11699 C C . ILE B 1 723 ? 32.812 1.014 -30.625 1 93.5 723 ILE B C 1
ATOM 11701 O O . ILE B 1 723 ? 32.719 -0.04 -31.25 1 93.5 723 ILE B O 1
ATOM 11705 N N . LEU B 1 724 ? 32.375 1.158 -29.391 1 92.75 724 LEU B N 1
ATOM 11706 C CA . LEU B 1 724 ? 31.75 0.064 -28.656 1 92.75 724 LEU B CA 1
ATOM 11707 C C . LEU B 1 724 ? 30.469 -0.374 -29.359 1 92.75 724 LEU B C 1
ATOM 11709 O O . LEU B 1 724 ? 30.188 -1.571 -29.469 1 92.75 724 LEU B O 1
ATOM 11713 N N . SER B 1 725 ? 29.734 0.571 -29.859 1 90.06 725 SER B N 1
ATOM 11714 C CA . SER B 1 725 ? 28.484 0.272 -30.562 1 90.06 725 SER B CA 1
ATOM 11715 C C . SER B 1 725 ? 28.75 -0.524 -31.828 1 90.06 725 SER B C 1
ATOM 11717 O O . SER B 1 725 ? 28 -1.437 -32.156 1 90.06 725 SER B O 1
ATOM 11719 N N . GLU B 1 726 ? 29.812 -0.159 -32.5 1 92.5 726 GLU B N 1
ATOM 11720 C CA . GLU B 1 726 ? 30.156 -0.87 -33.75 1 92.5 726 GLU B CA 1
ATOM 11721 C C . GLU B 1 726 ? 30.578 -2.311 -33.438 1 92.5 726 GLU B C 1
ATOM 11723 O O . GLU B 1 726 ? 30.219 -3.227 -34.188 1 92.5 726 GLU B O 1
ATOM 11728 N N . CYS B 1 727 ? 31.266 -2.486 -32.344 1 92.75 727 CYS B N 1
ATOM 11729 C CA . CYS B 1 727 ? 31.641 -3.832 -31.938 1 92.75 727 CYS B CA 1
ATOM 11730 C C . CYS B 1 727 ? 30.422 -4.684 -31.641 1 92.75 727 CYS B C 1
ATOM 11732 O O . CYS B 1 727 ? 30.359 -5.852 -32.031 1 92.75 727 CYS B O 1
ATOM 11734 N N . LYS B 1 728 ? 29.516 -4.133 -30.938 1 89.5 728 LYS B N 1
ATOM 11735 C CA . LYS B 1 728 ? 28.297 -4.844 -30.578 1 89.5 728 LYS B CA 1
ATOM 11736 C C . LYS B 1 728 ? 27.484 -5.223 -31.812 1 89.5 728 LYS B C 1
ATOM 11738 O O . LYS B 1 728 ? 26.906 -6.312 -31.875 1 89.5 728 LYS B O 1
ATOM 11743 N N . LYS B 1 729 ? 27.438 -4.375 -32.812 1 88 729 LYS B N 1
ATOM 11744 C CA . LYS B 1 729 ? 26.672 -4.586 -34.031 1 88 729 LYS B CA 1
ATOM 11745 C C . LYS B 1 729 ? 27.234 -5.754 -34.844 1 88 729 LYS B C 1
ATOM 11747 O O . LYS B 1 729 ? 26.484 -6.57 -35.375 1 88 729 LYS B O 1
ATOM 11752 N N . VAL B 1 730 ? 28.484 -5.84 -34.875 1 85.5 730 VAL B N 1
ATOM 11753 C CA . VAL B 1 730 ? 29.156 -6.848 -35.688 1 85.5 730 VAL B CA 1
ATOM 11754 C C . VAL B 1 730 ? 29.016 -8.219 -35.031 1 85.5 730 VAL B C 1
ATOM 11756 O O . VAL B 1 730 ? 28.844 -9.227 -35.719 1 85.5 730 VAL B O 1
ATOM 11759 N N . GLY B 1 731 ? 29 -8.273 -33.719 1 75.88 731 GLY B N 1
ATOM 11760 C CA . GLY B 1 731 ? 29.016 -9.531 -33 1 75.88 731 GLY B CA 1
ATOM 11761 C C . GLY B 1 731 ? 27.625 -10.008 -32.594 1 75.88 731 GLY B C 1
ATOM 11762 O O . GLY B 1 731 ? 27.484 -10.789 -31.656 1 75.88 731 GLY B O 1
ATOM 11763 N N . VAL B 1 732 ? 26.531 -9.523 -33.156 1 70.25 732 VAL B N 1
ATOM 11764 C CA . VAL B 1 732 ? 25.141 -9.617 -32.719 1 70.25 732 VAL B CA 1
ATOM 11765 C C . VAL B 1 732 ? 24.828 -11.047 -32.312 1 70.25 732 VAL B C 1
ATOM 11767 O O . VAL B 1 732 ? 24.172 -11.266 -31.281 1 70.25 732 VAL B O 1
ATOM 11770 N N . ASN B 1 733 ? 25.422 -12.023 -32.781 1 74.81 733 ASN B N 1
ATOM 11771 C CA . ASN B 1 733 ? 25.016 -13.383 -32.438 1 74.81 733 ASN B CA 1
ATOM 11772 C C . ASN B 1 733 ? 25.984 -14.016 -31.438 1 74.81 733 ASN B C 1
ATOM 11774 O O . ASN B 1 733 ? 25.562 -14.766 -30.562 1 74.81 733 ASN B O 1
ATOM 11778 N N . GLN B 1 734 ? 27.188 -13.523 -31.406 1 85.56 734 GLN B N 1
ATOM 11779 C CA . GLN B 1 734 ? 28.188 -14.242 -30.625 1 85.56 734 GLN B CA 1
ATOM 11780 C C . GLN B 1 734 ? 28.797 -13.344 -29.547 1 85.56 734 GLN B C 1
ATOM 11782 O O . GLN B 1 734 ? 29.359 -13.836 -28.562 1 85.56 734 GLN B O 1
ATOM 11787 N N . VAL B 1 735 ? 28.75 -12.055 -29.734 1 87.56 735 VAL B N 1
ATOM 11788 C CA . VAL B 1 735 ? 29.328 -11.148 -28.75 1 87.56 735 VAL B CA 1
ATOM 11789 C C . VAL B 1 735 ? 28.312 -10.828 -27.672 1 87.56 735 VAL B C 1
ATOM 11791 O O . VAL B 1 735 ? 27.312 -10.133 -27.922 1 87.56 735 VAL B O 1
ATOM 11794 N N . VAL B 1 736 ? 28.578 -11.289 -26.438 1 86.06 736 VAL B N 1
ATOM 11795 C CA . VAL B 1 736 ? 27.609 -11.125 -25.344 1 86.06 736 VAL B CA 1
ATOM 11796 C C . VAL B 1 736 ? 28.062 -9.984 -24.438 1 86.06 736 VAL B C 1
ATOM 11798 O O . VAL B 1 736 ? 27.281 -9.516 -23.594 1 86.06 736 VAL B O 1
ATOM 11801 N N . GLY B 1 737 ? 29.297 -9.547 -24.609 1 90.81 737 GLY B N 1
ATOM 11802 C CA . GLY B 1 737 ? 29.781 -8.445 -23.781 1 90.81 737 GLY B CA 1
ATOM 11803 C C . GLY B 1 737 ? 30.844 -7.613 -24.484 1 90.81 737 GLY B C 1
ATOM 11804 O O . GLY B 1 737 ? 31.703 -8.148 -25.188 1 90.81 737 GLY B O 1
ATOM 11805 N N . VAL B 1 738 ? 30.828 -6.34 -24.422 1 93.12 738 VAL B N 1
ATOM 11806 C CA . VAL B 1 738 ? 31.828 -5.383 -24.906 1 93.12 738 VAL B CA 1
ATOM 11807 C C . VAL B 1 738 ? 32.125 -4.371 -23.797 1 93.12 738 VAL B C 1
ATOM 11809 O O . VAL B 1 738 ? 31.219 -3.734 -23.266 1 93.12 738 VAL B O 1
ATOM 11812 N N . ASN B 1 739 ? 33.406 -4.266 -23.406 1 94.06 739 ASN B N 1
ATOM 11813 C CA . ASN B 1 739 ? 33.75 -3.381 -22.297 1 94.06 739 ASN B CA 1
ATOM 11814 C C . ASN B 1 739 ? 35.031 -2.623 -22.562 1 94.06 739 ASN B C 1
ATOM 11816 O O . ASN B 1 739 ? 36.031 -3.209 -23.031 1 94.06 739 ASN B O 1
ATOM 11820 N N . LEU B 1 740 ? 35.031 -1.304 -22.391 1 95.31 740 LEU B N 1
ATOM 11821 C CA . LEU B 1 740 ? 36.219 -0.475 -22.453 1 95.31 740 LEU B CA 1
ATOM 11822 C C . LEU B 1 740 ? 36.969 -0.502 -21.109 1 95.31 740 LEU B C 1
ATOM 11824 O O . LEU B 1 740 ? 36.438 -0.001 -20.109 1 95.31 740 LEU B O 1
ATOM 11828 N N . PHE B 1 741 ? 38.188 -1.01 -21.078 1 94 741 PHE B N 1
ATOM 11829 C CA . PHE B 1 741 ? 38.812 -1.175 -19.766 1 94 741 PHE B CA 1
ATOM 11830 C C . PHE B 1 741 ? 40.125 -0.37 -19.688 1 94 741 PHE B C 1
ATOM 11832 O O . PHE B 1 741 ? 40.75 -0.321 -18.641 1 94 741 PHE B O 1
ATOM 11839 N N . ASP B 1 742 ? 40.531 0.327 -20.859 1 94.06 742 ASP B N 1
ATOM 11840 C CA . ASP B 1 742 ? 41.719 1.194 -20.797 1 94.06 742 ASP B CA 1
ATOM 11841 C C . ASP B 1 742 ? 41.688 2.248 -21.891 1 94.06 742 ASP B C 1
ATOM 11843 O O . ASP B 1 742 ? 41.219 1.973 -23.016 1 94.06 742 ASP B O 1
ATOM 11847 N N . VAL B 1 743 ? 42.094 3.428 -21.562 1 94.62 743 VAL B N 1
ATOM 11848 C CA . VAL B 1 743 ? 42.312 4.527 -22.5 1 94.62 743 VAL B CA 1
ATOM 11849 C C . VAL B 1 743 ? 43.719 5.121 -22.297 1 94.62 743 VAL B C 1
ATOM 11851 O O . VAL B 1 743 ? 44.031 5.578 -21.188 1 94.62 743 VAL B O 1
ATOM 11854 N N . TYR B 1 744 ? 44.469 5.102 -23.281 1 93.56 744 TYR B N 1
ATOM 11855 C CA . TYR B 1 744 ? 45.875 5.516 -23.141 1 93.56 744 TYR B CA 1
ATOM 11856 C C . TYR B 1 744 ? 46.219 6.59 -24.156 1 93.56 744 TYR B C 1
ATOM 11858 O O . TYR B 1 744 ? 45.875 6.473 -25.328 1 93.56 744 TYR B O 1
ATOM 11866 N N . ARG B 1 745 ? 46.812 7.684 -23.516 1 91.25 745 ARG B N 1
ATOM 11867 C CA . ARG B 1 745 ? 47.344 8.781 -24.312 1 91.25 745 ARG B CA 1
ATOM 11868 C C . ARG B 1 745 ? 48.812 9.023 -23.984 1 91.25 745 ARG B C 1
ATOM 11870 O O . ARG B 1 745 ? 49.188 9.156 -22.812 1 91.25 745 ARG B O 1
ATOM 11877 N N . GLY B 1 746 ? 49.812 8.68 -24.828 1 87 746 GLY B N 1
ATOM 11878 C CA . GLY B 1 746 ? 51.188 8.961 -24.469 1 87 746 GLY B CA 1
ATOM 11879 C C . GLY B 1 746 ? 52.188 8.391 -25.469 1 87 746 GLY B C 1
ATOM 11880 O O . GLY B 1 746 ? 51.906 8.359 -26.672 1 87 746 GLY B O 1
ATOM 11881 N N . LYS B 1 747 ? 53.156 7.875 -24.797 1 88.31 747 LYS B N 1
ATOM 11882 C CA . LYS B 1 747 ? 54.312 7.398 -25.594 1 88.31 747 LYS B CA 1
ATOM 11883 C C . LYS B 1 747 ? 53.906 6.188 -26.438 1 88.31 747 LYS B C 1
ATOM 11885 O O . LYS B 1 747 ? 53.281 5.242 -25.922 1 88.31 747 LYS B O 1
ATOM 11890 N N . GLY B 1 748 ? 54.156 6.195 -27.688 1 87.44 748 GLY B N 1
ATOM 11891 C CA . GLY B 1 748 ? 53.844 5.082 -28.578 1 87.44 748 GLY B CA 1
ATOM 11892 C C . GLY B 1 748 ? 52.594 5.293 -29.391 1 87.44 748 GLY B C 1
ATOM 11893 O O . GLY B 1 748 ? 52.312 4.539 -30.328 1 87.44 748 GLY B O 1
ATOM 11894 N N . VAL B 1 749 ? 51.75 6.281 -29 1 91.44 749 VAL B N 1
ATOM 11895 C CA . VAL B 1 749 ? 50.562 6.652 -29.75 1 91.44 749 VAL B CA 1
ATOM 11896 C C . VAL B 1 749 ? 50.75 8.023 -30.391 1 91.44 749 VAL B C 1
ATOM 11898 O O . VAL B 1 749 ? 51.25 8.953 -29.75 1 91.44 749 VAL B O 1
ATOM 11901 N N . ALA B 1 750 ? 50.531 8.117 -31.656 1 90 750 ALA B N 1
ATOM 11902 C CA . ALA B 1 750 ? 50.719 9.359 -32.406 1 90 750 ALA B CA 1
ATOM 11903 C C . ALA B 1 750 ? 49.969 10.508 -31.766 1 90 750 ALA B C 1
ATOM 11905 O O . ALA B 1 750 ? 48.938 10.297 -31.125 1 90 750 ALA B O 1
ATOM 11906 N N . GLU B 1 751 ? 50.438 11.68 -31.906 1 91.62 751 GL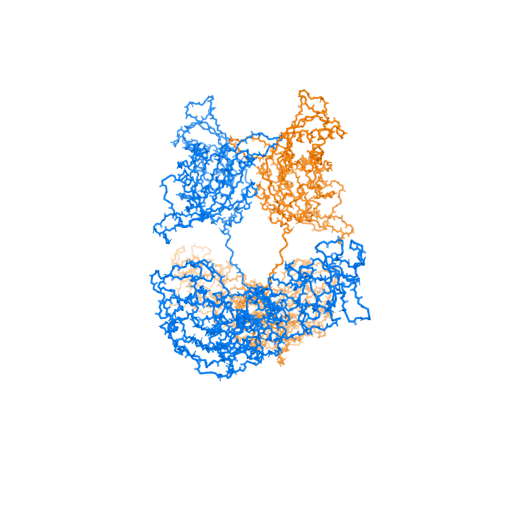U B N 1
ATOM 11907 C CA . GLU B 1 751 ? 49.75 12.859 -31.406 1 91.62 751 GLU B CA 1
ATOM 11908 C C . GLU B 1 751 ? 48.375 13.016 -32.031 1 91.62 751 GLU B C 1
ATOM 11910 O O . GLU B 1 751 ? 48.219 12.844 -33.25 1 91.62 751 GLU B O 1
ATOM 11915 N N . GLY B 1 752 ? 47.406 13.242 -31.266 1 92.38 752 GLY B N 1
ATOM 11916 C CA . GLY B 1 752 ? 46.031 13.398 -31.781 1 92.38 752 GLY B CA 1
ATOM 11917 C C . GLY B 1 752 ? 45.25 12.094 -31.812 1 92.38 752 GLY B C 1
ATOM 11918 O O . GLY B 1 752 ? 44.094 12.062 -32.219 1 92.38 752 GLY B O 1
ATOM 11919 N N . TYR B 1 753 ? 45.969 11.078 -31.422 1 94.88 753 TYR B N 1
ATOM 11920 C CA . TYR B 1 753 ? 45.312 9.773 -31.391 1 94.88 753 TYR B CA 1
ATOM 11921 C C . TYR B 1 753 ? 45.25 9.219 -29.969 1 94.88 753 TYR B C 1
ATOM 11923 O O . TYR B 1 753 ? 45.906 9.75 -29.062 1 94.88 753 TYR B O 1
ATOM 11931 N N . LYS B 1 754 ? 44.406 8.258 -29.719 1 95.75 754 LYS B N 1
ATOM 11932 C CA . LYS B 1 754 ? 44.281 7.535 -28.453 1 95.75 754 LYS B CA 1
ATOM 11933 C C . LYS B 1 754 ? 44.125 6.035 -28.688 1 95.75 754 LYS B C 1
ATOM 11935 O O . LYS B 1 754 ? 43.656 5.609 -29.734 1 95.75 754 LYS B O 1
ATOM 11940 N N . SER B 1 755 ? 44.562 5.316 -27.734 1 96.12 755 SER B N 1
ATOM 11941 C CA . SER B 1 755 ? 44.406 3.867 -27.781 1 96.12 755 SER B CA 1
ATOM 11942 C C . SER B 1 755 ? 43.281 3.408 -26.859 1 96.12 755 SER B C 1
ATOM 11944 O O . SER B 1 755 ? 43.25 3.779 -25.688 1 96.12 755 SER B O 1
ATOM 11946 N N . LEU B 1 756 ? 42.344 2.697 -27.359 1 96.56 756 LEU B N 1
ATOM 11947 C CA . LEU B 1 756 ? 41.25 2.123 -26.609 1 96.56 756 LEU B CA 1
ATOM 11948 C C . LEU B 1 756 ? 41.406 0.613 -26.469 1 96.56 756 LEU B C 1
ATOM 11950 O O . LEU B 1 756 ? 41.5 -0.101 -27.469 1 96.56 756 LEU B O 1
ATOM 11954 N N . ALA B 1 757 ? 41.469 0.117 -25.25 1 96 757 ALA B N 1
ATOM 11955 C CA . ALA B 1 757 ? 41.5 -1.322 -25 1 96 757 ALA B CA 1
ATOM 11956 C C . ALA B 1 757 ? 40.062 -1.829 -24.703 1 96 757 ALA B C 1
ATOM 11958 O O . ALA B 1 757 ? 39.438 -1.37 -23.75 1 96 757 ALA B O 1
ATOM 11959 N N . ILE B 1 758 ? 39.594 -2.742 -25.484 1 96.06 758 ILE B N 1
ATOM 11960 C CA . ILE B 1 758 ? 38.25 -3.242 -25.422 1 96.06 758 ILE B CA 1
ATOM 11961 C C . ILE B 1 758 ? 38.25 -4.758 -25.234 1 96.06 758 ILE B C 1
ATOM 11963 O O . ILE B 1 758 ? 39 -5.469 -25.906 1 96.06 758 ILE B O 1
ATOM 11967 N N . SER B 1 759 ? 37.469 -5.18 -24.297 1 95.56 759 SER B N 1
ATOM 11968 C CA . SER B 1 759 ? 37.281 -6.617 -24.125 1 95.56 759 SER B CA 1
ATOM 11969 C C . SER B 1 759 ? 36 -7.09 -24.812 1 95.56 759 SER B C 1
ATOM 11971 O O . SER B 1 759 ? 34.938 -6.445 -24.703 1 95.56 759 SER B O 1
ATOM 11973 N N . LEU B 1 760 ? 36.125 -8.172 -25.531 1 95.06 760 LEU B N 1
ATOM 11974 C CA . LEU B 1 760 ? 35 -8.836 -26.188 1 95.06 760 LEU B CA 1
ATOM 11975 C C . LEU B 1 760 ? 34.75 -10.203 -25.562 1 95.06 760 LEU B C 1
ATOM 11977 O O . LEU B 1 760 ? 35.656 -11.039 -25.484 1 95.06 760 LEU B O 1
ATOM 11981 N N . ILE B 1 761 ? 33.562 -10.352 -25.094 1 93.38 761 ILE B N 1
ATOM 11982 C CA . ILE B 1 761 ? 33.156 -11.656 -24.578 1 93.38 761 ILE B CA 1
ATOM 11983 C C . ILE B 1 761 ? 32.25 -12.367 -25.594 1 93.38 761 ILE B C 1
ATOM 11985 O O . ILE B 1 761 ? 31.203 -11.859 -25.969 1 93.38 761 ILE B O 1
ATOM 11989 N N . LEU B 1 762 ? 32.719 -13.555 -26.047 1 94.06 762 LEU B N 1
ATOM 11990 C CA . LEU B 1 762 ? 32 -14.328 -27.062 1 94.06 762 LEU B CA 1
ATOM 11991 C C . LEU B 1 762 ? 31.453 -15.617 -26.469 1 94.06 762 LEU B C 1
ATOM 11993 O O . LEU B 1 762 ? 32.125 -16.297 -25.703 1 94.06 762 LEU B O 1
ATOM 11997 N N . GLN B 1 763 ? 30.188 -15.844 -26.75 1 91.88 763 GLN B N 1
ATOM 11998 C CA . GLN B 1 763 ? 29.531 -17.047 -26.25 1 91.88 763 GLN B CA 1
ATOM 11999 C C . GLN B 1 763 ? 28.344 -17.438 -27.125 1 91.88 763 GLN B C 1
ATOM 12001 O O . GLN B 1 763 ? 27.719 -16.578 -27.75 1 91.88 763 GLN B O 1
ATOM 12006 N N . ASP B 1 764 ? 28.156 -18.688 -27.25 1 88.56 764 ASP B N 1
ATOM 12007 C CA . ASP B 1 764 ? 26.984 -19.203 -27.938 1 88.56 764 ASP B CA 1
ATOM 12008 C C . ASP B 1 764 ? 26.062 -19.953 -26.969 1 88.56 764 ASP B C 1
ATOM 12010 O O . ASP B 1 764 ? 26.531 -20.594 -26.031 1 88.56 764 ASP B O 1
ATOM 12014 N N . THR B 1 765 ? 24.812 -19.859 -27.156 1 85.44 765 THR B N 1
ATOM 12015 C CA . THR B 1 765 ? 23.844 -20.484 -26.25 1 85.44 765 THR B CA 1
ATOM 12016 C C . THR B 1 765 ? 23.625 -21.953 -26.609 1 85.44 765 THR B C 1
ATOM 12018 O O . THR B 1 765 ? 23.094 -22.719 -25.812 1 85.44 765 THR B O 1
ATOM 12021 N N . ASN B 1 766 ? 24.078 -22.375 -27.781 1 86.56 766 ASN B N 1
ATOM 12022 C CA . ASN B 1 766 ? 23.719 -23.703 -28.25 1 86.56 766 ASN B CA 1
ATOM 12023 C C . ASN B 1 766 ? 24.938 -24.609 -28.375 1 86.56 766 ASN B C 1
ATOM 12025 O O . ASN B 1 766 ? 24.797 -25.828 -28.453 1 86.56 766 ASN B O 1
ATOM 12029 N N . ARG B 1 767 ? 26.047 -23.953 -28.453 1 90.12 767 ARG B N 1
ATOM 12030 C CA . ARG B 1 767 ? 27.234 -24.781 -28.641 1 90.12 767 ARG B CA 1
ATOM 12031 C C . ARG B 1 767 ? 28.5 -24.047 -28.203 1 90.12 767 ARG B C 1
ATOM 12033 O O . ARG B 1 767 ? 28.469 -22.828 -28 1 90.12 767 ARG B O 1
ATOM 12040 N N . THR B 1 768 ? 29.578 -24.812 -27.875 1 92.94 768 THR B N 1
ATOM 12041 C CA . THR B 1 768 ? 30.891 -24.25 -27.594 1 92.94 768 THR B CA 1
ATOM 12042 C C . THR B 1 768 ? 31.5 -23.641 -28.859 1 92.94 768 THR B C 1
ATOM 12044 O O . THR B 1 768 ? 31.516 -24.281 -29.922 1 92.94 768 THR B O 1
ATOM 12047 N N . LEU B 1 769 ? 31.953 -22.469 -28.797 1 92.88 769 LEU B N 1
ATOM 12048 C CA . LEU B 1 769 ? 32.562 -21.797 -29.938 1 92.88 769 LEU B CA 1
ATOM 12049 C C . LEU B 1 769 ? 33.938 -22.344 -30.219 1 92.88 769 LEU B C 1
ATOM 12051 O O . LEU B 1 769 ? 34.719 -22.562 -29.297 1 92.88 769 LEU B O 1
ATOM 12055 N N . GLU B 1 770 ? 34.219 -22.562 -31.5 1 94 770 GLU B N 1
ATOM 12056 C CA . GLU B 1 770 ? 35.531 -23 -31.906 1 94 770 GLU B CA 1
ATOM 12057 C C . GLU B 1 770 ? 36.5 -21.797 -32.031 1 94 770 GLU B C 1
ATOM 12059 O O . GLU B 1 770 ? 36.062 -20.672 -32.281 1 94 770 GLU B O 1
ATOM 12064 N N . GLU B 1 771 ? 37.812 -22.016 -31.812 1 93.88 771 GLU B N 1
ATOM 12065 C CA . GLU B 1 771 ? 38.812 -20.969 -31.844 1 93.88 771 GLU B CA 1
ATOM 12066 C C . GLU B 1 771 ? 38.812 -20.219 -33.156 1 93.88 771 GLU B C 1
ATOM 12068 O O . GLU B 1 771 ? 39 -19 -33.188 1 93.88 771 GLU B O 1
ATOM 12073 N N . GLU B 1 772 ? 38.562 -20.922 -34.25 1 93.44 772 GLU B N 1
ATOM 12074 C CA . GLU B 1 772 ? 38.562 -20.297 -35.562 1 93.44 772 GLU B CA 1
ATOM 12075 C C . GLU B 1 772 ? 37.406 -19.328 -35.688 1 93.44 772 GLU B C 1
ATOM 12077 O O . GLU B 1 772 ? 37.531 -18.25 -36.312 1 93.44 772 GLU B O 1
ATOM 12082 N N . GLU B 1 773 ? 36.25 -19.703 -35.156 1 91.75 773 GLU B N 1
ATOM 12083 C CA . GLU B 1 773 ? 35.062 -18.844 -35.219 1 91.75 773 GLU B CA 1
ATOM 12084 C C . GLU B 1 773 ? 35.281 -17.594 -34.375 1 91.75 773 GLU B C 1
ATOM 12086 O O . GLU B 1 773 ? 34.875 -16.5 -34.781 1 91.75 773 GLU B O 1
ATOM 12091 N N . ILE B 1 774 ? 35.875 -17.75 -33.25 1 93.38 774 ILE B N 1
ATOM 12092 C CA . ILE B 1 774 ? 36.188 -16.641 -32.344 1 93.38 774 ILE B CA 1
ATOM 12093 C C . ILE B 1 774 ? 37.125 -15.656 -33.031 1 93.38 774 ILE B C 1
ATOM 12095 O O . ILE B 1 774 ? 36.844 -14.445 -33.062 1 93.38 774 ILE B O 1
ATOM 12099 N N . ALA B 1 775 ? 38.156 -16.188 -33.625 1 93.69 775 ALA B N 1
ATOM 12100 C CA . ALA B 1 775 ? 39.156 -15.367 -34.312 1 93.69 775 ALA B CA 1
ATOM 12101 C C . ALA B 1 775 ? 38.531 -14.617 -35.5 1 93.69 775 ALA B C 1
ATOM 12103 O O . ALA B 1 775 ? 38.844 -13.461 -35.75 1 93.69 775 ALA B O 1
ATOM 12104 N N . ALA B 1 776 ? 37.688 -15.297 -36.156 1 92.75 776 ALA B N 1
ATOM 12105 C CA . ALA B 1 776 ? 37 -14.695 -37.281 1 92.75 776 ALA B CA 1
ATOM 12106 C C . ALA B 1 776 ? 36.125 -13.523 -36.844 1 92.75 776 ALA B C 1
ATOM 12108 O O . ALA B 1 776 ? 36.062 -12.492 -37.531 1 92.75 776 ALA B O 1
ATOM 12109 N N . THR B 1 777 ? 35.375 -13.766 -35.781 1 92.75 777 THR B N 1
ATOM 12110 C CA . THR B 1 777 ? 34.5 -12.727 -35.281 1 92.75 777 THR B CA 1
ATOM 12111 C C . THR B 1 777 ? 35.312 -11.5 -34.844 1 92.75 777 THR B C 1
ATOM 12113 O O . THR B 1 777 ? 34.938 -10.367 -35.125 1 92.75 777 THR B O 1
ATOM 12116 N N . VAL B 1 778 ? 36.438 -11.672 -34.125 1 94.06 778 VAL B N 1
ATOM 12117 C CA . VAL B 1 778 ? 37.312 -10.586 -33.688 1 94.06 778 VAL B CA 1
ATOM 12118 C C . VAL B 1 778 ? 37.875 -9.852 -34.906 1 94.06 778 VAL B C 1
ATOM 12120 O O . VAL B 1 778 ? 37.906 -8.617 -34.906 1 94.06 778 VAL B O 1
ATOM 12123 N N . ALA B 1 779 ? 38.281 -10.625 -35.906 1 93.19 779 ALA B N 1
ATOM 12124 C CA . ALA B 1 779 ? 38.812 -10.031 -37.125 1 93.19 779 ALA B CA 1
ATOM 12125 C C . ALA B 1 779 ? 37.75 -9.164 -37.844 1 93.19 779 ALA B C 1
ATOM 12127 O O . ALA B 1 779 ? 38.094 -8.094 -38.344 1 93.19 779 ALA B O 1
ATOM 12128 N N . LYS B 1 780 ? 36.594 -9.633 -37.844 1 93.69 780 LYS B N 1
ATOM 12129 C CA . LYS B 1 780 ? 35.5 -8.875 -38.438 1 93.69 780 LYS B CA 1
ATOM 12130 C C . LYS B 1 780 ? 35.281 -7.562 -37.719 1 93.69 780 LYS B C 1
ATOM 12132 O O . LYS B 1 780 ? 35 -6.535 -38.312 1 93.69 780 LYS B O 1
ATOM 12137 N N . CYS B 1 781 ? 35.344 -7.66 -36.406 1 93.88 781 CYS B N 1
ATOM 12138 C CA . CYS B 1 781 ? 35.188 -6.465 -35.594 1 93.88 781 CYS B CA 1
ATOM 12139 C C . CYS B 1 781 ? 36.281 -5.445 -35.906 1 93.88 781 CYS B C 1
ATOM 12141 O O . CYS B 1 781 ? 36 -4.262 -36.094 1 93.88 781 CYS B O 1
ATOM 12143 N N . VAL B 1 782 ? 37.5 -5.863 -35.969 1 94.38 782 VAL B N 1
ATOM 12144 C CA . VAL B 1 782 ? 38.656 -4.996 -36.219 1 94.38 782 VAL B CA 1
ATOM 12145 C C . VAL B 1 782 ? 38.531 -4.387 -37.625 1 94.38 782 VAL B C 1
ATOM 12147 O O . VAL B 1 782 ? 38.812 -3.201 -37.812 1 94.38 782 VAL B O 1
ATOM 12150 N N . GLU B 1 783 ? 38.125 -5.16 -38.562 1 94.31 783 GLU B N 1
ATOM 12151 C CA . GLU B 1 783 ? 37.969 -4.68 -39.906 1 94.31 783 GLU B CA 1
ATOM 12152 C C . GLU B 1 783 ? 36.875 -3.613 -40 1 94.31 783 GLU B C 1
ATOM 12154 O O . GLU B 1 783 ? 37.031 -2.613 -40.688 1 94.31 783 GLU B O 1
ATOM 12159 N N . ALA B 1 784 ? 35.812 -3.887 -39.344 1 95.06 784 ALA B N 1
ATOM 12160 C CA . ALA B 1 784 ? 34.719 -2.916 -39.312 1 95.06 784 ALA B CA 1
ATOM 12161 C C . ALA B 1 784 ? 35.156 -1.593 -38.688 1 95.06 784 ALA B C 1
ATOM 12163 O O . ALA B 1 784 ? 34.781 -0.52 -39.188 1 95.06 784 ALA B O 1
ATOM 12164 N N . LEU B 1 785 ? 35.938 -1.628 -37.688 1 96.06 785 LEU B N 1
ATOM 12165 C CA . LEU B 1 785 ? 36.438 -0.428 -37.031 1 96.06 785 LEU B CA 1
ATOM 12166 C C . LEU B 1 785 ? 37.406 0.31 -37.938 1 96.06 785 LEU B C 1
ATOM 12168 O O . LEU B 1 785 ? 37.438 1.543 -37.969 1 96.06 785 LEU B O 1
ATOM 12172 N N . LYS B 1 786 ? 38.219 -0.436 -38.688 1 95 786 LYS B N 1
ATOM 12173 C CA . LYS B 1 786 ? 39.125 0.151 -39.656 1 95 786 LYS B CA 1
ATOM 12174 C C . LYS B 1 786 ? 38.375 0.88 -40.75 1 95 786 LYS B C 1
ATOM 12176 O O . LYS B 1 786 ? 38.719 2.004 -41.125 1 95 786 LYS B O 1
ATOM 12181 N N . GLU B 1 787 ? 37.438 0.292 -41.219 1 95.19 787 GLU B N 1
ATOM 12182 C CA . GLU B 1 787 ? 36.656 0.847 -42.312 1 95.19 787 GLU B CA 1
ATOM 12183 C C . GLU B 1 787 ? 35.875 2.094 -41.875 1 95.19 787 GLU B C 1
ATOM 12185 O O . GLU B 1 787 ? 35.875 3.104 -42.594 1 95.19 787 GLU B O 1
ATOM 12190 N N . ARG B 1 788 ? 35.281 2.025 -40.719 1 94.81 788 ARG B N 1
ATOM 12191 C CA . ARG B 1 788 ? 34.344 3.086 -40.281 1 94.81 788 ARG B CA 1
ATOM 12192 C C . ARG B 1 788 ? 35.125 4.227 -39.625 1 94.81 788 ARG B C 1
ATOM 12194 O O . ARG B 1 788 ? 34.719 5.391 -39.75 1 94.81 788 ARG B O 1
ATOM 12201 N N . PHE B 1 789 ? 36.188 3.879 -38.875 1 95.94 789 PHE B N 1
ATOM 12202 C CA . PHE B 1 789 ? 36.812 4.895 -38.031 1 95.94 789 PHE B CA 1
ATOM 12203 C C . PHE B 1 789 ? 38.281 5.02 -38.344 1 95.94 789 PHE B C 1
ATOM 12205 O O . PHE B 1 789 ? 39.031 5.719 -37.625 1 95.94 789 PHE B O 1
ATOM 12212 N N . GLN B 1 790 ? 38.844 4.277 -39.312 1 94 790 GLN B N 1
ATOM 12213 C CA . GLN B 1 790 ? 40.25 4.242 -39.656 1 94 790 GLN B CA 1
ATOM 12214 C C . GLN B 1 790 ? 41.094 3.807 -38.438 1 94 790 GLN B C 1
ATOM 12216 O O . GLN B 1 790 ? 42.156 4.387 -38.188 1 94 790 GLN B O 1
ATOM 12221 N N . ALA B 1 791 ? 40.5 2.902 -37.719 1 94.44 791 ALA B N 1
ATOM 12222 C CA . ALA B 1 791 ? 41.188 2.381 -36.531 1 94.44 791 ALA B CA 1
ATOM 12223 C C . ALA B 1 791 ? 42.281 1.407 -36.906 1 94.44 791 ALA B C 1
ATOM 12225 O O . ALA B 1 791 ? 42.188 0.728 -37.938 1 94.44 791 ALA B O 1
ATOM 12226 N N . SER B 1 792 ? 43.375 1.374 -36.188 1 92.69 792 SER B N 1
ATOM 12227 C CA . SER B 1 792 ? 44.438 0.405 -36.375 1 92.69 792 SER B CA 1
ATOM 12228 C C . SER B 1 792 ? 44.719 -0.345 -35.094 1 92.69 792 SER B C 1
ATOM 12230 O O . SER B 1 792 ? 44.531 0.189 -34 1 92.69 792 SER B O 1
ATOM 12232 N N . LEU B 1 793 ? 45.062 -1.588 -35.156 1 91.75 793 LEU B N 1
ATOM 12233 C CA . LEU B 1 793 ? 45.438 -2.367 -34 1 91.75 793 LEU B CA 1
ATOM 12234 C C . LEU B 1 793 ? 46.781 -1.905 -33.438 1 91.75 793 LEU B C 1
ATOM 12236 O O . LEU B 1 793 ? 47.719 -1.625 -34.188 1 91.75 793 LEU B O 1
ATOM 12240 N N . ARG B 1 794 ? 46.75 -1.71 -32.156 1 83.75 794 ARG B N 1
ATOM 12241 C CA . ARG B 1 794 ? 48.031 -1.352 -31.516 1 83.75 794 ARG B CA 1
ATOM 12242 C C . ARG B 1 794 ? 48.969 -2.547 -31.453 1 83.75 794 ARG B C 1
ATOM 12244 O O . ARG B 1 794 ? 48.562 -3.664 -31.156 1 83.75 794 ARG B O 1
ATOM 12251 N N . ASP B 1 795 ? 50.25 -2.475 -31.938 1 65 795 ASP B N 1
ATOM 12252 C CA . ASP B 1 795 ? 51.25 -3.51 -31.922 1 65 795 ASP B CA 1
ATOM 12253 C C . ASP B 1 795 ? 51.625 -3.893 -30.484 1 65 795 ASP B C 1
ATOM 12255 O O . ASP B 1 795 ? 51.625 -3.043 -29.594 1 65 795 ASP B O 1
#

Nearest PDB structures (foldseek):
  3pco-assembly1_D  TM=8.957E-01  e=0.000E+00  Escherichia coli
  7n8y-assembly1_B  TM=8.997E-01  e=0.000E+00  Salmonella enterica subsp. enterica serovar Typhimurium
  4p72-assembly1_A  TM=9.282E-01  e=0.000E+00  Pseudomonas aeruginosa PAO1
  2rhs-assembly1_D  TM=8.422E-01  e=1.113E-81  Staphylococcus haemolyticus
  2rhs-assembly1_B  TM=8.453E-01  e=1.550E-81  Staphylococcus haemolyticus